Protein 2BOY (pdb70)

Nearest PDB structures (foldseek):
  2boy-assembly4_D  TM=1.004E+00  e=6.941E-53  Rhodococcus opacus
  2boy-assembly1_A  TM=9.988E-01  e=1.791E-50  Rhodococcus opacus
  2boy-assembly2_B-3  TM=1.001E+00  e=4.265E-50  Rhodococcus opacus
  2boy-assembly3_G  TM=1.002E+00  e=1.540E-48  Rhodococcus opacus
  2boy-assembly4_H  TM=1.000E+00  e=3.886E-48  Rhodococcus opacus

Solvent-accessible surface area: 102495 Å² total

B-factor: mean 27.99, std 8.64, range [12.71, 76.1]

InterPro domains:
  IPR000627 Intradiol ring-cleavage dioxygenase, C-terminal [PF00775] (74-251)
  IPR000627 Intradiol ring-cleavage dioxygenase, C-terminal [PS00083] (105-133)
  IPR007535 Catechol dioxygenase, N-terminal [PF04444] (5-69)
  IPR012817 Chlorocatechol 1,2-dioxygenase [cd03462] (2-254)
  IPR015889 Intradiol ring-cleavage dioxygenase, core [G3DSA:2.60.130.10] (1-254)
  IPR015889 Intradiol ring-cleavage dioxygenase, core [SSF49482] (4-252)
  IPR050770 Intradiol Ring-Cleavage Dioxygenase [PTHR33711] (3-251)

Foldseek 3Di:
DCVVVCVVVVVVVVVVVVVCVVVVQDVVNVVVVVVLVVQCVVVVNPQQLCQLEPQQVVVVVVQVPAQWDGAWGQGDDDDPDAEAADPLAEFAADPPADAFKEKEKEAEAAPVRAGDWFKKKWKAFAGQVRHGDPNPPVDPHRHRIYIYTQHPRRIHIHMYHFHAKDFDDCVGSSVVVCVVVVHGRIAWGWMWMWIDDPQWDIGTHIAHEQVTPCLVPGSRPTRDPLRYWYWDWDCDDDDIHIYTYDYIYIYGD/DVVVVCVVVVVVVVVVVVCCVVVVDDVVNVVVVVVLVVQCVVVVNPQVLCLLEPQQVVVVVVQVPAQWDDAWGQGDDDDPDAEAADPVAEFAADPVADAFKEKEKEAEAASVRAGDWFKKKWKAFAGQVQHGDPRPPVDPHRGRIYIYTAHPRRIHIHMYHFHAKHFRPCPGSSNVVCVVVVHGGIAWGWMWIWIDDPQWDIGTHIAHEVVIPCLVPGSRPTHDPLRYWYWDWDQDPHIHIYTYHYIYIYGD/DCCVVCVVVVVVVVVVVVVCVVVVDDPVNVVVVVVLVVQCVVVVNPQVLCLLEPQQVVVVVVQVPAQWDDAWGQGDDDDPDAEAADPVAEQAADPVADAFKEKEKEAEAAPVRAGDWFKKKWKAFAGQVGHGPPVDPPDDHRRRTYIYTQHPRRIHIYMYHFHAKDFDDCPGSSVVVCVVVVHGGIAAGWMWIWIDDPQWDIGTHIAHAAVTPCLVPGSRPTHDPLRYWYWDWDVPVIHIYTYHYIYIYGD/DVVVVCVVVVVVVVVVVVCCVVVVQDVVNVVVVVVLVVQCVVVVNPQQQCLQEPQQVVVVVVQVPAPKDDFWGQGDDDDPDAEAADPVAEQAADPPFDAFKEKEKEAEAAPVRQGDWFKKKWKAFAGQVQHGDPVPPVDPHRGRIYMYTAHPRRIHIYMYGFHAKHFDDCPGSSVVVCVVVVHGGIAAGWMWMWIDDPFWDIGTHIAHALPIDCLVPGSRPTHDPLRHWYWDWDDDDIHIYTYDYIYIYGD/DVVVCCVVVVVVVVVVVVVCVVVVPDPVNVVVVVVLVVQCVVVVNPQVQCLLEPQQVVVVVVQVPAQWDDAWGPGDDDDPPQAAADPVAEQAADPPFDAFKEKEKEAEEAPVRQGDWFKKKKKAFAGQVQHGDPNPPVDDHNGRIYIYTADVRRIHIYMYGFHAKHFDDCPGSSVVVCVVVVHGGIAWTKMWMWIDDVQWDIGTHIAHAVPTVCQVPGSSPTDDVLRHWYWDAVPCGHTYTYDYIYIYGD/DVCVVCVVVVVVVVVVVVVCVVVVQDVVNVVVVVVLVVQCVVVVCPQVLCLLEPQQVVVVVVQVPAQKDDAWGQGDPDDPDAEAADPVAEQAADPCFDAFKEKEKEAEDASVRQGDWFKKKWKAFAGQVRHGDPVPPVPPHRRRTHIYTADVRRIHIHMYGFHAKHFDDCPGSSVVVCVVVVHGGIAWGKMWIWIDDPQWDIGTHIAHEPPTPCLVPGSRPTHDPSRYWYWDCVVHIYTYDYIYIYGD/DVVVVCVVVVVVVVVVVVVCVVVVPDPVNVVVVVVLVVQCVVVVNPQVLCLLAPQQVVVVVVQVPAQWDGAWDQGDDDDPPAAAADPVAEQAADPPFDAFKEKEKEAEAASVRQGDWFKKKWKAFAGQVAHGDPNPPVPPHNGRIYIYTADVRRIHIYMYGFHQKHFDDCPGSSVVVCVVVVHGGIAWGWMWMWIDDPQWDIGTHIAGAPVTPCLVPGSSPIHDVSRHWYWDQDPCGHTYTYYYIYIYGD/DCVVVCVVVVVVVVVVVVCCVVVVPDPVNVVVVVVLVVQCVVVVPPQVLCLLEPQQVVVVVVQVPAQKDGAWGQGDPDDPDQAAADPLAEQAADPPFDADKEKEKEAEDESVRAGDWFKKKWKAFAGQVRHGDPNPPVDPHRHRIYMYTAHVRRIHIYMYGFHAKHFDDCPGSSVVVCVVVVHGRIAWTWMWIWIDDPQWDIGTHIAGAVVTPCLVPGSRPTHDPLRHWYWDDDDDTYTYDYIYIYGD

CATH classification: 2.60.130.10

Secondary structure (P-SEA, 3-state):
caaaaaaaaaaaaaaaaaaaaaacccaaaaaaaaaaaaaaaaaccaaaaaaaccaaaaaaaaaccccccbbbbbcccccccccccccccccccccccccbbbbbbbbbbcccccccccbbbbbbbbcccccccccccccccccccbbbbbccccbbbbbbccccccccccccaaaaaaaaaccccccccbbbbbbbcccbbbbbbbbbbccccccccccccccccccbbbbbbbbccccccccbbbbbbbbcc/caaaaaaaaaaaaaaaaaaaaaacccaaaaaaaaaaaaaaaaaccaaaaaaaccaaaaaaaaaccccccbbbbbcccccccccccccccccccccccbbbbbbbbbbbbcccccccccbbbbbbbbcccccccccccccccccccbbbbbcccccbbbbbccccccccccccaaaaaaaaacccccccccccbbbbcccbbbbbbbbbbccccccccccccccccccbbbbbbbbcccccccbbbbbbbbcc/ccaaaaaaaaaaaaaaaaaaaaacccaaaaaaaaaaaaaaaaaccaaaaaaaccaaaaaaaaaccccccbbbbbcccccccccccccccccccccccccbbbbbbbbbbccccccccbbbbbbbbbcccccccccccccccccccbbbbbcccccbbbbbccccccccccccaaaaaaaaaccccccccbbbbbbbbccbbbbbbbbbbccccccccccccccccccbbbbbbbcccccccbbbbbbbbcc/caaaaaaaaaaaaaaaaaaaaaacccaaaaaaaaaaaaaaaaacaaaaaaaaccaaaaaaaaaccccccbbbbbcccccccccccccccccccccccccbbbbbbbbbbcccbbbbccbbbbbbbbcccccccccccccccccccbbbbbcccccbbbbbccccccccccccaaaaaaaaaccccccccccccccccccbbbbbbccccccccccccccccccccccbbbbbbbcccccccccbbbbbbcc/caaaaaaaaaaaaaaaaaaaaaacccaaaaaaaaaaaaaaaaacaaaaaaaaccaaaaaaaaaccccccbbbbbcccccccccccccccccccccccccbbbbbbbbbbcccccccccbbbbbbbbcccccccccccccccccccccccccccccbbbbbccccccccccccaaaaaaaaaccccccccbbbbbbbcccbbbbbbbbbbccccccccccccccccccbbbbbbbccccccccbbbbbbcc/caaaaaaaaaaaaaaaaaaaaaacccaaaaaaaaaaaaaaaaaccaaaaaaaccaaaaaaaaaccccccbbbbbcccccccccccccccccccccccccbbbbbbbbbbccccccccbbbbbbbbbcccccccccccccccccccccccccccccbbbbbccccccccccccaaaaaaaaaccccccccbbbbbbbbccbbbbbbccccccccccccccccccccccbbbbbccccccbbbbbbbbcc/caaaaaaaaaaaaaaaaaaaaaacccaaaaaaaaaaaaaaaaaccaaaaaaaccaaaaaaaaaccccccbbbbbcccccccccccccccccccccccbbbbbbbbbbbbccccbbbccbbbbbbbbcccccccccccccccccccccccccccccbbbbbccccccccccccaaaaaaaaaccccccccbbbbbbbcccbbbbbbbbbbccccccccccccccccccbbbbbbbccccccccbbbbbbcc/caaaaaaaaaaaaaaaaaaaaaacccaaaaaaaaaaaaaaaaacaaaaaaaaccaaaaaaaaaccccccbbbbbcccccccccccccccccccccccbbbbbbbbbbbbccccccccbbbbbbbbbcccccccccccccccccccccccccccccbbbbbccccccccccccaaaaaaaaaccccccccbbbbbbbbccbbbbbbbbbbccccccccccccccccccbbbbbccccccbbbbbbbbcc

Structure (mmCIF, N/CA/C/O backbone):
data_2BOY
#
_entry.id   2BOY
#
_cell.length_a   83.179
_cell.length_b   86.610
_cell.length_c   93.447
_cell.angle_alpha   85.37
_cell.angle_beta   66.53
_cell.angle_gamma   76.94
#
_symmetry.space_group_name_H-M   'P 1'
#
loop_
_entity.id
_entity.type
_entity.pdbx_description
1 polymer '3-CHLOROCATECHOL 1,2-DIOXYGENASE'
2 non-polymer 'FE (III) ION'
3 non-polymer 'BENZHYDROXAMIC ACID'
4 non-polymer '2-(HEXADECANOYLOXY)-1-[(PHOSPHONOOXY)METHYL]ETHYL HEXADECANOATE'
5 non-polymer 'MAGNESIUM ION'
6 water water
#
loop_
_atom_site.group_PDB
_atom_site.id
_atom_site.type_symbol
_atom_site.label_atom_id
_atom_site.label_alt_id
_atom_site.label_comp_id
_atom_site.label_asym_id
_atom_site.label_entity_id
_atom_site.label_seq_id
_atom_site.pdbx_PDB_ins_code
_atom_site.Cartn_x
_atom_site.Cartn_y
_atom_site.Cartn_z
_atom_site.occupancy
_atom_site.B_iso_or_equiv
_atom_site.auth_seq_id
_atom_site.auth_comp_id
_atom_site.auth_asym_id
_atom_site.auth_atom_id
_atom_site.pdbx_PDB_model_num
ATOM 1 N N . SER A 1 2 ? 24.108 0.219 20.918 1.00 39.78 2 SER A N 1
ATOM 2 C CA . SER A 1 2 ? 24.745 0.342 22.263 1.00 39.17 2 SER A CA 1
ATOM 3 C C . SER A 1 2 ? 23.803 -0.064 23.405 1.00 38.90 2 SER A C 1
ATOM 4 O O . SER A 1 2 ? 22.572 0.032 23.269 1.00 37.82 2 SER A O 1
ATOM 7 N N . THR A 1 3 ? 24.386 -0.504 24.529 1.00 38.04 3 THR A N 1
ATOM 8 C CA . THR A 1 3 ? 23.597 -0.793 25.726 1.00 37.66 3 THR A CA 1
ATOM 9 C C . THR A 1 3 ? 22.989 0.518 26.192 1.00 36.72 3 THR A C 1
ATOM 10 O O . THR A 1 3 ? 21.835 0.555 26.649 1.00 37.15 3 THR A O 1
ATOM 14 N N . ASP A 1 4 ? 23.748 1.609 26.020 1.00 34.77 4 ASP A N 1
ATOM 15 C CA . ASP A 1 4 ? 23.271 2.921 26.424 1.00 33.24 4 ASP A CA 1
ATOM 16 C C . ASP A 1 4 ? 21.983 3.268 25.669 1.00 31.13 4 ASP A C 1
ATOM 17 O O . ASP A 1 4 ? 20.984 3.649 26.270 1.00 29.21 4 ASP A O 1
ATOM 22 N N . ARG A 1 5 ? 22.040 3.148 24.350 1.00 29.83 5 ARG A N 1
ATOM 23 C CA . ARG A 1 5 ? 20.918 3.519 23.496 1.00 28.28 5 ARG A CA 1
ATOM 24 C C . ARG A 1 5 ? 19.711 2.616 23.791 1.00 27.79 5 ARG A C 1
ATOM 25 O O . ARG A 1 5 ? 18.588 3.108 24.052 1.00 27.40 5 ARG A O 1
ATOM 33 N N . THR A 1 6 ? 19.918 1.307 23.783 1.00 27.30 6 THR A N 1
ATOM 34 C CA . THR A 1 6 ? 18.729 0.472 24.021 1.00 28.56 6 THR A CA 1
ATOM 35 C C . THR A 1 6 ? 18.127 0.582 25.391 1.00 26.73 6 THR A C 1
ATOM 36 O O . THR A 1 6 ? 16.898 0.700 25.519 1.00 25.62 6 THR A O 1
ATOM 40 N N . GLY A 1 7 ? 18.981 0.673 26.406 1.00 25.84 7 GLY A N 1
ATOM 41 C CA . GLY A 1 7 ? 18.492 1.074 27.712 1.00 24.62 7 GLY A CA 1
ATOM 42 C C . GLY A 1 7 ? 17.751 2.401 27.735 1.00 23.92 7 GLY A C 1
ATOM 43 O O . GLY A 1 7 ? 16.754 2.529 28.439 1.00 23.03 7 GLY A O 1
ATOM 44 N N . ASN A 1 8 ? 18.243 3.420 27.016 1.00 24.53 8 ASN A N 1
ATOM 45 C CA . ASN A 1 8 ? 17.572 4.711 27.041 1.00 24.26 8 ASN A CA 1
ATOM 46 C C . ASN A 1 8 ? 16.148 4.542 26.491 1.00 23.29 8 ASN A C 1
ATOM 47 O O . ASN A 1 8 ? 15.187 4.972 27.101 1.00 23.15 8 ASN A O 1
ATOM 52 N N . ILE A 1 9 ? 16.038 3.848 25.372 1.00 22.74 9 ILE A N 1
ATOM 53 C CA . ILE A 1 9 ? 14.766 3.775 24.634 1.00 22.47 9 ILE A CA 1
ATOM 54 C C . ILE A 1 9 ? 13.759 2.924 25.397 1.00 21.85 9 ILE A C 1
ATOM 55 O O . ILE A 1 9 ? 12.628 3.371 25.680 1.00 22.42 9 ILE A O 1
ATOM 60 N N . VAL A 1 10 ? 14.166 1.702 25.709 1.00 21.86 10 VAL A N 1
ATOM 61 C CA . VAL A 1 10 ? 13.309 0.769 26.452 1.00 23.33 10 VAL A CA 1
ATOM 62 C C . VAL A 1 10 ? 12.993 1.294 27.847 1.00 23.05 10 VAL A C 1
ATOM 63 O O . VAL A 1 10 ? 11.865 1.204 28.305 1.00 23.41 10 VAL A O 1
ATOM 67 N N . GLY A 1 11 ? 13.984 1.891 28.513 1.00 23.75 11 GLY A N 1
ATOM 68 C CA . GLY A 1 11 ? 13.719 2.491 29.818 1.00 23.66 11 GLY A CA 1
ATOM 69 C C . GLY A 1 11 ? 12.616 3.527 29.767 1.00 23.64 11 GLY A C 1
ATOM 70 O O . GLY A 1 11 ? 11.702 3.509 30.603 1.00 23.32 11 GLY A O 1
ATOM 71 N N . LYS A 1 12 ? 12.698 4.435 28.787 1.00 23.83 12 LYS A N 1
ATOM 72 C CA . LYS A 1 12 ? 11.702 5.492 28.620 1.00 24.01 12 LYS A CA 1
ATOM 73 C C . LYS A 1 12 ? 10.300 4.911 28.372 1.00 23.33 12 LYS A C 1
ATOM 74 O O . LYS A 1 12 ? 9.338 5.403 28.938 1.00 22.38 12 LYS A O 1
ATOM 80 N N . MET A 1 13 ? 10.208 3.897 27.507 1.00 22.64 13 MET A N 1
ATOM 81 C CA . MET A 1 13 ? 8.923 3.219 27.197 1.00 22.60 13 MET A CA 1
ATOM 82 C C . MET A 1 13 ? 8.299 2.623 28.470 1.00 22.85 13 MET A C 1
ATOM 83 O O . MET A 1 13 ? 7.117 2.880 28.798 1.00 24.62 13 MET A O 1
ATOM 88 N N . ILE A 1 14 ? 9.077 1.801 29.167 1.00 23.19 14 ILE A N 1
ATOM 89 C CA . ILE A 1 14 ? 8.614 1.145 30.405 1.00 23.15 14 ILE A CA 1
ATOM 90 C C . ILE A 1 14 ? 8.154 2.182 31.440 1.00 23.17 14 ILE A C 1
ATOM 91 O O . ILE A 1 14 ? 7.047 2.087 31.969 1.00 23.22 14 ILE A O 1
ATOM 96 N N . ALA A 1 15 ? 8.964 3.221 31.662 1.00 24.16 15 ALA A N 1
ATOM 97 C CA . ALA A 1 15 ? 8.593 4.269 32.625 1.00 24.85 15 ALA A CA 1
ATOM 98 C C . ALA A 1 15 ? 7.288 4.926 32.234 1.00 24.55 15 ALA A C 1
ATOM 99 O O . ALA A 1 15 ? 6.428 5.212 33.076 1.00 24.16 15 ALA A O 1
ATOM 101 N N . ALA A 1 16 ? 7.151 5.199 30.940 1.00 24.35 16 ALA A N 1
ATOM 102 C CA . ALA A 1 16 ? 5.964 5.851 30.441 1.00 23.69 16 ALA A CA 1
ATOM 103 C C . ALA A 1 16 ? 4.721 4.973 30.659 1.00 23.10 16 ALA A C 1
ATOM 104 O O . ALA A 1 16 ? 3.646 5.477 31.016 1.00 24.43 16 ALA A O 1
ATOM 106 N N . ILE A 1 17 ? 4.848 3.664 30.438 1.00 22.58 17 ILE A N 1
ATOM 107 C CA . ILE A 1 17 ? 3.703 2.772 30.642 1.00 22.86 17 ILE A CA 1
ATOM 108 C C . ILE A 1 17 ? 3.364 2.726 32.137 1.00 22.60 17 ILE A C 1
ATOM 109 O O . ILE A 1 17 ? 2.202 2.782 32.517 1.00 22.01 17 ILE A O 1
ATOM 114 N N . ASN A 1 18 ? 4.398 2.685 32.978 1.00 23.03 18 ASN A N 1
ATOM 115 C CA . ASN A 1 18 ? 4.175 2.678 34.439 1.00 23.71 18 ASN A CA 1
ATOM 116 C C . ASN A 1 18 ? 3.547 3.987 34.967 1.00 23.57 18 ASN A C 1
ATOM 117 O O . ASN A 1 18 ? 2.808 3.985 35.935 1.00 23.36 18 ASN A O 1
ATOM 122 N N . ALA A 1 19 ? 3.834 5.115 34.325 1.00 25.02 19 ALA A N 1
ATOM 123 C CA . ALA A 1 19 ? 3.198 6.388 34.710 1.00 25.08 19 ALA A CA 1
ATOM 124 C C . ALA A 1 19 ? 1.708 6.337 34.405 1.00 24.92 19 ALA A C 1
ATOM 125 O O . ALA A 1 19 ? 0.883 6.810 35.173 1.00 26.24 19 ALA A O 1
ATOM 127 N N . VAL A 1 20 ? 1.359 5.756 33.272 1.00 24.99 20 VAL A N 1
ATOM 128 C CA . VAL A 1 20 ? -0.039 5.581 32.916 1.00 24.42 20 VAL A CA 1
ATOM 129 C C . VAL A 1 20 ? -0.762 4.621 33.889 1.00 24.22 20 VAL A C 1
ATOM 130 O O . VAL A 1 20 ? -1.915 4.852 34.278 1.00 24.41 20 VAL A O 1
ATOM 134 N N . ILE A 1 21 ? -0.116 3.509 34.231 1.00 24.01 21 ILE A N 1
ATOM 135 C CA . ILE A 1 21 ? -0.700 2.602 35.220 1.00 24.18 21 ILE A CA 1
ATOM 136 C C . ILE A 1 21 ? -1.042 3.354 36.518 1.00 24.73 21 ILE A C 1
ATOM 137 O O . ILE A 1 21 ? -2.121 3.194 37.065 1.00 24.78 21 ILE A O 1
ATOM 142 N N . LYS A 1 22 ? -0.105 4.157 36.981 1.00 27.34 22 LYS A N 1
ATOM 143 C CA . LYS A 1 22 ? -0.287 4.925 38.222 1.00 30.03 22 LYS A CA 1
ATOM 144 C C . LYS A 1 22 ? -1.379 5.977 38.101 1.00 30.78 22 LYS A C 1
ATOM 145 O O . LYS A 1 22 ? -2.216 6.093 38.994 1.00 32.34 22 LYS A O 1
ATOM 151 N N . ASP A 1 23 ? -1.375 6.732 37.007 1.00 31.55 23 ASP A N 1
ATOM 152 C CA . ASP A 1 23 ? -2.335 7.823 36.815 1.00 31.70 23 ASP A CA 1
ATOM 153 C C . ASP A 1 23 ? -3.746 7.266 36.592 1.00 31.39 23 ASP A C 1
ATOM 154 O O . ASP A 1 23 ? -4.726 7.761 37.163 1.00 31.13 23 ASP A O 1
ATOM 159 N N . GLU A 1 24 ? -3.856 6.192 35.820 1.00 30.10 24 GLU A N 1
ATOM 160 C CA . GLU A 1 24 ? -5.175 5.620 35.585 1.00 29.47 24 GLU A CA 1
ATOM 161 C C . GLU A 1 24 ? -5.646 4.584 36.596 1.00 28.56 24 GLU A C 1
ATOM 162 O O . GLU A 1 24 ? -6.767 4.098 36.476 1.00 28.50 24 GLU A O 1
ATOM 168 N N . LYS A 1 25 ? -4.807 4.263 37.588 1.00 28.87 25 LYS A N 1
ATOM 169 C CA . LYS A 1 25 ? -5.128 3.238 38.594 1.00 28.01 25 LYS A CA 1
ATOM 170 C C . LYS A 1 25 ? -5.527 1.918 37.928 1.00 27.34 25 LYS A C 1
ATOM 171 O O . LYS A 1 25 ? -6.586 1.319 38.196 1.00 26.88 25 LYS A O 1
ATOM 177 N N . VAL A 1 26 ? -4.670 1.459 37.022 1.00 26.64 26 VAL A N 1
ATOM 178 C CA . VAL A 1 26 ? -4.921 0.207 36.333 1.00 25.93 26 VAL A CA 1
ATOM 179 C C . VAL A 1 26 ? -4.931 -0.887 37.402 1.00 24.93 26 VAL A C 1
ATOM 180 O O . VAL A 1 26 ? -4.076 -0.885 38.284 1.00 24.50 26 VAL A O 1
ATOM 184 N N . SER A 1 27 ? -5.904 -1.783 37.323 1.00 25.19 27 SER A N 1
ATOM 185 C CA . SER A 1 27 ? -6.152 -2.778 38.367 1.00 25.43 27 SER A CA 1
ATOM 186 C C . SER A 1 27 ? -5.465 -4.115 38.097 1.00 25.62 27 SER A C 1
ATOM 187 O O . SER A 1 27 ? -4.911 -4.325 37.009 1.00 25.08 27 SER A O 1
ATOM 190 N N . TYR A 1 28 ? -5.504 -5.032 39.077 1.00 24.67 28 TYR A N 1
ATOM 191 C CA . TYR A 1 28 ? -4.886 -6.341 38.883 1.00 24.23 28 TYR A CA 1
ATOM 192 C C . TYR A 1 28 ? -5.704 -7.096 37.854 1.00 24.03 28 TYR A C 1
ATOM 193 O O . TYR A 1 28 ? -5.171 -7.903 37.068 1.00 23.09 28 TYR A O 1
ATOM 202 N N . SER A 1 29 ? -7.024 -6.840 37.848 1.00 24.79 29 SER A N 1
ATOM 203 C CA . SER A 1 29 ? -7.901 -7.545 36.927 1.00 25.70 29 SER A CA 1
ATOM 204 C C . SER A 1 29 ? -7.587 -7.132 35.460 1.00 24.12 29 SER A C 1
ATOM 205 O O . SER A 1 29 ? -7.523 -7.971 34.553 1.00 25.02 29 SER A O 1
ATOM 208 N N . GLU A 1 30 ? -7.429 -5.839 35.255 1.00 23.77 30 GLU A N 1
ATOM 209 C CA . GLU A 1 30 ? -6.981 -5.265 33.985 1.00 23.25 30 GLU A CA 1
ATOM 210 C C . GLU A 1 30 ? -5.591 -5.799 33.557 1.00 22.60 30 GLU A C 1
ATOM 211 O O . GLU A 1 30 ? -5.412 -6.148 32.388 1.00 23.01 30 GLU A O 1
ATOM 217 N N . TYR A 1 31 ? -4.647 -5.861 34.505 1.00 21.68 31 TYR A N 1
ATOM 218 C CA . TYR A 1 31 ? -3.299 -6.427 34.266 1.00 21.45 31 TYR A CA 1
ATOM 219 C C . TYR A 1 31 ? -3.392 -7.888 33.805 1.00 21.71 31 TYR A C 1
ATOM 220 O O . TYR A 1 31 ? -2.736 -8.264 32.845 1.00 21.03 31 TYR A O 1
ATOM 229 N N . LYS A 1 32 ? -4.211 -8.698 34.487 1.00 21.91 32 LYS A N 1
ATOM 230 C CA . LYS A 1 32 ? -4.382 -10.101 34.091 1.00 23.32 32 LYS A CA 1
ATOM 231 C C . LYS A 1 32 ? -5.035 -10.249 32.719 1.00 22.95 32 LYS A C 1
ATOM 232 O O . LYS A 1 32 ? -4.614 -11.092 31.915 1.00 21.91 32 LYS A O 1
ATOM 238 N N . ALA A 1 33 ? -6.066 -9.437 32.451 1.00 22.81 33 ALA A N 1
ATOM 239 C CA . ALA A 1 33 ? -6.689 -9.444 31.133 1.00 22.45 33 ALA A CA 1
ATOM 240 C C . ALA A 1 33 ? -5.661 -9.049 30.042 1.00 21.62 33 ALA A C 1
ATOM 241 O O . ALA A 1 33 ? -5.634 -9.649 28.966 1.00 20.95 33 ALA A O 1
ATOM 243 N N . SER A 1 34 ? -4.801 -8.075 30.351 1.00 21.09 34 SER A N 1
ATOM 244 C CA . SER A 1 34 ? -3.768 -7.623 29.409 1.00 21.31 34 SER A CA 1
ATOM 245 C C . SER A 1 34 ? -2.730 -8.706 29.152 1.00 20.32 34 SER A C 1
ATOM 246 O O . SER A 1 34 ? -2.220 -8.845 28.029 1.00 20.22 34 SER A O 1
ATOM 249 N N . THR A 1 35 ? -2.344 -9.400 30.222 1.00 19.49 35 THR A N 1
ATOM 250 C CA . THR A 1 35 ? -1.447 -10.545 30.106 1.00 19.11 35 THR A CA 1
ATOM 251 C C . THR A 1 35 ? -1.979 -11.608 29.149 1.00 19.31 35 THR A C 1
ATOM 252 O O . THR A 1 35 ? -1.257 -12.092 28.264 1.00 18.53 35 THR A O 1
ATOM 256 N N . GLY A 1 36 ? -3.251 -11.998 29.333 1.00 20.02 36 GLY A N 1
ATOM 257 C CA . GLY A 1 36 ? -3.867 -12.950 28.428 1.00 20.02 36 GLY A CA 1
ATOM 258 C C . GLY A 1 36 ? -3.923 -12.446 27.017 1.00 19.62 36 GLY A C 1
ATOM 259 O O . GLY A 1 36 ? -3.740 -13.215 26.082 1.00 19.09 36 GLY A O 1
ATOM 260 N N . TRP A 1 37 ? -4.159 -11.145 26.854 1.00 19.42 37 TRP A N 1
ATOM 261 C CA . TRP A 1 37 ? -4.231 -10.550 25.512 1.00 19.12 37 TRP A CA 1
ATOM 262 C C . TRP A 1 37 ? -2.880 -10.606 24.834 1.00 19.09 37 TRP A C 1
ATOM 263 O O . TRP A 1 37 ? -2.764 -11.052 23.689 1.00 19.25 37 TRP A O 1
ATOM 274 N N . LEU A 1 38 ? -1.839 -10.199 25.544 1.00 18.90 38 LEU A N 1
ATOM 275 C CA . LEU A 1 38 ? -0.498 -10.261 24.949 1.00 18.88 38 LEU A CA 1
ATOM 276 C C . LEU A 1 38 ? -0.109 -11.657 24.504 1.00 17.93 38 LEU A C 1
ATOM 277 O O . LEU A 1 38 ? 0.418 -11.853 23.399 1.00 18.07 38 LEU A O 1
ATOM 282 N N . ILE A 1 39 ? -0.423 -12.653 25.331 1.00 19.55 39 ILE A N 1
ATOM 283 C CA . ILE A 1 39 ? -0.152 -14.057 24.998 1.00 19.02 39 ILE A CA 1
ATOM 284 C C . ILE A 1 39 ? -0.872 -14.430 23.688 1.00 19.62 39 ILE A C 1
ATOM 285 O O . ILE A 1 39 ? -0.270 -15.058 22.818 1.00 19.61 39 ILE A O 1
ATOM 290 N N . SER A 1 40 ? -2.130 -14.016 23.557 1.00 19.13 40 SER A N 1
ATOM 291 C CA . SER A 1 40 ? -2.950 -14.323 22.364 1.00 20.27 40 SER A CA 1
ATOM 292 C C . SER A 1 40 ? -2.385 -13.718 21.054 1.00 20.17 40 SER A C 1
ATOM 293 O O . SER A 1 40 ? -2.434 -14.341 19.983 1.00 19.52 40 SER A O 1
ATOM 296 N N . VAL A 1 41 ? -1.778 -12.540 21.163 1.00 20.42 41 VAL A N 1
ATOM 297 C CA . VAL A 1 41 ? -1.120 -11.931 20.024 1.00 19.95 41 VAL A CA 1
ATOM 298 C C . VAL A 1 41 ? -0.080 -12.872 19.435 1.00 20.20 41 VAL A C 1
ATOM 299 O O . VAL A 1 41 ? -0.055 -13.109 18.190 1.00 19.19 41 VAL A O 1
ATOM 303 N N . GLY A 1 42 ? 0.774 -13.424 20.300 1.00 19.85 42 GLY A N 1
ATOM 304 C CA . GLY A 1 42 ? 1.772 -14.367 19.818 1.00 21.85 42 GLY A CA 1
ATOM 305 C C . GLY A 1 42 ? 1.165 -15.694 19.348 1.00 22.35 42 GLY A C 1
ATOM 306 O O . GLY A 1 42 ? 1.561 -16.240 18.321 1.00 22.29 42 GLY A O 1
ATOM 307 N N . GLU A 1 43 ? 0.156 -16.172 20.062 1.00 24.09 43 GLU A N 1
ATOM 308 C CA . GLU A 1 43 ? -0.462 -17.464 19.703 1.00 25.11 43 GLU A CA 1
ATOM 309 C C . GLU A 1 43 ? -1.151 -17.376 18.340 1.00 25.22 43 GLU A C 1
ATOM 310 O O . GLU A 1 43 ? -1.168 -18.355 17.580 1.00 24.62 43 GLU A O 1
ATOM 316 N N . LYS A 1 44 ? -1.653 -16.193 17.996 1.00 23.37 44 LYS A N 1
ATOM 317 C CA . LYS A 1 44 ? -2.344 -16.022 16.712 1.00 23.69 44 LYS A CA 1
ATOM 318 C C . LYS A 1 44 ? -1.433 -15.403 15.631 1.00 23.48 44 LYS A C 1
ATOM 319 O O . LYS A 1 44 ? -1.893 -15.046 14.558 1.00 24.13 44 LYS A O 1
ATOM 324 N N . ASN A 1 45 ? -0.138 -15.309 15.915 1.00 22.68 45 ASN A N 1
ATOM 325 C CA . ASN A 1 45 ? 0.847 -14.787 14.935 1.00 23.97 45 ASN A CA 1
ATOM 326 C C . ASN A 1 45 ? 0.510 -13.387 14.419 1.00 22.62 45 ASN A C 1
ATOM 327 O O . ASN A 1 45 ? 0.642 -13.073 13.195 1.00 23.25 45 ASN A O 1
ATOM 332 N N . GLU A 1 46 ? 0.104 -12.548 15.356 1.00 21.53 46 GLU A N 1
ATOM 333 C CA . GLU A 1 46 ? -0.291 -11.185 15.040 1.00 20.17 46 GLU A CA 1
ATOM 334 C C . GLU A 1 46 ? 0.691 -10.110 15.528 1.00 19.93 46 GLU A C 1
ATOM 335 O O . GLU A 1 46 ? 0.324 -8.927 15.549 1.00 18.82 46 GLU A O 1
ATOM 341 N N . TRP A 1 47 ? 1.919 -10.472 15.916 1.00 19.22 47 TRP A N 1
ATOM 342 C CA . TRP A 1 47 ? 2.865 -9.385 16.247 1.00 18.73 47 TRP A CA 1
ATOM 343 C C . TRP A 1 47 ? 3.102 -8.398 15.090 1.00 19.24 47 TRP A C 1
ATOM 344 O O . TRP A 1 47 ? 3.003 -7.204 15.291 1.00 19.88 47 TRP A O 1
ATOM 355 N N . PRO A 1 48 ? 3.397 -8.863 13.876 1.00 20.04 48 PRO A N 1
ATOM 356 C CA . PRO A 1 48 ? 3.581 -7.908 12.769 1.00 19.60 48 PRO A CA 1
ATOM 357 C C . PRO A 1 48 ? 2.326 -7.043 12.517 1.00 19.59 48 PRO A C 1
ATOM 358 O O . PRO A 1 48 ? 2.487 -5.829 12.353 1.00 18.59 48 PRO A O 1
ATOM 362 N N . LEU A 1 49 ? 1.121 -7.630 12.550 1.00 18.19 49 LEU A N 1
ATOM 363 C CA . LEU A 1 49 ? -0.083 -6.849 12.364 1.00 18.82 49 LEU A CA 1
ATOM 364 C C . LEU A 1 49 ? -0.237 -5.795 13.461 1.00 17.99 49 LEU A C 1
ATOM 365 O O . LEU A 1 49 ? -0.425 -4.612 13.181 1.00 18.58 49 LEU A O 1
ATOM 370 N N . PHE A 1 50 ? -0.162 -6.224 14.723 1.00 18.54 50 PHE A N 1
ATOM 371 C CA . PHE A 1 50 ? -0.356 -5.301 15.835 1.00 17.99 50 PHE A CA 1
ATOM 372 C C . PHE A 1 50 ? 0.640 -4.154 15.767 1.00 18.07 50 PHE A C 1
ATOM 373 O O . PHE A 1 50 ? 0.267 -2.971 15.873 1.00 17.49 50 PHE A O 1
ATOM 381 N N . LEU A 1 51 ? 1.921 -4.511 15.614 1.00 17.50 51 LEU A N 1
ATOM 382 C CA . LEU A 1 51 ? 2.952 -3.483 15.611 1.00 17.38 51 LEU A CA 1
ATOM 383 C C . LEU A 1 51 ? 2.797 -2.565 14.403 1.00 17.52 51 LEU A C 1
ATOM 384 O O . LEU A 1 51 ? 2.937 -1.337 14.537 1.00 16.82 51 LEU A O 1
ATOM 389 N N . ASP A 1 52 ? 2.513 -3.162 13.238 1.00 17.49 52 ASP A N 1
ATOM 390 C CA . ASP A 1 52 ? 2.364 -2.382 12.011 1.00 18.78 52 ASP A CA 1
ATOM 391 C C . ASP A 1 52 ? 1.154 -1.455 12.059 1.00 18.19 52 ASP A C 1
ATOM 392 O O . ASP A 1 52 ? 1.226 -0.349 11.496 1.00 18.43 52 ASP A O 1
ATOM 397 N N . VAL A 1 53 ? 0.080 -1.857 12.745 1.00 17.37 53 VAL A N 1
ATOM 398 C CA . VAL A 1 53 ? -1.075 -0.956 12.924 1.00 17.09 53 VAL A CA 1
ATOM 399 C C . VAL A 1 53 ? -0.699 0.284 13.767 1.00 17.50 53 VAL A C 1
ATOM 400 O O . VAL A 1 53 ? -0.929 1.440 13.365 1.00 17.29 53 VAL A O 1
ATOM 404 N N . PHE A 1 54 ? -0.093 0.038 14.924 1.00 17.72 54 PHE A N 1
ATOM 405 C CA . PHE A 1 54 ? 0.047 1.086 15.932 1.00 17.97 54 PHE A CA 1
ATOM 406 C C . PHE A 1 54 ? 1.369 1.830 15.964 1.00 17.98 54 PHE A C 1
ATOM 407 O O . PHE A 1 54 ? 1.429 2.971 16.451 1.00 19.09 54 PHE A O 1
ATOM 415 N N . PHE A 1 55 ? 2.421 1.185 15.479 1.00 17.90 55 PHE A N 1
ATOM 416 C CA . PHE A 1 55 ? 3.777 1.731 15.639 1.00 18.33 55 PHE A CA 1
ATOM 417 C C . PHE A 1 55 ? 4.547 1.965 14.362 1.00 17.19 55 PHE A C 1
ATOM 418 O O . PHE A 1 55 ? 5.418 2.839 14.354 1.00 18.37 55 PHE A O 1
ATOM 426 N N . GLU A 1 56 ? 4.306 1.194 13.293 1.00 17.76 56 GLU A N 1
ATOM 427 C CA . GLU A 1 56 ? 5.149 1.390 12.096 1.00 17.04 56 GLU A CA 1
ATOM 428 C C . GLU A 1 56 ? 5.108 2.832 11.542 1.00 17.97 56 GLU A C 1
ATOM 429 O O . GLU A 1 56 ? 6.137 3.339 11.078 1.00 17.87 56 GLU A O 1
ATOM 435 N N . HIS A 1 57 ? 3.931 3.484 11.549 1.00 18.55 57 HIS A N 1
ATOM 436 C CA . HIS A 1 57 ? 3.873 4.885 11.093 1.00 19.35 57 HIS A CA 1
ATOM 437 C C . HIS A 1 57 ? 4.933 5.781 11.768 1.00 19.70 57 HIS A C 1
ATOM 438 O O . HIS A 1 57 ? 5.543 6.652 11.110 1.00 18.96 57 HIS A O 1
ATOM 445 N N . ALA A 1 58 ? 5.129 5.587 13.074 1.00 19.16 58 ALA A N 1
ATOM 446 C CA . ALA A 1 58 ? 6.119 6.389 13.821 1.00 19.71 58 ALA A CA 1
ATOM 447 C C . ALA A 1 58 ? 7.534 6.051 13.362 1.00 19.30 58 ALA A C 1
ATOM 448 O O . ALA A 1 58 ? 8.388 6.928 13.219 1.00 21.08 58 ALA A O 1
ATOM 450 N N . ILE A 1 59 ? 7.796 4.769 13.188 1.00 19.20 59 ILE A N 1
ATOM 451 C CA . ILE A 1 59 ? 9.122 4.319 12.727 1.00 19.04 59 ILE A CA 1
ATOM 452 C C . ILE A 1 59 ? 9.371 4.883 11.306 1.00 19.09 59 ILE A C 1
ATOM 453 O O . ILE A 1 59 ? 10.464 5.433 10.975 1.00 17.75 59 ILE A O 1
ATOM 458 N N . GLU A 1 60 ? 8.375 4.729 10.447 1.00 17.73 60 GLU A N 1
ATOM 459 C CA . GLU A 1 60 ? 8.503 5.199 9.072 1.00 18.57 60 GLU A CA 1
ATOM 460 C C . GLU A 1 60 ? 8.659 6.729 9.000 1.00 18.85 60 GLU A C 1
ATOM 461 O O . GLU A 1 60 ? 9.388 7.244 8.164 1.00 19.84 60 GLU A O 1
ATOM 467 N N . SER A 1 61 ? 7.977 7.447 9.877 1.00 18.77 61 SER A N 1
ATOM 468 C CA . SER A 1 61 ? 8.081 8.899 9.893 1.00 21.21 61 SER A CA 1
ATOM 469 C C . SER A 1 61 ? 9.534 9.340 10.225 1.00 21.17 61 SER A C 1
ATOM 470 O O . SER A 1 61 ? 10.043 10.281 9.623 1.00 20.91 61 SER A O 1
ATOM 473 N N . VAL A 1 62 ? 10.225 8.635 11.116 1.00 21.49 62 VAL A N 1
ATOM 474 C CA . VAL A 1 62 ? 11.642 9.010 11.336 1.00 22.23 62 VAL A CA 1
ATOM 475 C C . VAL A 1 62 ? 12.531 8.644 10.134 1.00 21.82 62 VAL A C 1
ATOM 476 O O . VAL A 1 62 ? 13.410 9.425 9.741 1.00 20.96 62 VAL A O 1
ATOM 480 N N . ALA A 1 63 ? 12.293 7.468 9.570 1.00 20.34 63 ALA A N 1
ATOM 481 C CA . ALA A 1 63 ? 12.997 7.014 8.366 1.00 21.03 63 ALA A CA 1
ATOM 482 C C . ALA A 1 63 ? 12.805 8.006 7.214 1.00 21.87 63 ALA A C 1
ATOM 483 O O . ALA A 1 63 ? 13.765 8.301 6.455 1.00 22.98 63 ALA A O 1
ATOM 485 N N . ALA A 1 64 ? 11.590 8.551 7.123 1.00 20.42 64 ALA A N 1
ATOM 486 C CA . ALA A 1 64 ? 11.201 9.396 6.007 1.00 21.02 64 ALA A CA 1
ATOM 487 C C . ALA A 1 64 ? 11.971 10.726 5.982 1.00 21.81 64 ALA A C 1
ATOM 488 O O . ALA A 1 64 ? 12.176 11.267 4.903 1.00 20.13 64 ALA A O 1
ATOM 490 N N . GLU A 1 65 ? 12.391 11.219 7.149 1.00 22.52 65 GLU A N 1
ATOM 491 C CA . GLU A 1 65 ? 13.219 12.433 7.193 1.00 25.32 65 GLU A CA 1
ATOM 492 C C . GLU A 1 65 ? 14.506 12.377 6.329 1.00 25.36 65 GLU A C 1
ATOM 493 O O . GLU A 1 65 ? 15.010 13.429 5.912 1.00 26.60 65 GLU A O 1
ATOM 503 N N . SER A 1 66 ? 14.981 11.176 6.026 1.00 24.55 66 SER A N 1
ATOM 504 C CA . SER A 1 66 ? 16.149 10.963 5.175 1.00 25.88 66 SER A CA 1
ATOM 505 C C . SER A 1 66 ? 15.837 10.621 3.714 1.00 24.20 66 SER A C 1
ATOM 506 O O . SER A 1 66 ? 16.733 10.196 3.001 1.00 24.12 66 SER A O 1
ATOM 509 N N . ASN A 1 67 ? 14.574 10.727 3.298 1.00 23.84 67 ASN A N 1
ATOM 510 C CA . ASN A 1 67 ? 14.169 10.372 1.918 1.00 22.83 67 ASN A CA 1
ATOM 511 C C . ASN A 1 67 ? 14.951 11.192 0.892 1.00 23.53 67 ASN A C 1
ATOM 512 O O . ASN A 1 67 ? 15.105 12.401 1.086 1.00 23.68 67 ASN A O 1
ATOM 517 N N . ARG A 1 68 ? 15.394 10.549 -0.189 1.00 23.77 68 ARG A N 1
ATOM 518 C CA . ARG A 1 68 ? 15.996 11.291 -1.316 1.00 24.72 68 ARG A CA 1
ATOM 519 C C . ARG A 1 68 ? 15.048 11.357 -2.493 1.00 24.36 68 ARG A C 1
ATOM 520 O O . ARG A 1 68 ? 15.375 11.942 -3.545 1.00 25.18 68 ARG A O 1
ATOM 528 N N . GLY A 1 69 ? 13.869 10.765 -2.333 1.00 22.15 69 GLY A N 1
ATOM 529 C CA . GLY A 1 69 ? 12.906 10.783 -3.410 1.00 21.88 69 GLY A CA 1
ATOM 530 C C . GLY A 1 69 ? 11.534 11.224 -2.965 1.00 20.25 69 GLY A C 1
ATOM 531 O O . GLY A 1 69 ? 11.400 11.995 -2.018 1.00 19.96 69 GLY A O 1
ATOM 532 N N . SER A 1 70 ? 10.508 10.721 -3.645 1.00 19.25 70 SER A N 1
ATOM 533 C CA . SER A 1 70 ? 9.142 11.173 -3.349 1.00 18.62 70 SER A CA 1
ATOM 534 C C . SER A 1 70 ? 8.580 10.533 -2.060 1.00 18.39 70 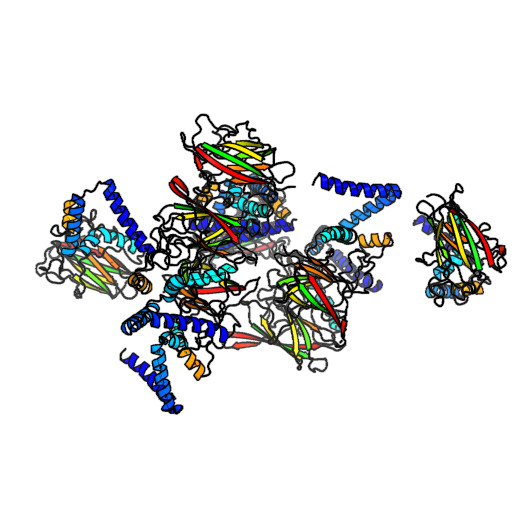SER A C 1
ATOM 535 O O . SER A 1 70 ? 9.253 9.700 -1.425 1.00 18.00 70 SER A O 1
ATOM 538 N N . GLN A 1 71 ? 7.362 10.934 -1.673 1.00 17.14 71 GLN A N 1
ATOM 539 C CA . GLN A 1 71 ? 6.838 10.603 -0.367 1.00 17.99 71 GLN A CA 1
ATOM 540 C C . GLN A 1 71 ? 6.699 9.095 -0.145 1.00 17.59 71 GLN A C 1
ATOM 541 O O . GLN A 1 71 ? 6.288 8.373 -1.042 1.00 18.34 71 GLN A O 1
ATOM 547 N N . SER A 1 72 ? 7.028 8.641 1.061 1.00 16.99 72 SER A N 1
ATOM 548 C CA . SER A 1 72 ? 7.073 7.204 1.375 1.00 18.24 72 SER A CA 1
ATOM 549 C C . SER A 1 72 ? 5.968 6.906 2.371 1.00 17.30 72 SER A C 1
ATOM 550 O O . SER A 1 72 ? 5.398 7.840 2.936 1.00 17.00 72 SER A O 1
ATOM 553 N N . SER A 1 73 ? 5.718 5.613 2.636 1.00 18.10 73 SER A N 1
ATOM 554 C CA . SER A 1 73 ? 4.769 5.236 3.689 1.00 18.32 73 SER A CA 1
ATOM 555 C C . SER A 1 73 ? 5.086 3.875 4.293 1.00 18.01 73 SER A C 1
ATOM 556 O O . SER A 1 73 ? 6.059 3.224 3.876 1.00 18.02 73 SER A O 1
ATOM 559 N N . ILE A 1 74 ? 4.289 3.431 5.271 1.00 16.88 74 ILE A N 1
ATOM 560 C CA . ILE A 1 74 ? 4.550 2.120 5.880 1.00 16.30 74 ILE A CA 1
ATOM 561 C C . ILE A 1 74 ? 4.421 1.022 4.847 1.00 17.60 74 ILE A C 1
ATOM 562 O O . ILE A 1 74 ? 3.679 1.163 3.864 1.00 17.60 74 ILE A O 1
ATOM 567 N N . GLN A 1 75 ? 5.111 -0.089 5.081 1.00 16.66 75 GLN A N 1
ATOM 568 C CA . GLN A 1 75 ? 4.900 -1.282 4.262 1.00 18.26 75 GLN A CA 1
ATOM 569 C C . GLN A 1 75 ? 3.622 -2.043 4.693 1.00 18.32 75 GLN A C 1
ATOM 570 O O . GLN A 1 75 ? 2.899 -2.608 3.860 1.00 18.46 75 GLN A O 1
ATOM 576 N N . GLY A 1 76 ? 3.386 -2.109 6.000 1.00 18.45 76 GLY A N 1
ATOM 577 C CA . GLY A 1 76 ? 2.334 -2.976 6.534 1.00 18.38 76 GLY A CA 1
ATOM 578 C C . GLY A 1 76 ? 2.763 -4.453 6.466 1.00 18.71 76 GLY A C 1
ATOM 579 O O . GLY A 1 76 ? 3.881 -4.790 6.004 1.00 21.12 76 GLY A O 1
ATOM 580 N N . PRO A 1 77 ? 1.913 -5.352 6.952 1.00 18.96 77 PRO A N 1
ATOM 581 C CA . PRO A 1 77 ? 2.304 -6.756 7.155 1.00 18.65 77 PRO A CA 1
ATOM 582 C C . PRO A 1 77 ? 1.904 -7.727 6.058 1.00 18.98 77 PRO A C 1
ATOM 583 O O . PRO A 1 77 ? 2.126 -8.943 6.231 1.00 18.71 77 PRO A O 1
ATOM 587 N N . TYR A 1 78 ? 1.338 -7.234 4.961 1.00 18.36 78 TYR A N 1
ATOM 588 C CA . TYR A 1 78 ? 0.768 -8.110 3.960 1.00 18.92 78 TYR A CA 1
ATOM 589 C C . TYR A 1 78 ? 1.503 -8.190 2.636 1.00 18.89 78 TYR A C 1
ATOM 590 O O . TYR A 1 78 ? 0.938 -8.719 1.664 1.00 19.67 78 TYR A O 1
ATOM 599 N N . PHE A 1 79 ? 2.748 -7.713 2.575 1.00 18.10 79 PHE A N 1
ATOM 600 C CA . PHE A 1 79 ? 3.527 -7.919 1.354 1.00 19.47 79 PHE A CA 1
ATOM 601 C C . PHE A 1 79 ? 3.848 -9.395 1.230 1.00 19.97 79 PHE A C 1
ATOM 602 O O . PHE A 1 79 ? 4.134 -10.036 2.250 1.00 20.74 79 PHE A O 1
ATOM 610 N N . ILE A 1 80 ? 3.824 -9.917 -0.005 1.00 17.67 80 ILE A N 1
ATOM 611 C CA . ILE A 1 80 ? 4.266 -11.267 -0.307 1.00 17.31 80 ILE A CA 1
ATOM 612 C C . ILE A 1 80 ? 5.208 -11.255 -1.524 1.00 17.28 80 ILE A C 1
ATOM 613 O O . ILE A 1 80 ? 4.823 -10.796 -2.635 1.00 18.64 80 ILE A O 1
ATOM 618 N N . PRO A 1 81 ? 6.442 -11.728 -1.346 1.00 18.69 81 PRO A N 1
ATOM 619 C CA . PRO A 1 81 ? 7.420 -11.725 -2.434 1.00 19.00 81 PRO A CA 1
ATOM 620 C C . PRO A 1 81 ? 7.031 -12.706 -3.504 1.00 19.53 81 PRO A C 1
ATOM 621 O O . PRO A 1 81 ? 6.213 -13.611 -3.254 1.00 18.50 81 PRO A O 1
ATOM 625 N N . GLY A 1 82 ? 7.603 -12.516 -4.688 1.00 18.40 82 GLY A N 1
ATOM 626 C CA . GLY A 1 82 ? 7.394 -13.450 -5.757 1.00 19.78 82 GLY A CA 1
ATOM 627 C C . GLY A 1 82 ? 6.227 -13.194 -6.701 1.00 19.83 82 GLY A C 1
ATOM 628 O O . GLY A 1 82 ? 5.933 -14.066 -7.518 1.00 19.46 82 GLY A O 1
ATOM 629 N N . ALA A 1 83 ? 5.574 -12.043 -6.610 1.00 19.74 83 ALA A N 1
ATOM 630 C CA . ALA A 1 83 ? 4.439 -11.757 -7.531 1.00 19.89 83 ALA A CA 1
ATOM 631 C C . ALA A 1 83 ? 4.853 -11.886 -8.993 1.00 20.52 83 ALA A C 1
ATOM 632 O O . ALA A 1 83 ? 6.019 -11.600 -9.339 1.00 20.60 83 ALA A O 1
ATOM 634 N N . PRO A 1 84 ? 3.933 -12.306 -9.863 1.00 21.16 84 PRO A N 1
ATOM 635 C CA . PRO A 1 84 ? 4.263 -12.502 -11.281 1.00 22.04 84 PRO A CA 1
ATOM 636 C C . PRO A 1 84 ? 4.673 -11.201 -11.989 1.00 22.59 84 PRO A C 1
ATOM 637 O O . PRO A 1 84 ? 4.148 -10.118 -11.705 1.00 21.46 84 PRO A O 1
ATOM 641 N N . GLU A 1 85 ? 5.645 -11.302 -12.876 1.00 22.64 85 GLU A N 1
ATOM 642 C CA . GLU A 1 85 ? 6.001 -10.200 -13.775 1.00 24.68 85 GLU A CA 1
ATOM 643 C C . GLU A 1 85 ? 4.861 -10.110 -14.781 1.00 24.33 85 GLU A C 1
ATOM 644 O O . GLU A 1 85 ? 4.558 -11.087 -15.475 1.00 24.96 85 GLU A O 1
ATOM 650 N N . LEU A 1 86 ? 4.177 -8.972 -14.805 1.00 23.04 86 LEU A N 1
ATOM 651 C CA . LEU A 1 86 ? 2.995 -8.819 -15.673 1.00 20.86 86 LEU A CA 1
ATOM 652 C C . LEU A 1 86 ? 3.456 -8.564 -17.098 1.00 21.49 86 LEU A C 1
ATOM 653 O O . LEU A 1 86 ? 4.571 -8.110 -17.316 1.00 20.17 86 LEU A O 1
ATOM 658 N N . SER A 1 87 ? 2.606 -8.838 -18.074 1.00 23.14 87 SER A N 1
ATOM 659 C CA . SER A 1 87 ? 2.992 -8.584 -19.462 1.00 24.30 87 SER A CA 1
ATOM 660 C C . SER A 1 87 ? 2.143 -7.459 -20.039 1.00 25.37 87 SER A C 1
ATOM 661 O O . SER A 1 87 ? 0.992 -7.228 -19.607 1.00 24.43 87 SER A O 1
ATOM 664 N N . ILE A 1 88 ? 2.706 -6.758 -21.027 1.00 26.04 88 ILE A N 1
ATOM 665 C CA . ILE A 1 88 ? 2.024 -5.638 -21.664 1.00 26.58 88 ILE A CA 1
ATOM 666 C C . ILE A 1 88 ? 0.778 -6.154 -22.379 1.00 26.49 88 ILE A C 1
ATOM 667 O O . ILE A 1 88 ? 0.874 -7.172 -23.084 1.00 26.79 88 ILE A O 1
ATOM 672 N N . PRO A 1 89 ? -0.403 -5.526 -22.219 1.00 25.85 89 PRO A N 1
ATOM 673 C CA . PRO A 1 89 ? -0.628 -4.336 -21.384 1.00 25.16 89 PRO A CA 1
ATOM 674 C C . PRO A 1 89 ? -0.857 -4.774 -19.940 1.00 23.33 89 PRO A C 1
ATOM 675 O O . PRO A 1 89 ? -1.666 -5.650 -19.661 1.00 21.50 89 PRO A O 1
ATOM 679 N N . TYR A 1 90 ? -0.084 -4.181 -19.043 1.00 21.41 90 TYR A N 1
ATOM 680 C CA . TYR A 1 90 ? -0.061 -4.569 -17.645 1.00 20.54 90 TYR A CA 1
ATOM 681 C C . TYR A 1 90 ? -1.422 -4.561 -17.010 1.00 19.87 90 TYR A C 1
ATOM 682 O O . TYR A 1 90 ? -2.100 -3.519 -16.970 1.00 20.25 90 TYR A O 1
ATOM 691 N N . THR A 1 91 ? -1.784 -5.719 -16.490 1.00 18.51 91 THR A N 1
ATOM 692 C CA . THR A 1 91 ? -3.068 -5.956 -15.830 1.00 17.90 91 THR A CA 1
ATOM 693 C C . THR A 1 91 ? -2.853 -6.769 -14.560 1.00 17.21 91 THR A C 1
ATOM 694 O O . THR A 1 91 ? -2.248 -7.873 -14.600 1.00 17.29 91 THR A O 1
ATOM 698 N N . MET A 1 92 ? -3.317 -6.254 -13.421 1.00 16.58 92 MET A N 1
ATOM 699 C CA . MET A 1 92 ? -3.171 -6.967 -12.161 1.00 17.32 92 MET A CA 1
ATOM 700 C C . MET A 1 92 ? -3.929 -8.299 -12.219 1.00 18.41 92 MET A C 1
ATOM 701 O O . MET A 1 92 ? -4.971 -8.363 -12.914 1.00 18.16 92 MET A O 1
ATOM 706 N N . PRO A 1 93 ? -3.407 -9.349 -11.566 1.00 18.63 93 PRO A N 1
ATOM 707 C CA . PRO A 1 93 ? -4.077 -10.664 -11.581 1.00 18.37 93 PRO A CA 1
ATOM 708 C C . PRO A 1 93 ? -5.459 -10.594 -10.962 1.00 19.26 93 PRO A C 1
ATOM 709 O O . PRO A 1 93 ? -5.605 -10.178 -9.794 1.00 18.27 93 PRO A O 1
ATOM 713 N N . MET A 1 94 ? -6.475 -10.891 -11.801 1.00 19.10 94 MET A N 1
ATOM 714 C CA . MET A 1 94 ? -7.859 -10.756 -11.391 1.00 20.64 94 MET A CA 1
ATOM 715 C C . MET A 1 94 ? -8.644 -11.976 -11.893 1.00 21.39 94 MET A C 1
ATOM 716 O O . MET A 1 94 ? -8.272 -12.592 -12.892 1.00 21.61 94 MET A O 1
ATOM 721 N N . ARG A 1 95 ? -9.735 -12.295 -11.215 1.00 23.20 95 ARG A N 1
ATOM 722 C CA . ARG A 1 95 ? -10.549 -13.437 -11.625 1.00 25.02 95 ARG A CA 1
ATOM 723 C C . ARG A 1 95 ? -11.366 -13.057 -12.853 1.00 26.53 95 ARG A C 1
ATOM 724 O O . ARG A 1 95 ? -11.590 -11.875 -13.087 1.00 24.50 95 ARG A O 1
ATOM 732 N N . ASP A 1 96 ? -11.830 -14.052 -13.625 1.00 28.97 96 ASP A N 1
ATOM 733 C CA . ASP A 1 96 ? -12.633 -13.729 -14.815 1.00 30.27 96 ASP A CA 1
ATOM 734 C C . ASP A 1 96 ? -13.918 -12.959 -14.507 1.00 30.93 96 ASP A C 1
ATOM 735 O O . ASP A 1 96 ? -14.481 -12.312 -15.400 1.00 32.56 96 ASP A O 1
ATOM 743 N N . ASP A 1 97 ? -14.376 -12.995 -13.270 1.00 30.76 97 ASP A N 1
ATOM 744 C CA . ASP A 1 97 ? -15.591 -12.254 -12.915 1.00 30.75 97 ASP A CA 1
ATOM 745 C C . ASP A 1 97 ? -15.334 -11.247 -11.795 1.00 29.82 97 ASP A C 1
ATOM 746 O O . ASP A 1 97 ? -16.215 -10.950 -10.982 1.00 28.60 97 ASP A O 1
ATOM 751 N N . GLU A 1 98 ? -14.104 -10.739 -11.745 1.00 28.07 98 GLU A N 1
ATOM 752 C CA . GLU A 1 98 ? -13.701 -9.854 -10.646 1.00 27.48 98 GLU A CA 1
ATOM 753 C C . GLU A 1 98 ? -14.627 -8.656 -10.542 1.00 26.69 98 GLU A C 1
ATOM 754 O O . GLU A 1 98 ? -14.857 -7.976 -11.533 1.00 26.29 98 GLU A O 1
ATOM 760 N N . SER A 1 99 ? -15.195 -8.400 -9.365 1.00 27.84 99 SER A N 1
ATOM 761 C CA . SER A 1 99 ? -16.048 -7.217 -9.236 1.00 29.09 99 SER A CA 1
ATOM 762 C C . SER A 1 99 ? -15.263 -5.960 -8.864 1.00 28.99 99 SER A C 1
ATOM 763 O O . SER A 1 99 ? -14.102 -6.058 -8.462 1.00 28.28 99 SER A O 1
ATOM 766 N N . GLY A 1 100 ? -15.926 -4.806 -8.996 1.00 27.75 100 GLY A N 1
ATOM 767 C CA . GLY A 1 100 ? -15.361 -3.503 -8.671 1.00 27.44 100 GLY A CA 1
ATOM 768 C C . GLY A 1 100 ? -15.218 -2.593 -9.883 1.00 26.17 100 GLY A C 1
ATOM 769 O O . GLY A 1 100 ? -15.410 -3.016 -11.011 1.00 28.20 100 GLY A O 1
ATOM 770 N N . ASP A 1 101 ? -14.923 -1.326 -9.635 1.00 25.51 101 ASP A N 1
ATOM 771 C CA . ASP A 1 101 ? -14.760 -0.321 -10.659 1.00 24.22 101 ASP A CA 1
ATOM 772 C C . ASP A 1 101 ? -13.359 -0.458 -11.263 1.00 24.31 101 ASP A C 1
ATOM 773 O O . ASP A 1 101 ? -12.394 -0.574 -10.511 1.00 22.92 101 ASP A O 1
ATOM 778 N N . THR A 1 102 ? -13.261 -0.448 -12.591 1.00 23.16 102 THR A N 1
ATOM 779 C CA . THR A 1 102 ? -11.974 -0.521 -13.303 1.00 24.11 102 THR A CA 1
ATOM 780 C C . THR A 1 102 ? -11.178 0.734 -13.049 1.00 22.44 102 THR A C 1
ATOM 781 O O . THR A 1 102 ? -11.723 1.840 -13.077 1.00 22.89 102 THR A O 1
ATOM 785 N N . LEU A 1 103 ? -9.885 0.558 -12.780 1.00 21.88 103 LEU A N 1
ATOM 786 C CA . LEU A 1 103 ? -9.000 1.670 -12.542 1.00 19.47 103 LEU A CA 1
ATOM 787 C C . LEU A 1 103 ? -7.852 1.583 -13.532 1.00 19.69 103 LEU A C 1
ATOM 788 O O . LEU A 1 103 ? -7.191 0.520 -13.615 1.00 19.79 103 LEU A O 1
ATOM 793 N N . ILE A 1 104 ? -7.583 2.679 -14.237 1.00 18.80 104 ILE A N 1
ATOM 794 C CA . ILE A 1 104 ? -6.398 2.754 -15.110 1.00 18.76 104 ILE A CA 1
ATOM 795 C C . ILE A 1 104 ? -5.427 3.679 -14.436 1.00 18.80 104 ILE A C 1
ATOM 796 O O . ILE A 1 104 ? -5.723 4.878 -14.205 1.00 18.96 104 ILE A O 1
ATOM 801 N N . PHE A 1 105 ? -4.257 3.125 -14.112 1.00 18.29 105 PHE A N 1
ATOM 802 C CA . PHE A 1 105 ? -3.251 3.871 -13.341 1.00 17.69 105 PHE A CA 1
ATOM 803 C C . PHE A 1 105 ? -2.062 4.192 -14.255 1.00 17.92 105 PHE A C 1
ATOM 804 O O . PHE A 1 105 ? -1.468 3.277 -14.833 1.00 18.45 105 PHE A O 1
ATOM 812 N N . ARG A 1 106 ? -1.790 5.482 -14.467 1.00 16.16 106 ARG A N 1
ATOM 813 C CA . ARG A 1 106 ? -0.688 5.903 -15.336 1.00 17.19 106 ARG A CA 1
ATOM 814 C C . ARG A 1 106 ? 0.438 6.361 -14.425 1.00 16.66 106 ARG A C 1
ATOM 815 O O . ARG A 1 106 ? 0.316 7.392 -13.723 1.00 16.94 106 ARG A O 1
ATOM 823 N N . GLY A 1 107 ? 1.536 5.591 -14.417 1.00 18.70 107 GLY A N 1
ATOM 824 C CA . GLY A 1 107 ? 2.675 5.873 -13.560 1.00 16.50 107 GLY A CA 1
ATOM 825 C C . GLY A 1 107 ? 3.849 6.470 -14.317 1.00 18.37 107 GLY A C 1
ATOM 826 O O . GLY A 1 107 ? 4.021 6.249 -15.529 1.00 17.80 107 GLY A O 1
ATOM 827 N N . GLU A 1 108 ? 4.657 7.243 -13.600 1.00 18.04 108 GLU A N 1
ATOM 828 C CA . GLU A 1 108 ? 5.920 7.721 -14.135 1.00 19.12 108 GLU A CA 1
ATOM 829 C C . GLU A 1 108 ? 6.895 7.679 -12.955 1.00 18.98 108 GLU A C 1
ATOM 830 O O . GLU A 1 108 ? 6.511 7.978 -11.792 1.00 18.89 108 GLU A O 1
ATOM 836 N N . VAL A 1 109 ? 8.140 7.327 -13.247 1.00 19.19 109 VAL A N 1
ATOM 837 C CA . VAL A 1 109 ? 9.207 7.369 -12.254 1.00 18.10 109 VAL A CA 1
ATOM 838 C C . VAL A 1 109 ? 10.346 8.223 -12.827 1.00 19.59 109 VAL A C 1
ATOM 839 O O . VAL A 1 109 ? 10.814 7.939 -13.942 1.00 18.57 109 VAL A O 1
ATOM 843 N N . VAL A 1 110 ? 10.751 9.248 -12.067 1.00 18.67 110 VAL A N 1
ATOM 844 C CA . VAL A 1 110 ? 11.837 10.151 -12.493 1.00 20.47 110 VAL A CA 1
ATOM 845 C C . VAL A 1 110 ? 12.969 10.149 -11.460 1.00 22.47 110 VAL A C 1
ATOM 846 O O . VAL A 1 110 ? 12.768 9.671 -10.351 1.00 20.91 110 VAL A O 1
ATOM 850 N N . ASP A 1 111 ? 14.154 10.680 -11.815 1.00 24.41 111 ASP A N 1
ATOM 851 C CA . ASP A 1 111 ? 15.208 10.847 -10.823 1.00 26.46 111 ASP A CA 1
ATOM 852 C C . ASP A 1 111 ? 15.097 12.250 -10.199 1.00 27.91 111 ASP A C 1
ATOM 853 O O . ASP A 1 111 ? 14.179 13.006 -10.521 1.00 28.43 111 ASP A O 1
ATOM 858 N N . GLN A 1 112 ? 16.039 12.609 -9.348 1.00 31.13 112 GLN A N 1
ATOM 859 C CA . GLN A 1 112 ? 15.942 13.883 -8.656 1.00 34.27 112 GLN A CA 1
ATOM 860 C C . GLN A 1 112 ? 16.154 15.096 -9.550 1.00 35.12 112 GLN A C 1
ATOM 861 O O . GLN A 1 112 ? 15.757 16.185 -9.151 1.00 36.60 112 GLN A O 1
ATOM 867 N N . GLU A 1 113 ? 16.671 14.918 -10.780 1.00 35.15 113 GLU A N 1
ATOM 868 C CA . GLU A 1 113 ? 16.631 16.007 -11.777 1.00 35.26 113 GLU A CA 1
ATOM 869 C C . GLU A 1 113 ? 15.323 16.029 -12.562 1.00 34.77 113 GLU A C 1
ATOM 870 O O . GLU A 1 113 ? 15.138 16.876 -13.458 1.00 34.96 113 GLU A O 1
ATOM 876 N N . GLY A 1 114 ? 14.434 15.073 -12.286 1.00 32.77 114 GLY A N 1
ATOM 877 C CA . GLY A 1 114 ? 13.182 15.005 -13.009 1.00 31.46 114 GLY A CA 1
ATOM 878 C C . GLY A 1 114 ? 13.212 14.270 -14.336 1.00 30.24 114 GLY A C 1
ATOM 879 O O . GLY A 1 114 ? 12.193 14.228 -15.048 1.00 30.77 114 GLY A O 1
ATOM 880 N N . ALA A 1 115 ? 14.363 13.701 -14.675 1.00 28.97 115 ALA A N 1
ATOM 881 C CA . ALA A 1 115 ? 14.523 12.898 -15.878 1.00 28.23 115 ALA A CA 1
ATOM 882 C C . ALA A 1 115 ? 13.956 11.504 -15.643 1.00 28.14 115 ALA A C 1
ATOM 883 O O . ALA A 1 115 ? 14.078 10.967 -14.535 1.00 27.67 115 ALA A O 1
ATOM 885 N N . PRO A 1 116 ? 13.369 10.907 -16.680 1.00 28.21 116 PRO A N 1
ATOM 886 C CA . PRO A 1 116 ? 12.779 9.555 -16.588 1.00 27.58 116 PRO A CA 1
ATOM 887 C C . PRO A 1 116 ? 13.794 8.478 -16.211 1.00 26.75 116 PRO A C 1
ATOM 888 O O . PRO A 1 116 ? 14.978 8.528 -16.602 1.00 24.92 116 PRO A O 1
ATOM 892 N N . LEU A 1 117 ? 13.328 7.512 -15.420 1.00 24.61 117 LEU A N 1
ATOM 893 C CA . LEU A 1 117 ? 14.128 6.353 -15.067 1.00 24.58 117 LEU A CA 1
ATOM 894 C C . LEU A 1 117 ? 13.490 5.146 -15.713 1.00 24.29 117 LEU A C 1
ATOM 895 O O . LEU A 1 117 ? 12.330 4.808 -15.419 1.00 23.83 117 LEU A O 1
ATOM 900 N N . ALA A 1 118 ? 14.221 4.518 -16.627 1.00 24.25 118 ALA A N 1
ATOM 901 C CA . ALA A 1 118 ? 13.755 3.292 -17.288 1.00 24.04 118 ALA A CA 1
ATOM 902 C C . ALA A 1 118 ? 14.133 2.044 -16.480 1.00 23.76 118 ALA A C 1
ATOM 903 O O . ALA A 1 118 ? 15.100 2.060 -15.733 1.00 24.89 118 ALA A O 1
ATOM 905 N N . ASP A 1 119 ? 13.385 0.961 -16.656 1.00 24.22 119 ASP A N 1
ATOM 906 C CA . ASP A 1 119 ? 13.664 -0.330 -16.034 1.00 24.77 119 ASP A CA 1
ATOM 907 C C . ASP A 1 119 ? 13.631 -0.274 -14.504 1.00 24.19 119 ASP A C 1
ATOM 908 O O . ASP A 1 119 ? 14.341 -1.018 -13.838 1.00 24.92 119 ASP A O 1
ATOM 913 N N . VAL A 1 120 ? 12.855 0.653 -13.951 1.00 22.83 120 VAL A N 1
ATOM 914 C CA . VAL A 1 120 ? 12.555 0.622 -12.521 1.00 22.03 120 VAL A CA 1
ATOM 915 C C . VAL A 1 120 ? 11.599 -0.533 -12.318 1.00 22.93 120 VAL A C 1
ATOM 916 O O . VAL A 1 120 ? 10.683 -0.716 -13.133 1.00 21.00 120 VAL A O 1
ATOM 920 N N . LEU A 1 121 ? 11.833 -1.325 -11.266 1.00 23.09 121 LEU A N 1
ATOM 921 C CA . LEU A 1 121 ? 10.966 -2.465 -10.983 1.00 23.60 121 LEU A CA 1
ATOM 922 C C . LEU A 1 121 ? 10.013 -2.017 -9.894 1.00 23.05 121 LEU A C 1
ATOM 923 O O . LEU A 1 121 ? 10.450 -1.407 -8.896 1.00 22.92 121 LEU A O 1
ATOM 931 N N . LEU A 1 122 ? 8.720 -2.265 -10.103 1.00 21.55 122 LEU A N 1
ATOM 932 C CA . LEU A 1 122 ? 7.708 -1.898 -9.097 1.00 20.98 122 LEU A CA 1
ATOM 933 C C . LEU A 1 122 ? 6.924 -3.141 -8.728 1.00 21.16 122 LEU A C 1
ATOM 934 O O . LEU A 1 122 ? 6.4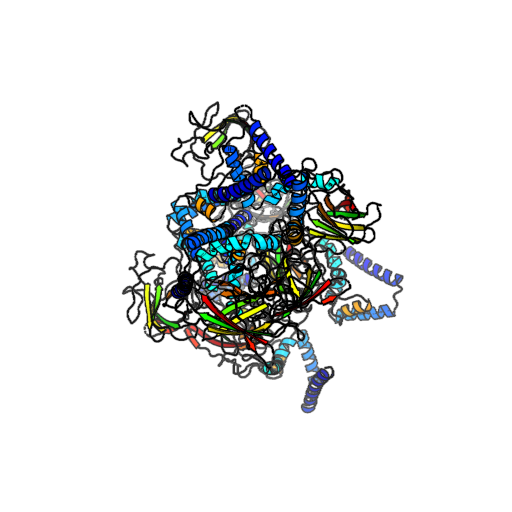60 -3.864 -9.614 1.00 22.39 122 LEU A O 1
ATOM 939 N N . ASP A 1 123 ? 6.813 -3.397 -7.427 1.00 20.22 123 ASP A N 1
ATOM 940 C CA . ASP A 1 123 ? 6.025 -4.475 -6.892 1.00 20.60 123 ASP A CA 1
ATOM 941 C C . ASP A 1 123 ? 4.772 -3.801 -6.356 1.00 19.83 123 ASP A C 1
ATOM 942 O O . ASP A 1 123 ? 4.880 -2.930 -5.502 1.00 20.65 123 ASP A O 1
ATOM 947 N N . MET A 1 124 ? 3.588 -4.221 -6.787 1.00 17.90 124 MET A N 1
ATOM 948 C CA . MET A 1 124 ? 2.353 -3.568 -6.290 1.00 16.04 124 MET A CA 1
ATOM 949 C C . MET A 1 124 ? 1.420 -4.610 -5.721 1.00 15.28 124 MET A C 1
ATOM 950 O O . MET A 1 124 ? 1.348 -5.699 -6.263 1.00 15.09 124 MET A O 1
ATOM 955 N N . TRP A 1 125 ? 0.819 -4.326 -4.563 1.00 14.30 125 TRP A N 1
ATOM 956 C CA . TRP A 1 125 ? -0.199 -5.222 -4.016 1.00 15.35 125 TRP A CA 1
ATOM 957 C C . TRP A 1 125 ? -1.319 -4.393 -3.455 1.00 16.30 125 TRP A C 1
ATOM 958 O O . TRP A 1 125 ? -1.116 -3.251 -3.029 1.00 16.23 125 TRP A O 1
ATOM 969 N N . GLN A 1 126 ? -2.512 -4.977 -3.439 1.00 16.12 126 GLN A N 1
ATOM 970 C CA . GLN A 1 126 ? -3.687 -4.255 -3.009 1.00 15.91 126 GLN A CA 1
ATOM 971 C C . GLN A 1 126 ? -4.705 -5.311 -2.630 1.00 16.40 126 GLN A C 1
ATOM 972 O O . GLN A 1 126 ? -4.580 -6.474 -3.024 1.00 15.60 126 GLN A O 1
ATOM 978 N N . ALA A 1 127 ? -5.729 -4.861 -1.920 1.00 16.85 127 ALA A N 1
ATOM 979 C CA . ALA A 1 127 ? -6.880 -5.678 -1.590 1.00 17.86 127 ALA A CA 1
ATOM 980 C C . ALA A 1 127 ? -7.854 -5.685 -2.755 1.00 18.27 127 ALA A C 1
ATOM 981 O O . ALA A 1 127 ? -7.793 -4.836 -3.632 1.00 17.95 127 ALA A O 1
ATOM 983 N N . ASP A 1 128 ? -8.788 -6.646 -2.742 1.00 18.52 128 ASP A N 1
ATOM 984 C CA . ASP A 1 128 ? -9.786 -6.704 -3.782 1.00 19.88 128 ASP A CA 1
ATOM 985 C C . ASP A 1 128 ? -10.961 -5.791 -3.422 1.00 20.35 128 ASP A C 1
ATOM 986 O O . ASP A 1 128 ? -10.901 -5.039 -2.444 1.00 19.89 128 ASP A O 1
ATOM 991 N N . ALA A 1 129 ? -12.030 -5.833 -4.237 1.00 21.20 129 ALA A N 1
ATOM 992 C CA . ALA A 1 129 ? -13.176 -4.954 -4.023 1.00 21.57 129 ALA A CA 1
ATOM 993 C C . ALA A 1 129 ? -13.979 -5.297 -2.761 1.00 21.52 129 ALA A C 1
ATOM 994 O O . ALA A 1 129 ? -14.859 -4.511 -2.354 1.00 22.05 129 ALA A O 1
ATOM 996 N N . ALA A 1 130 ? -13.696 -6.436 -2.147 1.00 20.71 130 ALA A N 1
ATOM 997 C CA . ALA A 1 130 ? -14.255 -6.745 -0.835 1.00 22.22 130 ALA A CA 1
ATOM 998 C C . ALA A 1 130 ? -13.296 -6.441 0.329 1.00 22.46 130 ALA A C 1
ATOM 999 O O . ALA A 1 130 ? -13.588 -6.761 1.477 1.00 22.48 130 ALA A O 1
ATOM 1001 N N . GLY A 1 131 ? -12.137 -5.815 0.043 1.00 21.76 131 GLY A N 1
ATOM 1002 C CA . GLY A 1 131 ? -11.164 -5.587 1.117 1.00 21.93 131 GLY A CA 1
ATOM 1003 C C . GLY A 1 131 ? -10.311 -6.788 1.554 1.00 22.57 131 GLY A C 1
ATOM 1004 O O . GLY A 1 131 ? -9.756 -6.782 2.662 1.00 22.82 131 GLY A O 1
ATOM 1005 N N . GLU A 1 132 ? -10.161 -7.794 0.700 1.00 20.89 132 GLU A N 1
ATOM 1006 C CA . GLU A 1 132 ? -9.383 -8.984 1.065 1.00 20.95 132 GLU A CA 1
ATOM 1007 C C . GLU A 1 132 ? -8.076 -9.046 0.277 1.00 19.95 132 GLU A C 1
ATOM 1008 O O . GLU A 1 132 ? -8.053 -8.729 -0.904 1.00 19.38 132 GLU A O 1
ATOM 1014 N N . TYR A 1 133 ? -7.021 -9.529 0.923 1.00 19.76 133 TYR A N 1
ATOM 1015 C CA . TYR A 1 133 ? -5.758 -9.763 0.249 1.00 19.08 133 TYR A CA 1
ATOM 1016 C C . TYR A 1 133 ? -5.512 -11.229 -0.060 1.00 18.83 133 TYR A C 1
ATOM 1017 O O . TYR A 1 133 ? -5.826 -12.082 0.759 1.00 20.82 133 TYR A O 1
ATOM 1026 N N . SER A 1 134 ? -4.907 -11.519 -1.205 1.00 18.20 134 SER A N 1
ATOM 1027 C CA . SER A 1 134 ? -4.437 -12.864 -1.478 1.00 19.53 134 SER A CA 1
ATOM 1028 C C . SER A 1 134 ? -3.357 -13.291 -0.449 1.00 20.62 134 SER A C 1
ATOM 1029 O O . SER A 1 134 ? -2.689 -12.424 0.192 1.00 19.94 134 SER A O 1
ATOM 1032 N N . PHE A 1 135 ? -3.271 -14.606 -0.246 1.00 19.41 135 PHE A N 1
ATOM 1033 C CA . PHE A 1 135 ? -2.479 -15.282 0.825 1.00 20.51 135 PHE A CA 1
ATOM 1034 C C . PHE A 1 135 ? -3.000 -15.053 2.220 1.00 21.77 135 PHE A C 1
ATOM 1035 O O . PHE A 1 135 ? -3.255 -16.015 2.976 1.00 23.36 135 PHE A O 1
ATOM 1043 N N . ILE A 1 136 ? -3.151 -13.779 2.576 1.00 21.29 136 ILE A N 1
ATOM 1044 C CA . ILE A 1 136 ? -3.718 -13.385 3.828 1.00 21.73 136 ILE A CA 1
ATOM 1045 C C . ILE A 1 136 ? -5.081 -14.067 4.052 1.00 23.40 136 ILE A C 1
ATOM 1046 O O . ILE A 1 136 ? -5.322 -14.701 5.099 1.00 22.95 136 ILE A O 1
ATOM 1051 N N . ASN A 1 137 ? -5.943 -13.934 3.054 1.00 23.02 137 ASN A N 1
ATOM 1052 C CA . ASN A 1 137 ? -7.163 -14.744 2.925 1.00 23.00 137 ASN A CA 1
ATOM 1053 C C . ASN A 1 137 ? -6.844 -15.876 1.949 1.00 22.91 137 ASN A C 1
ATOM 1054 O O . ASN A 1 137 ? -6.820 -15.665 0.724 1.00 23.82 137 ASN A O 1
ATOM 1059 N N . PRO A 1 138 ? -6.620 -17.085 2.456 1.00 24.21 138 PRO A N 1
ATOM 1060 C CA . PRO A 1 138 ? -6.089 -18.171 1.614 1.00 24.57 138 PRO A CA 1
ATOM 1061 C C . PRO A 1 138 ? -7.126 -18.747 0.638 1.00 23.76 138 PRO A C 1
ATOM 1062 O O . PRO A 1 138 ? -6.786 -19.574 -0.200 1.00 23.92 138 PRO A O 1
ATOM 1066 N N . THR A 1 139 ? -8.379 -18.329 0.736 1.00 23.95 139 THR A N 1
ATOM 1067 C CA . THR A 1 139 ? -9.338 -18.799 -0.257 1.00 22.66 139 THR A CA 1
ATOM 1068 C C . THR A 1 139 ? -9.222 -18.053 -1.592 1.00 24.23 139 THR A C 1
ATOM 1069 O O . THR A 1 139 ? -9.809 -18.486 -2.578 1.00 23.95 139 THR A O 1
ATOM 1073 N N . LEU A 1 140 ? -8.501 -16.916 -1.638 1.00 22.98 140 LEU A N 1
ATOM 1074 C CA . LEU A 1 140 ? -8.341 -16.183 -2.887 1.00 23.02 140 LEU A CA 1
ATOM 1075 C C . LEU A 1 140 ? -7.259 -16.886 -3.673 1.00 22.65 140 LEU A C 1
ATOM 1076 O O . LEU A 1 140 ? -6.392 -17.508 -3.069 1.00 22.61 140 LEU A O 1
ATOM 1081 N N . PRO A 1 141 ? -7.284 -16.792 -4.998 1.00 21.25 141 PRO A N 1
ATOM 1082 C CA . PRO A 1 141 ? -6.190 -17.324 -5.815 1.00 21.96 141 PRO A CA 1
ATOM 1083 C C . PRO A 1 141 ? -4.865 -16.705 -5.382 1.00 22.34 141 PRO A C 1
ATOM 1084 O O . PRO A 1 141 ? -4.842 -15.485 -5.111 1.00 20.58 141 PRO A O 1
ATOM 1088 N N . ASP A 1 142 ? -3.816 -17.526 -5.294 1.00 21.36 142 ASP A N 1
ATOM 1089 C CA . ASP A 1 142 ? -2.465 -17.006 -4.991 1.00 22.90 142 ASP A CA 1
ATOM 1090 C C . ASP A 1 142 ? -2.075 -15.900 -5.956 1.00 22.17 142 ASP A C 1
ATOM 1091 O O . ASP A 1 142 ? -2.207 -16.059 -7.183 1.00 22.08 142 ASP A O 1
ATOM 1096 N N . TYR A 1 143 ? -1.561 -14.808 -5.402 1.00 20.84 143 TYR A N 1
ATOM 1097 C CA . TYR A 1 143 ? -1.141 -13.615 -6.143 1.00 18.98 143 TYR A CA 1
ATOM 1098 C C . TYR A 1 143 ? -2.283 -12.843 -6.808 1.00 18.52 143 TYR A C 1
ATOM 1099 O O . TYR A 1 143 ? -2.027 -12.006 -7.671 1.00 17.22 143 TYR A O 1
ATOM 1108 N N . LEU A 1 144 ? -3.523 -13.068 -6.382 1.00 17.49 144 LEU A N 1
ATOM 1109 C CA . LEU A 1 144 ? -4.569 -12.166 -6.869 1.00 17.62 144 LEU A CA 1
ATOM 1110 C C . LEU A 1 144 ? -4.119 -10.756 -6.443 1.00 17.25 144 LEU A C 1
ATOM 1111 O O . LEU A 1 144 ? -3.722 -10.582 -5.276 1.00 19.72 144 LEU A O 1
ATOM 1116 N N . PHE A 1 145 ? -4.211 -9.779 -7.344 1.00 16.46 145 PHE A N 1
ATOM 1117 C CA . PHE A 1 145 ? -3.946 -8.365 -7.014 1.00 16.42 145 PHE A CA 1
ATOM 1118 C C . PHE A 1 145 ? -2.539 -8.148 -6.444 1.00 16.23 145 PHE A C 1
ATOM 1119 O O . PHE A 1 145 ? -2.335 -7.273 -5.616 1.00 15.01 145 PHE A O 1
ATOM 1127 N N . ARG A 1 146 ? -1.588 -8.907 -6.982 1.00 16.92 146 ARG A N 1
ATOM 1128 C CA . ARG A 1 146 ? -0.156 -8.722 -6.699 1.00 16.34 146 ARG A CA 1
ATOM 1129 C C . ARG A 1 146 ? 0.599 -8.867 -8.008 1.00 17.64 146 ARG A C 1
ATOM 1130 O O . ARG A 1 146 ? 0.427 -9.877 -8.728 1.00 18.47 146 ARG A O 1
ATOM 1138 N N . GLY A 1 147 ? 1.464 -7.892 -8.340 1.00 17.35 147 GLY A N 1
ATOM 1139 C CA . GLY A 1 147 ? 2.194 -7.978 -9.597 1.00 18.24 147 GLY A CA 1
ATOM 1140 C C . GLY A 1 147 ? 3.442 -7.117 -9.638 1.00 18.02 147 GLY A C 1
ATOM 1141 O O . GLY A 1 147 ? 3.541 -6.108 -8.907 1.00 18.61 147 GLY A O 1
ATOM 1142 N N . LYS A 1 148 ? 4.342 -7.475 -10.541 1.00 18.61 148 LYS A N 1
ATOM 1143 C CA . LYS A 1 148 ? 5.547 -6.692 -10.786 1.00 19.73 148 LYS A CA 1
ATOM 1144 C C . LYS A 1 148 ? 5.502 -6.130 -12.202 1.00 19.79 148 LYS A C 1
ATOM 1145 O O . LYS A 1 148 ? 5.182 -6.848 -13.148 1.00 19.54 148 LYS A O 1
ATOM 1151 N N . ILE A 1 149 ? 5.865 -4.861 -12.330 1.00 20.96 149 ILE A N 1
ATOM 1152 C CA . ILE A 1 149 ? 5.961 -4.186 -13.617 1.00 22.76 149 ILE A CA 1
ATOM 1153 C C . ILE A 1 149 ? 7.268 -3.396 -13.674 1.00 24.19 149 ILE A C 1
ATOM 1154 O O . ILE A 1 149 ? 8.000 -3.285 -12.661 1.00 24.10 149 ILE A O 1
ATOM 1159 N N . ARG A 1 150 ? 7.574 -2.890 -14.863 1.00 23.07 150 ARG A N 1
ATOM 1160 C CA . ARG A 1 150 ? 8.821 -2.160 -15.102 1.00 24.74 150 ARG A CA 1
ATOM 1161 C C . ARG A 1 150 ? 8.450 -0.862 -15.793 1.00 23.59 150 ARG A C 1
ATOM 1162 O O . ARG A 1 150 ? 7.547 -0.882 -16.629 1.00 25.65 150 ARG A O 1
ATOM 1170 N N . THR A 1 151 ? 9.145 0.245 -15.510 1.00 22.19 151 THR A N 1
ATOM 1171 C CA . THR A 1 151 ? 8.969 1.442 -16.331 1.00 21.58 151 THR A CA 1
ATOM 1172 C C . THR A 1 151 ? 9.610 1.195 -17.689 1.00 21.74 151 THR A C 1
ATOM 1173 O O . THR A 1 151 ? 10.615 0.432 -17.785 1.00 20.88 151 THR A O 1
ATOM 1177 N N . ASP A 1 152 ? 9.067 1.874 -18.699 1.00 20.50 152 ASP A N 1
ATOM 1178 C CA . ASP A 1 152 ? 9.567 1.767 -20.068 1.00 20.57 152 ASP A CA 1
ATOM 1179 C C . ASP A 1 152 ? 10.704 2.767 -20.283 1.00 21.21 152 ASP A C 1
ATOM 1180 O O . ASP A 1 152 ? 11.189 3.360 -19.305 1.00 21.59 152 ASP A O 1
ATOM 1185 N N . GLU A 1 153 ? 11.127 2.970 -21.534 1.00 21.94 153 GLU A N 1
ATOM 1186 C CA . GLU A 1 153 ? 12.185 3.957 -21.871 1.00 22.97 153 GLU A CA 1
ATOM 1187 C C . GLU A 1 153 ? 11.857 5.372 -21.455 1.00 22.55 153 GLU A C 1
ATOM 1188 O O . GLU A 1 153 ? 12.740 6.237 -21.312 1.00 22.74 153 GLU A O 1
ATOM 1194 N N . ASN A 1 154 ? 10.581 5.659 -21.331 1.00 21.86 154 ASN A N 1
ATOM 1195 C CA . ASN A 1 154 ? 10.191 6.989 -20.913 1.00 21.91 154 ASN A CA 1
ATOM 1196 C C . ASN A 1 154 ? 9.904 7.089 -19.430 1.00 20.53 154 ASN A C 1
ATOM 1197 O O . ASN A 1 154 ? 9.394 8.096 -18.987 1.00 20.87 154 ASN A O 1
ATOM 1202 N N . GLY A 1 155 ? 10.206 6.038 -18.676 1.00 20.57 155 GLY A N 1
ATOM 1203 C CA . GLY A 1 155 ? 9.968 6.055 -17.230 1.00 19.78 155 GLY A CA 1
ATOM 1204 C C . GLY A 1 155 ? 8.494 5.852 -16.873 1.00 19.38 155 GLY A C 1
ATOM 1205 O O . GLY A 1 155 ? 8.090 6.138 -15.736 1.00 19.27 155 GLY A O 1
ATOM 1206 N N . ARG A 1 156 ? 7.715 5.330 -17.824 1.00 17.28 156 ARG A N 1
ATOM 1207 C CA . ARG A 1 156 ? 6.265 5.258 -17.701 1.00 18.20 156 ARG A CA 1
ATOM 1208 C C . ARG A 1 156 ? 5.726 3.833 -17.719 1.00 18.02 156 ARG A C 1
ATOM 1209 O O . ARG A 1 156 ? 6.365 2.894 -18.201 1.00 17.95 156 ARG A O 1
ATOM 1217 N N . PHE A 1 157 ? 4.508 3.690 -17.214 1.00 17.78 157 PHE A N 1
ATOM 1218 C CA . PHE A 1 157 ? 3.768 2.435 -17.383 1.00 17.49 157 PHE A CA 1
ATOM 1219 C C . PHE A 1 157 ? 2.295 2.790 -17.225 1.00 17.90 157 PHE A C 1
ATOM 1220 O O . PHE A 1 157 ? 1.930 3.842 -16.653 1.00 17.49 157 PHE A O 1
ATOM 1228 N N . THR A 1 158 ? 1.452 1.891 -17.725 1.00 18.36 158 THR A N 1
ATOM 1229 C CA . THR A 1 158 ? 0.014 2.005 -17.566 1.00 18.93 158 THR A CA 1
ATOM 1230 C C . THR A 1 158 ? -0.387 0.696 -16.961 1.00 19.84 158 THR A C 1
ATOM 1231 O O . THR A 1 158 ? 0.042 -0.367 -17.449 1.00 19.99 158 THR A O 1
ATOM 1235 N N . LEU A 1 159 ? -1.202 0.750 -15.910 1.00 18.71 159 LEU A N 1
ATOM 1236 C CA . LEU A 1 159 ? -1.583 -0.472 -15.189 1.00 19.16 159 LEU A CA 1
ATOM 1237 C C . LEU A 1 159 ? -3.100 -0.523 -15.059 1.00 19.98 159 LEU A C 1
ATOM 1238 O O . LEU A 1 159 ? -3.714 0.464 -14.618 1.00 20.03 159 LEU A O 1
ATOM 1243 N N . ARG A 1 160 ? -3.698 -1.659 -15.448 1.00 19.34 160 ARG A N 1
ATOM 1244 C CA . ARG A 1 160 ? -5.127 -1.853 -15.245 1.00 20.34 160 ARG A CA 1
ATOM 1245 C C . ARG A 1 160 ? -5.414 -2.694 -13.989 1.00 20.64 160 ARG A C 1
ATOM 1246 O O . ARG A 1 160 ? -4.859 -3.778 -13.793 1.00 21.14 160 ARG A O 1
ATOM 1254 N N . THR A 1 161 ? -6.313 -2.202 -13.159 1.00 19.18 161 THR A N 1
ATOM 1255 C CA . THR A 1 161 ? -6.696 -2.935 -11.984 1.00 19.53 161 THR A CA 1
ATOM 1256 C C . THR A 1 161 ? -8.131 -2.552 -11.636 1.00 20.52 161 THR A C 1
ATOM 1257 O O . THR A 1 161 ? -8.886 -2.111 -12.518 1.00 20.33 161 THR A O 1
ATOM 1261 N N . ILE A 1 162 ? -8.525 -2.799 -10.398 1.00 21.39 162 ILE A N 1
ATOM 1262 C CA . ILE A 1 162 ? -9.835 -2.429 -9.900 1.00 23.62 162 ILE A CA 1
ATOM 1263 C C . ILE A 1 162 ? -9.583 -1.545 -8.689 1.00 22.69 162 ILE A C 1
ATOM 1264 O O . ILE A 1 162 ? -8.524 -1.660 -8.083 1.00 23.40 162 ILE A O 1
ATOM 1269 N N . VAL A 1 163 ? -10.478 -0.604 -8.394 1.00 21.79 163 VAL A N 1
ATOM 1270 C CA . VAL A 1 163 ? -10.339 0.218 -7.175 1.00 21.19 163 VAL A CA 1
ATOM 1271 C C . VAL A 1 163 ? -10.486 -0.663 -5.946 1.00 21.14 163 VAL A C 1
ATOM 1272 O O . VAL A 1 163 ? -11.531 -1.313 -5.785 1.00 20.29 163 VAL A O 1
ATOM 1276 N N . PRO A 1 164 ? -9.458 -0.715 -5.066 1.00 19.74 164 PRO A N 1
ATOM 1277 C CA . PRO A 1 164 ? -9.557 -1.549 -3.872 1.00 19.49 164 PRO A CA 1
ATOM 1278 C C . PRO A 1 164 ? -10.594 -0.951 -2.924 1.00 19.57 164 PRO A C 1
ATOM 1279 O O . PRO A 1 164 ? -10.795 0.258 -2.928 1.00 19.04 164 PRO A O 1
ATOM 1283 N N . ALA A 1 165 ? -11.242 -1.798 -2.138 1.00 19.88 165 ALA A N 1
ATOM 1284 C CA . ALA A 1 165 ? -12.066 -1.348 -1.020 1.00 20.88 165 ALA A CA 1
ATOM 1285 C C . ALA A 1 165 ? -11.194 -0.993 0.183 1.00 21.20 165 ALA A C 1
ATOM 1286 O O . ALA A 1 165 ? -10.123 -1.554 0.349 1.00 19.38 165 ALA A O 1
ATOM 1288 N N . PRO A 1 166 ? -11.695 -0.122 1.050 1.00 21.55 166 PRO A N 1
ATOM 1289 C CA . PRO A 1 166 ? -11.133 0.012 2.389 1.00 22.65 166 PRO A CA 1
ATOM 1290 C C . PRO A 1 166 ? -11.202 -1.331 3.116 1.00 24.27 166 PRO A C 1
ATOM 1291 O O . PRO A 1 166 ? -12.014 -2.178 2.765 1.00 25.19 166 PRO A O 1
ATOM 1295 N N A TYR A 1 167 ? -10.335 -1.474 4.130 0.50 23.83 167 TYR A N 1
ATOM 1296 N N B TYR A 1 167 ? -10.396 -1.539 4.127 0.50 23.28 167 TYR A N 1
ATOM 1297 C CA A TYR A 1 167 ? -9.994 -2.714 4.854 0.50 24.75 167 TYR A CA 1
ATOM 1298 C CA B TYR A 1 167 ? -10.600 -2.770 4.840 0.50 23.64 167 TYR A CA 1
ATOM 1299 C C A TYR A 1 167 ? -10.333 -2.490 6.354 0.50 24.55 167 TYR A C 1
ATOM 1300 C C B TYR A 1 167 ? -10.335 -2.584 6.310 0.50 23.95 167 TYR A C 1
ATOM 1301 O O A TYR A 1 167 ? -9.967 -1.434 6.872 0.50 23.88 167 TYR A O 1
ATOM 1302 O O B TYR A 1 167 ? -9.543 -1.737 6.755 0.50 23.16 167 TYR A O 1
ATOM 1319 N N . GLU A 1 168 ? -11.022 -3.436 7.036 1.00 24.77 168 GLU A N 1
ATOM 1320 C CA . GLU A 1 168 ? -11.046 -3.455 8.484 1.00 24.96 168 GLU A CA 1
ATOM 1321 C C . GLU A 1 168 ? -10.024 -4.480 9.007 1.00 25.39 168 GLU A C 1
ATOM 1322 O O . GLU A 1 168 ? -9.957 -5.607 8.518 1.00 25.78 168 GLU A O 1
ATOM 1328 N N . ILE A 1 169 ? -9.218 -4.101 9.994 1.00 24.78 169 ILE A N 1
ATOM 1329 C CA . ILE A 1 169 ? -8.458 -5.099 10.755 1.00 25.98 169 ILE A CA 1
ATOM 1330 C C . ILE A 1 169 ? -9.487 -6.082 11.355 1.00 26.31 169 ILE A C 1
ATOM 1331 O O . ILE A 1 169 ? -10.401 -5.648 12.033 1.00 26.36 169 ILE A O 1
ATOM 1336 N N . PRO A 1 170 ? -9.347 -7.393 11.132 1.00 27.24 170 PRO A N 1
ATOM 1337 C CA . PRO A 1 170 ? -10.415 -8.353 11.527 1.00 28.05 170 PRO A CA 1
ATOM 1338 C C . PRO A 1 170 ? -10.630 -8.469 13.028 1.00 28.22 170 PRO A C 1
ATOM 1339 O O . PRO A 1 170 ? -9.643 -8.618 13.756 1.00 27.03 170 PRO A O 1
ATOM 1343 N N . LYS A 1 171 ? -11.866 -8.355 13.515 1.00 28.66 171 LYS A N 1
ATOM 1344 C CA . LYS A 1 171 ? -12.120 -8.466 14.978 1.00 31.71 171 LYS A CA 1
ATOM 1345 C C . LYS A 1 171 ? -11.817 -9.859 15.514 1.00 32.29 171 LYS A C 1
ATOM 1346 O O . LYS A 1 171 ? -11.609 -10.029 16.726 1.00 33.87 171 LYS A O 1
ATOM 1352 N N . ASN A 1 172 ? -11.725 -10.827 14.605 1.00 32.18 172 ASN A N 1
ATOM 1353 C CA . ASN A 1 172 ? -11.527 -12.238 14.958 1.00 33.81 172 ASN A CA 1
ATOM 1354 C C . ASN A 1 172 ? -10.086 -12.572 15.440 1.00 33.10 172 ASN A C 1
ATOM 1355 O O . ASN A 1 172 ? -9.743 -13.743 15.682 1.00 33.26 172 ASN A O 1
ATOM 1360 N N . GLY A 1 173 ? -9.254 -11.541 15.543 1.00 30.72 173 GLY A N 1
ATOM 1361 C CA . GLY A 1 173 ? -7.889 -11.702 16.048 1.00 29.03 173 GLY A CA 1
ATOM 1362 C C . GLY A 1 173 ? -7.666 -10.707 17.187 1.00 27.54 173 GLY A C 1
ATOM 1363 O O . GLY A 1 173 ? -8.502 -9.809 17.419 1.00 27.34 173 GLY A O 1
ATOM 1364 N N . PRO A 1 174 ? -6.554 -10.859 17.915 1.00 25.74 174 PRO A N 1
ATOM 1365 C CA . PRO A 1 174 ? -6.272 -9.983 19.051 1.00 24.15 174 PRO A CA 1
ATOM 1366 C C . PRO A 1 174 ? -6.162 -8.484 18.660 1.00 22.03 174 PRO A C 1
ATOM 1367 O O . PRO A 1 174 ? -6.627 -7.663 19.415 1.00 22.71 174 PRO A O 1
ATOM 1371 N N . THR A 1 175 ? -5.616 -8.137 17.495 1.00 22.25 175 THR A N 1
ATOM 1372 C CA . THR A 1 175 ? -5.423 -6.709 17.189 1.00 22.11 175 THR A CA 1
ATOM 1373 C C . THR A 1 175 ? -6.810 -6.072 17.033 1.00 23.30 175 THR A C 1
ATOM 1374 O O . THR A 1 175 ? -7.134 -5.035 17.611 1.00 22.14 175 THR A O 1
ATOM 1378 N N . GLY A 1 176 ? -7.624 -6.736 16.223 1.00 23.73 176 GLY A N 1
ATOM 1379 C CA . GLY A 1 176 ? -8.992 -6.320 15.997 1.00 24.19 176 GLY A CA 1
ATOM 1380 C C . GLY A 1 176 ? -9.781 -6.359 17.278 1.00 23.46 176 GLY A C 1
ATOM 1381 O O . GLY A 1 176 ? -10.657 -5.494 17.469 1.00 23.81 176 GLY A O 1
ATOM 1382 N N . ALA A 1 177 ? -9.488 -7.315 18.163 1.00 23.11 177 ALA A N 1
ATOM 1383 C CA . ALA A 1 177 ? -10.198 -7.361 19.472 1.00 22.39 177 ALA A CA 1
ATOM 1384 C C . ALA A 1 177 ? -9.857 -6.171 20.341 1.00 22.42 177 ALA A C 1
ATOM 1385 O O . ALA A 1 177 ? -10.718 -5.636 21.025 1.00 22.44 177 ALA A O 1
ATOM 1387 N N . LEU A 1 178 ? -8.581 -5.767 20.364 1.00 22.00 178 LEU A N 1
ATOM 1388 C CA . LEU A 1 178 ? -8.221 -4.564 21.108 1.00 21.43 178 LEU A CA 1
ATOM 1389 C C . LEU A 1 178 ? -8.912 -3.293 20.546 1.00 21.22 178 LEU A C 1
ATOM 1390 O O . LEU A 1 178 ? -9.404 -2.446 21.307 1.00 20.43 178 LEU A O 1
ATOM 1395 N N . LEU A 1 179 ? -8.899 -3.140 19.218 1.00 20.34 179 LEU A N 1
ATOM 1396 C CA . LEU A 1 179 ? -9.495 -1.949 18.587 1.00 21.14 179 LEU A CA 1
ATOM 1397 C C . LEU A 1 179 ? -10.970 -1.898 19.008 1.00 21.55 179 LEU A C 1
ATOM 1398 O O . LEU A 1 179 ? -11.510 -0.842 19.397 1.00 22.66 179 LEU A O 1
ATOM 1403 N N . ALA A 1 180 ? -11.608 -3.056 18.935 1.00 21.52 180 ALA A N 1
ATOM 1404 C CA . ALA A 1 180 ? -13.021 -3.149 19.296 1.00 21.88 180 ALA A CA 1
ATOM 1405 C C . ALA A 1 180 ? -13.250 -2.769 20.775 1.00 22.12 180 ALA A C 1
ATOM 1406 O O . ALA A 1 180 ? -14.115 -1.906 21.116 1.00 22.25 180 ALA A O 1
ATOM 1408 N N . ALA A 1 181 ? -12.408 -3.318 21.653 1.00 22.92 181 ALA A N 1
ATOM 1409 C CA . ALA A 1 181 ? -12.517 -3.038 23.089 1.00 22.99 181 ALA A CA 1
ATOM 1410 C C . ALA A 1 181 ? -12.207 -1.594 23.465 1.00 23.50 181 ALA A C 1
ATOM 1411 O O . ALA A 1 181 ? -12.763 -1.085 24.445 1.00 23.32 181 ALA A O 1
ATOM 1413 N N . ALA A 1 182 ? -11.336 -0.916 22.705 1.00 22.69 182 ALA A N 1
ATOM 1414 C CA . ALA A 1 182 ? -11.026 0.510 22.983 1.00 22.32 182 ALA A CA 1
ATOM 1415 C C . ALA A 1 182 ? -11.978 1.523 22.313 1.00 21.71 182 ALA A C 1
ATOM 1416 O O . ALA A 1 182 ? -11.751 2.730 22.404 1.00 22.11 182 ALA A O 1
ATOM 1418 N N . GLY A 1 183 ? -13.014 1.035 21.635 1.00 20.91 183 GLY A N 1
ATOM 1419 C CA . GLY A 1 183 ? -13.940 1.868 20.885 1.00 21.45 183 GLY A CA 1
ATOM 1420 C C . GLY A 1 183 ? -13.358 2.578 19.659 1.00 20.92 183 GLY A C 1
ATOM 1421 O O . GLY A 1 183 ? -13.857 3.637 19.273 1.00 21.90 183 GLY A O 1
ATOM 1422 N N . TRP A 1 184 ? -12.300 2.025 19.063 1.00 19.43 184 TRP A N 1
ATOM 1423 C CA . TRP A 1 184 ? -11.613 2.678 17.942 1.00 19.22 184 TRP A CA 1
ATOM 1424 C C . TRP A 1 184 ? -12.003 2.033 16.633 1.00 18.83 184 TRP A C 1
ATOM 1425 O O . TRP A 1 184 ? -12.098 0.817 16.554 1.00 19.29 184 TRP A O 1
ATOM 1436 N N . HIS A 1 185 ? -12.255 2.832 15.602 1.00 18.24 185 HIS A N 1
ATOM 1437 C CA . HIS A 1 185 ? -12.496 2.293 14.274 1.00 18.52 185 HIS A CA 1
ATOM 1438 C C . HIS A 1 185 ? -11.298 1.463 13.838 1.00 19.59 185 HIS A C 1
ATOM 1439 O O . HIS A 1 185 ? -10.143 1.837 14.124 1.00 18.03 185 HIS A O 1
ATOM 1446 N N . ALA A 1 186 ? -11.582 0.356 13.147 1.00 18.22 186 ALA A N 1
ATOM 1447 C CA . ALA A 1 186 ? -10.535 -0.548 12.707 1.00 18.39 186 ALA A CA 1
ATOM 1448 C C . ALA A 1 186 ? -10.215 -0.416 11.218 1.00 17.97 186 ALA A C 1
ATOM 1449 O O . ALA A 1 186 ? -9.687 -1.352 10.630 1.00 18.90 186 ALA A O 1
ATOM 1451 N N . TRP A 1 187 ? -10.533 0.725 10.599 1.00 17.10 187 TRP A N 1
ATOM 1452 C CA . TRP A 1 187 ? -10.483 0.832 9.128 1.00 18.26 187 TRP A CA 1
ATOM 1453 C C . TRP A 1 187 ? -9.219 1.511 8.612 1.00 17.11 187 TRP A C 1
ATOM 1454 O O . TRP A 1 187 ? -8.810 2.525 9.156 1.00 17.59 187 TRP A O 1
ATOM 1465 N N . ARG A 1 188 ? -8.692 0.977 7.516 1.00 17.63 188 ARG A N 1
ATOM 1466 C CA . ARG A 1 188 ? -7.764 1.705 6.638 1.00 17.81 188 ARG A CA 1
ATOM 1467 C C . ARG A 1 188 ? -8.560 2.189 5.396 1.00 17.25 188 ARG A C 1
ATOM 1468 O O . ARG A 1 188 ? -9.363 1.421 4.848 1.00 16.38 188 ARG A O 1
ATOM 1476 N N . PRO A 1 189 ? -8.279 3.400 4.909 1.00 16.69 189 PRO A N 1
ATOM 1477 C CA . PRO A 1 189 ? -8.882 3.871 3.652 1.00 16.54 189 PRO A CA 1
ATOM 1478 C C . PRO A 1 189 ? -8.301 3.004 2.529 1.00 17.75 189 PRO A C 1
ATOM 1479 O O . PRO A 1 189 ? -7.258 2.340 2.756 1.00 18.10 189 PRO A O 1
ATOM 1483 N N . ALA A 1 190 ? -8.943 2.990 1.363 1.00 17.79 190 ALA A N 1
ATOM 1484 C CA . ALA A 1 190 ? -8.490 2.156 0.215 1.00 16.65 190 ALA A CA 1
ATOM 1485 C C . ALA A 1 190 ? -7.135 2.606 -0.252 1.00 17.75 190 ALA A C 1
ATOM 1486 O O . ALA A 1 190 ? -6.898 3.795 -0.262 1.00 18.13 190 ALA A O 1
ATOM 1488 N N . HIS A 1 191 ? -6.264 1.676 -0.659 1.00 17.95 191 HIS A N 1
ATOM 1489 C CA . HIS A 1 191 ? -4.883 2.047 -1.040 1.00 17.76 191 HIS A CA 1
ATOM 1490 C C . HIS A 1 191 ? -4.212 1.002 -1.950 1.00 16.92 191 HIS A C 1
ATOM 1491 O O . HIS A 1 191 ? -4.581 -0.181 -1.945 1.00 16.88 191 HIS A O 1
ATOM 1498 N N . LEU A 1 192 ? -3.202 1.457 -2.699 1.00 16.56 192 LEU A N 1
ATOM 1499 C CA . LEU A 1 192 ? -2.343 0.623 -3.499 1.00 16.35 192 LEU A CA 1
ATOM 1500 C C . LEU A 1 192 ? -0.985 0.698 -2.817 1.00 17.09 192 LEU A C 1
ATOM 1501 O O . LEU A 1 192 ? -0.540 1.821 -2.515 1.00 16.34 192 LEU A O 1
ATOM 1506 N N . HIS A 1 193 ? -0.367 -0.468 -2.581 1.00 15.92 193 HIS A N 1
ATOM 1507 C CA . HIS A 1 193 ? 1.000 -0.580 -1.948 1.00 15.90 193 HIS A CA 1
ATOM 1508 C C . HIS A 1 193 ? 2.052 -0.665 -3.046 1.00 15.90 193 HIS A C 1
ATOM 1509 O O . HIS A 1 193 ? 1.823 -1.352 -4.033 1.00 16.43 193 HIS A O 1
ATOM 1516 N N . TRP A 1 194 ? 3.258 -0.088 -2.853 1.00 15.93 194 TRP A N 1
ATOM 1517 C CA . TRP A 1 194 ? 4.283 -0.148 -3.884 1.00 15.80 194 TRP A CA 1
ATOM 1518 C C . TRP A 1 194 ? 5.649 -0.291 -3.218 1.00 16.30 194 TRP A C 1
ATOM 1519 O O . TRP A 1 194 ? 5.903 0.361 -2.206 1.00 15.80 194 TRP A O 1
ATOM 1530 N N . ILE A 1 195 ? 6.466 -1.184 -3.761 1.00 15.67 195 ILE A N 1
ATOM 1531 C CA . ILE A 1 195 ? 7.921 -1.193 -3.468 1.00 17.58 195 ILE A CA 1
ATOM 1532 C C . ILE A 1 195 ? 8.585 -0.990 -4.807 1.00 17.88 195 ILE A C 1
ATOM 1533 O O . ILE A 1 195 ? 8.330 -1.751 -5.751 1.00 19.28 195 ILE A O 1
ATOM 1538 N N . ILE A 1 196 ? 9.431 0.035 -4.902 1.00 17.23 196 ILE A N 1
ATOM 1539 C CA . ILE A 1 196 ? 9.946 0.512 -6.169 1.00 17.71 196 ILE A CA 1
ATOM 1540 C C . ILE A 1 196 ? 11.466 0.545 -6.062 1.00 19.58 196 ILE A C 1
ATOM 1541 O O . ILE A 1 196 ? 12.003 1.103 -5.092 1.00 19.75 196 ILE A O 1
ATOM 1546 N N . ALA A 1 197 ? 12.135 -0.044 -7.039 1.00 19.08 197 ALA A N 1
ATOM 1547 C CA . ALA A 1 197 ? 13.577 -0.248 -6.914 1.00 20.53 197 ALA A CA 1
ATOM 1548 C C . ALA A 1 197 ? 14.296 -0.131 -8.269 1.00 21.05 197 ALA A C 1
ATOM 1549 O O . ALA A 1 197 ? 13.760 -0.512 -9.310 1.00 19.48 197 ALA A O 1
ATOM 1551 N N . LYS A 1 198 ? 15.539 0.353 -8.239 1.00 20.95 198 LYS A N 1
ATOM 1552 C CA . LYS A 1 198 ? 16.379 0.319 -9.421 1.00 22.37 198 LYS A CA 1
ATOM 1553 C C . LYS A 1 198 ? 17.826 0.398 -8.908 1.00 23.72 198 LYS A C 1
ATOM 1554 O O . LYS A 1 198 ? 18.115 1.192 -8.022 1.00 22.93 198 LYS A O 1
ATOM 1560 N N . GLU A 1 199 ? 18.686 -0.473 -9.433 1.00 25.48 199 GLU A N 1
ATOM 1561 C CA . GLU A 1 199 ? 20.128 -0.409 -9.141 1.00 26.96 199 GLU A CA 1
ATOM 1562 C C . GLU A 1 199 ? 20.713 0.992 -9.209 1.00 26.50 199 GLU A C 1
ATOM 1563 O O . GLU A 1 199 ? 20.534 1.719 -10.190 1.00 26.15 199 GLU A O 1
ATOM 1566 N N . GLY A 1 200 ? 21.423 1.375 -8.134 1.00 27.24 200 GLY A N 1
ATOM 1567 C CA . GLY A 1 200 ? 21.977 2.705 -7.986 1.00 27.42 200 GLY A CA 1
ATOM 1568 C C . GLY A 1 200 ? 21.083 3.748 -7.340 1.00 27.19 200 GLY A C 1
ATOM 1569 O O . GLY A 1 200 ? 21.472 4.916 -7.220 1.00 28.14 200 GLY A O 1
ATOM 1570 N N . TYR A 1 201 ? 19.870 3.341 -6.942 1.00 26.00 201 TYR A N 1
ATOM 1571 C CA . TYR A 1 201 ? 18.925 4.260 -6.321 1.00 24.21 201 TYR A CA 1
ATOM 1572 C C . TYR A 1 201 ? 18.442 3.693 -5.027 1.00 22.77 201 TYR A C 1
ATOM 1573 O O . TYR A 1 201 ? 18.404 2.489 -4.851 1.00 22.89 201 TYR A O 1
ATOM 1582 N N . GLU A 1 202 ? 18.039 4.585 -4.132 1.00 22.86 202 GLU A N 1
ATOM 1583 C CA . GLU A 1 202 ? 17.429 4.172 -2.888 1.00 22.53 202 GLU A CA 1
ATOM 1584 C C . GLU A 1 202 ? 15.982 3.747 -3.200 1.00 21.87 202 GLU A C 1
ATOM 1585 O O . GLU A 1 202 ? 15.284 4.450 -3.953 1.00 21.42 202 GLU A O 1
ATOM 1591 N N . SER A 1 203 ? 15.575 2.624 -2.626 1.00 20.94 203 SER A N 1
ATOM 1592 C CA . SER A 1 203 ? 14.258 2.041 -2.923 1.00 22.05 203 SER A CA 1
ATOM 1593 C C . SER A 1 203 ? 13.203 2.892 -2.275 1.00 21.02 203 SER A C 1
ATOM 1594 O O . SER A 1 203 ? 13.503 3.559 -1.302 1.00 19.94 203 SER A O 1
ATOM 1597 N N . LEU A 1 204 ? 11.964 2.843 -2.780 1.00 19.17 204 LEU A N 1
ATOM 1598 C CA . LEU A 1 204 ? 10.922 3.614 -2.178 1.00 18.31 204 LEU A CA 1
ATOM 1599 C C . LEU A 1 204 ? 9.799 2.634 -1.838 1.00 17.58 204 LEU A C 1
ATOM 1600 O O . LEU A 1 204 ? 9.367 1.895 -2.698 1.00 18.03 204 LEU A O 1
ATOM 1605 N N . THR A 1 205 ? 9.380 2.616 -0.589 1.00 17.38 205 THR A N 1
ATOM 1606 C CA . THR A 1 205 ? 8.121 1.966 -0.181 1.00 16.92 205 THR A CA 1
ATOM 1607 C C . THR A 1 205 ? 7.062 2.985 0.094 1.00 16.30 205 THR A C 1
ATOM 1608 O O . THR A 1 205 ? 7.252 3.891 0.908 1.00 17.67 205 THR A O 1
ATOM 1612 N N . THR A 1 206 ? 5.878 2.813 -0.510 1.00 16.55 206 THR A N 1
ATOM 1613 C CA . THR A 1 206 ? 4.869 3.828 -0.314 1.00 15.57 206 THR A CA 1
ATOM 1614 C C . THR A 1 206 ? 3.463 3.248 -0.565 1.00 15.23 206 THR A C 1
ATOM 1615 O O . THR A 1 206 ? 3.320 2.064 -0.876 1.00 14.87 206 THR A O 1
ATOM 1619 N N . GLN A 1 207 ? 2.461 4.092 -0.398 1.00 15.57 207 GLN A N 1
ATOM 1620 C CA . GLN A 1 207 ? 1.052 3.693 -0.588 1.00 16.43 207 GLN A CA 1
ATOM 1621 C C . GLN A 1 207 ? 0.373 4.852 -1.255 1.00 17.00 207 GLN A C 1
ATOM 1622 O O . GLN A 1 207 ? 0.706 6.002 -0.966 1.00 17.72 207 GLN A O 1
ATOM 1628 N N . LEU A 1 208 ? -0.635 4.580 -2.082 1.00 16.90 208 LEU A N 1
ATOM 1629 C CA . LEU A 1 208 ? -1.398 5.703 -2.653 1.00 16.26 208 LEU A CA 1
ATOM 1630 C C . LEU A 1 208 ? -2.867 5.488 -2.306 1.00 16.81 208 LEU A C 1
ATOM 1631 O O . LEU A 1 208 ? -3.332 4.376 -2.377 1.00 16.34 208 LEU A O 1
ATOM 1636 N N . TYR A 1 209 ? -3.544 6.551 -1.910 1.00 17.07 209 TYR A N 1
ATOM 1637 C CA . TYR A 1 209 ? -4.919 6.536 -1.411 1.00 17.37 209 TYR A CA 1
ATOM 1638 C C . TYR A 1 209 ? -5.793 7.310 -2.394 1.00 18.69 209 TYR A C 1
ATOM 1639 O O . TYR A 1 209 ? -5.282 7.901 -3.328 1.00 20.42 209 TYR A O 1
ATOM 1648 N N . PHE A 1 210 ? -7.107 7.287 -2.211 1.00 21.12 210 PHE A N 1
ATOM 1649 C CA . PHE A 1 210 ? -8.054 7.908 -3.173 1.00 22.77 210 PHE A CA 1
ATOM 1650 C C . PHE A 1 210 ? -8.726 9.082 -2.466 1.00 25.02 210 PHE A C 1
ATOM 1651 O O . PHE A 1 210 ? -9.318 8.888 -1.402 1.00 25.14 210 PHE A O 1
ATOM 1659 N N . GLU A 1 211 ? -8.530 10.286 -3.013 1.00 26.89 211 GLU A N 1
ATOM 1660 C CA . GLU A 1 211 ? -9.001 11.578 -2.473 1.00 30.63 211 GLU A CA 1
ATOM 1661 C C . GLU A 1 211 ? -10.384 11.499 -1.832 1.00 32.49 211 GLU A C 1
ATOM 1662 O O . GLU A 1 211 ? -10.625 11.964 -0.723 1.00 33.63 211 GLU A O 1
ATOM 1668 N N . ASN A 1 212 ? -11.286 10.887 -2.572 1.00 34.09 212 ASN A N 1
ATOM 1669 C CA . ASN A 1 212 ? -12.699 10.896 -2.242 1.00 36.76 212 ASN A CA 1
ATOM 1670 C C . ASN A 1 212 ? -13.085 9.789 -1.249 1.00 35.81 212 ASN A C 1
ATOM 1671 O O . ASN A 1 212 ? -14.244 9.679 -0.866 1.00 35.76 212 ASN A O 1
ATOM 1676 N N . GLY A 1 213 ? -12.106 9.000 -0.812 1.00 34.15 213 GLY A N 1
ATOM 1677 C CA . GLY A 1 213 ? -12.395 7.747 -0.133 1.00 32.32 213 GLY A CA 1
ATOM 1678 C C . GLY A 1 213 ? -12.707 7.926 1.339 1.00 30.90 213 GLY A C 1
ATOM 1679 O O . GLY A 1 213 ? -12.245 8.862 1.983 1.00 30.40 213 GLY A O 1
ATOM 1680 N N . GLN A 1 214 ? -13.490 7.018 1.894 1.00 29.86 214 GLN A N 1
ATOM 1681 C CA . GLN A 1 214 ? -13.780 7.126 3.317 1.00 29.96 214 GLN A CA 1
ATOM 1682 C C . GLN A 1 214 ? -12.517 6.701 4.081 1.00 26.87 214 GLN A C 1
ATOM 1683 O O . GLN A 1 214 ? -11.716 5.941 3.562 1.00 26.24 214 GLN A O 1
ATOM 1689 N N . TRP A 1 215 ? -12.354 7.214 5.287 1.00 25.48 215 TRP A N 1
ATOM 1690 C CA . TRP A 1 215 ? -11.247 6.856 6.193 1.00 25.79 215 TRP A CA 1
ATOM 1691 C C . TRP A 1 215 ? -9.903 7.543 5.885 1.00 24.47 215 TRP A C 1
ATOM 1692 O O . TRP A 1 215 ? -8.959 7.328 6.622 1.00 22.79 215 TRP A O 1
ATOM 1703 N N . THR A 1 216 ? -9.795 8.383 4.837 1.00 24.18 216 THR A N 1
ATOM 1704 C CA . THR A 1 216 ? -8.489 9.045 4.610 1.00 24.85 216 THR A CA 1
ATOM 1705 C C . THR A 1 216 ? -8.078 9.976 5.752 1.00 25.44 216 THR A C 1
ATOM 1706 O O . THR A 1 216 ? -6.883 10.261 5.924 1.00 25.62 216 THR A O 1
ATOM 1710 N N . GLY A 1 217 ? -9.074 10.459 6.511 1.00 25.72 217 GLY A N 1
ATOM 1711 C CA . GLY A 1 217 ? -8.837 11.273 7.692 1.00 26.10 217 GLY A CA 1
ATOM 1712 C C . GLY A 1 217 ? -8.844 10.526 9.020 1.00 26.37 217 GLY A C 1
ATOM 1713 O O . GLY A 1 217 ? -8.752 11.152 10.058 1.00 26.39 217 GLY A O 1
ATOM 1714 N N . SER A 1 218 ? -8.963 9.203 8.997 1.00 24.96 218 SER A N 1
ATOM 1715 C CA . SER A 1 218 ? -8.994 8.442 10.232 1.00 25.27 218 SER A CA 1
ATOM 1716 C C . SER A 1 218 ? -8.466 7.021 9.990 1.00 24.50 218 SER A C 1
ATOM 1717 O O . SER A 1 218 ? -9.086 6.025 10.363 1.00 26.05 218 SER A O 1
ATOM 1720 N N . ASP A 1 219 ? -7.320 6.928 9.331 1.00 21.80 219 ASP A N 1
ATOM 1721 C CA . ASP A 1 219 ? -6.669 5.645 9.085 1.00 19.39 219 ASP A CA 1
ATOM 1722 C C . ASP A 1 219 ? -6.314 5.044 10.430 1.00 18.87 219 ASP A C 1
ATOM 1723 O O . ASP A 1 219 ? -5.561 5.655 11.213 1.00 17.50 219 ASP A O 1
ATOM 1728 N N . VAL A 1 220 ? -6.854 3.851 10.716 1.00 17.43 220 VAL A N 1
ATOM 1729 C CA . VAL A 1 220 ? -6.452 3.129 11.953 1.00 17.17 220 VAL A CA 1
ATOM 1730 C C . VAL A 1 220 ? -4.884 3.048 12.112 1.00 16.55 220 VAL A C 1
ATOM 1731 O O . VAL A 1 220 ? -4.332 3.081 13.235 1.00 17.16 220 VAL A O 1
ATOM 1735 N N . ALA A 1 221 ? -4.187 2.936 10.992 1.00 16.30 221 ALA A N 1
ATOM 1736 C CA . ALA A 1 221 ? -2.722 2.814 11.003 1.00 16.06 221 ALA A CA 1
ATOM 1737 C C . ALA A 1 221 ? -1.964 4.156 10.953 1.00 17.17 221 ALA A C 1
ATOM 1738 O O . ALA A 1 221 ? -0.737 4.165 11.007 1.00 16.26 221 ALA A O 1
ATOM 1740 N N . ASN A 1 222 ? -2.682 5.268 10.812 1.00 18.55 222 ASN A N 1
ATOM 1741 C CA . ASN A 1 222 ? -2.037 6.610 10.799 1.00 20.45 222 ASN A CA 1
ATOM 1742 C C . ASN A 1 222 ? -0.963 6.770 9.732 1.00 20.14 222 ASN A C 1
ATOM 1743 O O . ASN A 1 222 ? 0.063 7.446 9.952 1.00 19.88 222 ASN A O 1
ATOM 1748 N N . ALA A 1 223 ? -1.206 6.162 8.573 1.00 19.00 223 ALA A N 1
ATOM 1749 C CA . ALA A 1 223 ? -0.187 6.123 7.531 1.00 19.06 223 ALA A CA 1
ATOM 1750 C C . ALA A 1 223 ? -0.537 6.970 6.298 1.00 18.80 223 ALA A C 1
ATOM 1751 O O . ALA A 1 223 ? 0.154 6.875 5.266 1.00 18.02 223 ALA A O 1
ATOM 1753 N N . VAL A 1 224 ? -1.596 7.795 6.381 1.00 17.41 224 VAL A N 1
ATOM 1754 C CA . VAL A 1 224 ? -1.943 8.626 5.242 1.00 17.88 224 VAL A 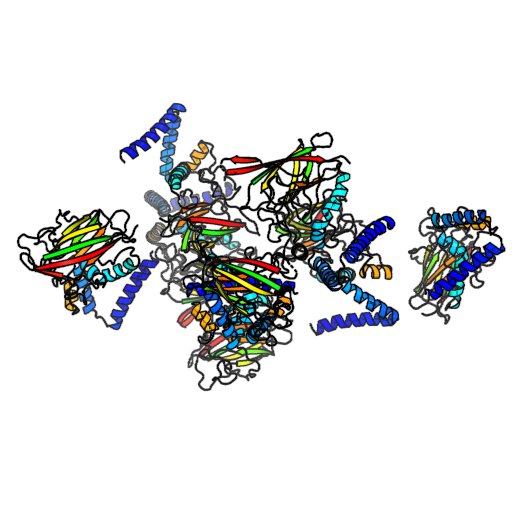CA 1
ATOM 1755 C C . VAL A 1 224 ? -1.058 9.884 5.296 1.00 18.96 224 VAL A C 1
ATOM 1756 O O . VAL A 1 224 ? -0.855 10.470 6.355 1.00 18.27 224 VAL A O 1
ATOM 1760 N N . LYS A 1 225 ? -0.517 10.250 4.142 1.00 18.57 225 LYS A N 1
ATOM 1761 C CA . LYS A 1 225 ? 0.177 11.543 3.987 1.00 19.13 225 LYS A CA 1
ATOM 1762 C C . LYS A 1 225 ? -0.421 12.269 2.766 1.00 18.30 225 LYS A C 1
ATOM 1763 O O . LYS A 1 225 ? -0.907 11.636 1.802 1.00 18.04 225 LYS A O 1
ATOM 1769 N N . PRO A 1 226 ? -0.447 13.603 2.823 1.00 18.63 226 PRO A N 1
ATOM 1770 C CA . PRO A 1 226 ? -1.170 14.373 1.824 1.00 18.16 226 PRO A CA 1
ATOM 1771 C C . PRO A 1 226 ? -0.585 14.207 0.430 1.00 17.61 226 PRO A C 1
ATOM 1772 O O . PRO A 1 226 ? -1.343 14.354 -0.511 1.00 18.81 226 PRO A O 1
ATOM 1776 N N . GLU A 1 227 ? 0.717 13.966 0.296 1.00 18.24 227 GLU A N 1
ATOM 1777 C CA . GLU A 1 227 ? 1.332 13.773 -1.026 1.00 18.77 227 GLU A CA 1
ATOM 1778 C C . GLU A 1 227 ? 0.867 12.503 -1.708 1.00 18.83 227 GLU A C 1
ATOM 1779 O O . GLU A 1 227 ? 1.073 12.361 -2.907 1.00 18.07 227 GLU A O 1
ATOM 1785 N N . LEU A 1 228 ? 0.198 11.621 -0.952 1.00 18.80 228 LEU A N 1
ATOM 1786 C CA . LEU A 1 228 ? -0.158 10.264 -1.437 1.00 17.48 228 LEU A CA 1
ATOM 1787 C C . LEU A 1 228 ? -1.658 10.101 -1.791 1.00 17.78 228 LEU A C 1
ATOM 1788 O O . LEU A 1 228 ? -2.134 9.000 -2.068 1.00 18.09 228 LEU A O 1
ATOM 1793 N N . LEU A 1 229 ? -2.382 11.202 -1.795 1.00 18.01 229 LEU A N 1
ATOM 1794 C CA . LEU A 1 229 ? -3.779 11.180 -2.187 1.00 19.88 229 LEU A CA 1
ATOM 1795 C C . LEU A 1 229 ? -3.967 11.386 -3.704 1.00 20.98 229 LEU A C 1
ATOM 1796 O O . LEU A 1 229 ? -3.502 12.386 -4.275 1.00 19.85 229 LEU A O 1
ATOM 1801 N N . LEU A 1 230 ? -4.618 10.419 -4.345 1.00 19.23 230 LEU A N 1
ATOM 1802 C CA . LEU A 1 230 ? -4.812 10.458 -5.789 1.00 21.05 230 LEU A CA 1
ATOM 1803 C C . LEU A 1 230 ? -6.162 11.061 -6.115 1.00 22.18 230 LEU A C 1
ATOM 1804 O O . LEU A 1 230 ? -7.106 10.898 -5.339 1.00 22.25 230 LEU A O 1
ATOM 1809 N N . SER A 1 231 ? -6.233 11.739 -7.256 1.00 23.21 231 SER A N 1
ATOM 1810 C CA . SER A 1 231 ? -7.510 12.172 -7.834 1.00 24.77 231 SER A CA 1
ATOM 1811 C C . SER A 1 231 ? -7.900 11.221 -8.952 1.00 24.60 231 SER A C 1
ATOM 1812 O O . SER A 1 231 ? -7.066 10.804 -9.747 1.00 24.83 231 SER A O 1
ATOM 1815 N N . LEU A 1 232 ? -9.179 10.894 -9.005 1.00 25.06 232 LEU A N 1
ATOM 1816 C CA . LEU A 1 232 ? -9.752 9.988 -9.983 1.00 25.99 232 LEU A CA 1
ATOM 1817 C C . LEU A 1 232 ? -10.590 10.778 -10.995 1.00 27.16 232 LEU A C 1
ATOM 1818 O O . LEU A 1 232 ? -11.397 11.651 -10.590 1.00 25.70 232 LEU A O 1
ATOM 1823 N N . ASP A 1 233 ? -10.404 10.478 -12.280 1.00 26.51 233 ASP A N 1
ATOM 1824 C CA . ASP A 1 233 ? -11.280 11.006 -13.330 1.00 28.96 233 ASP A CA 1
ATOM 1825 C C . ASP A 1 233 ? -12.194 9.903 -13.828 1.00 29.66 233 ASP A C 1
ATOM 1826 O O . ASP A 1 233 ? -11.743 8.804 -14.142 1.00 29.75 233 ASP A O 1
ATOM 1831 N N . LYS A 1 234 ? -13.487 10.183 -13.888 1.00 30.19 234 LYS A N 1
ATOM 1832 C CA . LYS A 1 234 ? -14.436 9.200 -14.388 1.00 32.66 234 LYS A CA 1
ATOM 1833 C C . LYS A 1 234 ? -14.485 9.271 -15.907 1.00 33.70 234 LYS A C 1
ATOM 1834 O O . LYS A 1 234 ? -14.784 10.321 -16.469 1.00 33.27 234 LYS A O 1
ATOM 1840 N N . ILE A 1 235 ? -14.196 8.153 -16.561 1.00 35.11 235 ILE A N 1
ATOM 1841 C CA . ILE A 1 235 ? -14.210 8.062 -18.030 1.00 37.80 235 ILE A CA 1
ATOM 1842 C C . ILE A 1 235 ? -15.380 7.210 -18.498 1.00 40.17 235 ILE A C 1
ATOM 1843 O O . ILE A 1 235 ? -15.448 6.024 -18.201 1.00 39.65 235 ILE A O 1
ATOM 1848 N N . GLU A 1 236 ? -16.315 7.815 -19.216 1.00 44.10 236 GLU A N 1
ATOM 1849 C CA . GLU A 1 236 ? -17.443 7.049 -19.770 1.00 48.04 236 GLU A CA 1
ATOM 1850 C C . GLU A 1 236 ? -17.161 6.716 -21.226 1.00 49.75 236 GLU A C 1
ATOM 1851 O O . GLU A 1 236 ? -17.246 7.599 -22.086 1.00 50.70 236 GLU A O 1
ATOM 1857 N N . ALA A 1 237 ? -16.803 5.461 -21.500 1.00 51.88 237 ALA A N 1
ATOM 1858 C CA . ALA A 1 237 ? -16.468 5.050 -22.870 1.00 53.98 237 ALA A CA 1
ATOM 1859 C C . ALA A 1 237 ? -16.113 3.583 -23.115 1.00 55.18 237 ALA A C 1
ATOM 1860 O O . ALA A 1 237 ? -14.962 3.178 -22.888 1.00 55.89 237 ALA A O 1
ATOM 1861 N N . GLN A 1 238 ? -17.117 2.813 -23.563 1.00 56.04 238 GLN A N 1
ATOM 1862 C CA . GLN A 1 238 ? -16.976 1.481 -24.199 1.00 56.62 238 GLN A CA 1
ATOM 1863 C C . GLN A 1 238 ? -16.360 0.278 -23.439 1.00 56.74 238 GLN A C 1
ATOM 1864 O O . GLN A 1 238 ? -15.136 0.076 -23.480 1.00 57.15 238 GLN A O 1
ATOM 1865 N N . SER A 1 239 ? -17.167 -0.523 -22.736 1.00 56.29 239 SER A N 1
ATOM 1866 C CA . SER A 1 239 ? -18.555 -0.241 -22.375 1.00 54.97 239 SER A CA 1
ATOM 1867 C C . SER A 1 239 ? -18.539 -0.262 -20.831 1.00 53.96 239 SER A C 1
ATOM 1868 O O . SER A 1 239 ? -17.996 -1.211 -20.221 1.00 54.55 239 SER A O 1
ATOM 1869 N N . GLY A 1 240 ? -19.099 0.792 -20.217 1.00 51.78 240 GLY A N 1
ATOM 1870 C CA . GLY A 1 240 ? -19.002 1.021 -18.784 1.00 48.69 240 GLY A CA 1
ATOM 1871 C C . GLY A 1 240 ? -18.110 2.211 -18.429 1.00 46.42 240 GLY A C 1
ATOM 1872 O O . GLY A 1 240 ? -17.147 2.526 -19.169 1.00 46.75 240 GLY A O 1
ATOM 1873 N N . PRO A 1 241 ? -18.392 2.870 -17.300 1.00 43.90 241 PRO A N 1
ATOM 1874 C CA . PRO A 1 241 ? -17.524 3.958 -16.847 1.00 41.71 241 PRO A CA 1
ATOM 1875 C C . PRO A 1 241 ? -16.294 3.304 -16.217 1.00 39.12 241 PRO A C 1
ATOM 1876 O O . PRO A 1 241 ? -16.382 2.169 -15.746 1.00 39.35 241 PRO A O 1
ATOM 1880 N N . HIS A 1 242 ? -15.154 3.968 -16.267 1.00 34.92 242 HIS A N 1
ATOM 1881 C CA . HIS A 1 242 ? -14.036 3.520 -15.472 1.00 31.80 242 HIS A CA 1
ATOM 1882 C C . HIS A 1 242 ? -13.364 4.765 -14.914 1.00 29.12 242 HIS A C 1
ATOM 1883 O O . HIS A 1 242 ? -13.822 5.902 -15.176 1.00 26.80 242 HIS A O 1
ATOM 1890 N N . PHE A 1 243 ? -12.321 4.550 -14.120 1.00 25.03 243 PHE A N 1
ATOM 1891 C CA . PHE A 1 243 ? -11.625 5.637 -13.462 1.00 23.57 243 PHE A CA 1
ATOM 1892 C C . PHE A 1 243 ? -10.208 5.623 -13.935 1.00 23.46 243 PHE A C 1
ATOM 1893 O O . PHE A 1 243 ? -9.666 4.544 -14.206 1.00 23.47 243 PHE A O 1
ATOM 1901 N N . GLU A 1 244 ? -9.630 6.805 -14.016 1.00 22.79 244 GLU A N 1
ATOM 1902 C CA . GLU A 1 244 ? -8.233 6.951 -14.384 1.00 23.53 244 GLU A CA 1
ATOM 1903 C C . GLU A 1 244 ? -7.525 7.862 -13.390 1.00 22.54 244 GLU A C 1
ATOM 1904 O O . GLU A 1 244 ? -8.118 8.807 -12.843 1.00 21.63 244 GLU A O 1
ATOM 1910 N N . THR A 1 245 ? -6.252 7.568 -13.149 1.00 21.07 245 THR A N 1
ATOM 1911 C CA . THR A 1 245 ? -5.448 8.387 -12.246 1.00 20.89 245 THR A CA 1
ATOM 1912 C C . THR A 1 245 ? -3.977 8.359 -12.693 1.00 20.39 245 THR A C 1
ATOM 1913 O O . THR A 1 245 ? -3.612 7.528 -13.486 1.00 18.82 245 THR A O 1
ATOM 1917 N N . SER A 1 246 ? -3.166 9.302 -12.206 1.00 20.80 246 SER A N 1
ATOM 1918 C CA . SER A 1 246 ? -1.789 9.469 -12.663 1.00 21.79 246 SER A CA 1
ATOM 1919 C C . SER A 1 246 ? -1.007 9.745 -11.411 1.00 20.56 246 SER A C 1
ATOM 1920 O O . SER A 1 246 ? -1.511 10.405 -10.486 1.00 20.91 246 SER A O 1
ATOM 1923 N N . TYR A 1 247 ? 0.216 9.252 -11.373 1.00 20.07 247 TYR A N 1
ATOM 1924 C CA . TYR A 1 247 ? 1.124 9.573 -10.275 1.00 19.52 247 TYR A CA 1
ATOM 1925 C C . TYR A 1 247 ? 2.549 9.579 -10.761 1.00 18.85 247 TYR A C 1
ATOM 1926 O O . TYR A 1 247 ? 2.930 8.752 -11.584 1.00 19.24 247 TYR A O 1
ATOM 1935 N N . LYS A 1 248 ? 3.344 10.481 -10.204 1.00 18.15 248 LYS A N 1
ATOM 1936 C CA . LYS A 1 248 ? 4.756 10.517 -10.520 1.00 18.77 248 LYS A CA 1
ATOM 1937 C C . LYS A 1 248 ? 5.579 10.237 -9.285 1.00 18.51 248 LYS A C 1
ATOM 1938 O O . LYS A 1 248 ? 5.499 11.007 -8.294 1.00 18.13 248 LYS A O 1
ATOM 1944 N N . PHE A 1 249 ? 6.361 9.148 -9.343 1.00 17.93 249 PHE A N 1
ATOM 1945 C CA . PHE A 1 249 ? 7.275 8.750 -8.278 1.00 18.41 249 PHE A CA 1
ATOM 1946 C C . PHE A 1 249 ? 8.691 9.297 -8.553 1.00 18.01 249 PHE A C 1
ATOM 1947 O O . PHE A 1 249 ? 9.105 9.427 -9.709 1.00 18.55 249 PHE A O 1
ATOM 1955 N N . THR A 1 250 ? 9.421 9.612 -7.490 1.00 18.11 250 THR A N 1
ATOM 1956 C CA . THR A 1 250 ? 10.825 10.035 -7.640 1.00 19.28 250 THR A CA 1
ATOM 1957 C C . THR A 1 250 ? 11.747 9.123 -6.849 1.00 19.40 250 THR A C 1
ATOM 1958 O O . THR A 1 250 ? 11.455 8.821 -5.698 1.00 20.29 250 THR A O 1
ATOM 1962 N N . LEU A 1 251 ? 12.853 8.694 -7.466 1.00 19.87 251 LEU A N 1
ATOM 1963 C CA . LEU A 1 251 ? 13.900 7.972 -6.736 1.00 20.81 251 LEU A CA 1
ATOM 1964 C C . LEU A 1 251 ? 15.169 8.833 -6.659 1.00 22.44 251 LEU A C 1
ATOM 1965 O O . LEU A 1 251 ? 15.491 9.567 -7.610 1.00 21.98 251 LEU A O 1
ATOM 1970 N N . GLY A 1 252 ? 15.905 8.702 -5.554 1.00 23.51 252 GLY A N 1
ATOM 1971 C CA . GLY A 1 252 ? 17.133 9.464 -5.384 1.00 26.25 252 GLY A CA 1
ATOM 1972 C C . GLY A 1 252 ? 18.288 8.494 -5.443 1.00 27.28 252 GLY A C 1
ATOM 1973 O O . GLY A 1 252 ? 18.150 7.349 -5.049 1.00 25.86 252 GLY A O 1
ATOM 1974 N N . LYS A 1 253 ? 19.435 8.955 -5.933 1.00 30.24 253 LYS A N 1
ATOM 1975 C CA . LYS A 1 253 ? 20.590 8.074 -6.114 1.00 32.76 253 LYS A CA 1
ATOM 1976 C C . LYS A 1 253 ? 21.147 7.598 -4.800 1.00 33.75 253 LYS A C 1
ATOM 1977 O O . LYS A 1 253 ? 21.053 8.285 -3.794 1.00 35.15 253 LYS A O 1
ATOM 1983 N N . VAL A 1 254 ? 21.732 6.408 -4.809 1.00 36.03 254 VAL A N 1
ATOM 1984 C CA . VAL A 1 254 ? 22.474 5.877 -3.654 1.00 38.15 254 VAL A CA 1
ATOM 1985 C C . VAL A 1 254 ? 23.658 6.808 -3.317 1.00 39.24 254 VAL A C 1
ATOM 1986 O O . VAL A 1 254 ? 24.193 7.482 -4.210 1.00 38.53 254 VAL A O 1
ATOM 1991 N N . SER B 1 2 ? 91.838 60.934 8.703 1.00 34.98 2 SER B N 1
ATOM 1992 C CA . SER B 1 2 ? 92.283 62.333 8.969 1.00 33.92 2 SER B CA 1
ATOM 1993 C C . SER B 1 2 ? 91.071 63.255 9.032 1.00 33.08 2 SER B C 1
ATOM 1994 O O . SER B 1 2 ? 90.012 62.920 8.449 1.00 31.48 2 SER B O 1
ATOM 1997 N N . THR B 1 3 ? 91.202 64.397 9.730 1.00 31.78 3 THR B N 1
ATOM 1998 C CA . THR B 1 3 ? 90.119 65.385 9.696 1.00 30.38 3 THR B CA 1
ATOM 1999 C C . THR B 1 3 ? 90.016 65.915 8.296 1.00 29.57 3 THR B C 1
ATOM 2000 O O . THR B 1 3 ? 88.915 66.185 7.837 1.00 29.58 3 THR B O 1
ATOM 2004 N N . ASP B 1 4 ? 91.154 66.033 7.584 1.00 27.55 4 ASP B N 1
ATOM 2005 C CA . ASP B 1 4 ? 91.131 66.524 6.213 1.00 26.76 4 ASP B CA 1
ATOM 2006 C C . ASP B 1 4 ? 90.259 65.654 5.302 1.00 24.66 4 ASP B C 1
ATOM 2007 O O . ASP B 1 4 ? 89.558 66.157 4.455 1.00 25.81 4 ASP B O 1
ATOM 2015 N N . ARG B 1 5 ? 90.385 64.354 5.456 1.00 23.64 5 ARG B N 1
ATOM 2016 C CA . ARG B 1 5 ? 89.667 63.414 4.614 1.00 23.64 5 ARG B CA 1
ATOM 2017 C C . ARG B 1 5 ? 88.173 63.422 4.991 1.00 21.93 5 ARG B C 1
ATOM 2018 O O . ARG B 1 5 ? 87.323 63.541 4.127 1.00 24.04 5 ARG B O 1
ATOM 2026 N N . THR B 1 6 ? 87.898 63.325 6.269 1.00 22.54 6 THR B N 1
ATOM 2027 C CA . THR B 1 6 ? 86.519 63.384 6.784 1.00 23.78 6 THR B CA 1
ATOM 2028 C C . THR B 1 6 ? 85.847 64.685 6.399 1.00 24.45 6 THR B C 1
ATOM 2029 O O . THR B 1 6 ? 84.729 64.696 5.855 1.00 24.50 6 THR B O 1
ATOM 2033 N N . GLY B 1 7 ? 86.529 65.800 6.689 1.00 24.98 7 GLY B N 1
ATOM 2034 C CA . GLY B 1 7 ? 86.017 67.091 6.284 1.00 24.15 7 GLY B CA 1
ATOM 2035 C C . GLY B 1 7 ? 85.784 67.151 4.803 1.00 23.76 7 GLY B C 1
ATOM 2036 O O . GLY B 1 7 ? 84.770 67.688 4.361 1.00 23.25 7 GLY B O 1
ATOM 2037 N N . ASN B 1 8 ? 86.727 66.608 4.014 1.00 23.80 8 ASN B N 1
ATOM 2038 C CA . ASN B 1 8 ? 86.567 66.609 2.558 1.00 23.56 8 ASN B CA 1
ATOM 2039 C C . ASN B 1 8 ? 85.337 65.840 2.098 1.00 23.45 8 ASN B C 1
ATOM 2040 O O . ASN B 1 8 ? 84.559 66.335 1.311 1.00 23.17 8 ASN B O 1
ATOM 2045 N N . ILE B 1 9 ? 85.183 64.605 2.575 1.00 23.67 9 ILE B N 1
ATOM 2046 C CA . ILE B 1 9 ? 84.057 63.769 2.119 1.00 22.77 9 ILE B CA 1
ATOM 2047 C C . ILE B 1 9 ? 82.720 64.377 2.617 1.00 21.52 9 ILE B C 1
ATOM 2048 O O . ILE B 1 9 ? 81.828 64.598 1.827 1.00 21.00 9 ILE B O 1
ATOM 2053 N N . VAL B 1 10 ? 82.611 64.662 3.916 1.00 22.44 10 VAL B N 1
ATOM 2054 C CA . VAL B 1 10 ? 81.315 65.163 4.445 1.00 23.20 10 VAL B CA 1
ATOM 2055 C C . VAL B 1 10 ? 80.966 66.521 3.812 1.00 23.96 10 VAL B C 1
ATOM 2056 O O . VAL B 1 10 ? 79.814 66.790 3.429 1.00 23.81 10 VAL B O 1
ATOM 2060 N N . GLY B 1 11 ? 81.981 67.375 3.664 1.00 23.92 11 GLY B N 1
ATOM 2061 C CA . GLY B 1 11 ? 81.771 68.679 3.052 1.00 24.14 11 GLY B CA 1
ATOM 2062 C C . GLY B 1 11 ? 81.276 68.582 1.638 1.00 24.04 11 GLY B C 1
ATOM 2063 O O . GLY B 1 11 ? 80.337 69.308 1.254 1.00 22.36 11 GLY B O 1
ATOM 2064 N N . LYS B 1 12 ? 81.862 67.655 0.851 1.00 22.95 12 LYS B N 1
ATOM 2065 C CA . LYS B 1 12 ? 81.351 67.427 -0.490 1.00 22.22 12 LYS B CA 1
ATOM 2066 C C . LYS B 1 12 ? 79.912 66.938 -0.513 1.00 22.16 12 LYS B C 1
ATOM 2067 O O . LYS B 1 12 ? 79.131 67.362 -1.366 1.00 21.21 12 LYS B O 1
ATOM 2073 N N . MET B 1 13 ? 79.572 66.036 0.405 1.00 22.00 13 MET B N 1
ATOM 2074 C CA . MET B 1 13 ? 78.213 65.510 0.466 1.00 22.13 13 MET B CA 1
ATOM 2075 C C . MET B 1 13 ? 77.208 66.603 0.818 1.00 22.29 13 MET B C 1
ATOM 2076 O O . MET B 1 13 ? 76.190 66.758 0.142 1.00 21.85 13 MET B O 1
ATOM 2081 N N . ILE B 1 14 ? 77.489 67.334 1.899 1.00 22.52 14 ILE B N 1
ATOM 2082 C CA . ILE B 1 14 ? 76.621 68.459 2.293 1.00 22.44 14 ILE B CA 1
ATOM 2083 C C . ILE B 1 14 ? 76.470 69.462 1.163 1.00 22.40 14 ILE B C 1
ATOM 2084 O O . ILE B 1 14 ? 75.354 69.879 0.860 1.00 21.15 14 ILE B O 1
ATOM 2089 N N . ALA B 1 15 ? 77.591 69.843 0.527 1.00 21.88 15 ALA B N 1
ATOM 2090 C CA . ALA B 1 15 ? 77.524 70.759 -0.612 1.00 23.43 15 ALA B CA 1
ATOM 2091 C C . ALA B 1 15 ? 76.656 70.260 -1.769 1.00 23.98 15 ALA B C 1
ATOM 2092 O O . ALA B 1 15 ? 75.897 71.034 -2.380 1.00 24.26 15 ALA B O 1
ATOM 2094 N N . ALA B 1 16 ? 76.750 68.962 -2.071 1.00 23.78 16 ALA B N 1
ATOM 2095 C CA . ALA B 1 16 ? 75.949 68.406 -3.154 1.00 23.17 16 ALA B CA 1
ATOM 2096 C C . ALA B 1 16 ? 74.456 68.414 -2.816 1.00 22.97 16 ALA B C 1
ATOM 2097 O O . ALA B 1 16 ? 73.612 68.716 -3.670 1.00 22.95 16 ALA B O 1
ATOM 2099 N N . ILE B 1 17 ? 74.123 68.117 -1.560 1.00 22.21 17 ILE B N 1
ATOM 2100 C CA . ILE B 1 17 ? 72.721 68.183 -1.160 1.00 22.47 17 ILE B CA 1
ATOM 2101 C C . ILE B 1 17 ? 72.210 69.622 -1.232 1.00 22.18 17 ILE B C 1
ATOM 2102 O O . ILE B 1 17 ? 71.125 69.872 -1.749 1.00 21.57 17 ILE B O 1
ATOM 2107 N N . ASN B 1 18 ? 73.008 70.568 -0.735 1.00 20.77 18 ASN B N 1
ATOM 2108 C CA . ASN B 1 18 ? 72.621 71.977 -0.852 1.00 22.48 18 ASN B CA 1
ATOM 2109 C C . ASN B 1 18 ? 72.448 72.463 -2.289 1.00 22.26 18 ASN B C 1
ATOM 2110 O O . ASN B 1 18 ? 71.567 73.275 -2.599 1.00 21.97 18 ASN B O 1
ATOM 2115 N N . ALA B 1 19 ? 73.265 71.907 -3.184 1.00 23.17 19 ALA B N 1
ATOM 2116 C CA . ALA B 1 19 ? 73.139 72.191 -4.620 1.00 23.58 19 ALA B CA 1
ATOM 2117 C C . ALA B 1 19 ? 71.773 71.757 -5.179 1.00 22.89 19 ALA B C 1
ATOM 2118 O O . ALA B 1 19 ? 71.138 72.493 -5.956 1.00 23.81 19 ALA B O 1
ATOM 2120 N N . VAL B 1 20 ? 71.296 70.589 -4.762 1.00 23.10 20 VAL B N 1
ATOM 2121 C CA . VAL B 1 20 ? 69.953 70.132 -5.182 1.00 22.26 20 VAL B CA 1
ATOM 2122 C C . VAL B 1 20 ? 68.860 71.017 -4.579 1.00 22.97 20 VAL B C 1
ATOM 2123 O O . VAL B 1 20 ? 67.903 71.410 -5.257 1.00 24.23 20 VAL B O 1
ATOM 2127 N N . ILE B 1 21 ? 68.987 71.304 -3.281 1.00 23.30 21 ILE B N 1
ATOM 2128 C CA . ILE B 1 21 ? 68.039 72.185 -2.633 1.00 23.34 21 ILE B CA 1
ATOM 2129 C C . ILE B 1 21 ? 67.868 73.443 -3.476 1.00 23.82 21 ILE B C 1
ATOM 2130 O O . ILE B 1 21 ? 66.744 73.867 -3.749 1.00 23.94 21 ILE B O 1
ATOM 2135 N N . LYS B 1 22 ? 68.992 74.049 -3.850 1.00 23.58 22 LYS B N 1
ATOM 2136 C CA . LYS B 1 22 ? 68.976 75.307 -4.578 1.00 26.81 22 LYS B CA 1
ATOM 2137 C C . LYS B 1 22 ? 68.397 75.117 -6.003 1.00 27.35 22 LYS B C 1
ATOM 2138 O O . LYS B 1 22 ? 67.515 75.879 -6.422 1.00 28.68 22 LYS B O 1
ATOM 2141 N N . ASP B 1 23 ? 68.854 74.087 -6.716 1.00 27.88 23 ASP B N 1
ATOM 2142 C CA . ASP B 1 23 ? 68.418 73.848 -8.107 1.00 29.03 23 ASP B CA 1
ATOM 2143 C C . ASP B 1 23 ? 66.934 73.515 -8.181 1.00 28.59 23 ASP B C 1
ATOM 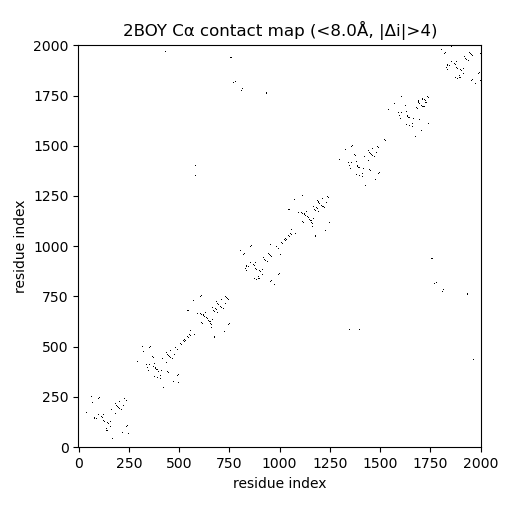2144 O O . ASP B 1 23 ? 66.216 74.023 -9.048 1.00 27.26 23 ASP B O 1
ATOM 2149 N N . GLU B 1 24 ? 66.465 72.715 -7.233 1.00 27.80 24 GLU B N 1
ATOM 2150 C CA . GLU B 1 24 ? 65.063 72.321 -7.212 1.00 27.24 24 GLU B CA 1
ATOM 2151 C C . GLU B 1 24 ? 64.164 73.206 -6.351 1.00 26.74 24 GLU B C 1
ATOM 2152 O O . GLU B 1 24 ? 62.962 72.959 -6.246 1.00 26.43 24 GLU B O 1
ATOM 2158 N N . LYS B 1 25 ? 64.735 74.233 -5.730 1.00 26.47 25 LYS B N 1
ATOM 2159 C CA . LYS B 1 25 ? 63.936 75.150 -4.912 1.00 26.67 25 LYS B CA 1
ATOM 2160 C C . LYS B 1 25 ? 63.097 74.408 -3.853 1.00 26.07 25 LYS B C 1
ATOM 2161 O O . LYS B 1 25 ? 61.893 74.624 -3.703 1.00 25.28 25 LYS B O 1
ATOM 2167 N N . VAL B 1 26 ? 63.738 73.521 -3.109 1.00 24.76 26 VAL B N 1
ATOM 2168 C CA . VAL B 1 26 ? 63.029 72.929 -1.999 1.00 24.46 26 VAL B CA 1
ATOM 2169 C C . VAL B 1 26 ? 62.601 73.950 -0.947 1.00 23.28 26 VAL B C 1
ATOM 2170 O O . VAL B 1 26 ? 63.309 74.950 -0.678 1.00 22.70 26 VAL B O 1
ATOM 2174 N N . SER B 1 27 ? 61.394 73.725 -0.442 1.00 21.57 27 SER B N 1
ATOM 2175 C CA . SER B 1 27 ? 60.647 74.708 0.337 1.00 21.59 27 SER B CA 1
ATOM 2176 C C . SER B 1 27 ? 60.841 74.398 1.809 1.00 20.18 27 SER B C 1
ATOM 2177 O O . SER B 1 27 ? 61.336 73.326 2.162 1.00 20.81 27 SER B O 1
ATOM 2180 N N . TYR B 1 28 ? 60.483 75.344 2.666 1.00 20.28 28 TYR B N 1
ATOM 2181 C CA . TYR B 1 28 ? 60.541 75.092 4.105 1.00 20.30 28 TYR B CA 1
ATOM 2182 C C . TYR B 1 28 ? 59.583 73.957 4.502 1.00 20.49 28 TYR B C 1
ATOM 2183 O O . TYR B 1 28 ? 59.876 73.183 5.383 1.00 18.83 28 TYR B O 1
ATOM 2192 N N . SER B 1 29 ? 58.426 73.846 3.840 1.00 19.79 29 SER B N 1
ATOM 2193 C CA . SER B 1 29 ? 57.491 72.763 4.119 1.00 21.48 29 SER B CA 1
ATOM 2194 C C . SER B 1 29 ? 58.092 71.380 3.789 1.00 21.50 29 SER B C 1
ATOM 2195 O O . SER B 1 29 ? 57.936 70.405 4.551 1.00 21.62 29 SER B O 1
ATOM 2198 N N . GLU B 1 30 ? 58.820 71.292 2.675 1.00 20.98 30 GLU B N 1
ATOM 2199 C CA . GLU B 1 30 ? 59.501 70.057 2.348 1.00 21.84 30 GLU B CA 1
ATOM 2200 C C . GLU B 1 30 ? 60.622 69.731 3.353 1.00 20.97 30 GLU B C 1
ATOM 2201 O O . GLU B 1 30 ? 60.847 68.557 3.698 1.00 20.71 30 GLU B O 1
ATOM 2207 N N . TYR B 1 31 ? 61.326 70.779 3.767 1.00 21.33 31 TYR B N 1
ATOM 2208 C CA . TYR B 1 31 ? 62.397 70.674 4.772 1.00 21.42 31 TYR B CA 1
ATOM 2209 C C . TYR B 1 31 ? 61.863 70.112 6.095 1.00 22.51 31 TYR B C 1
ATOM 2210 O O . TYR B 1 31 ? 62.480 69.217 6.702 1.00 21.72 31 TYR B O 1
ATOM 2219 N N . LYS B 1 32 ? 60.708 70.626 6.540 1.00 23.07 32 LYS B N 1
ATOM 2220 C CA . LYS B 1 32 ? 60.102 70.195 7.790 1.00 23.33 32 LYS B CA 1
ATOM 2221 C C . LYS B 1 32 ? 59.594 68.775 7.687 1.00 22.89 32 LYS B C 1
ATOM 2222 O O . LYS B 1 32 ? 59.737 68.000 8.617 1.00 22.65 32 LYS B O 1
ATOM 2228 N N . ALA B 1 33 ? 59.010 68.416 6.551 1.00 22.50 33 ALA B N 1
ATOM 2229 C CA . ALA B 1 33 ? 58.523 67.049 6.370 1.00 21.77 33 ALA B CA 1
ATOM 2230 C C . ALA B 1 33 ? 59.697 66.070 6.355 1.00 21.39 33 ALA B C 1
ATOM 2231 O O . ALA B 1 33 ? 59.607 64.970 6.912 1.00 20.21 33 ALA B O 1
ATOM 2233 N N . SER B 1 34 ? 60.795 66.486 5.715 1.00 20.28 34 SER B N 1
ATOM 2234 C CA . SER B 1 34 ? 62.016 65.677 5.665 1.00 21.68 34 SER B CA 1
ATOM 2235 C C . SER B 1 34 ? 62.624 65.494 7.057 1.00 20.19 34 SER B C 1
ATOM 2236 O O . SER B 1 34 ? 63.092 64.414 7.402 1.00 20.05 34 SER B O 1
ATOM 2239 N N . THR B 1 35 ? 62.616 66.556 7.856 1.00 20.35 35 THR B N 1
ATOM 2240 C CA . THR B 1 35 ? 63.077 66.477 9.253 1.00 19.80 35 THR B CA 1
ATOM 2241 C C . THR B 1 35 ? 62.266 65.427 9.994 1.00 19.45 35 THR B C 1
ATOM 2242 O O . THR B 1 35 ? 62.820 64.569 10.676 1.00 19.19 35 THR B O 1
ATOM 2246 N N . GLY B 1 36 ? 60.934 65.455 9.846 1.00 18.97 36 GLY B N 1
ATOM 2247 C CA . GLY B 1 36 ? 60.126 64.494 10.574 1.00 18.04 36 GLY B CA 1
ATOM 2248 C C . GLY B 1 36 ? 60.373 63.066 10.103 1.00 17.92 36 GLY B C 1
ATOM 2249 O O . GLY B 1 36 ? 60.366 62.095 10.889 1.00 18.16 36 GLY B O 1
ATOM 2250 N N . TRP B 1 37 ? 60.637 62.922 8.813 1.00 18.43 37 TRP B N 1
ATOM 2251 C CA . TRP B 1 37 ? 60.919 61.588 8.263 1.00 18.09 37 TRP B CA 1
ATOM 2252 C C . TRP B 1 37 ? 62.262 61.058 8.787 1.00 18.74 37 TRP B C 1
ATOM 2253 O O . TRP B 1 37 ? 62.360 59.890 9.179 1.00 16.64 37 TRP B O 1
ATOM 2264 N N . LEU B 1 38 ? 63.303 61.909 8.775 1.00 17.10 38 LEU B N 1
ATOM 2265 C CA . LEU B 1 38 ? 64.596 61.489 9.344 1.00 19.02 38 LEU B CA 1
ATOM 2266 C C . LEU B 1 38 ? 64.525 61.045 10.819 1.00 18.72 38 LEU B C 1
ATOM 2267 O O . LEU B 1 38 ? 65.173 60.080 11.234 1.00 19.78 38 LEU B O 1
ATOM 2272 N N . ILE B 1 39 ? 63.730 61.748 11.609 1.00 19.07 39 ILE B N 1
ATOM 2273 C CA . ILE B 1 39 ? 63.465 61.348 12.998 1.00 19.38 39 ILE B CA 1
ATOM 2274 C C . ILE B 1 39 ? 62.785 59.992 13.050 1.00 19.04 39 ILE B C 1
ATOM 2275 O O . ILE B 1 39 ? 63.178 59.141 13.859 1.00 20.59 39 ILE B O 1
ATOM 2280 N N . SER B 1 40 ? 61.800 59.755 12.177 1.00 19.88 40 SER B N 1
ATOM 2281 C CA . SER B 1 40 ? 61.085 58.474 12.187 1.00 19.57 40 SER B CA 1
ATOM 2282 C C . SER B 1 40 ? 61.984 57.284 11.865 1.00 19.19 40 SER B C 1
ATOM 2283 O O . SER B 1 40 ? 61.792 56.180 12.411 1.00 18.92 40 SER B O 1
ATOM 2286 N N . VAL B 1 41 ? 62.969 57.499 10.982 1.00 19.53 41 VAL B N 1
ATOM 2287 C CA . VAL B 1 41 ? 63.887 56.417 10.646 1.00 17.97 41 VAL B CA 1
ATOM 2288 C C . VAL B 1 41 ? 64.490 55.859 11.918 1.00 17.48 41 VAL B C 1
ATOM 2289 O O . VAL B 1 41 ? 64.424 54.655 12.149 1.00 18.99 41 VAL B O 1
ATOM 2293 N N . GLY B 1 42 ? 65.042 56.732 12.753 1.00 17.66 42 GLY B N 1
ATOM 2294 C CA . GLY B 1 42 ? 65.649 56.299 14.009 1.00 19.39 42 GLY B CA 1
ATOM 2295 C C . GLY B 1 42 ? 64.701 55.682 15.018 1.00 20.75 42 GLY B C 1
ATOM 2296 O O . GLY B 1 42 ? 65.010 54.658 15.640 1.00 21.04 42 GLY B O 1
ATOM 2297 N N . GLU B 1 43 ? 63.537 56.312 15.171 1.00 22.09 43 GLU B N 1
ATOM 2298 C CA . GLU B 1 43 ? 62.518 55.845 16.100 1.00 23.56 43 GLU B CA 1
ATOM 2299 C C . GLU B 1 43 ? 62.084 54.439 15.745 1.00 23.51 43 GLU B C 1
ATOM 2300 O O . GLU B 1 43 ? 61.714 53.679 16.609 1.00 23.74 43 GLU B O 1
ATOM 2306 N N . LYS B 1 44 ? 62.136 54.076 14.464 1.00 23.87 44 LYS B N 1
ATOM 2307 C CA . LYS B 1 44 ? 61.698 52.756 14.020 1.00 23.87 44 LYS B CA 1
ATOM 2308 C C . LYS B 1 44 ? 62.873 51.832 13.743 1.00 23.48 44 LYS B C 1
ATOM 2309 O O . LYS B 1 44 ? 62.680 50.788 13.184 1.00 23.30 44 LYS B O 1
ATOM 2314 N N . ASN B 1 45 ? 64.087 52.228 14.151 1.00 23.88 45 ASN B N 1
ATOM 2315 C CA . ASN B 1 45 ? 65.300 51.392 14.028 1.00 23.74 45 ASN B CA 1
ATOM 2316 C C . ASN B 1 45 ? 65.582 50.936 12.608 1.00 22.81 45 ASN B C 1
ATOM 2317 O O . ASN B 1 45 ? 65.956 49.753 12.363 1.00 23.55 45 ASN B O 1
ATOM 2322 N N . GLU B 1 46 ? 65.365 51.849 11.670 1.00 21.55 46 GLU B N 1
ATOM 2323 C CA . GLU B 1 46 ? 65.600 51.560 10.268 1.00 20.20 46 GLU B CA 1
ATOM 2324 C C . GLU B 1 46 ? 66.886 52.173 9.673 1.00 19.85 46 GLU B C 1
ATOM 2325 O O . GLU B 1 46 ? 67.069 52.172 8.443 1.00 19.07 46 GLU B O 1
ATOM 2331 N N . TRP B 1 47 ? 67.773 52.711 10.495 1.00 19.60 47 TRP B N 1
ATOM 2332 C CA . TRP B 1 47 ? 68.999 53.231 9.863 1.00 18.71 47 TRP B CA 1
ATOM 2333 C C . TRP B 1 47 ? 69.730 52.143 9.027 1.00 19.19 47 TRP B C 1
ATOM 2334 O O . TRP B 1 47 ? 70.036 52.381 7.870 1.00 19.60 47 TRP B O 1
ATOM 2345 N N . PRO B 1 48 ? 70.035 50.980 9.586 1.00 19.18 48 PRO B N 1
ATOM 2346 C CA . PRO B 1 48 ? 70.723 49.954 8.782 1.00 20.16 48 PRO B CA 1
ATOM 2347 C C . PRO B 1 48 ? 69.962 49.609 7.498 1.00 20.02 48 PRO B C 1
ATOM 2348 O O . PRO B 1 48 ? 70.565 49.529 6.417 1.00 20.13 48 PRO B O 1
ATOM 2352 N N . LEU B 1 49 ? 68.643 49.446 7.610 1.00 19.51 49 LEU B N 1
ATOM 2353 C CA . LEU B 1 49 ? 67.813 49.136 6.450 1.00 18.73 49 LEU B CA 1
ATOM 2354 C C . LEU B 1 49 ? 67.883 50.242 5.365 1.00 18.06 49 LEU B C 1
ATOM 2355 O O . LEU B 1 49 ? 68.162 49.983 4.197 1.00 17.79 49 LEU B O 1
ATOM 2360 N N . PHE B 1 50 ? 67.625 51.477 5.767 1.00 17.39 50 PHE B N 1
ATOM 2361 C CA . PHE B 1 50 ? 67.621 52.593 4.831 1.00 17.77 50 PHE B CA 1
ATOM 2362 C C . PHE B 1 50 ? 68.991 52.740 4.136 1.00 16.92 50 PHE B C 1
ATOM 2363 O O . PHE B 1 50 ? 69.071 52.856 2.905 1.00 16.57 50 PHE B O 1
ATOM 2371 N N . LEU B 1 51 ? 70.055 52.717 4.932 1.00 16.95 51 LEU B N 1
ATOM 2372 C CA . LEU B 1 51 ? 71.401 52.946 4.379 1.00 17.05 51 LEU B CA 1
ATOM 2373 C C . LEU B 1 51 ? 71.832 51.802 3.449 1.00 17.35 51 LEU B C 1
ATOM 2374 O O . LEU B 1 51 ? 72.338 52.053 2.339 1.00 17.17 51 LEU B O 1
ATOM 2379 N N . ASP B 1 52 ? 71.629 50.563 3.900 1.00 18.25 52 ASP B N 1
ATOM 2380 C CA . ASP B 1 52 ? 71.962 49.375 3.079 1.00 19.56 52 ASP B CA 1
ATOM 2381 C C . ASP B 1 52 ? 71.135 49.309 1.798 1.00 19.82 52 ASP B C 1
ATOM 2382 O O . ASP B 1 52 ? 71.623 48.805 0.792 1.00 20.77 52 ASP B O 1
ATOM 2387 N N . VAL B 1 53 ? 69.898 49.820 1.805 1.00 18.56 53 VAL B N 1
ATOM 2388 C CA . VAL B 1 53 ? 69.152 49.890 0.552 1.00 18.09 53 VAL B CA 1
ATOM 2389 C C . VAL B 1 53 ? 69.790 50.887 -0.448 1.00 17.73 53 VAL B C 1
ATOM 2390 O O . VAL B 1 53 ? 70.023 50.573 -1.629 1.00 17.95 53 VAL B O 1
ATOM 2394 N N . PHE B 1 54 ? 70.056 52.103 0.017 1.00 17.18 54 PHE B N 1
ATOM 2395 C CA . PHE B 1 54 ? 70.384 53.181 -0.913 1.00 17.74 54 PHE B CA 1
ATOM 2396 C C . PHE B 1 54 ? 71.855 53.465 -1.144 1.00 17.09 54 PHE B C 1
ATOM 2397 O O . PHE B 1 54 ? 72.201 54.001 -2.188 1.00 18.77 54 PHE B O 1
ATOM 2405 N N . PHE B 1 55 ? 72.690 53.119 -0.194 1.00 17.75 55 PHE B N 1
ATOM 2406 C CA . PHE B 1 55 ? 74.123 53.495 -0.244 1.00 18.00 55 PHE B CA 1
ATOM 2407 C C . PHE B 1 55 ? 75.087 52.337 -0.177 1.00 18.63 55 PHE B C 1
ATOM 2408 O O . PHE B 1 55 ? 76.227 52.494 -0.615 1.00 18.30 55 PHE B O 1
ATOM 2416 N N . GLU B 1 56 ? 74.696 51.202 0.411 1.00 17.85 56 GLU B N 1
ATOM 2417 C CA . GLU B 1 56 ? 75.697 50.139 0.588 1.00 18.19 56 GLU B CA 1
ATOM 2418 C C . GLU B 1 56 ? 76.273 49.675 -0.752 1.00 18.06 56 GLU B C 1
ATOM 2419 O O . GLU B 1 56 ? 77.470 49.369 -0.801 1.00 19.13 56 GLU B O 1
ATOM 2425 N N . HIS B 1 57 ? 75.476 49.617 -1.815 1.00 17.49 57 HIS B N 1
ATOM 2426 C CA . HIS B 1 57 ? 76.031 49.198 -3.122 1.00 17.64 57 HIS B CA 1
ATOM 2427 C C . HIS B 1 57 ? 77.213 50.073 -3.590 1.00 18.41 57 HIS B C 1
ATOM 2428 O O . HIS B 1 57 ? 78.110 49.616 -4.279 1.00 17.89 57 HIS B O 1
ATOM 2435 N N . ALA B 1 58 ? 77.197 51.351 -3.215 1.00 17.56 58 ALA B N 1
ATOM 2436 C CA . ALA B 1 58 ? 78.225 52.264 -3.679 1.00 16.91 58 ALA B CA 1
ATOM 2437 C C . ALA B 1 58 ? 79.464 52.020 -2.882 1.00 16.75 58 ALA B C 1
ATOM 2438 O O . ALA B 1 58 ? 80.565 52.015 -3.439 1.00 17.08 58 ALA B O 1
ATOM 2440 N N . ILE B 1 59 ? 79.295 51.817 -1.581 1.00 15.03 59 ILE B N 1
ATOM 2441 C CA . ILE B 1 59 ? 80.394 51.489 -0.683 1.00 16.85 59 ILE B CA 1
ATOM 2442 C C . ILE B 1 59 ? 81.033 50.163 -1.159 1.00 18.22 59 ILE B C 1
ATOM 2443 O O . ILE B 1 59 ? 82.278 49.987 -1.191 1.00 17.77 59 ILE B O 1
ATOM 2448 N N . GLU B 1 60 ? 80.155 49.204 -1.465 1.00 17.72 60 GLU B N 1
ATOM 2449 C CA . GLU B 1 60 ? 80.613 47.874 -1.846 1.00 19.32 60 GLU B CA 1
ATOM 2450 C C . GLU B 1 60 ? 81.374 47.909 -3.177 1.00 20.41 60 GLU B C 1
ATOM 2451 O O . GLU B 1 60 ? 82.398 47.221 -3.334 1.00 20.44 60 GLU B O 1
ATOM 2457 N N . SER B 1 61 ? 80.882 48.713 -4.118 1.00 21.18 61 SER B N 1
ATOM 2458 C CA . SER B 1 61 ? 81.503 48.864 -5.419 1.00 22.85 61 SER B CA 1
ATOM 2459 C C . SER B 1 61 ? 82.924 49.425 -5.267 1.00 23.15 61 SER B C 1
ATOM 2460 O O . SER B 1 61 ? 83.896 48.943 -5.932 1.00 21.37 61 SER B O 1
ATOM 2463 N N . VAL B 1 62 ? 83.099 50.402 -4.369 1.00 23.29 62 VAL B N 1
ATOM 2464 C CA . VAL B 1 62 ? 84.514 50.758 -4.041 1.00 23.78 62 VAL B CA 1
ATOM 2465 C C . VAL B 1 62 ? 85.347 49.644 -3.393 1.00 23.27 62 VAL B C 1
ATOM 2466 O O . VAL B 1 62 ? 86.503 49.423 -3.807 1.00 22.38 62 VAL B O 1
ATOM 2470 N N . ALA B 1 63 ? 84.779 48.909 -2.436 1.00 20.78 63 ALA B N 1
ATOM 2471 C CA . ALA B 1 63 ? 85.528 47.799 -1.857 1.00 21.27 63 ALA B CA 1
ATOM 2472 C C . ALA B 1 63 ? 85.902 46.777 -2.926 1.00 20.87 63 ALA B C 1
ATOM 2473 O O . ALA B 1 63 ? 87.038 46.255 -2.916 1.00 20.95 63 ALA B O 1
ATOM 2475 N N . ALA B 1 64 ? 85.000 46.564 -3.877 1.00 20.62 64 ALA B N 1
ATOM 2476 C CA . ALA B 1 64 ? 85.153 45.474 -4.852 1.00 21.34 64 ALA B CA 1
ATOM 2477 C C . ALA B 1 64 ? 86.321 45.758 -5.832 1.00 22.75 64 ALA B C 1
ATOM 2478 O O . ALA B 1 64 ? 86.865 44.826 -6.423 1.00 22.51 64 ALA B O 1
ATOM 2480 N N . GLU B 1 65 ? 86.654 47.042 -6.037 1.00 22.65 65 GLU B N 1
ATOM 2481 C CA . GLU B 1 65 ? 87.846 47.430 -6.859 1.00 24.45 65 GLU B CA 1
ATOM 2482 C C . GLU B 1 65 ? 89.130 46.715 -6.429 1.00 23.81 65 GLU B C 1
ATOM 2483 O O . GLU B 1 65 ? 90.041 46.518 -7.237 1.00 24.08 65 GLU B O 1
ATOM 2489 N N . SER B 1 66 ? 89.222 46.387 -5.150 1.00 23.29 66 SER B N 1
ATOM 2490 C CA . SER B 1 66 ? 90.406 45.750 -4.573 1.00 23.47 66 SER B CA 1
ATOM 2491 C C . SER B 1 66 ? 90.282 44.220 -4.397 1.00 23.12 66 SER B C 1
ATOM 2492 O O . SER B 1 66 ? 91.136 43.602 -3.742 1.00 22.51 66 SER B O 1
ATOM 2495 N N . ASN B 1 67 ? 89.227 43.619 -4.967 1.00 22.69 67 ASN B N 1
ATOM 2496 C CA . ASN B 1 67 ? 88.991 42.183 -4.798 1.00 22.87 67 ASN B CA 1
ATOM 2497 C C . ASN B 1 67 ? 90.172 41.375 -5.351 1.00 23.23 67 ASN B C 1
ATOM 2498 O O . ASN B 1 67 ? 90.670 41.673 -6.438 1.00 24.34 67 ASN B O 1
ATOM 2503 N N . ARG B 1 68 ? 90.587 40.372 -4.592 1.00 23.54 68 ARG B N 1
ATOM 2504 C CA . ARG B 1 68 ? 91.581 39.416 -5.041 1.00 23.65 68 ARG B CA 1
ATOM 2505 C C . ARG B 1 68 ? 90.946 38.074 -5.431 1.00 23.47 68 ARG B C 1
ATOM 2506 O O . ARG B 1 68 ? 91.618 37.173 -5.930 1.00 23.93 68 ARG B O 1
ATOM 2514 N N . GLY B 1 69 ? 89.633 37.972 -5.241 1.00 21.51 69 GLY B N 1
ATOM 2515 C CA . GLY B 1 69 ? 88.917 36.769 -5.594 1.00 20.58 69 GLY B CA 1
ATOM 2516 C C . GLY B 1 69 ? 87.719 37.080 -6.479 1.00 19.78 69 GLY B C 1
ATOM 2517 O O . GLY B 1 69 ? 87.705 38.075 -7.226 1.00 19.06 69 GLY B O 1
ATOM 2518 N N . SER B 1 70 ? 86.708 36.215 -6.415 1.00 18.71 70 SER B N 1
ATOM 2519 C CA . SER B 1 70 ? 85.551 36.357 -7.311 1.00 17.40 70 SER B CA 1
ATOM 2520 C C . SER B 1 70 ? 84.603 37.446 -6.863 1.00 18.27 70 SER B C 1
ATOM 2521 O O . SER B 1 70 ? 84.814 38.080 -5.815 1.00 18.69 70 SER B O 1
ATOM 2524 N N . GLN B 1 71 ? 83.535 37.633 -7.651 1.00 16.84 71 GLN B N 1
ATOM 2525 C CA . GLN B 1 71 ? 82.681 38.807 -7.491 1.00 16.90 71 GLN B CA 1
ATOM 2526 C C . GLN B 1 71 ? 81.963 38.861 -6.112 1.00 16.81 71 GLN B C 1
ATOM 2527 O O . GLN B 1 71 ? 81.461 37.831 -5.593 1.00 16.22 71 GLN B O 1
ATOM 2533 N N . SER B 1 72 ? 81.913 40.073 -5.551 1.00 15.86 72 SER B N 1
ATOM 2534 C CA . SER B 1 72 ? 81.341 40.337 -4.236 1.00 18.07 72 SER B CA 1
ATOM 2535 C C . SER B 1 72 ? 80.050 41.137 -4.362 1.00 16.96 72 SER B C 1
ATOM 2536 O O . SER B 1 72 ? 79.715 41.630 -5.444 1.00 17.22 72 SER B O 1
ATOM 2539 N N . SER B 1 73 ? 79.306 41.244 -3.273 1.00 18.31 73 SER B N 1
ATOM 2540 C CA . SER B 1 73 ? 78.123 42.121 -3.267 1.00 18.87 73 SER B CA 1
ATOM 2541 C C . SER B 1 73 ? 77.859 42.598 -1.868 1.00 17.83 73 SER B C 1
ATOM 2542 O O . SER B 1 73 ? 78.646 42.282 -0.937 1.00 16.90 73 SER B O 1
ATOM 2545 N N . ILE B 1 74 ? 76.785 43.375 -1.697 1.00 16.59 74 ILE B N 1
ATOM 2546 C CA . ILE B 1 74 ? 76.543 43.958 -0.370 1.00 17.59 74 ILE B CA 1
ATOM 2547 C C . ILE B 1 74 ? 76.207 42.878 0.675 1.00 18.23 74 ILE B C 1
ATOM 2548 O O . ILE B 1 74 ? 75.716 41.783 0.331 1.00 18.01 74 ILE B O 1
ATOM 2553 N N . GLN B 1 75 ? 76.392 43.227 1.944 1.00 18.38 75 GLN B N 1
ATOM 2554 C CA . GLN B 1 75 ? 75.942 42.365 3.037 1.00 18.99 75 GLN B CA 1
ATOM 2555 C C . GLN B 1 75 ? 74.441 42.497 3.314 1.00 19.79 75 GLN B C 1
ATOM 2556 O O . GLN B 1 75 ? 73.776 41.496 3.594 1.00 19.66 75 GLN B O 1
ATOM 2562 N N . GLY B 1 76 ? 73.918 43.722 3.267 1.00 20.05 76 GLY B N 1
ATOM 2563 C CA . GLY B 1 76 ? 72.537 43.957 3.688 1.00 19.81 76 GLY B CA 1
ATOM 2564 C C . GLY B 1 76 ? 72.449 43.908 5.206 1.00 19.77 76 GLY B C 1
ATOM 2565 O O . GLY B 1 76 ? 73.456 43.655 5.872 1.00 19.99 76 GLY B O 1
ATOM 2566 N N . PRO B 1 77 ? 71.265 44.198 5.762 1.00 19.00 77 PRO B N 1
ATOM 2567 C CA . PRO B 1 77 ? 71.090 44.376 7.199 1.00 19.91 77 PRO B CA 1
ATOM 2568 C C . PRO B 1 77 ? 70.744 43.151 8.017 1.00 20.67 77 PRO B C 1
ATOM 2569 O O . PRO B 1 77 ? 70.626 43.247 9.257 1.00 21.36 77 PRO B O 1
ATOM 2573 N N . TYR B 1 78 ? 70.540 42.029 7.350 1.00 20.41 78 TYR B N 1
ATOM 2574 C CA . TYR B 1 78 ? 69.940 40.907 8.029 1.00 21.08 78 TYR B CA 1
ATOM 2575 C C . TYR B 1 78 ? 70.885 39.731 8.309 1.00 20.37 78 TYR B C 1
ATOM 2576 O O . TYR B 1 78 ? 70.412 38.666 8.625 1.00 21.26 78 TYR B O 1
ATOM 2585 N N . PHE B 1 79 ? 72.206 39.922 8.279 1.00 20.98 79 PHE B N 1
ATOM 2586 C CA . PHE B 1 79 ? 73.116 38.860 8.746 1.00 20.60 79 PHE B CA 1
ATOM 2587 C C . PHE B 1 79 ? 73.003 38.633 10.263 1.00 22.47 79 PHE B C 1
ATOM 2588 O O . PHE B 1 79 ? 72.929 39.597 11.027 1.00 22.33 79 PHE B O 1
ATOM 2596 N N . ILE B 1 80 ? 72.931 37.375 10.702 1.00 21.80 80 ILE B N 1
ATOM 2597 C CA . ILE B 1 80 ? 72.932 37.068 12.149 1.00 22.49 80 ILE B CA 1
ATOM 2598 C C . ILE B 1 80 ? 74.069 36.076 12.451 1.00 23.22 80 ILE B C 1
ATOM 2599 O O . ILE B 1 80 ? 74.099 34.966 11.862 1.00 24.03 80 ILE B O 1
ATOM 2604 N N . PRO B 1 81 ? 74.996 36.464 13.340 1.00 23.12 81 PRO B N 1
ATOM 2605 C CA . PRO B 1 81 ? 76.139 35.622 13.690 1.00 23.86 81 PRO B CA 1
ATOM 2606 C C . PRO B 1 81 ? 75.734 34.400 14.492 1.00 23.99 81 PRO B C 1
ATOM 2607 O O . PRO B 1 81 ? 74.658 34.390 15.086 1.00 23.98 81 PRO B O 1
ATOM 2611 N N . GLY B 1 82 ? 76.595 33.392 14.479 1.00 23.68 82 GLY B N 1
ATOM 2612 C CA . GLY B 1 82 ? 76.374 32.160 15.238 1.00 24.60 82 GLY B CA 1
ATOM 2613 C C . GLY B 1 82 ? 75.454 31.069 14.656 1.00 25.61 82 GLY B C 1
ATOM 2614 O O . GLY B 1 82 ? 74.979 30.200 15.412 1.00 25.09 82 GLY B O 1
ATOM 2615 N N . ALA B 1 83 ? 75.161 31.120 13.349 1.00 25.45 83 ALA B N 1
ATOM 2616 C CA . ALA B 1 83 ? 74.358 30.078 12.700 1.00 26.07 83 ALA B CA 1
ATOM 2617 C C . ALA B 1 83 ? 74.985 28.708 12.976 1.00 26.11 83 ALA B C 1
ATOM 2618 O O . ALA B 1 83 ? 76.201 28.608 13.081 1.00 26.68 83 ALA B O 1
ATOM 2620 N N . PRO B 1 84 ? 74.162 27.663 13.087 1.00 27.33 84 PRO B N 1
ATOM 2621 C CA . PRO B 1 84 ? 74.669 26.320 13.425 1.00 28.29 84 PRO B CA 1
ATOM 2622 C C . PRO B 1 84 ? 75.531 25.725 12.299 1.00 28.99 84 PRO B C 1
ATOM 2623 O O . PRO B 1 84 ? 75.290 25.970 11.114 1.00 27.84 84 PRO B O 1
ATOM 2627 N N . GLU B 1 85 ? 76.558 24.991 12.695 1.00 29.17 85 GLU B N 1
ATOM 2628 C CA . GLU B 1 85 ? 77.416 24.291 11.769 1.00 30.03 85 GLU B CA 1
ATOM 2629 C C . GLU B 1 85 ? 76.637 23.064 11.273 1.00 28.76 85 GLU B C 1
ATOM 2630 O O . GLU B 1 85 ? 76.224 22.242 12.079 1.00 29.20 85 GLU B O 1
ATOM 2636 N N . LEU B 1 86 ? 76.420 22.966 9.969 1.00 26.27 86 LEU B N 1
ATOM 2637 C CA . LEU B 1 86 ? 75.579 21.903 9.411 1.00 24.77 86 LEU B CA 1
ATOM 2638 C C . LEU B 1 86 ? 76.358 20.603 9.328 1.00 24.10 86 LEU B C 1
ATOM 2639 O O . LEU B 1 86 ? 77.579 20.600 9.323 1.00 23.61 86 LEU B O 1
ATOM 2644 N N . SER B 1 87 ? 75.666 19.484 9.296 1.00 24.54 87 SER B N 1
ATOM 2645 C CA . SER B 1 87 ? 76.377 18.196 9.215 1.00 25.18 87 SER B CA 1
ATOM 2646 C C . SER B 1 87 ? 75.988 17.495 7.882 1.00 24.96 87 SER B C 1
ATOM 2647 O O . SER B 1 87 ? 74.892 17.688 7.371 1.00 23.75 87 SER B O 1
ATOM 2650 N N . ILE B 1 88 ? 76.907 16.729 7.313 1.00 26.09 88 ILE B N 1
ATOM 2651 C CA . ILE B 1 88 ? 76.665 16.001 6.064 1.00 27.84 88 ILE B CA 1
ATOM 2652 C C . ILE B 1 88 ? 75.460 15.062 6.218 1.00 28.05 88 ILE B C 1
ATOM 2653 O O . ILE B 1 88 ? 75.360 14.420 7.255 1.00 29.21 88 ILE B O 1
ATOM 2658 N N . PRO B 1 89 ? 74.518 15.008 5.262 1.00 28.20 89 PRO B N 1
ATOM 2659 C CA . PRO B 1 89 ? 74.475 15.877 4.068 1.00 27.06 89 PRO B CA 1
ATOM 2660 C C . PRO B 1 89 ? 73.974 17.292 4.395 1.00 25.60 89 PRO B C 1
ATOM 2661 O O . PRO B 1 89 ? 72.910 17.441 4.989 1.00 26.29 89 PRO B O 1
ATOM 2665 N N . TYR B 1 90 ? 74.736 18.314 4.018 1.00 24.04 90 TYR B N 1
ATOM 2666 C CA . TYR B 1 90 ? 74.373 19.683 4.395 1.00 22.51 90 TYR B CA 1
ATOM 2667 C C . TYR B 1 90 ? 72.962 20.095 3.954 1.00 21.56 90 TYR B C 1
ATOM 2668 O O . TYR B 1 90 ? 72.609 20.052 2.770 1.00 21.77 90 TYR B O 1
ATOM 2677 N N . THR B 1 91 ? 72.158 20.521 4.915 1.00 20.84 91 THR B N 1
ATOM 2678 C CA . THR B 1 91 ? 70.785 20.920 4.677 1.00 21.10 91 THR B CA 1
ATOM 2679 C C . THR B 1 91 ? 70.523 22.170 5.501 1.00 20.84 91 THR B C 1
ATOM 2680 O O . THR B 1 91 ? 70.716 22.146 6.720 1.00 20.42 91 THR B O 1
ATOM 2684 N N . MET B 1 92 ? 70.095 23.247 4.861 1.00 20.67 92 MET B N 1
ATOM 2685 C CA . MET B 1 92 ? 69.771 24.466 5.604 1.00 21.68 92 MET B CA 1
ATOM 2686 C C . MET B 1 92 ? 68.658 24.157 6.603 1.00 22.94 92 MET B C 1
ATOM 2687 O O . MET B 1 92 ? 67.792 23.302 6.315 1.00 23.07 92 MET B O 1
ATOM 2692 N N . PRO B 1 93 ? 68.671 24.816 7.764 1.00 23.76 93 PRO B N 1
ATOM 2693 C CA . PRO B 1 93 ? 67.613 24.619 8.765 1.00 24.41 93 PRO B CA 1
ATOM 2694 C C . PRO B 1 93 ? 66.256 24.993 8.203 1.00 24.71 93 PRO B C 1
ATOM 2695 O O . PRO B 1 93 ? 66.013 26.147 7.791 1.00 24.16 93 PRO B O 1
ATOM 2699 N N . MET B 1 94 ? 65.381 23.980 8.140 1.00 25.26 94 MET B N 1
ATOM 2700 C CA . MET B 1 94 ? 64.047 24.134 7.594 1.00 25.41 94 MET B CA 1
ATOM 2701 C C . MET B 1 94 ? 62.988 23.473 8.492 1.00 27.25 94 MET B C 1
ATOM 2702 O O . MET B 1 94 ? 63.290 22.534 9.246 1.00 25.87 94 MET B O 1
ATOM 2707 N N . ARG B 1 95 ? 61.754 23.962 8.386 1.00 28.65 95 ARG B N 1
ATOM 2708 C CA . ARG B 1 95 ? 60.638 23.387 9.127 1.00 30.82 95 ARG B CA 1
ATOM 2709 C C . ARG B 1 95 ? 60.205 22.075 8.472 1.00 32.52 95 ARG B C 1
ATOM 2710 O O . ARG B 1 95 ? 60.467 21.833 7.281 1.00 30.68 95 ARG B O 1
ATOM 2718 N N . ASP B 1 96 ? 59.543 21.220 9.254 1.00 35.08 96 ASP B N 1
ATOM 2719 C CA . ASP B 1 96 ? 59.164 19.906 8.740 1.00 37.87 96 ASP B CA 1
ATOM 2720 C C . ASP B 1 96 ? 58.266 19.981 7.504 1.00 37.57 96 ASP B C 1
ATOM 2721 O O . ASP B 1 96 ? 58.287 19.098 6.628 1.00 38.63 96 ASP B O 1
ATOM 2726 N N . ASP B 1 97 ? 57.485 21.039 7.412 1.00 36.82 97 ASP B N 1
ATOM 2727 C CA . ASP B 1 97 ? 56.564 21.170 6.294 1.00 37.25 97 ASP B CA 1
ATOM 2728 C C . ASP B 1 97 ? 56.979 22.319 5.367 1.00 35.72 97 ASP B C 1
ATOM 2729 O O . ASP B 1 97 ? 56.149 22.864 4.637 1.00 35.39 97 ASP B O 1
ATOM 2734 N N . GLU B 1 98 ? 58.267 22.677 5.410 1.00 34.43 98 GLU B N 1
ATOM 2735 C CA . GLU B 1 98 ? 58.772 23.864 4.693 1.00 31.83 98 GLU B CA 1
ATOM 2736 C C . GLU B 1 98 ? 58.332 23.941 3.240 1.00 30.87 98 GLU B C 1
ATOM 2737 O O . GLU B 1 98 ? 58.613 23.062 2.449 1.00 31.25 98 GLU B O 1
ATOM 2743 N N . SER B 1 99 ? 57.620 25.002 2.892 1.00 30.00 99 SER B N 1
ATOM 2744 C CA . SER B 1 99 ? 57.124 25.206 1.548 1.00 30.20 99 SER B CA 1
ATOM 2745 C C . SER B 1 99 ? 58.234 25.660 0.566 1.00 29.94 99 SER B C 1
ATOM 2746 O O . SER B 1 99 ? 59.234 26.244 0.994 1.00 28.52 99 SER B O 1
ATOM 2749 N N . GLY B 1 100 ? 58.056 25.370 -0.720 1.00 29.11 100 GLY B N 1
ATOM 2750 C CA . GLY B 1 100 ? 58.964 25.847 -1.765 1.00 29.26 100 GLY B CA 1
ATOM 2751 C C . GLY B 1 100 ? 59.650 24.749 -2.559 1.00 28.98 100 GLY B C 1
ATOM 2752 O O . GLY B 1 100 ? 59.594 23.573 -2.193 1.00 28.12 100 GLY B O 1
ATOM 2753 N N . ASP B 1 101 ? 60.291 25.148 -3.654 1.00 27.97 101 ASP B N 1
ATOM 2754 C CA . ASP B 1 101 ? 60.938 24.231 -4.568 1.00 28.12 101 ASP B CA 1
ATOM 2755 C C . ASP B 1 101 ? 62.285 23.857 -3.994 1.00 27.29 101 ASP B C 1
ATOM 2756 O O . ASP B 1 101 ? 63.038 24.735 -3.523 1.00 25.57 101 ASP B O 1
ATOM 2761 N N . THR B 1 102 ? 62.610 22.572 -4.065 1.00 25.62 102 THR B N 1
ATOM 2762 C CA . THR B 1 102 ? 63.890 22.108 -3.566 1.00 25.07 102 THR B CA 1
ATOM 2763 C C . THR B 1 102 ? 65.038 22.621 -4.440 1.00 23.77 102 THR B C 1
ATOM 2764 O O . THR B 1 102 ? 64.997 22.527 -5.652 1.00 23.21 102 THR B O 1
ATOM 2768 N N . LEU B 1 103 ? 66.088 23.107 -3.800 1.00 22.41 103 LEU B N 1
ATOM 2769 C CA . LEU B 1 103 ? 67.273 23.491 -4.525 1.00 21.24 103 LEU B CA 1
ATOM 2770 C C . LEU B 1 103 ? 68.469 22.711 -4.009 1.00 19.53 103 LEU B C 1
ATOM 2771 O O . LEU B 1 103 ? 68.734 22.719 -2.808 1.00 20.98 103 LEU B O 1
ATOM 2776 N N . ILE B 1 104 ? 69.215 22.103 -4.924 1.00 18.81 104 ILE B N 1
ATOM 2777 C CA . ILE B 1 104 ? 70.487 21.458 -4.592 1.00 18.32 104 ILE B CA 1
ATOM 2778 C C . ILE B 1 104 ? 71.610 22.347 -5.148 1.00 19.43 104 ILE B C 1
ATOM 2779 O O . ILE B 1 104 ? 71.665 22.605 -6.351 1.00 20.28 104 ILE B O 1
ATOM 2784 N N . PHE B 1 105 ? 72.474 22.817 -4.252 1.00 18.91 105 PHE B N 1
ATOM 2785 C CA . PHE B 1 105 ? 73.542 23.811 -4.591 1.00 18.40 105 PHE B CA 1
ATOM 2786 C C . PHE B 1 105 ? 74.867 23.150 -4.443 1.00 17.70 105 PHE B C 1
ATOM 2787 O O . PHE B 1 105 ? 75.195 22.673 -3.361 1.00 19.00 105 PHE B O 1
ATOM 2795 N N . ARG B 1 106 ? 75.615 23.077 -5.555 1.00 18.36 106 ARG B N 1
ATOM 2796 C CA . ARG B 1 106 ? 76.928 22.467 -5.623 1.00 18.86 106 ARG B CA 1
ATOM 2797 C C . ARG B 1 106 ? 77.956 23.597 -5.688 1.00 18.95 106 ARG B C 1
ATOM 2798 O O . ARG B 1 106 ? 78.038 24.302 -6.700 1.00 18.82 106 ARG B O 1
ATOM 2806 N N . GLY B 1 107 ? 78.718 23.781 -4.602 1.00 19.95 107 GLY B N 1
ATOM 2807 C CA . GLY B 1 107 ? 79.649 24.906 -4.557 1.00 19.09 107 GLY B CA 1
ATOM 2808 C C . GLY B 1 107 ? 81.071 24.369 -4.640 1.00 19.35 107 GLY B C 1
ATOM 2809 O O . GLY B 1 107 ? 81.355 23.189 -4.337 1.00 18.28 107 GLY B O 1
ATOM 2810 N N . GLU B 1 108 ? 81.973 25.243 -5.045 1.00 18.17 108 GLU B N 1
ATOM 2811 C CA . GLU B 1 108 ? 83.392 24.930 -5.066 1.00 19.66 108 GLU B CA 1
ATOM 2812 C C . GLU B 1 108 ? 84.089 26.241 -4.712 1.00 19.09 108 GL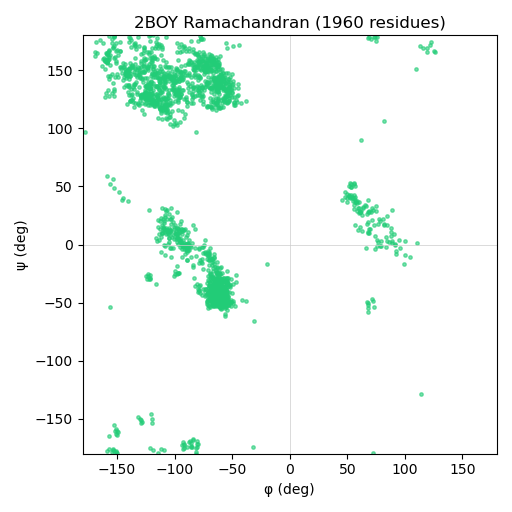U B C 1
ATOM 2813 O O . GLU B 1 108 ? 83.646 27.320 -5.142 1.00 20.37 108 GLU B O 1
ATOM 2819 N N . VAL B 1 109 ? 85.162 26.165 -3.924 1.00 19.88 109 VAL B N 1
ATOM 2820 C CA . VAL B 1 109 ? 85.963 27.341 -3.626 1.00 19.46 109 VAL B CA 1
ATOM 2821 C C . VAL B 1 109 ? 87.432 27.049 -4.022 1.00 20.10 109 VAL B C 1
ATOM 2822 O O . VAL B 1 109 ? 87.991 26.013 -3.630 1.00 19.42 109 VAL B O 1
ATOM 2826 N N . VAL B 1 110 ? 88.033 27.940 -4.805 1.00 20.59 110 VAL B N 1
ATOM 2827 C CA . VAL B 1 110 ? 89.425 27.750 -5.261 1.00 21.75 110 VAL B CA 1
ATOM 2828 C C . VAL B 1 110 ? 90.259 28.981 -4.909 1.00 22.04 110 VAL B C 1
ATOM 2829 O O . VAL B 1 110 ? 89.704 30.006 -4.524 1.00 22.26 110 VAL B O 1
ATOM 2833 N N . ASP B 1 111 ? 91.582 28.884 -5.020 1.00 24.12 111 ASP B N 1
ATOM 2834 C CA . ASP B 1 111 ? 92.417 30.061 -4.778 1.00 24.48 111 ASP B CA 1
ATOM 2835 C C . ASP B 1 111 ? 92.682 30.784 -6.079 1.00 25.96 111 ASP B C 1
ATOM 2836 O O . ASP B 1 111 ? 92.067 30.473 -7.093 1.00 25.73 111 ASP B O 1
ATOM 2841 N N . GLN B 1 112 ? 93.585 31.762 -6.080 1.00 28.00 112 GLN B N 1
ATOM 2842 C CA . GLN B 1 112 ? 93.747 32.504 -7.325 1.00 31.10 112 GLN B CA 1
ATOM 2843 C C . GLN B 1 112 ? 94.497 31.716 -8.435 1.00 32.21 112 GLN B C 1
ATOM 2844 O O . GLN B 1 112 ? 94.519 32.145 -9.585 1.00 32.77 112 GLN B O 1
ATOM 2850 N N . GLU B 1 113 ? 95.047 30.535 -8.117 1.00 32.90 113 GLU B N 1
ATOM 2851 C CA . GLU B 1 113 ? 95.578 29.664 -9.183 1.00 33.65 113 GLU B CA 1
ATOM 2852 C C . GLU B 1 113 ? 94.588 28.577 -9.581 1.00 32.85 113 GLU B C 1
ATOM 2853 O O . GLU B 1 113 ? 94.888 27.742 -10.428 1.00 32.44 113 GLU B O 1
ATOM 2859 N N . GLY B 1 114 ? 93.403 28.593 -8.971 1.00 31.90 114 GLY B N 1
ATOM 2860 C CA . GLY B 1 114 ? 92.364 27.636 -9.327 1.00 30.58 114 GLY B CA 1
ATOM 2861 C C . GLY B 1 114 ? 92.439 26.308 -8.587 1.00 29.49 114 GLY B C 1
ATOM 2862 O O . GLY B 1 114 ? 91.639 25.401 -8.835 1.00 29.75 114 GLY B O 1
ATOM 2863 N N . ALA B 1 115 ? 93.399 26.182 -7.688 1.00 29.07 115 ALA B N 1
ATOM 2864 C CA . ALA B 1 115 ? 93.534 25.000 -6.851 1.00 28.84 115 ALA B CA 1
ATOM 2865 C C . ALA B 1 115 ? 92.436 25.040 -5.787 1.00 27.94 115 ALA B C 1
ATOM 2866 O O . ALA B 1 115 ? 92.100 26.116 -5.293 1.00 27.50 115 ALA B O 1
ATOM 2868 N N . PRO B 1 116 ? 91.933 23.875 -5.393 1.00 27.60 116 PRO B N 1
ATOM 2869 C CA . PRO B 1 116 ? 90.846 23.808 -4.406 1.00 25.90 116 PRO B CA 1
ATOM 2870 C C . PRO B 1 116 ? 91.268 24.333 -3.044 1.00 25.44 116 PRO B C 1
ATOM 2871 O O . PRO B 1 116 ? 92.408 24.122 -2.635 1.00 24.36 116 PRO B O 1
ATOM 2875 N N . LEU B 1 117 ? 90.365 25.005 -2.338 1.00 23.30 117 LEU B N 1
ATOM 2876 C CA . LEU B 1 117 ? 90.631 25.353 -0.936 1.00 23.16 117 LEU B CA 1
ATOM 2877 C C . LEU B 1 117 ? 89.784 24.539 0.009 1.00 23.58 117 LEU B C 1
ATOM 2878 O O . LEU B 1 117 ? 88.546 24.630 0.014 1.00 22.91 117 LEU B O 1
ATOM 2883 N N . ALA B 1 118 ? 90.453 23.743 0.827 1.00 24.66 118 ALA B N 1
ATOM 2884 C CA . ALA B 1 118 ? 89.800 22.926 1.847 1.00 24.73 118 ALA B CA 1
ATOM 2885 C C . ALA B 1 118 ? 89.551 23.716 3.120 1.00 25.41 118 ALA B C 1
ATOM 2886 O O . ALA B 1 118 ? 90.290 24.658 3.452 1.00 26.20 118 ALA B O 1
ATOM 2888 N N . ASP B 1 119 ? 88.506 23.332 3.830 1.00 24.54 119 ASP B N 1
ATOM 2889 C CA . ASP B 1 119 ? 88.166 23.937 5.116 1.00 26.28 119 ASP B CA 1
ATOM 2890 C C . ASP B 1 119 ? 87.878 25.437 5.047 1.00 25.26 119 ASP B C 1
ATOM 2891 O O . ASP B 1 119 ? 88.157 26.157 6.002 1.00 25.58 119 ASP B O 1
ATOM 2896 N N . VAL B 1 120 ? 87.340 25.888 3.922 1.00 23.18 120 VAL B N 1
ATOM 2897 C CA . VAL B 1 120 ? 86.781 27.233 3.825 1.00 22.50 120 VAL B CA 1
ATOM 2898 C C . VAL B 1 120 ? 85.473 27.198 4.586 1.00 23.08 120 VAL B C 1
ATOM 2899 O O . VAL B 1 120 ? 84.736 26.236 4.479 1.00 21.30 120 VAL B O 1
ATOM 2903 N N . LEU B 1 121 ? 85.214 28.203 5.412 1.00 22.85 121 LEU B N 1
ATOM 2904 C CA . LEU B 1 121 ? 83.942 28.268 6.102 1.00 24.49 121 LEU B CA 1
ATOM 2905 C C . LEU B 1 121 ? 83.030 29.256 5.391 1.00 23.57 121 LEU B C 1
ATOM 2906 O O . LEU B 1 121 ? 83.400 30.398 5.147 1.00 23.85 121 LEU B O 1
ATOM 2911 N N . LEU B 1 122 ? 81.817 28.812 5.120 1.00 23.55 122 LEU B N 1
ATOM 2912 C CA . LEU B 1 122 ? 80.835 29.643 4.462 1.00 22.98 122 LEU B CA 1
ATOM 2913 C C . LEU B 1 122 ? 79.643 29.745 5.380 1.00 23.85 122 LEU B C 1
ATOM 2914 O O . LEU B 1 122 ? 79.124 28.748 5.877 1.00 24.20 122 LEU B O 1
ATOM 2919 N N . ASP B 1 123 ? 79.231 30.976 5.614 1.00 23.26 123 ASP B N 1
ATOM 2920 C CA . ASP B 1 123 ? 78.079 31.289 6.376 1.00 23.05 123 ASP B CA 1
ATOM 2921 C C . ASP B 1 123 ? 77.046 31.713 5.373 1.00 22.43 123 ASP B C 1
ATOM 2922 O O . ASP B 1 123 ? 77.255 32.686 4.640 1.00 24.15 123 ASP B O 1
ATOM 2927 N N . MET B 1 124 ? 75.918 31.007 5.307 1.00 20.56 124 MET B N 1
ATOM 2928 C CA . MET B 1 124 ? 74.922 31.329 4.316 1.00 20.26 124 MET B CA 1
ATOM 2929 C C . MET B 1 124 ? 73.603 31.725 4.987 1.00 20.11 124 MET B C 1
ATOM 2930 O O . MET B 1 124 ? 73.211 31.097 5.981 1.00 19.96 124 MET B O 1
ATOM 2935 N N . TRP B 1 125 ? 72.925 32.753 4.477 1.00 19.22 125 TRP B N 1
ATOM 2936 C CA . TRP B 1 125 ? 71.569 33.039 4.967 1.00 19.91 125 TRP B CA 1
ATOM 2937 C C . TRP B 1 125 ? 70.644 33.392 3.822 1.00 19.56 125 TRP B C 1
ATOM 2938 O O . TRP B 1 125 ? 71.085 33.897 2.793 1.00 19.47 125 TRP B O 1
ATOM 2949 N N . GLN B 1 126 ? 69.351 33.120 3.971 1.00 19.69 126 GLN B N 1
ATOM 2950 C CA . GLN B 1 126 ? 68.413 33.426 2.895 1.00 18.82 126 GLN B CA 1
ATOM 2951 C C . GLN B 1 126 ? 67.024 33.564 3.500 1.00 19.04 126 GLN B C 1
ATOM 2952 O O . GLN B 1 126 ? 66.805 33.199 4.665 1.00 19.73 126 GLN B O 1
ATOM 2958 N N . ALA B 1 127 ? 66.129 34.114 2.711 1.00 18.76 127 ALA B N 1
ATOM 2959 C CA . ALA B 1 127 ? 64.725 34.243 3.101 1.00 20.32 127 ALA B CA 1
ATOM 2960 C C . ALA B 1 127 ? 64.082 32.881 2.803 1.00 21.79 127 ALA B C 1
ATOM 2961 O O . ALA B 1 127 ? 64.637 32.082 2.020 1.00 20.93 127 ALA B O 1
ATOM 2963 N N . ASP B 1 128 ? 62.886 32.645 3.368 1.00 23.80 128 ASP B N 1
ATOM 2964 C CA . ASP B 1 128 ? 62.090 31.454 3.005 1.00 24.42 128 ASP B CA 1
ATOM 2965 C C . ASP B 1 128 ? 61.240 31.678 1.751 1.00 24.79 128 ASP B C 1
ATOM 2966 O O . ASP B 1 128 ? 61.321 32.732 1.115 1.00 23.60 128 ASP B O 1
ATOM 2971 N N . ALA B 1 129 ? 60.391 30.701 1.403 1.00 25.13 129 ALA B N 1
ATOM 2972 C CA . ALA B 1 129 ? 59.625 30.797 0.159 1.00 25.56 129 ALA B CA 1
ATOM 2973 C C . ALA B 1 129 ? 58.549 31.873 0.268 1.00 25.87 129 ALA B C 1
ATOM 2974 O O . ALA B 1 129 ? 57.897 32.205 -0.717 1.00 25.90 129 ALA B O 1
ATOM 2976 N N . ALA B 1 130 ? 58.382 32.454 1.447 1.00 26.59 130 ALA B N 1
ATOM 2977 C CA . ALA B 1 130 ? 57.499 33.621 1.522 1.00 27.53 130 ALA B CA 1
ATOM 2978 C C . ALA B 1 130 ? 58.270 34.938 1.591 1.00 27.33 130 ALA B C 1
ATOM 2979 O O . ALA B 1 130 ? 57.663 35.974 1.771 1.00 27.21 130 ALA B O 1
ATOM 2981 N N . GLY B 1 131 ? 59.602 34.913 1.437 1.00 26.96 131 GLY B N 1
ATOM 2982 C CA . GLY B 1 131 ? 60.353 36.167 1.518 1.00 25.37 131 GLY B CA 1
ATOM 2983 C C . GLY B 1 131 ? 60.639 36.645 2.931 1.00 25.48 131 GLY B C 1
ATOM 2984 O O . GLY B 1 131 ? 60.898 37.827 3.121 1.00 24.41 131 GLY B O 1
ATOM 2985 N N . GLU B 1 132 ? 60.612 35.751 3.923 1.00 24.68 132 GLU B N 1
ATOM 2986 C CA . GLU B 1 132 ? 60.858 36.142 5.306 1.00 25.44 132 GLU B CA 1
ATOM 2987 C C . GLU B 1 132 ? 62.158 35.572 5.847 1.00 25.27 132 GLU B C 1
ATOM 2988 O O . GLU B 1 132 ? 62.487 34.383 5.576 1.00 24.53 132 GLU B O 1
ATOM 2994 N N . TYR B 1 133 ? 62.839 36.377 6.672 1.00 23.02 133 TYR B N 1
ATOM 2995 C CA . TYR B 1 133 ? 64.080 35.956 7.354 1.00 24.27 133 TYR B CA 1
ATOM 2996 C C . TYR B 1 133 ? 63.829 35.578 8.795 1.00 23.62 133 TYR B C 1
ATOM 2997 O O . TYR B 1 133 ? 63.026 36.243 9.486 1.00 24.87 133 TYR B O 1
ATOM 3006 N N . SER B 1 134 ? 64.560 34.584 9.285 1.00 23.25 134 SER B N 1
ATOM 3007 C CA . SER B 1 134 ? 64.583 34.340 10.729 1.00 23.20 134 SER B CA 1
ATOM 3008 C C . SER B 1 134 ? 65.185 35.506 11.518 1.00 24.19 134 SER B C 1
ATOM 3009 O O . SER B 1 134 ? 65.969 36.285 10.985 1.00 22.80 134 SER B O 1
ATOM 3012 N N . PHE B 1 135 ? 64.758 35.631 12.775 1.00 25.05 135 PHE B N 1
ATOM 3013 C CA . PHE B 1 135 ? 65.104 36.726 13.710 1.00 26.63 135 PHE B CA 1
ATOM 3014 C C . PHE B 1 135 ? 64.413 38.006 13.319 1.00 28.11 135 PHE B C 1
ATOM 3015 O O . PHE B 1 135 ? 63.793 38.646 14.188 1.00 28.76 135 PHE B O 1
ATOM 3023 N N . ILE B 1 136 ? 64.506 38.375 12.030 1.00 28.15 136 ILE B N 1
ATOM 3024 C CA . ILE B 1 136 ? 63.878 39.575 11.498 1.00 29.30 136 ILE B CA 1
ATOM 3025 C C . ILE B 1 136 ? 62.361 39.409 11.586 1.00 30.91 136 ILE B C 1
ATOM 3026 O O . ILE B 1 136 ? 61.648 40.312 12.061 1.00 31.21 136 ILE B O 1
ATOM 3031 N N . ASN B 1 137 ? 61.875 38.265 11.132 1.00 31.05 137 ASN B N 1
ATOM 3032 C CA . ASN B 1 137 ? 60.502 37.860 11.440 1.00 32.82 137 ASN B CA 1
ATOM 3033 C C . ASN B 1 137 ? 60.571 37.013 12.730 1.00 34.31 137 ASN B C 1
ATOM 3034 O O . ASN B 1 137 ? 61.066 35.876 12.709 1.00 35.10 137 ASN B O 1
ATOM 3039 N N . PRO B 1 138 ? 60.085 37.557 13.852 1.00 35.56 138 PRO B N 1
ATOM 3040 C CA . PRO B 1 138 ? 60.294 36.936 15.166 1.00 36.38 138 PRO B CA 1
ATOM 3041 C C . PRO B 1 138 ? 59.556 35.609 15.307 1.00 36.72 138 PRO B C 1
ATOM 3042 O O . PRO B 1 138 ? 59.865 34.875 16.251 1.00 37.37 138 PRO B O 1
ATOM 3046 N N . THR B 1 139 ? 58.609 35.327 14.415 1.00 36.22 139 THR B N 1
ATOM 3047 C CA . THR B 1 139 ? 57.784 34.138 14.553 1.00 37.17 139 THR B CA 1
ATOM 3048 C C . THR B 1 139 ? 58.444 32.903 13.976 1.00 37.22 139 THR B C 1
ATOM 3049 O O . THR B 1 139 ? 58.001 31.779 14.252 1.00 37.57 139 THR B O 1
ATOM 3053 N N . LEU B 1 140 ? 59.454 33.104 13.127 1.00 35.69 140 LEU B N 1
ATOM 3054 C CA . LEU B 1 140 ? 60.186 31.985 12.530 1.00 33.94 140 LEU B CA 1
ATOM 3055 C C . LEU B 1 140 ? 61.119 31.437 13.565 1.00 32.38 140 LEU B C 1
ATOM 3056 O O . LEU B 1 140 ? 61.607 32.196 14.425 1.00 32.62 140 LEU B O 1
ATOM 3061 N N . PRO B 1 141 ? 61.413 30.133 13.491 1.00 30.98 141 PRO B N 1
ATOM 3062 C CA . PRO B 1 141 ? 62.414 29.526 14.361 1.00 30.21 141 PRO B CA 1
ATOM 3063 C C . PRO B 1 141 ? 63.758 30.227 14.265 1.00 30.55 141 PRO B C 1
ATOM 3064 O O . PRO B 1 141 ? 64.132 30.561 13.142 1.00 30.12 141 PRO B O 1
ATOM 3068 N N . ASP B 1 142 ? 64.446 30.426 15.394 1.00 30.18 142 ASP B N 1
ATOM 3069 C CA . ASP B 1 142 ? 65.801 30.968 15.420 1.00 29.78 142 ASP B CA 1
ATOM 3070 C C . ASP B 1 142 ? 66.651 30.184 14.437 1.00 28.79 142 ASP B C 1
ATOM 3071 O O . ASP B 1 142 ? 66.678 28.942 14.475 1.00 27.18 142 ASP B O 1
ATOM 3076 N N . TYR B 1 143 ? 67.367 30.922 13.592 1.00 26.14 143 TYR B N 1
ATOM 3077 C CA . TYR B 1 143 ? 68.300 30.353 12.624 1.00 24.69 143 TYR B CA 1
ATOM 3078 C C . TYR B 1 143 ? 67.683 29.567 11.475 1.00 23.32 143 TYR B C 1
ATOM 3079 O O . TYR B 1 143 ? 68.414 28.892 10.735 1.00 22.84 143 TYR B O 1
ATOM 3088 N N . LEU B 1 144 ? 66.370 29.665 11.267 1.00 22.81 144 LEU B N 1
ATOM 3089 C CA . LEU B 1 144 ? 65.799 29.091 10.055 1.00 22.88 144 LEU B CA 1
ATOM 3090 C C . LEU B 1 144 ? 66.556 29.726 8.857 1.00 21.89 144 LEU B C 1
ATOM 3091 O O . LEU B 1 144 ? 66.767 30.953 8.816 1.00 21.11 144 LEU B O 1
ATOM 3096 N N . PHE B 1 145 ? 66.986 28.880 7.917 1.00 21.27 145 PHE B N 1
ATOM 3097 C CA . PHE B 1 145 ? 67.649 29.330 6.672 1.00 20.60 145 PHE B CA 1
ATOM 3098 C C . PHE B 1 145 ? 68.936 30.066 6.913 1.00 20.80 145 PHE B C 1
ATOM 3099 O O . PHE B 1 145 ? 69.312 30.936 6.128 1.00 20.67 145 PHE B O 1
ATOM 3107 N N . ARG B 1 146 ? 69.589 29.720 8.008 1.00 19.86 146 ARG B N 1
ATOM 3108 C CA . ARG B 1 146 ? 70.921 30.211 8.306 1.00 20.49 146 ARG B CA 1
ATOM 3109 C C . ARG B 1 146 ? 71.744 29.013 8.708 1.00 20.89 146 ARG B C 1
ATOM 3110 O O . ARG B 1 146 ? 71.346 28.228 9.603 1.00 21.67 146 ARG B O 1
ATOM 3118 N N . GLY B 1 147 ? 72.917 28.908 8.102 1.00 21.60 147 GLY B N 1
ATOM 3119 C CA . GLY B 1 147 ? 73.799 27.772 8.315 1.00 23.07 147 GLY B CA 1
ATOM 3120 C C . GLY B 1 147 ? 75.253 27.998 7.952 1.00 23.27 147 GLY B C 1
ATOM 3121 O O . GLY B 1 147 ? 75.548 28.785 7.047 1.00 24.47 147 GLY B O 1
ATOM 3122 N N . LYS B 1 148 ? 76.154 27.297 8.633 1.00 22.33 148 LYS B N 1
ATOM 3123 C CA . LYS B 1 148 ? 77.577 27.322 8.277 1.00 23.83 148 LYS B CA 1
ATOM 3124 C C . LYS B 1 148 ? 78.013 25.991 7.685 1.00 24.00 148 LYS B C 1
ATOM 3125 O O . LYS B 1 148 ? 77.671 24.931 8.227 1.00 24.10 148 LYS B O 1
ATOM 3131 N N . ILE B 1 149 ? 78.794 26.046 6.614 1.00 24.53 149 ILE B N 1
ATOM 3132 C CA . ILE B 1 149 ? 79.262 24.818 5.944 1.00 25.81 149 ILE B CA 1
ATOM 3133 C C . ILE B 1 149 ? 80.747 24.939 5.641 1.00 25.84 149 ILE B C 1
ATOM 3134 O O . ILE B 1 149 ? 81.304 26.036 5.680 1.00 25.68 149 ILE B O 1
ATOM 3138 N N . ARG B 1 150 ? 81.405 23.811 5.407 1.00 24.33 150 ARG B N 1
ATOM 3139 C CA . ARG B 1 150 ? 82.849 23.815 5.192 1.00 25.16 150 ARG B CA 1
ATOM 3140 C C . ARG B 1 150 ? 83.117 23.170 3.870 1.00 24.17 150 ARG B C 1
ATOM 3141 O O . ARG B 1 150 ? 82.444 22.178 3.517 1.00 24.04 150 ARG B O 1
ATOM 3149 N N . THR B 1 151 ? 84.106 23.668 3.135 1.00 22.80 151 THR B N 1
ATOM 3150 C CA . THR B 1 151 ? 84.522 22.930 1.938 1.00 22.08 151 THR B CA 1
ATOM 3151 C C . THR B 1 151 ? 85.302 21.662 2.319 1.00 21.68 151 THR B C 1
ATOM 3152 O O . THR B 1 151 ? 86.012 21.614 3.346 1.00 21.64 151 THR B O 1
ATOM 3156 N N . ASP B 1 152 ? 85.170 20.661 1.466 1.00 21.50 152 ASP B N 1
ATOM 3157 C CA . ASP B 1 152 ? 85.893 19.413 1.653 1.00 21.64 152 ASP B CA 1
ATOM 3158 C C . ASP B 1 152 ? 87.315 19.519 1.083 1.00 23.18 152 ASP B C 1
ATOM 3159 O O . ASP B 1 152 ? 87.778 20.642 0.716 1.00 23.05 152 ASP B O 1
ATOM 3164 N N . GLU B 1 153 ? 88.001 18.389 0.968 1.00 22.20 153 GLU B N 1
ATOM 3165 C CA . GLU B 1 153 ? 89.393 18.446 0.519 1.00 23.89 153 GLU B CA 1
ATOM 3166 C C . GLU B 1 153 ? 89.509 18.823 -0.945 1.00 23.59 153 GLU B C 1
ATOM 3167 O O . GLU B 1 153 ? 90.574 19.228 -1.388 1.00 24.82 153 GLU B O 1
ATOM 3171 N N . ASN B 1 154 ? 88.421 18.694 -1.697 1.00 23.27 154 ASN B N 1
ATOM 3172 C CA . ASN B 1 154 ? 88.389 19.169 -3.069 1.00 23.27 154 ASN B CA 1
ATOM 3173 C C . ASN B 1 154 ? 87.835 20.574 -3.218 1.00 21.62 154 ASN B C 1
ATOM 3174 O O . ASN B 1 154 ? 87.550 20.995 -4.338 1.00 22.35 154 ASN B O 1
ATOM 3179 N N . GLY B 1 155 ? 87.665 21.286 -2.109 1.00 21.10 155 GLY B N 1
ATOM 3180 C CA . GLY B 1 155 ? 87.100 22.639 -2.144 1.00 19.79 155 GLY B CA 1
ATOM 3181 C C . GLY B 1 155 ? 85.605 22.636 -2.428 1.00 19.91 155 GLY B C 1
ATOM 3182 O O . GLY B 1 155 ? 85.040 23.670 -2.741 1.00 19.87 155 GLY B O 1
ATOM 3183 N N . ARG B 1 156 ? 84.953 21.488 -2.267 1.00 19.09 156 ARG B N 1
ATOM 3184 C CA . ARG B 1 156 ? 83.541 21.356 -2.654 1.00 19.18 156 ARG B CA 1
ATOM 3185 C C . ARG B 1 156 ? 82.552 21.173 -1.522 1.00 18.92 156 ARG B C 1
ATOM 3186 O O . ARG B 1 156 ? 82.931 20.752 -0.429 1.00 19.49 156 ARG B O 1
ATOM 3194 N N . PHE B 1 157 ? 81.266 21.407 -1.817 1.00 18.69 157 PHE B N 1
ATOM 3195 C CA . PHE B 1 157 ? 80.175 20.997 -0.922 1.00 18.91 157 PHE B CA 1
ATOM 3196 C C . PHE B 1 157 ? 78.906 20.899 -1.758 1.00 19.10 157 PHE B C 1
ATOM 3197 O O . PHE B 1 157 ? 78.828 21.440 -2.856 1.00 19.08 157 PHE B O 1
ATOM 3205 N N . THR B 1 158 ? 77.917 20.214 -1.192 1.00 19.23 158 THR B N 1
ATOM 3206 C CA . THR B 1 158 ? 76.598 20.130 -1.734 1.00 21.10 158 THR B CA 1
ATOM 3207 C C . THR B 1 158 ? 75.660 20.570 -0.613 1.00 21.24 158 THR B C 1
ATOM 3208 O O . THR B 1 158 ? 75.781 20.112 0.514 1.00 23.31 158 THR B O 1
ATOM 3212 N N . LEU B 1 159 ? 74.759 21.477 -0.919 1.00 20.49 159 LEU B N 1
ATOM 3213 C CA . LEU B 1 159 ? 73.904 22.048 0.083 1.00 20.77 159 LEU B CA 1
ATOM 3214 C C . LEU B 1 159 ? 72.469 21.921 -0.397 1.00 20.87 159 LEU B C 1
ATOM 3215 O O . LEU B 1 159 ? 72.172 22.306 -1.516 1.00 22.21 159 LEU B O 1
ATOM 3220 N N . ARG B 1 160 ? 71.599 21.361 0.447 1.00 20.99 160 ARG B N 1
ATOM 3221 C CA . ARG B 1 160 ? 70.173 21.298 0.157 1.00 20.86 160 ARG B CA 1
ATOM 3222 C C . ARG B 1 160 ? 69.412 22.458 0.825 1.00 20.34 160 ARG B C 1
ATOM 3223 O O . ARG B 1 160 ? 69.533 22.681 2.031 1.00 20.63 160 ARG B O 1
ATOM 3231 N N . THR B 1 161 ? 68.598 23.159 0.055 1.00 20.35 161 THR B N 1
ATOM 3232 C CA . THR B 1 161 ? 67.790 24.238 0.609 1.00 20.95 161 THR B CA 1
ATOM 3233 C C . THR B 1 161 ? 66.516 24.375 -0.215 1.00 21.84 161 THR B C 1
ATOM 3234 O O . THR B 1 161 ? 66.115 23.405 -0.878 1.00 20.82 161 THR B O 1
ATOM 3238 N N . ILE B 1 162 ? 65.867 25.539 -0.162 1.00 21.94 162 ILE B N 1
ATOM 3239 C CA . ILE B 1 162 ? 64.712 25.826 -1.002 1.00 24.21 162 ILE B CA 1
ATOM 3240 C C . ILE B 1 162 ? 65.035 27.093 -1.765 1.00 24.04 162 ILE B C 1
ATOM 3241 O O . ILE B 1 162 ? 65.836 27.884 -1.295 1.00 24.72 162 ILE B O 1
ATOM 3246 N N . VAL B 1 163 ? 64.467 27.262 -2.955 1.00 23.82 163 VAL B N 1
ATOM 3247 C CA . VAL B 1 163 ? 64.638 28.497 -3.700 1.00 23.71 163 VAL B CA 1
ATOM 3248 C C . VAL B 1 163 ? 63.949 29.626 -2.937 1.00 24.89 163 VAL B C 1
ATOM 3249 O O . VAL B 1 163 ? 62.750 29.550 -2.694 1.00 25.20 163 VAL B O 1
ATOM 3253 N N . PRO B 1 164 ? 64.690 30.652 -2.500 1.00 24.70 164 PRO B N 1
ATOM 3254 C CA . PRO B 1 164 ? 64.075 31.769 -1.769 1.00 25.21 164 PRO B CA 1
ATOM 3255 C C . PRO B 1 164 ? 63.164 32.605 -2.672 1.00 24.81 164 PRO B C 1
ATOM 3256 O O . PRO B 1 164 ? 63.346 32.603 -3.885 1.00 25.56 164 PRO B O 1
ATOM 3260 N N . ALA B 1 165 ? 62.180 33.270 -2.076 1.00 24.80 165 ALA B N 1
ATOM 3261 C CA . ALA B 1 165 ? 61.313 34.195 -2.807 1.00 25.10 165 ALA B CA 1
ATOM 3262 C C . ALA B 1 165 ? 62.012 35.588 -2.867 1.00 24.71 165 ALA B C 1
ATOM 3263 O O . ALA B 1 165 ? 62.811 35.886 -1.984 1.00 23.97 165 ALA B O 1
ATOM 3265 N N . PRO B 1 166 ? 61.692 36.412 -3.868 1.00 26.15 166 PRO B N 1
ATOM 3266 C CA . PRO B 1 166 ? 62.052 37.826 -3.834 1.00 27.49 166 PRO B CA 1
ATOM 3267 C C . PRO B 1 166 ? 61.429 38.382 -2.591 1.00 29.06 166 PRO B C 1
ATOM 3268 O O . PRO B 1 166 ? 60.491 37.798 -2.045 1.00 30.74 166 PRO B O 1
ATOM 3272 N N A TYR B 1 167 ? 61.837 39.530 -2.163 0.50 29.12 167 TYR B N 1
ATOM 3273 N N B TYR B 1 167 ? 62.029 39.485 -2.098 0.50 29.55 167 TYR B N 1
ATOM 3274 C CA A TYR B 1 167 ? 61.044 40.050 -1.112 0.50 28.69 167 TYR B CA 1
ATOM 3275 C CA B TYR B 1 167 ? 61.789 40.159 -0.787 0.50 29.42 167 TYR B CA 1
ATOM 3276 C C A TYR B 1 167 ? 61.098 41.524 -1.220 0.50 28.72 167 TYR B C 1
ATOM 3277 C C B TYR B 1 167 ? 61.394 41.639 -0.984 0.50 28.95 167 TYR B C 1
ATOM 3278 O O A TYR B 1 167 ? 61.848 42.104 -2.004 0.50 27.62 167 TYR B O 1
ATOM 3279 O O B TYR B 1 167 ? 62.115 42.355 -1.674 0.50 27.83 167 TYR B O 1
ATOM 3296 N N . GLU B 1 168 ? 60.287 42.097 -0.371 1.00 28.85 168 GLU B N 1
ATOM 3297 C CA . GLU B 1 168 ? 59.895 43.483 -0.437 1.00 29.04 168 GLU B CA 1
ATOM 3298 C C . GLU B 1 168 ? 60.456 44.154 0.803 1.00 28.04 168 GLU B C 1
ATOM 3299 O O . GLU B 1 168 ? 60.349 43.611 1.895 1.00 29.65 168 GLU B O 1
ATOM 3305 N N . ILE B 1 169 ? 61.050 45.336 0.656 1.00 27.42 169 ILE B N 1
ATOM 3306 C CA . ILE B 1 169 ? 61.409 46.159 1.831 1.00 27.04 169 ILE B CA 1
ATOM 3307 C C . ILE B 1 169 ? 60.091 46.380 2.612 1.00 27.34 169 ILE B C 1
ATOM 3308 O O . ILE B 1 169 ? 59.081 46.689 1.977 1.00 26.84 169 ILE B O 1
ATOM 3313 N N . PRO B 1 170 ? 60.082 46.224 3.943 1.00 27.79 170 PRO B N 1
ATOM 3314 C CA . PRO B 1 170 ? 58.836 46.412 4.721 1.00 29.20 170 PRO B CA 1
ATOM 3315 C C . PRO B 1 170 ? 58.072 47.687 4.314 1.00 28.95 170 PRO B C 1
ATOM 3316 O O . PRO B 1 170 ? 58.620 48.765 4.352 1.00 29.71 170 PRO B O 1
ATOM 3320 N N . LYS B 1 171 ? 56.824 47.577 3.899 1.00 29.71 171 LYS B N 1
ATOM 3321 C CA . LYS B 1 171 ? 56.124 48.737 3.395 1.00 29.27 171 LYS B CA 1
ATOM 3322 C C . LYS B 1 171 ? 55.666 49.620 4.553 1.00 28.97 171 LYS B C 1
ATOM 3323 O O . LYS B 1 171 ? 55.297 50.758 4.332 1.00 28.51 171 LYS B O 1
ATOM 3325 N N . ASN B 1 172 ? 55.686 49.094 5.773 1.00 28.53 172 ASN B N 1
ATOM 3326 C CA . ASN B 1 172 ? 55.025 49.770 6.896 1.00 29.01 172 ASN B CA 1
ATOM 3327 C C . ASN B 1 172 ? 55.932 50.647 7.770 1.00 28.69 172 ASN B C 1
ATOM 3328 O O . ASN B 1 172 ? 55.542 51.075 8.859 1.00 29.12 172 ASN B O 1
ATOM 3333 N N . GLY B 1 173 ? 57.151 50.905 7.316 1.00 27.72 173 GLY B N 1
ATOM 3334 C CA . GLY B 1 173 ? 58.029 51.795 8.060 1.00 25.20 173 GLY B CA 1
ATOM 3335 C C . GLY B 1 173 ? 58.488 53.000 7.229 1.00 24.72 173 GLY B C 1
ATOM 3336 O O . GLY B 1 173 ? 58.024 53.199 6.123 1.00 23.70 173 GLY B O 1
ATOM 3337 N N . PRO B 1 174 ? 59.383 53.825 7.778 1.00 23.64 174 PRO B N 1
ATOM 3338 C CA . PRO B 1 174 ? 59.884 54.998 7.053 1.00 23.33 174 PRO B CA 1
ATOM 3339 C C . PRO B 1 174 ? 60.525 54.674 5.701 1.00 21.36 174 PRO B C 1
ATOM 3340 O O . PRO B 1 174 ? 60.295 55.450 4.781 1.00 21.45 174 PRO B O 1
ATOM 3344 N N . THR B 1 175 ? 61.289 53.584 5.568 1.00 21.80 175 THR B N 1
ATOM 3345 C CA . THR B 1 175 ? 61.975 53.326 4.279 1.00 20.45 175 THR B CA 1
ATOM 3346 C C . THR B 1 175 ? 60.895 52.979 3.244 1.00 21.01 175 THR B C 1
ATOM 3347 O O . THR B 1 175 ? 60.881 53.476 2.146 1.00 19.92 175 THR B O 1
ATOM 3351 N N . GLY B 1 176 ? 59.959 52.129 3.631 1.00 22.21 176 GLY B N 1
ATOM 3352 C CA . GLY B 1 176 ? 58.805 51.861 2.790 1.00 22.22 176 GLY B CA 1
ATOM 3353 C C . GLY B 1 176 ? 58.043 53.100 2.405 1.00 21.71 176 GLY B C 1
ATOM 3354 O O . GLY B 1 176 ? 57.676 53.251 1.240 1.00 22.74 176 GLY B O 1
ATOM 3355 N N . ALA B 1 177 ? 57.806 53.999 3.356 1.00 22.84 177 ALA B N 1
ATOM 3356 C CA . ALA B 1 177 ? 57.079 55.239 3.064 1.00 21.94 177 ALA B CA 1
ATOM 3357 C C . ALA B 1 177 ? 57.847 56.161 2.073 1.00 22.20 177 ALA B C 1
ATOM 3358 O O . ALA B 1 177 ? 57.242 56.849 1.256 1.00 20.73 177 ALA B O 1
ATOM 3360 N N . LEU B 1 178 ? 59.178 56.161 2.153 1.00 20.47 178 LEU B N 1
ATOM 3361 C CA . LEU B 1 178 ? 59.977 56.938 1.211 1.00 20.05 178 LEU B CA 1
ATOM 3362 C C . LEU B 1 178 ? 59.885 56.322 -0.189 1.00 20.33 178 LEU B C 1
ATOM 3363 O O . LEU B 1 178 ? 59.663 57.027 -1.172 1.00 20.70 178 LEU B O 1
ATOM 3368 N N . LEU B 1 179 ? 60.021 55.002 -0.288 1.00 21.14 179 LEU B N 1
ATOM 3369 C CA . LEU B 1 179 ? 59.910 54.350 -1.595 1.00 21.78 179 LEU B CA 1
ATOM 3370 C C . LEU B 1 179 ? 58.567 54.695 -2.275 1.00 22.31 179 LEU B C 1
ATOM 3371 O O . LEU B 1 179 ? 58.501 54.986 -3.476 1.00 21.74 179 LEU B O 1
ATOM 3376 N N . ALA B 1 180 ? 57.505 54.692 -1.484 1.00 23.92 180 ALA B N 1
ATOM 3377 C CA . ALA B 1 180 ? 56.174 54.986 -2.026 1.00 23.35 180 ALA B CA 1
ATOM 3378 C C . ALA B 1 180 ? 56.104 56.422 -2.465 1.00 24.02 180 ALA B C 1
ATOM 3379 O O . ALA B 1 180 ? 55.672 56.707 -3.586 1.00 24.82 180 ALA B O 1
ATOM 3381 N N . ALA B 1 181 ? 56.522 57.325 -1.593 1.00 23.53 181 ALA B N 1
ATOM 3382 C CA . ALA B 1 181 ? 56.472 58.759 -1.888 1.00 23.97 181 ALA B CA 1
ATOM 3383 C C . ALA B 1 181 ? 57.227 59.081 -3.193 1.00 23.32 181 ALA B C 1
ATOM 3384 O O . ALA B 1 181 ? 56.851 59.984 -3.954 1.00 22.92 181 ALA B O 1
ATOM 3386 N N . ALA B 1 182 ? 58.297 58.340 -3.424 1.00 22.98 182 ALA B N 1
ATOM 3387 C CA . ALA B 1 182 ? 59.201 58.627 -4.522 1.00 23.49 182 ALA B CA 1
ATOM 3388 C C . ALA B 1 182 ? 58.810 57.865 -5.769 1.00 23.39 182 ALA B C 1
ATOM 3389 O O . ALA B 1 182 ? 59.387 58.103 -6.817 1.00 23.93 182 ALA B O 1
ATOM 3391 N N . GLY B 1 183 ? 57.763 57.037 -5.665 1.00 23.47 183 GLY B N 1
ATOM 3392 C CA . GLY B 1 183 ? 57.313 56.187 -6.757 1.00 22.67 183 GLY B CA 1
ATOM 3393 C C . GLY B 1 183 ? 58.287 55.088 -7.156 1.00 22.60 183 GLY B C 1
ATOM 3394 O O . GLY B 1 183 ? 58.354 54.696 -8.326 1.00 23.42 183 GLY B O 1
ATOM 3395 N N . TRP B 1 184 ? 59.032 54.558 -6.191 1.00 22.26 184 TRP B N 1
ATOM 3396 C CA . TRP B 1 184 ? 60.001 53.505 -6.473 1.00 22.96 184 TRP B CA 1
ATOM 3397 C C . TRP B 1 184 ? 59.514 52.183 -5.903 1.00 23.83 184 TRP B C 1
ATOM 3398 O O . TRP B 1 184 ? 58.972 52.129 -4.799 1.00 25.27 184 TRP B O 1
ATOM 3409 N N . HIS B 1 185 ? 59.704 51.098 -6.639 1.00 25.29 185 HIS B N 1
ATOM 3410 C CA . HIS B 1 185 ? 59.240 49.817 -6.132 1.00 25.39 185 HIS B CA 1
ATOM 3411 C C . HIS B 1 185 ? 60.225 49.310 -5.053 1.00 24.89 185 HIS B C 1
ATOM 3412 O O . HIS B 1 185 ? 61.405 49.755 -4.998 1.00 25.24 185 HIS B O 1
ATOM 3419 N N . ALA B 1 186 ? 59.748 48.402 -4.212 1.00 21.85 186 ALA B N 1
ATOM 3420 C CA . ALA B 1 186 ? 60.417 48.026 -2.985 1.00 22.01 186 ALA B CA 1
ATOM 3421 C C . ALA B 1 186 ? 61.016 46.610 -2.986 1.00 20.05 186 ALA B C 1
ATOM 3422 O O . ALA B 1 186 ? 61.257 46.028 -1.927 1.00 20.68 186 ALA B O 1
ATOM 3424 N N . TRP B 1 187 ? 61.277 46.052 -4.167 1.00 20.05 187 TRP B N 1
ATOM 3425 C CA . TRP B 1 187 ? 61.625 44.627 -4.260 1.00 20.37 187 TRP B CA 1
ATOM 3426 C C . TRP B 1 187 ? 63.105 44.344 -4.506 1.00 19.76 187 TRP B C 1
ATOM 3427 O O . TRP B 1 187 ? 63.730 45.013 -5.328 1.00 18.82 187 TRP B O 1
ATOM 3438 N N . ARG B 1 188 ? 63.596 43.306 -3.843 1.00 18.65 188 ARG B N 1
ATOM 3439 C CA . ARG B 1 188 ? 64.859 42.647 -4.188 1.00 20.15 188 ARG B CA 1
ATOM 3440 C C . ARG B 1 188 ? 64.543 41.343 -4.925 1.00 20.57 188 ARG B C 1
ATOM 3441 O O . ARG B 1 188 ? 63.609 40.604 -4.523 1.00 21.03 188 ARG B O 1
ATOM 3449 N N . PRO B 1 189 ? 65.335 41.011 -5.938 1.00 20.55 189 PRO B N 1
ATOM 3450 C CA . PRO B 1 189 ? 65.278 39.675 -6.551 1.00 20.15 189 PRO B CA 1
ATOM 3451 C C . PRO B 1 189 ? 65.628 38.603 -5.516 1.00 18.88 189 PRO B C 1
ATOM 3452 O O . PRO B 1 189 ? 66.280 38.888 -4.515 1.00 18.67 189 PRO B O 1
ATOM 3456 N N . ALA B 1 190 ? 65.172 37.365 -5.742 1.00 19.12 190 ALA B N 1
ATOM 3457 C CA . ALA B 1 190 ? 65.499 36.224 -4.876 1.00 18.27 190 ALA B CA 1
ATOM 3458 C C . ALA B 1 190 ? 67.021 36.056 -4.777 1.00 17.62 190 ALA B C 1
ATOM 3459 O O . ALA B 1 190 ? 67.710 36.216 -5.767 1.00 18.34 190 ALA B O 1
ATOM 3461 N N . HIS B 1 191 ? 67.563 35.755 -3.601 1.00 18.42 191 HIS B N 1
ATOM 3462 C CA . HIS B 1 191 ? 69.027 35.654 -3.497 1.00 18.45 191 HIS B CA 1
ATOM 3463 C C . HIS B 1 191 ? 69.462 34.784 -2.325 1.00 19.07 191 HIS B C 1
ATOM 3464 O O . HIS B 1 191 ? 68.696 34.603 -1.354 1.00 19.62 191 HIS B O 1
ATOM 3471 N N . LEU B 1 192 ? 70.712 34.297 -2.404 1.00 17.86 192 LEU B N 1
ATOM 3472 C CA . LEU B 1 192 ? 71.386 33.589 -1.340 1.00 18.00 192 LEU B CA 1
ATOM 3473 C C . LEU B 1 192 ? 72.571 34.450 -0.904 1.00 17.58 192 LEU B C 1
ATOM 3474 O O . LEU B 1 192 ? 73.347 34.909 -1.773 1.00 17.60 192 LEU B O 1
ATOM 3479 N N . HIS B 1 193 ? 72.659 34.722 0.401 1.00 16.98 193 HIS B N 1
ATOM 3480 C CA . HIS B 1 193 ? 73.763 35.529 0.971 1.00 17.41 193 HIS B CA 1
ATOM 3481 C C . HIS B 1 193 ? 74.908 34.626 1.431 1.00 16.64 193 HIS B C 1
ATOM 3482 O O . HIS B 1 193 ? 74.641 33.566 2.030 1.00 16.55 193 HIS B O 1
ATOM 3489 N N . TRP B 1 194 ? 76.170 35.086 1.274 1.00 16.31 194 TRP B N 1
ATOM 3490 C CA . TRP B 1 194 ? 77.354 34.332 1.714 1.00 17.74 194 TRP B CA 1
ATOM 3491 C C . TRP B 1 194 ? 78.433 35.218 2.328 1.00 18.21 194 TRP B C 1
ATOM 3492 O O . TRP B 1 194 ? 78.694 36.301 1.804 1.00 19.76 194 TRP B O 1
ATOM 3503 N N . ILE B 1 195 ? 79.021 34.753 3.430 1.00 18.40 195 ILE B N 1
ATOM 3504 C CA . ILE B 1 195 ? 80.314 35.278 3.932 1.00 19.44 195 ILE B CA 1
ATOM 3505 C C . ILE B 1 195 ? 81.233 34.100 3.987 1.00 20.15 195 ILE B C 1
ATOM 3506 O O . ILE B 1 195 ? 80.947 33.117 4.664 1.00 20.13 195 ILE B O 1
ATOM 3511 N N . ILE B 1 196 ? 82.358 34.210 3.278 1.00 20.68 196 ILE B N 1
ATOM 3512 C CA . ILE B 1 196 ? 83.214 33.065 3.053 1.00 20.19 196 ILE B CA 1
ATOM 3513 C C . ILE B 1 196 ? 84.610 33.411 3.542 1.00 21.41 196 ILE B C 1
ATOM 3514 O O . ILE B 1 196 ? 85.155 34.459 3.182 1.00 19.43 196 ILE B O 1
ATOM 3519 N N . ALA B 1 197 ? 85.158 32.540 4.376 1.00 21.38 197 ALA B N 1
ATOM 3520 C CA . ALA B 1 197 ? 86.386 32.855 5.068 1.00 22.85 197 ALA B CA 1
ATOM 3521 C C . ALA B 1 197 ? 87.300 31.662 5.205 1.00 23.35 197 ALA B C 1
ATOM 3522 O O . ALA B 1 197 ? 86.844 30.532 5.406 1.00 23.36 197 ALA B O 1
ATOM 3524 N N . LYS B 1 198 ? 88.602 31.928 5.144 1.00 23.88 198 LYS B N 1
ATOM 3525 C CA . LYS B 1 198 ? 89.620 30.933 5.482 1.00 24.93 198 LYS B CA 1
ATOM 3526 C C . LYS B 1 198 ? 90.841 31.699 5.958 1.00 25.42 198 LYS B C 1
ATOM 3527 O O . LYS B 1 198 ? 91.232 32.649 5.319 1.00 24.27 198 LYS B O 1
ATOM 3533 N N . GLU B 1 199 ? 91.410 31.288 7.091 1.00 27.38 199 GLU B N 1
ATOM 3534 C CA . GLU B 1 199 ? 92.659 31.883 7.629 1.00 28.97 199 GLU B CA 1
ATOM 3535 C C . GLU B 1 199 ? 93.728 32.021 6.545 1.00 28.94 199 GLU B C 1
ATOM 3536 O O . GLU B 1 199 ? 94.058 31.044 5.868 1.00 29.47 199 GLU B O 1
ATOM 3540 N N . GLY B 1 200 ? 94.257 33.234 6.336 1.00 28.91 200 GLY B N 1
ATOM 3541 C CA . GLY B 1 200 ? 95.302 33.419 5.328 1.00 27.64 200 GLY B CA 1
ATOM 3542 C C . GLY B 1 200 ? 94.760 33.996 4.022 1.00 28.27 200 GLY B C 1
ATOM 3543 O O . GLY B 1 200 ? 95.520 34.369 3.122 1.00 28.99 200 GLY B O 1
ATOM 3544 N N . TYR B 1 201 ? 93.428 34.073 3.914 1.00 25.69 201 TYR B N 1
ATOM 3545 C CA . TYR B 1 201 ? 92.795 34.612 2.728 1.00 24.98 201 TYR B CA 1
ATOM 3546 C C . TYR B 1 201 ? 91.906 35.783 3.122 1.00 23.74 201 TYR B C 1
ATOM 3547 O O . TYR B 1 201 ? 91.405 35.862 4.247 1.00 24.47 201 TYR B O 1
ATOM 3556 N N . GLU B 1 202 ? 91.680 36.655 2.158 1.00 23.08 202 GLU B N 1
ATOM 3557 C CA . GLU B 1 202 ? 90.743 37.748 2.326 1.00 23.99 202 GLU B CA 1
ATOM 3558 C C . GLU B 1 202 ? 89.326 37.159 2.190 1.00 23.00 202 GLU B C 1
ATOM 3559 O O . GLU B 1 202 ? 89.041 36.421 1.229 1.00 22.60 202 GLU B O 1
ATOM 3565 N N . SER B 1 203 ? 88.440 37.516 3.108 1.00 22.71 203 SER B N 1
ATOM 3566 C CA . SER B 1 203 ? 87.054 36.988 3.067 1.00 23.89 203 SER B CA 1
ATOM 3567 C C . SER B 1 203 ? 86.291 37.539 1.883 1.00 22.68 203 SER B C 1
ATOM 3568 O O . SER B 1 203 ? 86.654 38.572 1.341 1.00 22.35 203 SER B O 1
ATOM 3571 N N . LEU B 1 204 ? 85.236 36.831 1.488 1.00 21.42 204 LEU B N 1
ATOM 3572 C CA . LEU B 1 204 ? 84.377 37.264 0.425 1.00 19.95 204 LEU B CA 1
ATOM 3573 C C . LEU B 1 204 ? 82.950 37.347 0.973 1.00 19.81 204 LEU B C 1
ATOM 3574 O O . LEU B 1 204 ? 82.430 36.358 1.499 1.00 20.11 204 LEU B O 1
ATOM 3579 N N . THR B 1 205 ? 82.326 38.513 0.831 1.00 18.88 205 THR B N 1
ATOM 3580 C CA . THR B 1 205 ? 80.881 38.690 1.052 1.00 18.54 205 THR B CA 1
ATOM 3581 C C . THR B 1 205 ? 80.204 38.826 -0.295 1.00 18.40 205 THR B C 1
ATOM 3582 O O . THR B 1 205 ? 80.581 39.664 -1.095 1.00 18.64 205 THR B O 1
ATOM 3586 N N . THR B 1 206 ? 79.195 38.006 -0.563 1.00 18.53 206 THR B N 1
ATOM 3587 C CA . THR B 1 206 ? 78.570 38.086 -1.856 1.00 17.68 206 THR B CA 1
ATOM 3588 C C . THR B 1 206 ? 77.132 37.595 -1.803 1.00 17.47 206 THR B C 1
ATOM 3589 O O . THR B 1 206 ? 76.646 37.221 -0.738 1.00 17.67 206 THR B O 1
ATOM 3593 N N . GLN B 1 207 ? 76.442 37.692 -2.929 1.00 17.56 207 GLN B N 1
ATOM 3594 C CA . GLN B 1 207 ? 75.072 37.209 -3.052 1.00 17.93 207 GLN B CA 1
ATOM 3595 C C . GLN B 1 207 ? 74.974 36.471 -4.355 1.00 17.12 207 GLN B C 1
ATOM 3596 O O . GLN B 1 207 ? 75.587 36.884 -5.313 1.00 16.91 207 GLN B O 1
ATOM 3602 N N . LEU B 1 208 ? 74.123 35.441 -4.429 1.00 17.78 208 LEU B N 1
ATOM 3603 C CA . LEU B 1 208 ? 73.874 34.808 -5.711 1.00 17.56 208 LEU B CA 1
ATOM 3604 C C . LEU B 1 208 ? 72.395 34.914 -6.035 1.00 18.27 208 LEU B C 1
ATOM 3605 O O . LEU B 1 208 ? 71.561 34.678 -5.143 1.00 18.92 208 LEU B O 1
ATOM 3610 N N . TYR B 1 209 ? 72.095 35.252 -7.283 1.00 18.34 209 TYR B N 1
ATOM 3611 C CA . TYR B 1 209 ? 70.734 35.457 -7.780 1.00 19.99 209 TYR B CA 1
ATOM 3612 C C . TYR B 1 209 ? 70.366 34.383 -8.810 1.00 20.80 209 TYR B C 1
ATOM 3613 O O . TYR B 1 209 ? 71.229 33.595 -9.215 1.00 20.65 209 TYR B O 1
ATOM 3622 N N . PHE B 1 210 ? 69.106 34.361 -9.237 1.00 22.02 210 PHE B N 1
ATOM 3623 C CA . PHE B 1 210 ? 68.598 33.306 -10.148 1.00 25.36 210 PHE B CA 1
ATOM 3624 C C . PHE B 1 210 ? 68.265 33.903 -11.495 1.00 26.55 210 PHE B C 1
ATOM 3625 O O . PHE B 1 210 ? 67.480 34.838 -11.564 1.00 27.70 210 PHE B O 1
ATOM 3633 N N . GLU B 1 211 ? 68.888 33.368 -12.542 1.00 28.87 211 GLU B N 1
ATOM 3634 C CA . GLU B 1 211 ? 68.779 33.853 -13.921 1.00 31.63 211 GLU B CA 1
ATOM 3635 C C . GLU B 1 211 ? 67.376 34.276 -14.386 1.00 33.12 211 GLU B C 1
ATOM 3636 O O . GLU B 1 211 ? 67.191 35.346 -14.974 1.00 35.04 211 GLU B O 1
ATOM 3642 N N . ASN B 1 212 ? 66.367 33.479 -14.147 1.00 34.05 212 ASN B N 1
ATOM 3643 C CA . ASN B 1 212 ? 65.111 33.913 -14.731 1.00 36.34 212 ASN B CA 1
ATOM 3644 C C . ASN B 1 212 ? 64.268 34.711 -13.725 1.00 35.42 212 ASN B C 1
ATOM 3645 O O . ASN B 1 212 ? 63.063 34.885 -13.914 1.00 35.96 212 ASN B O 1
ATOM 3650 N N . GLY B 1 213 ? 64.911 35.195 -12.661 1.00 33.42 213 GLY B N 1
ATOM 3651 C CA . GLY B 1 213 ? 64.164 35.630 -11.503 1.00 32.53 213 GLY B CA 1
ATOM 3652 C C . GLY B 1 213 ? 63.567 37.020 -11.696 1.00 30.64 213 GLY B C 1
ATOM 3653 O O . GLY B 1 213 ? 64.177 37.871 -12.341 1.00 30.35 213 GLY B O 1
ATOM 3654 N N . GLN B 1 214 ? 62.368 37.225 -11.145 1.00 29.42 214 GLN B N 1
ATOM 3655 C CA . GLN B 1 214 ? 61.759 38.544 -11.110 1.00 28.23 214 GLN B CA 1
ATOM 3656 C C . GLN B 1 214 ? 62.692 39.502 -10.336 1.00 26.80 214 GLN B C 1
ATOM 3657 O O . GLN B 1 214 ? 63.354 39.098 -9.358 1.00 25.50 214 GLN B O 1
ATOM 3663 N N . TRP B 1 215 ? 62.782 40.729 -10.837 1.00 25.61 215 TRP B N 1
ATOM 3664 C CA . TRP B 1 215 ? 63.488 41.854 -10.211 1.00 24.73 215 TRP B CA 1
ATOM 3665 C C . TRP B 1 215 ? 65.008 41.835 -10.392 1.00 24.34 215 TRP B C 1
ATOM 3666 O O . TRP B 1 215 ? 65.660 42.742 -9.892 1.00 22.38 215 TRP B O 1
ATOM 3677 N N . THR B 1 216 ? 65.567 40.865 -11.131 1.00 24.05 216 THR B N 1
ATOM 3678 C CA . THR B 1 216 ? 67.026 40.851 -11.345 1.00 24.70 216 THR B CA 1
ATOM 3679 C C . THR B 1 216 ? 67.499 42.082 -12.115 1.00 25.36 216 THR B C 1
ATOM 3680 O O . THR B 1 216 ? 68.649 42.495 -11.982 1.00 26.26 216 THR B O 1
ATOM 3684 N N . GLY B 1 217 ? 66.605 42.690 -12.892 1.00 24.86 217 GLY B N 1
ATOM 3685 C CA . GLY B 1 217 ? 66.948 43.895 -13.616 1.00 25.56 217 GLY B CA 1
ATOM 3686 C C . GLY B 1 217 ? 66.555 45.198 -12.958 1.00 25.71 217 GLY B C 1
ATOM 3687 O O . GLY B 1 217 ? 66.719 46.279 -13.561 1.00 26.25 217 GLY B O 1
ATOM 3688 N N . SER B 1 218 ? 66.034 45.121 -11.733 1.00 25.33 218 SER B N 1
ATOM 3689 C CA . SER B 1 218 ? 65.591 46.331 -11.032 1.00 26.00 218 SER B CA 1
ATOM 3690 C C . SER B 1 218 ? 65.538 46.064 -9.543 1.00 25.46 218 SER B C 1
ATOM 3691 O O . SER B 1 218 ? 64.496 46.152 -8.905 1.00 27.24 218 SER B O 1
ATOM 3694 N N . ASP B 1 219 ? 66.672 45.688 -8.991 1.00 23.18 219 ASP B N 1
ATOM 3695 C CA . ASP B 1 219 ? 66.817 45.468 -7.563 1.00 21.53 219 ASP B CA 1
ATOM 3696 C C . ASP B 1 219 ? 66.731 46.836 -6.857 1.00 21.33 219 ASP B C 1
ATOM 3697 O O . ASP B 1 219 ? 67.497 47.743 -7.175 1.00 20.31 219 ASP B O 1
ATOM 3702 N N . VAL B 1 220 ? 65.838 46.963 -5.881 1.00 20.48 220 VAL B N 1
ATOM 3703 C CA . VAL B 1 220 ? 65.755 48.233 -5.132 1.00 20.51 220 VAL B CA 1
ATOM 3704 C C . VAL B 1 220 ? 67.114 48.600 -4.506 1.00 20.07 220 VAL B C 1
ATOM 3705 O O . VAL B 1 220 ? 67.452 49.798 -4.382 1.00 20.40 220 VAL B O 1
ATOM 3709 N N . ALA B 1 221 ? 67.897 47.583 -4.119 1.00 19.11 221 ALA B N 1
ATOM 3710 C CA . ALA B 1 221 ? 69.200 47.801 -3.499 1.00 18.64 221 ALA B CA 1
ATOM 3711 C C . ALA B 1 221 ? 70.378 47.912 -4.483 1.00 18.73 221 ALA B C 1
ATOM 3712 O O . ALA B 1 221 ? 71.532 48.057 -4.031 1.00 18.66 221 ALA B O 1
ATOM 3714 N N . ASN B 1 222 ? 70.099 47.810 -5.789 1.00 19.25 222 ASN B N 1
ATOM 3715 C CA . ASN B 1 222 ? 71.115 47.963 -6.827 1.00 19.27 222 ASN B CA 1
ATOM 3716 C C . ASN B 1 222 ? 72.347 47.063 -6.596 1.00 19.48 222 ASN B C 1
ATOM 3717 O O . ASN B 1 222 ? 73.467 47.499 -6.818 1.00 17.66 222 ASN B O 1
ATOM 3722 N N . ALA B 1 223 ? 72.124 45.814 -6.158 1.00 18.91 223 ALA B N 1
ATOM 3723 C CA . ALA B 1 223 ? 73.222 44.937 -5.736 1.00 19.14 223 ALA B CA 1
ATOM 3724 C C . ALA B 1 223 ? 73.461 43.723 -6.620 1.00 19.24 223 ALA B C 1
ATOM 3725 O O . ALA B 1 223 ? 74.267 42.854 -6.292 1.00 21.04 223 ALA B O 1
ATOM 3727 N N . VAL B 1 224 ? 72.795 43.679 -7.762 1.00 19.24 224 VAL B N 1
ATOM 3728 C CA . VAL B 1 224 ? 72.972 42.590 -8.709 1.00 20.28 224 VAL B CA 1
ATOM 3729 C C . VAL B 1 224 ? 74.154 42.904 -9.627 1.00 20.65 224 VAL B C 1
ATOM 3730 O O . VAL B 1 224 ? 74.307 44.056 -10.062 1.00 20.00 224 VAL B O 1
ATOM 3734 N N . LYS B 1 225 ? 74.993 41.891 -9.860 1.00 20.51 225 LYS B N 1
ATOM 3735 C CA . LYS B 1 225 ? 76.132 41.975 -10.805 1.00 20.22 225 LYS B CA 1
ATOM 3736 C C . LYS B 1 225 ? 76.073 40.728 -11.735 1.00 20.59 225 LYS B C 1
ATOM 3737 O O . LYS B 1 225 ? 75.550 39.671 -11.354 1.00 19.80 225 LYS B O 1
ATOM 3743 N N . PRO B 1 226 ? 76.574 40.840 -12.958 1.00 20.47 226 PRO B N 1
ATOM 3744 C CA . PRO B 1 226 ? 76.371 39.758 -13.920 1.00 20.59 226 PRO B CA 1
ATOM 3745 C C . PRO B 1 226 ? 77.089 38.476 -13.523 1.00 20.02 226 PRO B C 1
ATOM 3746 O O . PRO B 1 226 ? 76.590 37.408 -13.886 1.00 20.80 226 PRO B O 1
ATOM 3750 N N . GLU B 1 227 ? 78.190 38.557 -12.775 1.00 19.17 227 GLU B N 1
ATOM 3751 C CA . GLU B 1 227 ? 78.877 37.361 -12.288 1.00 19.69 227 GLU B CA 1
ATOM 3752 C C . GLU B 1 227 ? 78.065 36.527 -11.272 1.00 20.54 227 GLU B C 1
ATOM 3753 O O . GLU B 1 227 ? 78.434 35.372 -10.984 1.00 20.84 227 GLU B O 1
ATOM 3759 N N . LEU B 1 228 ? 76.960 37.090 -10.784 1.00 19.00 228 LEU B N 1
ATOM 3760 C CA . LEU B 1 228 ? 76.279 36.549 -9.603 1.00 18.55 228 LEU B CA 1
ATOM 3761 C C . LEU B 1 228 ? 74.963 35.887 -9.951 1.00 19.18 228 LEU B C 1
ATOM 3762 O O . LEU B 1 228 ? 74.215 35.513 -9.051 1.00 18.21 228 LEU B O 1
ATOM 3767 N N . LEU B 1 229 ? 74.722 35.683 -11.248 1.00 18.64 229 LEU B N 1
ATOM 3768 C CA . LEU B 1 229 ? 73.461 35.091 -11.691 1.00 20.29 229 LEU B CA 1
ATOM 3769 C C . LEU B 1 229 ? 73.657 33.579 -11.920 1.00 21.19 229 LEU B C 1
ATOM 3770 O O . LEU B 1 229 ? 74.512 33.184 -12.722 1.00 19.91 229 LEU B O 1
ATOM 3775 N N . LEU B 1 230 ? 72.869 32.762 -11.224 1.00 21.21 230 LEU B N 1
ATOM 3776 C CA . LEU B 1 230 ? 72.970 31.304 -11.328 1.00 22.28 230 LEU B CA 1
ATOM 3777 C C . LEU B 1 230 ? 72.034 30.751 -12.394 1.00 23.09 230 LEU B C 1
ATOM 3778 O O . LEU B 1 230 ? 70.969 31.302 -12.615 1.00 22.27 230 LEU B O 1
ATOM 3783 N N . SER B 1 231 ? 72.423 29.646 -13.029 1.00 23.47 231 SER B N 1
ATOM 3784 C CA . SER B 1 231 ? 71.460 28.934 -13.850 1.00 25.33 231 SER B CA 1
ATOM 3785 C C . SER B 1 231 ? 70.932 27.738 -13.059 1.00 25.14 231 SER B C 1
ATOM 3786 O O . SER B 1 231 ? 71.677 27.090 -12.329 1.00 24.45 231 SER B O 1
ATOM 3789 N N . LEU B 1 232 ? 69.650 27.451 -13.250 1.00 25.90 232 LEU B N 1
ATOM 3790 C CA . LEU B 1 232 ? 68.975 26.329 -12.591 1.00 27.53 232 LEU B CA 1
ATOM 3791 C C . LEU B 1 232 ? 68.687 25.248 -13.623 1.00 27.49 232 LEU B C 1
ATOM 3792 O O . LEU B 1 232 ? 68.267 25.546 -14.754 1.00 27.35 232 LEU B O 1
ATOM 3797 N N . ASP B 1 233 ? 68.963 24.016 -13.236 1.00 26.57 233 ASP B N 1
ATOM 3798 C CA . ASP B 1 233 ? 68.555 22.846 -14.000 1.00 28.39 233 ASP B CA 1
ATOM 3799 C C . ASP B 1 233 ? 67.419 22.156 -13.270 1.00 28.02 233 ASP B C 1
ATOM 3800 O O . ASP B 1 233 ? 67.543 21.839 -12.100 1.00 25.72 233 ASP B O 1
ATOM 3805 N N . LYS B 1 234 ? 66.321 21.916 -13.970 1.00 28.97 234 LYS B N 1
ATOM 3806 C CA . LYS B 1 234 ? 65.209 21.216 -13.365 1.00 30.46 234 LYS B CA 1
ATOM 3807 C C . LYS B 1 234 ? 65.475 19.710 -13.517 1.00 32.65 234 LYS B C 1
ATOM 3808 O O . LYS B 1 234 ? 65.663 19.212 -14.638 1.00 32.05 234 LYS B O 1
ATOM 3812 N N . ILE B 1 235 ? 65.521 19.013 -12.384 1.00 33.91 235 ILE B N 1
ATOM 3813 C CA . ILE B 1 235 ? 65.715 17.567 -12.337 1.00 37.36 235 ILE B CA 1
ATOM 3814 C C . ILE B 1 235 ? 64.373 16.915 -11.936 1.00 40.13 235 ILE B C 1
ATOM 3815 O O . ILE B 1 235 ? 63.842 17.162 -10.849 1.00 38.75 235 ILE B O 1
ATOM 3820 N N . GLU B 1 236 ? 63.810 16.138 -12.856 1.00 43.71 236 GLU B N 1
ATOM 3821 C CA . GLU B 1 236 ? 62.587 15.380 -12.601 1.00 46.85 236 GLU B CA 1
ATOM 3822 C C . GLU B 1 236 ? 62.977 13.999 -12.086 1.00 48.66 236 GLU B C 1
ATOM 3823 O O . GLU B 1 236 ? 63.568 13.193 -12.828 1.00 49.34 236 GLU B O 1
ATOM 3829 N N . ALA B 1 237 ? 62.666 13.742 -10.817 1.00 50.67 237 ALA B N 1
ATOM 3830 C CA . ALA B 1 237 ? 62.856 12.419 -10.209 1.00 52.40 237 ALA B CA 1
ATOM 3831 C C . ALA B 1 237 ? 61.515 11.767 -9.807 1.00 53.70 237 ALA B C 1
ATOM 3832 O O . ALA B 1 237 ? 60.436 12.375 -9.986 1.00 54.11 237 ALA B O 1
ATOM 3834 N N . GLN B 1 238 ? 61.603 10.542 -9.285 1.00 54.89 238 GLN B N 1
ATOM 3835 C CA . GLN B 1 238 ? 60.582 9.725 -8.622 1.00 55.06 238 GLN B CA 1
ATOM 3836 C C . GLN B 1 238 ? 59.448 10.599 -8.149 1.00 55.46 238 GLN B C 1
ATOM 3837 O O . GLN B 1 238 ? 58.381 10.711 -8.764 1.00 55.50 238 GLN B O 1
ATOM 3838 N N . GLY B 1 240 ? 59.196 13.669 -7.727 1.00 52.22 240 GLY B N 1
ATOM 3839 C CA . GLY B 1 240 ? 58.881 14.929 -8.371 1.00 49.53 240 GLY B CA 1
ATOM 3840 C C . GLY B 1 240 ? 60.130 15.816 -8.499 1.00 47.62 240 GLY B C 1
ATOM 3841 O O . GLY B 1 240 ? 61.254 15.347 -8.383 1.00 47.92 240 GLY B O 1
ATOM 3842 N N . PRO B 1 241 ? 59.864 17.024 -9.015 1.00 45.23 241 PRO B N 1
ATOM 3843 C CA . PRO B 1 241 ? 60.949 17.847 -9.582 1.00 43.00 241 PRO B CA 1
ATOM 3844 C C . PRO B 1 241 ? 61.724 18.624 -8.521 1.00 40.35 241 PRO B C 1
ATOM 3845 O O . PRO B 1 241 ? 61.146 19.019 -7.502 1.00 40.55 241 PRO B O 1
ATOM 3849 N N . HIS B 1 242 ? 63.022 18.819 -8.742 1.00 36.53 242 HIS B N 1
ATOM 3850 C CA . HIS B 1 242 ? 63.767 19.792 -7.953 1.00 32.12 242 HIS B CA 1
ATOM 3851 C C . HIS B 1 242 ? 64.722 20.567 -8.857 1.00 29.29 242 HIS B C 1
ATOM 3852 O O . HIS B 1 242 ? 64.824 20.284 -10.053 1.00 28.05 242 HIS B O 1
ATOM 3859 N N . PHE B 1 243 ? 65.444 21.522 -8.284 1.00 26.07 243 PHE B N 1
ATOM 3860 C CA . PHE B 1 243 ? 66.333 22.346 -9.080 1.00 24.29 243 PHE B CA 1
ATOM 3861 C C . PHE B 1 243 ? 67.757 22.140 -8.618 1.00 22.26 243 PHE B C 1
ATOM 3862 O O . PHE B 1 243 ? 68.009 21.877 -7.453 1.00 21.17 243 PHE B O 1
ATOM 3870 N N . GLU B 1 244 ? 68.684 22.229 -9.555 1.00 21.81 244 GLU B N 1
ATOM 3871 C CA . GLU B 1 244 ? 70.107 22.072 -9.225 1.00 22.20 244 GLU B CA 1
ATOM 3872 C C . GLU B 1 244 ? 70.883 23.253 -9.785 1.00 20.33 244 GLU B C 1
ATOM 3873 O O . GLU B 1 244 ? 70.570 23.714 -10.852 1.00 20.46 244 GLU B O 1
ATOM 3879 N N . THR B 1 245 ? 71.904 23.732 -9.060 1.00 20.64 245 THR B N 1
ATOM 3880 C CA . THR B 1 245 ? 72.766 24.779 -9.588 1.00 19.95 245 THR B CA 1
ATOM 3881 C C . THR B 1 245 ? 74.167 24.584 -9.045 1.00 20.35 245 THR B C 1
ATOM 3882 O O . THR B 1 245 ? 74.373 23.852 -8.091 1.00 19.52 245 THR B O 1
ATOM 3886 N N . SER B 1 246 ? 75.123 25.272 -9.640 1.00 18.92 246 SER B N 1
ATOM 3887 C CA . SER B 1 246 ? 76.497 25.154 -9.167 1.00 20.07 246 SER B CA 1
ATOM 3888 C C . SER B 1 246 ? 77.155 26.509 -9.310 1.00 18.53 246 SER B C 1
ATOM 3889 O O . SER B 1 246 ? 76.762 27.330 -10.169 1.00 19.04 246 SER B O 1
ATOM 3892 N N . TYR B 1 247 ? 78.136 26.751 -8.462 1.00 17.61 247 TYR B N 1
ATOM 3893 C CA . TYR B 1 247 ? 78.836 28.036 -8.533 1.00 16.70 247 TYR B CA 1
ATOM 3894 C C . TYR B 1 247 ? 80.265 27.817 -8.072 1.00 16.29 247 TYR B C 1
ATOM 3895 O O . TYR B 1 247 ? 80.509 27.026 -7.200 1.00 17.57 247 TYR B O 1
ATOM 3904 N N . LYS B 1 248 ? 81.211 28.538 -8.629 1.00 17.13 248 LYS B N 1
ATOM 3905 C CA . LYS B 1 248 ? 82.591 28.463 -8.139 1.00 17.22 248 LYS B CA 1
ATOM 3906 C C . LYS B 1 248 ? 83.018 29.821 -7.574 1.00 17.74 248 LYS B C 1
ATOM 3907 O O . LYS B 1 248 ? 83.061 30.817 -8.321 1.00 17.16 248 LYS B O 1
ATOM 3913 N N . PHE B 1 249 ? 83.406 29.836 -6.295 1.00 17.28 249 PHE B N 1
ATOM 3914 C CA . PHE B 1 249 ? 83.848 31.032 -5.618 1.00 18.35 249 PHE B CA 1
ATOM 3915 C C . PHE B 1 249 ? 85.381 31.037 -5.638 1.00 18.99 249 PHE B C 1
ATOM 3916 O O . PHE B 1 249 ? 85.971 29.978 -5.586 1.00 18.14 249 PHE B O 1
ATOM 3924 N N . THR B 1 250 ? 86.022 32.218 -5.650 1.00 19.67 250 THR B N 1
ATOM 3925 C CA . THR B 1 250 ? 87.479 32.279 -5.538 1.00 20.29 250 THR B CA 1
ATOM 3926 C C . THR B 1 250 ? 87.873 33.162 -4.350 1.00 21.32 250 THR B C 1
ATOM 3927 O O . THR B 1 250 ? 87.296 34.251 -4.196 1.00 21.59 250 THR B O 1
ATOM 3931 N N . LEU B 1 251 ? 88.839 32.707 -3.545 1.00 20.61 251 LEU B N 1
ATOM 3932 C CA . LEU B 1 251 ? 89.410 33.551 -2.500 1.00 22.36 251 LEU B CA 1
ATOM 3933 C C . LEU B 1 251 ? 90.846 33.928 -2.914 1.00 23.71 251 LEU B C 1
ATOM 3934 O O . LEU B 1 251 ? 91.571 33.099 -3.502 1.00 23.27 251 LEU B O 1
ATOM 3939 N N . GLY B 1 252 ? 91.256 35.148 -2.572 1.00 24.62 252 GLY B N 1
ATOM 3940 C CA . GLY B 1 252 ? 92.635 35.562 -2.790 1.00 27.12 252 GLY B CA 1
ATOM 3941 C C . GLY B 1 252 ? 93.400 35.569 -1.488 1.00 29.12 252 GLY B C 1
ATOM 3942 O O . GLY B 1 252 ? 92.833 35.875 -0.443 1.00 27.18 252 GLY B O 1
ATOM 3943 N N . LYS B 1 253 ? 94.695 35.250 -1.568 1.00 32.01 253 LYS B N 1
ATOM 3944 C CA . LYS B 1 253 ? 95.585 35.213 -0.407 1.00 34.28 253 LYS B CA 1
ATOM 3945 C C . LYS B 1 253 ? 95.764 36.576 0.243 1.00 35.59 253 LYS B C 1
ATOM 3946 O O . LYS B 1 253 ? 95.696 37.615 -0.423 1.00 35.17 253 LYS B O 1
ATOM 3950 N N . VAL B 1 254 ? 95.988 36.542 1.558 1.00 38.26 254 VAL B N 1
ATOM 3951 C CA . VAL B 1 254 ? 96.490 37.678 2.350 1.00 41.02 254 VAL B CA 1
ATOM 3952 C C . VAL B 1 254 ? 95.403 38.361 3.167 1.00 42.77 254 VAL B C 1
ATOM 3953 O O . VAL B 1 254 ? 94.920 39.439 2.779 1.00 45.58 254 VAL B O 1
ATOM 3958 N N . SER C 1 2 ? 70.746 -14.314 43.242 1.00 42.66 2 SER C N 1
ATOM 3959 C CA . SER C 1 2 ? 69.384 -14.252 42.636 1.00 42.38 2 SER C CA 1
ATOM 3960 C C . SER C 1 2 ? 68.852 -15.531 41.945 1.00 41.43 2 SER C C 1
ATOM 3961 O O . SER C 1 2 ? 67.636 -15.721 41.942 1.00 40.33 2 SER C O 1
ATOM 3964 N N . THR C 1 3 ? 69.710 -16.388 41.362 1.00 39.70 3 THR C N 1
ATOM 3965 C CA . THR C 1 3 ? 69.255 -17.771 41.147 1.00 38.37 3 THR C CA 1
ATOM 3966 C C . THR C 1 3 ? 69.160 -18.334 42.535 1.00 36.45 3 THR C C 1
ATOM 3967 O O . THR C 1 3 ? 68.240 -19.101 42.852 1.00 34.95 3 THR C O 1
ATOM 3971 N N . ASP C 1 4 ? 70.110 -17.924 43.384 1.00 34.56 4 ASP C N 1
ATOM 3972 C CA . ASP C 1 4 ? 70.096 -18.372 44.774 1.00 33.53 4 ASP C CA 1
ATOM 3973 C C . ASP C 1 4 ? 68.748 -17.992 45.406 1.00 32.01 4 ASP C C 1
ATOM 3974 O O . ASP C 1 4 ? 68.093 -18.831 45.999 1.00 31.04 4 ASP C O 1
ATOM 3982 N N . ARG C 1 5 ? 68.384 -16.717 45.256 1.00 30.31 5 ARG C N 1
ATOM 3983 C CA . ARG C 1 5 ? 67.174 -16.173 45.831 1.00 30.07 5 ARG C CA 1
ATOM 3984 C C . ARG C 1 5 ? 65.916 -16.898 45.300 1.00 29.14 5 ARG C C 1
ATOM 3985 O O . ARG C 1 5 ? 65.125 -17.406 46.089 1.00 29.30 5 ARG C O 1
ATOM 3993 N N . THR C 1 6 ? 65.754 -16.970 43.991 1.00 29.24 6 THR C N 1
ATOM 3994 C CA . THR C 1 6 ? 64.512 -17.607 43.496 1.00 29.31 6 THR C CA 1
ATOM 3995 C C . THR C 1 6 ? 64.468 -19.107 43.780 1.00 28.57 6 THR C C 1
ATOM 3996 O O . THR C 1 6 ? 63.444 -19.627 44.177 1.00 26.92 6 THR C O 1
ATOM 4000 N N . GLY C 1 7 ? 65.613 -19.787 43.666 1.00 27.70 7 GLY C N 1
ATOM 4001 C CA . GLY C 1 7 ? 65.707 -21.152 44.155 1.00 28.31 7 GLY C CA 1
ATOM 4002 C C . GLY C 1 7 ? 65.394 -21.312 45.635 1.00 28.10 7 GLY C C 1
ATOM 4003 O O . GLY C 1 7 ? 64.741 -22.288 46.027 1.00 27.94 7 GLY C O 1
ATOM 4004 N N . ASN C 1 8 ? 65.859 -20.370 46.474 1.00 28.33 8 ASN C N 1
ATOM 4005 C CA . ASN C 1 8 ? 65.523 -20.392 47.900 1.00 28.86 8 ASN C CA 1
ATOM 4006 C C . ASN C 1 8 ? 64.004 -20.296 48.098 1.00 28.44 8 ASN C C 1
ATOM 4007 O O . ASN C 1 8 ? 63.417 -21.078 48.854 1.00 28.43 8 ASN C O 1
ATOM 4012 N N . ILE C 1 9 ? 63.391 -19.323 47.417 1.00 27.65 9 ILE C N 1
ATOM 4013 C CA . ILE C 1 9 ? 61.975 -19.022 47.620 1.00 26.73 9 ILE C CA 1
ATOM 4014 C C . ILE C 1 9 ? 61.128 -20.144 47.039 1.00 25.47 9 ILE C C 1
ATOM 4015 O O . ILE C 1 9 ? 60.260 -20.691 47.726 1.00 24.47 9 ILE C O 1
ATOM 4020 N N . VAL C 1 10 ? 61.389 -20.492 45.782 1.00 24.72 10 VAL C N 1
ATOM 4021 C CA . VAL C 1 10 ? 60.529 -21.471 45.123 1.00 24.22 10 VAL C CA 1
ATOM 4022 C C . VAL C 1 10 ? 60.722 -22.808 45.769 1.00 24.72 10 VAL C C 1
ATOM 4023 O O . VAL C 1 10 ? 59.746 -23.520 46.004 1.00 24.82 10 VAL C O 1
ATOM 4027 N N . GLY C 1 11 ? 61.986 -23.143 46.081 1.00 25.77 11 GLY C N 1
ATOM 4028 C CA . GLY C 1 11 ? 62.296 -24.383 46.796 1.00 24.22 11 GLY C CA 1
ATOM 4029 C C . GLY C 1 11 ? 61.540 -24.506 48.108 1.00 25.18 11 GLY C C 1
ATOM 4030 O O . GLY C 1 11 ? 60.953 -25.561 48.414 1.00 25.05 11 GLY C O 1
ATOM 4031 N N . LYS C 1 12 ? 61.495 -23.422 48.890 1.00 24.52 12 LYS C N 1
ATOM 4032 C CA . LYS C 1 12 ? 60.788 -23.497 50.182 1.00 23.99 12 LYS C CA 1
ATOM 4033 C C . LYS C 1 12 ? 59.301 -23.742 49.961 1.00 23.05 12 LYS C C 1
ATOM 4034 O O . LYS C 1 12 ? 58.677 -24.523 50.662 1.00 22.96 12 LYS C O 1
ATOM 4040 N N . MET C 1 13 ? 58.757 -23.045 48.981 1.00 22.65 13 MET C N 1
ATOM 4041 C CA . MET C 1 13 ? 57.316 -23.161 48.706 1.00 23.34 13 MET C CA 1
ATOM 4042 C C . MET C 1 13 ? 56.926 -24.575 48.319 1.00 22.73 13 MET C C 1
ATOM 4043 O O . MET C 1 13 ? 55.928 -25.132 48.838 1.00 22.82 13 MET C O 1
ATOM 4048 N N . ILE C 1 14 ? 57.676 -25.133 47.378 1.00 22.98 14 ILE C N 1
ATOM 4049 C CA . ILE C 1 14 ? 57.419 -26.515 46.897 1.00 23.61 14 ILE C CA 1
ATOM 4050 C C . ILE C 1 14 ? 57.542 -27.516 48.032 1.00 24.72 14 ILE C C 1
ATOM 4051 O O . ILE C 1 14 ? 56.690 -28.407 48.195 1.00 24.41 14 ILE C O 1
ATOM 4056 N N . ALA C 1 15 ? 58.607 -27.377 48.832 1.00 24.86 15 ALA C N 1
ATOM 4057 C CA . ALA C 1 15 ? 58.834 -28.291 49.958 1.00 25.14 15 ALA C CA 1
ATOM 4058 C C . ALA C 1 15 ? 57.692 -28.211 50.938 1.00 24.36 15 ALA C C 1
ATOM 4059 O O . ALA C 1 15 ? 57.234 -29.226 51.475 1.00 24.52 15 ALA C O 1
ATOM 4061 N N . ALA C 1 16 ? 57.175 -27.004 51.131 1.00 25.13 16 ALA C N 1
ATOM 4062 C CA . ALA C 1 16 ? 56.071 -26.813 52.073 1.00 24.43 16 ALA C CA 1
ATOM 4063 C C . ALA C 1 16 ? 54.802 -27.512 51.589 1.00 24.31 16 ALA C C 1
ATOM 4064 O O . ALA C 1 16 ? 54.042 -28.090 52.369 1.00 23.98 16 ALA C O 1
ATOM 4066 N N . ILE C 1 17 ? 54.545 -27.443 50.300 1.00 24.90 17 ILE C N 1
ATOM 4067 C CA . ILE C 1 17 ? 53.331 -28.050 49.756 1.00 24.35 17 ILE C CA 1
ATOM 4068 C C . ILE C 1 17 ? 53.453 -29.568 49.820 1.00 24.25 17 ILE C C 1
ATOM 4069 O O . ILE C 1 17 ? 52.518 -30.257 50.177 1.00 23.54 17 ILE C O 1
ATOM 4074 N N . ASN C 1 18 ? 54.622 -30.090 49.463 1.00 25.02 18 ASN C N 1
ATOM 4075 C CA . ASN C 1 18 ? 54.872 -31.520 49.583 1.00 25.07 18 ASN C CA 1
ATOM 4076 C C . ASN C 1 18 ? 54.777 -32.014 51.018 1.00 25.70 18 ASN C C 1
ATOM 4077 O O . ASN C 1 18 ? 54.264 -33.118 51.270 1.00 26.68 18 ASN C O 1
ATOM 4082 N N . ALA C 1 19 ? 55.199 -31.179 51.967 1.00 26.23 19 ALA C N 1
ATOM 4083 C CA . ALA C 1 19 ? 55.049 -31.547 53.391 1.00 27.08 19 ALA C CA 1
ATOM 4084 C C . ALA C 1 19 ? 53.573 -31.703 53.754 1.00 26.33 19 ALA C C 1
ATOM 4085 O O . ALA C 1 19 ? 53.185 -32.640 54.492 1.00 27.43 19 ALA C O 1
ATOM 4087 N N . VAL C 1 20 ? 52.738 -30.804 53.230 1.00 26.45 20 VAL C N 1
ATOM 4088 C CA . VAL C 1 20 ? 51.286 -30.917 53.423 1.00 26.22 20 VAL C CA 1
ATOM 4089 C C . VAL C 1 20 ? 50.709 -32.159 52.753 1.00 25.69 20 VAL C C 1
ATOM 4090 O O . VAL C 1 20 ? 49.877 -32.864 53.340 1.00 25.85 20 VAL C O 1
ATOM 4094 N N . ILE C 1 21 ? 51.085 -32.392 51.492 1.00 26.15 21 ILE C N 1
ATOM 4095 C CA . ILE C 1 21 ? 50.659 -33.617 50.805 1.00 26.57 21 ILE C CA 1
ATOM 4096 C C . ILE C 1 21 ? 50.970 -34.858 51.657 1.00 28.24 21 ILE C C 1
ATOM 4097 O O . ILE C 1 21 ? 50.123 -35.723 51.817 1.00 29.35 21 ILE C O 1
ATOM 4102 N N . LYS C 1 22 ? 52.192 -34.940 52.185 1.00 30.03 22 LYS C N 1
ATOM 4103 C CA . LYS C 1 22 ? 52.571 -36.088 53.008 1.00 31.67 22 LYS C CA 1
ATOM 4104 C C . LYS C 1 22 ? 51.746 -36.133 54.298 1.00 32.22 22 LYS C C 1
ATOM 4105 O O . LYS C 1 22 ? 51.174 -37.168 54.642 1.00 32.53 22 LYS C O 1
ATOM 4108 N N . ASP C 1 23 ? 51.644 -35.000 54.994 1.00 32.90 23 ASP C N 1
ATOM 4109 C CA . ASP C 1 23 ? 50.996 -34.981 56.315 1.00 33.49 23 ASP C CA 1
ATOM 4110 C C . ASP C 1 23 ? 49.514 -35.319 56.196 1.00 33.26 23 ASP C C 1
ATOM 4111 O O . ASP C 1 23 ? 48.978 -36.101 56.979 1.00 33.49 23 ASP C O 1
ATOM 4116 N N . GLU C 1 24 ? 48.867 -34.766 55.180 1.00 32.11 24 GLU C N 1
ATOM 4117 C CA . GLU C 1 24 ? 47.441 -34.959 54.982 1.00 32.03 24 GLU C CA 1
ATOM 4118 C C . GLU C 1 24 ? 47.103 -36.174 54.134 1.00 31.37 24 GLU C C 1
ATOM 4119 O O . GLU C 1 24 ? 45.920 -36.467 53.904 1.00 32.05 24 GLU C O 1
ATOM 4125 N N . LYS C 1 25 ? 48.132 -36.870 53.651 1.00 31.52 25 LYS C N 1
ATOM 4126 C CA . LYS C 1 25 ? 47.959 -38.064 52.789 1.00 31.58 25 LYS C CA 1
ATOM 4127 C C . LYS C 1 25 ? 47.078 -37.763 51.592 1.00 31.04 25 LYS C C 1
ATOM 4128 O O . LYS C 1 25 ? 46.116 -38.477 51.319 1.00 32.15 25 LYS C O 1
ATOM 4134 N N . VAL C 1 26 ? 47.371 -36.684 50.871 1.00 30.46 26 VAL C N 1
ATOM 4135 C CA . VAL C 1 26 ? 46.511 -36.380 49.724 1.00 29.36 26 VAL C CA 1
ATOM 4136 C C . VAL C 1 26 ? 46.622 -37.473 48.638 1.00 27.54 26 VAL C C 1
ATOM 4137 O O . VAL C 1 26 ? 47.688 -38.035 48.420 1.00 27.03 26 VAL C O 1
ATOM 4141 N N . SER C 1 27 ? 45.504 -37.769 47.988 1.00 26.39 27 SER C N 1
ATOM 4142 C CA . SER C 1 27 ? 45.404 -38.947 47.143 1.00 25.66 27 SER C CA 1
ATOM 4143 C C . SER C 1 27 ? 45.663 -38.590 45.678 1.00 25.28 27 SER C C 1
ATOM 4144 O O . SER C 1 27 ? 45.726 -37.411 45.307 1.00 24.52 27 SER C O 1
ATOM 4147 N N . TYR C 1 28 ? 45.798 -39.617 44.850 1.00 24.76 28 TYR C N 1
ATOM 4148 C CA . TYR C 1 28 ? 45.919 -39.423 43.407 1.00 25.03 28 TYR C CA 1
ATOM 4149 C C . TYR C 1 28 ? 44.668 -38.797 42.833 1.00 25.14 28 TYR C C 1
ATOM 4150 O O . TYR C 1 28 ? 44.748 -37.945 41.949 1.00 25.66 28 TYR C O 1
ATOM 4159 N N . SER C 1 29 ? 43.507 -39.211 43.349 1.00 26.38 29 SER C N 1
ATOM 4160 C CA . SER C 1 29 ? 42.243 -38.622 42.946 1.00 27.06 29 SER C CA 1
ATOM 4161 C C . SER C 1 29 ? 42.177 -37.110 43.237 1.00 26.64 29 SER C C 1
ATOM 4162 O O . SER C 1 29 ? 41.728 -36.334 42.400 1.00 26.26 29 SER C O 1
ATOM 4165 N N . GLU C 1 30 ? 42.635 -36.707 44.418 1.00 26.48 30 GLU C N 1
ATOM 4166 C CA . GLU C 1 30 ? 42.730 -35.295 44.777 1.00 25.76 30 GLU C CA 1
ATOM 4167 C C . GLU C 1 30 ? 43.741 -34.539 43.882 1.00 24.88 30 GLU C C 1
ATOM 4168 O O . GLU C 1 30 ? 43.475 -33.426 43.442 1.00 24.22 30 GLU C O 1
ATOM 4174 N N . TYR C 1 31 ? 44.898 -35.157 43.628 1.00 23.69 31 TYR C N 1
ATOM 4175 C CA . TYR C 1 31 ? 45.912 -34.598 42.729 1.00 23.72 31 TYR C CA 1
ATOM 4176 C C . TYR C 1 31 ? 45.379 -34.377 41.310 1.00 23.42 31 TYR C C 1
ATOM 4177 O O . TYR C 1 31 ? 45.568 -33.305 40.718 1.00 22.31 31 TYR C O 1
ATOM 4186 N N . LYS C 1 32 ? 44.663 -35.370 40.779 1.00 24.03 32 LYS C N 1
ATOM 4187 C CA . LYS C 1 32 ? 44.073 -35.208 39.454 1.00 24.74 32 LYS C CA 1
ATOM 4188 C C . LYS C 1 32 ? 42.986 -34.138 39.449 1.00 24.84 32 LYS C C 1
ATOM 4189 O O . LYS C 1 32 ? 42.935 -33.347 38.537 1.00 24.70 32 LYS C O 1
ATOM 4195 N N . ALA C 1 33 ? 42.115 -34.110 40.460 1.00 25.74 33 ALA C N 1
ATOM 4196 C CA . ALA C 1 33 ? 41.118 -33.026 40.511 1.00 25.71 33 ALA C CA 1
ATOM 4197 C C . ALA C 1 33 ? 41.840 -31.661 40.614 1.00 25.98 33 ALA C C 1
ATOM 4198 O O . ALA C 1 33 ? 41.415 -30.688 39.985 1.00 24.99 33 ALA C O 1
ATOM 4200 N N . SER C 1 34 ? 42.952 -31.605 41.360 1.00 25.18 34 SER C N 1
ATOM 4201 C CA . SER C 1 34 ? 43.693 -30.353 41.517 1.00 25.39 34 SER C CA 1
ATOM 4202 C C . SER C 1 34 ? 44.320 -29.870 40.234 1.00 24.73 34 SER C C 1
ATOM 4203 O O . SER C 1 34 ? 44.356 -28.664 39.965 1.00 24.74 34 SER C O 1
ATOM 4206 N N . THR C 1 35 ? 44.870 -30.813 39.465 1.00 24.16 35 THR C N 1
ATOM 4207 C CA . THR C 1 35 ? 45.442 -30.535 38.169 1.00 22.45 35 THR C CA 1
ATOM 4208 C C . THR C 1 35 ? 44.389 -29.937 37.234 1.00 22.60 35 THR C C 1
ATOM 4209 O O . THR C 1 35 ? 44.642 -28.954 36.539 1.00 20.40 35 THR C O 1
ATOM 4213 N N . GLY C 1 36 ? 43.187 -30.526 37.220 1.00 22.68 36 GLY C N 1
ATOM 4214 C CA . GLY C 1 36 ? 42.156 -29.997 36.335 1.00 23.23 36 GLY C CA 1
ATOM 4215 C C . GLY C 1 36 ? 41.729 -28.599 36.792 1.00 23.36 36 GLY C C 1
ATOM 4216 O O . GLY C 1 36 ? 41.401 -27.744 35.976 1.00 23.39 36 GLY C O 1
ATOM 4217 N N . TRP C 1 37 ? 41.693 -28.393 38.105 1.00 22.72 37 TRP C N 1
ATOM 4218 C CA . TRP C 1 37 ? 41.267 -27.101 38.628 1.00 23.30 37 TRP C CA 1
ATOM 4219 C C . TRP C 1 37 ? 42.284 -26.037 38.220 1.00 22.58 37 TRP C C 1
ATOM 4220 O O . TRP C 1 37 ? 41.898 -24.986 37.706 1.00 23.09 37 TRP C O 1
ATOM 4231 N N . LEU C 1 38 ? 43.579 -26.326 38.396 1.00 21.88 38 LEU C N 1
ATOM 4232 C CA . LEU C 1 38 ? 44.643 -25.398 37.990 1.00 21.58 38 LEU C CA 1
ATOM 4233 C C . LEU C 1 38 ? 44.593 -25.068 36.503 1.00 22.51 38 LEU C C 1
ATOM 4234 O O . LEU C 1 38 ? 44.772 -23.926 36.107 1.00 21.60 38 LEU C O 1
ATOM 4239 N N . ILE C 1 39 ? 44.313 -26.062 35.669 1.00 22.10 39 ILE C N 1
ATOM 4240 C CA . ILE C 1 39 ? 44.147 -25.758 34.244 1.00 23.91 39 ILE C CA 1
ATOM 4241 C C . ILE C 1 39 ? 42.925 -24.825 34.040 1.00 24.14 39 ILE C C 1
ATOM 4242 O O . ILE C 1 39 ? 42.987 -23.915 33.234 1.00 25.44 39 ILE C O 1
ATOM 4247 N N . SER C 1 40 ? 41.850 -25.028 34.800 1.00 25.61 40 SER C N 1
ATOM 4248 C CA . SER C 1 40 ? 40.630 -24.195 34.628 1.00 26.24 40 SER C CA 1
ATOM 4249 C C . SER C 1 40 ? 40.855 -22.728 35.032 1.00 26.43 40 SER C C 1
ATOM 4250 O O . SER C 1 40 ? 40.318 -21.832 34.377 1.00 27.71 40 SER C O 1
ATOM 4253 N N . VAL C 1 41 ? 41.655 -22.487 36.081 1.00 25.80 41 VAL C N 1
ATOM 4254 C CA . VAL C 1 41 ? 42.029 -21.103 36.446 1.00 24.22 41 VAL C CA 1
ATOM 4255 C C . VAL C 1 41 ? 42.567 -20.335 35.235 1.00 24.57 41 VAL C C 1
ATOM 4256 O O . VAL C 1 41 ? 42.150 -19.196 34.951 1.00 24.23 41 VAL C O 1
ATOM 4260 N N . GLY C 1 42 ? 43.505 -20.947 34.519 1.00 23.83 42 GLY C N 1
ATOM 4261 C CA . GLY C 1 42 ? 44.081 -20.301 33.369 1.00 24.86 42 GLY C CA 1
ATOM 4262 C C . GLY C 1 42 ? 43.141 -20.163 32.174 1.00 27.33 42 GLY C C 1
ATOM 4263 O O . GLY C 1 42 ? 43.184 -19.152 31.464 1.00 26.51 42 GLY C O 1
ATOM 4264 N N . GLU C 1 43 ? 42.274 -21.157 31.970 1.00 27.80 43 GLU C N 1
ATOM 4265 C CA . GLU C 1 43 ? 41.354 -21.136 30.817 1.00 29.31 43 GLU C CA 1
ATOM 4266 C C . GLU C 1 43 ? 40.342 -20.046 31.030 1.00 28.78 43 GLU C C 1
ATOM 4267 O O . GLU C 1 43 ? 39.961 -19.364 30.087 1.00 29.89 43 GLU C O 1
ATOM 4273 N N . LYS C 1 44 ? 39.933 -19.840 32.282 1.00 28.48 44 LYS C N 1
ATOM 4274 C CA . LYS C 1 44 ? 38.947 -18.827 32.600 1.00 28.36 44 LYS C CA 1
ATOM 4275 C C . LYS C 1 44 ? 39.595 -17.481 32.952 1.00 28.37 44 LYS C C 1
ATOM 4276 O O . LYS C 1 44 ? 38.933 -16.609 33.479 1.00 27.89 44 LYS C O 1
ATOM 4281 N N . ASN C 1 45 ? 40.888 -17.334 32.677 1.00 28.78 45 ASN C N 1
ATOM 4282 C CA . ASN C 1 45 ? 41.622 -16.078 32.937 1.00 29.09 45 ASN C CA 1
ATOM 4283 C C . ASN C 1 45 ? 41.525 -15.554 34.381 1.00 28.29 45 ASN C C 1
ATOM 4284 O O . ASN C 1 45 ? 41.392 -14.332 34.596 1.00 28.36 45 ASN C O 1
ATOM 4289 N N . GLU C 1 46 ? 41.602 -16.460 35.360 1.00 26.32 46 GLU C N 1
ATOM 4290 C CA . GLU C 1 46 ? 41.421 -16.075 36.741 1.00 25.23 46 GLU C CA 1
ATOM 4291 C C . GLU C 1 46 ? 42.706 -16.021 37.575 1.00 23.47 46 GLU C C 1
ATOM 4292 O O . GLU C 1 46 ? 42.611 -15.903 38.795 1.00 23.93 46 GLU C O 1
ATOM 4298 N N . TRP C 1 47 ? 43.878 -16.112 36.956 1.00 21.78 47 TRP C N 1
ATOM 4299 C CA . TRP C 1 47 ? 45.133 -16.008 37.753 1.00 21.18 47 TRP C CA 1
ATOM 4300 C C . TRP C 1 47 ? 45.207 -14.732 38.610 1.00 20.62 47 TRP C C 1
ATOM 4301 O O . TRP C 1 47 ? 45.326 -14.832 39.810 1.00 21.65 47 TRP C O 1
ATOM 4312 N N . PRO C 1 48 ? 45.096 -13.541 38.031 1.00 21.24 48 PRO C N 1
ATOM 4313 C CA . PRO C 1 48 ? 45.120 -12.308 38.853 1.00 22.09 48 PRO C CA 1
ATOM 4314 C C . PRO C 1 48 ? 44.099 -12.289 39.983 1.00 23.18 48 PRO C C 1
ATOM 4315 O O . PRO C 1 48 ? 44.462 -11.948 41.118 1.00 22.12 48 PRO C O 1
ATOM 4319 N N . LEU C 1 49 ? 42.858 -12.706 39.699 1.00 21.60 49 LEU C N 1
ATOM 4320 C CA . LEU C 1 49 ? 41.853 -12.814 40.722 1.00 22.37 49 LEU C CA 1
ATOM 4321 C C . LEU C 1 49 ? 42.225 -13.784 41.845 1.00 21.82 49 LEU C C 1
ATOM 4322 O O . LEU C 1 49 ? 42.126 -13.439 43.035 1.00 21.80 49 LEU C O 1
ATOM 4327 N N . PHE C 1 50 ? 42.601 -15.013 41.479 1.00 20.45 50 PHE C N 1
ATOM 4328 C CA . PHE C 1 50 ? 42.887 -16.023 42.474 1.00 20.57 50 PHE C CA 1
ATOM 4329 C C . PHE C 1 50 ? 44.071 -15.564 43.364 1.00 21.15 50 PHE C C 1
ATOM 4330 O O . PHE C 1 50 ? 44.007 -15.668 44.605 1.00 20.58 50 PHE C O 1
ATOM 4338 N N . LEU C 1 51 ? 45.116 -15.053 42.719 1.00 21.28 51 LEU C N 1
ATOM 4339 C CA . LEU C 1 51 ? 46.356 -14.727 43.418 1.00 21.48 51 LEU C CA 1
ATOM 4340 C C . LEU C 1 51 ? 46.081 -13.506 44.343 1.00 21.97 51 LEU C C 1
ATOM 4341 O O . LEU C 1 51 ? 46.477 -13.519 45.515 1.00 20.88 51 LEU C O 1
ATOM 4346 N N . ASP C 1 52 ? 45.350 -12.509 43.824 1.00 21.92 52 ASP C N 1
ATOM 4347 C CA . ASP C 1 52 ? 45.027 -11.306 44.621 1.00 22.93 52 ASP C CA 1
ATOM 4348 C C . ASP C 1 52 ? 44.166 -11.605 45.832 1.00 23.27 52 ASP C C 1
ATOM 4349 O O . ASP C 1 52 ? 44.313 -10.957 46.875 1.00 24.07 52 ASP C O 1
ATOM 4354 N N . VAL C 1 53 ? 43.257 -12.569 45.708 1.00 21.64 53 VAL C N 1
ATOM 4355 C CA . VAL C 1 53 ? 42.458 -12.993 46.846 1.00 22.23 53 VAL C CA 1
ATOM 4356 C C . VAL C 1 53 ? 43.336 -13.636 47.927 1.00 21.87 53 VAL C C 1
ATOM 4357 O O . VAL C 1 53 ? 43.229 -13.267 49.134 1.00 22.39 53 VAL C O 1
ATOM 4361 N N . PHE C 1 54 ? 44.221 -14.563 47.522 1.00 20.01 54 PHE C N 1
ATOM 4362 C CA . PHE C 1 54 ? 44.848 -15.385 48.545 1.00 20.64 54 PHE C CA 1
ATOM 4363 C C . PHE C 1 54 ? 46.251 -14.983 48.961 1.00 20.47 54 PHE C C 1
ATOM 4364 O O . PHE C 1 54 ? 46.672 -15.294 50.077 1.00 22.71 54 PHE C O 1
ATOM 4372 N N . PHE C 1 55 ? 46.950 -14.320 48.074 1.00 20.57 55 PHE C N 1
ATOM 4373 C CA . PHE C 1 55 ? 48.365 -13.973 48.346 1.00 20.82 55 PHE C CA 1
ATOM 4374 C C . PHE C 1 55 ? 48.699 -12.474 48.324 1.00 21.20 55 PHE C C 1
ATOM 4375 O O . PHE C 1 55 ? 49.731 -12.086 48.921 1.00 20.29 55 PHE C O 1
ATOM 4383 N N . GLU C 1 56 ? 47.943 -11.646 47.584 1.00 20.28 56 GLU C N 1
ATOM 4384 C CA . GLU C 1 56 ? 48.394 -10.246 47.479 1.00 20.91 56 GLU C CA 1
ATOM 4385 C C . GLU C 1 56 ? 48.540 -9.601 48.856 1.00 21.95 56 GLU C C 1
ATOM 4386 O O . GLU C 1 56 ? 49.494 -8.830 49.063 1.00 22.00 56 GLU C O 1
ATOM 4392 N N . HIS C 1 57 ? 47.634 -9.897 49.800 1.00 21.56 57 HIS C N 1
ATOM 4393 C CA . HIS C 1 57 ? 47.771 -9.323 51.153 1.00 22.77 57 HIS C CA 1
ATOM 4394 C C . HIS C 1 57 ? 49.143 -9.573 51.838 1.00 23.26 57 HIS C C 1
ATOM 4395 O O . HIS C 1 57 ? 49.647 -8.708 52.568 1.00 22.58 57 HIS C O 1
ATOM 4402 N N . ALA C 1 58 ? 49.721 -10.757 51.609 1.00 22.39 58 ALA C N 1
ATOM 4403 C CA . ALA C 1 58 ? 51.018 -11.103 52.200 1.00 23.41 58 ALA C CA 1
ATOM 4404 C C . ALA C 1 58 ? 52.131 -10.293 51.546 1.00 22.50 58 ALA C C 1
ATOM 4405 O O . ALA C 1 58 ? 53.030 -9.758 52.221 1.00 24.48 58 ALA C O 1
ATOM 4407 N N . ILE C 1 59 ? 52.052 -10.161 50.225 1.00 21.71 59 ILE C N 1
ATOM 4408 C CA . ILE C 1 59 ? 52.978 -9.337 49.467 1.00 21.08 59 ILE C CA 1
ATOM 4409 C C . ILE C 1 59 ? 52.860 -7.882 49.947 1.00 22.06 59 ILE C C 1
ATOM 4410 O O . ILE C 1 59 ? 53.861 -7.178 50.169 1.00 21.27 59 ILE C O 1
ATOM 4415 N N . GLU C 1 60 ? 51.622 -7.419 50.073 1.00 20.93 60 GLU C N 1
ATOM 4416 C CA . GLU C 1 60 ? 51.408 -6.024 50.400 1.00 21.09 60 GLU C CA 1
ATOM 4417 C C . GLU C 1 60 ? 51.906 -5.732 51.813 1.00 20.93 60 GLU C C 1
ATOM 4418 O O . GLU C 1 60 ? 52.432 -4.660 52.062 1.00 21.72 60 GLU C O 1
ATOM 4424 N N . SER C 1 61 ? 51.693 -6.688 52.718 1.00 20.82 61 SER C N 1
ATOM 4425 C CA . SER C 1 61 ? 52.167 -6.616 54.073 1.00 23.40 61 SER C CA 1
ATOM 4426 C C . SER C 1 61 ? 53.705 -6.438 54.173 1.00 23.18 61 SER C C 1
ATOM 4427 O O . SER C 1 61 ? 54.184 -5.596 54.966 1.00 21.95 61 SER C O 1
ATOM 4430 N N . VAL C 1 62 ? 54.470 -7.162 53.350 1.00 24.10 62 VAL C N 1
ATOM 4431 C CA . VAL C 1 62 ? 55.923 -6.920 53.332 1.00 25.20 62 VAL C CA 1
ATOM 4432 C C . VAL C 1 62 ? 56.257 -5.537 52.799 1.00 24.83 62 VAL C C 1
ATOM 4433 O O . VAL C 1 62 ? 57.096 -4.831 53.390 1.00 25.10 62 VAL C O 1
ATOM 4437 N N . ALA C 1 63 ? 55.568 -5.120 51.736 1.00 24.39 63 ALA C N 1
ATOM 4438 C CA . ALA C 1 63 ? 55.807 -3.792 51.165 1.00 24.18 63 ALA C CA 1
ATOM 4439 C C . ALA C 1 63 ? 55.499 -2.709 52.201 1.00 24.16 63 ALA C C 1
ATOM 4440 O O . ALA C 1 63 ? 56.255 -1.730 52.320 1.00 24.51 63 ALA C O 1
ATOM 4442 N N . ALA C 1 64 ? 54.441 -2.926 52.991 1.00 23.19 64 ALA C N 1
ATOM 4443 C CA . ALA C 1 64 ? 53.941 -1.907 53.933 1.00 23.98 64 ALA C CA 1
ATOM 4444 C C . ALA C 1 64 ? 54.926 -1.610 55.071 1.00 25.28 64 ALA C C 1
ATOM 4445 O O . ALA C 1 64 ? 54.909 -0.518 55.645 1.00 24.17 64 ALA C O 1
ATOM 4447 N N . GLU C 1 65 ? 55.820 -2.566 55.346 1.00 26.32 65 GLU C N 1
ATOM 4448 C CA . GLU C 1 65 ? 56.875 -2.370 56.347 1.00 28.68 65 GLU C CA 1
ATOM 4449 C C . GLU C 1 65 ? 57.674 -1.086 56.031 1.00 27.83 65 GLU C C 1
ATOM 4450 O O . GLU C 1 65 ? 58.205 -0.427 56.941 1.00 28.46 65 GLU C O 1
ATOM 4456 N N . SER C 1 66 ? 57.738 -0.726 54.755 1.00 26.90 66 SER C N 1
ATOM 4457 C CA . SER C 1 66 ? 58.500 0.429 54.318 1.00 26.36 66 SER C CA 1
ATOM 4458 C C . SER C 1 66 ? 57.710 1.727 54.131 1.00 25.11 66 SER C C 1
ATOM 4459 O O . SER C 1 66 ? 58.236 2.688 53.558 1.00 23.50 66 SER C O 1
ATOM 4462 N N . ASN C 1 67 ? 56.447 1.755 54.580 1.00 24.24 67 ASN C N 1
ATOM 4463 C CA . ASN C 1 67 ? 55.559 2.908 54.321 1.00 22.56 67 ASN C CA 1
ATOM 4464 C C . ASN C 1 67 ? 56.122 4.183 54.950 1.00 22.63 67 ASN C C 1
ATOM 4465 O O . ASN C 1 67 ? 56.587 4.152 56.102 1.00 21.60 67 ASN C O 1
ATOM 4470 N N . ARG C 1 68 ? 56.076 5.274 54.189 1.00 22.18 68 ARG C N 1
ATOM 4471 C CA . ARG C 1 68 ? 56.445 6.579 54.719 1.00 22.76 68 ARG C CA 1
ATOM 4472 C C . ARG C 1 68 ? 55.230 7.407 55.017 1.00 22.59 68 ARG C C 1
ATOM 4473 O O . ARG C 1 68 ? 55.372 8.508 55.532 1.00 23.09 68 ARG C O 1
ATOM 4481 N N . GLY C 1 69 ? 54.025 6.889 54.713 1.00 20.75 69 GLY C N 1
ATOM 4482 C CA . GLY C 1 69 ? 52.836 7.706 54.956 1.00 20.20 69 GLY C CA 1
ATOM 4483 C C . GLY C 1 69 ? 51.817 6.852 55.704 1.00 19.79 69 GLY C C 1
ATOM 4484 O O . GLY C 1 69 ? 52.195 5.926 56.451 1.00 20.60 69 GLY C O 1
ATOM 4485 N N . SER C 1 70 ? 50.530 7.121 55.452 1.00 19.69 70 SER C N 1
ATOM 4486 C CA . SER C 1 70 ? 49.460 6.433 56.158 1.00 19.21 70 SER C CA 1
ATOM 4487 C C . SER C 1 70 ? 49.234 5.002 55.621 1.00 19.47 70 SER C C 1
ATOM 4488 O O . SER C 1 70 ? 49.891 4.561 54.672 1.00 19.79 70 SER C O 1
ATOM 4491 N N . GLN C 1 71 ? 48.314 4.291 56.272 1.00 18.51 71 GLN C N 1
ATOM 4492 C CA . GLN C 1 71 ? 48.144 2.859 56.057 1.00 18.90 71 GLN C CA 1
ATOM 4493 C C . GLN C 1 71 ? 47.718 2.534 54.593 1.00 18.04 71 GLN C C 1
ATOM 4494 O O . GLN C 1 71 ? 46.908 3.252 53.973 1.00 17.96 71 GLN C O 1
ATOM 4500 N N . SER C 1 72 ? 48.300 1.443 54.088 1.00 18.11 72 SER C N 1
ATOM 4501 C CA . SER C 1 72 ? 48.188 1.032 52.708 1.00 17.85 72 SER C CA 1
ATOM 4502 C C . SER C 1 72 ? 47.424 -0.294 52.661 1.00 16.64 72 SER C C 1
ATOM 4503 O O . SER C 1 72 ? 47.151 -0.924 53.693 1.00 16.26 72 SER C O 1
ATOM 4506 N N . SER C 1 73 ? 47.034 -0.695 51.472 1.00 17.69 73 SER C N 1
ATOM 4507 C CA . SER C 1 73 ? 46.419 -2.018 51.363 1.00 19.58 73 SER C CA 1
ATOM 4508 C C . SER C 1 73 ? 46.609 -2.555 49.971 1.00 18.98 73 SER C C 1
ATOM 4509 O O . SER C 1 73 ? 47.192 -1.875 49.121 1.00 19.31 73 SER C O 1
ATOM 4512 N N . ILE C 1 74 ? 46.063 -3.754 49.711 1.00 19.65 74 ILE C N 1
ATOM 4513 C CA . ILE C 1 74 ? 46.178 -4.337 48.372 1.00 20.53 74 ILE C CA 1
ATOM 4514 C C . ILE C 1 74 ? 45.518 -3.509 47.283 1.00 21.48 74 ILE C C 1
ATOM 4515 O O . ILE C 1 74 ? 44.574 -2.762 47.541 1.00 22.05 74 ILE C O 1
ATOM 4520 N N . GLN C 1 75 ? 46.003 -3.656 46.049 1.00 21.28 75 GLN C N 1
ATOM 4521 C CA . GLN C 1 75 ? 45.330 -3.042 44.915 1.00 20.77 75 GLN C CA 1
ATOM 4522 C C . GLN C 1 75 ? 44.115 -3.865 44.441 1.00 21.03 75 GLN C C 1
ATOM 4523 O O . GLN C 1 75 ? 43.134 -3.292 43.943 1.00 20.99 75 GLN C O 1
ATOM 4529 N N . GLY C 1 76 ? 44.211 -5.194 44.553 1.00 21.61 76 GLY C N 1
ATOM 4530 C CA . GLY C 1 76 ? 43.211 -6.082 43.958 1.00 20.34 76 GLY C CA 1
ATOM 4531 C C . GLY C 1 76 ? 43.287 -6.039 42.431 1.00 20.40 76 GLY C C 1
ATOM 4532 O O . GLY C 1 76 ? 44.122 -5.324 41.842 1.00 19.73 76 GLY C O 1
ATOM 4533 N N . PRO C 1 77 ? 42.439 -6.840 41.776 1.00 19.70 77 PRO C N 1
ATOM 4534 C CA . PRO C 1 77 ? 42.499 -7.043 40.331 1.00 19.67 77 PRO C CA 1
ATOM 4535 C C . PRO C 1 77 ? 41.707 -6.111 39.419 1.00 19.79 77 PRO C C 1
ATOM 4536 O O . PRO C 1 77 ? 41.825 -6.317 38.194 1.00 21.60 77 PRO C O 1
ATOM 4540 N N . TYR C 1 78 ? 40.938 -5.144 39.939 1.00 19.90 78 TYR C N 1
ATOM 4541 C CA . TYR C 1 78 ? 39.959 -4.409 39.125 1.00 19.86 78 TYR C CA 1
ATOM 4542 C C . TYR C 1 78 ? 40.246 -2.947 38.928 1.00 19.77 78 TYR C C 1
ATOM 4543 O O . TYR C 1 78 ? 39.327 -2.178 38.613 1.00 20.84 78 TYR C O 1
ATOM 4552 N N . PHE C 1 79 ? 41.504 -2.540 39.097 1.00 19.58 79 PHE C N 1
ATOM 4553 C CA . PHE C 1 79 ? 41.895 -1.169 38.759 1.00 20.00 79 PHE C CA 1
ATOM 4554 C C . PHE C 1 79 ? 41.846 -1.021 37.266 1.00 21.16 79 PHE C C 1
ATOM 4555 O O . PHE C 1 79 ? 42.368 -1.872 36.525 1.00 21.82 79 PHE C O 1
ATOM 4563 N N . ILE C 1 80 ? 41.264 0.078 36.831 1.00 19.67 80 ILE C N 1
ATOM 4564 C CA . ILE C 1 80 ? 41.269 0.434 35.425 1.00 20.28 80 ILE C CA 1
ATOM 4565 C C . ILE C 1 80 ? 41.769 1.863 35.274 1.00 19.17 80 ILE C C 1
ATOM 4566 O O . ILE C 1 80 ? 41.110 2.838 35.729 1.00 20.50 80 ILE C O 1
ATOM 4571 N N . PRO C 1 81 ? 42.918 2.032 34.613 1.00 18.17 81 PRO C N 1
ATOM 4572 C CA . PRO C 1 81 ? 43.464 3.378 34.457 1.00 18.20 81 PRO C CA 1
ATOM 4573 C C . PRO C 1 81 ? 42.660 4.252 33.513 1.00 18.58 81 PRO C C 1
ATOM 4574 O O . PRO C 1 81 ? 41.825 3.763 32.728 1.00 19.29 81 PRO C O 1
ATOM 4578 N N . GLY C 1 82 ? 42.920 5.556 33.592 1.00 18.44 82 GLY C N 1
ATOM 4579 C CA . GLY C 1 82 ? 42.369 6.533 32.676 1.00 18.18 82 GLY C CA 1
ATOM 4580 C C . GLY C 1 82 ? 41.007 7.116 33.074 1.00 18.74 82 GLY C C 1
ATOM 4581 O O . GLY C 1 82 ? 40.354 7.752 32.271 1.00 19.03 82 GLY C O 1
ATOM 4582 N N . ALA C 1 83 ? 40.590 6.917 34.305 1.00 19.38 83 ALA C N 1
ATOM 4583 C CA . ALA C 1 83 ? 39.301 7.472 34.765 1.00 19.84 83 ALA C CA 1
ATOM 4584 C C . ALA C 1 83 ? 39.263 8.983 34.615 1.00 20.67 83 ALA C C 1
ATOM 4585 O O . ALA C 1 83 ? 40.305 9.655 34.728 1.00 21.06 83 ALA C O 1
ATOM 4587 N N . PRO C 1 84 ? 38.087 9.543 34.345 1.00 20.90 84 PRO C N 1
ATOM 4588 C CA . PRO C 1 84 ? 37.956 10.993 34.105 1.00 22.29 84 PRO C CA 1
ATOM 4589 C C . PRO C 1 84 ? 38.307 11.868 35.339 1.00 22.51 84 PRO C C 1
ATOM 4590 O O . PRO C 1 84 ? 37.991 11.471 36.443 1.00 21.00 84 PRO C O 1
ATOM 4594 N N . GLU C 1 85 ? 38.977 13.011 35.131 1.00 23.69 85 GLU C N 1
ATOM 4595 C CA . GLU C 1 85 ? 39.166 14.009 36.173 1.00 25.08 85 GLU C CA 1
ATOM 4596 C C . GLU C 1 85 ? 37.816 14.629 36.402 1.00 24.86 85 GLU C C 1
ATOM 4597 O O . GLU C 1 85 ? 37.220 15.184 35.477 1.00 25.56 85 GLU C O 1
ATOM 4603 N N . LEU C 1 86 ? 37.321 14.501 37.629 1.00 24.04 86 LEU C N 1
ATOM 4604 C CA . LEU C 1 86 ? 36.013 15.033 38.015 1.00 23.17 86 LEU C CA 1
ATOM 4605 C C . LEU C 1 86 ? 36.091 16.533 38.150 1.00 23.34 86 LEU C C 1
ATOM 4606 O O . LEU C 1 86 ? 37.150 17.065 38.468 1.00 22.80 86 LEU C O 1
ATOM 4611 N N . SER C 1 87 ? 34.986 17.217 37.883 1.00 23.16 87 SER C N 1
ATOM 4612 C CA . SER C 1 87 ? 34.905 18.666 38.077 1.00 24.25 87 SER C CA 1
ATOM 4613 C C . SER C 1 87 ? 34.117 19.020 39.355 1.00 24.86 87 SER C C 1
ATOM 4614 O O . SER C 1 87 ? 33.230 18.245 39.812 1.00 24.58 87 SER C O 1
ATOM 4617 N N . ILE C 1 88 ? 34.436 20.176 39.927 1.00 24.70 88 ILE C N 1
ATOM 4618 C CA . ILE C 1 88 ? 33.765 20.673 41.126 1.00 26.20 88 ILE C CA 1
ATOM 4619 C C . ILE C 1 88 ? 32.266 20.868 40.803 1.00 26.41 88 ILE C C 1
ATOM 4620 O O . ILE C 1 88 ? 31.966 21.368 39.729 1.00 26.27 88 ILE C O 1
ATOM 4625 N N . PRO C 1 89 ? 31.303 20.467 41.653 1.00 26.78 89 PRO C N 1
ATOM 4626 C CA . PRO C 1 89 ? 31.499 19.689 42.892 1.00 26.12 89 PRO C CA 1
ATOM 4627 C C . PRO C 1 89 ? 31.793 18.223 42.586 1.00 24.09 89 PRO C C 1
ATOM 4628 O O . PRO C 1 89 ? 31.045 17.623 41.867 1.00 23.14 89 PRO C O 1
ATOM 4632 N N . TYR C 1 90 ? 32.859 17.657 43.135 1.00 22.28 90 TYR C N 1
ATOM 4633 C CA . TYR C 1 90 ? 33.281 16.322 42.711 1.00 21.49 90 TYR C CA 1
ATOM 4634 C C . TYR C 1 90 ? 32.218 15.233 42.993 1.00 20.93 90 TYR C C 1
ATOM 4635 O O . TYR C 1 90 ? 31.816 15.056 44.144 1.00 20.14 90 TYR C O 1
ATOM 4644 N N . THR C 1 91 ? 31.836 14.490 41.952 1.00 19.95 91 THR C N 1
ATOM 4645 C CA . THR C 1 91 ? 30.807 13.441 42.011 1.00 19.86 91 THR C CA 1
ATOM 4646 C C . THR C 1 91 ? 31.284 12.266 41.207 1.00 18.77 91 THR C C 1
ATOM 4647 O O . THR C 1 91 ? 31.593 12.419 40.024 1.00 18.68 91 THR C O 1
ATOM 4651 N N . MET C 1 92 ? 31.350 11.090 41.804 1.00 18.72 92 MET C N 1
ATOM 4652 C CA . MET C 1 92 ? 31.733 9.894 41.040 1.00 20.32 92 MET C CA 1
ATOM 4653 C C . MET C 1 92 ? 30.776 9.685 39.869 1.00 21.16 92 MET C C 1
ATOM 4654 O O . MET C 1 92 ? 29.586 10.025 39.980 1.00 21.75 92 MET C O 1
ATOM 4659 N N . PRO C 1 93 ? 31.255 9.145 38.743 1.00 21.65 93 PRO C N 1
ATOM 4660 C CA . PRO C 1 93 ? 30.355 8.961 37.604 1.00 21.40 93 PRO C CA 1
ATOM 4661 C C . PRO C 1 93 ? 29.260 7.987 38.029 1.00 20.72 93 PRO C C 1
ATOM 4662 O O . PRO C 1 93 ? 29.549 6.916 38.547 1.00 20.86 93 PRO C O 1
ATOM 4666 N N . MET C 1 94 ? 28.018 8.414 37.864 1.00 21.29 94 MET C N 1
ATOM 4667 C CA . MET C 1 94 ? 26.871 7.612 38.296 1.00 22.04 94 MET C CA 1
ATOM 4668 C C . MET C 1 94 ? 25.765 7.805 37.274 1.00 23.52 94 MET C C 1
ATOM 4669 O O . MET C 1 94 ? 25.738 8.832 36.584 1.00 20.88 94 MET C O 1
ATOM 4674 N N . ARG C 1 95 ? 24.866 6.812 37.191 1.00 25.16 95 ARG C N 1
ATOM 4675 C CA . ARG C 1 95 ? 23.686 6.916 36.319 1.00 27.91 95 ARG C CA 1
ATOM 4676 C C . ARG C 1 95 ? 22.676 7.900 36.925 1.00 29.52 95 ARG C C 1
ATOM 4677 O O . ARG C 1 95 ? 22.692 8.147 38.140 1.00 28.16 95 ARG C O 1
ATOM 4685 N N . ASP C 1 96 ? 21.833 8.496 36.072 1.00 31.77 96 ASP C N 1
ATOM 4686 C CA . ASP C 1 96 ? 20.808 9.451 36.516 1.00 34.66 96 ASP C CA 1
ATOM 4687 C C . ASP C 1 96 ? 19.887 8.856 37.593 1.00 34.47 96 ASP C C 1
ATOM 4688 O O . ASP C 1 96 ? 19.410 9.558 38.490 1.00 35.44 96 ASP C O 1
ATOM 4693 N N . ASP C 1 97 ? 19.649 7.563 37.512 1.00 34.98 97 ASP C N 1
ATOM 4694 C CA . ASP C 1 97 ? 18.757 6.911 38.462 1.00 36.52 97 ASP C CA 1
ATOM 4695 C C . ASP C 1 97 ? 19.522 6.018 39.449 1.00 34.79 97 ASP C C 1
ATOM 4696 O O . ASP C 1 97 ? 18.952 5.081 40.023 1.00 34.33 97 ASP C O 1
ATOM 4701 N N . GLU C 1 98 ? 20.810 6.315 39.642 1.00 32.75 98 GLU C N 1
ATOM 4702 C CA . GLU C 1 98 ? 21.696 5.434 40.419 1.00 31.19 98 GLU C CA 1
ATOM 4703 C C . GLU C 1 98 ? 21.108 5.009 41.759 1.00 30.70 98 GLU C C 1
ATOM 4704 O O . GLU C 1 98 ? 20.821 5.851 42.603 1.00 30.47 98 GLU C O 1
ATOM 4710 N N . SER C 1 99 ? 20.961 3.706 41.984 1.00 30.80 99 SER C N 1
ATOM 4711 C CA . SER C 1 99 ? 20.481 3.283 43.294 1.00 30.86 99 SER C CA 1
ATOM 4712 C C . SER C 1 99 ? 21.580 3.254 44.343 1.00 30.32 99 SER C C 1
ATOM 4713 O O . SER C 1 99 ? 22.776 3.289 44.011 1.00 29.58 99 SER C O 1
ATOM 4716 N N . GLY C 1 100 ? 21.139 3.208 45.598 1.00 29.10 100 GLY C N 1
ATOM 4717 C CA . GLY C 1 100 ? 21.988 3.148 46.773 1.00 28.89 100 GLY C CA 1
ATOM 4718 C C . GLY C 1 100 ? 21.899 4.403 47.618 1.00 27.99 100 GLY C C 1
ATOM 4719 O O . GLY C 1 100 ? 21.276 5.394 47.206 1.00 27.69 100 GLY C O 1
ATOM 4720 N N . ASP C 1 101 ? 22.500 4.362 48.813 1.00 26.95 101 ASP C N 1
ATOM 4721 C CA . ASP C 1 101 ? 22.520 5.513 49.701 1.00 25.96 101 ASP C CA 1
ATOM 4722 C C . ASP C 1 101 ? 23.668 6.484 49.348 1.00 25.61 101 ASP C C 1
ATOM 4723 O O . ASP C 1 101 ? 24.808 6.058 49.133 1.00 22.73 101 ASP C O 1
ATOM 4728 N N . THR C 1 102 ? 23.354 7.775 49.323 1.00 23.73 102 THR C N 1
ATOM 4729 C CA . THR C 1 102 ? 24.350 8.817 49.084 1.00 23.43 102 THR C CA 1
ATOM 4730 C C . THR C 1 102 ? 25.396 8.844 50.176 1.00 22.61 102 THR C C 1
ATOM 4731 O O . THR C 1 102 ? 25.076 8.833 51.383 1.00 23.26 102 THR C O 1
ATOM 4735 N N . LEU C 1 103 ? 26.649 8.943 49.736 1.00 21.50 103 LEU C N 1
ATOM 4736 C CA . LEU C 1 103 ? 27.781 9.090 50.615 1.00 20.49 103 LEU C CA 1
ATOM 4737 C C . LEU C 1 103 ? 28.543 10.375 50.276 1.00 20.70 103 LEU C C 1
ATOM 4738 O O . LEU C 1 103 ? 28.922 10.569 49.132 1.00 21.41 103 LEU C O 1
ATOM 4743 N N . ILE C 1 104 ? 28.730 11.236 51.265 1.00 19.56 104 ILE C N 1
ATOM 4744 C CA . ILE C 1 104 ? 29.579 12.410 51.121 1.00 20.58 104 ILE C CA 1
ATOM 4745 C C . ILE C 1 104 ? 30.874 12.112 51.846 1.00 19.89 104 ILE C C 1
ATOM 4746 O O . ILE C 1 104 ? 30.870 11.826 53.051 1.00 20.83 104 ILE C O 1
ATOM 4751 N N . PHE C 1 105 ? 31.988 12.185 51.118 1.00 18.82 105 PHE C N 1
ATOM 4752 C CA . PHE C 1 105 ? 33.276 11.818 51.662 1.00 18.01 105 PHE C CA 1
ATOM 4753 C C . PHE C 1 105 ? 34.166 13.064 51.709 1.00 18.78 105 PHE C C 1
ATOM 4754 O O . PHE C 1 105 ? 34.403 13.682 50.658 1.00 18.17 105 PHE C O 1
ATOM 4762 N N . ARG C 1 106 ? 34.634 13.443 52.902 1.00 18.49 106 ARG C N 1
ATOM 4763 C CA . ARG C 1 106 ? 35.465 14.630 53.064 1.00 19.60 106 ARG C CA 1
ATOM 4764 C C . ARG C 1 106 ? 36.873 14.129 53.309 1.00 20.00 106 ARG C C 1
ATOM 4765 O O . ARG C 1 106 ? 37.143 13.473 54.335 1.00 20.63 106 ARG C O 1
ATOM 4773 N N . GLY C 1 107 ? 37.755 14.404 52.352 1.00 20.31 107 GLY C N 1
ATOM 4774 C CA . GLY C 1 107 ? 39.134 13.967 52.424 1.00 18.85 107 GLY C CA 1
ATOM 4775 C C . GLY C 1 107 ? 40.152 15.068 52.706 1.00 19.44 107 GLY C C 1
ATOM 4776 O O . GLY C 1 107 ? 39.922 16.250 52.408 1.00 19.76 107 GLY C O 1
ATOM 4777 N N . GLU C 1 108 ? 41.271 14.679 53.317 1.00 19.22 108 GLU C N 1
ATOM 4778 C CA . GLU C 1 108 ? 42.409 15.599 53.527 1.00 20.94 108 GLU C CA 1
ATOM 4779 C C . GLU C 1 108 ? 43.664 14.799 53.253 1.00 20.62 108 GLU C C 1
ATOM 4780 O O . GLU C 1 108 ? 43.717 13.622 53.605 1.00 19.72 108 GLU C O 1
ATOM 4786 N N . VAL C 1 109 ? 44.663 15.436 52.627 1.00 19.76 109 VAL C N 1
ATOM 4787 C CA . VAL C 1 109 ? 45.945 14.796 52.429 1.00 19.84 109 VAL C CA 1
ATOM 4788 C C . VAL C 1 109 ? 46.981 15.722 53.039 1.00 20.41 109 VAL C C 1
ATOM 4789 O O . VAL C 1 109 ? 47.001 16.918 52.729 1.00 19.95 109 VAL C O 1
ATOM 4793 N N . VAL C 1 110 ? 47.827 15.156 53.899 1.00 20.74 110 VAL C N 1
ATOM 4794 C CA . VAL C 1 110 ? 48.883 15.944 54.568 1.00 22.33 110 VAL C CA 1
ATOM 4795 C C . VAL C 1 110 ? 50.238 15.283 54.366 1.00 22.83 110 VAL C C 1
ATOM 4796 O O . VAL C 1 110 ? 50.306 14.110 53.965 1.00 21.52 110 VAL C O 1
ATOM 4800 N N . ASP C 1 111 ? 51.328 16.011 54.634 1.00 24.25 111 ASP C N 1
ATOM 4801 C CA . ASP C 1 111 ? 52.640 15.387 54.575 1.00 27.07 111 ASP C CA 1
ATOM 4802 C C . ASP C 1 111 ? 53.012 14.855 55.957 1.00 28.89 111 ASP C C 1
ATOM 4803 O O . ASP C 1 111 ? 52.200 14.910 56.866 1.00 28.07 111 ASP C O 1
ATOM 4808 N N . GLN C 1 112 ? 54.256 14.397 56.117 1.00 31.74 112 GLN C N 1
ATOM 4809 C CA . GLN C 1 112 ? 54.647 13.791 57.385 1.00 34.85 112 GLN C CA 1
ATOM 4810 C C . GLN C 1 112 ? 54.769 14.741 58.570 1.00 35.60 112 GLN C C 1
ATOM 4811 O O . GLN C 1 112 ? 54.807 14.285 59.715 1.00 36.59 112 GLN C O 1
ATOM 4817 N N . GLU C 1 113 ? 54.776 16.048 58.313 1.00 35.69 113 GLU C N 1
ATOM 4818 C CA . GLU C 1 113 ? 54.663 17.003 59.412 1.00 36.84 113 GLU C CA 1
ATOM 4819 C C . GLU C 1 113 ? 53.227 17.435 59.685 1.00 35.99 113 GLU C C 1
ATOM 4820 O O . GLU C 1 113 ? 53.011 18.323 60.514 1.00 36.60 113 GLU C O 1
ATOM 4826 N N . GLY C 1 114 ? 52.251 16.852 58.978 1.00 34.29 114 GLY C N 1
ATOM 4827 C CA . GLY C 1 114 ? 50.847 17.208 59.176 1.00 32.52 114 GLY C CA 1
ATOM 4828 C C . GLY C 1 114 ? 50.362 18.446 58.421 1.00 31.48 114 GLY C C 1
ATOM 4829 O O . GLY C 1 114 ? 49.247 18.900 58.617 1.00 31.57 114 GLY C O 1
ATOM 4830 N N . ALA C 1 115 ? 51.205 18.996 57.556 1.00 29.94 115 ALA C N 1
ATOM 4831 C CA . ALA C 1 115 ? 50.828 20.158 56.747 1.00 29.55 115 ALA C CA 1
ATOM 4832 C C . ALA C 1 115 ? 50.054 19.713 55.501 1.00 28.40 115 ALA C C 1
ATOM 4833 O O . ALA C 1 115 ? 50.369 18.676 54.950 1.00 28.76 115 ALA C O 1
ATOM 4835 N N . PRO C 1 116 ? 49.092 20.503 55.036 1.00 28.89 116 PRO C N 1
ATOM 4836 C CA . PRO C 1 116 ? 48.281 20.123 53.861 1.00 28.09 116 PRO C CA 1
ATOM 4837 C C . PRO C 1 116 ? 49.085 19.970 52.590 1.00 27.47 116 PRO C C 1
ATOM 4838 O O . PRO C 1 116 ? 50.041 20.712 52.371 1.00 26.25 116 PRO C O 1
ATOM 4842 N N . LEU C 1 117 ? 48.700 19.011 51.758 1.00 25.83 117 LEU C N 1
ATOM 4843 C CA . LEU C 1 117 ? 49.341 18.834 50.466 1.00 25.35 117 LEU C CA 1
ATOM 4844 C C . LEU C 1 117 ? 48.338 19.204 49.373 1.00 24.99 117 LEU C C 1
ATOM 4845 O O . LEU C 1 117 ? 47.306 18.540 49.219 1.00 23.86 117 LEU C O 1
ATOM 4850 N N . ALA C 1 118 ? 48.634 20.276 48.632 1.00 24.90 118 ALA C N 1
ATOM 4851 C CA . ALA C 1 118 ? 47.771 20.695 47.514 1.00 24.97 118 ALA C CA 1
ATOM 4852 C C . ALA C 1 118 ? 48.067 19.918 46.248 1.00 24.91 118 ALA C C 1
ATOM 4853 O O . ALA C 1 118 ? 49.180 19.389 46.063 1.00 25.36 118 ALA C O 1
ATOM 4855 N N . ASP C 1 119 ? 47.090 19.853 45.358 1.00 24.79 119 ASP C N 1
ATOM 4856 C CA . ASP C 1 119 ? 47.276 19.189 44.051 1.00 25.70 119 ASP C CA 1
ATOM 4857 C C . ASP C 1 119 ? 47.739 17.735 44.126 1.00 24.24 119 ASP C C 1
ATOM 4858 O O . ASP C 1 119 ? 48.448 17.237 43.245 1.00 23.85 119 ASP C O 1
ATOM 4863 N N . VAL C 1 120 ? 47.348 17.049 45.186 1.00 21.72 120 VAL C N 1
ATOM 4864 C CA . VAL C 1 120 ? 47.499 15.598 45.218 1.00 20.79 120 VAL C CA 1
ATOM 4865 C C . VAL C 1 120 ? 46.464 15.032 44.274 1.00 22.01 120 VAL C C 1
ATOM 4866 O O . VAL C 1 120 ? 45.321 15.519 44.238 1.00 20.78 120 VAL C O 1
ATOM 4870 N N . LEU C 1 121 ? 46.863 14.022 43.492 1.00 22.62 121 LEU C N 1
ATOM 4871 C CA . LEU C 1 121 ? 45.929 13.318 42.651 1.00 24.28 121 LEU C CA 1
ATOM 4872 C C . LEU C 1 121 ? 45.498 12.007 43.245 1.00 23.05 121 LEU C C 1
ATOM 4873 O O . LEU C 1 121 ? 46.307 11.180 43.578 1.00 21.72 121 LEU C O 1
ATOM 4878 N N . LEU C 1 122 ? 44.187 11.815 43.331 1.00 21.59 122 LEU C N 1
ATOM 4879 C CA . LEU C 1 122 ? 43.656 10.612 43.906 1.00 21.63 122 LEU C CA 1
ATOM 4880 C C . LEU C 1 122 ? 42.846 9.942 42.801 1.00 21.66 122 LEU C C 1
ATOM 4881 O O . LEU C 1 122 ? 41.972 10.566 42.207 1.00 23.33 122 LEU C O 1
ATOM 4886 N N . ASP C 1 123 ? 43.174 8.694 42.505 1.00 21.19 123 ASP C N 1
ATOM 4887 C CA . ASP C 1 123 ? 42.472 7.892 41.516 1.00 21.53 123 ASP C CA 1
ATOM 4888 C C . ASP C 1 123 ? 41.606 6.916 42.350 1.00 20.68 123 ASP C C 1
ATOM 4889 O O . ASP C 1 123 ? 42.149 6.036 43.048 1.00 21.07 123 ASP C O 1
ATOM 4894 N N . MET C 1 124 ? 40.283 7.093 42.344 1.00 18.79 124 MET C N 1
ATOM 4895 C CA . MET C 1 124 ? 39.410 6.261 43.206 1.00 18.60 124 MET C CA 1
ATOM 4896 C C . MET C 1 124 ? 38.516 5.334 42.406 1.00 18.50 124 MET C C 1
ATOM 4897 O O . MET C 1 124 ? 37.962 5.762 41.396 1.00 18.33 124 MET C O 1
ATOM 4902 N N . TRP C 1 125 ? 38.353 4.089 42.867 1.00 18.50 125 TRP C N 1
ATOM 4903 C CA . TRP C 1 125 ? 37.375 3.188 42.228 1.00 19.34 125 TRP C CA 1
ATOM 4904 C C . TRP C 1 125 ? 36.631 2.366 43.252 1.00 18.19 125 TRP C C 1
ATOM 4905 O O . TRP C 1 125 ? 37.141 2.073 44.346 1.00 17.36 125 TRP C O 1
ATOM 4916 N N . GLN C 1 126 ? 35.376 1.996 42.910 1.00 18.26 126 GLN C N 1
ATOM 4917 C CA . GLN C 1 126 ? 34.556 1.268 43.861 1.00 17.45 126 GLN C CA 1
ATOM 4918 C C . GLN C 1 126 ? 33.452 0.519 43.102 1.00 17.34 126 GLN C C 1
ATOM 4919 O O . GLN C 1 126 ? 33.182 0.835 41.946 1.00 16.69 126 GLN C O 1
ATOM 4925 N N . ALA C 1 127 ? 32.832 -0.429 43.781 1.00 18.41 127 ALA C N 1
ATOM 4926 C CA . ALA C 1 127 ? 31.669 -1.139 43.259 1.00 19.65 127 ALA C CA 1
ATOM 4927 C C . ALA C 1 127 ? 30.417 -0.276 43.418 1.00 21.00 127 ALA C C 1
ATOM 4928 O O . ALA C 1 127 ? 30.390 0.665 44.215 1.00 20.35 127 ALA C O 1
ATOM 4930 N N . ASP C 1 128 ? 29.367 -0.613 42.663 1.00 22.38 128 ASP C N 1
ATOM 4931 C CA . ASP C 1 128 ? 28.114 0.141 42.785 1.00 23.23 128 ASP C CA 1
ATOM 4932 C C . ASP C 1 128 ? 27.345 -0.378 44.020 1.00 24.79 128 ASP C C 1
ATOM 4933 O O . ASP C 1 128 ? 27.881 -1.166 44.830 1.00 23.18 128 ASP C O 1
ATOM 4938 N N . ALA C 1 129 ? 26.078 0.034 44.164 1.00 25.46 129 ALA C N 1
ATOM 4939 C CA . ALA C 1 129 ? 25.315 -0.356 45.345 1.00 26.75 129 ALA C CA 1
ATOM 4940 C C . ALA C 1 129 ? 24.941 -1.842 45.328 1.00 26.68 129 ALA C C 1
ATOM 4941 O O . ALA C 1 129 ? 24.466 -2.372 46.313 1.00 27.92 129 ALA C O 1
ATOM 4943 N N . ALA C 1 130 ? 25.161 -2.516 44.213 1.00 26.86 130 ALA C N 1
ATOM 4944 C CA . ALA C 1 130 ? 24.894 -3.962 44.170 1.00 27.41 130 ALA C CA 1
ATOM 4945 C C . ALA C 1 130 ? 26.190 -4.766 44.287 1.00 26.91 130 ALA C C 1
ATOM 4946 O O . ALA C 1 130 ? 26.160 -6.005 44.373 1.00 28.30 130 ALA C O 1
ATOM 4948 N N . GLY C 1 131 ? 27.320 -4.054 44.348 1.00 25.65 131 GLY C N 1
ATOM 4949 C CA . GLY C 1 131 ? 28.625 -4.682 44.497 1.00 24.16 131 GLY C CA 1
ATOM 4950 C C . GLY C 1 131 ? 29.294 -5.064 43.179 1.00 23.09 131 GLY C C 1
ATOM 4951 O O . GLY C 1 131 ? 30.042 -6.037 43.114 1.00 23.26 131 GLY C O 1
ATOM 4952 N N . GLU C 1 132 ? 29.017 -4.323 42.115 1.00 22.35 132 GLU C N 1
ATOM 4953 C CA . GLU C 1 132 ? 29.533 -4.659 40.792 1.00 23.03 132 GLU C CA 1
ATOM 4954 C C . GLU C 1 132 ? 30.405 -3.543 40.256 1.00 22.22 132 GLU C C 1
ATOM 4955 O O . GLU C 1 132 ? 30.136 -2.368 40.507 1.00 21.56 132 GLU C O 1
ATOM 4961 N N . TYR C 1 133 ? 31.427 -3.914 39.481 1.00 21.77 133 TYR C N 1
ATOM 4962 C CA . TYR C 1 133 ? 32.407 -2.903 39.039 1.00 21.84 133 TYR C CA 1
ATOM 4963 C C . TYR C 1 133 ? 32.223 -2.679 37.590 1.00 21.38 133 TYR C C 1
ATOM 4964 O O . TYR C 1 133 ? 31.987 -3.645 36.843 1.00 21.83 133 TYR C O 1
ATOM 4973 N N . SER C 1 134 ? 32.415 -1.432 37.177 1.00 21.62 134 SER C N 1
ATOM 4974 C CA . SER C 1 134 ? 32.458 -1.104 35.773 1.00 22.30 134 SER C CA 1
ATOM 4975 C C . SER C 1 134 ? 33.672 -1.785 35.092 1.00 23.29 134 SER C C 1
ATOM 4976 O O . SER C 1 134 ? 34.704 -2.082 35.754 1.00 22.22 134 SER C O 1
ATOM 4979 N N . PHE C 1 135 ? 33.512 -2.036 33.784 1.00 23.25 135 PHE C N 1
ATOM 4980 C CA . PHE C 1 135 ? 34.412 -2.882 32.956 1.00 24.19 135 PHE C CA 1
ATOM 4981 C C . PHE C 1 135 ? 34.311 -4.391 33.274 1.00 25.48 135 PHE C C 1
ATOM 4982 O O . PHE C 1 135 ? 34.227 -5.206 32.359 1.00 26.78 135 PHE C O 1
ATOM 4990 N N . ILE C 1 136 ? 34.344 -4.749 34.550 1.00 24.43 136 ILE C N 1
ATOM 4991 C CA . ILE C 1 136 ? 34.362 -6.125 34.995 1.00 25.88 136 ILE C CA 1
ATOM 4992 C C . ILE C 1 136 ? 32.955 -6.678 34.724 1.00 28.10 136 ILE C C 1
ATOM 4993 O O . ILE C 1 136 ? 32.818 -7.745 34.129 1.00 28.35 136 ILE C O 1
ATOM 4998 N N . ASN C 1 137 ? 31.951 -5.925 35.165 1.00 30.12 137 ASN C N 1
ATOM 4999 C CA . ASN C 1 137 ? 30.550 -6.270 34.926 1.00 32.90 137 ASN C CA 1
ATOM 5000 C C . ASN C 1 137 ? 30.088 -5.565 33.676 1.00 34.27 137 ASN C C 1
ATOM 5001 O O . ASN C 1 137 ? 30.007 -4.334 33.642 1.00 34.08 137 ASN C O 1
ATOM 5006 N N . PRO C 1 138 ? 29.760 -6.366 32.661 1.00 36.32 138 PRO C N 1
ATOM 5007 C CA . PRO C 1 138 ? 29.476 -5.865 31.307 1.00 37.70 138 PRO C CA 1
ATOM 5008 C C . PRO C 1 138 ? 28.301 -4.891 31.236 1.00 37.84 138 PRO C C 1
ATOM 5009 O O . PRO C 1 138 ? 28.261 -4.143 30.260 1.00 37.65 138 PRO C O 1
ATOM 5013 N N . THR C 1 139 ? 27.393 -4.877 32.224 1.00 38.31 139 THR C N 1
ATOM 5014 C CA . THR C 1 139 ? 26.220 -3.984 32.129 1.00 38.18 139 THR C CA 1
ATOM 5015 C C . THR C 1 139 ? 26.562 -2.508 32.349 1.00 37.90 139 THR C C 1
ATOM 5016 O O . THR C 1 139 ? 26.021 -1.636 31.629 1.00 39.28 139 THR C O 1
ATOM 5020 N N . LEU C 1 140 ? 27.480 -2.234 33.297 1.00 35.46 140 LEU C N 1
ATOM 5021 C CA . LEU C 1 140 ? 27.725 -0.879 33.796 1.00 33.41 140 LEU C CA 1
ATOM 5022 C C . LEU C 1 140 ? 28.436 -0.022 32.747 1.00 31.01 140 LEU C C 1
ATOM 5023 O O . LEU C 1 140 ? 29.319 -0.514 32.037 1.00 31.72 140 LEU C O 1
ATOM 5028 N N . PRO C 1 141 ? 28.038 1.240 32.620 1.00 28.40 141 PRO C N 1
ATOM 5029 C CA . PRO C 1 141 ? 28.716 2.172 31.708 1.00 26.75 141 PRO C CA 1
ATOM 5030 C C . PRO C 1 141 ? 30.247 2.159 31.989 1.00 25.86 141 PRO C C 1
ATOM 5031 O O . PRO C 1 141 ? 30.610 1.985 33.160 1.00 23.65 141 PRO C O 1
ATOM 5035 N N . ASP C 1 142 ? 31.102 2.289 30.975 1.00 24.23 142 ASP C N 1
ATOM 5036 C CA . ASP C 1 142 ? 32.534 2.496 31.233 1.00 23.94 142 ASP C CA 1
ATOM 5037 C C . ASP C 1 142 ? 32.793 3.613 32.255 1.00 22.28 142 ASP C C 1
ATOM 5038 O O . ASP C 1 142 ? 32.169 4.688 32.188 1.00 21.60 142 ASP C O 1
ATOM 5043 N N . TYR C 1 143 ? 33.744 3.350 33.153 1.00 20.74 143 TYR C N 1
ATOM 5044 C CA . TYR C 1 143 ? 34.173 4.283 34.207 1.00 19.69 143 TYR C CA 1
ATOM 5045 C C . TYR C 1 143 ? 33.041 4.648 35.164 1.00 19.49 143 TYR C C 1
ATOM 5046 O O . TYR C 1 143 ? 33.204 5.564 35.939 1.00 19.37 143 TYR C O 1
ATOM 5055 N N . LEU C 1 144 ? 31.914 3.912 35.170 1.00 18.53 144 LEU C N 1
ATOM 5056 C CA . LEU C 1 144 ? 30.984 4.163 36.270 1.00 19.03 144 LEU C CA 1
ATOM 5057 C C . LEU C 1 144 ? 31.764 4.017 37.593 1.00 17.45 144 LEU C C 1
ATOM 5058 O O . LEU C 1 144 ? 32.509 3.061 37.725 1.00 19.55 144 LEU C O 1
ATOM 5063 N N . PHE C 1 145 ? 31.596 4.929 38.551 1.00 17.48 145 PHE C N 1
ATOM 5064 C CA . PHE C 1 145 ? 32.237 4.762 39.877 1.00 17.33 145 PHE C CA 1
ATOM 5065 C C . PHE C 1 145 ? 33.779 4.676 39.816 1.00 17.71 145 PHE C C 1
ATOM 5066 O O . PHE C 1 145 ? 34.399 3.996 40.648 1.00 15.92 145 PHE C O 1
ATOM 5074 N N . ARG C 1 146 ? 34.358 5.356 38.836 1.00 18.21 146 ARG C N 1
ATOM 5075 C CA . ARG C 1 146 ? 35.832 5.459 38.697 1.00 18.72 146 ARG C CA 1
ATOM 5076 C C . ARG C 1 146 ? 36.122 6.918 38.374 1.00 19.32 146 ARG C C 1
ATOM 5077 O O . ARG C 1 146 ? 35.577 7.449 37.422 1.00 20.82 146 ARG C O 1
ATOM 5085 N N . GLY C 1 147 ? 36.987 7.589 39.138 1.00 20.32 147 GLY C N 1
ATOM 5086 C CA . GLY C 1 147 ? 37.208 9.013 38.924 1.00 19.29 147 GLY C CA 1
ATOM 5087 C C . GLY C 1 147 ? 38.505 9.468 39.563 1.00 20.37 147 GLY C C 1
ATOM 5088 O O . GLY C 1 147 ? 38.978 8.828 40.475 1.00 20.26 147 GLY C O 1
ATOM 5089 N N . LYS C 1 148 ? 39.020 10.605 39.111 1.00 20.30 148 LYS C N 1
ATOM 5090 C CA . LYS C 1 148 ? 40.218 11.188 39.663 1.00 20.16 148 LYS C CA 1
ATOM 5091 C C . LYS C 1 148 ? 39.872 12.562 40.171 1.00 21.06 148 LYS C C 1
ATOM 5092 O O . LYS C 1 148 ? 39.187 13.343 39.499 1.00 21.39 148 LYS C O 1
ATOM 5098 N N . ILE C 1 149 ? 40.415 12.852 41.336 1.00 22.76 149 ILE C N 1
ATOM 5099 C CA . ILE C 1 149 ? 40.106 14.024 42.139 1.00 24.52 149 ILE C CA 1
ATOM 5100 C C . ILE C 1 149 ? 41.449 14.688 42.550 1.00 25.07 149 ILE C C 1
ATOM 5101 O O . ILE C 1 149 ? 42.456 13.999 42.634 1.00 23.00 149 ILE C O 1
ATOM 5105 N N . ARG C 1 150 ? 41.450 16.013 42.743 1.00 24.01 150 ARG C N 1
ATOM 5106 C CA . ARG C 1 150 ? 42.615 16.748 43.244 1.00 25.47 150 ARG C CA 1
ATOM 5107 C C . ARG C 1 150 ? 42.329 17.353 44.596 1.00 24.13 150 ARG C C 1
ATOM 5108 O O . ARG C 1 150 ? 41.219 17.848 44.806 1.00 24.65 150 ARG C O 1
ATOM 5116 N N . THR C 1 151 ? 43.328 17.384 45.483 1.00 22.40 151 THR C N 1
ATOM 5117 C CA . THR C 1 151 ? 43.193 18.175 46.677 1.00 20.70 151 THR C CA 1
ATOM 5118 C C . THR C 1 151 ? 43.279 19.641 46.333 1.00 21.36 151 THR C C 1
ATOM 5119 O O . THR C 1 151 ? 44.014 20.054 45.395 1.00 20.71 151 THR C O 1
ATOM 5123 N N . ASP C 1 152 ? 42.581 20.435 47.129 1.00 20.19 152 ASP C N 1
ATOM 5124 C CA . ASP C 1 152 ? 42.579 21.863 46.895 1.00 21.47 152 ASP C CA 1
ATOM 5125 C C . ASP C 1 152 ? 43.776 22.513 47.624 1.00 21.51 152 ASP C C 1
ATOM 5126 O O . ASP C 1 152 ? 44.652 21.798 48.147 1.00 18.82 152 ASP C O 1
ATOM 5131 N N . GLU C 1 153 ? 43.823 23.845 47.688 1.00 22.30 153 GLU C N 1
ATOM 5132 C CA . GLU C 1 153 ? 45.008 24.470 48.274 1.00 24.25 153 GLU C CA 1
ATOM 5133 C C . GLU C 1 153 ? 45.136 24.233 49.800 1.00 24.28 153 GLU C C 1
ATOM 5134 O O . GLU C 1 153 ? 46.188 24.488 50.371 1.00 25.61 153 GLU C O 1
ATOM 5140 N N . ASN C 1 154 ? 44.080 23.743 50.441 1.00 23.69 154 ASN C N 1
ATOM 5141 C CA . ASN C 1 154 ? 44.140 23.333 51.853 1.00 24.81 154 ASN C CA 1
ATOM 5142 C C . ASN C 1 154 ? 44.270 21.813 52.041 1.00 23.74 154 ASN C C 1
ATOM 5143 O O . ASN C 1 154 ? 44.059 21.306 53.149 1.00 24.50 154 ASN C O 1
ATOM 5148 N N . GLY C 1 155 ? 44.626 21.117 50.961 1.00 23.72 155 GLY C N 1
ATOM 5149 C CA . GLY C 1 155 ? 44.814 19.673 50.961 1.00 22.30 155 GLY C CA 1
ATOM 5150 C C . GLY C 1 155 ? 43.512 18.904 51.076 1.00 22.42 155 GLY C C 1
ATOM 5151 O O . GLY C 1 155 ? 43.529 17.747 51.474 1.00 23.47 155 GLY C O 1
ATOM 5152 N N . ARG C 1 156 ? 42.391 19.535 50.737 1.00 21.65 156 ARG C N 1
ATOM 5153 C CA . ARG C 1 156 ? 41.077 18.908 50.954 1.00 22.34 156 ARG C CA 1
ATOM 5154 C C . ARG C 1 156 ? 40.288 18.646 49.691 1.00 21.23 156 ARG C C 1
ATOM 5155 O O . ARG C 1 156 ? 40.546 19.257 48.654 1.00 22.06 156 ARG C O 1
ATOM 5163 N N . PHE C 1 157 ? 39.310 17.751 49.793 1.00 20.40 157 PHE C N 1
ATOM 5164 C CA . PHE C 1 157 ? 38.261 17.630 48.770 1.00 20.41 157 PHE C CA 1
ATOM 5165 C C . PHE C 1 157 ? 37.002 17.117 49.433 1.00 20.51 157 PHE C C 1
ATOM 5166 O O . PHE C 1 157 ? 37.067 16.503 50.495 1.00 20.38 157 PHE C O 1
ATOM 5174 N N . THR C 1 158 ? 35.863 17.377 48.788 1.00 20.17 158 THR C N 1
ATOM 5175 C CA . THR C 1 158 ? 34.608 16.739 49.116 1.00 22.14 158 THR C CA 1
ATOM 5176 C C . THR C 1 158 ? 34.153 15.964 47.885 1.00 21.58 158 THR C C 1
ATOM 5177 O O . THR C 1 158 ? 34.173 16.490 46.770 1.00 23.49 158 THR C O 1
ATOM 5181 N N . LEU C 1 159 ? 33.756 14.722 48.089 1.00 20.83 159 LEU C N 1
ATOM 5182 C CA . LEU C 1 159 ? 33.385 13.852 47.003 1.00 20.80 159 LEU C CA 1
ATOM 5183 C C . LEU C 1 159 ? 32.019 13.236 47.289 1.00 20.97 159 LEU C C 1
ATOM 5184 O O . LEU C 1 159 ? 31.847 12.620 48.340 1.00 20.83 159 LEU C O 1
ATOM 5189 N N . ARG C 1 160 ? 31.088 13.372 46.338 1.00 20.73 160 ARG C N 1
ATOM 5190 C CA . ARG C 1 160 ? 29.808 12.677 46.411 1.00 22.12 160 ARG C CA 1
ATOM 5191 C C . ARG C 1 160 ? 29.809 11.350 45.674 1.00 21.28 160 ARG C C 1
ATOM 5192 O O . ARG C 1 160 ? 30.220 11.227 44.497 1.00 20.73 160 ARG C O 1
ATOM 5200 N N . THR C 1 161 ? 29.300 10.330 46.343 1.00 21.87 161 THR C N 1
ATOM 5201 C CA . THR C 1 161 ? 29.185 9.041 45.689 1.00 21.14 161 THR C CA 1
ATOM 5202 C C . THR C 1 161 ? 28.029 8.262 46.329 1.00 22.95 161 THR C C 1
ATOM 5203 O O . THR C 1 161 ? 27.108 8.878 46.898 1.00 21.49 161 THR C O 1
ATOM 5207 N N . ILE C 1 162 ? 28.085 6.939 46.243 1.00 23.09 162 ILE C N 1
ATOM 5208 C CA . ILE C 1 162 ? 27.112 6.073 46.899 1.00 25.45 162 ILE C CA 1
ATOM 5209 C C . ILE C 1 162 ? 27.875 5.074 47.749 1.00 25.06 162 ILE C C 1
ATOM 5210 O O . ILE C 1 162 ? 29.020 4.733 47.391 1.00 25.53 162 ILE C O 1
ATOM 5215 N N . VAL C 1 163 ? 27.307 4.632 48.885 1.00 22.53 163 VAL C N 1
ATOM 5216 C CA . VAL C 1 163 ? 27.938 3.578 49.675 1.00 22.49 163 VAL C CA 1
ATOM 5217 C C . VAL C 1 163 ? 27.995 2.256 48.840 1.00 22.92 163 VAL C C 1
ATOM 5218 O O . VAL C 1 163 ? 26.925 1.728 48.389 1.00 21.63 163 VAL C O 1
ATOM 5222 N N . PRO C 1 164 ? 29.190 1.708 48.586 1.00 21.03 164 PRO C N 1
ATOM 5223 C CA . PRO C 1 164 ? 29.255 0.481 47.797 1.00 21.75 164 PRO C CA 1
ATOM 5224 C C . PRO C 1 164 ? 28.747 -0.709 48.634 1.00 21.49 164 PRO C C 1
ATOM 5225 O O . PRO C 1 164 ? 28.727 -0.632 49.875 1.00 21.65 164 PRO C O 1
ATOM 5229 N N . ALA C 1 165 ? 28.289 -1.753 47.958 1.00 22.68 165 ALA C N 1
ATOM 5230 C CA . ALA C 1 165 ? 27.959 -3.028 48.614 1.00 23.69 165 ALA C CA 1
ATOM 5231 C C . ALA C 1 165 ? 29.194 -3.929 48.732 1.00 23.86 165 ALA C C 1
ATOM 5232 O O . ALA C 1 165 ? 30.151 -3.767 47.939 1.00 23.13 165 ALA C O 1
ATOM 5234 N N . PRO C 1 166 ? 29.173 -4.884 49.669 1.00 24.74 166 PRO C N 1
ATOM 5235 C CA . PRO C 1 166 ? 30.165 -5.970 49.689 1.00 25.38 166 PRO C CA 1
ATOM 5236 C C . PRO C 1 166 ? 30.225 -6.664 48.318 1.00 26.65 166 PRO C C 1
ATOM 5237 O O . PRO C 1 166 ? 29.246 -6.683 47.588 1.00 26.68 166 PRO C O 1
ATOM 5241 N N A TYR C 1 167 ? 31.404 -7.208 48.003 0.60 26.52 167 TYR C N 1
ATOM 5242 N N B TYR C 1 167 ? 31.355 -7.201 47.918 0.40 27.48 167 TYR C N 1
ATOM 5243 C CA A TYR C 1 167 ? 31.693 -7.927 46.749 0.60 26.17 167 TYR C CA 1
ATOM 5244 C CA B TYR C 1 167 ? 31.253 -7.992 46.707 0.40 28.14 167 TYR C CA 1
ATOM 5245 C C A TYR C 1 167 ? 31.778 -9.441 46.999 0.60 26.72 167 TYR C C 1
ATOM 5246 C C B TYR C 1 167 ? 31.830 -9.373 46.826 0.40 27.85 167 TYR C C 1
ATOM 5247 O O A TYR C 1 167 ? 32.429 -9.847 47.966 0.60 26.13 167 TYR C O 1
ATOM 5248 O O B TYR C 1 167 ? 32.827 -9.618 47.509 0.40 27.32 167 TYR C O 1
ATOM 5265 N N . GLU C 1 168 ? 31.120 -10.270 46.165 1.00 27.41 168 GLU C N 1
ATOM 5266 C CA . GLU C 1 168 ? 31.378 -11.705 46.189 1.00 28.08 168 GLU C CA 1
ATOM 5267 C C . GLU C 1 168 ? 32.361 -12.112 45.089 1.00 27.50 168 GLU C C 1
ATOM 5268 O O . GLU C 1 168 ? 32.197 -11.723 43.934 1.00 27.24 168 GLU C O 1
ATOM 5274 N N . ILE C 1 169 ? 33.394 -12.884 45.438 1.00 26.67 169 ILE C N 1
ATOM 5275 C CA . ILE C 1 169 ? 34.174 -13.529 44.383 1.00 27.65 169 ILE C CA 1
ATOM 5276 C C . ILE C 1 169 ? 33.176 -14.352 43.517 1.00 27.85 169 ILE C C 1
ATOM 5277 O O . ILE C 1 169 ? 32.419 -15.136 44.069 1.00 28.51 169 ILE C O 1
ATOM 5282 N N . PRO C 1 170 ? 33.169 -14.177 42.198 1.00 28.92 170 PRO C N 1
ATOM 5283 C CA . PRO C 1 170 ? 32.180 -14.867 41.325 1.00 29.58 170 PRO C CA 1
ATOM 5284 C C . PRO C 1 170 ? 32.002 -16.376 41.541 1.00 29.90 170 PRO C C 1
ATOM 5285 O O . PRO C 1 170 ? 32.960 -17.152 41.464 1.00 28.79 170 PRO C O 1
ATOM 5289 N N . LYS C 1 171 ? 30.774 -16.798 41.826 1.00 30.63 171 LYS C N 1
ATOM 5290 C CA . LYS C 1 171 ? 30.556 -18.173 42.256 1.00 32.10 171 LYS C CA 1
ATOM 5291 C C . LYS C 1 171 ? 30.801 -19.198 41.116 1.00 32.43 171 LYS C C 1
ATOM 5292 O O . LYS C 1 171 ? 31.151 -20.342 41.389 1.00 32.37 171 LYS C O 1
ATOM 5294 N N . ASN C 1 172 ? 30.667 -18.749 39.867 1.00 33.63 172 ASN C N 1
ATOM 5295 C CA . ASN C 1 172 ? 30.727 -19.624 38.678 1.00 35.50 172 ASN C CA 1
ATOM 5296 C C . ASN C 1 172 ? 32.145 -19.908 38.126 1.00 35.09 172 ASN C C 1
ATOM 5297 O O . ASN C 1 172 ? 32.325 -20.785 37.273 1.00 36.90 172 ASN C O 1
ATOM 5305 N N . GLY C 1 173 ? 33.151 -19.186 38.613 1.00 33.54 173 GLY C N 1
ATOM 5306 C CA . GLY C 1 173 ? 34.494 -19.398 38.101 1.00 31.52 173 GLY C CA 1
ATOM 5307 C C . GLY C 1 173 ? 35.315 -20.310 39.000 1.00 28.87 173 GLY C C 1
ATOM 5308 O O . GLY C 1 173 ? 34.896 -20.664 40.110 1.00 28.54 173 GLY C O 1
ATOM 5309 N N . PRO C 1 174 ? 36.515 -20.670 38.545 1.00 28.89 174 PRO C N 1
ATOM 5310 C CA . PRO C 1 174 ? 37.386 -21.545 39.345 1.00 27.27 174 PRO C CA 1
ATOM 5311 C C . PRO C 1 174 ? 37.620 -21.061 40.776 1.00 26.50 174 PRO C C 1
ATOM 5312 O O . PRO C 1 174 ? 37.545 -21.905 41.688 1.00 26.72 174 PRO C O 1
ATOM 5316 N N . THR C 1 175 ? 37.827 -19.755 41.004 1.00 26.10 175 THR C N 1
ATOM 5317 C CA . THR C 1 175 ? 38.180 -19.287 42.367 1.00 26.25 175 THR C CA 1
ATOM 5318 C C . THR C 1 175 ? 36.984 -19.485 43.275 1.00 26.57 175 THR C C 1
ATOM 5319 O O . THR C 1 175 ? 37.097 -19.935 44.432 1.00 25.57 175 THR C O 1
ATOM 5323 N N . GLY C 1 176 ? 35.816 -19.144 42.718 1.00 28.28 176 GLY C N 1
ATOM 5324 C CA . GLY C 1 176 ? 34.553 -19.337 43.403 1.00 28.89 176 GLY C CA 1
ATOM 5325 C C . GLY C 1 176 ? 34.321 -20.806 43.713 1.00 28.78 176 GLY C C 1
ATOM 5326 O O . GLY C 1 176 ? 33.805 -21.112 44.793 1.00 29.66 176 GLY C O 1
ATOM 5327 N N . ALA C 1 177 ? 34.714 -21.691 42.789 1.00 29.48 177 ALA C N 1
ATOM 5328 C CA . ALA C 1 177 ? 34.573 -23.154 42.953 1.00 29.82 177 ALA C CA 1
ATOM 5329 C C . ALA C 1 177 ? 35.410 -23.672 44.110 1.00 28.89 177 ALA C C 1
ATOM 5330 O O . ALA C 1 177 ? 34.962 -24.499 44.931 1.00 29.04 177 ALA C O 1
ATOM 5332 N N . LEU C 1 178 ? 36.648 -23.192 44.166 1.00 28.31 178 LEU C N 1
ATOM 5333 C CA . LEU C 1 178 ? 37.541 -23.558 45.244 1.00 26.91 178 LEU C CA 1
ATOM 5334 C C . LEU C 1 178 ? 36.964 -23.114 46.581 1.00 26.37 178 LEU C C 1
ATOM 5335 O O . LEU C 1 178 ? 36.945 -23.884 47.544 1.00 25.44 178 LEU C O 1
ATOM 5340 N N . LEU C 1 179 ? 36.531 -21.857 46.658 1.00 26.20 179 LEU C N 1
ATOM 5341 C CA . LEU C 1 179 ? 36.035 -21.327 47.935 1.00 27.54 179 LEU C CA 1
ATOM 5342 C C . LEU C 1 179 ? 34.882 -22.213 48.470 1.00 28.02 179 LEU C C 1
ATOM 5343 O O . LEU C 1 179 ? 34.813 -22.517 49.662 1.00 29.36 179 LEU C O 1
ATOM 5348 N N . ALA C 1 180 ? 34.022 -22.630 47.558 1.00 29.02 180 ALA C N 1
ATOM 5349 C CA . ALA C 1 180 ? 32.861 -23.492 47.857 1.00 30.61 180 ALA C CA 1
ATOM 5350 C C . ALA C 1 180 ? 33.294 -24.893 48.239 1.00 30.57 180 ALA C C 1
ATOM 5351 O O . ALA C 1 180 ? 32.852 -25.412 49.267 1.00 30.63 180 ALA C O 1
ATOM 5353 N N . ALA C 1 181 ? 34.202 -25.476 47.446 1.00 31.31 181 ALA C N 1
ATOM 5354 C CA . ALA C 1 181 ? 34.791 -26.783 47.758 1.00 30.85 181 ALA C CA 1
ATOM 5355 C C . ALA C 1 181 ? 35.443 -26.778 49.141 1.00 30.96 181 ALA C C 1
ATOM 5356 O O . ALA C 1 181 ? 35.387 -27.781 49.873 1.00 31.43 181 ALA C O 1
ATOM 5358 N N . ALA C 1 182 ? 36.035 -25.640 49.519 1.00 30.34 182 ALA C N 1
ATOM 5359 C CA . ALA C 1 182 ? 36.708 -25.510 50.812 1.00 29.04 182 ALA C CA 1
ATOM 5360 C C . ALA C 1 182 ? 35.830 -25.047 51.978 1.00 29.27 182 ALA C C 1
ATOM 5361 O O . ALA C 1 182 ? 36.302 -24.974 53.122 1.00 28.49 182 ALA C O 1
ATOM 5363 N N . GLY C 1 183 ? 34.558 -24.758 51.700 1.00 29.47 183 GLY C N 1
ATOM 5364 C CA . GLY C 1 183 ? 33.628 -24.295 52.711 1.00 29.70 183 GLY C CA 1
ATOM 5365 C C . GLY C 1 183 ? 34.016 -22.933 53.264 1.00 29.66 183 GLY C C 1
ATOM 5366 O O . GLY C 1 183 ? 33.840 -22.650 54.449 1.00 30.18 183 GLY C O 1
ATOM 5367 N N . TRP C 1 184 ? 34.587 -22.109 52.396 1.00 29.90 184 TRP C N 1
ATOM 5368 C CA . TRP C 1 184 ? 35.063 -20.776 52.761 1.00 30.32 184 TRP C CA 1
ATOM 5369 C C . TRP C 1 184 ? 34.104 -19.787 52.125 1.00 29.64 184 TRP C C 1
ATOM 5370 O O . TRP C 1 184 ? 33.738 -19.929 50.959 1.00 30.57 184 TRP C O 1
ATOM 5381 N N . HIS C 1 185 ? 33.701 -18.767 52.871 1.00 29.87 185 HIS C N 1
ATOM 5382 C CA . HIS C 1 185 ? 32.861 -17.773 52.242 1.00 29.94 185 HIS C CA 1
ATOM 5383 C C . HIS C 1 185 ? 33.655 -16.921 51.236 1.00 28.92 185 HIS C C 1
ATOM 5384 O O . HIS C 1 185 ? 34.878 -16.768 51.381 1.00 27.70 185 HIS C O 1
ATOM 5391 N N . ALA C 1 186 ? 32.945 -16.340 50.264 1.00 27.57 186 ALA C N 1
ATOM 5392 C CA . ALA C 1 186 ? 33.557 -15.644 49.111 1.00 27.46 186 ALA C CA 1
ATOM 5393 C C . ALA C 1 186 ? 33.444 -14.093 49.095 1.00 25.71 186 ALA C C 1
ATOM 5394 O O . ALA C 1 186 ? 33.495 -13.467 48.038 1.00 26.44 186 ALA C O 1
ATOM 5396 N N . TRP C 1 187 ? 33.313 -13.480 50.265 1.00 23.74 187 TRP C N 1
ATOM 5397 C CA . TRP C 1 187 ? 32.926 -12.072 50.350 1.00 22.98 187 TRP C CA 1
ATOM 5398 C C . TRP C 1 187 ? 34.033 -11.136 50.825 1.00 21.46 187 TRP C C 1
ATOM 5399 O O . TRP C 1 187 ? 34.732 -11.442 51.807 1.00 21.41 187 TRP C O 1
ATOM 5410 N N . ARG C 1 188 ? 34.124 -9.997 50.142 1.00 18.42 188 ARG C N 1
ATOM 5411 C CA . ARG C 1 188 ? 34.833 -8.829 50.638 1.00 19.67 188 ARG C CA 1
ATOM 5412 C C . ARG C 1 188 ? 33.850 -7.864 51.308 1.00 19.66 188 ARG C C 1
ATOM 5413 O O . ARG C 1 188 ? 32.736 -7.648 50.776 1.00 19.93 188 ARG C O 1
ATOM 5427 N N . PRO C 1 189 ? 34.245 -7.215 52.408 1.00 19.43 189 PRO C N 1
ATOM 5428 C CA . PRO C 1 189 ? 33.440 -6.079 52.912 1.00 19.32 189 PRO C CA 1
ATOM 5429 C C . PRO C 1 189 ? 33.398 -4.955 51.906 1.00 18.94 189 PRO C C 1
ATOM 5430 O O . PRO C 1 189 ? 34.301 -4.856 51.044 1.00 19.32 189 PRO C O 1
ATOM 5434 N N . ALA C 1 190 ? 32.401 -4.071 52.032 1.00 18.18 190 ALA C N 1
ATOM 5435 C CA . ALA C 1 190 ? 32.320 -2.898 51.163 1.00 17.85 190 ALA C CA 1
ATOM 5436 C C . ALA C 1 190 ? 33.564 -1.996 51.317 1.00 18.54 190 ALA C C 1
ATOM 5437 O O . ALA C 1 190 ? 34.055 -1.809 52.421 1.00 18.41 190 ALA C O 1
ATOM 5439 N N . HIS C 1 191 ? 34.019 -1.417 50.206 1.00 18.97 191 HIS C N 1
ATOM 5440 C CA . HIS C 1 191 ? 35.263 -0.641 50.227 1.00 19.76 191 HIS C CA 1
ATOM 5441 C C . HIS C 1 191 ? 35.410 0.366 49.064 1.00 18.66 191 HIS C C 1
ATOM 5442 O O . HIS C 1 191 ? 34.805 0.198 48.008 1.00 19.39 191 HIS C O 1
ATOM 5449 N N . LEU C 1 192 ? 36.234 1.402 49.292 1.00 18.64 192 LEU C N 1
ATOM 5450 C CA . LEU C 1 192 ? 36.641 2.376 48.291 1.00 18.99 192 LEU C CA 1
ATOM 5451 C C . LEU C 1 192 ? 38.144 2.166 48.049 1.00 19.33 192 LEU C C 1
ATOM 5452 O O . LEU C 1 192 ? 38.905 2.090 49.031 1.00 18.88 192 LEU C O 1
ATOM 5457 N N . HIS C 1 193 ? 38.563 2.056 46.786 1.00 18.88 193 HIS C N 1
ATOM 5458 C CA . HIS C 1 193 ? 40.010 1.870 46.485 1.00 17.88 193 HIS C CA 1
ATOM 5459 C C . HIS C 1 193 ? 40.617 3.239 46.210 1.00 17.61 193 HIS C C 1
ATOM 5460 O O . HIS C 1 193 ? 39.957 4.089 45.607 1.00 17.96 193 HIS C O 1
ATOM 5467 N N . TRP C 1 194 ? 41.902 3.448 46.538 1.00 16.69 194 TRP C N 1
ATOM 5468 C CA . TRP C 1 194 ? 42.529 4.741 46.200 1.00 16.78 194 TRP C CA 1
ATOM 5469 C C . TRP C 1 194 ? 43.988 4.518 45.773 1.00 16.95 194 TRP C C 1
ATOM 5470 O O . TRP C 1 194 ? 44.675 3.722 46.393 1.00 17.61 194 TRP C O 1
ATOM 5481 N N . ILE C 1 195 ? 44.399 5.195 44.722 1.00 18.00 195 ILE C N 1
ATOM 5482 C CA . ILE C 1 195 ? 45.834 5.355 44.414 1.00 18.79 195 ILE C CA 1
ATOM 5483 C C . ILE C 1 195 ? 46.098 6.857 44.470 1.00 18.53 195 ILE C C 1
ATOM 5484 O O . ILE C 1 195 ? 45.475 7.635 43.744 1.00 20.07 195 ILE C O 1
ATOM 5489 N N . ILE C 1 196 ? 47.035 7.272 45.322 1.00 18.39 196 ILE C N 1
ATOM 5490 C CA . ILE C 1 196 ? 47.175 8.684 45.684 1.00 18.11 196 ILE C CA 1
ATOM 5491 C C . ILE C 1 196 ? 48.621 9.051 45.390 1.00 19.42 196 ILE C C 1
ATOM 5492 O O . ILE C 1 196 ? 49.535 8.333 45.821 1.00 19.23 196 ILE C O 1
ATOM 5497 N N . ALA C 1 197 ? 48.796 10.130 44.638 1.00 19.63 197 ALA C N 1
ATOM 5498 C CA . ALA C 1 197 ? 50.140 10.513 44.138 1.00 21.69 197 ALA C CA 1
ATOM 5499 C C . ALA C 1 197 ? 50.368 12.007 44.121 1.00 21.88 197 ALA C C 1
ATOM 5500 O O . ALA C 1 197 ? 49.439 12.786 43.832 1.00 21.73 197 ALA C O 1
ATOM 5502 N N . LYS C 1 198 ? 51.627 12.405 44.375 1.00 23.64 198 LYS C N 1
ATOM 5503 C CA . LYS C 1 198 ? 52.078 13.766 44.164 1.00 24.54 198 LYS C CA 1
ATOM 5504 C C . LYS C 1 198 ? 53.609 13.746 43.885 1.00 26.07 198 LYS C C 1
ATOM 5505 O O . LYS C 1 198 ? 54.359 13.042 44.560 1.00 25.59 198 LYS C O 1
ATOM 5511 N N . GLU C 1 199 ? 54.050 14.484 42.863 1.00 27.53 199 GLU C N 1
ATOM 5512 C CA . GLU C 1 199 ? 55.488 14.584 42.577 1.00 28.75 199 GLU C CA 1
ATOM 5513 C C . GLU C 1 199 ? 56.292 14.937 43.837 1.00 28.08 199 GLU C C 1
ATOM 5514 O O . GLU C 1 199 ? 55.947 15.852 44.574 1.00 28.30 199 GLU C O 1
ATOM 5518 N N . GLY C 1 200 ? 57.371 14.197 44.094 1.00 28.46 200 GLY C N 1
ATOM 5519 C CA . GLY C 1 200 ? 58.181 14.427 45.284 1.00 27.48 200 GLY C CA 1
ATOM 5520 C C . GLY C 1 200 ? 57.737 13.569 46.452 1.00 27.34 200 GLY C C 1
ATOM 5521 O O . GLY C 1 200 ? 58.399 13.585 47.475 1.00 28.37 200 GLY C O 1
ATOM 5522 N N . TYR C 1 201 ? 56.630 12.820 46.292 1.00 24.90 201 TYR C N 1
ATOM 5523 C CA . TYR C 1 201 ? 56.109 11.952 47.357 1.00 24.74 201 TYR C CA 1
ATOM 5524 C C . TYR C 1 201 ? 55.979 10.497 46.911 1.00 22.92 201 TYR C C 1
ATOM 5525 O O . TYR C 1 201 ? 55.819 10.198 45.736 1.00 23.94 201 TYR C O 1
ATOM 5534 N N . GLU C 1 202 ? 56.091 9.584 47.849 1.00 24.13 202 GLU C N 1
ATOM 5535 C CA . GLU C 1 202 ? 55.880 8.189 47.531 1.00 24.21 202 GLU C CA 1
ATOM 5536 C C . GLU C 1 202 ? 54.356 8.000 47.422 1.00 22.71 202 GLU C C 1
ATOM 5537 O O . GLU C 1 202 ? 53.592 8.479 48.270 1.00 23.47 202 GLU C O 1
ATOM 5543 N N . SER C 1 203 ? 53.935 7.255 46.423 1.00 21.78 203 SER C N 1
ATOM 5544 C CA . SER C 1 203 ? 52.494 7.059 46.192 1.00 21.18 203 SER C CA 1
ATOM 5545 C C . SER C 1 203 ? 51.910 6.131 47.241 1.00 20.40 203 SER C C 1
ATOM 5546 O O . SER C 1 203 ? 52.635 5.368 47.900 1.00 19.77 203 SER C O 1
ATOM 5549 N N . LEU C 1 204 ? 50.584 6.180 47.393 1.00 18.72 204 LEU C N 1
ATOM 5550 C CA . LEU C 1 204 ? 49.915 5.360 48.389 1.00 18.53 204 LEU C CA 1
ATOM 5551 C C . LEU C 1 204 ? 48.764 4.642 47.676 1.00 17.23 204 LEU C C 1
ATOM 5552 O O . LEU C 1 204 ? 47.934 5.298 47.055 1.00 17.33 204 LEU C O 1
ATOM 5557 N N . THR C 1 205 ? 48.753 3.326 47.771 1.00 17.17 205 THR C N 1
ATOM 5558 C CA . THR C 1 205 ? 47.612 2.509 47.328 1.00 17.72 205 THR C CA 1
ATOM 5559 C C . THR C 1 205 ? 46.951 2.014 48.579 1.00 18.03 205 THR C C 1
ATOM 5560 O O . THR C 1 205 ? 47.620 1.370 49.402 1.00 20.07 205 THR C O 1
ATOM 5564 N N . THR C 1 206 ? 45.644 2.288 48.736 1.00 16.87 206 THR C N 1
ATOM 5565 C CA . THR C 1 206 ? 44.972 1.825 49.926 1.00 16.94 206 THR C CA 1
ATOM 5566 C C . THR C 1 206 ? 43.478 1.541 49.656 1.00 17.74 206 THR C C 1
ATOM 5567 O O . THR C 1 206 ? 43.030 1.714 48.528 1.00 17.31 206 THR C O 1
ATOM 5571 N N . GLN C 1 207 ? 42.751 1.112 50.690 1.00 17.28 207 GLN C N 1
ATOM 5572 C CA . GLN C 1 207 ? 41.321 0.850 50.616 1.00 18.55 207 GLN C CA 1
ATOM 5573 C C . GLN C 1 207 ? 40.717 1.390 51.918 1.00 18.70 207 GLN C C 1
ATOM 5574 O O . GLN C 1 207 ? 41.374 1.325 52.957 1.00 18.78 207 GLN C O 1
ATOM 5580 N N . LEU C 1 208 ? 39.474 1.886 51.868 1.00 17.47 208 LEU C N 1
ATOM 5581 C CA . LEU C 1 208 ? 38.775 2.244 53.118 1.00 17.93 208 LEU C CA 1
ATOM 5582 C C . LEU C 1 208 ? 37.479 1.456 53.224 1.00 18.75 208 LEU C C 1
ATOM 5583 O O . LEU C 1 208 ? 36.797 1.292 52.237 1.00 18.99 208 LEU C O 1
ATOM 5588 N N . TYR C 1 209 ? 37.183 0.969 54.426 1.00 19.63 209 TYR C N 1
ATOM 5589 C CA . TYR C 1 209 ? 36.075 0.066 54.713 1.00 20.77 209 TYR C CA 1
ATOM 5590 C C . TYR C 1 209 ? 35.135 0.831 55.637 1.00 22.12 209 TYR C C 1
ATOM 5591 O O . TYR C 1 209 ? 35.500 1.921 56.118 1.00 21.90 209 TYR C O 1
ATOM 5600 N N . PHE C 1 210 ? 33.972 0.251 55.950 1.00 23.20 210 PHE C N 1
ATOM 5601 C CA . PHE C 1 210 ? 32.944 0.952 56.738 1.00 25.64 210 PHE C CA 1
ATOM 5602 C C . PHE C 1 210 ? 32.692 0.176 58.035 1.00 28.34 210 PHE C C 1
ATOM 5603 O O . PHE C 1 210 ? 32.336 -1.022 57.985 1.00 27.40 210 PHE C O 1
ATOM 5611 N N . GLU C 1 211 ? 32.861 0.834 59.189 1.00 30.68 211 GLU C N 1
ATOM 5612 C CA . GLU C 1 211 ? 33.159 0.100 60.440 1.00 33.36 211 GLU C CA 1
ATOM 5613 C C . GLU C 1 211 ? 32.171 -0.990 60.935 1.00 35.04 211 GLU C C 1
ATOM 5614 O O . GLU C 1 211 ? 32.594 -1.981 61.585 1.00 36.44 211 GLU C O 1
ATOM 5620 N N . ASN C 1 212 ? 30.890 -0.854 60.621 1.00 35.48 212 ASN C N 1
ATOM 5621 C CA . ASN C 1 212 ? 29.949 -1.925 61.012 1.00 36.17 212 ASN C CA 1
ATOM 5622 C C . ASN C 1 212 ? 29.463 -2.717 59.796 1.00 35.28 212 ASN C C 1
ATOM 5623 O O . ASN C 1 212 ? 28.419 -3.401 59.838 1.00 35.02 212 ASN C O 1
ATOM 5628 N N . GLY C 1 213 ? 30.229 -2.635 58.709 1.00 33.73 213 GLY C N 1
ATOM 5629 C CA . GLY C 1 213 ? 29.815 -3.284 57.481 1.00 32.00 213 GLY C CA 1
ATOM 5630 C C . GLY C 1 213 ? 29.968 -4.795 57.639 1.00 30.87 213 GLY C C 1
ATOM 5631 O O . GLY C 1 213 ? 30.830 -5.275 58.376 1.00 29.71 213 GLY C O 1
ATOM 5632 N N . GLN C 1 214 ? 29.103 -5.527 56.946 1.00 29.55 214 GLN C N 1
ATOM 5633 C CA . GLN C 1 214 ? 29.214 -6.970 56.823 1.00 29.23 214 GLN C CA 1
ATOM 5634 C C . GLN C 1 214 ? 30.625 -7.328 56.351 1.00 27.17 214 GLN C C 1
ATOM 5635 O O . GLN C 1 214 ? 31.170 -6.648 55.470 1.00 25.99 214 GLN C O 1
ATOM 5641 N N . TRP C 1 215 ? 31.182 -8.396 56.908 1.00 26.44 215 TRP C N 1
ATOM 5642 C CA . TRP C 1 215 ? 32.430 -9.032 56.413 1.00 25.42 215 TRP C CA 1
ATOM 5643 C C . TRP C 1 215 ? 33.733 -8.322 56.794 1.00 25.36 215 TRP C C 1
ATOM 5644 O O . TRP C 1 215 ? 34.807 -8.770 56.382 1.00 22.95 215 TRP C O 1
ATOM 5655 N N . THR C 1 216 ? 33.676 -7.192 57.509 1.00 25.73 216 THR C N 1
ATOM 5656 C CA . THR C 1 216 ? 34.937 -6.525 57.823 1.00 26.37 216 THR C CA 1
ATOM 5657 C C . THR C 1 216 ? 35.845 -7.355 58.702 1.00 27.31 216 THR C C 1
ATOM 5658 O O . THR C 1 216 ? 37.054 -7.121 58.746 1.00 26.87 216 THR C O 1
ATOM 5662 N N . GLY C 1 217 ? 35.255 -8.305 59.430 1.00 27.59 217 GLY C N 1
ATOM 5663 C CA . GLY C 1 217 ? 36.031 -9.212 60.251 1.00 28.23 217 GLY C CA 1
ATOM 5664 C C . GLY C 1 217 ? 36.345 -10.557 59.608 1.00 29.35 217 GLY C C 1
ATOM 5665 O O . GLY C 1 217 ? 36.934 -11.437 60.271 1.00 29.76 217 GLY C O 1
ATOM 5666 N N . SER C 1 218 ? 35.950 -10.736 58.343 1.00 28.50 218 SER C N 1
ATOM 5667 C CA . SER C 1 218 ? 36.241 -11.982 57.614 1.00 28.08 218 SER C CA 1
ATOM 5668 C C . SER C 1 218 ? 36.287 -11.719 56.126 1.00 27.68 218 SER C C 1
ATOM 5669 O O . SER C 1 218 ? 35.535 -12.310 55.347 1.00 27.60 218 SER C O 1
ATOM 5672 N N . ASP C 1 219 ? 37.147 -10.782 55.735 1.00 25.00 219 ASP C N 1
ATOM 5673 C CA . ASP C 1 219 ? 37.388 -10.481 54.353 1.00 22.60 219 ASP C CA 1
ATOM 5674 C C . ASP C 1 219 ? 38.065 -11.706 53.699 1.00 23.48 219 ASP C C 1
ATOM 5675 O O . ASP C 1 219 ? 39.124 -12.173 54.166 1.00 21.23 219 ASP C O 1
ATOM 5680 N N . VAL C 1 220 ? 37.454 -12.238 52.633 1.00 23.08 220 VAL C N 1
ATOM 5681 C CA . VAL C 1 220 ? 38.073 -13.349 51.857 1.00 23.49 220 VAL C CA 1
ATOM 5682 C C . VAL C 1 220 ? 39.523 -13.022 51.432 1.00 23.67 220 VAL C C 1
ATOM 5683 O O . VAL C 1 220 ? 40.395 -13.916 51.389 1.00 23.93 220 VAL C O 1
ATOM 5687 N N . ALA C 1 221 ? 39.776 -11.743 51.128 1.00 22.80 221 ALA C N 1
ATOM 5688 C CA . ALA C 1 221 ? 41.115 -11.311 50.725 1.00 21.53 221 ALA C CA 1
ATOM 5689 C C . ALA C 1 221 ? 42.086 -10.896 51.859 1.00 21.54 221 ALA C C 1
ATOM 5690 O O . ALA C 1 221 ? 43.223 -10.542 51.585 1.00 21.36 221 ALA C O 1
ATOM 5692 N N . ASN C 1 222 ? 41.644 -10.971 53.103 1.00 21.46 222 ASN C N 1
ATOM 5693 C CA . ASN C 1 222 ? 42.452 -10.583 54.265 1.00 22.32 222 ASN C CA 1
ATOM 5694 C C . ASN C 1 222 ? 43.144 -9.224 54.147 1.00 22.61 222 ASN C C 1
ATOM 5695 O O . ASN C 1 222 ? 44.295 -9.104 54.558 1.00 20.45 222 ASN C O 1
ATOM 5700 N N . ALA C 1 223 ? 42.445 -8.223 53.596 1.00 20.85 223 ALA C N 1
ATOM 5701 C CA . ALA C 1 223 ? 43.097 -6.946 53.295 1.00 21.84 223 ALA C CA 1
ATOM 5702 C C . ALA C 1 223 ? 42.622 -5.814 54.194 1.00 21.50 223 ALA C C 1
ATOM 5703 O O . ALA C 1 223 ? 42.912 -4.648 53.940 1.00 21.81 223 ALA C O 1
ATOM 5705 N N . VAL C 1 224 ? 41.864 -6.145 55.240 1.00 21.61 224 VAL C N 1
ATOM 5706 C CA . VAL C 1 224 ? 41.355 -5.105 56.132 1.00 20.75 224 VAL C CA 1
ATOM 5707 C C . VAL C 1 224 ? 42.437 -4.825 57.159 1.00 21.47 224 VAL C C 1
ATOM 5708 O O . VAL C 1 224 ? 43.090 -5.759 57.598 1.00 21.01 224 VAL C O 1
ATOM 5712 N N . LYS C 1 225 ? 42.644 -3.546 57.496 1.00 20.38 225 LYS C N 1
ATOM 5713 C CA . LYS C 1 225 ? 43.570 -3.133 58.580 1.00 20.16 225 LYS C CA 1
ATOM 5714 C C . LYS C 1 225 ? 42.810 -2.074 59.421 1.00 19.88 225 LYS C C 1
ATOM 5715 O O . LYS C 1 225 ? 41.910 -1.417 58.894 1.00 20.25 225 LYS C O 1
ATOM 5721 N N . PRO C 1 226 ? 43.127 -1.956 60.710 1.00 19.94 226 PRO C N 1
ATOM 5722 C CA . PRO C 1 226 ? 42.323 -1.132 61.635 1.00 20.45 226 PRO C CA 1
ATOM 5723 C C . PRO C 1 226 ? 42.283 0.356 61.267 1.00 20.69 226 PRO C C 1
ATOM 5724 O O . PRO C 1 226 ? 41.261 1.028 61.451 1.00 20.47 226 PRO C O 1
ATOM 5728 N N . GLU C 1 227 ? 43.361 0.860 60.684 1.00 21.68 227 GLU C N 1
ATOM 5729 C CA . GLU C 1 227 ? 43.426 2.286 60.344 1.00 21.65 227 GLU C CA 1
ATOM 5730 C C . GLU C 1 227 ? 42.497 2.642 59.198 1.00 21.79 227 GLU C C 1
ATOM 5731 O O . GLU C 1 227 ? 42.318 3.824 58.882 1.00 21.26 227 GLU C O 1
ATOM 5737 N N . LEU C 1 228 ? 41.910 1.627 58.572 1.00 20.07 228 LEU C N 1
ATOM 5738 C CA . LEU C 1 228 ? 41.244 1.849 57.304 1.00 19.20 228 LEU C CA 1
ATOM 5739 C C . LEU C 1 228 ? 39.745 1.792 57.447 1.00 20.33 228 LEU C C 1
ATOM 5740 O O . LEU C 1 228 ? 39.030 1.784 56.437 1.00 19.70 228 LEU C O 1
ATOM 5745 N N . LEU C 1 229 ? 39.252 1.748 58.690 1.00 20.49 229 LEU C N 1
ATOM 5746 C CA . LEU C 1 229 ? 37.806 1.629 58.920 1.00 22.20 229 LEU C CA 1
ATOM 5747 C C . LEU C 1 229 ? 37.204 3.015 59.126 1.00 23.37 229 LEU C C 1
ATOM 5748 O O . LEU C 1 229 ? 37.679 3.793 59.985 1.00 24.13 229 LEU C O 1
ATOM 5753 N N . LEU C 1 230 ? 36.173 3.319 58.349 1.00 21.93 230 LEU C N 1
ATOM 5754 C CA . LEU C 1 230 ? 35.575 4.646 58.360 1.00 23.13 230 LEU C CA 1
ATOM 5755 C C . LEU C 1 230 ? 34.325 4.615 59.231 1.00 24.24 230 LEU C C 1
ATOM 5756 O O . LEU C 1 230 ? 33.655 3.595 59.302 1.00 22.97 230 LEU C O 1
ATOM 5761 N N . SER C 1 231 ? 34.001 5.742 59.849 1.00 25.08 231 SER C N 1
ATOM 5762 C CA . SER C 1 231 ? 32.736 5.836 60.540 1.00 27.45 231 SER C CA 1
ATOM 5763 C C . SER C 1 231 ? 31.790 6.707 59.734 1.00 28.19 231 SER C C 1
ATOM 5764 O O . SER C 1 231 ? 32.209 7.697 59.120 1.00 27.86 231 SER C O 1
ATOM 5767 N N . LEU C 1 232 ? 30.516 6.319 59.754 1.00 27.59 232 LEU C N 1
ATOM 5768 C CA . LEU C 1 232 ? 29.496 6.953 58.948 1.00 30.00 232 LEU C CA 1
ATOM 5769 C C . LEU C 1 232 ? 28.490 7.677 59.846 1.00 31.33 232 LEU C C 1
ATOM 5770 O O . LEU C 1 232 ? 27.989 7.101 60.822 1.00 30.46 232 LEU C O 1
ATOM 5775 N N . ASP C 1 233 ? 28.246 8.944 59.529 1.00 32.14 233 ASP C N 1
ATOM 5776 C CA . ASP C 1 233 ? 27.211 9.728 60.185 1.00 33.44 233 ASP C CA 1
ATOM 5777 C C . ASP C 1 233 ? 25.998 9.723 59.271 1.00 33.76 233 ASP C C 1
ATOM 5778 O O . ASP C 1 233 ? 26.121 10.017 58.077 1.00 31.71 233 ASP C O 1
ATOM 5783 N N . LYS C 1 234 ? 24.836 9.397 59.836 1.00 33.83 234 LYS C N 1
ATOM 5784 C CA . LYS C 1 234 ? 23.583 9.406 59.093 1.00 35.78 234 LYS C CA 1
ATOM 5785 C C . LYS C 1 234 ? 22.980 10.790 59.204 1.00 37.45 234 LYS C C 1
ATOM 5786 O O . LYS C 1 234 ? 22.659 11.228 60.309 1.00 38.01 234 LYS C O 1
ATOM 5790 N N . ILE C 1 235 ? 22.801 11.455 58.067 1.00 39.28 235 ILE C N 1
ATOM 5791 C CA . ILE C 1 235 ? 22.253 12.810 58.006 1.00 42.22 235 ILE C CA 1
ATOM 5792 C C . ILE C 1 235 ? 20.820 12.762 57.478 1.00 44.16 235 ILE C C 1
ATOM 5793 O O . ILE C 1 235 ? 20.568 12.194 56.418 1.00 43.97 235 ILE C O 1
ATOM 5798 N N . GLU C 1 236 ? 19.883 13.341 58.228 1.00 47.08 236 GLU C N 1
ATOM 5799 C CA . GLU C 1 236 ? 18.514 13.517 57.736 1.00 49.77 236 GLU C CA 1
ATOM 5800 C C . GLU C 1 236 ? 18.397 14.814 56.926 1.00 50.73 236 GLU C C 1
ATOM 5801 O O . GLU C 1 236 ? 19.048 15.820 57.241 1.00 51.61 236 GLU C O 1
ATOM 5807 N N . ALA C 1 237 ? 17.585 14.787 55.873 1.00 51.78 237 ALA C N 1
ATOM 5808 C CA . ALA C 1 237 ? 17.425 15.957 55.007 1.00 52.60 237 ALA C CA 1
ATOM 5809 C C . ALA C 1 237 ? 16.078 15.893 54.295 1.00 53.70 237 ALA C C 1
ATOM 5810 O O . ALA C 1 237 ? 15.189 15.127 54.695 1.00 54.66 237 ALA C O 1
ATOM 5811 N N . GLY C 1 240 ? 15.139 12.703 52.248 1.00 47.56 240 GLY C N 1
ATOM 5812 C CA . GLY C 1 240 ? 15.632 11.431 52.754 1.00 46.83 240 GLY C CA 1
ATOM 5813 C C . GLY C 1 240 ? 16.975 11.487 53.484 1.00 45.84 240 GLY C C 1
ATOM 5814 O O . GLY C 1 240 ? 17.510 12.576 53.730 1.00 46.95 240 GLY C O 1
ATOM 5815 N N . PRO C 1 241 ? 17.518 10.325 53.857 1.00 44.71 241 PRO C N 1
ATOM 5816 C CA . PRO C 1 241 ? 18.791 10.272 54.597 1.00 43.18 241 PRO C CA 1
ATOM 5817 C C . PRO C 1 241 ? 20.013 10.054 53.685 1.00 41.15 241 PRO C C 1
ATOM 5818 O O . PRO C 1 241 ? 19.907 9.416 52.629 1.00 41.85 241 PRO C O 1
ATOM 5822 N N . HIS C 1 242 ? 21.161 10.588 54.092 1.00 38.17 242 HIS C N 1
ATOM 5823 C CA . HIS C 1 242 ? 22.414 10.246 53.430 1.00 34.42 242 HIS C CA 1
ATOM 5824 C C . HIS C 1 242 ? 23.482 10.083 54.480 1.00 32.17 242 HIS C C 1
ATOM 5825 O O . HIS C 1 242 ? 23.219 10.330 55.677 1.00 31.80 242 HIS C O 1
ATOM 5832 N N . PHE C 1 243 ? 24.663 9.645 54.043 1.00 28.38 243 PHE C N 1
ATOM 5833 C CA . PHE C 1 243 ? 25.756 9.394 54.964 1.00 26.94 243 PHE C CA 1
ATOM 5834 C C . PHE C 1 243 ? 26.943 10.262 54.676 1.00 26.12 243 PHE C C 1
ATOM 5835 O O . PHE C 1 243 ? 27.191 10.636 53.528 1.00 25.13 243 PHE C O 1
ATOM 5843 N N . GLU C 1 244 ? 27.687 10.550 55.723 1.00 24.93 244 GLU C N 1
ATOM 5844 C CA . GLU C 1 244 ? 28.858 11.413 55.648 1.00 25.44 244 GLU C CA 1
ATOM 5845 C C . GLU C 1 244 ? 30.034 10.719 56.324 1.00 23.64 244 GLU C C 1
ATOM 5846 O O . GLU C 1 244 ? 29.876 10.079 57.377 1.00 21.50 244 GLU C O 1
ATOM 5852 N N . THR C 1 245 ? 31.237 10.905 55.765 1.00 22.60 245 THR C N 1
ATOM 5853 C CA . THR C 1 245 ? 32.427 10.375 56.408 1.00 21.89 245 THR C CA 1
ATOM 5854 C C . THR C 1 245 ? 33.637 11.248 56.090 1.00 21.94 245 THR C C 1
ATOM 5855 O O . THR C 1 245 ? 33.548 12.128 55.240 1.00 20.16 245 THR C O 1
ATOM 5859 N N . SER C 1 246 ? 34.733 11.034 56.815 1.00 21.08 246 SER C N 1
ATOM 5860 C CA . SER C 1 246 ? 35.895 11.877 56.743 1.00 23.10 246 SER C CA 1
ATOM 5861 C C . SER C 1 246 ? 37.111 10.960 56.801 1.00 22.18 246 SER C C 1
ATOM 5862 O O . SER C 1 246 ? 37.079 9.947 57.501 1.00 22.34 246 SER C O 1
ATOM 5865 N N . TYR C 1 247 ? 38.205 11.351 56.150 1.00 20.80 247 TYR C N 1
ATOM 5866 C CA . TYR C 1 247 ? 39.431 10.586 56.284 1.00 19.14 247 TYR C CA 1
ATOM 5867 C C . TYR C 1 247 ? 40.643 11.473 56.022 1.00 19.52 247 TYR C C 1
ATOM 5868 O O . TYR C 1 247 ? 40.582 12.328 55.150 1.00 20.29 247 TYR C O 1
ATOM 5877 N N . LYS C 1 248 ? 41.751 11.219 56.707 1.00 18.14 248 LYS C N 1
ATOM 5878 C CA . LYS C 1 248 ? 42.970 11.979 56.427 1.00 18.51 248 LYS C CA 1
ATOM 5879 C C . LYS C 1 248 ? 44.072 11.021 56.016 1.00 17.96 248 LYS C C 1
ATOM 5880 O O . LYS C 1 248 ? 44.429 10.166 56.789 1.00 17.09 248 LYS C O 1
ATOM 5886 N N . PHE C 1 249 ? 44.611 11.202 54.792 1.00 17.52 249 PHE C N 1
ATOM 5887 C CA . PHE C 1 249 ? 45.674 10.381 54.235 1.00 17.52 249 PHE C CA 1
ATOM 5888 C C . PHE C 1 249 ? 46.967 11.128 54.470 1.00 19.11 249 PHE C C 1
ATOM 5889 O O . PHE C 1 249 ? 46.946 12.358 54.499 1.00 18.45 249 PHE C O 1
ATOM 5897 N N . THR C 1 250 ? 48.079 10.394 54.601 1.00 19.15 250 THR C N 1
ATOM 5898 C CA . THR C 1 250 ? 49.404 11.016 54.721 1.00 20.36 250 THR C CA 1
ATOM 5899 C C . THR C 1 250 ? 50.308 10.454 53.633 1.00 20.89 250 THR C C 1
ATOM 5900 O O . THR C 1 250 ? 50.292 9.245 53.394 1.00 21.78 250 THR C O 1
ATOM 5904 N N . LEU C 1 251 ? 51.082 11.330 52.981 1.00 20.92 251 LEU C N 1
ATOM 5905 C CA . LEU C 1 251 ? 52.123 10.921 52.030 1.00 20.52 251 LEU C CA 1
ATOM 5906 C C . LEU C 1 251 ? 53.480 11.323 52.624 1.00 21.78 251 LEU C C 1
ATOM 5907 O O . LEU C 1 251 ? 53.602 12.369 53.266 1.00 21.10 251 LEU C O 1
ATOM 5912 N N . GLY C 1 252 ? 54.475 10.487 52.413 1.00 22.77 252 GLY C N 1
ATOM 5913 C CA . GLY C 1 252 ? 55.837 10.823 52.821 1.00 26.34 252 GLY C CA 1
ATOM 5914 C C . GLY C 1 252 ? 56.690 11.182 51.641 1.00 27.96 252 GLY C C 1
ATOM 5915 O O . GLY C 1 252 ? 56.533 10.648 50.538 1.00 26.13 252 GLY C O 1
ATOM 5916 N N . LYS C 1 253 ? 57.633 12.081 51.897 1.00 31.05 253 LYS C N 1
ATOM 5917 C CA . LYS C 1 253 ? 58.624 12.454 50.901 1.00 34.19 253 LYS C CA 1
ATOM 5918 C C . LYS C 1 253 ? 59.422 11.269 50.380 1.00 35.00 253 LYS C C 1
ATOM 5919 O O . LYS C 1 253 ? 59.767 10.325 51.114 1.00 35.38 253 LYS C O 1
ATOM 5923 N N . VAL C 1 254 ? 59.698 11.350 49.088 1.00 36.70 254 VAL C N 1
ATOM 5924 C CA . VAL C 1 254 ? 60.597 10.452 48.384 1.00 38.65 254 VAL C CA 1
ATOM 5925 C C . VAL C 1 254 ? 62.036 10.571 48.958 1.00 39.66 254 VAL C C 1
ATOM 5926 O O . VAL C 1 254 ? 62.805 9.610 49.067 1.00 40.81 254 VAL C O 1
ATOM 5931 N N . SER D 1 2 ? 54.558 49.632 28.747 1.00 40.94 2 SER D N 1
ATOM 5932 C CA . SER D 1 2 ? 54.134 51.065 28.676 1.00 41.39 2 SER D CA 1
ATOM 5933 C C . SER D 1 2 ? 53.030 51.171 27.579 1.00 40.65 2 SER D C 1
ATOM 5934 O O . SER D 1 2 ? 51.955 50.529 27.694 1.00 40.10 2 SER D O 1
ATOM 5937 N N . THR D 1 3 ? 53.322 51.927 26.511 1.00 39.49 3 THR D N 1
ATOM 5938 C CA . THR D 1 3 ? 52.610 51.819 25.232 1.00 38.79 3 THR D CA 1
ATOM 5939 C C . THR D 1 3 ? 52.854 50.412 24.665 1.00 36.96 3 THR D C 1
ATOM 5940 O O . THR D 1 3 ? 51.984 49.827 24.021 1.00 36.25 3 THR D O 1
ATOM 5944 N N . ASP D 1 4 ? 54.032 49.852 24.954 1.00 35.22 4 ASP D N 1
ATOM 5945 C CA . ASP D 1 4 ? 54.366 48.505 24.501 1.00 33.57 4 ASP D CA 1
ATOM 5946 C C . ASP D 1 4 ? 53.440 47.432 25.071 1.00 31.87 4 ASP D C 1
ATOM 5947 O O . ASP D 1 4 ? 53.002 46.541 24.347 1.00 31.56 4 ASP D O 1
ATOM 5955 N N . ARG D 1 5 ? 53.202 47.501 26.375 1.00 29.70 5 ARG D N 1
ATOM 5956 C CA . ARG D 1 5 ? 52.368 46.521 27.079 1.00 28.55 5 ARG D CA 1
ATOM 5957 C C . ARG D 1 5 ? 50.884 46.647 26.610 1.00 27.08 5 ARG D C 1
ATOM 5958 O O . ARG D 1 5 ? 50.226 45.661 26.281 1.00 27.27 5 ARG D O 1
ATOM 5966 N N . THR D 1 6 ? 50.379 47.859 26.562 1.00 27.04 6 THR D N 1
ATOM 5967 C CA . THR D 1 6 ? 48.981 48.093 26.115 1.00 27.06 6 THR D CA 1
ATOM 5968 C C . THR D 1 6 ? 48.807 47.612 24.692 1.00 27.17 6 THR D C 1
ATOM 5969 O O . THR D 1 6 ? 47.903 46.833 24.390 1.00 25.41 6 THR D O 1
ATOM 5973 N N . GLY D 1 7 ? 49.732 48.027 23.817 1.00 27.54 7 GLY D N 1
ATOM 5974 C CA . GLY D 1 7 ? 49.749 47.510 22.455 1.00 27.73 7 GLY D CA 1
ATOM 5975 C C . GLY D 1 7 ? 49.829 45.994 22.366 1.00 27.22 7 GLY D C 1
ATOM 5976 O O . GLY D 1 7 ? 49.161 45.377 21.522 1.00 26.88 7 GLY D O 1
ATOM 5977 N N . ASN D 1 8 ? 50.612 45.364 23.248 1.00 27.61 8 ASN D N 1
ATOM 5978 C CA . ASN D 1 8 ? 50.736 43.895 23.193 1.00 28.31 8 ASN D CA 1
ATOM 5979 C C . ASN D 1 8 ? 49.415 43.226 23.501 1.00 27.34 8 ASN D C 1
ATOM 5980 O O . ASN D 1 8 ? 48.970 42.312 22.802 1.00 27.73 8 ASN D O 1
ATOM 5985 N N . ILE D 1 9 ? 48.811 43.668 24.594 1.00 26.71 9 ILE D N 1
ATOM 5986 C CA . ILE D 1 9 ? 47.610 43.032 25.099 1.00 26.51 9 ILE D CA 1
ATOM 5987 C C . ILE D 1 9 ? 46.444 43.296 24.139 1.00 24.77 9 ILE D C 1
ATOM 5988 O O . ILE D 1 9 ? 45.795 42.380 23.704 1.00 23.53 9 ILE D O 1
ATOM 5993 N N . VAL D 1 10 ? 46.195 44.560 23.824 1.00 25.04 10 VAL D N 1
ATOM 5994 C CA . VAL D 1 10 ? 45.036 44.900 22.961 1.00 25.32 10 VAL D CA 1
ATOM 5995 C C . VAL D 1 10 ? 45.230 44.312 21.561 1.00 24.68 10 VAL D C 1
ATOM 5996 O O . VAL D 1 10 ? 44.300 43.735 20.964 1.00 25.52 10 VAL D O 1
ATOM 6000 N N . GLY D 1 11 ? 46.445 44.475 21.043 1.00 25.39 11 GLY D N 1
ATOM 6001 C CA . GLY D 1 11 ? 46.899 43.844 19.806 1.00 25.15 11 GLY D CA 1
ATOM 6002 C C . GLY D 1 11 ? 46.582 42.367 19.742 1.00 25.01 11 GLY D C 1
ATOM 6003 O O . GLY D 1 11 ? 45.951 41.909 18.793 1.00 24.74 11 GLY D O 1
ATOM 6004 N N . LYS D 1 12 ? 46.980 41.603 20.769 1.00 25.48 12 LYS D N 1
ATOM 6005 C CA . LYS D 1 12 ? 46.637 40.162 20.816 1.00 24.18 12 LYS D CA 1
ATOM 6006 C C . LYS D 1 12 ? 45.129 39.912 20.871 1.00 23.63 12 LYS D C 1
ATOM 6007 O O . LYS D 1 12 ? 44.623 38.987 20.282 1.00 24.06 12 LYS D O 1
ATOM 6013 N N . MET D 1 13 ? 44.411 40.723 21.631 1.00 23.55 13 MET D N 1
ATOM 6014 C CA . MET D 1 13 ? 42.964 40.498 21.777 1.00 24.55 13 MET D CA 1
ATOM 6015 C C . MET D 1 13 ? 42.265 40.718 20.448 1.00 24.55 13 MET D C 1
ATOM 6016 O O . MET D 1 13 ? 41.477 39.859 20.005 1.00 25.42 13 MET D O 1
ATOM 6021 N N . ILE D 1 14 ? 42.612 41.836 19.798 1.00 25.09 14 ILE D N 1
ATOM 6022 C CA . ILE D 1 14 ? 42.069 42.141 18.468 1.00 24.35 14 ILE D CA 1
ATOM 6023 C C . ILE D 1 14 ? 42.431 41.056 17.473 1.00 25.09 14 ILE D C 1
ATOM 6024 O O . ILE D 1 14 ? 41.565 40.594 16.716 1.00 23.95 14 ILE D O 1
ATOM 6029 N N . ALA D 1 15 ? 43.709 40.646 17.457 1.00 25.85 15 ALA D N 1
ATOM 6030 C CA . ALA D 1 15 ? 44.118 39.580 16.526 1.00 27.04 15 ALA D CA 1
ATOM 6031 C C . ALA D 1 15 ? 43.278 38.312 16.696 1.00 27.12 15 ALA D C 1
ATOM 6032 O O . ALA D 1 15 ? 42.892 37.664 15.719 1.00 27.61 15 ALA D O 1
ATOM 6034 N N . ALA D 1 16 ? 42.959 37.976 17.938 1.00 27.23 16 ALA D N 1
ATOM 6035 C CA . ALA D 1 16 ? 42.336 36.699 18.226 1.00 26.90 16 ALA D CA 1
ATOM 6036 C C . ALA D 1 16 ? 40.879 36.736 17.872 1.00 26.40 16 ALA D C 1
ATOM 6037 O O . ALA D 1 16 ? 40.299 35.744 17.415 1.00 26.23 16 ALA D O 1
ATOM 6039 N N . ILE D 1 17 ? 40.266 37.889 18.072 1.00 26.57 17 ILE D N 1
ATOM 6040 C CA . ILE D 1 17 ? 38.893 38.069 17.641 1.00 25.93 17 ILE D CA 1
ATOM 6041 C C . ILE D 1 17 ? 38.845 38.006 16.107 1.00 25.38 17 ILE D C 1
ATOM 6042 O O . ILE D 1 17 ? 37.982 37.363 15.549 1.00 24.77 17 ILE D O 1
ATOM 6047 N N . ASN D 1 18 ? 39.761 38.682 15.426 1.00 24.96 18 ASN D N 1
ATOM 6048 C CA . ASN D 1 18 ? 39.745 38.594 13.947 1.00 25.77 18 ASN D CA 1
ATOM 6049 C C . ASN D 1 18 ? 39.972 37.163 13.403 1.00 26.04 18 ASN D C 1
ATOM 6050 O O . ASN D 1 18 ? 39.368 36.763 12.411 1.00 25.33 18 ASN D O 1
ATOM 6055 N N . ALA D 1 19 ? 40.789 36.385 14.116 1.00 26.72 19 ALA D N 1
ATOM 6056 C CA . ALA D 1 19 ? 40.986 34.961 13.800 1.00 26.97 19 ALA D CA 1
ATOM 6057 C C . ALA D 1 19 ? 39.712 34.128 13.861 1.00 27.35 19 ALA D C 1
ATOM 6058 O O . ALA D 1 19 ? 39.481 33.275 12.993 1.00 27.54 19 ALA D O 1
ATOM 6060 N N . VAL D 1 20 ? 38.887 34.357 14.886 1.00 27.23 20 VAL D N 1
ATOM 6061 C CA . VAL D 1 20 ? 37.563 33.731 14.987 1.00 27.36 20 VAL D CA 1
ATOM 6062 C C . VAL D 1 20 ? 36.622 34.179 13.845 1.00 28.06 20 VAL D C 1
ATOM 6063 O O . VAL D 1 20 ? 35.888 33.360 13.247 1.00 27.94 20 VAL D O 1
ATOM 6067 N N . ILE D 1 21 ? 36.632 35.483 13.544 1.00 27.46 21 ILE D N 1
ATOM 6068 C CA . ILE D 1 21 ? 35.800 35.983 12.463 1.00 28.01 21 ILE D CA 1
ATOM 6069 C C . ILE D 1 21 ? 36.112 35.209 11.181 1.00 28.15 21 ILE D C 1
ATOM 6070 O O . ILE D 1 21 ? 35.203 34.744 10.504 1.00 27.26 21 ILE D O 1
ATOM 6075 N N . LYS D 1 22 ? 37.397 35.092 10.874 1.00 29.31 22 LYS D N 1
ATOM 6076 C CA . LYS D 1 22 ? 37.848 34.363 9.683 1.00 32.22 22 LYS D CA 1
ATOM 6077 C C . LYS D 1 22 ? 37.572 32.868 9.794 1.00 32.97 22 LYS D C 1
ATOM 6078 O O . LYS D 1 22 ? 37.043 32.256 8.857 1.00 33.24 22 LYS D O 1
ATOM 6081 N N . ASP D 1 23 ? 37.934 32.273 10.925 1.00 34.08 23 ASP D N 1
ATOM 6082 C CA . ASP D 1 23 ? 37.632 30.852 11.120 1.00 35.61 23 ASP D CA 1
ATOM 6083 C C . ASP D 1 23 ? 36.136 30.560 10.979 1.00 35.03 23 ASP D C 1
ATOM 6084 O O . ASP D 1 23 ? 35.753 29.695 10.188 1.00 36.03 23 ASP D O 1
ATOM 6089 N N . GLU D 1 24 ? 35.283 31.278 11.710 1.00 33.83 24 GLU D N 1
ATOM 6090 C CA . GLU D 1 24 ? 33.837 31.028 11.666 1.00 32.73 24 GLU D CA 1
ATOM 6091 C C . GLU D 1 24 ? 33.080 31.679 10.506 1.00 31.89 24 GLU D C 1
ATOM 6092 O O . GLU D 1 24 ? 31.873 31.475 10.367 1.00 30.94 24 GLU D O 1
ATOM 6098 N N . LYS D 1 25 ? 33.777 32.448 9.680 1.00 31.16 25 LYS D N 1
ATOM 6099 C CA . LYS D 1 25 ? 33.117 33.170 8.566 1.00 31.25 25 LYS D CA 1
ATOM 6100 C C . LYS D 1 25 ? 31.917 34.002 9.033 1.00 29.51 25 LYS D C 1
ATOM 6101 O O . LYS D 1 25 ? 30.781 33.859 8.553 1.00 30.74 25 LYS D O 1
ATOM 6107 N N . VAL D 1 26 ? 32.161 34.849 10.025 1.00 28.39 26 VAL D N 1
ATOM 6108 C CA . VAL D 1 26 ? 31.152 35.754 10.558 1.00 26.26 26 VAL D CA 1
ATOM 6109 C C . VAL D 1 26 ? 30.718 36.709 9.436 1.00 26.03 26 VAL D C 1
ATOM 6110 O O . VAL D 1 26 ? 31.554 37.234 8.711 1.00 26.14 26 VAL D O 1
ATOM 6114 N N . SER D 1 27 ? 29.409 36.860 9.264 1.00 25.73 27 SER D N 1
ATOM 6115 C CA . SER D 1 27 ? 28.860 37.603 8.144 1.00 25.53 27 SER D CA 1
ATOM 6116 C C . SER D 1 27 ? 28.642 39.071 8.514 1.00 25.42 27 SER D C 1
ATOM 6117 O O . SER D 1 27 ? 28.763 39.440 9.687 1.00 24.13 27 SER D O 1
ATOM 6120 N N . TYR D 1 28 ? 28.314 39.899 7.513 1.00 24.47 28 TYR D N 1
ATOM 6121 C CA . TYR D 1 28 ? 28.072 41.322 7.760 1.00 25.24 28 TYR D CA 1
ATOM 6122 C C . TYR D 1 28 ? 26.795 41.490 8.586 1.00 25.82 28 TYR D C 1
ATOM 6123 O O . TYR D 1 28 ? 26.659 42.409 9.388 1.00 25.45 28 TYR D O 1
ATOM 6132 N N . SER D 1 29 ? 25.852 40.583 8.394 1.00 25.78 29 SER D N 1
ATOM 6133 C CA . SER D 1 29 ? 24.619 40.641 9.159 1.00 26.88 29 SER D CA 1
ATOM 6134 C C . SER D 1 29 ? 24.862 40.373 10.661 1.00 25.69 29 SER D C 1
ATOM 6135 O O . SER D 1 29 ? 24.313 41.068 11.535 1.00 26.43 29 SER D O 1
ATOM 6138 N N . GLU D 1 30 ? 25.737 39.427 10.949 1.00 25.13 30 GLU D N 1
ATOM 6139 C CA . GLU D 1 30 ? 26.161 39.137 12.320 1.00 24.38 30 GLU D CA 1
ATOM 6140 C C . GLU D 1 30 ? 26.972 40.331 12.912 1.00 24.85 30 GLU D C 1
ATOM 6141 O O . GLU D 1 30 ? 26.762 40.737 14.071 1.00 23.33 30 GLU D O 1
ATOM 6147 N N . TYR D 1 31 ? 27.860 40.893 12.087 1.00 23.82 31 TYR D N 1
ATOM 6148 C CA . TYR D 1 31 ? 28.615 42.072 12.446 1.00 24.36 31 TYR D CA 1
ATOM 6149 C C . TYR D 1 31 ? 27.711 43.260 12.845 1.00 24.55 31 TYR D C 1
ATOM 6150 O O . TYR D 1 31 ? 27.958 43.906 13.862 1.00 23.26 31 TYR D O 1
ATOM 6159 N N . LYS D 1 32 ? 26.671 43.530 12.046 1.00 23.98 32 LYS D N 1
ATOM 6160 C CA . LYS D 1 32 ? 25.711 44.590 12.348 1.00 25.32 32 LYS D CA 1
ATOM 6161 C C . LYS D 1 32 ? 24.902 44.314 13.616 1.00 24.16 32 LYS D C 1
ATOM 6162 O O . LYS D 1 32 ? 24.656 45.226 14.427 1.00 24.45 32 LYS D O 1
ATOM 6168 N N . ALA D 1 33 ? 24.442 43.075 13.774 1.00 24.15 33 ALA D N 1
ATOM 6169 C CA . ALA D 1 33 ? 23.685 42.706 14.970 1.00 24.32 33 ALA D CA 1
ATOM 6170 C C . ALA D 1 33 ? 24.568 42.908 16.230 1.00 24.27 33 ALA D C 1
ATOM 6171 O O . ALA D 1 33 ? 24.095 43.414 17.268 1.00 24.67 33 ALA D O 1
ATOM 6173 N N . SER D 1 34 ? 25.834 42.526 16.110 1.00 23.50 34 SER D N 1
ATOM 6174 C CA . SER D 1 34 ? 26.783 42.644 17.226 1.00 23.37 34 SER D CA 1
ATOM 6175 C C . SER D 1 34 ? 27.063 44.114 17.580 1.00 22.60 34 SER D C 1
ATOM 6176 O O . SER D 1 34 ? 27.165 44.463 18.756 1.00 20.75 34 SER D O 1
ATOM 6179 N N . THR D 1 35 ? 27.187 44.957 16.552 1.00 21.80 35 THR D N 1
ATOM 6180 C CA . THR D 1 35 ? 27.373 46.398 16.719 1.00 21.52 35 THR D CA 1
ATOM 6181 C C . THR D 1 35 ? 26.206 46.997 17.515 1.00 21.62 35 THR D C 1
ATOM 6182 O O . THR D 1 35 ? 26.412 47.717 18.507 1.00 21.79 35 THR D O 1
ATOM 6186 N N . GLY D 1 36 ? 24.971 46.708 17.081 1.00 21.92 36 GLY D N 1
ATOM 6187 C CA . GLY D 1 36 ? 23.793 47.128 17.813 1.00 21.51 36 GLY D CA 1
ATOM 6188 C C . GLY D 1 36 ? 23.725 46.580 19.236 1.00 21.61 36 GLY D C 1
ATOM 6189 O O . GLY D 1 36 ? 23.336 47.284 20.172 1.00 21.56 36 GLY D O 1
ATOM 6190 N N . TRP D 1 37 ? 24.127 45.325 19.413 1.00 21.87 37 TRP D N 1
ATOM 6191 C CA . TRP D 1 37 ? 24.141 44.756 20.770 1.00 22.44 37 TRP D CA 1
ATOM 6192 C C . TRP D 1 37 ? 25.147 45.498 21.666 1.00 21.83 37 TRP D C 1
ATOM 6193 O O . TRP D 1 37 ? 24.819 45.880 22.781 1.00 22.20 37 TRP D O 1
ATOM 6204 N N . LEU D 1 38 ? 26.369 45.719 21.174 1.00 20.86 38 LEU D N 1
ATOM 6205 C CA . LEU D 1 38 ? 27.359 46.438 21.976 1.00 20.98 38 LEU D CA 1
ATOM 6206 C C . LEU D 1 38 ? 26.864 47.844 22.355 1.00 20.25 38 LEU D C 1
ATOM 6207 O O . LEU D 1 38 ? 27.043 48.301 23.489 1.00 19.66 38 LEU D O 1
ATOM 6212 N N . ILE D 1 39 ? 26.227 48.529 21.406 1.00 19.02 39 ILE D N 1
ATOM 6213 C CA . ILE D 1 39 ? 25.630 49.826 21.709 1.00 19.75 39 ILE D CA 1
ATOM 6214 C C . ILE D 1 39 ? 24.592 49.666 22.827 1.00 19.11 39 ILE D C 1
ATOM 6215 O O . ILE D 1 39 ? 24.539 50.470 23.738 1.00 20.12 39 ILE D O 1
ATOM 6220 N N . SER D 1 40 ? 23.793 48.602 22.783 1.00 19.97 40 SER D N 1
ATOM 6221 C CA . SER D 1 40 ? 22.722 48.428 23.782 1.00 20.05 40 SER D CA 1
ATOM 6222 C C . SER D 1 40 ? 23.334 48.212 25.175 1.00 19.73 40 SER D C 1
ATOM 6223 O O . SER D 1 40 ? 22.799 48.683 26.163 1.00 19.26 40 SER D O 1
ATOM 6226 N N . VAL D 1 41 ? 24.485 47.549 25.241 1.00 19.48 41 VAL D N 1
ATOM 6227 C CA . VAL D 1 41 ? 25.090 47.283 26.550 1.00 19.23 41 VAL D CA 1
ATOM 6228 C C . VAL D 1 41 ? 25.313 48.634 27.268 1.00 19.09 41 VAL D C 1
ATOM 6229 O O . VAL D 1 41 ? 25.004 48.789 28.459 1.00 19.92 41 VAL D O 1
ATOM 6233 N N . GLY D 1 42 ? 25.801 49.617 26.538 1.00 18.88 42 GLY D N 1
ATOM 6234 C CA . GLY D 1 42 ? 26.105 50.896 27.159 1.00 21.57 42 GLY D CA 1
ATOM 6235 C C . GLY D 1 42 ? 24.877 51.694 27.497 1.00 22.86 42 GLY D C 1
ATOM 6236 O O . GLY D 1 42 ? 24.789 52.305 28.593 1.00 22.05 42 GLY D O 1
ATOM 6237 N N . GLU D 1 43 ? 23.920 51.657 26.566 1.00 24.03 43 GLU D N 1
ATOM 6238 C CA . GLU D 1 43 ? 22.627 52.326 26.749 1.00 26.05 43 GLU D CA 1
ATOM 6239 C C . GLU D 1 43 ? 21.899 51.774 27.968 1.00 25.74 43 GLU D C 1
ATOM 6240 O O . GLU D 1 43 ? 21.205 52.516 28.660 1.00 25.94 43 GLU D O 1
ATOM 6246 N N . LYS D 1 44 ? 22.067 50.484 28.258 1.00 25.00 44 LYS D N 1
ATOM 6247 C CA . LYS D 1 44 ? 21.373 49.891 29.418 1.00 25.37 44 LYS D CA 1
ATOM 6248 C C . LYS D 1 44 ? 22.255 49.812 30.681 1.00 25.50 44 LYS D C 1
ATOM 6249 O O . LYS D 1 44 ? 21.901 49.141 31.658 1.00 25.02 44 LYS D O 1
ATOM 6254 N N . ASN D 1 45 ? 23.391 50.512 30.652 1.00 25.24 45 ASN D N 1
ATOM 6255 C CA . ASN D 1 45 ? 24.346 50.536 31.771 1.00 25.96 45 ASN D CA 1
ATOM 6256 C C . ASN D 1 45 ? 24.781 49.150 32.275 1.00 24.82 45 ASN D C 1
ATOM 6257 O O . ASN D 1 45 ? 24.935 48.950 33.488 1.00 25.72 45 ASN D O 1
ATOM 6262 N N . GLU D 1 46 ? 24.999 48.224 31.342 1.00 22.49 46 GLU D N 1
ATOM 6263 C CA . GLU D 1 46 ? 25.366 46.860 31.641 1.00 21.29 46 GLU D CA 1
ATOM 6264 C C . GLU D 1 46 ? 26.851 46.524 31.415 1.00 19.77 46 GLU D C 1
ATOM 6265 O O . GLU D 1 46 ? 27.214 45.358 31.438 1.00 19.16 46 GLU D O 1
ATOM 6271 N N . TRP D 1 47 ? 27.706 47.520 31.221 1.00 18.72 47 TRP D N 1
ATOM 6272 C CA . TRP D 1 47 ? 29.146 47.205 31.099 1.00 18.55 47 TRP D CA 1
ATOM 6273 C C . TRP D 1 47 ? 29.720 46.419 32.298 1.00 18.33 47 TRP D C 1
ATOM 6274 O O . TRP D 1 47 ? 30.305 45.345 32.101 1.00 19.15 47 TRP D O 1
ATOM 6285 N N . PRO D 1 48 ? 29.557 46.884 33.525 1.00 18.80 48 PRO D N 1
ATOM 6286 C CA . PRO D 1 48 ? 30.054 46.098 34.673 1.00 19.60 48 PRO D CA 1
ATOM 6287 C C . PRO D 1 48 ? 29.458 44.708 34.773 1.00 20.74 48 PRO D C 1
ATOM 6288 O O . PRO D 1 48 ? 30.203 43.768 35.043 1.00 20.96 48 PRO D O 1
ATOM 6292 N N . LEU D 1 49 ? 28.152 44.565 34.512 1.00 19.86 49 LEU D N 1
ATOM 6293 C CA . LEU D 1 49 ? 27.512 43.273 34.595 1.00 19.68 49 LEU D CA 1
ATOM 6294 C C . LEU D 1 49 ? 28.057 42.313 33.538 1.00 20.55 49 LEU D C 1
ATOM 6295 O O . LEU D 1 49 ? 28.443 41.170 33.849 1.00 20.81 49 LEU D O 1
ATOM 6300 N N . PHE D 1 50 ? 28.099 42.764 32.269 1.00 18.91 50 PHE D N 1
ATOM 6301 C CA . PHE D 1 50 ? 28.594 41.913 31.201 1.00 18.99 50 PHE D CA 1
ATOM 6302 C C . PHE D 1 50 ? 30.057 41.494 31.455 1.00 18.89 50 PHE D C 1
ATOM 6303 O O . PHE D 1 50 ? 30.425 40.297 31.325 1.00 19.79 50 PHE D O 1
ATOM 6311 N N . LEU D 1 51 ? 30.903 42.465 31.754 1.00 19.39 51 LEU D N 1
ATOM 6312 C CA . LEU D 1 51 ? 32.337 42.197 31.911 1.00 19.32 51 LEU D CA 1
ATOM 6313 C C . LEU D 1 51 ? 32.579 41.282 33.135 1.00 19.93 51 LEU D C 1
ATOM 6314 O O . LEU D 1 51 ? 33.328 40.295 33.071 1.00 19.81 51 LEU D O 1
ATOM 6319 N N . ASP D 1 52 ? 31.922 41.606 34.230 1.00 20.88 52 ASP D N 1
ATOM 6320 C CA . ASP D 1 52 ? 32.054 40.793 35.455 1.00 21.86 52 ASP D CA 1
ATOM 6321 C C . ASP D 1 52 ? 31.524 39.361 35.290 1.00 22.38 52 ASP D C 1
ATOM 6322 O O . ASP D 1 52 ? 32.030 38.446 35.921 1.00 23.92 52 ASP D O 1
ATOM 6327 N N . VAL D 1 53 ? 30.517 39.140 34.442 1.00 22.30 53 VAL D N 1
ATOM 6328 C CA . VAL D 1 53 ? 30.071 37.780 34.203 1.00 21.84 53 VAL D CA 1
ATOM 6329 C C . VAL D 1 53 ? 31.146 37.001 33.442 1.00 21.73 53 VAL D C 1
ATOM 6330 O O . VAL D 1 53 ? 31.521 35.854 33.823 1.00 22.15 53 VAL D O 1
ATOM 6334 N N . PHE D 1 54 ? 31.661 37.596 32.365 1.00 20.29 54 PHE D N 1
ATOM 6335 C CA . PHE D 1 54 ? 32.490 36.814 31.437 1.00 20.14 54 PHE D CA 1
ATOM 6336 C C . PHE D 1 54 ? 33.997 36.907 31.599 1.00 19.87 54 PHE D C 1
ATOM 6337 O O . PHE D 1 54 ? 34.687 36.004 31.173 1.00 22.15 54 PHE D O 1
ATOM 6345 N N . PHE D 1 55 ? 34.476 37.997 32.179 1.00 19.72 55 PHE D N 1
ATOM 6346 C CA . PHE D 1 55 ? 35.926 38.267 32.265 1.00 19.37 55 PHE D CA 1
ATOM 6347 C C . PHE D 1 55 ? 36.484 38.428 33.673 1.00 19.49 55 PHE D C 1
ATOM 6348 O O . PHE D 1 55 ? 37.663 38.159 33.887 1.00 17.76 55 PHE D O 1
ATOM 6356 N N . GLU D 1 56 ? 35.688 38.899 34.631 1.00 19.27 56 GLU D N 1
ATOM 6357 C CA . GLU D 1 56 ? 36.294 39.128 35.942 1.00 19.14 56 GLU D CA 1
ATOM 6358 C C . GLU D 1 56 ? 36.950 37.862 36.507 1.00 19.92 56 GLU D C 1
ATOM 6359 O O . GLU D 1 56 ? 38.031 37.952 37.088 1.00 18.90 56 GLU D O 1
ATOM 6365 N N . HIS D 1 57 ? 36.336 36.682 36.348 1.00 19.38 57 HIS D N 1
ATOM 6366 C CA . HIS D 1 57 ? 37.005 35.471 36.882 1.00 19.52 57 HIS D CA 1
ATOM 6367 C C . HIS D 1 57 ? 38.462 35.295 36.425 1.00 19.82 57 HIS D C 1
ATOM 6368 O O . HIS D 1 57 ? 39.309 34.847 37.194 1.00 18.38 57 HIS D O 1
ATOM 6375 N N . ALA D 1 58 ? 38.753 35.669 35.172 1.00 20.02 58 ALA D N 1
ATOM 6376 C CA . ALA D 1 58 ? 40.088 35.498 34.619 1.00 20.35 58 ALA D CA 1
ATOM 6377 C C . ALA D 1 58 ? 41.050 36.489 35.207 1.00 21.00 58 ALA D C 1
ATOM 6378 O O . ALA D 1 58 ? 42.178 36.126 35.557 1.00 21.52 58 ALA D O 1
ATOM 6380 N N . ILE D 1 59 ? 40.599 37.743 35.316 1.00 21.35 59 ILE D N 1
ATOM 6381 C CA . ILE D 1 59 ? 41.360 38.801 35.979 1.00 21.50 59 ILE D CA 1
ATOM 6382 C C . ILE D 1 59 ? 41.649 38.381 37.458 1.00 22.38 59 ILE D C 1
ATOM 6383 O O . ILE D 1 59 ? 42.785 38.489 37.980 1.00 20.99 59 ILE D O 1
ATOM 6388 N N . GLU D 1 60 ? 40.606 37.897 38.118 1.00 21.06 60 GLU D N 1
ATOM 6389 C CA . GLU D 1 60 ? 40.727 37.520 39.526 1.00 21.13 60 GLU D CA 1
ATOM 6390 C C . GLU D 1 60 ? 41.666 36.322 39.674 1.00 21.18 60 GLU D C 1
ATOM 6391 O O . GLU D 1 60 ? 42.398 36.218 40.659 1.00 21.59 60 GLU D O 1
ATOM 6397 N N . SER D 1 61 ? 41.651 35.416 38.710 1.00 21.28 61 SER D N 1
ATOM 6398 C CA . SER D 1 61 ? 42.522 34.256 38.798 1.00 22.95 61 SER D CA 1
ATOM 6399 C C . SER D 1 61 ? 44.016 34.680 38.735 1.00 23.11 61 SER D C 1
ATOM 6400 O O . SER D 1 61 ? 44.868 34.161 39.489 1.00 23.05 61 SER D O 1
ATOM 6404 N N . VAL D 1 62 ? 44.349 35.623 37.867 1.00 23.70 62 VAL D N 1
ATOM 6405 C CA . VAL D 1 62 ? 45.738 36.092 37.908 1.00 24.73 62 VAL D CA 1
ATOM 6406 C C . VAL D 1 62 ? 46.085 36.782 39.223 1.00 24.84 62 VAL D C 1
ATOM 6407 O O . VAL D 1 62 ? 47.163 36.494 39.779 1.00 25.78 62 VAL D O 1
ATOM 6411 N N . ALA D 1 63 ? 45.215 37.673 39.713 1.00 24.35 63 ALA D N 1
ATOM 6412 C CA . ALA D 1 63 ? 45.427 38.301 41.024 1.00 24.78 63 ALA D CA 1
ATOM 6413 C C . ALA D 1 63 ? 45.577 37.308 42.177 1.00 24.59 63 ALA D C 1
ATOM 6414 O O . ALA D 1 63 ? 46.429 37.515 43.070 1.00 24.18 63 ALA D O 1
ATOM 6416 N N . ALA D 1 64 ? 44.764 36.246 42.161 1.00 24.42 64 ALA D N 1
ATOM 6417 C CA . ALA D 1 64 ? 44.782 35.240 43.239 1.00 24.30 64 ALA D CA 1
ATOM 6418 C C . ALA D 1 64 ? 46.120 34.501 43.341 1.00 25.40 64 ALA D C 1
ATOM 6419 O O . ALA D 1 64 ? 46.468 34.002 44.406 1.00 24.32 64 ALA D O 1
ATOM 6421 N N . GLU D 1 65 ? 46.858 34.425 42.235 1.00 25.89 65 GLU D N 1
ATOM 6422 C CA . GLU D 1 65 ? 48.209 33.817 42.286 1.00 26.97 65 GLU D CA 1
ATOM 6423 C C . GLU D 1 65 ? 49.101 34.456 43.344 1.00 26.52 65 GLU D C 1
ATOM 6424 O O . GLU D 1 65 ? 49.987 33.791 43.877 1.00 28.14 65 GLU D O 1
ATOM 6427 N N . SER D 1 66 ? 48.889 35.732 43.653 1.00 25.46 66 SER D N 1
ATOM 6428 C CA . SER D 1 66 ? 49.692 36.396 44.680 1.00 24.85 66 SER D CA 1
ATOM 6429 C C . SER D 1 66 ? 48.997 36.497 46.072 1.00 24.65 66 SER D C 1
ATOM 6430 O O . SER D 1 66 ? 49.410 37.292 46.939 1.00 23.77 66 SER D O 1
ATOM 6434 N N . ASN D 1 67 ? 47.945 35.691 46.295 1.00 21.82 67 ASN D N 1
ATOM 6435 C CA . ASN D 1 67 ? 47.285 35.712 47.608 1.00 22.53 67 ASN D CA 1
ATOM 6436 C C . ASN D 1 67 ? 48.243 35.404 48.767 1.00 22.04 67 ASN D C 1
ATOM 6437 O O . ASN D 1 67 ? 49.073 34.501 48.647 1.00 21.50 67 ASN D O 1
ATOM 6442 N N . ARG D 1 68 ? 48.060 36.121 49.870 1.00 21.75 68 ARG D N 1
ATOM 6443 C CA . ARG D 1 68 ? 48.765 35.793 51.110 1.00 23.34 68 ARG D CA 1
ATOM 6444 C C . ARG D 1 68 ? 47.861 35.195 52.165 1.00 22.81 68 ARG D C 1
ATOM 6445 O O . ARG D 1 68 ? 48.336 34.795 53.244 1.00 23.01 68 ARG D O 1
ATOM 6453 N N . GLY D 1 69 ? 46.568 35.074 51.836 1.00 22.45 69 GLY D N 1
ATOM 6454 C CA . GLY D 1 69 ? 45.593 34.516 52.763 1.00 20.92 69 GLY D CA 1
ATOM 6455 C C . GLY D 1 69 ? 44.766 33.432 52.122 1.00 20.31 69 GLY D C 1
ATOM 6456 O O . GLY D 1 69 ? 45.268 32.738 51.255 1.00 20.30 69 GLY D O 1
ATOM 6457 N N . SER D 1 70 ? 43.520 33.256 52.572 1.00 19.58 70 SER D N 1
ATOM 6458 C CA . SER D 1 70 ? 42.702 32.132 52.115 1.00 19.60 70 SER D CA 1
ATOM 6459 C C . SER D 1 70 ? 42.067 32.477 50.757 1.00 19.56 70 SER D C 1
ATOM 6460 O O . SER D 1 70 ? 42.249 33.584 50.239 1.00 19.76 70 SER D O 1
ATOM 6463 N N . GLN D 1 71 ? 41.290 31.547 50.211 1.00 18.72 71 GLN D N 1
ATOM 6464 C CA . GLN D 1 71 ? 40.866 31.631 48.826 1.00 19.01 71 GLN D CA 1
ATOM 6465 C C . GLN D 1 71 ? 39.944 32.844 48.570 1.00 18.55 71 GLN D C 1
ATOM 6466 O O . GLN D 1 71 ? 39.126 33.222 49.412 1.00 17.82 71 GLN D O 1
ATOM 6472 N N . SER D 1 72 ? 40.134 33.448 47.396 1.00 17.58 72 SER D N 1
ATOM 6473 C CA . SER D 1 72 ? 39.525 34.708 47.022 1.00 18.25 72 SER D CA 1
ATOM 6474 C C . SER D 1 72 ? 38.602 34.413 45.832 1.00 17.96 72 SER D C 1
ATOM 6475 O O . SER D 1 72 ? 38.599 33.321 45.291 1.00 18.15 72 SER D O 1
ATOM 6478 N N . SER D 1 73 ? 37.800 35.376 45.438 1.00 19.82 73 SER D N 1
ATOM 6479 C CA . SER D 1 73 ? 36.950 35.211 44.263 1.00 19.27 73 SER D CA 1
ATOM 6480 C C . SER D 1 73 ? 36.554 36.570 43.725 1.00 19.73 73 SER D C 1
ATOM 6481 O O . SER D 1 73 ? 36.977 37.590 44.262 1.00 18.03 73 SER D O 1
ATOM 6484 N N . ILE D 1 74 ? 35.733 36.591 42.660 1.00 19.29 74 ILE D N 1
ATOM 6485 C CA . ILE D 1 74 ? 35.335 37.886 42.082 1.00 20.41 74 ILE D CA 1
ATOM 6486 C C . ILE D 1 74 ? 34.475 38.710 43.043 1.00 20.06 74 ILE D C 1
ATOM 6487 O O . ILE D 1 74 ? 33.821 38.158 43.941 1.00 21.03 74 ILE D O 1
ATOM 6492 N N . GLN D 1 75 ? 34.462 40.025 42.823 1.00 18.70 75 GLN D N 1
ATOM 6493 C CA . GLN D 1 75 ? 33.562 40.879 43.561 1.00 19.06 75 GLN D CA 1
ATOM 6494 C C . GLN D 1 75 ? 32.133 40.878 42.924 1.00 18.62 75 GLN D C 1
ATOM 6495 O O . GLN D 1 75 ? 31.126 40.938 43.634 1.00 19.29 75 GLN D O 1
ATOM 6501 N N . GLY D 1 76 ? 32.083 40.804 41.594 1.00 19.47 76 GLY D N 1
ATOM 6502 C CA . GLY D 1 76 ? 30.829 40.988 40.836 1.00 19.40 76 GLY D CA 1
ATOM 6503 C C . GLY D 1 76 ? 30.425 42.460 40.872 1.00 20.47 76 GLY D C 1
ATOM 6504 O O . GLY D 1 76 ? 31.153 43.312 41.429 1.00 20.68 76 GLY D O 1
ATOM 6505 N N . PRO D 1 77 ? 29.288 42.787 40.239 1.00 20.27 77 PRO D N 1
ATOM 6506 C CA . PRO D 1 77 ? 28.908 44.187 40.004 1.00 20.70 77 PRO D CA 1
ATOM 6507 C C . PRO D 1 77 ? 27.979 44.792 41.040 1.00 21.44 77 PRO D C 1
ATOM 6508 O O . PRO D 1 77 ? 27.594 45.958 40.839 1.00 22.43 77 PRO D O 1
ATOM 6512 N N . TYR D 1 78 ? 27.625 44.053 42.100 1.00 20.96 78 TYR D N 1
ATOM 6513 C CA . TYR D 1 78 ? 26.550 44.450 42.997 1.00 21.13 78 TYR D CA 1
ATOM 6514 C C . TYR D 1 78 ? 26.936 44.829 44.431 1.00 21.00 78 TYR D C 1
ATOM 6515 O O . TYR D 1 78 ? 26.058 44.873 45.303 1.00 21.40 78 TYR D O 1
ATOM 6524 N N . PHE D 1 79 ? 28.236 45.036 44.701 1.00 19.50 79 PHE D N 1
ATOM 6525 C CA . PHE D 1 79 ? 28.647 45.568 45.983 1.00 20.15 79 PHE D CA 1
ATOM 6526 C C . PHE D 1 79 ? 28.109 47.009 46.115 1.00 20.07 79 PHE D C 1
ATOM 6527 O O . PHE D 1 79 ? 28.080 47.771 45.127 1.00 19.11 79 PHE D O 1
ATOM 6535 N N . ILE D 1 80 ? 27.670 47.374 47.306 1.00 18.82 80 ILE D N 1
ATOM 6536 C CA . ILE D 1 80 ? 27.252 48.748 47.578 1.00 19.55 80 ILE D CA 1
ATOM 6537 C C . ILE D 1 80 ? 27.911 49.181 48.868 1.00 18.95 80 ILE D C 1
ATOM 6538 O O . ILE D 1 80 ? 27.702 48.555 49.920 1.00 19.74 80 ILE D O 1
ATOM 6543 N N . PRO D 1 81 ? 28.698 50.255 48.827 1.00 19.56 81 PRO D N 1
ATOM 6544 C CA . PRO D 1 81 ? 29.370 50.730 50.033 1.00 19.89 81 PRO D CA 1
ATOM 6545 C C . PRO D 1 81 ? 28.386 51.314 51.052 1.00 20.11 81 PRO D C 1
ATOM 6546 O O . PRO D 1 81 ? 27.235 51.678 50.702 1.00 20.70 81 PRO D O 1
ATOM 6550 N N . GLY D 1 82 ? 28.834 51.377 52.308 1.00 18.84 82 GLY D N 1
ATOM 6551 C CA . GLY D 1 82 ? 28.138 52.055 53.392 1.00 19.01 82 GLY D CA 1
ATOM 6552 C C . GLY D 1 82 ? 27.098 51.209 54.167 1.00 18.97 82 GLY D C 1
ATOM 6553 O O . GLY D 1 82 ? 26.349 51.745 54.982 1.00 17.82 82 GLY D O 1
ATOM 6554 N N . ALA D 1 83 ? 27.069 49.902 53.944 1.00 20.53 83 ALA D N 1
ATOM 6555 C CA . ALA D 1 83 ? 26.168 49.012 54.722 1.00 20.53 83 ALA D CA 1
ATOM 6556 C C . ALA D 1 83 ? 26.328 49.259 56.201 1.00 21.47 83 ALA D C 1
ATOM 6557 O O . ALA D 1 83 ? 27.444 49.538 56.664 1.00 20.28 83 ALA D O 1
ATOM 6559 N N . PRO D 1 84 ? 25.229 49.118 56.957 1.00 22.12 84 PRO D N 1
ATOM 6560 C CA . PRO D 1 84 ? 25.231 49.455 58.382 1.00 22.80 84 PRO D CA 1
ATOM 6561 C C . PRO D 1 84 ? 26.139 48.527 59.200 1.00 22.65 84 PRO D C 1
ATOM 6562 O O . PRO D 1 84 ? 26.258 47.340 58.886 1.00 21.49 84 PRO D O 1
ATOM 6566 N N . GLU D 1 85 ? 26.806 49.078 60.204 1.00 23.70 85 GLU D N 1
ATOM 6567 C CA . GLU D 1 85 ? 27.501 48.271 61.197 1.00 25.31 85 GLU D CA 1
ATOM 6568 C C . GLU D 1 85 ? 26.442 47.548 62.020 1.00 24.88 85 GLU D C 1
ATOM 6569 O O . GLU D 1 85 ? 25.606 48.194 62.653 1.00 25.09 85 GLU D O 1
ATOM 6575 N N . LEU D 1 86 ? 26.443 46.220 61.990 1.00 24.23 86 LEU D N 1
ATOM 6576 C CA . LEU D 1 86 ? 25.450 45.447 62.756 1.00 23.94 86 LEU D CA 1
ATOM 6577 C C . LEU D 1 86 ? 25.798 45.475 64.233 1.00 24.67 86 LEU D C 1
ATOM 6578 O O . LEU D 1 86 ? 26.970 45.678 64.605 1.00 23.12 86 LEU D O 1
ATOM 6583 N N . SER D 1 87 ? 24.788 45.328 65.088 1.00 25.34 87 SER D N 1
ATOM 6584 C CA . SER D 1 87 ? 25.035 45.236 66.517 1.00 26.67 87 SER D CA 1
ATOM 6585 C C . SER D 1 87 ? 24.792 43.791 67.007 1.00 27.07 87 SER D C 1
ATOM 6586 O O . SER D 1 87 ? 24.044 43.037 66.386 1.00 26.11 87 SER D O 1
ATOM 6589 N N . ILE D 1 88 ? 25.467 43.433 68.104 1.00 27.97 88 ILE D N 1
ATOM 6590 C CA . ILE D 1 88 ? 25.421 42.100 68.718 1.00 28.83 88 ILE D CA 1
ATOM 6591 C C . ILE D 1 88 ? 24.002 41.907 69.243 1.00 28.36 88 ILE D C 1
ATOM 6592 O O . ILE D 1 88 ? 23.428 42.859 69.789 1.00 29.85 88 ILE D O 1
ATOM 6597 N N . PRO D 1 89 ? 23.353 40.767 68.987 1.00 28.76 89 PRO D N 1
ATOM 6598 C CA . PRO D 1 89 ? 23.830 39.669 68.106 1.00 27.41 89 PRO D CA 1
ATOM 6599 C C . PRO D 1 89 ? 23.638 39.967 66.629 1.00 26.37 89 PRO D C 1
ATOM 6600 O O . PRO D 1 89 ? 22.535 40.319 66.164 1.00 25.18 89 PRO D O 1
ATOM 6604 N N . TYR D 1 90 ? 24.726 39.812 65.877 1.00 24.99 90 TYR D N 1
ATOM 6605 C CA . TYR D 1 90 ? 24.744 40.219 64.494 1.00 24.33 90 TYR D CA 1
ATOM 6606 C C . TYR D 1 90 ? 23.663 39.522 63.665 1.00 24.47 90 TYR D C 1
ATOM 6607 O O . TYR D 1 90 ? 23.594 38.284 63.596 1.00 24.58 90 TYR D O 1
ATOM 6616 N N . THR D 1 91 ? 22.857 40.334 62.999 1.00 23.59 91 THR D N 1
ATOM 6617 C CA . THR D 1 91 ? 21.734 39.845 62.216 1.00 24.17 91 THR D CA 1
ATOM 6618 C C . THR D 1 91 ? 21.696 40.660 60.929 1.00 23.51 91 THR D C 1
ATOM 6619 O O . THR D 1 91 ? 21.610 41.894 61.004 1.00 23.08 91 THR D O 1
ATOM 6623 N N . MET D 1 92 ? 21.757 39.998 59.761 1.00 22.14 92 MET D N 1
ATOM 6624 C CA . MET D 1 92 ? 21.683 40.713 58.485 1.00 22.93 92 MET D CA 1
ATOM 6625 C C . MET D 1 92 ? 20.349 41.457 58.417 1.00 23.72 92 MET D C 1
ATOM 6626 O O . MET D 1 92 ? 19.330 40.965 58.985 1.00 24.19 92 MET D O 1
ATOM 6631 N N . PRO D 1 93 ? 20.330 42.645 57.783 1.00 23.72 93 PRO D N 1
ATOM 6632 C CA . PRO D 1 93 ? 19.091 43.437 57.706 1.00 23.14 93 PRO D CA 1
ATOM 6633 C C . PRO D 1 93 ? 18.075 42.659 56.908 1.00 23.42 93 PRO D C 1
ATOM 6634 O O . PRO D 1 93 ? 18.385 42.199 55.813 1.00 22.17 93 PRO D O 1
ATOM 6638 N N . MET D 1 94 ? 16.893 42.462 57.503 1.00 24.52 94 MET D N 1
ATOM 6639 C CA . MET D 1 94 ? 15.855 41.595 56.953 1.00 26.18 94 MET D CA 1
ATOM 6640 C C . MET D 1 94 ? 14.487 42.170 57.299 1.00 27.62 94 MET D C 1
ATOM 6641 O O . MET D 1 94 ? 14.345 42.824 58.318 1.00 27.58 94 MET D O 1
ATOM 6646 N N . ARG D 1 95 ? 13.505 41.914 56.447 1.00 29.61 95 ARG D N 1
ATOM 6647 C CA . ARG D 1 95 ? 12.129 42.353 56.726 1.00 31.93 95 ARG D CA 1
ATOM 6648 C C . ARG D 1 95 ? 11.495 41.483 57.837 1.00 33.64 95 ARG D C 1
ATOM 6649 O O . ARG D 1 95 ? 11.981 40.396 58.137 1.00 33.96 95 ARG D O 1
ATOM 6657 N N . ASP D 1 96 ? 10.413 41.971 58.447 1.00 35.99 96 ASP D N 1
ATOM 6658 C CA . ASP D 1 96 ? 9.722 41.231 59.517 1.00 38.29 96 ASP D CA 1
ATOM 6659 C C . ASP D 1 96 ? 9.249 39.864 59.053 1.00 37.75 96 ASP D C 1
ATOM 6660 O O . ASP D 1 96 ? 9.316 38.885 59.785 1.00 38.35 96 ASP D O 1
ATOM 6665 N N . ASP D 1 97 ? 8.768 39.811 57.824 1.00 37.86 97 ASP D N 1
ATOM 6666 C CA . ASP D 1 97 ? 8.225 38.584 57.278 1.00 38.80 97 ASP D CA 1
ATOM 6667 C C . ASP D 1 97 ? 9.202 37.885 56.311 1.00 37.66 97 ASP D C 1
ATOM 6668 O O . ASP D 1 97 ? 8.763 37.103 55.458 1.00 37.15 97 ASP D O 1
ATOM 6673 N N . GLU D 1 98 ? 10.518 38.149 56.451 1.00 36.46 98 GLU D N 1
ATOM 6674 C CA . GLU D 1 98 ? 11.495 37.672 55.454 1.00 35.32 98 GLU D CA 1
ATOM 6675 C C . GLU D 1 98 ? 11.360 36.172 55.199 1.00 34.76 98 GLU D C 1
ATOM 6676 O O . GLU D 1 98 ? 11.418 35.380 56.119 1.00 35.39 98 GLU D O 1
ATOM 6682 N N . SER D 1 99 ? 11.160 35.789 53.949 1.00 34.75 99 SER D N 1
ATOM 6683 C CA . SER D 1 99 ? 11.027 34.371 53.616 1.00 35.61 99 SER D CA 1
ATOM 6684 C C . SER D 1 99 ? 12.395 33.691 53.457 1.00 34.90 99 SER D C 1
ATOM 6685 O O . SER D 1 99 ? 13.405 34.341 53.104 1.00 34.69 99 SER D O 1
ATOM 6688 N N . GLY D 1 100 ? 12.419 32.395 53.762 1.00 33.85 100 GLY D N 1
ATOM 6689 C CA . GLY D 1 100 ? 13.617 31.587 53.629 1.00 32.84 100 GLY D CA 1
ATOM 6690 C C . GLY D 1 100 ? 13.996 30.861 54.897 1.00 32.11 100 GLY D C 1
ATOM 6691 O O . GLY D 1 100 ? 13.459 31.140 55.957 1.00 32.99 100 GLY D O 1
ATOM 6692 N N . ASP D 1 101 ? 14.908 29.909 54.761 1.00 30.82 101 ASP D N 1
ATOM 6693 C CA . ASP D 1 101 ? 15.463 29.171 55.886 1.00 31.24 101 ASP D CA 1
ATOM 6694 C C . ASP D 1 101 ? 16.551 29.982 56.564 1.00 30.74 101 ASP D C 1
ATOM 6695 O O . ASP D 1 101 ? 17.426 30.555 55.898 1.00 29.37 101 ASP D O 1
ATOM 6700 N N . THR D 1 102 ? 16.455 30.037 57.882 1.00 29.86 102 THR D N 1
ATOM 6701 C CA . THR D 1 102 ? 17.429 30.700 58.722 1.00 29.60 102 THR D CA 1
ATOM 6702 C C . THR D 1 102 ? 18.792 30.034 58.592 1.00 27.70 102 THR D C 1
ATOM 6703 O O . THR D 1 102 ? 18.888 28.802 58.559 1.00 25.59 102 THR D O 1
ATOM 6707 N N . LEU D 1 103 ? 19.839 30.868 58.534 1.00 25.54 103 LEU D N 1
ATOM 6708 C CA . LEU D 1 103 ? 21.212 30.384 58.496 1.00 24.82 103 LEU D CA 1
ATOM 6709 C C . LEU D 1 103 ? 21.980 31.061 59.594 1.00 24.70 103 LEU D C 1
ATOM 6710 O O . LEU D 1 103 ? 21.948 32.298 59.716 1.00 24.54 103 LEU D O 1
ATOM 6715 N N . ILE D 1 104 ? 22.661 30.260 60.394 1.00 23.71 104 ILE D N 1
ATOM 6716 C CA . ILE D 1 104 ? 23.549 30.795 61.384 1.00 23.75 104 ILE D CA 1
ATOM 6717 C C . ILE D 1 104 ? 24.968 30.531 60.904 1.00 23.48 104 ILE D C 1
ATOM 6718 O O . ILE D 1 104 ? 25.371 29.376 60.682 1.00 21.88 104 ILE D O 1
ATOM 6723 N N . PHE D 1 105 ? 25.723 31.621 60.744 1.00 22.38 105 PHE D N 1
ATOM 6724 C CA . PHE D 1 105 ? 27.063 31.524 60.164 1.00 22.24 105 PHE D CA 1
ATOM 6725 C C . PHE D 1 105 ? 28.089 31.824 61.230 1.00 22.00 105 PHE D C 1
ATOM 6726 O O . PHE D 1 105 ? 28.089 32.899 61.832 1.00 21.14 105 PHE D O 1
ATOM 6734 N N . ARG D 1 106 ? 28.978 30.866 61.452 1.00 21.89 106 ARG D N 1
ATOM 6735 C CA . ARG D 1 106 ? 30.000 31.003 62.466 1.00 22.87 106 ARG D CA 1
ATOM 6736 C C . ARG D 1 106 ? 31.304 31.220 61.755 1.00 22.06 106 ARG D C 1
ATOM 6737 O O . ARG D 1 106 ? 31.849 30.311 61.140 1.00 22.08 106 ARG D O 1
ATOM 6745 N N . GLY D 1 107 ? 31.818 32.435 61.848 1.00 22.23 107 GLY D N 1
ATOM 6746 C CA . GLY D 1 107 ? 33.069 32.755 61.200 1.00 21.08 107 GLY D CA 1
ATOM 6747 C C . GLY D 1 107 ? 34.240 32.916 62.143 1.00 21.90 107 GLY D C 1
ATOM 6748 O O . GLY D 1 107 ? 34.080 33.210 63.328 1.00 22.51 107 GLY D O 1
ATOM 6749 N N . GLU D 1 108 ? 35.443 32.730 61.604 1.00 22.16 108 GLU D N 1
ATOM 6750 C CA . GLU D 1 108 ? 36.683 32.960 62.343 1.00 22.73 108 GLU D CA 1
ATOM 6751 C C . GLU D 1 108 ? 37.642 33.582 61.338 1.00 22.10 108 GLU D C 1
ATOM 6752 O O . GLU D 1 108 ? 37.627 33.196 60.172 1.00 21.74 108 GLU D O 1
ATOM 6758 N N . VAL D 1 109 ? 38.497 34.506 61.785 1.00 21.93 109 VAL D N 1
ATOM 6759 C CA . VAL D 1 109 ? 39.518 35.071 60.900 1.00 20.34 109 VAL D CA 1
ATOM 6760 C C . VAL D 1 109 ? 40.840 34.942 61.637 1.00 21.80 109 VAL D C 1
ATOM 6761 O O . VAL D 1 109 ? 40.956 35.358 62.792 1.00 21.30 109 VAL D O 1
ATOM 6765 N N . VAL D 1 110 ? 41.820 34.362 60.960 1.00 21.76 110 VAL D N 1
ATOM 6766 C CA . VAL D 1 110 ? 43.146 34.184 61.539 1.00 23.37 110 VAL D CA 1
ATOM 6767 C C . VAL D 1 110 ? 44.213 34.753 60.654 1.00 24.67 110 VAL D C 1
ATOM 6768 O O . VAL D 1 110 ? 43.935 35.131 59.501 1.00 24.40 110 VAL D O 1
ATOM 6772 N N . ASP D 1 111 ? 45.442 34.825 61.191 1.00 26.27 111 ASP D N 1
ATOM 6773 C CA . ASP D 1 111 ? 46.561 35.271 60.400 1.00 28.01 111 ASP D CA 1
ATOM 6774 C C . ASP D 1 111 ? 47.289 34.074 59.770 1.00 29.21 111 ASP D C 1
ATOM 6775 O O . ASP D 1 111 ? 46.802 32.938 59.839 1.00 29.18 111 ASP D O 1
ATOM 6780 N N . GLN D 1 112 ? 48.431 34.302 59.139 1.00 31.09 112 GLN D N 1
ATOM 6781 C CA . GLN D 1 112 ? 49.053 33.164 58.448 1.00 34.87 112 GLN D CA 1
ATOM 6782 C C . GLN D 1 112 ? 49.814 32.197 59.365 1.00 35.69 112 GLN D C 1
ATOM 6783 O O . GLN D 1 112 ? 50.268 31.142 58.900 1.00 36.74 112 GLN D O 1
ATOM 6789 N N . GLU D 1 113 ? 49.901 32.525 60.664 1.00 36.26 113 GLU D N 1
ATOM 6790 C CA . GLU D 1 113 ? 50.359 31.558 61.679 1.00 37.06 113 GLU D CA 1
ATOM 6791 C C . GLU D 1 113 ? 49.182 30.876 62.340 1.00 36.28 113 GLU D C 1
ATOM 6792 O O . GLU D 1 113 ? 49.356 30.007 63.203 1.00 36.78 113 GLU D O 1
ATOM 6798 N N . GLY D 1 114 ? 47.968 31.269 61.947 1.00 34.68 114 GLY D N 1
ATOM 6799 C CA . GLY D 1 114 ? 46.773 30.634 62.481 1.00 32.28 114 GLY D CA 1
ATOM 6800 C C . GLY D 1 114 ? 46.254 31.280 63.756 1.00 29.95 114 GLY D C 1
ATOM 6801 O O . GLY D 1 114 ? 45.282 30.808 64.341 1.00 31.02 114 GLY D O 1
ATOM 6802 N N . ALA D 1 115 ? 46.895 32.352 64.196 1.00 27.96 115 ALA D N 1
ATOM 6803 C CA . ALA D 1 115 ? 46.443 33.065 65.391 1.00 26.74 115 ALA D CA 1
ATOM 6804 C C . ALA D 1 115 ? 45.227 33.949 65.039 1.00 26.63 115 ALA D C 1
ATOM 6805 O O . ALA D 1 115 ? 45.163 34.519 63.928 1.00 25.33 115 ALA D O 1
ATOM 6807 N N . PRO D 1 116 ? 44.264 34.051 65.964 1.00 26.79 116 PRO D N 1
ATOM 6808 C CA . PRO D 1 116 ? 43.099 34.944 65.791 1.00 26.12 116 PRO D CA 1
ATOM 6809 C C . PRO D 1 116 ? 43.426 36.408 65.486 1.00 25.12 116 PRO D C 1
ATOM 6810 O O . PRO D 1 116 ? 44.411 36.978 66.014 1.00 25.37 116 PRO D O 1
ATOM 6814 N N . LEU D 1 117 ? 42.638 37.004 64.580 1.00 23.92 117 LEU D N 1
ATOM 6815 C CA . LEU D 1 117 ? 42.692 38.456 64.332 1.00 23.40 117 LEU D CA 1
ATOM 6816 C C . LEU D 1 117 ? 41.411 39.095 64.835 1.00 23.76 117 LEU D C 1
ATOM 6817 O O . LEU D 1 117 ? 40.303 38.802 64.351 1.00 23.28 117 LEU D O 1
ATOM 6822 N N . ALA D 1 118 ? 41.587 39.958 65.832 1.00 23.89 118 ALA D N 1
ATOM 6823 C CA . ALA D 1 118 ? 40.548 40.766 66.404 1.00 24.97 118 ALA D CA 1
ATOM 6824 C C . ALA D 1 118 ? 40.339 42.012 65.561 1.00 25.94 118 ALA D C 1
ATOM 6825 O O . ALA D 1 118 ? 41.282 42.529 64.933 1.00 25.45 118 ALA D O 1
ATOM 6827 N N . ASP D 1 119 ? 39.106 42.517 65.617 1.00 26.04 119 ASP D N 1
ATOM 6828 C CA . ASP D 1 119 ? 38.724 43.767 64.979 1.00 26.56 119 ASP D CA 1
ATOM 6829 C C . ASP D 1 119 ? 38.912 43.744 63.471 1.00 25.57 119 ASP D C 1
ATOM 6830 O O . ASP D 1 119 ? 39.144 44.799 62.865 1.00 26.21 119 ASP D O 1
ATOM 6835 N N . VAL D 1 120 ? 38.817 42.556 62.870 1.00 22.32 120 VAL D N 1
ATOM 6836 C CA . VAL D 1 120 ? 38.768 42.457 61.417 1.00 21.36 120 VAL D CA 1
ATOM 6837 C C . VAL D 1 120 ? 37.401 43.009 61.013 1.00 21.49 120 VAL D C 1
ATOM 6838 O O . VAL D 1 120 ? 36.387 42.697 61.661 1.00 19.57 120 VAL D O 1
ATOM 6842 N N . LEU D 1 121 ? 37.352 43.840 59.970 1.00 21.94 121 LEU D N 1
ATOM 6843 C CA . LEU D 1 121 ? 36.063 44.343 59.475 1.00 23.10 121 LEU D CA 1
ATOM 6844 C C . LEU D 1 121 ? 35.600 43.538 58.277 1.00 22.56 121 LEU D C 1
ATOM 6845 O O . LEU D 1 121 ? 36.350 43.395 57.305 1.00 22.62 121 LEU D O 1
ATOM 6848 N N . LEU D 1 122 ? 34.360 43.047 58.314 1.00 21.52 122 LEU D N 1
ATOM 6849 C CA . LEU D 1 122 ? 33.832 42.251 57.201 1.00 20.92 122 LEU D CA 1
ATOM 6850 C C . LEU D 1 122 ? 32.571 42.904 56.673 1.00 21.53 122 LEU D C 1
ATOM 6851 O O . LEU D 1 122 ? 31.634 43.186 57.455 1.00 21.76 122 LEU D O 1
ATOM 6856 N N . ASP D 1 123 ? 32.559 43.153 55.366 1.00 21.15 123 ASP D N 1
ATOM 6857 C CA . ASP D 1 123 ? 31.409 43.670 54.652 1.00 22.91 123 ASP D CA 1
ATOM 6858 C C . ASP D 1 123 ? 30.819 42.453 53.948 1.00 23.00 123 ASP D C 1
ATOM 6859 O O . ASP D 1 123 ? 31.532 41.795 53.183 1.00 24.42 123 ASP D O 1
ATOM 6864 N N . MET D 1 124 ? 29.550 42.133 54.218 1.00 20.33 124 MET D N 1
ATOM 6865 C CA . MET D 1 124 ? 28.903 40.951 53.627 1.00 19.42 124 MET D CA 1
ATOM 6866 C C . MET D 1 124 ? 27.682 41.391 52.852 1.00 18.95 124 MET D C 1
ATOM 6867 O O . MET D 1 124 ? 26.917 42.264 53.327 1.00 19.02 124 MET D O 1
ATOM 6872 N N . TRP D 1 125 ? 27.514 40.866 51.640 1.00 18.31 125 TRP D N 1
ATOM 6873 C CA . TRP D 1 125 ? 26.254 41.097 50.949 1.00 18.82 125 TRP D CA 1
ATOM 6874 C C . TRP D 1 125 ? 25.775 39.824 50.289 1.00 19.42 125 TRP D C 1
ATOM 6875 O O . TRP D 1 125 ? 26.565 38.961 49.994 1.00 18.73 125 TRP D O 1
ATOM 6886 N N . GLN D 1 126 ? 24.461 39.695 50.098 1.00 20.47 126 GLN D N 1
ATOM 6887 C CA . GLN D 1 126 ? 23.886 38.497 49.494 1.00 20.42 126 GLN D CA 1
ATOM 6888 C C . GLN D 1 126 ? 22.497 38.834 48.927 1.00 21.66 126 GLN D C 1
ATOM 6889 O O . GLN D 1 126 ? 21.919 39.884 49.269 1.00 20.97 126 GLN D O 1
ATOM 6895 N N . ALA D 1 127 ? 22.004 37.956 48.063 1.00 22.31 127 ALA D N 1
ATOM 6896 C CA . ALA D 1 127 ? 20.627 38.001 47.543 1.00 23.79 127 ALA D CA 1
ATOM 6897 C C . ALA D 1 127 ? 19.643 37.508 48.589 1.00 24.80 127 ALA D C 1
ATOM 6898 O O . ALA D 1 127 ? 20.032 36.793 49.507 1.00 24.07 127 ALA D O 1
ATOM 6900 N N . ASP D 1 128 ? 18.359 37.890 48.468 1.00 26.59 128 ASP D N 1
ATOM 6901 C CA . ASP D 1 128 ? 17.328 37.327 49.351 1.00 28.38 128 ASP D CA 1
ATOM 6902 C C . ASP D 1 128 ? 16.875 35.935 48.868 1.00 29.08 128 ASP D C 1
ATOM 6903 O O . ASP D 1 128 ? 17.457 35.379 47.906 1.00 28.51 128 ASP D O 1
ATOM 6908 N N . ALA D 1 129 ? 15.849 35.373 49.527 1.00 29.82 129 ALA D N 1
ATOM 6909 C CA . ALA D 1 129 ? 15.367 34.009 49.193 1.00 30.38 129 ALA D CA 1
ATOM 6910 C C . ALA D 1 129 ? 14.802 33.862 47.764 1.00 30.60 129 ALA D C 1
ATOM 6911 O O . ALA D 1 129 ? 14.611 32.729 47.268 1.00 30.89 129 ALA D O 1
ATOM 6913 N N . ALA D 1 130 ? 14.534 34.998 47.129 1.00 29.99 130 ALA D N 1
ATOM 6914 C CA . ALA D 1 130 ? 14.090 35.087 45.746 1.00 31.28 130 ALA D CA 1
ATOM 6915 C C . ALA D 1 130 ? 15.208 35.469 44.766 1.00 31.41 130 ALA D C 1
ATOM 6916 O O . ALA D 1 130 ? 14.947 35.768 43.604 1.00 31.05 130 ALA D O 1
ATOM 6918 N N . GLY D 1 131 ? 16.454 35.498 45.243 1.00 32.18 131 GLY D N 1
ATOM 6919 C CA . GLY D 1 131 ? 17.573 35.892 44.400 1.00 30.36 131 GLY D CA 1
ATOM 6920 C C . GLY D 1 131 ? 17.645 37.373 44.050 1.00 30.19 131 GLY D C 1
ATOM 6921 O O . GLY D 1 131 ? 18.115 37.735 42.966 1.00 31.04 131 GLY D O 1
ATOM 6922 N N . GLU D 1 132 ? 17.188 38.244 44.937 1.00 28.87 132 GLU D N 1
ATOM 6923 C CA . GLU D 1 132 ? 17.134 39.656 44.613 1.00 27.46 132 GLU D CA 1
ATOM 6924 C C . GLU D 1 132 ? 18.075 40.426 45.534 1.00 26.68 132 GLU D C 1
ATOM 6925 O O . GLU D 1 132 ? 18.086 40.179 46.732 1.00 25.50 132 GLU D O 1
ATOM 6931 N N . TYR D 1 133 ? 18.835 41.369 44.967 1.00 25.42 133 TYR D N 1
ATOM 6932 C CA . TYR D 1 133 ? 19.690 42.234 45.790 1.00 24.40 133 TYR D CA 1
ATOM 6933 C C . TYR D 1 133 ? 19.084 43.598 46.083 1.00 23.87 133 TYR D C 1
ATOM 6934 O O . TYR D 1 133 ? 18.475 44.234 45.183 1.00 23.67 133 TYR D O 1
ATOM 6943 N N . SER D 1 134 ? 19.320 44.104 47.288 1.00 23.32 134 SER D N 1
ATOM 6944 C CA . SER D 1 134 ? 18.908 45.491 47.561 1.00 23.44 134 SER D CA 1
ATOM 6945 C C . SER D 1 134 ? 19.686 46.464 46.683 1.00 24.48 134 SER D C 1
ATOM 6946 O O . SER D 1 134 ? 20.773 46.114 46.181 1.00 24.61 134 SER D O 1
ATOM 6949 N N . PHE D 1 135 ? 19.118 47.655 46.465 1.00 23.64 135 PHE D N 1
ATOM 6950 C CA . PHE D 1 135 ? 19.585 48.639 45.466 1.00 24.19 135 PHE D CA 1
ATOM 6951 C C . PHE D 1 135 ? 19.400 48.216 44.005 1.00 25.36 135 PHE D C 1
ATOM 6952 O O . PHE D 1 135 ? 18.750 48.943 43.230 1.00 26.37 135 PHE D O 1
ATOM 6960 N N . ILE D 1 136 ? 19.983 47.079 43.626 1.00 25.00 136 ILE D N 1
ATOM 6961 C CA . ILE D 1 136 ? 19.853 46.544 42.280 1.00 26.43 136 ILE D CA 1
ATOM 6962 C C . ILE D 1 136 ? 18.352 46.375 41.981 1.00 28.22 136 ILE D C 1
ATOM 6963 O O . ILE D 1 136 ? 17.855 46.799 40.936 1.00 29.12 136 ILE D O 1
ATOM 6968 N N . ASN D 1 137 ? 17.650 45.767 42.921 1.00 27.93 137 ASN D N 1
ATOM 6969 C CA . ASN D 1 137 ? 16.193 45.715 42.851 1.00 29.24 137 ASN D CA 1
ATOM 6970 C C . ASN D 1 137 ? 15.666 46.860 43.692 1.00 28.03 137 ASN D C 1
ATOM 6971 O O . ASN D 1 137 ? 15.653 46.781 44.911 1.00 28.50 137 ASN D O 1
ATOM 6976 N N . PRO D 1 138 ? 15.190 47.906 43.029 1.00 29.27 138 PRO D N 1
ATOM 6977 C CA . PRO D 1 138 ? 14.853 49.160 43.696 1.00 29.53 138 PRO D CA 1
ATOM 6978 C C . PRO D 1 138 ? 13.669 49.013 44.658 1.00 29.78 138 PRO D C 1
ATOM 6979 O O . PRO D 1 138 ? 13.434 49.911 45.451 1.00 29.69 138 PRO D O 1
ATOM 6983 N N . THR D 1 139 ? 12.962 47.890 44.630 1.00 29.56 139 THR D N 1
ATOM 6984 C CA . THR D 1 139 ? 11.788 47.769 45.498 1.00 30.36 139 THR D CA 1
ATOM 6985 C C . THR D 1 139 ? 12.085 47.203 46.880 1.00 30.34 139 THR D C 1
ATOM 6986 O O . THR D 1 139 ? 11.223 47.260 47.770 1.00 29.43 139 THR D O 1
ATOM 6990 N N . LEU D 1 140 ? 13.289 46.638 47.062 1.00 29.24 140 LEU D N 1
ATOM 6991 C CA . LEU D 1 140 ? 13.705 46.145 48.378 1.00 29.09 140 LEU D CA 1
ATOM 6992 C C . LEU D 1 140 ? 14.140 47.328 49.248 1.00 28.25 140 LEU D C 1
ATOM 6993 O O . LEU D 1 140 ? 14.611 48.342 48.726 1.00 28.92 140 LEU D O 1
ATOM 6998 N N . PRO D 1 141 ? 14.013 47.222 50.564 1.00 27.62 141 PRO D N 1
ATOM 6999 C CA . PRO D 1 141 ? 14.539 48.279 51.438 1.00 26.83 141 PRO D CA 1
ATOM 7000 C C . PRO D 1 141 ? 16.056 48.432 51.242 1.00 26.90 141 PRO D C 1
ATOM 7001 O O . PRO D 1 141 ? 16.727 47.425 50.989 1.00 25.46 141 PRO D O 1
ATOM 7005 N N . ASP D 1 142 ? 16.557 49.662 51.355 1.00 25.19 142 ASP D N 1
ATOM 7006 C CA . ASP D 1 142 ? 17.992 49.943 51.239 1.00 24.87 142 ASP D CA 1
ATOM 7007 C C . ASP D 1 142 ? 18.750 49.098 52.247 1.00 23.35 142 ASP D C 1
ATOM 7008 O O . ASP D 1 142 ? 18.372 49.024 53.435 1.00 22.67 142 ASP D O 1
ATOM 7013 N N . TYR D 1 143 ? 19.828 48.468 51.772 1.00 22.16 143 TYR D N 1
ATOM 7014 C CA . TYR D 1 143 ? 20.748 47.683 52.587 1.00 20.81 143 TYR D CA 1
ATOM 7015 C C . TYR D 1 143 ? 20.176 46.384 53.112 1.00 21.63 143 TYR D C 1
ATOM 7016 O O . TYR D 1 143 ? 20.801 45.740 53.976 1.00 20.65 143 TYR D O 1
ATOM 7025 N N . LEU D 1 144 ? 19.030 45.958 52.565 1.00 21.06 144 LEU D N 1
ATOM 7026 C CA . LEU D 1 144 ? 18.583 44.600 52.883 1.00 21.67 144 LEU D CA 1
ATOM 7027 C C . LEU D 1 144 ? 19.717 43.621 52.510 1.00 21.20 144 LEU D C 1
ATOM 7028 O O . LEU D 1 144 ? 20.267 43.693 51.399 1.00 22.27 144 LEU D O 1
ATOM 7033 N N . PHE D 1 145 ? 20.026 42.724 53.444 1.00 20.00 145 PHE D N 1
ATOM 7034 C CA . PHE D 1 145 ? 21.003 41.658 53.246 1.00 20.22 145 PHE D CA 1
ATOM 7035 C C . PHE D 1 145 ? 22.370 42.238 52.887 1.00 19.43 145 PHE D C 1
ATOM 7036 O O . PHE D 1 145 ? 23.103 41.644 52.082 1.00 18.99 145 PHE D O 1
ATOM 7044 N N . ARG D 1 146 ? 22.663 43.388 53.505 1.00 18.43 146 ARG D N 1
ATOM 7045 C CA . ARG D 1 146 ? 23.994 44.015 53.449 1.00 20.02 146 ARG D CA 1
ATOM 7046 C C . ARG D 1 146 ? 24.374 44.506 54.831 1.00 20.52 146 ARG D C 1
ATOM 7047 O O . ARG D 1 146 ? 23.614 45.218 55.466 1.00 20.45 146 ARG D O 1
ATOM 7055 N N . GLY D 1 147 ? 25.570 44.157 55.312 1.00 21.35 147 GLY D N 1
ATOM 7056 C CA . GLY D 1 147 ? 25.933 44.532 56.674 1.00 20.92 147 GLY D CA 1
ATOM 7057 C C . GLY D 1 147 ? 27.426 44.446 56.898 1.00 21.84 147 GLY D C 1
ATOM 7058 O O . GLY D 1 147 ? 28.117 43.742 56.146 1.00 22.02 147 GLY D O 1
ATOM 7059 N N . LYS D 1 148 ? 27.888 45.152 57.924 1.00 20.87 148 LYS D N 1
ATOM 7060 C CA . LYS D 1 148 ? 29.279 45.104 58.412 1.00 21.79 148 LYS D CA 1
ATOM 7061 C C . LYS D 1 148 ? 29.354 44.553 59.810 1.00 21.73 148 LYS D C 1
ATOM 7062 O O . LYS D 1 148 ? 28.578 44.962 60.691 1.00 21.28 148 LYS D O 1
ATOM 7068 N N . ILE D 1 149 ? 30.317 43.657 60.016 1.00 22.92 149 ILE D N 1
ATOM 7069 C CA . ILE D 1 149 ? 30.575 43.082 61.321 1.00 24.11 149 ILE D CA 1
ATOM 7070 C C . ILE D 1 149 ? 32.059 43.112 61.595 1.00 24.48 149 ILE D C 1
ATOM 7071 O O . ILE D 1 149 ? 32.869 43.402 60.694 1.00 24.60 149 ILE D O 1
ATOM 7076 N N . ARG D 1 150 ? 32.412 42.839 62.845 1.00 24.68 150 ARG D N 1
ATOM 7077 C CA . ARG D 1 150 ? 33.819 42.759 63.268 1.00 25.80 150 ARG D CA 1
ATOM 7078 C C . ARG D 1 150 ? 34.035 41.442 63.940 1.00 24.93 150 ARG D C 1
ATOM 7079 O O . ARG D 1 150 ? 33.100 40.875 64.529 1.00 26.48 150 ARG D O 1
ATOM 7087 N N . THR D 1 151 ? 35.274 40.970 63.902 1.00 23.85 151 THR D N 1
ATOM 7088 C CA . THR D 1 151 ? 35.648 39.837 64.705 1.00 22.61 151 THR D CA 1
ATOM 7089 C C . THR D 1 151 ? 35.903 40.277 66.137 1.00 22.15 151 THR D C 1
ATOM 7090 O O . THR D 1 151 ? 36.402 41.372 66.400 1.00 21.08 151 THR D O 1
ATOM 7094 N N . ASP D 1 152 ? 35.560 39.382 67.044 1.00 20.87 152 ASP D N 1
ATOM 7095 C CA . ASP D 1 152 ? 35.778 39.619 68.459 1.00 21.20 152 ASP D CA 1
ATOM 7096 C C . ASP D 1 152 ? 37.223 39.354 68.845 1.00 21.20 152 ASP D C 1
ATOM 7097 O O . ASP D 1 152 ? 38.095 39.165 67.968 1.00 21.75 152 ASP D O 1
ATOM 7102 N N . GLU D 1 153 ? 37.516 39.371 70.143 1.00 21.40 153 GLU D N 1
ATOM 7103 C CA . GLU D 1 153 ? 38.917 39.272 70.532 1.00 23.04 153 GLU D CA 1
ATOM 7104 C C . GLU D 1 153 ? 39.438 37.849 70.294 1.00 22.59 153 GLU D C 1
ATOM 7105 O O . GLU D 1 153 ? 40.640 37.613 70.356 1.00 24.22 153 GLU D O 1
ATOM 7111 N N . ASN D 1 154 ? 38.544 36.898 70.038 1.00 22.12 154 ASN D N 1
ATOM 7112 C CA . ASN D 1 154 ? 38.963 35.554 69.619 1.00 23.25 154 ASN D CA 1
ATOM 7113 C C . ASN D 1 154 ? 39.012 35.357 68.111 1.00 21.94 154 ASN D C 1
ATOM 7114 O O . ASN D 1 154 ? 39.046 34.195 67.639 1.00 23.04 154 ASN D O 1
ATOM 7119 N N . GLY D 1 155 ? 38.952 36.457 67.357 1.00 21.80 155 GLY D N 1
ATOM 7120 C CA . GLY D 1 155 ? 38.790 36.415 65.901 1.00 21.27 155 GLY D CA 1
ATOM 7121 C C . GLY D 1 155 ? 37.497 35.802 65.362 1.00 22.36 155 GLY D C 1
ATOM 7122 O O . GLY D 1 155 ? 37.459 35.353 64.203 1.00 22.44 155 GLY D O 1
ATOM 7123 N N . ARG D 1 156 ? 36.433 35.825 66.157 1.00 21.19 156 ARG D N 1
ATOM 7124 C CA . ARG D 1 156 ? 35.193 35.089 65.830 1.00 21.35 156 ARG D CA 1
ATOM 7125 C C . ARG D 1 156 ? 33.987 35.991 65.682 1.00 20.22 156 ARG D C 1
ATOM 7126 O O . ARG D 1 156 ? 33.989 37.105 66.189 1.00 20.09 156 ARG D O 1
ATOM 7134 N N . PHE D 1 157 ? 32.940 35.489 65.029 1.00 21.55 157 PHE D N 1
ATOM 7135 C CA . PHE D 1 157 ? 31.654 36.157 65.022 1.00 21.38 157 PHE D CA 1
ATOM 7136 C C . PHE D 1 157 ? 30.560 35.154 64.687 1.00 22.01 157 PHE D C 1
ATOM 7137 O O . PHE D 1 157 ? 30.810 34.095 64.066 1.00 21.43 157 PHE D O 1
ATOM 7145 N N . THR D 1 158 ? 29.345 35.475 65.097 1.00 22.68 158 THR D N 1
ATOM 7146 C CA . THR D 1 158 ? 28.181 34.648 64.715 1.00 23.19 158 THR D CA 1
ATOM 7147 C C . THR D 1 158 ? 27.223 35.584 63.994 1.00 23.45 158 THR D C 1
ATOM 7148 O O . THR D 1 158 ? 26.928 36.666 64.507 1.00 24.71 158 THR D O 1
ATOM 7152 N N . LEU D 1 159 ? 26.743 35.190 62.817 1.00 23.15 159 LEU D N 1
ATOM 7153 C CA . LEU D 1 159 ? 25.894 36.074 62.016 1.00 22.96 159 LEU D CA 1
ATOM 7154 C C . LEU D 1 159 ? 24.637 35.323 61.635 1.00 23.70 159 LEU D C 1
ATOM 7155 O O . LEU D 1 159 ? 24.717 34.208 61.091 1.00 24.43 159 LEU D O 1
ATOM 7160 N N . ARG D 1 160 ? 23.481 35.921 61.902 1.00 24.51 160 ARG D N 1
ATOM 7161 C CA . ARG D 1 160 ? 22.217 35.320 61.487 1.00 24.63 160 ARG D CA 1
ATOM 7162 C C . ARG D 1 160 ? 21.754 35.915 60.177 1.00 24.97 160 ARG D C 1
ATOM 7163 O O . ARG D 1 160 ? 21.743 37.134 59.999 1.00 25.20 160 ARG D O 1
ATOM 7171 N N . THR D 1 161 ? 21.390 35.050 59.242 1.00 23.46 161 THR D N 1
ATOM 7172 C CA . THR D 1 161 ? 20.851 35.493 57.985 1.00 23.42 161 THR D CA 1
ATOM 7173 C C . THR D 1 161 ? 19.856 34.446 57.465 1.00 24.54 161 THR D C 1
ATOM 7174 O O . THR D 1 161 ? 19.336 33.654 58.269 1.00 25.22 161 THR D O 1
ATOM 7178 N N . ILE D 1 162 ? 19.549 34.481 56.176 1.00 24.29 162 ILE D N 1
ATOM 7179 C CA . ILE D 1 162 ? 18.788 33.419 55.528 1.00 26.95 162 ILE D CA 1
ATOM 7180 C C . ILE D 1 162 ? 19.652 32.820 54.401 1.00 27.06 162 ILE D C 1
ATOM 7181 O O . ILE D 1 162 ? 20.577 33.483 53.945 1.00 26.44 162 ILE D O 1
ATOM 7186 N N . VAL D 1 163 ? 19.440 31.561 54.019 1.00 26.90 163 VAL D N 1
ATOM 7187 C CA . VAL D 1 163 ? 20.124 30.977 52.849 1.00 27.61 163 VAL D CA 1
ATOM 7188 C C . VAL D 1 163 ? 19.703 31.716 51.591 1.00 28.55 163 VAL D C 1
ATOM 7189 O O . VAL D 1 163 ? 18.489 31.773 51.276 1.00 28.79 163 VAL D O 1
ATOM 7193 N N . PRO D 1 164 ? 20.659 32.297 50.845 1.00 28.30 164 PRO D N 1
ATOM 7194 C CA . PRO D 1 164 ? 20.308 32.998 49.599 1.00 28.89 164 PRO D CA 1
ATOM 7195 C C . PRO D 1 164 ? 19.918 31.983 48.530 1.00 28.69 164 PRO D C 1
ATOM 7196 O O . PRO D 1 164 ? 20.391 30.848 48.579 1.00 27.58 164 PRO D O 1
ATOM 7200 N N . ALA D 1 165 ? 19.062 32.389 47.602 1.00 29.12 165 ALA D N 1
ATOM 7201 C CA . ALA D 1 165 ? 18.759 31.572 46.429 1.00 29.94 165 ALA D CA 1
ATOM 7202 C C . ALA D 1 165 ? 19.802 31.826 45.318 1.00 29.69 165 ALA D C 1
ATOM 7203 O O . ALA D 1 165 ? 20.438 32.870 45.305 1.00 28.18 165 ALA D O 1
ATOM 7205 N N . PRO D 1 166 ? 19.969 30.869 44.405 1.00 29.96 166 PRO D N 1
ATOM 7206 C CA . PRO D 1 166 ? 20.642 31.123 43.127 1.00 30.20 166 PRO D CA 1
ATOM 7207 C C . PRO D 1 166 ? 19.976 32.284 42.392 1.00 30.78 166 PRO D C 1
ATOM 7208 O O . PRO D 1 166 ? 18.828 32.624 42.668 1.00 31.09 166 PRO D O 1
ATOM 7212 N N A TYR D 1 167 ? 20.640 32.886 41.451 0.50 30.81 167 TYR D N 1
ATOM 7213 N N B TYR D 1 167 ? 20.762 32.931 41.517 0.50 30.98 167 TYR D N 1
ATOM 7214 C CA A TYR D 1 167 ? 19.895 33.878 40.726 0.50 31.41 167 TYR D CA 1
ATOM 7215 C CA B TYR D 1 167 ? 20.451 34.208 40.816 0.50 31.66 167 TYR D CA 1
ATOM 7216 C C A TYR D 1 167 ? 20.474 33.970 39.348 0.50 31.80 167 TYR D C 1
ATOM 7217 C C B TYR D 1 167 ? 20.585 33.999 39.302 0.50 31.97 167 TYR D C 1
ATOM 7218 O O A TYR D 1 167 ? 21.605 33.562 39.087 0.50 31.16 167 TYR D O 1
ATOM 7219 O O B TYR D 1 167 ? 21.553 33.366 38.887 0.50 31.63 167 TYR D O 1
ATOM 7236 N N . GLU D 1 168 ? 19.655 34.514 38.475 1.00 32.60 168 GLU D N 1
ATOM 7237 C CA . GLU D 1 168 ? 19.926 34.527 37.055 1.00 34.04 168 GLU D CA 1
ATOM 7238 C C . GLU D 1 168 ? 20.218 35.938 36.554 1.00 34.84 168 GLU D C 1
ATOM 7239 O O . GLU D 1 168 ? 19.577 36.909 36.978 1.00 35.49 168 GLU D O 1
ATOM 7245 N N . ILE D 1 169 ? 21.223 36.040 35.686 1.00 34.23 169 ILE D N 1
ATOM 7246 C CA . ILE D 1 169 ? 21.528 37.312 35.030 1.00 34.00 169 ILE D CA 1
ATOM 7247 C C . ILE D 1 169 ? 20.229 37.748 34.330 1.00 34.69 169 ILE D C 1
ATOM 7248 O O . ILE D 1 169 ? 19.653 36.955 33.574 1.00 35.09 169 ILE D O 1
ATOM 7253 N N . PRO D 1 170 ? 19.752 38.975 34.591 1.00 35.23 170 PRO D N 1
ATOM 7254 C CA . PRO D 1 170 ? 18.449 39.441 34.057 1.00 35.10 170 PRO D CA 1
ATOM 7255 C C . PRO D 1 170 ? 18.182 39.078 32.603 1.00 35.11 170 PRO D C 1
ATOM 7256 O O . PRO D 1 170 ? 18.949 39.421 31.697 1.00 34.19 170 PRO D O 1
ATOM 7260 N N . LYS D 1 171 ? 17.096 38.356 32.361 1.00 35.18 171 LYS D N 1
ATOM 7261 C CA . LYS D 1 171 ? 16.765 38.001 30.989 1.00 35.64 171 LYS D CA 1
ATOM 7262 C C . LYS D 1 171 ? 16.452 39.259 30.155 1.00 34.90 171 LYS D C 1
ATOM 7263 O O . LYS D 1 171 ? 16.599 39.243 28.937 1.00 34.75 171 LYS D O 1
ATOM 7269 N N . ASN D 1 172 ? 16.051 40.347 30.821 1.00 35.06 172 ASN D N 1
ATOM 7270 C CA . ASN D 1 172 ? 15.505 41.522 30.118 1.00 35.24 172 ASN D CA 1
ATOM 7271 C C . ASN D 1 172 ? 16.489 42.607 29.661 1.00 33.40 172 ASN D C 1
ATOM 7272 O O . ASN D 1 172 ? 16.061 43.670 29.214 1.00 33.66 172 ASN D O 1
ATOM 7277 N N . GLY D 1 173 ? 17.785 42.347 29.780 1.00 31.14 173 GLY D N 1
ATOM 7278 C CA . GLY D 1 173 ? 18.793 43.284 29.296 1.00 28.67 173 GLY D CA 1
ATOM 7279 C C . GLY D 1 173 ? 19.725 42.626 28.274 1.00 26.51 173 GLY D C 1
ATOM 7280 O O . GLY D 1 173 ? 19.574 41.448 27.953 1.00 26.90 173 GLY D O 1
ATOM 7281 N N . PRO D 1 174 ? 20.681 43.386 27.739 1.00 24.86 174 PRO D N 1
ATOM 7282 C CA . PRO D 1 174 ? 21.610 42.854 26.731 1.00 23.60 174 PRO D CA 1
ATOM 7283 C C . PRO D 1 174 ? 22.385 41.616 27.183 1.00 22.35 174 PRO D C 1
ATOM 7284 O O . PRO D 1 174 ? 22.613 40.740 26.366 1.00 21.40 174 PRO D O 1
ATOM 7288 N N . THR D 1 175 ? 22.779 41.527 28.452 1.00 23.05 175 THR D N 1
ATOM 7289 C CA . THR D 1 175 ? 23.603 40.392 28.852 1.00 23.21 175 THR D CA 1
ATOM 7290 C C . THR D 1 175 ? 22.759 39.100 28.806 1.00 23.72 175 THR D C 1
ATOM 7291 O O . THR D 1 175 ? 23.220 38.066 28.330 1.00 23.00 175 THR D O 1
ATOM 7295 N N . GLY D 1 176 ? 21.532 39.194 29.296 1.00 24.90 176 GLY D N 1
ATOM 7296 C CA . GLY D 1 176 ? 20.586 38.077 29.261 1.00 26.75 176 GLY D CA 1
ATOM 7297 C C . GLY D 1 176 ? 20.216 37.721 27.826 1.00 27.29 176 GLY D C 1
ATOM 7298 O O . GLY D 1 176 ? 20.113 36.528 27.510 1.00 28.41 176 GLY D O 1
ATOM 7299 N N . ALA D 1 177 ? 20.060 38.728 26.957 1.00 27.36 177 ALA D N 1
ATOM 7300 C CA . ALA D 1 177 ? 19.812 38.473 25.523 1.00 26.81 177 ALA D CA 1
ATOM 7301 C C . ALA D 1 177 ? 20.945 37.694 24.865 1.00 27.40 177 ALA D C 1
ATOM 7302 O O . ALA D 1 177 ? 20.700 36.772 24.071 1.00 27.34 177 ALA D O 1
ATOM 7304 N N . LEU D 1 178 ? 22.191 38.073 25.186 1.00 26.24 178 LEU D N 1
ATOM 7305 C CA . LEU D 1 178 ? 23.342 37.340 24.711 1.00 26.51 178 LEU D CA 1
ATOM 7306 C C . LEU D 1 178 ? 23.296 35.883 25.175 1.00 26.24 178 LEU D C 1
ATOM 7307 O O . LEU D 1 178 ? 23.436 34.984 24.358 1.00 26.00 178 LEU D O 1
ATOM 7312 N N . LEU D 1 179 ? 23.132 35.660 26.472 1.00 26.90 179 LEU D N 1
ATOM 7313 C CA . LEU D 1 179 ? 23.105 34.292 27.022 1.00 27.68 179 LEU D CA 1
ATOM 7314 C C . LEU D 1 179 ? 22.058 33.425 26.289 1.00 28.20 179 LEU D C 1
ATOM 7315 O O . LEU D 1 179 ? 22.358 32.319 25.823 1.00 28.67 179 LEU D O 1
ATOM 7320 N N . ALA D 1 180 ? 20.847 33.958 26.164 1.00 28.52 180 ALA D N 1
ATOM 7321 C CA . ALA D 1 180 ? 19.781 33.290 25.405 1.00 29.77 180 ALA D CA 1
ATOM 7322 C C . ALA D 1 180 ? 20.177 33.038 23.940 1.00 30.11 180 ALA D C 1
ATOM 7323 O O . ALA D 1 180 ? 19.995 31.929 23.437 1.00 30.53 180 ALA D O 1
ATOM 7325 N N . ALA D 1 181 ? 20.767 34.036 23.270 1.00 29.87 181 ALA D N 1
ATOM 7326 C CA . ALA D 1 181 ? 21.160 33.878 21.865 1.00 29.95 181 ALA D CA 1
ATOM 7327 C C . ALA D 1 181 ? 22.275 32.851 21.745 1.00 29.72 181 ALA D C 1
ATOM 7328 O O . ALA D 1 181 ? 22.360 32.126 20.746 1.00 30.45 181 ALA D O 1
ATOM 7330 N N . ALA D 1 182 ? 23.098 32.714 22.787 1.00 28.60 182 ALA D N 1
ATOM 7331 C CA . ALA D 1 182 ? 24.186 31.750 22.734 1.00 28.58 182 ALA D CA 1
ATOM 7332 C C . ALA D 1 182 ? 23.798 30.361 23.244 1.00 28.56 182 ALA D C 1
ATOM 7333 O O . ALA D 1 182 ? 24.629 29.459 23.238 1.00 29.24 182 ALA D O 1
ATOM 7335 N N . GLY D 1 183 ? 22.554 30.187 23.659 1.00 28.46 183 GLY D N 1
ATOM 7336 C CA . GLY D 1 183 ? 22.119 28.933 24.261 1.00 29.42 183 GLY D CA 1
ATOM 7337 C C . GLY D 1 183 ? 22.731 28.635 25.629 1.00 30.42 183 GLY D C 1
ATOM 7338 O O . GLY D 1 183 ? 22.870 27.468 26.005 1.00 29.88 183 GLY D O 1
ATOM 7339 N N . TRP D 1 184 ? 23.091 29.681 26.383 1.00 30.25 184 TRP D N 1
ATOM 7340 C CA . TRP D 1 184 ? 23.794 29.484 27.667 1.00 30.69 184 TRP D CA 1
ATOM 7341 C C . TRP D 1 184 ? 22.870 29.810 28.811 1.00 30.28 184 TRP D C 1
ATOM 7342 O O . TRP D 1 184 ? 22.128 30.779 28.743 1.00 31.86 184 TRP D O 1
ATOM 7353 N N . HIS D 1 185 ? 22.912 29.032 29.894 1.00 30.41 185 HIS D N 1
ATOM 7354 C CA . HIS D 1 185 ? 22.064 29.385 31.020 1.00 29.19 185 HIS D CA 1
ATOM 7355 C C . HIS D 1 185 ? 22.634 30.584 31.760 1.00 28.57 185 HIS D C 1
ATOM 7356 O O . HIS D 1 185 ? 23.846 30.852 31.684 1.00 29.77 185 HIS D O 1
ATOM 7363 N N . ALA D 1 186 ? 21.767 31.283 32.480 1.00 26.38 186 ALA D N 1
ATOM 7364 C CA . ALA D 1 186 ? 22.093 32.532 33.119 1.00 27.07 186 ALA D CA 1
ATOM 7365 C C . ALA D 1 186 ? 22.334 32.457 34.635 1.00 25.68 186 ALA D C 1
ATOM 7366 O O . ALA D 1 186 ? 22.281 33.480 35.307 1.00 26.53 186 ALA D O 1
ATOM 7368 N N . TRP D 1 187 ? 22.589 31.267 35.187 1.00 23.79 187 TRP D N 1
ATOM 7369 C CA . TRP D 1 187 ? 22.437 31.111 36.642 1.00 23.77 187 TRP D CA 1
ATOM 7370 C C . TRP D 1 187 ? 23.737 31.155 37.376 1.00 22.81 187 TRP D C 1
ATOM 7371 O O . TRP D 1 187 ? 24.711 30.625 36.896 1.00 21.12 187 TRP D O 1
ATOM 7382 N N . ARG D 1 188 ? 23.724 31.794 38.545 1.00 22.05 188 ARG D N 1
ATOM 7383 C CA . ARG D 1 188 ? 24.793 31.657 39.527 1.00 23.15 188 ARG D CA 1
ATOM 7384 C C . ARG D 1 188 ? 24.293 30.771 40.683 1.00 22.65 188 ARG D C 1
ATOM 7385 O O . ARG D 1 188 ? 23.132 30.890 41.089 1.00 23.11 188 ARG D O 1
ATOM 7399 N N . PRO D 1 189 ? 25.168 29.960 41.271 1.00 22.96 189 PRO D N 1
ATOM 7400 C CA . PRO D 1 189 ? 24.784 29.193 42.477 1.00 22.08 189 PRO D CA 1
ATOM 7401 C C . PRO D 1 189 ? 24.611 30.150 43.647 1.00 21.81 189 PRO D C 1
ATOM 7402 O O . PRO D 1 189 ? 25.137 31.258 43.594 1.00 22.64 189 PRO D O 1
ATOM 7406 N N . ALA D 1 190 ? 23.885 29.755 44.682 1.00 21.39 190 ALA D N 1
ATOM 7407 C CA . ALA D 1 190 ? 23.684 30.620 45.849 1.00 21.31 190 ALA D CA 1
ATOM 7408 C C . ALA D 1 190 ? 25.054 30.933 46.507 1.00 20.49 190 ALA D C 1
ATOM 7409 O O . ALA D 1 190 ? 25.941 30.076 46.534 1.00 19.97 190 ALA D O 1
ATOM 7411 N N . HIS D 1 191 ? 25.189 32.151 47.012 1.00 21.12 191 HIS D N 1
ATOM 7412 C CA . HIS D 1 191 ? 26.472 32.609 47.581 1.00 21.48 191 HIS D CA 1
ATOM 7413 C C . HIS D 1 191 ? 26.340 33.799 48.528 1.00 20.62 191 HIS D C 1
ATOM 7414 O O . HIS D 1 191 ? 25.390 34.566 48.451 1.00 20.08 191 HIS D O 1
ATOM 7421 N N . LEU D 1 192 ? 27.349 33.953 49.384 1.00 20.19 192 LEU D N 1
ATOM 7422 C CA . LEU D 1 192 ? 27.534 35.106 50.274 1.00 20.83 192 LEU D CA 1
ATOM 7423 C C . LEU D 1 192 ? 28.813 35.793 49.831 1.00 21.60 192 LEU D C 1
ATOM 7424 O O . LEU D 1 192 ? 29.825 35.111 49.638 1.00 21.52 192 LEU D O 1
ATOM 7429 N N . HIS D 1 193 ? 28.763 37.110 49.621 1.00 21.08 193 HIS D N 1
ATOM 7430 C CA . HIS D 1 193 ? 29.951 37.897 49.214 1.00 20.19 193 HIS D CA 1
ATOM 7431 C C . HIS D 1 193 ? 30.615 38.505 50.436 1.00 20.20 193 HIS D C 1
ATOM 7432 O O . HIS D 1 193 ? 29.914 38.935 51.346 1.00 19.12 193 HIS D O 1
ATOM 7439 N N . TRP D 1 194 ? 31.962 38.602 50.449 1.00 18.84 194 TRP D N 1
ATOM 7440 C CA . TRP D 1 194 ? 32.659 39.200 51.584 1.00 18.92 194 TRP D CA 1
ATOM 7441 C C . TRP D 1 194 ? 33.797 40.067 51.097 1.00 19.17 194 TRP D C 1
ATOM 7442 O O . TRP D 1 194 ? 34.484 39.677 50.142 1.00 18.72 194 TRP D O 1
ATOM 7453 N N . ILE D 1 195 ? 33.935 41.243 51.705 1.00 18.36 195 ILE D N 1
ATOM 7454 C CA . ILE D 1 195 ? 35.181 42.024 51.639 1.00 19.45 195 ILE D CA 1
ATOM 7455 C C . ILE D 1 195 ? 35.698 42.122 53.074 1.00 19.63 195 ILE D C 1
ATOM 7456 O O . ILE D 1 195 ? 35.011 42.599 53.960 1.00 20.79 195 ILE D O 1
ATOM 7461 N N . ILE D 1 196 ? 36.912 41.636 53.299 1.00 19.56 196 ILE D N 1
ATOM 7462 C CA . ILE D 1 196 ? 37.430 41.449 54.645 1.00 18.98 196 ILE D CA 1
ATOM 7463 C C . ILE D 1 196 ? 38.750 42.265 54.760 1.00 19.69 196 ILE D C 1
ATOM 7464 O O . ILE D 1 196 ? 39.615 42.094 53.937 1.00 18.27 196 ILE D O 1
ATOM 7469 N N . ALA D 1 197 ? 38.852 43.143 55.761 1.00 19.77 197 ALA D N 1
ATOM 7470 C CA . ALA D 1 197 ? 39.962 44.084 55.872 1.00 20.33 197 ALA D CA 1
ATOM 7471 C C . ALA D 1 197 ? 40.404 44.278 57.327 1.00 21.12 197 ALA D C 1
ATOM 7472 O O . ALA D 1 197 ? 39.593 44.216 58.255 1.00 21.36 197 ALA D O 1
ATOM 7474 N N . LYS D 1 198 ? 41.694 44.560 57.522 1.00 21.52 198 LYS D N 1
ATOM 7475 C CA . LYS D 1 198 ? 42.211 44.962 58.832 1.00 23.40 198 LYS D CA 1
ATOM 7476 C C . LYS D 1 198 ? 43.550 45.683 58.538 1.00 23.90 198 LYS D C 1
ATOM 7477 O O . LYS D 1 198 ? 44.363 45.153 57.782 1.00 23.03 198 LYS D O 1
ATOM 7483 N N . GLU D 1 199 ? 43.729 46.868 59.107 1.00 26.37 199 GLU D N 1
ATOM 7484 C CA . GLU D 1 199 ? 44.965 47.646 58.943 1.00 28.41 199 GLU D CA 1
ATOM 7485 C C . GLU D 1 199 ? 46.151 46.750 59.240 1.00 27.94 199 GLU D C 1
ATOM 7486 O O . GLU D 1 199 ? 46.176 46.060 60.268 1.00 27.62 199 GLU D O 1
ATOM 7492 N N . GLY D 1 200 ? 47.089 46.708 58.296 1.00 27.37 200 GLY D N 1
ATOM 7493 C CA . GLY D 1 200 ? 48.279 45.879 58.409 1.00 27.76 200 GLY D CA 1
ATOM 7494 C C . GLY D 1 200 ? 48.244 44.626 57.554 1.00 27.35 200 GLY D C 1
ATOM 7495 O O . GLY D 1 200 ? 49.250 43.917 57.398 1.00 28.13 200 GLY D O 1
ATOM 7496 N N . TYR D 1 201 ? 47.070 44.326 57.001 1.00 26.07 201 TYR D N 1
ATOM 7497 C CA . TYR D 1 201 ? 46.867 43.055 56.305 1.00 24.42 201 TYR D CA 1
ATOM 7498 C C . TYR D 1 201 ? 46.340 43.350 54.920 1.00 23.10 201 TYR D C 1
ATOM 7499 O O . TYR D 1 201 ? 45.746 44.390 54.694 1.00 23.73 201 TYR D O 1
ATOM 7508 N N . GLU D 1 202 ? 46.552 42.436 53.997 1.00 23.22 202 GLU D N 1
ATOM 7509 C CA . GLU D 1 202 ? 45.989 42.563 52.656 1.00 23.69 202 GLU D CA 1
ATOM 7510 C C . GLU D 1 202 ? 44.532 42.148 52.752 1.00 22.27 202 GLU D C 1
ATOM 7511 O O . GLU D 1 202 ? 44.235 41.130 53.383 1.00 23.10 202 GLU D O 1
ATOM 7517 N N . SER D 1 203 ? 43.646 42.918 52.136 1.00 22.24 203 SER D N 1
ATOM 7518 C CA . SER D 1 203 ? 42.197 42.616 52.194 1.00 22.58 203 SER D CA 1
ATOM 7519 C C . SER D 1 203 ? 41.901 41.393 51.372 1.00 21.37 203 SER D C 1
ATOM 7520 O O . SER D 1 203 ? 42.696 41.000 50.523 1.00 23.03 203 SER D O 1
ATOM 7523 N N . LEU D 1 204 ? 40.758 40.776 51.638 1.00 19.94 204 LEU D N 1
ATOM 7524 C CA . LEU D 1 204 ? 40.334 39.609 50.932 1.00 18.33 204 LEU D CA 1
ATOM 7525 C C . LEU D 1 204 ? 38.920 39.890 50.407 1.00 17.77 204 LEU D C 1
ATOM 7526 O O . LEU D 1 204 ? 38.069 40.324 51.152 1.00 16.99 204 LEU D O 1
ATOM 7531 N N . THR D 1 205 ? 38.725 39.690 49.118 1.00 18.32 205 THR D N 1
ATOM 7532 C CA . THR D 1 205 ? 37.391 39.667 48.488 1.00 18.33 205 THR D CA 1
ATOM 7533 C C . THR D 1 205 ? 37.124 38.239 48.124 1.00 18.27 205 THR D C 1
ATOM 7534 O O . THR D 1 205 ? 37.911 37.619 47.417 1.00 19.05 205 THR D O 1
ATOM 7538 N N . THR D 1 206 ? 36.006 37.695 48.583 1.00 17.10 206 THR D N 1
ATOM 7539 C CA . THR D 1 206 ? 35.736 36.303 48.283 1.00 17.16 206 THR D CA 1
ATOM 7540 C C . THR D 1 206 ? 34.224 36.058 48.266 1.00 17.78 206 THR D C 1
ATOM 7541 O O . THR D 1 206 ? 33.433 37.000 48.518 1.00 17.45 206 THR D O 1
ATOM 7545 N N . GLN D 1 207 ? 33.845 34.815 47.977 1.00 17.88 207 GLN D N 1
ATOM 7546 C CA . GLN D 1 207 ? 32.433 34.432 48.010 1.00 18.93 207 GLN D CA 1
ATOM 7547 C C . GLN D 1 207 ? 32.392 33.032 48.571 1.00 19.85 207 GLN D C 1
ATOM 7548 O O . GLN D 1 207 ? 33.324 32.247 48.324 1.00 20.73 207 GLN D O 1
ATOM 7554 N N . LEU D 1 208 ? 31.320 32.678 49.273 1.00 20.31 208 LEU D N 1
ATOM 7555 C CA . LEU D 1 208 ? 31.186 31.296 49.772 1.00 19.92 208 LEU D CA 1
ATOM 7556 C C . LEU D 1 208 ? 29.908 30.691 49.204 1.00 21.21 208 LEU D C 1
ATOM 7557 O O . LEU D 1 208 ? 28.921 31.354 49.176 1.00 21.81 208 LEU D O 1
ATOM 7562 N N . TYR D 1 209 ? 29.950 29.434 48.793 1.00 21.58 209 TYR D N 1
ATOM 7563 C CA . TYR D 1 209 ? 28.869 28.783 48.094 1.00 22.31 209 TYR D CA 1
ATOM 7564 C C . TYR D 1 209 ? 28.451 27.608 48.988 1.00 24.69 209 TYR D C 1
ATOM 7565 O O . TYR D 1 209 ? 29.051 27.400 50.052 1.00 23.67 209 TYR D O 1
ATOM 7574 N N . PHE D 1 210 ? 27.451 26.837 48.557 1.00 27.67 210 PHE D N 1
ATOM 7575 C CA . PHE D 1 210 ? 26.917 25.721 49.364 1.00 31.23 210 PHE D CA 1
ATOM 7576 C C . PHE D 1 210 ? 27.304 24.413 48.666 1.00 34.08 210 PHE D C 1
ATOM 7577 O O . PHE D 1 210 ? 26.802 24.157 47.569 1.00 35.32 210 PHE D O 1
ATOM 7585 N N . GLU D 1 211 ? 28.267 23.664 49.248 1.00 35.90 211 GLU D N 1
ATOM 7586 C CA . GLU D 1 211 ? 28.926 22.485 48.621 1.00 38.80 211 GLU D CA 1
ATOM 7587 C C . GLU D 1 211 ? 27.908 21.555 47.987 1.00 40.25 211 GLU D C 1
ATOM 7588 O O . GLU D 1 211 ? 28.185 20.776 47.048 1.00 41.19 211 GLU D O 1
ATOM 7594 N N . ASN D 1 212 ? 26.738 21.663 48.584 1.00 40.54 212 ASN D N 1
ATOM 7595 C CA . ASN D 1 212 ? 25.533 21.079 48.155 1.00 41.85 212 ASN D CA 1
ATOM 7596 C C . ASN D 1 212 ? 25.202 21.497 46.723 1.00 41.85 212 ASN D C 1
ATOM 7597 O O . ASN D 1 212 ? 25.207 20.660 45.783 1.00 41.63 212 ASN D O 1
ATOM 7602 N N . GLY D 1 213 ? 25.028 22.821 46.587 1.00 39.53 213 GLY D N 1
ATOM 7603 C CA . GLY D 1 213 ? 24.071 23.472 45.717 1.00 37.11 213 GLY D CA 1
ATOM 7604 C C . GLY D 1 213 ? 24.011 23.341 44.208 1.00 34.82 213 GLY D C 1
ATOM 7605 O O . GLY D 1 213 ? 24.934 22.927 43.516 1.00 35.14 213 GLY D O 1
ATOM 7606 N N . GLN D 1 214 ? 22.844 23.728 43.733 1.00 33.47 214 GLN D N 1
ATOM 7607 C CA . GLN D 1 214 ? 22.521 23.804 42.336 1.00 32.18 214 GLN D CA 1
ATOM 7608 C C . GLN D 1 214 ? 23.404 24.877 41.688 1.00 29.54 214 GLN D C 1
ATOM 7609 O O . GLN D 1 214 ? 23.655 25.919 42.297 1.00 27.93 214 GLN D O 1
ATOM 7615 N N . TRP D 1 215 ? 23.869 24.572 40.476 1.00 27.99 215 TRP D N 1
ATOM 7616 C CA . TRP D 1 215 ? 24.713 25.475 39.661 1.00 27.35 215 TRP D CA 1
ATOM 7617 C C . TRP D 1 215 ? 26.167 25.609 40.133 1.00 25.51 215 TRP D C 1
ATOM 7618 O O . TRP D 1 215 ? 26.956 26.263 39.440 1.00 22.53 215 TRP D O 1
ATOM 7629 N N . THR D 1 216 ? 26.545 24.985 41.264 1.00 24.83 216 THR D N 1
ATOM 7630 C CA . THR D 1 216 ? 27.955 25.079 41.698 1.00 25.34 216 THR D CA 1
ATOM 7631 C C . THR D 1 216 ? 28.915 24.503 40.666 1.00 25.69 216 THR D C 1
ATOM 7632 O O . THR D 1 216 ? 30.087 24.884 40.626 1.00 23.82 216 THR D O 1
ATOM 7636 N N . GLY D 1 217 ? 28.419 23.577 39.837 1.00 25.34 217 GLY D N 1
ATOM 7637 C CA . GLY D 1 217 ? 29.229 23.037 38.753 1.00 26.37 217 GLY D CA 1
ATOM 7638 C C . GLY D 1 217 ? 29.131 23.742 37.404 1.00 27.05 217 GLY D C 1
ATOM 7639 O O . GLY D 1 217 ? 29.797 23.348 36.435 1.00 27.38 217 GLY D O 1
ATOM 7640 N N . SER D 1 218 ? 28.331 24.799 37.336 1.00 26.41 218 SER D N 1
ATOM 7641 C CA . SER D 1 218 ? 28.118 25.498 36.063 1.00 27.87 218 SER D CA 1
ATOM 7642 C C . SER D 1 218 ? 27.685 26.943 36.315 1.00 27.69 218 SER D C 1
ATOM 7643 O O . SER D 1 218 ? 26.643 27.408 35.832 1.00 29.66 218 SER D O 1
ATOM 7646 N N . ASP D 1 219 ? 28.465 27.633 37.132 1.00 25.63 219 ASP D N 1
ATOM 7647 C CA . ASP D 1 219 ? 28.280 29.041 37.403 1.00 23.77 219 ASP D CA 1
ATOM 7648 C C . ASP D 1 219 ? 28.454 29.806 36.087 1.00 23.71 219 ASP D C 1
ATOM 7649 O O . ASP D 1 219 ? 29.510 29.707 35.459 1.00 23.46 219 ASP D O 1
ATOM 7654 N N . VAL D 1 220 ? 27.445 30.572 35.694 1.00 22.17 220 VAL D N 1
ATOM 7655 C CA . VAL D 1 220 ? 27.548 31.423 34.502 1.00 23.51 220 VAL D CA 1
ATOM 7656 C C . VAL D 1 220 ? 28.821 32.319 34.599 1.00 23.18 220 VAL D C 1
ATOM 7657 O O . VAL D 1 220 ? 29.483 32.559 33.592 1.00 23.28 220 VAL D O 1
ATOM 7661 N N . ALA D 1 221 ? 29.178 32.744 35.822 1.00 22.64 221 ALA D N 1
ATOM 7662 C CA . ALA D 1 221 ? 30.338 33.640 36.012 1.00 22.17 221 ALA D CA 1
ATOM 7663 C C . ALA D 1 221 ? 31.663 32.922 36.250 1.00 21.36 221 ALA D C 1
ATOM 7664 O O . ALA D 1 221 ? 32.686 33.575 36.454 1.00 20.88 221 ALA D O 1
ATOM 7666 N N . ASN D 1 222 ? 31.650 31.585 36.258 1.00 21.64 222 ASN D N 1
ATOM 7667 C CA . ASN D 1 222 ? 32.860 30.779 36.465 1.00 21.97 222 ASN D CA 1
ATOM 7668 C C . ASN D 1 222 ? 33.711 31.168 37.674 1.00 21.36 222 ASN D C 1
ATOM 7669 O O . ASN D 1 222 ? 34.954 31.193 37.573 1.00 20.69 222 ASN D O 1
ATOM 7674 N N . ALA D 1 223 ? 33.050 31.491 38.781 1.00 20.32 223 ALA D N 1
ATOM 7675 C CA . ALA D 1 223 ? 33.701 32.071 39.954 1.00 20.73 223 ALA D CA 1
ATOM 7676 C C . ALA D 1 223 ? 33.738 31.126 41.159 1.00 20.36 223 ALA D C 1
ATOM 7677 O O . ALA D 1 223 ? 34.068 31.557 42.258 1.00 21.16 223 ALA D O 1
ATOM 7679 N N . VAL D 1 224 ? 33.389 29.857 40.973 1.00 20.36 224 VAL D N 1
ATOM 7680 C CA . VAL D 1 224 ? 33.395 28.881 42.083 1.00 20.53 224 VAL D CA 1
ATOM 7681 C C . VAL D 1 224 ? 34.773 28.256 42.177 1.00 20.74 224 VAL D C 1
ATOM 7682 O O . VAL D 1 224 ? 35.407 28.003 41.149 1.00 20.73 224 VAL D O 1
ATOM 7686 N N . LYS D 1 225 ? 35.252 28.103 43.421 1.00 21.01 225 LYS D N 1
ATOM 7687 C CA . LYS D 1 225 ? 36.524 27.448 43.736 1.00 21.82 225 LYS D CA 1
ATOM 7688 C C . LYS D 1 225 ? 36.278 26.421 44.863 1.00 21.12 225 LYS D C 1
ATOM 7689 O O . LYS D 1 225 ? 35.410 26.626 45.720 1.00 21.22 225 LYS D O 1
ATOM 7695 N N . PRO D 1 226 ? 37.026 25.314 44.879 1.00 22.10 226 PRO D N 1
ATOM 7696 C CA . PRO D 1 226 ? 36.729 24.208 45.824 1.00 22.45 226 PRO D CA 1
ATOM 7697 C C . PRO D 1 226 ? 36.827 24.646 47.283 1.00 22.13 226 PRO D C 1
ATOM 7698 O O . PRO D 1 226 ? 36.102 24.120 48.128 1.00 22.73 226 PRO D O 1
ATOM 7702 N N . GLU D 1 227 ? 37.694 25.615 47.571 1.00 22.16 227 GLU D N 1
ATOM 7703 C CA . GLU D 1 227 ? 37.969 26.010 48.950 1.00 22.30 227 GLU D CA 1
ATOM 7704 C C . GLU D 1 227 ? 36.817 26.839 49.493 1.00 22.53 227 GLU D C 1
ATOM 7705 O O . GLU D 1 227 ? 36.763 27.123 50.701 1.00 22.66 227 GLU D O 1
ATOM 7711 N N . LEU D 1 228 ? 35.875 27.173 48.613 1.00 21.43 228 LEU D N 1
ATOM 7712 C CA . LEU D 1 228 ? 34.789 28.141 48.929 1.00 20.68 228 LEU D CA 1
ATOM 7713 C C . LEU D 1 228 ? 33.433 27.486 49.135 1.00 21.24 228 LEU D C 1
ATOM 7714 O O . LEU D 1 228 ? 32.413 28.168 49.216 1.00 20.82 228 LEU D O 1
ATOM 7719 N N . LEU D 1 229 ? 33.423 26.151 49.249 1.00 22.13 229 LEU D N 1
ATOM 7720 C CA . LEU D 1 229 ? 32.191 25.403 49.409 1.00 23.08 229 LEU D CA 1
ATOM 7721 C C . LEU D 1 229 ? 31.943 25.134 50.908 1.00 24.07 229 LEU D C 1
ATOM 7722 O O . LEU D 1 229 ? 32.853 24.640 51.603 1.00 24.00 229 LEU D O 1
ATOM 7727 N N . LEU D 1 230 ? 30.743 25.499 51.374 1.00 23.38 230 LEU D N 1
ATOM 7728 C CA . LEU D 1 230 ? 30.340 25.398 52.782 1.00 24.62 230 LEU D CA 1
ATOM 7729 C C . LEU D 1 230 ? 29.493 24.159 52.990 1.00 25.31 230 LEU D C 1
ATOM 7730 O O . LEU D 1 230 ? 28.703 23.798 52.114 1.00 23.62 230 LEU D O 1
ATOM 7735 N N . SER D 1 231 ? 29.613 23.527 54.157 1.00 26.55 231 SER D N 1
ATOM 7736 C CA . SER D 1 231 ? 28.648 22.474 54.497 1.00 28.08 231 SER D CA 1
ATOM 7737 C C . SER D 1 231 ? 27.611 23.045 55.436 1.00 28.73 231 SER D C 1
ATOM 7738 O O . SER D 1 231 ? 27.917 23.927 56.249 1.00 27.35 231 SER D O 1
ATOM 7741 N N . LEU D 1 232 ? 26.373 22.556 55.320 1.00 29.45 232 LEU D N 1
ATOM 7742 C CA . LEU D 1 232 ? 25.272 23.062 56.128 1.00 30.57 232 LEU D CA 1
ATOM 7743 C C . LEU D 1 232 ? 24.834 21.936 57.057 1.00 31.64 232 LEU D C 1
ATOM 7744 O O . LEU D 1 232 ? 24.712 20.802 56.601 1.00 30.79 232 LEU D O 1
ATOM 7749 N N . ASP D 1 233 ? 24.648 22.229 58.345 1.00 31.63 233 ASP D N 1
ATOM 7750 C CA . ASP D 1 233 ? 24.027 21.282 59.278 1.00 33.87 233 ASP D CA 1
ATOM 7751 C C . ASP D 1 233 ? 22.594 21.734 59.574 1.00 34.24 233 ASP D C 1
ATOM 7752 O O . ASP D 1 233 ? 22.367 22.907 59.879 1.00 32.65 233 ASP D O 1
ATOM 7757 N N . LYS D 1 234 ? 21.641 20.807 59.516 1.00 35.79 234 LYS D N 1
ATOM 7758 C CA . LYS D 1 234 ? 20.249 21.140 59.832 1.00 37.94 234 LYS D CA 1
ATOM 7759 C C . LYS D 1 234 ? 20.021 20.937 61.317 1.00 39.36 234 LYS D C 1
ATOM 7760 O O . LYS D 1 234 ? 20.259 19.849 61.830 1.00 39.42 234 LYS D O 1
ATOM 7764 N N . ILE D 1 235 ? 19.584 22.002 61.989 1.00 40.85 235 ILE D N 1
ATOM 7765 C CA . ILE D 1 235 ? 19.375 22.036 63.437 1.00 43.28 235 ILE D CA 1
ATOM 7766 C C . ILE D 1 235 ? 17.878 22.072 63.698 1.00 45.05 235 ILE D C 1
ATOM 7767 O O . ILE D 1 235 ? 17.188 23.041 63.351 1.00 44.89 235 ILE D O 1
ATOM 7772 N N . GLU D 1 236 ? 17.366 21.008 64.297 1.00 47.46 236 GLU D N 1
ATOM 7773 C CA . GLU D 1 236 ? 15.916 20.867 64.471 1.00 49.90 236 GLU D CA 1
ATOM 7774 C C . GLU D 1 236 ? 15.467 21.494 65.787 1.00 50.63 236 GLU D C 1
ATOM 7775 O O . GLU D 1 236 ? 16.173 21.376 66.799 1.00 51.76 236 GLU D O 1
ATOM 7781 N N . ALA D 1 237 ? 14.315 22.178 65.756 1.00 51.47 237 ALA D N 1
ATOM 7782 C CA . ALA D 1 237 ? 13.633 22.716 66.957 1.00 51.56 237 ALA D CA 1
ATOM 7784 N N . GLY D 1 240 ? 10.826 24.956 64.719 1.00 48.84 240 GLY D N 1
ATOM 7785 C CA . GLY D 1 240 ? 11.212 24.770 63.331 1.00 48.11 240 GLY D CA 1
ATOM 7786 C C . GLY D 1 240 ? 12.712 24.548 63.173 1.00 47.63 240 GLY D C 1
ATOM 7787 O O . GLY D 1 240 ? 13.491 24.841 64.109 1.00 47.61 240 GLY D O 1
ATOM 7788 N N . PRO D 1 241 ? 13.122 24.030 62.006 1.00 46.32 241 PRO D N 1
ATOM 7789 C CA . PRO D 1 241 ? 14.543 23.765 61.740 1.00 45.21 241 PRO D CA 1
ATOM 7790 C C . PRO D 1 241 ? 15.301 25.033 61.293 1.00 43.59 241 PRO D C 1
ATOM 7791 O O . PRO D 1 241 ? 14.689 25.950 60.752 1.00 43.76 241 PRO D O 1
ATOM 7795 N N . HIS D 1 242 ? 16.606 25.087 61.530 1.00 41.28 242 HIS D N 1
ATOM 7796 C CA . HIS D 1 242 ? 17.446 26.050 60.818 1.00 39.07 242 HIS D CA 1
ATOM 7797 C C . HIS D 1 242 ? 18.760 25.402 60.396 1.00 36.87 242 HIS D C 1
ATOM 7798 O O . HIS D 1 242 ? 19.008 24.229 60.726 1.00 36.57 242 HIS D O 1
ATOM 7805 N N . PHE D 1 243 ? 19.584 26.151 59.666 1.00 32.88 243 PHE D N 1
ATOM 7806 C CA . PHE D 1 243 ? 20.852 25.631 59.162 1.00 31.40 243 PHE D CA 1
ATOM 7807 C C . PHE D 1 243 ? 22.020 26.356 59.809 1.00 30.56 243 PHE D C 1
ATOM 7808 O O . PHE D 1 243 ? 21.920 27.531 60.177 1.00 29.98 243 PHE D O 1
ATOM 7816 N N . GLU D 1 244 ? 23.116 25.644 59.989 1.00 28.88 244 GLU D N 1
ATOM 7817 C CA . GLU D 1 244 ? 24.258 26.271 60.604 1.00 28.72 244 GLU D CA 1
ATOM 7818 C C . GLU D 1 244 ? 25.445 25.923 59.720 1.00 27.81 244 GLU D C 1
ATOM 7819 O O . GLU D 1 244 ? 25.477 24.840 59.148 1.00 26.29 244 GLU D O 1
ATOM 7825 N N . THR D 1 245 ? 26.399 26.842 59.597 1.00 25.88 245 THR D N 1
ATOM 7826 C CA . THR D 1 245 ? 27.627 26.536 58.877 1.00 24.24 245 THR D CA 1
ATOM 7827 C C . THR D 1 245 ? 28.791 27.291 59.502 1.00 25.02 245 THR D C 1
ATOM 7828 O O . THR D 1 245 ? 28.584 28.208 60.287 1.00 25.69 245 THR D O 1
ATOM 7832 N N . SER D 1 246 ? 30.012 26.914 59.155 1.00 24.84 246 SER D N 1
ATOM 7833 C CA . SER D 1 246 ? 31.196 27.571 59.731 1.00 24.32 246 SER D CA 1
ATOM 7834 C C . SER D 1 246 ? 32.290 27.754 58.667 1.00 23.98 246 SER D C 1
ATOM 7835 O O . SER D 1 246 ? 32.379 26.967 57.720 1.00 22.67 246 SER D O 1
ATOM 7838 N N . TYR D 1 247 ? 33.111 28.786 58.827 1.00 21.39 247 TYR D N 1
ATOM 7839 C CA . TYR D 1 247 ? 34.165 29.049 57.885 1.00 20.77 247 TYR D CA 1
ATOM 7840 C C . TYR D 1 247 ? 35.307 29.793 58.547 1.00 20.83 247 TYR D C 1
ATOM 7841 O O . TYR D 1 247 ? 35.083 30.710 59.359 1.00 21.47 247 TYR D O 1
ATOM 7850 N N . LYS D 1 248 ? 36.525 29.408 58.200 1.00 19.82 248 LYS D N 1
ATOM 7851 C CA . LYS D 1 248 ? 37.685 30.139 58.640 1.00 20.31 248 LYS D CA 1
ATOM 7852 C C . LYS D 1 248 ? 38.401 30.832 57.467 1.00 20.30 248 LYS D C 1
ATOM 7853 O O . LYS D 1 248 ? 38.917 30.171 56.535 1.00 18.97 248 LYS D O 1
ATOM 7859 N N . PHE D 1 249 ? 38.425 32.168 57.538 1.00 19.33 249 PHE D N 1
ATOM 7860 C CA . PHE D 1 249 ? 39.178 33.021 56.635 1.00 20.03 249 PHE D CA 1
ATOM 7861 C C . PHE D 1 249 ? 40.588 33.290 57.179 1.00 20.09 249 PHE D C 1
ATOM 7862 O O . PHE D 1 249 ? 40.786 33.368 58.388 1.00 20.40 249 PHE D O 1
ATOM 7870 N N . THR D 1 250 ? 41.549 33.483 56.271 1.00 20.67 250 THR D N 1
ATOM 7871 C CA . THR D 1 250 ? 42.909 33.858 56.683 1.00 21.40 250 THR D CA 1
ATOM 7872 C C . THR D 1 250 ? 43.323 35.137 55.980 1.00 21.54 250 THR D C 1
ATOM 7873 O O . THR D 1 250 ? 43.110 35.262 54.782 1.00 21.65 250 THR D O 1
ATOM 7877 N N . LEU D 1 251 ? 43.946 36.062 56.708 1.00 22.10 251 LEU D N 1
ATOM 7878 C CA . LEU D 1 251 ? 44.559 37.244 56.100 1.00 21.76 251 LEU D CA 1
ATOM 7879 C C . LEU D 1 251 ? 46.062 37.172 56.275 1.00 23.70 251 LEU D C 1
ATOM 7880 O O . LEU D 1 251 ? 46.587 36.733 57.335 1.00 22.38 251 LEU D O 1
ATOM 7885 N N . GLY D 1 252 ? 46.753 37.590 55.230 1.00 24.75 252 GLY D N 1
ATOM 7886 C CA . GLY D 1 252 ? 48.212 37.675 55.274 1.00 26.98 252 GLY D CA 1
ATOM 7887 C C . GLY D 1 252 ? 48.644 39.116 55.465 1.00 29.47 252 GLY D C 1
ATOM 7888 O O . GLY D 1 252 ? 47.975 40.079 55.038 1.00 27.20 252 GLY D O 1
ATOM 7889 N N . LYS D 1 253 ? 49.776 39.273 56.137 1.00 32.53 253 LYS D N 1
ATOM 7890 C CA . LYS D 1 253 ? 50.291 40.591 56.461 1.00 35.83 253 LYS D CA 1
ATOM 7891 C C . LYS D 1 253 ? 50.766 41.376 55.270 1.00 37.78 253 LYS D C 1
ATOM 7892 O O . LYS D 1 253 ? 51.160 40.837 54.232 1.00 38.04 253 LYS D O 1
ATOM 7898 N N . VAL D 1 254 ? 50.678 42.683 55.462 1.00 40.02 254 VAL D N 1
ATOM 7899 C CA . VAL D 1 254 ? 51.503 43.665 54.786 1.00 42.93 254 VAL D CA 1
ATOM 7900 C C . VAL D 1 254 ? 50.729 44.119 53.608 1.00 43.28 254 VAL D C 1
ATOM 7901 O O . VAL D 1 254 ? 50.646 43.324 52.683 1.00 45.47 254 VAL D O 1
ATOM 7906 C C . MET E 1 1 ? 87.070 87.009 29.790 1.00 40.93 1 MET E C 1
ATOM 7907 O O . MET E 1 1 ? 87.576 87.781 30.598 1.00 42.35 1 MET E O 1
ATOM 7908 N N . SER E 1 2 ? 86.780 85.743 30.058 1.00 41.50 2 SER E N 1
ATOM 7909 C CA . SER E 1 2 ? 87.639 84.648 29.603 1.00 41.13 2 SER E CA 1
ATOM 7910 C C . SER E 1 2 ? 88.321 85.002 28.277 1.00 39.05 2 SER E C 1
ATOM 7911 O O . SER E 1 2 ? 89.525 85.151 28.240 1.00 38.53 2 SER E O 1
ATOM 7914 N N . THR E 1 3 ? 87.531 85.144 27.212 1.00 37.45 3 THR E N 1
ATOM 7915 C CA . THR E 1 3 ? 88.034 85.614 25.915 1.00 35.71 3 THR E CA 1
ATOM 7916 C C . THR E 1 3 ? 88.749 86.972 26.124 1.00 34.13 3 THR E C 1
ATOM 7917 O O . THR E 1 3 ? 89.900 87.148 25.733 1.00 31.79 3 THR E O 1
ATOM 7921 N N . ASP E 1 4 ? 88.103 87.891 26.840 1.00 32.91 4 ASP E N 1
ATOM 7922 C CA . ASP E 1 4 ? 88.760 89.164 27.154 1.00 32.61 4 ASP E CA 1
ATOM 7923 C C . ASP E 1 4 ? 90.068 89.006 27.966 1.00 30.50 4 ASP E C 1
ATOM 7924 O O . ASP E 1 4 ? 91.106 89.606 27.637 1.00 28.47 4 ASP E O 1
ATOM 7929 N N . ARG E 1 5 ? 90.032 88.151 28.985 1.00 28.67 5 ARG E N 1
ATOM 7930 C CA . ARG E 1 5 ? 91.203 87.970 29.850 1.00 27.40 5 ARG E CA 1
ATOM 7931 C C . ARG E 1 5 ? 92.347 87.229 29.145 1.00 25.86 5 ARG E C 1
ATOM 7932 O O . ARG E 1 5 ? 93.502 87.622 29.246 1.00 26.14 5 ARG E O 1
ATOM 7940 N N . THR E 1 6 ? 92.024 86.140 28.470 1.00 25.36 6 THR E N 1
ATOM 7941 C CA . THR E 1 6 ? 93.021 85.366 27.695 1.00 25.79 6 THR E CA 1
ATOM 7942 C C . THR E 1 6 ? 93.731 86.227 26.629 1.00 25.31 6 THR E C 1
ATOM 7943 O O . THR E 1 6 ? 94.976 86.239 26.558 1.00 24.37 6 THR E O 1
ATOM 7947 N N . GLY E 1 7 ? 92.945 86.984 25.869 1.00 23.78 7 GLY E N 1
ATOM 7948 C CA . GLY E 1 7 ? 93.493 87.947 24.930 1.00 24.01 7 GLY E CA 1
ATOM 7949 C C . GLY E 1 7 ? 94.419 88.936 25.570 1.00 24.93 7 GLY E C 1
ATOM 7950 O O . GLY E 1 7 ? 95.509 89.208 25.060 1.00 24.10 7 GLY E O 1
ATOM 7951 N N . ASN E 1 8 ? 93.990 89.494 26.703 1.00 25.50 8 ASN E N 1
ATOM 7952 C CA . ASN E 1 8 ? 94.792 90.478 27.402 1.00 25.15 8 ASN E CA 1
ATOM 7953 C C . ASN E 1 8 ? 96.148 89.919 27.797 1.00 25.03 8 ASN E C 1
ATOM 7954 O O . ASN E 1 8 ? 97.168 90.525 27.503 1.00 25.10 8 ASN E O 1
ATOM 7962 N N . ILE E 1 9 ? 96.147 88.776 28.483 1.00 24.19 9 ILE E N 1
ATOM 7963 C CA . ILE E 1 9 ? 97.369 88.165 28.991 1.00 24.51 9 ILE E CA 1
ATOM 7964 C C . ILE E 1 9 ? 98.255 87.685 27.835 1.00 23.80 9 ILE E C 1
ATOM 7965 O O . ILE E 1 9 ? 99.420 88.032 27.771 1.00 22.84 9 ILE E O 1
ATOM 7970 N N . VAL E 1 10 ? 97.697 86.886 26.934 1.00 22.39 10 VAL E N 1
ATOM 7971 C CA . VAL E 1 10 ? 98.495 86.372 25.821 1.00 22.45 10 VAL E CA 1
ATOM 7972 C C . VAL E 1 10 ? 98.978 87.501 24.894 1.00 21.66 10 VAL E C 1
ATOM 7973 O O . VAL E 1 10 ? 100.139 87.527 24.487 1.00 23.20 10 VAL E O 1
ATOM 7977 N N . GLY E 1 11 ? 98.107 88.447 24.578 1.00 20.45 11 GLY E N 1
ATOM 7978 C CA . GLY E 1 11 ? 98.518 89.577 23.762 1.00 21.16 11 GLY E CA 1
ATOM 7979 C C . GLY E 1 11 ? 99.705 90.352 24.336 1.00 21.94 11 GLY E C 1
ATOM 7980 O O . GLY E 1 11 ? 100.607 90.744 23.589 1.00 20.68 11 GLY E O 1
ATOM 7981 N N . LYS E 1 12 ? 99.688 90.602 25.647 1.00 21.02 12 LYS E N 1
ATOM 7982 C CA . LYS E 1 12 ? 100.797 91.348 26.274 1.00 22.79 12 LYS E CA 1
ATOM 7983 C C . LYS E 1 12 ? 102.088 90.548 26.182 1.00 21.36 12 LYS E C 1
ATOM 7984 O O . LYS E 1 12 ? 103.174 91.112 25.987 1.00 21.00 12 LYS E O 1
ATOM 7990 N N . MET E 1 13 ? 101.984 89.223 26.331 1.00 20.95 13 MET E N 1
ATOM 7991 C CA . MET E 1 13 ? 103.176 88.376 26.287 1.00 21.58 13 MET E CA 1
ATOM 7992 C C . MET E 1 13 ? 103.785 88.309 24.883 1.00 21.45 13 MET E C 1
ATOM 7993 O O . MET E 1 13 ? 105.000 88.433 24.704 1.00 20.56 13 MET E O 1
ATOM 7998 N N . ILE E 1 14 ? 102.931 88.097 23.897 1.00 21.08 14 ILE E N 1
ATOM 7999 C CA . ILE E 1 14 ? 103.380 88.075 22.497 1.00 20.59 14 ILE E CA 1
ATOM 8000 C C . ILE E 1 14 ? 103.973 89.439 22.155 1.00 21.05 14 ILE E C 1
ATOM 8001 O O . ILE E 1 14 ? 105.038 89.517 21.579 1.00 20.82 14 ILE E O 1
ATOM 8006 N N . ALA E 1 15 ? 103.296 90.520 22.551 1.00 21.40 15 ALA E N 1
ATOM 8007 C CA . ALA E 1 15 ? 103.837 91.862 22.259 1.00 22.24 15 ALA E CA 1
ATOM 8008 C C . ALA E 1 15 ? 105.219 92.105 22.881 1.00 22.95 15 ALA E C 1
ATOM 8009 O O . ALA E 1 15 ? 106.094 92.725 22.249 1.00 23.22 15 ALA E O 1
ATOM 8011 N N . ALA E 1 16 ? 105.409 91.642 24.115 1.00 22.81 16 ALA E N 1
ATOM 8012 C CA . ALA E 1 16 ? 106.686 91.851 24.808 1.00 22.65 16 ALA E CA 1
ATOM 8013 C C . ALA E 1 16 ? 107.791 91.056 24.117 1.00 22.46 16 ALA E C 1
ATOM 8014 O O . ALA E 1 16 ? 108.915 91.529 24.005 1.00 21.45 16 ALA E O 1
ATOM 8016 N N . ILE E 1 17 ? 107.489 89.831 23.690 1.00 21.57 17 ILE E N 1
ATOM 8017 C CA . ILE E 1 17 ? 108.466 89.061 22.940 1.00 21.58 17 ILE E CA 1
ATOM 8018 C C . ILE E 1 17 ? 108.824 89.771 21.614 1.00 21.07 17 ILE E C 1
ATOM 8019 O O . ILE E 1 17 ? 110.018 89.926 21.279 1.00 20.36 17 ILE E O 1
ATOM 8024 N N . ASN E 1 18 ? 107.812 90.204 20.856 1.00 20.26 18 ASN E N 1
ATOM 8025 C CA . ASN E 1 18 ? 108.141 90.927 19.633 1.00 20.89 18 ASN E CA 1
ATOM 8026 C C . ASN E 1 18 ? 108.930 92.225 19.885 1.00 22.01 18 ASN E C 1
ATOM 8027 O O . ASN E 1 18 ? 109.744 92.625 19.077 1.00 21.55 18 ASN E O 1
ATOM 8032 N N . ALA E 1 19 ? 108.680 92.886 20.998 1.00 21.62 19 ALA E N 1
ATOM 8033 C CA . ALA E 1 19 ? 109.504 94.068 21.284 1.00 22.62 19 ALA E CA 1
ATOM 8034 C C . ALA E 1 19 ? 110.987 93.726 21.495 1.00 22.34 19 ALA E C 1
ATOM 8035 O O . ALA E 1 19 ? 111.897 94.432 21.022 1.00 22.55 19 ALA E O 1
ATOM 8037 N N . VAL E 1 20 ? 111.271 92.619 22.166 1.00 22.01 20 VAL E N 1
ATOM 8038 C CA . VAL E 1 20 ? 112.673 92.195 22.311 1.00 20.99 20 VAL E CA 1
ATOM 8039 C C . VAL E 1 20 ? 113.319 91.790 20.959 1.00 20.84 20 VAL E C 1
ATOM 8040 O O . VAL E 1 20 ? 114.505 92.069 20.697 1.00 18.81 20 VAL E O 1
ATOM 8044 N N . ILE E 1 21 ? 112.563 91.070 20.131 1.00 20.13 21 ILE E N 1
ATOM 8045 C CA . ILE E 1 21 ? 113.043 90.712 18.798 1.00 19.78 21 ILE E CA 1
ATOM 8046 C C . ILE E 1 21 ? 113.476 91.988 18.052 1.00 21.39 21 ILE E C 1
ATOM 8047 O O . ILE E 1 21 ? 114.533 92.004 17.407 1.00 21.48 21 ILE E O 1
ATOM 8052 N N . LYS E 1 22 ? 112.657 93.037 18.128 1.00 22.77 22 LYS E N 1
ATOM 8053 C CA . LYS E 1 22 ? 112.956 94.289 17.399 1.00 24.12 22 LYS E CA 1
ATOM 8054 C C . LYS E 1 22 ? 114.157 94.998 18.049 1.00 25.91 22 LYS E C 1
ATOM 8055 O O . LYS E 1 22 ? 115.088 95.417 17.355 1.00 27.36 22 LYS E O 1
ATOM 8064 N N . ASP E 1 23 ? 114.125 95.116 19.372 1.00 27.42 23 ASP E N 1
ATOM 8065 C CA . ASP E 1 23 ? 115.213 95.741 20.122 1.00 28.72 23 ASP E CA 1
ATOM 8066 C C . ASP E 1 23 ? 116.561 95.062 19.901 1.00 28.52 23 ASP E C 1
ATOM 8067 O O . ASP E 1 23 ? 117.539 95.751 19.568 1.00 27.62 23 ASP E O 1
ATOM 8072 N N . GLU E 1 24 ? 116.628 93.731 20.053 1.00 27.51 24 GLU E N 1
ATOM 8073 C CA . GLU E 1 24 ? 117.889 93.007 19.881 1.00 27.93 24 GLU E CA 1
ATOM 8074 C C . GLU E 1 24 ? 118.179 92.614 18.470 1.00 26.55 24 GLU E C 1
ATOM 8075 O O . GLU E 1 24 ? 119.207 91.961 18.238 1.00 26.14 24 GLU E O 1
ATOM 8081 N N . LYS E 1 25 ? 117.261 92.933 17.541 1.00 25.27 25 LYS E N 1
ATOM 8082 C CA . LYS E 1 25 ? 117.472 92.585 16.128 1.00 23.58 25 LYS E CA 1
ATOM 8083 C C . LYS E 1 25 ? 117.706 91.081 15.994 1.00 22.84 25 LYS E C 1
ATOM 8084 O O . LYS E 1 25 ? 118.667 90.593 15.366 1.00 21.24 25 LYS E O 1
ATOM 8090 N N . VAL E 1 26 ? 116.789 90.302 16.568 1.00 21.46 26 VAL E N 1
ATOM 8091 C CA . VAL E 1 26 ? 116.924 88.847 16.440 1.00 20.49 26 VAL E CA 1
ATOM 8092 C C . VAL E 1 26 ? 116.902 88.452 14.964 1.00 20.61 26 VAL E C 1
ATOM 8093 O O . VAL E 1 26 ? 116.114 88.979 14.200 1.00 21.68 26 VAL E O 1
ATOM 8097 N N . SER E 1 27 ? 117.790 87.545 14.567 1.00 21.34 27 SER E N 1
ATOM 8098 C CA . SER E 1 27 ? 117.989 87.201 13.172 1.00 21.81 27 SER E CA 1
ATOM 8099 C C . SER E 1 27 ? 117.129 85.995 12.772 1.00 22.07 27 SER E C 1
ATOM 8100 O O . SER E 1 27 ? 116.583 85.297 13.636 1.00 22.01 27 SER E O 1
ATOM 8103 N N . TYR E 1 28 ? 117.017 85.763 11.464 1.00 21.91 28 TYR E N 1
ATOM 8104 C CA . TYR E 1 28 ? 116.311 84.590 10.966 1.00 22.01 28 TYR E CA 1
ATOM 8105 C C . TYR E 1 28 ? 117.010 83.311 11.391 1.00 22.41 28 TYR E C 1
ATOM 8106 O O . TYR E 1 28 ? 116.389 82.286 11.690 1.00 21.06 28 TYR E O 1
ATOM 8115 N N . SER E 1 29 ? 118.338 83.369 11.381 1.00 21.76 29 SER E N 1
ATOM 8116 C CA . SER E 1 29 ? 119.130 82.258 11.824 1.00 23.66 29 SER E CA 1
ATOM 8117 C C . SER E 1 29 ? 118.801 81.924 13.320 1.00 23.77 29 SER E C 1
ATOM 8118 O O . SER E 1 29 ? 118.610 80.745 13.681 1.00 23.20 29 SER E O 1
ATOM 8121 N N . GLU E 1 30 ? 118.677 82.943 14.162 1.00 22.99 30 GLU E N 1
ATOM 8122 C CA . GLU E 1 30 ? 118.351 82.716 15.583 1.00 23.11 30 GLU E CA 1
ATOM 8123 C C . GLU E 1 30 ? 116.903 82.184 15.743 1.00 22.55 30 GLU E C 1
ATOM 8124 O O . GLU E 1 30 ? 116.627 81.343 16.607 1.00 20.16 30 GLU E O 1
ATOM 8130 N N . TYR E 1 31 ? 116.009 82.691 14.889 1.00 21.65 31 TYR E N 1
ATOM 8131 C CA . TYR E 1 31 ? 114.596 82.259 14.885 1.00 21.39 31 TYR E CA 1
ATOM 8132 C C . TYR E 1 31 ? 114.488 80.780 14.532 1.00 21.09 31 TYR E C 1
ATOM 8133 O O . TYR E 1 31 ? 113.738 80.019 15.178 1.00 21.37 31 TYR E O 1
ATOM 8142 N N . LYS E 1 32 ? 115.252 80.365 13.527 1.00 20.95 32 LYS E N 1
ATOM 8143 C CA . LYS E 1 32 ? 115.259 78.976 13.080 1.00 21.94 32 LYS E CA 1
ATOM 8144 C C . LYS E 1 32 ? 115.829 78.055 14.147 1.00 22.27 32 LYS E C 1
ATOM 8145 O O . LYS E 1 32 ? 115.277 76.967 14.403 1.00 19.15 32 LYS E O 1
ATOM 8151 N N . ALA E 1 33 ? 116.944 78.477 14.772 1.00 22.05 33 ALA E N 1
ATOM 8152 C CA . ALA E 1 33 ? 117.491 77.715 15.885 1.00 22.74 33 ALA E CA 1
ATOM 8153 C C . ALA E 1 33 ? 116.485 77.612 17.035 1.00 22.92 33 ALA E C 1
ATOM 8154 O O . ALA E 1 33 ? 116.368 76.554 17.677 1.00 22.52 33 ALA E O 1
ATOM 8156 N N . SER E 1 34 ? 115.800 78.711 17.335 1.00 22.29 34 SER E N 1
ATOM 8157 C CA . SER E 1 34 ? 114.853 78.729 18.435 1.00 22.08 34 SER E CA 1
ATOM 8158 C C . SER E 1 34 ? 113.673 77.792 18.139 1.00 21.68 34 SER E C 1
ATOM 8159 O O . SER E 1 34 ? 113.144 77.151 19.048 1.00 22.15 34 SER E O 1
ATOM 8162 N N . THR E 1 35 ? 113.245 77.758 16.881 1.00 21.00 35 THR E N 1
ATOM 8163 C CA . THR E 1 35 ? 112.169 76.849 16.444 1.00 21.03 35 THR E CA 1
ATOM 8164 C C . THR E 1 35 ? 112.559 75.404 16.679 1.00 20.52 35 THR E C 1
ATOM 8165 O O . THR E 1 35 ? 111.779 74.613 17.207 1.00 20.30 35 THR E O 1
ATOM 8169 N N . GLY E 1 36 ? 113.789 75.049 16.277 1.00 20.33 36 GLY E N 1
ATOM 8170 C CA . GLY E 1 36 ? 114.258 73.693 16.514 1.00 20.38 36 GLY E CA 1
ATOM 8171 C C . GLY E 1 36 ? 114.280 73.358 18.001 1.00 20.38 36 GLY E C 1
ATOM 8172 O O . GLY E 1 36 ? 113.905 72.250 18.428 1.00 19.60 36 GLY E O 1
ATOM 8173 N N . TRP E 1 37 ? 114.744 74.319 18.802 1.00 20.07 37 TRP E N 1
ATOM 8174 C CA . TRP E 1 37 ? 114.845 74.122 20.255 1.00 19.61 37 TRP E CA 1
ATOM 8175 C C . TRP E 1 37 ? 113.450 73.873 20.884 1.00 19.57 37 TRP E C 1
ATOM 8176 O O . TRP E 1 37 ? 113.251 72.933 21.649 1.00 19.79 37 TRP E O 1
ATOM 8187 N N . LEU E 1 38 ? 112.489 74.742 20.575 1.00 19.65 38 LEU E N 1
ATOM 8188 C CA . LEU E 1 38 ? 111.110 74.582 21.059 1.00 19.30 38 LEU E CA 1
ATOM 8189 C C . LEU E 1 38 ? 110.551 73.231 20.690 1.00 18.71 38 LEU E C 1
ATOM 8190 O O . LEU E 1 38 ? 109.881 72.583 21.516 1.00 19.28 38 LEU E O 1
ATOM 8195 N N . ILE E 1 39 ? 110.836 72.778 19.468 1.00 18.96 39 ILE E N 1
ATOM 8196 C CA . ILE E 1 39 ? 110.388 71.439 19.069 1.00 19.37 39 ILE E CA 1
ATOM 8197 C C . ILE E 1 39 ? 111.000 70.367 19.961 1.00 18.53 39 ILE E C 1
ATOM 8198 O O . ILE E 1 39 ? 110.315 69.450 20.403 1.00 19.11 39 ILE E O 1
ATOM 8203 N N . SER E 1 40 ? 112.292 70.501 20.236 1.00 18.47 40 SER E N 1
ATOM 8204 C CA . SER E 1 40 ? 112.987 69.569 21.097 1.00 18.89 40 SER E CA 1
ATOM 8205 C C . SER E 1 40 ? 112.473 69.523 22.536 1.00 19.39 40 SER E C 1
ATOM 8206 O O . SER E 1 40 ? 112.444 68.450 23.146 1.00 19.43 40 SER E O 1
ATOM 8209 N N . VAL E 1 41 ? 112.035 70.655 23.082 1.00 19.68 41 VAL E N 1
ATOM 8210 C CA . VAL E 1 41 ? 111.446 70.646 24.432 1.00 19.34 41 VAL E CA 1
ATOM 8211 C C . VAL E 1 41 ? 110.262 69.653 24.500 1.00 20.62 41 VAL E C 1
ATOM 8212 O O . VAL E 1 41 ? 110.188 68.814 25.420 1.00 20.69 41 VAL E O 1
ATOM 8216 N N . GLY E 1 42 ? 109.352 69.746 23.529 1.00 20.14 42 GLY E N 1
ATOM 8217 C CA . GLY E 1 42 ? 108.217 68.826 23.476 1.00 21.47 42 GLY E CA 1
ATOM 8218 C C . GLY E 1 42 ? 108.631 67.365 23.258 1.00 21.07 42 GLY E C 1
ATOM 8219 O O . GLY E 1 42 ? 108.178 66.449 23.963 1.00 22.33 42 GLY E O 1
ATOM 8220 N N . GLU E 1 43 ? 109.543 67.153 22.324 1.00 22.08 43 GLU E N 1
ATOM 8221 C CA . GLU E 1 43 ? 110.057 65.799 22.014 1.00 22.94 43 GLU E CA 1
ATOM 8222 C C . GLU E 1 43 ? 110.735 65.135 23.203 1.00 22.97 43 GLU E C 1
ATOM 8223 O O . GLU E 1 43 ? 110.631 63.910 23.384 1.00 22.38 43 GLU E O 1
ATOM 8229 N N . LYS E 1 44 ? 111.389 65.946 24.040 1.00 23.23 44 LYS E N 1
ATOM 8230 C CA . LYS E 1 44 ? 112.065 65.429 25.221 1.00 23.64 44 LYS E CA 1
ATOM 8231 C C . LYS E 1 44 ? 111.185 65.475 26.481 1.00 23.12 44 LYS E C 1
ATOM 8232 O O . LYS E 1 44 ? 111.666 65.181 27.582 1.00 22.76 44 LYS E O 1
ATOM 8238 N N . ASN E 1 45 ? 109.901 65.795 26.312 1.00 23.07 45 ASN E N 1
ATOM 8239 C CA . ASN E 1 45 ? 108.928 65.890 27.429 1.00 22.56 45 ASN E CA 1
ATOM 8240 C C . ASN E 1 45 ? 109.410 66.815 28.563 1.00 20.92 45 ASN E C 1
ATOM 8241 O O . ASN E 1 45 ? 109.285 66.498 29.736 1.00 20.83 45 ASN E O 1
ATOM 8246 N N . GLU E 1 46 ? 109.976 67.949 28.186 1.00 19.97 46 GLU E N 1
ATOM 8247 C CA . GLU E 1 46 ? 110.520 68.888 29.152 1.00 20.13 46 GLU E CA 1
ATOM 8248 C C . GLU E 1 46 ? 109.668 70.132 29.364 1.00 19.18 46 GLU E C 1
ATOM 8249 O O . GLU E 1 46 ? 110.138 71.077 30.000 1.00 19.72 46 GLU E O 1
ATOM 8255 N N . TRP E 1 47 ? 108.413 70.154 28.882 1.00 19.17 47 TRP E N 1
ATOM 8256 C CA . TRP E 1 47 ? 107.593 71.338 29.127 1.00 19.59 47 TRP E CA 1
ATOM 8257 C C . TRP E 1 47 ? 107.426 71.629 30.633 1.00 18.83 47 TRP E C 1
ATOM 8258 O O . TRP E 1 47 ? 107.702 72.763 31.049 1.00 18.38 47 TRP E O 1
ATOM 8269 N N . PRO E 1 48 ? 107.007 70.658 31.462 1.00 19.23 48 PRO E N 1
ATOM 8270 C CA . PRO E 1 48 ? 106.955 70.939 32.909 1.00 19.64 48 PRO E CA 1
ATOM 8271 C C . PRO E 1 48 ? 108.312 71.354 33.533 1.00 19.54 48 PRO E C 1
ATOM 8272 O O . PRO E 1 48 ? 108.337 72.331 34.239 1.00 20.04 48 PRO E O 1
ATOM 8276 N N . LEU E 1 49 ? 109.405 70.695 33.198 1.00 19.01 49 LEU E N 1
ATOM 8277 C CA . LEU E 1 49 ? 110.723 71.111 33.684 1.00 18.09 49 LEU E CA 1
ATOM 8278 C C . LEU E 1 49 ? 111.044 72.586 33.315 1.00 19.22 49 LEU E C 1
ATOM 8279 O O . LEU E 1 49 ? 111.223 73.425 34.190 1.00 18.97 49 LEU E O 1
ATOM 8284 N N . PHE E 1 50 ? 111.067 72.901 32.010 1.00 19.04 50 PHE E N 1
ATOM 8285 C CA . PHE E 1 50 ? 111.290 74.256 31.527 1.00 19.45 50 PHE E CA 1
ATOM 8286 C C . PHE E 1 50 ? 110.398 75.310 32.154 1.00 19.40 50 PHE E C 1
ATOM 8287 O O . PHE E 1 50 ? 110.887 76.340 32.644 1.00 18.42 50 PHE E O 1
ATOM 8295 N N . LEU E 1 51 ? 109.089 75.086 32.122 1.00 19.32 51 LEU E N 1
ATOM 8296 C CA . LEU E 1 51 ? 108.185 76.056 32.698 1.00 19.85 51 LEU E CA 1
ATOM 8297 C C . LEU E 1 51 ? 108.385 76.203 34.209 1.00 20.26 51 LEU E C 1
ATOM 8298 O O . LEU E 1 51 ? 108.331 77.310 34.730 1.00 19.28 51 LEU E O 1
ATOM 8303 N N . ASP E 1 52 ? 108.574 75.093 34.916 1.00 20.49 52 ASP E N 1
ATOM 8304 C CA . ASP E 1 52 ? 108.697 75.199 36.370 1.00 21.91 52 ASP E CA 1
ATOM 8305 C C . ASP E 1 52 ? 110.026 75.852 36.748 1.00 21.80 52 ASP E C 1
ATOM 8306 O O . ASP E 1 52 ? 110.116 76.446 37.810 1.00 23.05 52 ASP E O 1
ATOM 8311 N N . VAL E 1 53 ? 111.055 75.724 35.908 1.00 21.90 53 VAL E N 1
ATOM 8312 C CA . VAL E 1 53 ? 112.311 76.423 36.198 1.00 22.23 53 VAL E CA 1
ATOM 8313 C C . VAL E 1 53 ? 112.112 77.932 36.106 1.00 22.08 53 VAL E C 1
ATOM 8314 O O . VAL E 1 53 ? 112.469 78.679 37.032 1.00 21.47 53 VAL E O 1
ATOM 8318 N N . PHE E 1 54 ? 111.506 78.385 35.006 1.00 21.46 54 PHE E N 1
ATOM 8319 C CA . PHE E 1 54 ? 111.533 79.812 34.683 1.00 20.99 54 PHE E CA 1
ATOM 8320 C C . PHE E 1 54 ? 110.328 80.648 35.070 1.00 20.81 54 PHE E C 1
ATOM 8321 O O . PHE E 1 54 ? 110.458 81.878 35.212 1.00 20.99 54 PHE E O 1
ATOM 8329 N N . PHE E 1 55 ? 109.175 80.006 35.179 1.00 19.67 55 PHE E N 1
ATOM 8330 C CA . PHE E 1 55 ? 107.901 80.693 35.396 1.00 20.97 55 PHE E CA 1
ATOM 8331 C C . PHE E 1 55 ? 107.114 80.293 36.660 1.00 20.81 55 PHE E C 1
ATOM 8332 O O . PHE E 1 55 ? 106.346 81.117 37.171 1.00 20.99 55 PHE E O 1
ATOM 8340 N N . GLU E 1 56 ? 107.242 79.048 37.149 1.00 20.31 56 GLU E N 1
ATOM 8341 C CA . GLU E 1 56 ? 106.396 78.665 38.292 1.00 20.54 56 GLU E CA 1
ATOM 8342 C C . GLU E 1 56 ? 106.553 79.610 39.489 1.00 20.88 56 GLU E C 1
ATOM 8343 O O . GLU E 1 56 ? 105.579 79.914 40.154 1.00 21.36 56 GLU E O 1
ATOM 8349 N N . HIS E 1 57 ? 107.765 80.071 39.756 1.00 20.88 57 HIS E N 1
ATOM 8350 C CA . HIS E 1 57 ? 107.956 80.977 40.903 1.00 22.25 57 HIS E CA 1
ATOM 8351 C C . HIS E 1 57 ? 107.107 82.250 40.831 1.00 22.86 57 HIS E C 1
ATOM 8352 O O . HIS E 1 57 ? 106.686 82.785 41.871 1.00 23.08 57 HIS E O 1
ATOM 8359 N N . ALA E 1 58 ? 106.833 82.730 39.614 1.00 22.68 58 ALA E N 1
ATOM 8360 C CA . ALA E 1 58 ? 106.022 83.932 39.426 1.00 22.86 58 ALA E CA 1
ATOM 8361 C C . ALA E 1 58 ? 104.544 83.634 39.643 1.00 23.31 58 ALA E C 1
ATOM 8362 O O . ALA E 1 58 ? 103.847 84.407 40.294 1.00 23.84 58 ALA E O 1
ATOM 8364 N N . ILE E 1 59 ? 104.081 82.508 39.101 1.00 22.19 59 ILE E N 1
ATOM 8365 C CA . ILE E 1 59 ? 102.755 81.961 39.387 1.00 22.65 59 ILE E CA 1
ATOM 8366 C C . ILE E 1 59 ? 102.539 81.782 40.898 1.00 23.62 59 ILE E C 1
ATOM 8367 O O . ILE E 1 59 ? 101.484 82.166 41.459 1.00 24.17 59 ILE E O 1
ATOM 8372 N N . GLU E 1 60 ? 103.541 81.186 41.544 1.00 23.68 60 GLU E N 1
ATOM 8373 C CA . GLU E 1 60 ? 103.447 80.833 42.944 1.00 24.25 60 GLU E CA 1
ATOM 8374 C C . GLU E 1 60 ? 103.436 82.130 43.770 1.00 24.45 60 GLU E C 1
ATOM 8375 O O . GLU E 1 60 ? 102.700 82.228 44.728 1.00 25.17 60 GLU E O 1
ATOM 8381 N N . SER E 1 61 ? 104.255 83.102 43.402 1.00 24.86 61 SER E N 1
ATOM 8382 C CA . SER E 1 61 ? 104.230 84.401 44.085 1.00 27.50 61 SER E CA 1
ATOM 8383 C C . SER E 1 61 ? 102.862 85.106 44.060 1.00 28.38 61 SER E C 1
ATOM 8384 O O . SER E 1 61 ? 102.445 85.702 45.081 1.00 28.50 61 SER E O 1
ATOM 8388 N N . VAL E 1 62 ? 102.136 85.047 42.942 1.00 29.37 62 VAL E N 1
ATOM 8389 C CA . VAL E 1 62 ? 100.753 85.564 43.023 1.00 29.82 62 VAL E CA 1
ATOM 8390 C C . VAL E 1 62 ? 99.833 84.758 43.940 1.00 29.98 62 VAL E C 1
ATOM 8391 O O . VAL E 1 62 ? 99.114 85.357 44.735 1.00 30.19 62 VAL E O 1
ATOM 8395 N N . ALA E 1 63 ? 99.858 83.431 43.841 1.00 28.61 63 ALA E N 1
ATOM 8396 C CA . ALA E 1 63 ? 99.068 82.585 44.727 1.00 29.80 63 ALA E CA 1
ATOM 8397 C C . ALA E 1 63 ? 99.383 82.854 46.203 1.00 29.99 63 ALA E C 1
ATOM 8398 O O . ALA E 1 63 ? 98.475 82.850 47.040 1.00 29.89 63 ALA E O 1
ATOM 8400 N N . ALA E 1 64 ? 100.654 83.106 46.493 1.00 30.26 64 ALA E N 1
ATOM 8401 C CA . ALA E 1 64 ? 101.111 83.237 47.866 1.00 31.76 64 ALA E CA 1
ATOM 8402 C C . ALA E 1 64 ? 100.539 84.471 48.548 1.00 33.18 64 ALA E C 1
ATOM 8403 O O . ALA E 1 64 ? 100.511 84.531 49.774 1.00 33.21 64 ALA E O 1
ATOM 8405 N N . GLU E 1 65 ? 100.077 85.447 47.761 1.00 34.63 65 GLU E N 1
ATOM 8406 C CA . GLU E 1 65 ? 99.562 86.699 48.324 1.00 35.49 65 GLU E CA 1
ATOM 8407 C C . GLU E 1 65 ? 98.347 86.369 49.159 1.00 35.34 65 GLU E C 1
ATOM 8408 O O . GLU E 1 65 ? 98.032 87.058 50.121 1.00 36.46 65 GLU E O 1
ATOM 8414 N N . SER E 1 66 ? 97.642 85.321 48.764 1.00 34.69 66 SER E N 1
ATOM 8415 C CA . SER E 1 66 ? 96.454 84.882 49.469 1.00 34.03 66 SER E CA 1
ATOM 8416 C C . SER E 1 66 ? 96.732 83.831 50.562 1.00 33.21 66 SER E C 1
ATOM 8417 O O . SER E 1 66 ? 95.794 83.207 51.042 1.00 32.18 66 SER E O 1
ATOM 8420 N N . ASN E 1 67 ? 98.000 83.638 50.949 1.00 32.20 67 ASN E N 1
ATOM 8421 C CA . ASN E 1 67 ? 98.330 82.546 51.892 1.00 32.37 67 ASN E CA 1
ATOM 8422 C C . ASN E 1 67 ? 97.681 82.777 53.241 1.00 32.68 67 ASN E C 1
ATOM 8423 O O . ASN E 1 67 ? 97.726 83.893 53.754 1.00 33.12 67 ASN E O 1
ATOM 8428 N N . ARG E 1 68 ? 97.104 81.727 53.812 1.00 33.75 68 ARG E N 1
ATOM 8429 C CA . ARG E 1 68 ? 96.538 81.816 55.166 1.00 34.41 68 ARG E CA 1
ATOM 8430 C C . ARG E 1 68 ? 97.411 81.166 56.243 1.00 34.18 68 ARG E C 1
ATOM 8431 O O . ARG E 1 68 ? 97.136 81.336 57.432 1.00 35.02 68 ARG E O 1
ATOM 8439 N N . GLY E 1 69 ? 98.442 80.411 55.840 1.00 32.41 69 GLY E N 1
ATOM 8440 C CA . GLY E 1 69 ? 99.368 79.777 56.782 1.00 30.57 69 GLY E CA 1
ATOM 8441 C C . GLY E 1 69 ? 100.802 80.240 56.561 1.00 29.39 69 GLY E C 1
ATOM 8442 O O . GLY E 1 69 ? 101.041 81.396 56.189 1.00 29.27 69 GLY E O 1
ATOM 8443 N N . SER E 1 70 ? 101.756 79.341 56.778 1.00 27.04 70 SER E N 1
ATOM 8444 C CA . SER E 1 70 ? 103.174 79.685 56.678 1.00 26.09 70 SER E CA 1
ATOM 8445 C C . SER E 1 70 ? 103.624 79.707 55.212 1.00 25.26 70 SER E C 1
ATOM 8446 O O . SER E 1 70 ? 102.844 79.418 54.310 1.00 25.19 70 SER E O 1
ATOM 8449 N N . GLN E 1 71 ? 104.873 80.105 55.016 1.00 25.93 71 GLN E N 1
ATOM 8450 C CA . GLN E 1 71 ? 105.422 80.434 53.705 1.00 25.45 71 GLN E CA 1
ATOM 8451 C C . GLN E 1 71 ? 105.441 79.214 52.759 1.00 25.35 71 GLN E C 1
ATOM 8452 O O . GLN E 1 71 ? 105.722 78.095 53.177 1.00 23.94 71 GLN E O 1
ATOM 8458 N N . SER E 1 72 ? 105.084 79.466 51.494 1.00 25.51 72 SER E N 1
ATOM 8459 C CA . SER E 1 72 ? 104.880 78.438 50.479 1.00 24.75 72 SER E CA 1
ATOM 8460 C C . SER E 1 72 ? 105.999 78.537 49.447 1.00 24.26 72 SER E C 1
ATOM 8461 O O . SER E 1 72 ? 106.773 79.471 49.475 1.00 23.70 72 SER E O 1
ATOM 8464 N N . SER E 1 73 ? 106.110 77.561 48.553 1.00 23.28 73 SER E N 1
ATOM 8465 C CA . SER E 1 73 ? 107.046 77.712 47.430 1.00 23.73 73 SER E CA 1
ATOM 8466 C C . SER E 1 73 ? 106.551 76.876 46.283 1.00 22.01 73 SER E C 1
ATOM 8467 O O . SER E 1 73 ? 105.487 76.275 46.388 1.00 22.19 73 SER E O 1
ATOM 8470 N N . ILE E 1 74 ? 107.312 76.823 45.200 1.00 20.38 74 ILE E N 1
ATOM 8471 C CA . ILE E 1 74 ? 106.876 76.044 44.052 1.00 20.91 74 ILE E CA 1
ATOM 8472 C C . ILE E 1 74 ? 106.802 74.525 44.327 1.00 20.40 74 ILE E C 1
ATOM 8473 O O . ILE E 1 74 ? 107.537 73.963 45.166 1.00 19.95 74 ILE E O 1
ATOM 8478 N N . GLN E 1 75 ? 105.967 73.847 43.542 1.00 19.98 75 GLN E N 1
ATOM 8479 C CA . GLN E 1 75 ? 105.936 72.395 43.563 1.00 18.99 75 GLN E CA 1
ATOM 8480 C C . GLN E 1 75 ? 107.079 71.792 42.761 1.00 19.45 75 GLN E C 1
ATOM 8481 O O . GLN E 1 75 ? 107.637 70.788 43.151 1.00 20.97 75 GLN E O 1
ATOM 8487 N N . GLY E 1 76 ? 107.401 72.370 41.608 1.00 19.93 76 GLY E N 1
ATOM 8488 C CA . GLY E 1 76 ? 108.393 71.810 40.723 1.00 19.44 76 GLY E CA 1
ATOM 8489 C C . GLY E 1 76 ? 107.807 70.610 40.001 1.00 19.79 76 GLY E C 1
ATOM 8490 O O . GLY E 1 76 ? 106.630 70.267 40.188 1.00 19.62 76 GLY E O 1
ATOM 8491 N N . PRO E 1 77 ? 108.590 70.000 39.128 1.00 18.95 77 PRO E N 1
ATOM 8492 C CA . PRO E 1 77 ? 108.042 68.977 38.213 1.00 18.74 77 PRO E CA 1
ATOM 8493 C C . PRO E 1 77 ? 108.097 67.493 38.660 1.00 18.49 77 PRO E C 1
ATOM 8494 O O . PRO E 1 77 ? 107.641 66.599 37.891 1.00 18.22 77 PRO E O 1
ATOM 8498 N N . TYR E 1 78 ? 108.666 67.217 39.833 1.00 17.50 78 TYR E N 1
ATOM 8499 C CA . TYR E 1 78 ? 109.010 65.840 40.183 1.00 18.49 78 TYR E CA 1
ATOM 8500 C C . TYR E 1 78 ? 108.155 65.238 41.313 1.00 18.82 78 TYR E C 1
ATOM 8501 O O . TYR E 1 78 ? 108.526 64.238 41.923 1.00 20.74 78 TYR E O 1
ATOM 8510 N N . PHE E 1 79 ? 107.023 65.838 41.615 1.00 19.70 79 PHE E N 1
ATOM 8511 C CA . PHE E 1 79 ? 106.100 65.188 42.531 1.00 19.35 79 PHE E CA 1
ATOM 8512 C C . PHE E 1 79 ? 105.616 63.894 41.880 1.00 19.84 79 PHE E C 1
ATOM 8513 O O . PHE E 1 79 ? 105.427 63.864 40.651 1.00 19.34 79 PHE E O 1
ATOM 8521 N N . ILE E 1 80 ? 105.485 62.840 42.695 1.00 19.88 80 ILE E N 1
ATOM 8522 C CA . ILE E 1 80 ? 104.864 61.561 42.285 1.00 20.77 80 ILE E CA 1
ATOM 8523 C C . ILE E 1 80 ? 103.772 61.140 43.285 1.00 21.77 80 ILE E C 1
ATOM 8524 O O . ILE E 1 80 ? 104.027 60.935 44.473 1.00 20.59 80 ILE E O 1
ATOM 8529 N N . PRO E 1 81 ? 102.541 60.965 42.796 1.00 23.07 81 PRO E N 1
ATOM 8530 C CA . PRO E 1 81 ? 101.436 60.544 43.667 1.00 23.35 81 PRO E CA 1
ATOM 8531 C C . PRO E 1 81 ? 101.625 59.122 44.180 1.00 23.33 81 PRO E C 1
ATOM 8532 O O . PRO E 1 81 ? 102.314 58.304 43.538 1.00 23.28 81 PRO E O 1
ATOM 8536 N N . GLY E 1 82 ? 100.985 58.803 45.296 1.00 23.59 82 GLY E N 1
ATOM 8537 C CA . GLY E 1 82 ? 101.006 57.430 45.774 1.00 24.23 82 GLY E CA 1
ATOM 8538 C C . GLY E 1 82 ? 102.263 57.067 46.549 1.00 24.17 82 GLY E C 1
ATOM 8539 O O . GLY E 1 82 ? 102.535 55.894 46.725 1.00 24.58 82 GLY E O 1
ATOM 8540 N N . ALA E 1 83 ? 103.028 58.055 47.019 1.00 23.41 83 ALA E N 1
ATOM 8541 C CA . ALA E 1 83 ? 104.248 57.737 47.761 1.00 24.10 83 ALA E CA 1
ATOM 8542 C C . ALA E 1 83 ? 103.835 57.004 49.033 1.00 25.32 83 ALA E C 1
ATOM 8543 O O . ALA E 1 83 ? 102.726 57.234 49.537 1.00 23.72 83 ALA E O 1
ATOM 8545 N N . PRO E 1 84 ? 104.693 56.102 49.536 1.00 25.22 84 PRO E N 1
ATOM 8546 C CA . PRO E 1 84 ? 104.288 55.190 50.627 1.00 25.42 84 PRO E CA 1
ATOM 8547 C C . PRO E 1 84 ? 103.906 55.868 51.962 1.00 24.71 84 PRO E C 1
ATOM 8548 O O . PRO E 1 84 ? 104.619 56.743 52.442 1.00 22.74 84 PRO E O 1
ATOM 8552 N N . GLU E 1 85 ? 102.801 55.434 52.560 1.00 24.07 85 GLU E N 1
ATOM 8553 C CA . GLU E 1 85 ? 102.477 55.777 53.946 1.00 23.96 85 GLU E CA 1
ATOM 8554 C C . GLU E 1 85 ? 103.490 55.096 54.869 1.00 23.48 85 GLU E C 1
ATOM 8555 O O . GLU E 1 85 ? 103.582 53.854 54.908 1.00 24.55 85 GLU E O 1
ATOM 8561 N N . LEU E 1 86 ? 104.259 55.920 55.572 1.00 23.58 86 LEU E N 1
ATOM 8562 C CA . LEU E 1 86 ? 105.359 55.468 56.438 1.00 24.07 86 LEU E CA 1
ATOM 8563 C C . LEU E 1 86 ? 104.873 55.134 57.843 1.00 24.30 86 LEU E C 1
ATOM 8564 O O . LEU E 1 86 ? 103.754 55.469 58.198 1.00 23.24 86 LEU E O 1
ATOM 8569 N N . SER E 1 87 ? 105.735 54.497 58.639 1.00 26.00 87 SER E N 1
ATOM 8570 C CA . SER E 1 87 ? 105.391 54.032 59.994 1.00 27.60 87 SER E CA 1
ATOM 8571 C C . SER E 1 87 ? 106.387 54.588 61.008 1.00 28.17 87 SER E C 1
ATOM 8572 O O . SER E 1 87 ? 107.564 54.806 60.665 1.00 27.40 87 SER E O 1
ATOM 8575 N N . ILE E 1 88 ? 105.941 54.797 62.248 1.00 27.91 88 ILE E N 1
ATOM 8576 C CA . ILE E 1 88 ? 106.852 55.248 63.334 1.00 30.46 88 ILE E CA 1
ATOM 8577 C C . ILE E 1 88 ? 107.853 54.137 63.588 1.00 29.67 88 ILE E C 1
ATOM 8578 O O . ILE E 1 88 ? 107.427 53.000 63.658 1.00 30.11 88 ILE E O 1
ATOM 8583 N N . PRO E 1 89 ? 109.159 54.420 63.727 1.00 30.03 89 PRO E N 1
ATOM 8584 C CA . PRO E 1 89 ? 109.749 55.761 63.611 1.00 28.45 89 PRO E CA 1
ATOM 8585 C C . PRO E 1 89 ? 109.912 56.150 62.135 1.00 26.56 89 PRO E C 1
ATOM 8586 O O . PRO E 1 89 ? 110.401 55.377 61.323 1.00 27.00 89 PRO E O 1
ATOM 8590 N N . TYR E 1 90 ? 109.460 57.348 61.805 1.00 25.28 90 TYR E N 1
ATOM 8591 C CA . TYR E 1 90 ? 109.335 57.735 60.418 1.00 23.43 90 TYR E CA 1
ATOM 8592 C C . TYR E 1 90 ? 110.719 57.821 59.795 1.00 22.85 90 TYR E C 1
ATOM 8593 O O . TYR E 1 90 ? 111.572 58.585 60.272 1.00 22.02 90 TYR E O 1
ATOM 8602 N N . THR E 1 91 ? 110.908 57.049 58.735 1.00 21.60 91 THR E N 1
ATOM 8603 C CA . THR E 1 91 ? 112.156 57.003 57.995 1.00 21.65 91 THR E CA 1
ATOM 8604 C C . THR E 1 91 ? 111.893 57.062 56.490 1.00 20.84 91 THR E C 1
ATOM 8605 O O . THR E 1 91 ? 111.197 56.208 55.937 1.00 20.44 91 THR E O 1
ATOM 8609 N N . MET E 1 92 ? 112.447 58.058 55.814 1.00 19.58 92 MET E N 1
ATOM 8610 C CA . MET E 1 92 ? 112.295 58.138 54.363 1.00 19.58 92 MET E CA 1
ATOM 8611 C C . MET E 1 92 ? 112.816 56.851 53.712 1.00 19.21 92 MET E C 1
ATOM 8612 O O . MET E 1 92 ? 113.763 56.238 54.220 1.00 19.78 92 MET E O 1
ATOM 8617 N N . PRO E 1 93 ? 112.184 56.398 52.634 1.00 19.99 93 PRO E N 1
ATOM 8618 C CA . PRO E 1 93 ? 112.642 55.176 51.958 1.00 19.70 93 PRO E CA 1
ATOM 8619 C C . PRO E 1 93 ? 114.093 55.321 51.464 1.00 19.95 93 PRO E C 1
ATOM 8620 O O . PRO E 1 93 ? 114.400 56.196 50.649 1.00 20.30 93 PRO E O 1
ATOM 8624 N N . MET E 1 94 ? 114.978 54.472 51.984 1.00 19.74 94 MET E N 1
ATOM 8625 C CA . MET E 1 94 ? 116.401 54.544 51.670 1.00 21.53 94 MET E CA 1
ATOM 8626 C C . MET E 1 94 ? 116.988 53.130 51.466 1.00 23.40 94 MET E C 1
ATOM 8627 O O . MET E 1 94 ? 116.449 52.142 51.999 1.00 23.64 94 MET E O 1
ATOM 8632 N N . ARG E 1 95 ? 118.087 53.033 50.727 1.00 23.61 95 ARG E N 1
ATOM 8633 C CA . ARG E 1 95 ? 118.791 51.755 50.585 1.00 26.04 95 ARG E CA 1
ATOM 8634 C C . ARG E 1 95 ? 119.619 51.427 51.819 1.00 26.84 95 ARG E C 1
ATOM 8635 O O . ARG E 1 95 ? 119.911 52.312 52.628 1.00 26.17 95 ARG E O 1
ATOM 8643 N N . ASP E 1 96 ? 119.995 50.153 51.954 1.00 27.97 96 ASP E N 1
ATOM 8644 C CA . ASP E 1 96 ? 120.739 49.722 53.139 1.00 29.41 96 ASP E CA 1
ATOM 8645 C C . ASP E 1 96 ? 122.091 50.442 53.205 1.00 30.15 96 ASP E C 1
ATOM 8646 O O . ASP E 1 96 ? 122.561 50.761 54.279 1.00 30.58 96 ASP E O 1
ATOM 8651 N N . ASP E 1 97 ? 122.654 50.771 52.046 1.00 29.43 97 ASP E N 1
ATOM 8652 C CA . ASP E 1 97 ? 123.937 51.457 51.985 1.00 30.40 97 ASP E CA 1
ATOM 8653 C C . ASP E 1 97 ? 123.788 52.917 51.479 1.00 29.63 97 ASP E C 1
ATOM 8654 O O . ASP E 1 97 ? 124.691 53.441 50.816 1.00 29.01 97 ASP E O 1
ATOM 8659 N N . GLU E 1 98 ? 122.647 53.561 51.769 1.00 28.34 98 GLU E N 1
ATOM 8660 C CA . GLU E 1 98 ? 122.375 54.936 51.268 1.00 28.09 98 GLU E CA 1
ATOM 8661 C C . GLU E 1 98 ? 123.505 55.906 51.638 1.00 28.03 98 GLU E C 1
ATOM 8662 O O . GLU E 1 98 ? 123.856 56.004 52.787 1.00 27.33 98 GLU E O 1
ATOM 8668 N N . SER E 1 99 ? 124.039 56.630 50.664 1.00 28.42 99 SER E N 1
ATOM 8669 C CA . SER E 1 99 ? 125.078 57.628 50.913 1.00 29.47 99 SER E CA 1
ATOM 8670 C C . SER E 1 99 ? 124.493 58.864 51.542 1.00 28.91 99 SER E C 1
ATOM 8671 O O . SER E 1 99 ? 123.304 59.185 51.316 1.00 28.41 99 SER E O 1
ATOM 8674 N N . GLY E 1 100 ? 125.332 59.575 52.296 1.00 27.86 100 GLY E N 1
ATOM 8675 C CA . GLY E 1 100 ? 124.983 60.916 52.742 1.00 28.57 100 GLY E CA 1
ATOM 8676 C C . GLY E 1 100 ? 124.983 61.074 54.240 1.00 28.00 100 GLY E C 1
ATOM 8677 O O . GLY E 1 100 ? 125.118 60.102 54.984 1.00 29.20 100 GLY E O 1
ATOM 8678 N N . ASP E 1 101 ? 124.841 62.310 54.673 1.00 27.34 101 ASP E N 1
ATOM 8679 C CA . ASP E 1 101 ? 124.795 62.654 56.080 1.00 27.83 101 ASP E CA 1
ATOM 8680 C C . ASP E 1 101 ? 123.381 62.492 56.583 1.00 27.23 101 ASP E C 1
ATOM 8681 O O . ASP E 1 101 ? 122.448 63.044 56.001 1.00 25.80 101 ASP E O 1
ATOM 8686 N N . THR E 1 102 ? 123.227 61.773 57.688 1.00 27.50 102 THR E N 1
ATOM 8687 C CA . THR E 1 102 ? 121.895 61.579 58.259 1.00 26.49 102 THR E CA 1
ATOM 8688 C C . THR E 1 102 ? 121.312 62.897 58.737 1.00 26.37 102 THR E C 1
ATOM 8689 O O . THR E 1 102 ? 122.007 63.731 59.324 1.00 25.47 102 THR E O 1
ATOM 8693 N N . LEU E 1 103 ? 120.011 63.073 58.527 1.00 25.01 103 LEU E N 1
ATOM 8694 C CA . LEU E 1 103 ? 119.333 64.256 59.017 1.00 24.85 103 LEU E CA 1
ATOM 8695 C C . LEU E 1 103 ? 118.126 63.788 59.841 1.00 24.89 103 LEU E C 1
ATOM 8696 O O . LEU E 1 103 ? 117.338 62.933 59.386 1.00 24.79 103 LEU E O 1
ATOM 8701 N N . ILE E 1 104 ? 117.988 64.316 61.052 1.00 24.43 104 ILE E N 1
ATOM 8702 C CA . ILE E 1 104 ? 116.773 64.071 61.846 1.00 24.72 104 ILE E CA 1
ATOM 8703 C C . ILE E 1 104 ? 116.004 65.368 61.846 1.00 24.33 104 ILE E C 1
ATOM 8704 O O . ILE E 1 104 ? 116.523 66.397 62.254 1.00 25.18 104 ILE E O 1
ATOM 8709 N N . PHE E 1 105 ? 114.768 65.316 61.388 1.00 24.36 105 PHE E N 1
ATOM 8710 C CA . PHE E 1 105 ? 113.983 66.516 61.154 1.00 24.67 105 PHE E CA 1
ATOM 8711 C C . PHE E 1 105 ? 112.828 66.446 62.131 1.00 24.59 105 PHE E C 1
ATOM 8712 O O . PHE E 1 105 ? 112.072 65.463 62.113 1.00 24.88 105 PHE E O 1
ATOM 8720 N N . ARG E 1 106 ? 112.704 67.452 62.994 1.00 25.21 106 ARG E N 1
ATOM 8721 C CA . ARG E 1 106 ? 111.591 67.503 63.958 1.00 27.49 106 ARG E CA 1
ATOM 8722 C C . ARG E 1 106 ? 110.598 68.560 63.520 1.00 27.72 106 ARG E C 1
ATOM 8723 O O . ARG E 1 106 ? 110.914 69.763 63.486 1.00 28.69 106 ARG E O 1
ATOM 8731 N N . GLY E 1 107 ? 109.397 68.102 63.185 1.00 28.05 107 GLY E N 1
ATOM 8732 C CA . GLY E 1 107 ? 108.402 68.940 62.549 1.00 28.35 107 GLY E CA 1
ATOM 8733 C C . GLY E 1 107 ? 107.269 69.231 63.511 1.00 28.97 107 GLY E C 1
ATOM 8734 O O . GLY E 1 107 ? 106.945 68.400 64.364 1.00 27.89 107 GLY E O 1
ATOM 8735 N N . GLU E 1 108 ? 106.681 70.415 63.369 1.00 29.35 108 GLU E N 1
ATOM 8736 C CA . GLU E 1 108 ? 105.471 70.789 64.108 1.00 30.67 108 GLU E CA 1
ATOM 8737 C C . GLU E 1 108 ? 104.527 71.451 63.127 1.00 30.48 108 GLU E C 1
ATOM 8738 O O . GLU E 1 108 ? 104.979 72.224 62.259 1.00 30.33 108 GLU E O 1
ATOM 8744 N N . VAL E 1 109 ? 103.240 71.124 63.219 1.00 30.08 109 VAL E N 1
ATOM 8745 C CA . VAL E 1 109 ? 102.221 71.785 62.403 1.00 29.94 109 VAL E CA 1
ATOM 8746 C C . VAL E 1 109 ? 101.127 72.351 63.315 1.00 31.13 109 VAL E C 1
ATOM 8747 O O . VAL E 1 109 ? 100.465 71.600 64.072 1.00 30.60 109 VAL E O 1
ATOM 8751 N N . VAL E 1 110 ? 100.942 73.672 63.234 1.00 31.24 110 VAL E N 1
ATOM 8752 C CA . VAL E 1 110 ? 99.955 74.367 64.060 1.00 31.97 110 VAL E CA 1
ATOM 8753 C C . VAL E 1 110 ? 98.980 75.147 63.211 1.00 33.55 110 VAL E C 1
ATOM 8754 O O . VAL E 1 110 ? 99.244 75.393 62.023 1.00 32.89 110 VAL E O 1
ATOM 8758 N N . ASP E 1 111 ? 97.870 75.583 63.821 1.00 33.73 111 ASP E N 1
ATOM 8759 C CA . ASP E 1 111 ? 96.932 76.430 63.123 1.00 34.81 111 ASP E CA 1
ATOM 8760 C C . ASP E 1 111 ? 97.283 77.889 63.386 1.00 36.02 111 ASP E C 1
ATOM 8761 O O . ASP E 1 111 ? 98.324 78.181 63.975 1.00 35.74 111 ASP E O 1
ATOM 8766 N N . GLN E 1 112 ? 96.425 78.804 62.939 1.00 38.16 112 GLN E N 1
ATOM 8767 C CA . GLN E 1 112 ? 96.686 80.240 63.065 1.00 41.06 112 GLN E CA 1
ATOM 8768 C C . GLN E 1 112 ? 96.813 80.720 64.518 1.00 42.77 112 GLN E C 1
ATOM 8769 O O . GLN E 1 112 ? 97.532 81.677 64.788 1.00 43.65 112 GLN E O 1
ATOM 8775 N N . GLU E 1 113 ? 96.147 80.031 65.449 1.00 44.16 113 GLU E N 1
ATOM 8776 C CA . GLU E 1 113 ? 96.259 80.345 66.886 1.00 45.60 113 GLU E CA 1
ATOM 8777 C C . GLU E 1 113 ? 97.571 79.854 67.500 1.00 45.13 113 GLU E C 1
ATOM 8778 O O . GLU E 1 113 ? 97.946 80.287 68.590 1.00 45.10 113 GLU E O 1
ATOM 8784 N N . GLY E 1 114 ? 98.268 78.963 66.793 1.00 44.04 114 GLY E N 1
ATOM 8785 C CA . GLY E 1 114 ? 99.491 78.371 67.302 1.00 42.67 114 GLY E CA 1
ATOM 8786 C C . GLY E 1 114 ? 99.198 77.050 67.976 1.00 42.05 114 GLY E C 1
ATOM 8787 O O . GLY E 1 114 ? 100.091 76.433 68.536 1.00 42.18 114 GLY E O 1
ATOM 8788 N N . ALA E 1 115 ? 97.935 76.628 67.928 1.00 41.50 115 ALA E N 1
ATOM 8789 C CA . ALA E 1 115 ? 97.528 75.333 68.447 1.00 40.85 115 ALA E CA 1
ATOM 8790 C C . ALA E 1 115 ? 97.930 74.206 67.483 1.00 40.15 115 ALA E C 1
ATOM 8791 O O . ALA E 1 115 ? 97.715 74.314 66.272 1.00 39.94 115 ALA E O 1
ATOM 8793 N N . PRO E 1 116 ? 98.480 73.120 68.018 1.00 39.31 116 PRO E N 1
ATOM 8794 C CA . PRO E 1 116 ? 98.898 71.979 67.193 1.00 38.06 116 PRO E CA 1
ATOM 8795 C C . PRO E 1 116 ? 97.743 71.338 66.405 1.00 37.41 116 PRO E C 1
ATOM 8796 O O . PRO E 1 116 ? 96.574 71.327 66.834 1.00 37.06 116 PRO E O 1
ATOM 8800 N N . LEU E 1 117 ? 98.078 70.811 65.232 1.00 35.39 117 LEU E N 1
ATOM 8801 C CA . LEU E 1 117 ? 97.104 70.093 64.431 1.00 34.30 117 LEU E CA 1
ATOM 8802 C C . LEU E 1 117 ? 97.506 68.638 64.273 1.00 34.07 117 LEU E C 1
ATOM 8803 O O . LEU E 1 117 ? 98.605 68.318 63.782 1.00 33.71 117 LEU E O 1
ATOM 8808 N N . ALA E 1 118 ? 96.599 67.766 64.683 1.00 34.30 118 ALA E N 1
ATOM 8809 C CA . ALA E 1 118 ? 96.814 66.321 64.657 1.00 34.58 118 ALA E CA 1
ATOM 8810 C C . ALA E 1 118 ? 96.332 65.726 63.349 1.00 33.85 118 ALA E C 1
ATOM 8811 O O . ALA E 1 118 ? 95.449 66.273 62.700 1.00 34.05 118 ALA E O 1
ATOM 8813 N N . ASP E 1 119 ? 96.904 64.590 62.977 1.00 33.57 119 ASP E N 1
ATOM 8814 C CA . ASP E 1 119 ? 96.459 63.864 61.785 1.00 34.21 119 ASP E CA 1
ATOM 8815 C C . ASP E 1 119 ? 96.567 64.732 60.522 1.00 32.68 119 ASP E C 1
ATOM 8816 O O . ASP E 1 119 ? 95.822 64.535 59.550 1.00 33.09 119 ASP E O 1
ATOM 8821 N N . VAL E 1 120 ? 97.516 65.670 60.539 1.00 31.11 120 VAL E N 1
ATOM 8822 C CA . VAL E 1 120 ? 97.886 66.386 59.318 1.00 29.72 120 VAL E CA 1
ATOM 8823 C C . VAL E 1 120 ? 98.590 65.387 58.421 1.00 29.30 120 VAL E C 1
ATOM 8824 O O . VAL E 1 120 ? 99.441 64.617 58.898 1.00 28.79 120 VAL E O 1
ATOM 8828 N N . LEU E 1 121 ? 98.226 65.376 57.131 1.00 28.09 121 LEU E N 1
ATOM 8829 C CA . LEU E 1 121 ? 98.959 64.611 56.142 1.00 27.54 121 LEU E CA 1
ATOM 8830 C C . LEU E 1 121 ? 100.082 65.430 55.492 1.00 26.11 121 LEU E C 1
ATOM 8831 O O . LEU E 1 121 ? 99.853 66.530 54.973 1.00 24.42 121 LEU E O 1
ATOM 8836 N N . LEU E 1 122 ? 101.289 64.881 55.519 1.00 25.19 122 LEU E N 1
ATOM 8837 C CA . LEU E 1 122 ? 102.400 65.518 54.805 1.00 24.93 122 LEU E CA 1
ATOM 8838 C C . LEU E 1 122 ? 103.039 64.557 53.814 1.00 24.15 122 LEU E C 1
ATOM 8839 O O . LEU E 1 122 ? 103.442 63.436 54.179 1.00 23.79 122 LEU E O 1
ATOM 8844 N N . ASP E 1 123 ? 103.144 64.996 52.565 1.00 22.59 123 ASP E N 1
ATOM 8845 C CA . ASP E 1 123 ? 103.892 64.274 51.588 1.00 22.46 123 ASP E CA 1
ATOM 8846 C C . ASP E 1 123 ? 105.241 64.953 51.552 1.00 21.61 123 ASP E C 1
ATOM 8847 O O . ASP E 1 123 ? 105.280 66.187 51.472 1.00 22.42 123 ASP E O 1
ATOM 8852 N N . MET E 1 124 ? 106.324 64.169 51.565 1.00 19.77 124 MET E N 1
ATOM 8853 C CA . MET E 1 124 ? 107.668 64.759 51.409 1.00 19.45 124 MET E CA 1
ATOM 8854 C C . MET E 1 124 ? 108.368 64.058 50.273 1.00 18.59 124 MET E C 1
ATOM 8855 O O . MET E 1 124 ? 108.208 62.832 50.085 1.00 18.68 124 MET E O 1
ATOM 8860 N N . TRP E 1 125 ? 109.152 64.810 49.504 1.00 16.63 125 TRP E N 1
ATOM 8861 C CA . TRP E 1 125 ? 110.026 64.145 48.542 1.00 17.68 125 TRP E CA 1
ATOM 8862 C C . TRP E 1 125 ? 111.316 64.958 48.386 1.00 17.52 125 TRP E C 1
ATOM 8863 O O . TRP E 1 125 ? 111.319 66.167 48.627 1.00 17.59 125 TRP E O 1
ATOM 8874 N N . GLN E 1 126 ? 112.393 64.277 48.027 1.00 17.77 126 GLN E N 1
ATOM 8875 C CA . GLN E 1 126 ? 113.718 64.928 47.935 1.00 17.68 126 GLN E CA 1
ATOM 8876 C C . GLN E 1 126 ? 114.598 64.103 47.028 1.00 18.42 126 GLN E C 1
ATOM 8877 O O . GLN E 1 126 ? 114.315 62.945 46.729 1.00 18.16 126 GLN E O 1
ATOM 8883 N N . ALA E 1 127 ? 115.678 64.724 46.599 1.00 18.83 127 ALA E N 1
ATOM 8884 C CA . ALA E 1 127 ? 116.740 64.048 45.863 1.00 19.99 127 ALA E CA 1
ATOM 8885 C C . ALA E 1 127 ? 117.637 63.319 46.852 1.00 19.70 127 ALA E C 1
ATOM 8886 O O . ALA E 1 127 ? 117.645 63.629 48.041 1.00 19.53 127 ALA E O 1
ATOM 8888 N N . ASP E 1 128 ? 118.364 62.330 46.366 1.00 19.44 128 ASP E N 1
ATOM 8889 C CA . ASP E 1 128 ? 119.337 61.587 47.207 1.00 20.14 128 ASP E CA 1
ATOM 8890 C C . ASP E 1 128 ? 120.644 62.404 47.313 1.00 21.30 128 ASP E C 1
ATOM 8891 O O . ASP E 1 128 ? 120.689 63.559 46.878 1.00 19.59 128 ASP E O 1
ATOM 8896 N N . ALA E 1 129 ? 121.693 61.809 47.886 1.00 22.85 129 ALA E N 1
ATOM 8897 C CA . ALA E 1 129 ? 122.976 62.512 48.060 1.00 24.39 129 ALA E CA 1
ATOM 8898 C C . ALA E 1 129 ? 123.771 62.793 46.780 1.00 25.14 129 ALA E C 1
ATOM 8899 O O . ALA E 1 129 ? 124.797 63.502 46.817 1.00 26.18 129 ALA E O 1
ATOM 8901 N N . ALA E 1 130 ? 123.324 62.234 45.661 1.00 25.11 130 ALA E N 1
ATOM 8902 C CA . ALA E 1 130 ? 123.923 62.465 44.348 1.00 24.83 130 ALA E CA 1
ATOM 8903 C C . ALA E 1 130 ? 123.039 63.422 43.507 1.00 25.08 130 ALA E C 1
ATOM 8904 O O . ALA E 1 130 ? 123.301 63.684 42.312 1.00 25.40 130 ALA E O 1
ATOM 8906 N N . GLY E 1 131 ? 121.992 63.948 44.139 1.00 24.45 131 GLY E N 1
ATOM 8907 C CA . GLY E 1 131 ? 121.081 64.851 43.460 1.00 22.73 131 GLY E CA 1
ATOM 8908 C C . GLY E 1 131 ? 120.135 64.158 42.488 1.00 22.87 131 GLY E C 1
ATOM 8909 O O . GLY E 1 131 ? 119.761 64.777 41.511 1.00 21.92 131 GLY E O 1
ATOM 8910 N N . GLU E 1 132 ? 119.708 62.921 42.775 1.00 21.00 132 GLU E N 1
ATOM 8911 C CA . GLU E 1 132 ? 118.826 62.195 41.841 1.00 20.79 132 GLU E CA 1
ATOM 8912 C C . GLU E 1 132 ? 117.508 61.892 42.525 1.00 19.41 132 GLU E C 1
ATOM 8913 O O . GLU E 1 132 ? 117.494 61.605 43.731 1.00 19.03 132 GLU E O 1
ATOM 8919 N N . TYR E 1 133 ? 116.409 61.939 41.763 1.00 19.46 133 TYR E N 1
ATOM 8920 C CA . TYR E 1 133 ? 115.089 61.615 42.309 1.00 19.50 133 TYR E CA 1
ATOM 8921 C C . TYR E 1 133 ? 114.629 60.255 41.810 1.00 19.56 133 TYR E C 1
ATOM 8922 O O . TYR E 1 133 ? 114.857 59.919 40.620 1.00 19.44 133 TYR E O 1
ATOM 8931 N N . SER E 1 134 ? 113.915 59.497 42.656 1.00 19.76 134 SER E N 1
ATOM 8932 C CA . SER E 1 134 ? 113.310 58.268 42.154 1.00 19.83 134 SER E CA 1
ATOM 8933 C C . SER E 1 134 ? 112.184 58.570 41.119 1.00 20.00 134 SER E C 1
ATOM 8934 O O . SER E 1 134 ? 111.638 59.687 41.074 1.00 19.83 134 SER E O 1
ATOM 8937 N N . PHE E 1 135 ? 111.926 57.572 40.277 1.00 20.05 135 PHE E N 1
ATOM 8938 C CA . PHE E 1 135 ? 111.080 57.649 39.070 1.00 21.70 135 PHE E CA 1
ATOM 8939 C C . PHE E 1 135 ? 111.699 58.521 37.976 1.00 21.91 135 PHE E C 1
ATOM 8940 O O . PHE E 1 135 ? 111.812 58.087 36.811 1.00 22.88 135 PHE E O 1
ATOM 8948 N N . ILE E 1 136 ? 112.117 59.731 38.342 1.00 22.36 136 ILE E N 1
ATOM 8949 C CA . ILE E 1 136 ? 112.814 60.632 37.401 1.00 22.32 136 ILE E CA 1
ATOM 8950 C C . ILE E 1 136 ? 114.081 59.960 36.873 1.00 23.48 136 ILE E C 1
ATOM 8951 O O . ILE E 1 136 ? 114.326 59.974 35.675 1.00 22.28 136 ILE E O 1
ATOM 8956 N N . ASN E 1 137 ? 114.869 59.396 37.786 1.00 24.00 137 ASN E N 1
ATOM 8957 C CA . ASN E 1 137 ? 115.957 58.493 37.425 1.00 26.40 137 ASN E CA 1
ATOM 8958 C C . ASN E 1 137 ? 115.455 57.068 37.666 1.00 26.97 137 ASN E C 1
ATOM 8959 O O . ASN E 1 137 ? 115.323 56.642 38.794 1.00 28.31 137 ASN E O 1
ATOM 8964 N N . PRO E 1 138 ? 115.106 56.334 36.616 1.00 29.29 138 PRO E N 1
ATOM 8965 C CA . PRO E 1 138 ? 114.490 55.014 36.809 1.00 30.06 138 PRO E CA 1
ATOM 8966 C C . PRO E 1 138 ? 115.508 53.926 37.225 1.00 30.33 138 PRO E C 1
ATOM 8967 O O . PRO E 1 138 ? 115.099 52.802 37.457 1.00 31.90 138 PRO E O 1
ATOM 8971 N N . THR E 1 139 ? 116.785 54.249 37.331 1.00 29.99 139 THR E N 1
ATOM 8972 C CA . THR E 1 139 ? 117.737 53.310 37.921 1.00 30.94 139 THR E CA 1
ATOM 8973 C C . THR E 1 139 ? 117.704 53.353 39.441 1.00 29.71 139 THR E C 1
ATOM 8974 O O . THR E 1 139 ? 118.328 52.518 40.096 1.00 29.74 139 THR E O 1
ATOM 8978 N N . LEU E 1 140 ? 117.004 54.338 40.004 1.00 28.78 140 LEU E N 1
ATOM 8979 C CA . LEU E 1 140 ? 116.767 54.353 41.449 1.00 27.25 140 LEU E CA 1
ATOM 8980 C C . LEU E 1 140 ? 115.567 53.454 41.784 1.00 26.15 140 LEU E C 1
ATOM 8981 O O . LEU E 1 140 ? 114.682 53.263 40.950 1.00 25.20 140 LEU E O 1
ATOM 8986 N N . PRO E 1 141 ? 115.568 52.858 42.979 1.00 24.95 141 PRO E N 1
ATOM 8987 C CA . PRO E 1 141 ? 114.442 52.047 43.429 1.00 23.64 141 PRO E CA 1
ATOM 8988 C C . PRO E 1 141 ? 113.224 52.938 43.486 1.00 22.57 141 PRO E C 1
ATOM 8989 O O . PRO E 1 141 ? 113.320 54.071 43.964 1.00 21.47 141 PRO E O 1
ATOM 8993 N N . ASP E 1 142 ? 112.103 52.439 42.990 1.00 21.69 142 ASP E N 1
ATOM 8994 C CA . ASP E 1 142 ? 110.850 53.180 43.062 1.00 22.44 142 ASP E CA 1
ATOM 8995 C C . ASP E 1 142 ? 110.517 53.660 44.476 1.00 21.72 142 ASP E C 1
ATOM 8996 O O . ASP E 1 142 ? 110.630 52.899 45.433 1.00 22.21 142 ASP E O 1
ATOM 9001 N N . TYR E 1 143 ? 110.057 54.916 44.584 1.00 19.73 143 TYR E N 1
ATOM 9002 C CA . TYR E 1 143 ? 109.748 55.591 45.821 1.00 18.58 143 TYR E CA 1
ATOM 9003 C C . TYR E 1 143 ? 110.925 55.943 46.742 1.00 18.78 143 TYR E C 1
ATOM 9004 O O . TYR E 1 143 ? 110.665 56.329 47.866 1.00 17.25 143 TYR E O 1
ATOM 9013 N N . LEU E 1 144 ? 112.170 55.795 46.291 1.00 18.55 144 LEU E N 1
ATOM 9014 C CA . LEU E 1 144 ? 113.278 56.249 47.135 1.00 19.09 144 LEU E CA 1
ATOM 9015 C C . LEU E 1 144 ? 113.033 57.717 47.504 1.00 18.20 144 LEU E C 1
ATOM 9016 O O . LEU E 1 144 ? 112.689 58.542 46.629 1.00 17.81 144 LEU E O 1
ATOM 9021 N N . PHE E 1 145 ? 113.154 58.032 48.792 1.00 18.29 145 PHE E N 1
ATOM 9022 C CA . PHE E 1 145 ? 113.065 59.417 49.257 1.00 18.17 145 PHE E CA 1
ATOM 9023 C C . PHE E 1 145 ? 111.713 60.062 48.929 1.00 18.89 145 PHE E C 1
ATOM 9024 O O . PHE E 1 145 ? 111.616 61.246 48.647 1.00 17.61 145 PHE E O 1
ATOM 9032 N N . ARG E 1 146 ? 110.655 59.269 49.020 1.00 18.46 146 ARG E N 1
ATOM 9033 C CA . ARG E 1 146 ? 109.317 59.823 48.925 1.00 19.06 146 ARG E CA 1
ATOM 9034 C C . ARG E 1 146 ? 108.479 59.101 49.967 1.00 19.56 146 ARG E C 1
ATOM 9035 O O . ARG E 1 146 ? 108.535 57.876 50.061 1.00 19.03 146 ARG E O 1
ATOM 9043 N N . GLY E 1 147 ? 107.677 59.847 50.709 1.00 19.74 147 GLY E N 1
ATOM 9044 C CA . GLY E 1 147 ? 106.821 59.216 51.701 1.00 22.02 147 GLY E CA 1
ATOM 9045 C C . GLY E 1 147 ? 105.769 60.168 52.220 1.00 22.20 147 GLY E C 1
ATOM 9046 O O . GLY E 1 147 ? 105.875 61.394 52.021 1.00 21.90 147 GLY E O 1
ATOM 9047 N N . LYS E 1 148 ? 104.770 59.584 52.887 1.00 22.25 148 LYS E N 1
ATOM 9048 C CA . LYS E 1 148 ? 103.742 60.313 53.576 1.00 24.12 148 LYS E CA 1
ATOM 9049 C C . LYS E 1 148 ? 103.819 59.990 55.059 1.00 24.42 148 LYS E C 1
ATOM 9050 O O . LYS E 1 148 ? 103.965 58.823 55.462 1.00 22.96 148 LYS E O 1
ATOM 9056 N N . ILE E 1 149 ? 103.692 61.036 55.859 1.00 25.13 149 ILE E N 1
ATOM 9057 C CA . ILE E 1 149 ? 103.637 60.911 57.305 1.00 26.74 149 ILE E CA 1
ATOM 9058 C C . ILE E 1 149 ? 102.519 61.777 57.856 1.00 27.70 149 ILE E C 1
ATOM 9059 O O . ILE E 1 149 ? 101.895 62.535 57.115 1.00 26.64 149 ILE E O 1
ATOM 9064 N N . ARG E 1 150 ? 102.248 61.624 59.151 1.00 28.55 150 ARG E N 1
ATOM 9065 C CA . ARG E 1 150 ? 101.193 62.373 59.827 1.00 30.74 150 ARG E CA 1
ATOM 9066 C C . ARG E 1 150 ? 101.746 63.010 61.080 1.00 30.89 150 ARG E C 1
ATOM 9067 O O . ARG E 1 150 ? 102.754 62.525 61.637 1.00 30.94 150 ARG E O 1
ATOM 9075 N N . THR E 1 151 ? 101.101 64.086 61.533 1.00 30.37 151 THR E N 1
ATOM 9076 C CA . THR E 1 151 ? 101.423 64.636 62.845 1.00 30.19 151 THR E CA 1
ATOM 9077 C C . THR E 1 151 ? 100.694 63.812 63.922 1.00 31.44 151 THR E C 1
ATOM 9078 O O . THR E 1 151 ? 99.634 63.222 63.641 1.00 30.47 151 THR E O 1
ATOM 9082 N N . ASP E 1 152 ? 101.348 63.768 65.093 1.00 32.47 152 ASP E N 1
ATOM 9083 C CA . ASP E 1 152 ? 100.842 63.521 66.466 1.00 34.75 152 ASP E CA 1
ATOM 9084 C C . ASP E 1 152 ? 99.576 64.201 66.902 1.00 34.75 152 ASP E C 1
ATOM 9085 O O . ASP E 1 152 ? 99.128 65.127 66.270 1.00 34.82 152 ASP E O 1
ATOM 9090 N N . GLU E 1 153 ? 99.092 63.808 68.083 1.00 35.52 153 GLU E N 1
ATOM 9091 C CA . GLU E 1 153 ? 98.076 64.567 68.827 1.00 35.30 153 GLU E CA 1
ATOM 9092 C C . GLU E 1 153 ? 98.668 65.887 69.306 1.00 34.60 153 GLU E C 1
ATOM 9093 O O . GLU E 1 153 ? 97.958 66.809 69.672 1.00 35.31 153 GLU E O 1
ATOM 9096 N N . ASN E 1 154 ? 99.989 65.958 69.308 1.00 33.53 154 ASN E N 1
ATOM 9097 C CA . ASN E 1 154 ? 100.722 67.165 69.673 1.00 33.43 154 ASN E CA 1
ATOM 9098 C C . ASN E 1 154 ? 101.156 67.972 68.442 1.00 32.57 154 ASN E C 1
ATOM 9099 O O . ASN E 1 154 ? 101.926 68.936 68.554 1.00 32.29 154 ASN E O 1
ATOM 9104 N N . GLY E 1 155 ? 100.657 67.570 67.277 1.00 31.72 155 GLY E N 1
ATOM 9105 C CA . GLY E 1 155 ? 100.985 68.249 66.024 1.00 31.38 155 GLY E CA 1
ATOM 9106 C C . GLY E 1 155 ? 102.428 68.008 65.592 1.00 30.75 155 GLY E C 1
ATOM 9107 O O . GLY E 1 155 ? 103.019 68.839 64.901 1.00 30.79 155 GLY E O 1
ATOM 9108 N N . ARG E 1 156 ? 102.995 66.867 65.979 1.00 29.08 156 ARG E N 1
ATOM 9109 C CA . ARG E 1 156 ? 104.430 66.665 65.808 1.00 29.01 156 ARG E CA 1
ATOM 9110 C C . ARG E 1 156 ? 104.773 65.415 65.053 1.00 27.70 156 ARG E C 1
ATOM 9111 O O . ARG E 1 156 ? 103.991 64.484 65.016 1.00 27.92 156 ARG E O 1
ATOM 9119 N N . PHE E 1 157 ? 105.980 65.399 64.487 1.00 27.51 157 PHE E N 1
ATOM 9120 C CA . PHE E 1 157 ? 106.587 64.197 63.970 1.00 26.50 157 PHE E CA 1
ATOM 9121 C C . PHE E 1 157 ? 108.112 64.324 64.024 1.00 26.14 157 PHE E C 1
ATOM 9122 O O . PHE E 1 157 ? 108.667 65.444 64.074 1.00 25.42 157 PHE E O 1
ATOM 9130 N N . THR E 1 158 ? 108.761 63.166 63.972 1.00 24.49 158 THR E N 1
ATOM 9131 C CA . THR E 1 158 ? 110.208 63.059 63.820 1.00 24.97 158 THR E CA 1
ATOM 9132 C C . THR E 1 158 ? 110.469 62.214 62.605 1.00 24.10 158 THR E C 1
ATOM 9133 O O . THR E 1 158 ? 109.895 61.119 62.463 1.00 24.50 158 THR E O 1
ATOM 9137 N N . LEU E 1 159 ? 111.318 62.718 61.715 1.00 23.08 159 LEU E N 1
ATOM 9138 C CA . LEU E 1 159 ? 111.538 62.059 60.438 1.00 22.39 159 LEU E CA 1
ATOM 9139 C C . LEU E 1 159 ? 113.014 61.896 60.197 1.00 22.03 159 LEU E C 1
ATOM 9140 O O . LEU E 1 159 ? 113.780 62.869 60.260 1.00 21.98 159 LEU E O 1
ATOM 9145 N N . ARG E 1 160 ? 113.420 60.682 59.883 1.00 21.83 160 ARG E N 1
ATOM 9146 C CA . ARG E 1 160 ? 114.824 60.474 59.591 1.00 23.97 160 ARG E CA 1
ATOM 9147 C C . ARG E 1 160 ? 115.013 60.386 58.097 1.00 22.91 160 ARG E C 1
ATOM 9148 O O . ARG E 1 160 ? 114.310 59.654 57.413 1.00 22.69 160 ARG E O 1
ATOM 9156 N N . THR E 1 161 ? 116.009 61.098 57.599 1.00 22.95 161 THR E N 1
ATOM 9157 C CA . THR E 1 161 ? 116.364 61.025 56.204 1.00 22.69 161 THR E CA 1
ATOM 9158 C C . THR E 1 161 ? 117.871 61.308 56.042 1.00 23.09 161 THR E C 1
ATOM 9159 O O . THR E 1 161 ? 118.641 61.235 57.028 1.00 23.20 161 THR E O 1
ATOM 9163 N N . ILE E 1 162 ? 118.302 61.625 54.826 1.00 23.43 162 ILE E N 1
ATOM 9164 C CA . ILE E 1 162 ? 119.671 62.148 54.653 1.00 24.83 162 ILE E CA 1
ATOM 9165 C C . ILE E 1 162 ? 119.586 63.534 54.040 1.00 24.72 162 ILE E C 1
ATOM 9166 O O . ILE E 1 162 ? 118.547 63.914 53.468 1.00 24.34 162 ILE E O 1
ATOM 9171 N N . VAL E 1 163 ? 120.644 64.338 54.196 1.00 23.89 163 VAL E N 1
ATOM 9172 C CA . VAL E 1 163 ? 120.626 65.686 53.629 1.00 23.06 163 VAL E CA 1
ATOM 9173 C C . VAL E 1 163 ? 120.748 65.566 52.104 1.00 23.05 163 VAL E C 1
ATOM 9174 O O . VAL E 1 163 ? 121.728 64.995 51.595 1.00 22.97 163 VAL E O 1
ATOM 9178 N N . PRO E 1 164 ? 119.741 66.055 51.353 1.00 22.60 164 PRO E N 1
ATOM 9179 C CA . PRO E 1 164 ? 119.779 65.935 49.888 1.00 22.46 164 PRO E CA 1
ATOM 9180 C C . PRO E 1 164 ? 120.926 66.786 49.325 1.00 22.81 164 PRO E C 1
ATOM 9181 O O . PRO E 1 164 ? 121.325 67.771 49.979 1.00 22.93 164 PRO E O 1
ATOM 9185 N N . ALA E 1 165 ? 121.444 66.420 48.156 1.00 22.49 165 ALA E N 1
ATOM 9186 C CA . ALA E 1 165 ? 122.433 67.238 47.438 1.00 22.71 165 ALA E CA 1
ATOM 9187 C C . ALA E 1 165 ? 121.690 68.240 46.565 1.00 22.57 165 ALA E C 1
ATOM 9188 O O . ALA E 1 165 ? 120.531 67.989 46.196 1.00 23.12 165 ALA E O 1
ATOM 9190 N N . PRO E 1 166 ? 122.365 69.332 46.182 1.00 22.86 166 PRO E N 1
ATOM 9191 C CA . PRO E 1 166 ? 121.832 70.262 45.180 1.00 23.33 166 PRO E CA 1
ATOM 9192 C C . PRO E 1 166 ? 121.498 69.488 43.914 1.00 23.56 166 PRO E C 1
ATOM 9193 O O . PRO E 1 166 ? 122.103 68.434 43.649 1.00 23.75 166 PRO E O 1
ATOM 9197 N N A TYR E 1 167 ? 120.568 70.058 43.139 0.80 23.44 167 TYR E N 1
ATOM 9198 N N B TYR E 1 167 ? 120.534 69.944 43.134 0.20 23.51 167 TYR E N 1
ATOM 9199 C CA A TYR E 1 167 ? 120.029 69.429 41.920 0.80 23.20 167 TYR E CA 1
ATOM 9200 C CA B TYR E 1 167 ? 120.283 69.202 41.908 0.20 23.38 167 TYR E CA 1
ATOM 9201 C C A TYR E 1 167 ? 120.489 70.217 40.687 0.80 22.59 167 TYR E C 1
ATOM 9202 C C B TYR E 1 167 ? 120.300 70.053 40.653 0.20 23.30 167 TYR E C 1
ATOM 9203 O O A TYR E 1 167 ? 120.343 71.434 40.651 0.80 21.71 167 TYR E O 1
ATOM 9204 O O B TYR E 1 167 ? 119.710 71.134 40.589 0.20 23.10 167 TYR E O 1
ATOM 9221 N N . GLU E 1 168 ? 121.030 69.528 39.679 1.00 23.15 168 GLU E N 1
ATOM 9222 C CA . GLU E 1 168 ? 121.342 70.197 38.420 1.00 24.11 168 GLU E CA 1
ATOM 9223 C C . GLU E 1 168 ? 120.308 69.898 37.310 1.00 23.90 168 GLU E C 1
ATOM 9224 O O . GLU E 1 168 ? 119.978 68.744 37.074 1.00 23.10 168 GLU E O 1
ATOM 9230 N N . ILE E 1 169 ? 119.786 70.929 36.646 1.00 23.73 169 ILE E N 1
ATOM 9231 C CA . ILE E 1 169 ? 118.917 70.671 35.476 1.00 23.80 169 ILE E CA 1
ATOM 9232 C C . ILE E 1 169 ? 119.765 69.890 34.483 1.00 25.11 169 ILE E C 1
ATOM 9233 O O . ILE E 1 169 ? 120.855 70.351 34.097 1.00 26.30 169 ILE E O 1
ATOM 9238 N N . PRO E 1 170 ? 119.304 68.720 34.055 1.00 25.65 170 PRO E N 1
ATOM 9239 C CA . PRO E 1 170 ? 120.145 67.843 33.243 1.00 25.71 170 PRO E CA 1
ATOM 9240 C C . PRO E 1 170 ? 120.729 68.501 32.004 1.00 26.29 170 PRO E C 1
ATOM 9241 O O . PRO E 1 170 ? 120.019 69.121 31.198 1.00 23.34 170 PRO E O 1
ATOM 9245 N N . LYS E 1 171 ? 122.055 68.354 31.863 1.00 26.75 171 LYS E N 1
ATOM 9246 C CA . LYS E 1 171 ? 122.771 69.041 30.807 1.00 28.62 171 LYS E CA 1
ATOM 9247 C C . LYS E 1 171 ? 122.420 68.473 29.455 1.00 28.55 171 LYS E C 1
ATOM 9248 O O . LYS E 1 171 ? 122.488 69.200 28.485 1.00 29.53 171 LYS E O 1
ATOM 9251 N N . ASN E 1 172 ? 122.049 67.191 29.393 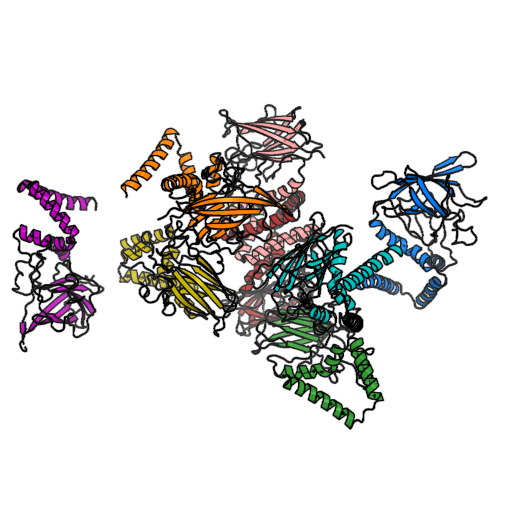1.00 28.76 172 ASN E N 1
ATOM 9252 C CA . ASN E 1 172 ? 121.700 66.526 28.127 1.00 29.96 172 ASN E CA 1
ATOM 9253 C C . ASN E 1 172 ? 120.266 66.762 27.625 1.00 29.41 172 ASN E C 1
ATOM 9254 O O . ASN E 1 172 ? 119.803 66.051 26.741 1.00 31.27 172 ASN E O 1
ATOM 9259 N N . GLY E 1 173 ? 119.560 67.721 28.193 1.00 27.11 173 GLY E N 1
ATOM 9260 C CA . GLY E 1 173 ? 118.245 68.075 27.698 1.00 24.95 173 GLY E CA 1
ATOM 9261 C C . GLY E 1 173 ? 118.180 69.508 27.180 1.00 24.40 173 GLY E C 1
ATOM 9262 O O . GLY E 1 173 ? 119.107 70.332 27.378 1.00 23.78 173 GLY E O 1
ATOM 9263 N N . PRO E 1 174 ? 117.080 69.832 26.506 1.00 22.94 174 PRO E N 1
ATOM 9264 C CA . PRO E 1 174 ? 116.885 71.183 25.958 1.00 22.20 174 PRO E CA 1
ATOM 9265 C C . PRO E 1 174 ? 116.977 72.283 27.024 1.00 20.46 174 PRO E C 1
ATOM 9266 O O . PRO E 1 174 ? 117.540 73.356 26.737 1.00 20.35 174 PRO E O 1
ATOM 9270 N N . THR E 1 175 ? 116.400 72.053 28.209 1.00 19.99 175 THR E N 1
ATOM 9271 C CA . THR E 1 175 ? 116.406 73.085 29.250 1.00 21.14 175 THR E CA 1
ATOM 9272 C C . THR E 1 175 ? 117.864 73.367 29.684 1.00 21.27 175 THR E C 1
ATOM 9273 O O . THR E 1 175 ? 118.300 74.546 29.853 1.00 19.96 175 THR E O 1
ATOM 9277 N N . GLY E 1 176 ? 118.612 72.289 29.861 1.00 22.50 176 GLY E N 1
ATOM 9278 C CA . GLY E 1 176 ? 120.028 72.408 30.213 1.00 23.32 176 GLY E CA 1
ATOM 9279 C C . GLY E 1 176 ? 120.836 73.066 29.094 1.00 24.15 176 GLY E C 1
ATOM 9280 O O . GLY E 1 176 ? 121.696 73.914 29.342 1.00 24.69 176 GLY E O 1
ATOM 9281 N N . ALA E 1 177 ? 120.549 72.683 27.860 1.00 24.64 177 ALA E N 1
ATOM 9282 C CA . ALA E 1 177 ? 121.151 73.323 26.688 1.00 24.89 177 ALA E CA 1
ATOM 9283 C C . ALA E 1 177 ? 120.876 74.834 26.639 1.00 24.67 177 ALA E C 1
ATOM 9284 O O . ALA E 1 177 ? 121.785 75.644 26.335 1.00 23.75 177 ALA E O 1
ATOM 9286 N N . LEU E 1 178 ? 119.631 75.238 26.938 1.00 23.00 178 LEU E N 1
ATOM 9287 C CA . LEU E 1 178 ? 119.305 76.667 26.982 1.00 22.23 178 LEU E CA 1
ATOM 9288 C C . LEU E 1 178 ? 120.101 77.387 28.077 1.00 22.92 178 LEU E C 1
ATOM 9289 O O . LEU E 1 178 ? 120.625 78.495 27.861 1.00 22.45 178 LEU E O 1
ATOM 9294 N N . LEU E 1 179 ? 120.169 76.772 29.262 1.00 22.47 179 LEU E N 1
ATOM 9295 C CA . LEU E 1 179 ? 120.885 77.383 30.381 1.00 22.14 179 LEU E CA 1
ATOM 9296 C C . LEU E 1 179 ? 122.371 77.573 30.019 1.00 23.23 179 LEU E C 1
ATOM 9297 O O . LEU E 1 179 ? 122.929 78.653 30.230 1.00 23.79 179 LEU E O 1
ATOM 9302 N N . ALA E 1 180 ? 122.978 76.565 29.409 1.00 24.03 180 ALA E N 1
ATOM 9303 C CA . ALA E 1 180 ? 124.366 76.663 28.954 1.00 25.73 180 ALA E CA 1
ATOM 9304 C C . ALA E 1 180 ? 124.521 77.769 27.901 1.00 26.54 180 ALA E C 1
ATOM 9305 O O . ALA E 1 180 ? 125.366 78.664 28.053 1.00 27.15 180 ALA E O 1
ATOM 9307 N N . ALA E 1 181 ? 123.697 77.710 26.854 1.00 26.01 181 ALA E N 1
ATOM 9308 C CA . ALA E 1 181 ? 123.667 78.720 25.781 1.00 26.74 181 ALA E CA 1
ATOM 9309 C C . ALA E 1 181 ? 123.477 80.132 26.263 1.00 26.80 181 ALA E C 1
ATOM 9310 O O . ALA E 1 181 ? 123.938 81.085 25.600 1.00 27.11 181 ALA E O 1
ATOM 9312 N N . ALA E 1 182 ? 122.754 80.297 27.372 1.00 25.71 182 ALA E N 1
ATOM 9313 C CA . ALA E 1 182 ? 122.459 81.629 27.890 1.00 25.05 182 ALA E CA 1
ATOM 9314 C C . ALA E 1 182 ? 123.489 82.115 28.909 1.00 24.66 182 ALA E C 1
ATOM 9315 O O . ALA E 1 182 ? 123.395 83.259 29.373 1.00 23.65 182 ALA E O 1
ATOM 9317 N N . GLY E 1 183 ? 124.452 81.260 29.259 1.00 24.90 183 GLY E N 1
ATOM 9318 C CA . GLY E 1 183 ? 125.450 81.613 30.275 1.00 25.26 183 GLY E CA 1
ATOM 9319 C C . GLY E 1 183 ? 124.893 81.634 31.690 1.00 25.30 183 GLY E C 1
ATOM 9320 O O . GLY E 1 183 ? 125.365 82.389 32.544 1.00 23.61 183 GLY E O 1
ATOM 9321 N N . TRP E 1 184 ? 123.881 80.804 31.951 1.00 24.22 184 TRP E N 1
ATOM 9322 C CA . TRP E 1 184 ? 123.238 80.754 33.281 1.00 24.21 184 TRP E CA 1
ATOM 9323 C C . TRP E 1 184 ? 123.508 79.432 33.982 1.00 23.20 184 TRP E C 1
ATOM 9324 O O . TRP E 1 184 ? 123.485 78.367 33.347 1.00 23.22 184 TRP E O 1
ATOM 9335 N N . HIS E 1 185 ? 123.757 79.489 35.288 1.00 22.85 185 HIS E N 1
ATOM 9336 C CA . HIS E 1 185 ? 124.050 78.265 36.027 1.00 22.60 185 HIS E CA 1
ATOM 9337 C C . HIS E 1 185 ? 122.728 77.482 36.121 1.00 22.06 185 HIS E C 1
ATOM 9338 O O . HIS E 1 185 ? 121.686 78.086 36.185 1.00 21.18 185 HIS E O 1
ATOM 9345 N N . ALA E 1 186 ? 122.834 76.165 36.133 1.00 21.36 186 ALA E N 1
ATOM 9346 C CA . ALA E 1 186 ? 121.706 75.254 36.050 1.00 22.11 186 ALA E CA 1
ATOM 9347 C C . ALA E 1 186 ? 121.400 74.552 37.406 1.00 21.91 186 ALA E C 1
ATOM 9348 O O . ALA E 1 186 ? 120.885 73.462 37.417 1.00 22.85 186 ALA E O 1
ATOM 9350 N N . TRP E 1 187 ? 121.701 75.184 38.544 1.00 22.14 187 TRP E N 1
ATOM 9351 C CA . TRP E 1 187 ? 121.621 74.497 39.850 1.00 21.82 187 TRP E CA 1
ATOM 9352 C C . TRP E 1 187 ? 120.521 75.024 40.754 1.00 20.97 187 TRP E C 1
ATOM 9353 O O . TRP E 1 187 ? 120.284 76.223 40.853 1.00 19.72 187 TRP E O 1
ATOM 9364 N N . ARG E 1 188 ? 119.874 74.087 41.431 1.00 20.04 188 ARG E N 1
ATOM 9365 C CA . ARG E 1 188 ? 119.033 74.374 42.576 1.00 18.99 188 ARG E CA 1
ATOM 9366 C C . ARG E 1 188 ? 119.784 74.001 43.867 1.00 18.41 188 ARG E C 1
ATOM 9367 O O . ARG E 1 188 ? 120.433 72.975 43.909 1.00 18.59 188 ARG E O 1
ATOM 9375 N N . PRO E 1 189 ? 119.603 74.763 44.932 1.00 18.62 189 PRO E N 1
ATOM 9376 C CA . PRO E 1 189 ? 120.165 74.384 46.242 1.00 18.50 189 PRO E CA 1
ATOM 9377 C C . PRO E 1 189 ? 119.487 73.117 46.758 1.00 19.00 189 PRO E C 1
ATOM 9378 O O . PRO E 1 189 ? 118.354 72.788 46.323 1.00 18.64 189 PRO E O 1
ATOM 9382 N N . ALA E 1 190 ? 120.145 72.447 47.701 1.00 17.59 190 ALA E N 1
ATOM 9383 C CA . ALA E 1 190 ? 119.576 71.292 48.410 1.00 18.31 190 ALA E CA 1
ATOM 9384 C C . ALA E 1 190 ? 118.240 71.652 48.985 1.00 18.80 190 ALA E C 1
ATOM 9385 O O . ALA E 1 190 ? 118.093 72.733 49.569 1.00 17.38 190 ALA E O 1
ATOM 9387 N N . HIS E 1 191 ? 117.246 70.749 48.857 1.00 17.59 191 HIS E N 1
ATOM 9388 C CA . HIS E 1 191 ? 115.908 71.111 49.364 1.00 17.56 191 HIS E CA 1
ATOM 9389 C C . HIS E 1 191 ? 115.023 69.898 49.638 1.00 16.90 191 HIS E C 1
ATOM 9390 O O . HIS E 1 191 ? 115.226 68.812 49.050 1.00 16.44 191 HIS E O 1
ATOM 9397 N N . LEU E 1 192 ? 114.051 70.119 50.517 1.00 17.33 192 LEU E N 1
ATOM 9398 C CA . LEU E 1 192 ? 113.042 69.130 50.875 1.00 17.65 192 LEU E CA 1
ATOM 9399 C C . LEU E 1 192 ? 111.686 69.681 50.398 1.00 17.73 192 LEU E C 1
ATOM 9400 O O . LEU E 1 192 ? 111.352 70.816 50.732 1.00 17.87 192 LEU E O 1
ATOM 9405 N N . HIS E 1 193 ? 110.917 68.901 49.636 1.00 17.39 193 HIS E N 1
ATOM 9406 C CA . HIS E 1 193 ? 109.580 69.347 49.181 1.00 18.00 193 HIS E CA 1
ATOM 9407 C C . HIS E 1 193 ? 108.522 68.844 50.143 1.00 18.24 193 HIS E C 1
ATOM 9408 O O . HIS E 1 193 ? 108.588 67.680 50.558 1.00 19.36 193 HIS E O 1
ATOM 9415 N N . TRP E 1 194 ? 107.493 69.659 50.400 1.00 18.29 194 TRP E N 1
ATOM 9416 C CA . TRP E 1 194 ? 106.364 69.250 51.268 1.00 18.99 194 TRP E CA 1
ATOM 9417 C C . TRP E 1 194 ? 105.043 69.638 50.631 1.00 18.77 194 TRP E C 1
ATOM 9418 O O . TRP E 1 194 ? 104.935 70.730 50.100 1.00 19.19 194 TRP E O 1
ATOM 9429 N N . ILE E 1 195 ? 104.077 68.718 50.621 1.00 20.18 195 ILE E N 1
ATOM 9430 C CA . ILE E 1 195 ? 102.657 69.075 50.431 1.00 20.20 195 ILE E CA 1
ATOM 9431 C C . ILE E 1 195 ? 101.914 68.645 51.721 1.00 21.22 195 ILE E C 1
ATOM 9432 O O . ILE E 1 195 ? 101.944 67.459 52.115 1.00 20.71 195 ILE E O 1
ATOM 9437 N N . ILE E 1 196 ? 101.325 69.638 52.389 1.00 21.74 196 ILE E N 1
ATOM 9438 C CA . ILE E 1 196 ? 100.726 69.504 53.734 1.00 23.32 196 ILE E CA 1
ATOM 9439 C C . ILE E 1 196 ? 99.215 69.806 53.681 1.00 24.23 196 ILE E C 1
ATOM 9440 O O . ILE E 1 196 ? 98.803 70.886 53.246 1.00 23.14 196 ILE E O 1
ATOM 9445 N N . ALA E 1 197 ? 98.413 68.846 54.131 1.00 25.80 197 ALA E N 1
ATOM 9446 C CA . ALA E 1 197 ? 96.970 68.879 53.973 1.00 27.50 197 ALA E CA 1
ATOM 9447 C C . ALA E 1 197 ? 96.270 68.404 55.255 1.00 29.10 197 ALA E C 1
ATOM 9448 O O . ALA E 1 197 ? 96.744 67.477 55.942 1.00 29.28 197 ALA E O 1
ATOM 9450 N N . LYS E 1 198 ? 95.125 69.020 55.544 1.00 29.75 198 LYS E N 1
ATOM 9451 C CA . LYS E 1 198 ? 94.199 68.487 56.540 1.00 30.52 198 LYS E CA 1
ATOM 9452 C C . LYS E 1 198 ? 92.770 68.946 56.210 1.00 31.96 198 LYS E C 1
ATOM 9453 O O . LYS E 1 198 ? 92.525 70.145 56.043 1.00 30.15 198 LYS E O 1
ATOM 9457 N N . GLU E 1 199 ? 91.845 67.984 56.134 1.00 33.26 199 GLU E N 1
ATOM 9458 C CA . GLU E 1 199 ? 90.425 68.290 55.969 1.00 35.88 199 GLU E CA 1
ATOM 9459 C C . GLU E 1 199 ? 90.048 69.532 56.797 1.00 35.40 199 GLU E C 1
ATOM 9460 O O . GLU E 1 199 ? 90.315 69.605 57.995 1.00 34.73 199 GLU E O 1
ATOM 9466 N N . GLY E 1 200 ? 89.495 70.542 56.134 1.00 35.92 200 GLY E N 1
ATOM 9467 C CA . GLY E 1 200 ? 89.063 71.738 56.824 1.00 35.85 200 GLY E CA 1
ATOM 9468 C C . GLY E 1 200 ? 90.086 72.848 56.814 1.00 36.21 200 GLY E C 1
ATOM 9469 O O . GLY E 1 200 ? 89.811 73.947 57.320 1.00 37.27 200 GLY E O 1
ATOM 9470 N N . TYR E 1 201 ? 91.262 72.578 56.240 1.00 35.07 201 TYR E N 1
ATOM 9471 C CA . TYR E 1 201 ? 92.342 73.563 56.169 1.00 33.57 201 TYR E CA 1
ATOM 9472 C C . TYR E 1 201 ? 92.795 73.763 54.725 1.00 32.56 201 TYR E C 1
ATOM 9473 O O . TYR E 1 201 ? 92.538 72.925 53.860 1.00 31.88 201 TYR E O 1
ATOM 9482 N N . GLU E 1 202 ? 93.437 74.892 54.471 1.00 31.90 202 GLU E N 1
ATOM 9483 C CA . GLU E 1 202 ? 93.966 75.159 53.141 1.00 32.28 202 GLU E CA 1
ATOM 9484 C C . GLU E 1 202 ? 95.311 74.473 53.117 1.00 31.07 202 GLU E C 1
ATOM 9485 O O . GLU E 1 202 ? 96.080 74.584 54.070 1.00 30.72 202 GLU E O 1
ATOM 9491 N N . SER E 1 203 ? 95.567 73.765 52.028 1.00 30.12 203 SER E N 1
ATOM 9492 C CA . SER E 1 203 ? 96.781 72.981 51.892 1.00 29.40 203 SER E CA 1
ATOM 9493 C C . SER E 1 203 ? 97.982 73.900 51.723 1.00 28.29 203 SER E C 1
ATOM 9494 O O . SER E 1 203 ? 97.849 75.070 51.363 1.00 28.45 203 SER E O 1
ATOM 9497 N N . LEU E 1 204 ? 99.167 73.369 51.996 1.00 26.88 204 LEU E N 1
ATOM 9498 C CA . LEU E 1 204 ? 100.386 74.164 51.908 1.00 24.75 204 LEU E CA 1
ATOM 9499 C C . LEU E 1 204 ? 101.351 73.365 51.056 1.00 24.33 204 LEU E C 1
ATOM 9500 O O . LEU E 1 204 ? 101.618 72.185 51.347 1.00 22.78 204 LEU E O 1
ATOM 9505 N N . THR E 1 205 ? 101.859 74.013 50.011 1.00 22.97 205 THR E N 1
ATOM 9506 C CA . THR E 1 205 ? 102.925 73.431 49.243 1.00 22.28 205 THR E CA 1
ATOM 9507 C C . THR E 1 205 ? 104.133 74.259 49.503 1.00 22.09 205 THR E C 1
ATOM 9508 O O . THR E 1 205 ? 104.114 75.459 49.263 1.00 22.95 205 THR E O 1
ATOM 9512 N N . THR E 1 206 ? 105.205 73.621 49.946 1.00 21.13 206 THR E N 1
ATOM 9513 C CA . THR E 1 206 ? 106.395 74.386 50.215 1.00 20.22 206 THR E CA 1
ATOM 9514 C C . THR E 1 206 ? 107.715 73.641 50.043 1.00 19.74 206 THR E C 1
ATOM 9515 O O . THR E 1 206 ? 107.727 72.470 49.658 1.00 18.73 206 THR E O 1
ATOM 9519 N N . GLN E 1 207 ? 108.824 74.331 50.314 1.00 20.68 207 GLN E N 1
ATOM 9520 C CA . GLN E 1 207 ? 110.160 73.763 50.216 1.00 21.62 207 GLN E CA 1
ATOM 9521 C C . GLN E 1 207 ? 110.996 74.273 51.386 1.00 22.24 207 GLN E C 1
ATOM 9522 O O . GLN E 1 207 ? 110.815 75.410 51.816 1.00 24.42 207 GLN E O 1
ATOM 9528 N N . LEU E 1 208 ? 111.896 73.444 51.897 1.00 22.41 208 LEU E N 1
ATOM 9529 C CA . LEU E 1 208 ? 112.856 73.906 52.914 1.00 21.74 208 LEU E CA 1
ATOM 9530 C C . LEU E 1 208 ? 114.259 73.718 52.424 1.00 22.57 208 LEU E C 1
ATOM 9531 O O . LEU E 1 208 ? 114.564 72.721 51.774 1.00 24.10 208 LEU E O 1
ATOM 9536 N N . TYR E 1 209 ? 115.096 74.699 52.734 1.00 21.96 209 TYR E N 1
ATOM 9537 C CA . TYR E 1 209 ? 116.486 74.743 52.274 1.00 21.84 209 TYR E CA 1
ATOM 9538 C C . TYR E 1 209 ? 117.391 74.795 53.512 1.00 23.20 209 TYR E C 1
ATOM 9539 O O . TYR E 1 209 ? 116.892 74.815 54.641 1.00 23.13 209 TYR E O 1
ATOM 9548 N N . PHE E 1 210 ? 118.705 74.838 53.293 1.00 24.25 210 PHE E N 1
ATOM 9549 C CA . PHE E 1 210 ? 119.647 74.797 54.405 1.00 25.43 210 PHE E CA 1
ATOM 9550 C C . PHE E 1 210 ? 120.450 76.091 54.398 1.00 27.16 210 PHE E C 1
ATOM 9551 O O . PHE E 1 210 ? 121.047 76.438 53.364 1.00 27.07 210 PHE E O 1
ATOM 9559 N N . GLU E 1 211 ? 120.404 76.811 55.524 1.00 28.95 211 GLU E N 1
ATOM 9560 C CA . GLU E 1 211 ? 121.104 78.086 55.703 1.00 30.76 211 GLU E CA 1
ATOM 9561 C C . GLU E 1 211 ? 122.515 77.979 55.185 1.00 30.92 211 GLU E C 1
ATOM 9562 O O . GLU E 1 211 ? 123.192 76.990 55.467 1.00 30.75 211 GLU E O 1
ATOM 9568 N N . ASN E 1 212 ? 122.941 79.001 54.427 1.00 31.89 212 ASN E N 1
ATOM 9569 C CA . ASN E 1 212 ? 124.256 79.051 53.747 1.00 32.09 212 ASN E CA 1
ATOM 9570 C C . ASN E 1 212 ? 124.541 77.934 52.752 1.00 31.51 212 ASN E C 1
ATOM 9571 O O . ASN E 1 212 ? 125.707 77.750 52.317 1.00 31.69 212 ASN E O 1
ATOM 9576 N N . GLY E 1 213 ? 123.506 77.164 52.386 1.00 30.10 213 GLY E N 1
ATOM 9577 C CA . GLY E 1 213 ? 123.700 76.091 51.416 1.00 27.89 213 GLY E CA 1
ATOM 9578 C C . GLY E 1 213 ? 124.204 76.660 50.105 1.00 26.96 213 GLY E C 1
ATOM 9579 O O . GLY E 1 213 ? 123.849 77.785 49.746 1.00 27.72 213 GLY E O 1
ATOM 9580 N N . GLN E 1 214 ? 125.063 75.904 49.429 1.00 27.37 214 GLN E N 1
ATOM 9581 C CA . GLN E 1 214 ? 125.484 76.182 48.056 1.00 27.43 214 GLN E CA 1
ATOM 9582 C C . GLN E 1 214 ? 124.205 76.390 47.233 1.00 28.40 214 GLN E C 1
ATOM 9583 O O . GLN E 1 214 ? 123.198 75.643 47.415 1.00 25.92 214 GLN E O 1
ATOM 9589 N N . TRP E 1 215 ? 124.224 77.460 46.426 1.00 26.91 215 TRP E N 1
ATOM 9590 C CA . TRP E 1 215 ? 123.129 77.847 45.539 1.00 27.31 215 TRP E CA 1
ATOM 9591 C C . TRP E 1 215 ? 121.914 78.512 46.196 1.00 27.04 215 TRP E C 1
ATOM 9592 O O . TRP E 1 215 ? 120.986 78.871 45.492 1.00 27.40 215 TRP E O 1
ATOM 9603 N N . THR E 1 216 ? 121.884 78.694 47.523 1.00 27.86 216 THR E N 1
ATOM 9604 C CA . THR E 1 216 ? 120.671 79.242 48.166 1.00 28.15 216 THR E CA 1
ATOM 9605 C C . THR E 1 216 ? 120.353 80.719 47.820 1.00 28.58 216 THR E C 1
ATOM 9606 O O . THR E 1 216 ? 119.167 81.145 47.839 1.00 28.85 216 THR E O 1
ATOM 9610 N N . GLY E 1 217 ? 121.389 81.497 47.499 1.00 28.93 217 GLY E N 1
ATOM 9611 C CA . GLY E 1 217 ? 121.203 82.876 47.050 1.00 29.97 217 GLY E CA 1
ATOM 9612 C C . GLY E 1 217 ? 121.037 83.014 45.535 1.00 30.74 217 GLY E C 1
ATOM 9613 O O . GLY E 1 217 ? 120.736 84.105 44.999 1.00 30.91 217 GLY E O 1
ATOM 9614 N N . SER E 1 218 ? 121.193 81.878 44.847 1.00 30.86 218 SER E N 1
ATOM 9615 C CA . SER E 1 218 ? 121.356 81.826 43.402 1.00 30.72 218 SER E CA 1
ATOM 9616 C C . SER E 1 218 ? 120.588 80.639 42.738 1.00 29.16 218 SER E C 1
ATOM 9617 O O . SER E 1 218 ? 121.097 80.036 41.796 1.00 30.11 218 SER E O 1
ATOM 9620 N N . ASP E 1 219 ? 119.397 80.321 43.242 1.00 26.81 219 ASP E N 1
ATOM 9621 C CA . ASP E 1 219 ? 118.542 79.220 42.745 1.00 24.98 219 ASP E CA 1
ATOM 9622 C C . ASP E 1 219 ? 118.107 79.487 41.283 1.00 23.70 219 ASP E C 1
ATOM 9623 O O . ASP E 1 219 ? 117.465 80.508 41.015 1.00 23.71 219 ASP E O 1
ATOM 9628 N N . VAL E 1 220 ? 118.423 78.566 40.372 1.00 21.90 220 VAL E N 1
ATOM 9629 C CA . VAL E 1 220 ? 118.028 78.674 38.974 1.00 21.30 220 VAL E CA 1
ATOM 9630 C C . VAL E 1 220 ? 116.520 78.861 38.825 1.00 21.83 220 VAL E C 1
ATOM 9631 O O . VAL E 1 220 ? 116.091 79.605 37.936 1.00 20.54 220 VAL E O 1
ATOM 9635 N N . ALA E 1 221 ? 115.757 78.225 39.731 1.00 21.35 221 ALA E N 1
ATOM 9636 C CA . ALA E 1 221 ? 114.301 78.271 39.757 1.00 22.75 221 ALA E CA 1
ATOM 9637 C C . ALA E 1 221 ? 113.765 79.448 40.544 1.00 23.45 221 ALA E C 1
ATOM 9638 O O . ALA E 1 221 ? 112.562 79.644 40.573 1.00 24.20 221 ALA E O 1
ATOM 9640 N N . ASN E 1 222 ? 114.634 80.230 41.187 1.00 24.23 222 ASN E N 1
ATOM 9641 C CA . ASN E 1 222 ? 114.154 81.424 41.912 1.00 25.57 222 ASN E CA 1
ATOM 9642 C C . ASN E 1 222 ? 113.066 81.161 42.963 1.00 25.36 222 ASN E C 1
ATOM 9643 O O . ASN E 1 222 ? 112.137 81.970 43.122 1.00 24.97 222 ASN E O 1
ATOM 9648 N N . ALA E 1 223 ? 113.177 80.041 43.676 1.00 25.76 223 ALA E N 1
ATOM 9649 C CA . ALA E 1 223 ? 112.094 79.531 44.529 1.00 26.80 223 ALA E CA 1
ATOM 9650 C C . ALA E 1 223 ? 112.430 79.597 46.008 1.00 27.84 223 ALA E C 1
ATOM 9651 O O . ALA E 1 223 ? 111.702 79.049 46.847 1.00 28.12 223 ALA E O 1
ATOM 9653 N N . VAL E 1 224 ? 113.560 80.200 46.353 1.00 28.28 224 VAL E N 1
ATOM 9654 C CA . VAL E 1 224 ? 113.811 80.336 47.778 1.00 28.73 224 VAL E CA 1
ATOM 9655 C C . VAL E 1 224 ? 113.282 81.624 48.381 1.00 29.39 224 VAL E C 1
ATOM 9656 O O . VAL E 1 224 ? 113.254 82.670 47.720 1.00 27.81 224 VAL E O 1
ATOM 9660 N N . LYS E 1 225 ? 112.838 81.522 49.635 1.00 29.08 225 LYS E N 1
ATOM 9661 C CA . LYS E 1 225 ? 112.305 82.648 50.375 1.00 28.88 225 LYS E CA 1
ATOM 9662 C C . LYS E 1 225 ? 113.004 82.586 51.736 1.00 29.56 225 LYS E C 1
ATOM 9663 O O . LYS E 1 225 ? 113.331 81.482 52.219 1.00 29.04 225 LYS E O 1
ATOM 9669 N N . PRO E 1 226 ? 113.315 83.741 52.338 1.00 30.75 226 PRO E N 1
ATOM 9670 C CA . PRO E 1 226 ? 114.071 83.744 53.615 1.00 30.66 226 PRO E CA 1
ATOM 9671 C C . PRO E 1 226 ? 113.456 82.902 54.754 1.00 30.44 226 PRO E C 1
ATOM 9672 O O . PRO E 1 226 ? 114.224 82.313 55.512 1.00 31.09 226 PRO E O 1
ATOM 9676 N N . GLU E 1 227 ? 112.131 82.799 54.830 1.00 30.17 227 GLU E N 1
ATOM 9677 C CA . GLU E 1 227 ? 111.437 82.036 55.885 1.00 31.30 227 GLU E CA 1
ATOM 9678 C C . GLU E 1 227 ? 111.672 80.523 55.793 1.00 31.12 227 GLU E C 1
ATOM 9679 O O . GLU E 1 227 ? 111.366 79.781 56.731 1.00 31.98 227 GLU E O 1
ATOM 9685 N N . LEU E 1 228 ? 112.237 80.080 54.666 1.00 30.18 228 LEU E N 1
ATOM 9686 C CA . LEU E 1 228 ? 112.322 78.663 54.334 1.00 28.70 228 LEU E CA 1
ATOM 9687 C C . LEU E 1 228 ? 113.723 78.075 54.507 1.00 28.64 228 LEU E C 1
ATOM 9688 O O . LEU E 1 228 ? 113.991 76.966 54.042 1.00 28.11 228 LEU E O 1
ATOM 9693 N N . LEU E 1 229 ? 114.609 78.803 55.194 1.00 28.75 229 LEU E N 1
ATOM 9694 C CA . LEU E 1 229 ? 115.943 78.302 55.468 1.00 28.99 229 LEU E CA 1
ATOM 9695 C C . LEU E 1 229 ? 116.011 77.620 56.842 1.00 29.89 229 LEU E C 1
ATOM 9696 O O . LEU E 1 229 ? 115.594 78.195 57.861 1.00 30.45 229 LEU E O 1
ATOM 9701 N N . LEU E 1 230 ? 116.550 76.407 56.847 1.00 30.02 230 LEU E N 1
ATOM 9702 C CA . LEU E 1 230 ? 116.677 75.572 58.032 1.00 31.13 230 LEU E CA 1
ATOM 9703 C C . LEU E 1 230 ? 118.074 75.741 58.631 1.00 30.87 230 LEU E C 1
ATOM 9704 O O . LEU E 1 230 ? 119.050 75.810 57.890 1.00 29.27 230 LEU E O 1
ATOM 9709 N N . SER E 1 231 ? 118.187 75.775 59.955 1.00 32.37 231 SER E N 1
ATOM 9710 C CA . SER E 1 231 ? 119.537 75.675 60.558 1.00 33.92 231 SER E CA 1
ATOM 9711 C C . SER E 1 231 ? 119.780 74.274 61.081 1.00 34.31 231 SER E C 1
ATOM 9712 O O . SER E 1 231 ? 118.903 73.671 61.700 1.00 34.77 231 SER E O 1
ATOM 9715 N N . LEU E 1 232 ? 120.980 73.767 60.824 1.00 34.15 232 LEU E N 1
ATOM 9716 C CA . LEU E 1 232 ? 121.352 72.411 61.175 1.00 35.36 232 LEU E CA 1
ATOM 9717 C C . LEU E 1 232 ? 122.282 72.418 62.386 1.00 36.57 232 LEU E C 1
ATOM 9718 O O . LEU E 1 232 ? 123.246 73.182 62.404 1.00 36.35 232 LEU E O 1
ATOM 9723 N N . ASP E 1 233 ? 121.969 71.609 63.393 1.00 37.39 233 ASP E N 1
ATOM 9724 C CA . ASP E 1 233 ? 122.921 71.327 64.473 1.00 39.69 233 ASP E CA 1
ATOM 9725 C C . ASP E 1 233 ? 123.607 70.000 64.215 1.00 39.98 233 ASP E C 1
ATOM 9726 O O . ASP E 1 233 ? 122.927 68.989 63.942 1.00 39.02 233 ASP E O 1
ATOM 9731 N N . LYS E 1 234 ? 124.943 70.004 64.290 1.00 39.73 234 LYS E N 1
ATOM 9732 C CA . LYS E 1 234 ? 125.713 68.775 64.153 1.00 40.40 234 LYS E CA 1
ATOM 9733 C C . LYS E 1 234 ? 125.806 68.061 65.502 1.00 41.20 234 LYS E C 1
ATOM 9734 O O . LYS E 1 234 ? 126.252 68.642 66.496 1.00 39.84 234 LYS E O 1
ATOM 9737 N N . ILE E 1 235 ? 125.392 66.801 65.521 1.00 41.92 235 ILE E N 1
ATOM 9738 C CA . ILE E 1 235 ? 125.368 66.009 66.738 1.00 44.03 235 ILE E CA 1
ATOM 9739 C C . ILE E 1 235 ? 126.385 64.900 66.610 1.00 45.75 235 ILE E C 1
ATOM 9740 O O . ILE E 1 235 ? 126.468 64.275 65.563 1.00 45.71 235 ILE E O 1
ATOM 9745 N N . GLU E 1 236 ? 127.168 64.674 67.668 1.00 48.12 236 GLU E N 1
ATOM 9746 C CA . GLU E 1 236 ? 128.158 63.594 67.689 1.00 50.07 236 GLU E CA 1
ATOM 9747 C C . GLU E 1 236 ? 127.551 62.281 68.186 1.00 50.94 236 GLU E C 1
ATOM 9748 O O . GLU E 1 236 ? 126.526 62.264 68.903 1.00 51.09 236 GLU E O 1
ATOM 9754 N N . ALA E 1 237 ? 128.196 61.185 67.773 1.00 52.10 237 ALA E N 1
ATOM 9755 C CA . ALA E 1 237 ? 127.783 59.818 68.096 1.00 52.60 237 ALA E CA 1
ATOM 9756 C C . ALA E 1 237 ? 128.950 58.848 67.882 1.00 52.99 237 ALA E C 1
ATOM 9757 O O . ALA E 1 237 ? 129.949 59.183 67.223 1.00 52.92 237 ALA E O 1
ATOM 9759 C C . GLY E 1 240 ? 128.952 60.591 63.799 1.00 42.71 240 GLY E C 1
ATOM 9760 O O . GLY E 1 240 ? 127.902 60.191 64.288 1.00 43.20 240 GLY E O 1
ATOM 9761 N N . PRO E 1 241 ? 129.048 61.756 63.170 1.00 42.41 241 PRO E N 1
ATOM 9762 C CA . PRO E 1 241 ? 128.064 62.830 63.378 1.00 41.72 241 PRO E CA 1
ATOM 9763 C C . PRO E 1 241 ? 126.774 62.594 62.582 1.00 40.64 241 PRO E C 1
ATOM 9764 O O . PRO E 1 241 ? 126.763 61.724 61.715 1.00 41.09 241 PRO E O 1
ATOM 9768 N N . HIS E 1 242 ? 125.715 63.337 62.913 1.00 38.83 242 HIS E N 1
ATOM 9769 C CA . HIS E 1 242 ? 124.555 63.536 62.032 1.00 36.26 242 HIS E CA 1
ATOM 9770 C C . HIS E 1 242 ? 124.016 64.928 62.287 1.00 34.69 242 HIS E C 1
ATOM 9771 O O . HIS E 1 242 ? 124.509 65.631 63.184 1.00 34.12 242 HIS E O 1
ATOM 9778 N N . PHE E 1 243 ? 123.030 65.350 61.493 1.00 31.36 243 PHE E N 1
ATOM 9779 C CA . PHE E 1 243 ? 122.479 66.667 61.659 1.00 29.56 243 PHE E CA 1
ATOM 9780 C C . PHE E 1 243 ? 121.063 66.587 62.176 1.00 28.49 243 PHE E C 1
ATOM 9781 O O . PHE E 1 243 ? 120.340 65.623 61.899 1.00 26.49 243 PHE E O 1
ATOM 9789 N N . GLU E 1 244 ? 120.688 67.624 62.912 1.00 28.09 244 GLU E N 1
ATOM 9790 C CA . GLU E 1 244 ? 119.362 67.758 63.484 1.00 28.71 244 GLU E CA 1
ATOM 9791 C C . GLU E 1 244 ? 118.803 69.105 63.106 1.00 28.55 244 GLU E C 1
ATOM 9792 O O . GLU E 1 244 ? 119.529 70.121 63.064 1.00 28.61 244 GLU E O 1
ATOM 9798 N N . THR E 1 245 ? 117.501 69.132 62.840 1.00 27.18 245 THR E N 1
ATOM 9799 C CA . THR E 1 245 ? 116.854 70.388 62.529 1.00 27.28 245 THR E CA 1
ATOM 9800 C C . THR E 1 245 ? 115.386 70.362 62.905 1.00 27.71 245 THR E C 1
ATOM 9801 O O . THR E 1 245 ? 114.825 69.308 63.218 1.00 27.55 245 THR E O 1
ATOM 9805 N N . SER E 1 246 ? 114.740 71.520 62.835 1.00 27.99 246 SER E N 1
ATOM 9806 C CA . SER E 1 246 ? 113.341 71.570 63.210 1.00 28.34 246 SER E CA 1
ATOM 9807 C C . SER E 1 246 ? 112.650 72.675 62.418 1.00 28.04 246 SER E C 1
ATOM 9808 O O . SER E 1 246 ? 113.299 73.637 61.984 1.00 27.81 246 SER E O 1
ATOM 9811 N N . TYR E 1 247 ? 111.341 72.545 62.257 1.00 26.95 247 TYR E N 1
ATOM 9812 C CA . TYR E 1 247 ? 110.558 73.554 61.579 1.00 27.50 247 TYR E CA 1
ATOM 9813 C C . TYR E 1 247 ? 109.106 73.473 62.037 1.00 27.04 247 TYR E C 1
ATOM 9814 O O . TYR E 1 247 ? 108.583 72.391 62.306 1.00 26.71 247 TYR E O 1
ATOM 9823 N N . LYS E 1 248 ? 108.482 74.635 62.124 1.00 27.02 248 LYS E N 1
ATOM 9824 C CA . LYS E 1 248 ? 107.073 74.736 62.402 1.00 27.90 248 LYS E CA 1
ATOM 9825 C C . LYS E 1 248 ? 106.286 75.231 61.194 1.00 27.96 248 LYS E C 1
ATOM 9826 O O . LYS E 1 248 ? 106.519 76.339 60.737 1.00 28.01 248 LYS E O 1
ATOM 9832 N N . PHE E 1 249 ? 105.341 74.416 60.724 1.00 28.47 249 PHE E N 1
ATOM 9833 C CA . PHE E 1 249 ? 104.442 74.786 59.622 1.00 29.22 249 PHE E CA 1
ATOM 9834 C C . PHE E 1 249 ? 103.097 75.257 60.191 1.00 30.27 249 PHE E C 1
ATOM 9835 O O . PHE E 1 249 ? 102.671 74.807 61.262 1.00 29.80 249 PHE E O 1
ATOM 9843 N N . THR E 1 250 ? 102.421 76.124 59.449 1.00 31.23 250 THR E N 1
ATOM 9844 C CA . THR E 1 250 ? 101.139 76.717 59.864 1.00 31.58 250 THR E CA 1
ATOM 9845 C C . THR E 1 250 ? 100.122 76.550 58.747 1.00 32.81 250 THR E C 1
ATOM 9846 O O . THR E 1 250 ? 100.394 76.911 57.601 1.00 31.71 250 THR E O 1
ATOM 9850 N N . LEU E 1 251 ? 98.959 76.008 59.089 1.00 33.21 251 LEU E N 1
ATOM 9851 C CA . LEU E 1 251 ? 97.870 75.837 58.147 1.00 35.37 251 LEU E CA 1
ATOM 9852 C C . LEU E 1 251 ? 96.757 76.807 58.515 1.00 37.36 251 LEU E C 1
ATOM 9853 O O . LEU E 1 251 ? 96.508 77.039 59.715 1.00 36.45 251 LEU E O 1
ATOM 9858 N N . GLY E 1 252 ? 96.091 77.346 57.488 1.00 38.48 252 GLY E N 1
ATOM 9859 C CA . GLY E 1 252 ? 94.958 78.235 57.667 1.00 41.41 252 GLY E CA 1
ATOM 9860 C C . GLY E 1 252 ? 93.649 77.519 57.394 1.00 43.35 252 GLY E C 1
ATOM 9861 O O . GLY E 1 252 ? 93.566 76.655 56.506 1.00 42.96 252 GLY E O 1
ATOM 9862 N N . LYS E 1 253 ? 92.632 77.872 58.180 1.00 45.60 253 LYS E N 1
ATOM 9863 C CA . LYS E 1 253 ? 91.315 77.253 58.100 1.00 48.21 253 LYS E CA 1
ATOM 9864 C C . LYS E 1 253 ? 90.636 77.587 56.790 1.00 49.55 253 LYS E C 1
ATOM 9865 O O . LYS E 1 253 ? 90.823 78.680 56.233 1.00 49.93 253 LYS E O 1
ATOM 9871 N N . VAL E 1 254 ? 89.840 76.639 56.303 1.00 51.25 254 VAL E N 1
ATOM 9872 C CA . VAL E 1 254 ? 89.112 76.797 55.041 1.00 52.53 254 VAL E CA 1
ATOM 9873 C C . VAL E 1 254 ? 87.996 77.841 55.191 1.00 53.39 254 VAL E C 1
ATOM 9874 O O . VAL E 1 254 ? 87.747 78.615 54.259 1.00 53.70 254 VAL E O 1
ATOM 9879 N N . SER F 1 2 ? 35.229 -18.576 -8.100 1.00 45.95 2 SER F N 1
ATOM 9880 C CA . SER F 1 2 ? 35.050 -18.931 -6.649 1.00 46.29 2 SER F CA 1
ATOM 9881 C C . SER F 1 2 ? 35.749 -20.262 -6.338 1.00 46.23 2 SER F C 1
ATOM 9882 O O . SER F 1 2 ? 36.853 -20.266 -5.776 1.00 45.15 2 SER F O 1
ATOM 9884 N N . THR F 1 3 ? 35.115 -21.386 -6.711 1.00 45.93 3 THR F N 1
ATOM 9885 C CA . THR F 1 3 ? 35.800 -22.675 -6.664 1.00 45.22 3 THR F CA 1
ATOM 9886 C C . THR F 1 3 ? 37.087 -22.510 -7.502 1.00 44.41 3 THR F C 1
ATOM 9887 O O . THR F 1 3 ? 38.188 -22.950 -7.071 1.00 44.39 3 THR F O 1
ATOM 9891 N N . ASP F 1 4 ? 36.944 -21.808 -8.645 1.00 42.28 4 ASP F N 1
ATOM 9892 C CA . ASP F 1 4 ? 38.056 -21.443 -9.524 1.00 40.42 4 ASP F CA 1
ATOM 9893 C C . ASP F 1 4 ? 39.050 -20.540 -8.814 1.00 37.41 4 ASP F C 1
ATOM 9894 O O . ASP F 1 4 ? 40.239 -20.826 -8.814 1.00 36.49 4 ASP F O 1
ATOM 9899 N N . ARG F 1 5 ? 38.555 -19.462 -8.216 1.00 34.47 5 ARG F N 1
ATOM 9900 C CA . ARG F 1 5 ? 39.411 -18.534 -7.454 1.00 32.30 5 ARG F CA 1
ATOM 9901 C C . ARG F 1 5 ? 40.260 -19.231 -6.357 1.00 31.05 5 ARG F C 1
ATOM 9902 O O . ARG F 1 5 ? 41.495 -19.044 -6.260 1.00 29.97 5 ARG F O 1
ATOM 9910 N N . THR F 1 6 ? 39.597 -20.028 -5.530 1.00 28.84 6 THR F N 1
ATOM 9911 C CA . THR F 1 6 ? 40.285 -20.715 -4.436 1.00 28.15 6 THR F CA 1
ATOM 9912 C C . THR F 1 6 ? 41.360 -21.675 -4.944 1.00 27.00 6 THR F C 1
ATOM 9913 O O . THR F 1 6 ? 42.526 -21.597 -4.523 1.00 26.06 6 THR F O 1
ATOM 9917 N N . GLY F 1 7 ? 40.980 -22.549 -5.880 1.00 26.09 7 GLY F N 1
ATOM 9918 C CA . GLY F 1 7 ? 41.938 -23.438 -6.520 1.00 25.55 7 GLY F CA 1
ATOM 9919 C C . GLY F 1 7 ? 43.080 -22.700 -7.185 1.00 25.33 7 GLY F C 1
ATOM 9920 O O . GLY F 1 7 ? 44.209 -23.144 -7.127 1.00 23.75 7 GLY F O 1
ATOM 9921 N N . ASN F 1 8 ? 42.774 -21.558 -7.804 1.00 25.21 8 ASN F N 1
ATOM 9922 C CA . ASN F 1 8 ? 43.775 -20.765 -8.497 1.00 25.50 8 ASN F CA 1
ATOM 9923 C C . ASN F 1 8 ? 44.827 -20.220 -7.527 1.00 24.79 8 ASN F C 1
ATOM 9924 O O . ASN F 1 8 ? 46.030 -20.376 -7.728 1.00 24.52 8 ASN F O 1
ATOM 9929 N N . ILE F 1 9 ? 44.367 -19.582 -6.459 1.00 23.80 9 ILE F N 1
ATOM 9930 C CA . ILE F 1 9 ? 45.267 -18.948 -5.497 1.00 22.45 9 ILE F CA 1
ATOM 9931 C C . ILE F 1 9 ? 46.032 -20.000 -4.696 1.00 21.96 9 ILE F C 1
ATOM 9932 O O . ILE F 1 9 ? 47.282 -19.972 -4.635 1.00 20.36 9 ILE F O 1
ATOM 9937 N N . VAL F 1 10 ? 45.308 -20.946 -4.080 1.00 20.88 10 VAL F N 1
ATOM 9938 C CA . VAL F 1 10 ? 45.989 -21.948 -3.278 1.00 20.84 10 VAL F CA 1
ATOM 9939 C C . VAL F 1 10 ? 46.958 -22.818 -4.107 1.00 20.47 10 VAL F C 1
ATOM 9940 O O . VAL F 1 10 ? 48.041 -23.161 -3.641 1.00 20.62 10 VAL F O 1
ATOM 9944 N N . GLY F 1 11 ? 46.550 -23.173 -5.321 1.00 21.13 11 GLY F N 1
ATOM 9945 C CA . GLY F 1 11 ? 47.410 -23.907 -6.243 1.00 21.00 11 GLY F CA 1
ATOM 9946 C C . GLY F 1 11 ? 48.679 -23.142 -6.572 1.00 21.12 11 GLY F C 1
ATOM 9947 O O . GLY F 1 11 ? 49.764 -23.725 -6.558 1.00 20.58 11 GLY F O 1
ATOM 9948 N N . LYS F 1 12 ? 48.555 -21.835 -6.835 1.00 21.18 12 LYS F N 1
ATOM 9949 C CA . LYS F 1 12 ? 49.760 -21.030 -7.093 1.00 22.32 12 LYS F CA 1
ATOM 9950 C C . LYS F 1 12 ? 50.669 -20.960 -5.884 1.00 21.60 12 LYS F C 1
ATOM 9951 O O . LYS F 1 12 ? 51.916 -21.023 -6.002 1.00 22.17 12 LYS F O 1
ATOM 9957 N N . MET F 1 13 ? 50.082 -20.833 -4.704 1.00 21.27 13 MET F N 1
ATOM 9958 C CA . MET F 1 13 ? 50.916 -20.743 -3.490 1.00 21.20 13 MET F CA 1
ATOM 9959 C C . MET F 1 13 ? 51.618 -22.067 -3.236 1.00 20.63 13 MET F C 1
ATOM 9960 O O . MET F 1 13 ? 52.804 -22.097 -2.903 1.00 20.62 13 MET F O 1
ATOM 9965 N N . ILE F 1 14 ? 50.894 -23.175 -3.380 1.00 20.94 14 ILE F N 1
ATOM 9966 C CA . ILE F 1 14 ? 51.510 -24.484 -3.168 1.00 20.88 14 ILE F CA 1
ATOM 9967 C C . ILE F 1 14 ? 52.636 -24.697 -4.202 1.00 20.85 14 ILE F C 1
ATOM 9968 O O . ILE F 1 14 ? 53.738 -25.109 -3.842 1.00 22.20 14 ILE F O 1
ATOM 9973 N N . ALA F 1 15 ? 52.353 -24.406 -5.467 1.00 22.36 15 ALA F N 1
ATOM 9974 C CA . ALA F 1 15 ? 53.363 -24.519 -6.542 1.00 22.35 15 ALA F CA 1
ATOM 9975 C C . ALA F 1 15 ? 54.629 -23.666 -6.265 1.00 22.54 15 ALA F C 1
ATOM 9976 O O . ALA F 1 15 ? 55.778 -24.130 -6.466 1.00 22.40 15 ALA F O 1
ATOM 9978 N N . ALA F 1 16 ? 54.412 -22.448 -5.763 1.00 21.77 16 ALA F N 1
ATOM 9979 C CA . ALA F 1 16 ? 55.476 -21.517 -5.445 1.00 22.31 16 ALA F CA 1
ATOM 9980 C C . ALA F 1 16 ? 56.344 -22.059 -4.291 1.00 21.84 16 ALA F C 1
ATOM 9981 O O . ALA F 1 16 ? 57.555 -21.922 -4.306 1.00 21.94 16 ALA F O 1
ATOM 9983 N N . ILE F 1 17 ? 55.728 -22.660 -3.284 1.00 20.55 17 ILE F N 1
ATOM 9984 C CA . ILE F 1 17 ? 56.508 -23.260 -2.212 1.00 20.97 17 ILE F CA 1
ATOM 9985 C C . ILE F 1 17 ? 57.319 -24.475 -2.694 1.00 20.37 17 ILE F C 1
ATOM 9986 O O . ILE F 1 17 ? 58.488 -24.647 -2.311 1.00 20.17 17 ILE F O 1
ATOM 9991 N N . ASN F 1 18 ? 56.680 -25.320 -3.483 1.00 19.90 18 ASN F N 1
ATOM 9992 C CA . ASN F 1 18 ? 57.351 -26.510 -4.032 1.00 20.90 18 ASN F CA 1
ATOM 9993 C C . ASN F 1 18 ? 58.517 -26.125 -4.941 1.00 21.01 18 ASN F C 1
ATOM 9994 O O . ASN F 1 18 ? 59.529 -26.805 -4.944 1.00 22.25 18 ASN F O 1
ATOM 9999 N N . ALA F 1 19 ? 58.368 -25.010 -5.648 1.00 22.29 19 ALA F N 1
ATOM 10000 C CA . ALA F 1 19 ? 59.465 -24.428 -6.448 1.00 22.86 19 ALA F CA 1
ATOM 10001 C C . ALA F 1 19 ? 60.671 -24.087 -5.613 1.00 22.53 19 ALA F C 1
ATOM 10002 O O . ALA F 1 19 ? 61.802 -24.415 -6.008 1.00 24.29 19 ALA F O 1
ATOM 10004 N N . VAL F 1 20 ? 60.453 -23.439 -4.455 1.00 21.77 20 VAL F N 1
ATOM 10005 C CA . VAL F 1 20 ? 61.511 -23.134 -3.506 1.00 20.05 20 VAL F CA 1
ATOM 10006 C C . VAL F 1 20 ? 62.155 -24.407 -2.944 1.00 20.59 20 VAL F C 1
ATOM 10007 O O . VAL F 1 20 ? 63.376 -24.505 -2.857 1.00 20.21 20 VAL F O 1
ATOM 10011 N N . ILE F 1 21 ? 61.334 -25.371 -2.540 1.00 19.85 21 ILE F N 1
ATOM 10012 C CA . ILE F 1 21 ? 61.819 -26.670 -2.088 1.00 19.51 21 ILE F CA 1
ATOM 10013 C C . ILE F 1 21 ? 62.793 -27.273 -3.131 1.00 20.70 21 ILE F C 1
ATOM 10014 O O . ILE F 1 21 ? 63.897 -27.696 -2.770 1.00 20.83 21 ILE F O 1
ATOM 10019 N N . LYS F 1 22 ? 62.380 -27.290 -4.390 1.00 21.24 22 LYS F N 1
ATOM 10020 C CA . LYS F 1 22 ? 63.179 -27.886 -5.461 1.00 24.43 22 LYS F CA 1
ATOM 10021 C C . LYS F 1 22 ? 64.460 -27.063 -5.695 1.00 24.85 22 LYS F C 1
ATOM 10022 O O . LYS F 1 22 ? 65.542 -27.646 -5.837 1.00 25.69 22 LYS F O 1
ATOM 10028 N N . ASP F 1 23 ? 64.339 -25.733 -5.665 1.00 24.33 23 ASP F N 1
ATOM 10029 C CA . ASP F 1 23 ? 65.435 -24.805 -6.011 1.00 25.50 23 ASP F CA 1
ATOM 10030 C C . ASP F 1 23 ? 66.489 -24.851 -4.920 1.00 24.79 23 ASP F C 1
ATOM 10031 O O . ASP F 1 23 ? 67.683 -24.878 -5.228 1.00 24.79 23 ASP F O 1
ATOM 10039 N N . GLU F 1 24 ? 66.063 -24.887 -3.649 1.00 23.93 24 GLU F N 1
ATOM 10040 C CA . GLU F 1 24 ? 66.999 -24.835 -2.512 1.00 24.38 24 GLU F CA 1
ATOM 10041 C C . GLU F 1 24 ? 67.339 -26.208 -1.956 1.00 23.13 24 GLU F C 1
ATOM 10042 O O . GLU F 1 24 ? 68.119 -26.349 -1.007 1.00 22.87 24 GLU F O 1
ATOM 10048 N N . LYS F 1 25 ? 66.758 -27.232 -2.576 1.00 21.95 25 LYS F N 1
ATOM 10049 C CA . LYS F 1 25 ? 67.048 -28.612 -2.178 1.00 21.83 25 LYS F CA 1
ATOM 10050 C C . LYS F 1 25 ? 66.734 -28.819 -0.688 1.00 21.40 25 LYS F C 1
ATOM 10051 O O . LYS F 1 25 ? 67.517 -29.348 0.121 1.00 21.18 25 LYS F O 1
ATOM 10057 N N . VAL F 1 26 ? 65.518 -28.405 -0.301 1.00 21.82 26 VAL F N 1
ATOM 10058 C CA . VAL F 1 26 ? 65.115 -28.603 1.081 1.00 21.67 26 VAL F CA 1
ATOM 10059 C C . VAL F 1 26 ? 65.089 -30.109 1.410 1.00 22.26 26 VAL F C 1
ATOM 10060 O O . VAL F 1 26 ? 64.606 -30.903 0.611 1.00 22.62 26 VAL F O 1
ATOM 10064 N N . SER F 1 27 ? 65.622 -30.464 2.570 1.00 21.14 27 SER F N 1
ATOM 10065 C CA . SER F 1 27 ? 65.905 -31.837 2.975 1.00 21.97 27 SER F CA 1
ATOM 10066 C C . SER F 1 27 ? 64.761 -32.421 3.813 1.00 21.81 27 SER F C 1
ATOM 10067 O O . SER F 1 27 ? 63.853 -31.687 4.260 1.00 19.86 27 SER F O 1
ATOM 10070 N N . TYR F 1 28 ? 64.773 -33.743 3.988 1.00 21.17 28 TYR F N 1
ATOM 10071 C CA . TYR F 1 28 ? 63.743 -34.366 4.818 1.00 21.61 28 TYR F CA 1
ATOM 10072 C C . TYR F 1 28 ? 63.882 -33.917 6.245 1.00 22.50 28 TYR F C 1
ATOM 10073 O O . TYR F 1 28 ? 62.896 -33.756 6.945 1.00 21.29 28 TYR F O 1
ATOM 10082 N N . SER F 1 29 ? 65.112 -33.695 6.714 1.00 22.21 29 SER F N 1
ATOM 10083 C CA . SER F 1 29 ? 65.214 -33.278 8.116 1.00 22.76 29 SER F CA 1
ATOM 10084 C C . SER F 1 29 ? 64.659 -31.864 8.278 1.00 21.71 29 SER F C 1
ATOM 10085 O O . SER F 1 29 ? 64.043 -31.586 9.275 1.00 22.39 29 SER F O 1
ATOM 10088 N N . GLU F 1 30 ? 64.859 -30.998 7.288 1.00 21.61 30 GLU F N 1
ATOM 10089 C CA . GLU F 1 30 ? 64.285 -29.665 7.323 1.00 21.84 30 GLU F CA 1
ATOM 10090 C C . GLU F 1 30 ? 62.729 -29.737 7.266 1.00 21.39 30 GLU F C 1
ATOM 10091 O O . GLU F 1 30 ? 62.050 -28.976 7.923 1.00 20.71 30 GLU F O 1
ATOM 10097 N N . TYR F 1 31 ? 62.211 -30.655 6.464 1.00 19.48 31 TYR F N 1
ATOM 10098 C CA . TYR F 1 31 ? 60.743 -30.889 6.349 1.00 20.29 31 TYR F CA 1
ATOM 10099 C C . TYR F 1 31 ? 60.176 -31.361 7.693 1.00 19.73 31 TYR F C 1
ATOM 10100 O O . TYR F 1 31 ? 59.129 -30.862 8.167 1.00 20.09 31 TYR F O 1
ATOM 10109 N N . LYS F 1 32 ? 60.873 -32.293 8.346 1.00 20.38 32 LYS F N 1
ATOM 10110 C CA . LYS F 1 32 ? 60.388 -32.772 9.635 1.00 21.37 32 LYS F CA 1
ATOM 10111 C C . LYS F 1 32 ? 60.415 -31.692 10.689 1.00 20.76 32 LYS F C 1
ATOM 10112 O O . LYS F 1 32 ? 59.481 -31.555 11.459 1.00 21.18 32 LYS F O 1
ATOM 10118 N N . ALA F 1 33 ? 61.481 -30.914 10.713 1.00 21.07 33 ALA F N 1
ATOM 10119 C CA . ALA F 1 33 ? 61.573 -29.814 11.682 1.00 21.51 33 ALA F CA 1
ATOM 10120 C C . ALA F 1 33 ? 60.446 -28.770 11.449 1.00 21.24 33 ALA F C 1
ATOM 10121 O O . ALA F 1 33 ? 59.865 -28.252 12.423 1.00 21.18 33 ALA F O 1
ATOM 10123 N N . SER F 1 34 ? 60.136 -28.509 10.168 1.00 19.91 34 SER F N 1
ATOM 10124 C CA . SER F 1 34 ? 59.104 -27.574 9.759 1.00 20.60 34 SER F CA 1
ATOM 10125 C C . SER F 1 34 ? 57.707 -28.074 10.131 1.00 19.94 34 SER F C 1
ATOM 10126 O O . SER F 1 34 ? 56.845 -27.298 10.563 1.00 18.35 34 SER F O 1
ATOM 10129 N N . THR F 1 35 ? 57.513 -29.383 9.978 1.00 18.25 35 THR F N 1
ATOM 10130 C CA . THR F 1 35 ? 56.279 -30.032 10.420 1.00 19.01 35 THR F CA 1
ATOM 10131 C C . THR F 1 35 ? 56.028 -29.821 11.944 1.00 18.88 35 THR F C 1
ATOM 10132 O O . THR F 1 35 ? 54.941 -29.391 12.352 1.00 17.76 35 THR F O 1
ATOM 10136 N N . GLY F 1 36 ? 57.034 -30.098 12.776 1.00 19.36 36 GLY F N 1
ATOM 10137 C CA . GLY F 1 36 ? 56.921 -29.848 14.211 1.00 19.21 36 GLY F CA 1
ATOM 10138 C C . GLY F 1 36 ? 56.672 -28.394 14.543 1.00 19.64 36 GLY F C 1
ATOM 10139 O O . GLY F 1 36 ? 55.912 -28.078 15.470 1.00 19.82 36 GLY F O 1
ATOM 10140 N N . TRP F 1 37 ? 57.342 -27.490 13.825 1.00 18.97 37 TRP F N 1
ATOM 10141 C CA . TRP F 1 37 ? 57.161 -26.053 14.045 1.00 19.12 37 TRP F CA 1
ATOM 10142 C C . TRP F 1 37 ? 55.729 -25.652 13.735 1.00 19.04 37 TRP F C 1
ATOM 10143 O O . TRP F 1 37 ? 55.082 -24.984 14.530 1.00 19.31 37 TRP F O 1
ATOM 10154 N N . LEU F 1 38 ? 55.234 -26.043 12.569 1.00 18.39 38 LEU F N 1
ATOM 10155 C CA . LEU F 1 38 ? 53.839 -25.717 12.186 1.00 18.29 38 LEU F CA 1
ATOM 10156 C C . LEU F 1 38 ? 52.811 -26.199 13.224 1.00 17.89 38 LEU F C 1
ATOM 10157 O O . LEU F 1 38 ? 51.928 -25.415 13.646 1.00 17.84 38 LEU F O 1
ATOM 10162 N N . ILE F 1 39 ? 52.989 -27.425 13.704 1.00 17.30 39 ILE F N 1
ATOM 10163 C CA . ILE F 1 39 ? 52.171 -27.948 14.816 1.00 18.32 39 ILE F CA 1
ATOM 10164 C C . ILE F 1 39 ? 52.255 -27.038 16.062 1.00 19.49 39 ILE F C 1
ATOM 10165 O O . ILE F 1 39 ? 51.224 -26.702 16.677 1.00 17.99 39 ILE F O 1
ATOM 10170 N N . SER F 1 40 ? 53.478 -26.611 16.390 1.00 19.00 40 SER F N 1
ATOM 10171 C CA . SER F 1 40 ? 53.686 -25.702 17.540 1.00 20.42 40 SER F CA 1
ATOM 10172 C C . SER F 1 40 ? 52.976 -24.343 17.420 1.00 20.41 40 SER F C 1
ATOM 10173 O O . SER F 1 40 ? 52.446 -23.830 18.424 1.00 21.74 40 SER F O 1
ATOM 10176 N N . VAL F 1 41 ? 52.913 -23.779 16.216 1.00 19.91 41 VAL F N 1
ATOM 10177 C CA . VAL F 1 41 ? 52.192 -22.514 15.990 1.00 20.11 41 VAL F CA 1
ATOM 10178 C C . VAL F 1 41 ? 50.749 -22.676 16.460 1.00 20.31 41 VAL F C 1
ATOM 10179 O O . VAL F 1 41 ? 50.253 -21.832 17.216 1.00 20.89 41 VAL F O 1
ATOM 10183 N N . GLY F 1 42 ? 50.093 -23.744 16.021 1.00 19.64 42 GLY F N 1
ATOM 10184 C CA . GLY F 1 42 ? 48.691 -23.995 16.408 1.00 20.19 42 GLY F CA 1
ATOM 10185 C C . GLY F 1 42 ? 48.541 -24.218 17.908 1.00 22.30 42 GLY F C 1
ATOM 10186 O O . GLY F 1 42 ? 47.649 -23.637 18.555 1.00 22.37 42 GLY F O 1
ATOM 10187 N N . GLU F 1 43 ? 49.450 -25.014 18.478 1.00 23.09 43 GLU F N 1
ATOM 10188 C CA . GLU F 1 43 ? 49.399 -25.351 19.908 1.00 24.48 43 GLU F CA 1
ATOM 10189 C C . GLU F 1 43 ? 49.536 -24.133 20.798 1.00 24.23 43 GLU F C 1
ATOM 10190 O O . GLU F 1 43 ? 48.895 -24.066 21.842 1.00 24.59 43 GLU F O 1
ATOM 10196 N N . LYS F 1 44 ? 50.368 -23.176 20.387 1.00 22.78 44 LYS F N 1
ATOM 10197 C CA . LYS F 1 44 ? 50.526 -21.924 21.124 1.00 23.72 44 LYS F CA 1
ATOM 10198 C C . LYS F 1 44 ? 49.646 -20.776 20.701 1.00 22.49 44 LYS F C 1
ATOM 10199 O O . LYS F 1 44 ? 49.842 -19.645 21.152 1.00 21.83 44 LYS F O 1
ATOM 10205 N N . ASN F 1 45 ? 48.640 -21.054 19.878 1.00 22.18 45 ASN F N 1
ATOM 10206 C CA . ASN F 1 45 ? 47.715 -20.012 19.487 1.00 22.46 45 ASN F CA 1
ATOM 10207 C C . ASN F 1 45 ? 48.380 -18.816 18.836 1.00 21.81 45 ASN F C 1
ATOM 10208 O O . ASN F 1 45 ? 48.014 -17.658 19.071 1.00 21.30 45 ASN F O 1
ATOM 10213 N N . GLU F 1 46 ? 49.363 -19.091 17.977 1.00 21.02 46 GLU F N 1
ATOM 10214 C CA . GLU F 1 46 ? 50.132 -18.013 17.369 1.00 21.28 46 GLU F CA 1
ATOM 10215 C C . GLU F 1 46 ? 49.835 -17.815 15.877 1.00 21.02 46 GLU F C 1
ATOM 10216 O O . GLU F 1 46 ? 50.583 -17.122 15.199 1.00 20.52 46 GLU F O 1
ATOM 10222 N N . TRP F 1 47 ? 48.758 -18.414 15.352 1.00 19.91 47 TRP F N 1
ATOM 10223 C CA . TRP F 1 47 ? 48.434 -18.181 13.932 1.00 18.96 47 TRP F CA 1
ATOM 10224 C C . TRP F 1 47 ? 48.208 -16.706 13.592 1.00 19.92 47 TRP F C 1
ATOM 10225 O O . TRP F 1 47 ? 48.835 -16.194 12.670 1.00 19.62 47 TRP F O 1
ATOM 10236 N N . PRO F 1 48 ? 47.353 -15.996 14.327 1.00 18.94 48 PRO F N 1
ATOM 10237 C CA . PRO F 1 48 ? 47.182 -14.564 14.055 1.00 19.39 48 PRO F CA 1
ATOM 10238 C C . PRO F 1 48 ? 48.493 -13.778 14.171 1.00 19.95 48 PRO F C 1
ATOM 10239 O O . PRO F 1 48 ? 48.773 -12.950 13.309 1.00 19.94 48 PRO F O 1
ATOM 10243 N N . LEU F 1 49 ? 49.293 -14.063 15.201 1.00 18.68 49 LEU F N 1
ATOM 10244 C CA . LEU F 1 49 ? 50.576 -13.395 15.313 1.00 18.77 49 LEU F CA 1
ATOM 10245 C C . LEU F 1 49 ? 51.487 -13.672 14.104 1.00 18.36 49 LEU F C 1
ATOM 10246 O O . LEU F 1 49 ? 51.992 -12.741 13.473 1.00 18.59 49 LEU F O 1
ATOM 10251 N N . PHE F 1 50 ? 51.721 -14.945 13.802 1.00 17.03 50 PHE F N 1
ATOM 10252 C CA . PHE F 1 50 ? 52.626 -15.303 12.726 1.00 18.28 50 PHE F CA 1
ATOM 10253 C C . PHE F 1 50 ? 52.123 -14.687 11.417 1.00 17.75 50 PHE F C 1
ATOM 10254 O O . PHE F 1 50 ? 52.890 -14.099 10.670 1.00 17.52 50 PHE F O 1
ATOM 10262 N N . LEU F 1 51 ? 50.828 -14.827 11.132 1.00 15.99 51 LEU F N 1
ATOM 10263 C CA . LEU F 1 51 ? 50.323 -14.320 9.868 1.00 17.11 51 LEU F CA 1
ATOM 10264 C C . LEU F 1 51 ? 50.345 -12.800 9.760 1.00 17.81 51 LEU F C 1
ATOM 10265 O O . LEU F 1 51 ? 50.667 -12.244 8.697 1.00 18.73 51 LEU F O 1
ATOM 10270 N N . ASP F 1 52 ? 50.049 -12.119 10.865 1.00 18.12 52 ASP F N 1
ATOM 10271 C CA . ASP F 1 52 ? 50.021 -10.651 10.842 1.00 18.80 52 ASP F CA 1
ATOM 10272 C C . ASP F 1 52 ? 51.451 -10.110 10.688 1.00 19.21 52 ASP F C 1
ATOM 10273 O O . ASP F 1 52 ? 51.642 -9.068 10.064 1.00 20.56 52 ASP F O 1
ATOM 10278 N N . VAL F 1 53 ? 52.437 -10.823 11.220 1.00 19.20 53 VAL F N 1
ATOM 10279 C CA . VAL F 1 53 ? 53.833 -10.396 11.028 1.00 19.23 53 VAL F CA 1
ATOM 10280 C C . VAL F 1 53 ? 54.250 -10.483 9.555 1.00 19.55 53 VAL F C 1
ATOM 10281 O O . VAL F 1 53 ? 54.777 -9.517 8.960 1.00 18.85 53 VAL F O 1
ATOM 10285 N N . PHE F 1 54 ? 53.978 -11.637 8.934 1.00 18.21 54 PHE F N 1
ATOM 10286 C CA . PHE F 1 54 ? 54.602 -11.922 7.659 1.00 18.46 54 PHE F CA 1
ATOM 10287 C C . PHE F 1 54 ? 53.761 -11.664 6.433 1.00 18.59 54 PHE F C 1
ATOM 10288 O O . PHE F 1 54 ? 54.320 -11.501 5.379 1.00 18.53 54 PHE F O 1
ATOM 10296 N N . PHE F 1 55 ? 52.423 -11.662 6.580 1.00 18.89 55 PHE F N 1
ATOM 10297 C CA . PHE F 1 55 ? 51.516 -11.648 5.446 1.00 18.72 55 PHE F CA 1
ATOM 10298 C C . PHE F 1 55 ? 50.517 -10.482 5.454 1.00 19.41 55 PHE F C 1
ATOM 10299 O O . PHE F 1 55 ? 50.135 -9.997 4.379 1.00 17.96 55 PHE F O 1
ATOM 10307 N N . GLU F 1 56 ? 50.123 -9.996 6.643 1.00 19.29 56 GLU F N 1
ATOM 10308 C CA . GLU F 1 56 ? 49.105 -8.912 6.661 1.00 18.91 56 GLU F CA 1
ATOM 10309 C C . GLU F 1 56 ? 49.524 -7.675 5.870 1.00 19.18 56 GLU F C 1
ATOM 10310 O O . GLU F 1 56 ? 48.692 -7.057 5.212 1.00 18.23 56 GLU F O 1
ATOM 10316 N N . HIS F 1 57 ? 50.806 -7.272 5.918 1.00 19.56 57 HIS F N 1
ATOM 10317 C CA . HIS F 1 57 ? 51.214 -6.122 5.065 1.00 20.20 57 HIS F CA 1
ATOM 10318 C C . HIS F 1 57 ? 50.859 -6.237 3.562 1.00 21.01 57 HIS F C 1
ATOM 10319 O O . HIS F 1 57 ? 50.514 -5.252 2.914 1.00 20.66 57 HIS F O 1
ATOM 10326 N N . ALA F 1 58 ? 50.925 -7.443 3.012 1.00 20.98 58 ALA F N 1
ATOM 10327 C CA . ALA F 1 58 ? 50.633 -7.621 1.602 1.00 20.87 58 ALA F CA 1
ATOM 10328 C C . ALA F 1 58 ? 49.128 -7.633 1.362 1.00 20.24 58 ALA F C 1
ATOM 10329 O O . ALA F 1 58 ? 48.672 -7.064 0.370 1.00 20.64 58 ALA F O 1
ATOM 10331 N N . ILE F 1 59 ? 48.358 -8.202 2.284 1.00 20.38 59 ILE F N 1
ATOM 10332 C CA . ILE F 1 59 ? 46.869 -8.108 2.238 1.00 19.18 59 ILE F CA 1
ATOM 10333 C C . ILE F 1 59 ? 46.442 -6.612 2.321 1.00 20.67 59 ILE F C 1
ATOM 10334 O O . ILE F 1 59 ? 45.599 -6.091 1.525 1.00 20.30 59 ILE F O 1
ATOM 10339 N N . GLU F 1 60 ? 47.049 -5.914 3.275 1.00 19.74 60 GLU F N 1
ATOM 10340 C CA . GLU F 1 60 ? 46.714 -4.527 3.511 1.00 21.29 60 GLU F CA 1
ATOM 10341 C C . GLU F 1 60 ? 47.093 -3.688 2.301 1.00 21.60 60 GLU F C 1
ATOM 10342 O O . GLU F 1 60 ? 46.324 -2.816 1.916 1.00 20.69 60 GLU F O 1
ATOM 10348 N N . SER F 1 61 ? 48.267 -3.977 1.716 1.00 23.16 61 SER F N 1
ATOM 10349 C CA . SER F 1 61 ? 48.721 -3.305 0.513 1.00 24.71 61 SER F CA 1
ATOM 10350 C C . SER F 1 61 ? 47.715 -3.394 -0.629 1.00 24.78 61 SER F C 1
ATOM 10351 O O . SER F 1 61 ? 47.478 -2.392 -1.302 1.00 25.38 61 SER F O 1
ATOM 10354 N N . VAL F 1 62 ? 47.112 -4.560 -0.848 1.00 24.82 62 VAL F N 1
ATOM 10355 C CA . VAL F 1 62 ? 46.043 -4.615 -1.844 1.00 25.63 62 VAL F CA 1
ATOM 10356 C C . VAL F 1 62 ? 44.787 -3.822 -1.460 1.00 26.11 62 VAL F C 1
ATOM 10357 O O . VAL F 1 62 ? 44.245 -3.094 -2.297 1.00 26.04 62 VAL F O 1
ATOM 10361 N N . ALA F 1 63 ? 44.333 -3.933 -0.210 1.00 25.63 63 ALA F N 1
ATOM 10362 C CA . ALA F 1 63 ? 43.191 -3.123 0.248 1.00 26.14 63 ALA F CA 1
ATOM 10363 C C . ALA F 1 63 ? 43.469 -1.630 0.038 1.00 26.26 63 ALA F C 1
ATOM 10364 O O . ALA F 1 63 ? 42.602 -0.866 -0.407 1.00 27.41 63 ALA F O 1
ATOM 10366 N N . ALA F 1 64 ? 44.701 -1.229 0.313 1.00 26.04 64 ALA F N 1
ATOM 10367 C CA . ALA F 1 64 ? 45.131 0.171 0.183 1.00 26.66 64 ALA F CA 1
ATOM 10368 C C . ALA F 1 64 ? 45.025 0.739 -1.233 1.00 27.07 64 ALA F C 1
ATOM 10369 O O . ALA F 1 64 ? 44.972 1.956 -1.399 1.00 27.03 64 ALA F O 1
ATOM 10371 N N . GLU F 1 65 ? 45.050 -0.132 -2.240 1.00 27.94 65 GLU F N 1
ATOM 10372 C CA . GLU F 1 65 ? 44.869 0.293 -3.635 1.00 30.14 65 GLU F CA 1
ATOM 10373 C C . GLU F 1 65 ? 43.558 1.068 -3.821 1.00 30.44 65 GLU F C 1
ATOM 10374 O O . GLU F 1 65 ? 43.471 1.956 -4.673 1.00 30.64 65 GLU F O 1
ATOM 10380 N N . SER F 1 66 ? 42.559 0.761 -2.998 1.00 30.31 66 SER F N 1
ATOM 10381 C CA . SER F 1 66 ? 41.235 1.401 -3.097 1.00 30.40 66 SER F CA 1
ATOM 10382 C C . SER F 1 66 ? 40.964 2.529 -2.070 1.00 29.84 66 SER F C 1
ATOM 10383 O O . SER F 1 66 ? 39.820 2.974 -1.910 1.00 29.68 66 SER F O 1
ATOM 10386 N N . ASN F 1 67 ? 42.016 2.996 -1.390 1.00 28.88 67 ASN F N 1
ATOM 10387 C CA . ASN F 1 67 ? 41.865 4.029 -0.378 1.00 28.83 67 ASN F CA 1
ATOM 10388 C C . ASN F 1 67 ? 41.288 5.290 -0.984 1.00 29.87 67 ASN F C 1
ATOM 10389 O O . ASN F 1 67 ? 41.684 5.687 -2.062 1.00 29.64 67 ASN F O 1
ATOM 10394 N N . ARG F 1 68 ? 40.379 5.916 -0.259 1.00 30.66 68 ARG F N 1
ATOM 10395 C CA . ARG F 1 68 ? 39.819 7.210 -0.629 1.00 31.89 68 ARG F CA 1
ATOM 10396 C C . ARG F 1 68 ? 40.255 8.291 0.342 1.00 31.73 68 ARG F C 1
ATOM 10397 O O . ARG F 1 68 ? 39.954 9.486 0.130 1.00 32.23 68 ARG F O 1
ATOM 10405 N N . GLY F 1 69 ? 40.947 7.876 1.418 1.00 30.39 69 GLY F N 1
ATOM 10406 C CA . GLY F 1 69 ? 41.469 8.799 2.402 1.00 28.16 69 GLY F CA 1
ATOM 10407 C C . GLY F 1 69 ? 42.986 8.707 2.502 1.00 27.75 69 GLY F C 1
ATOM 10408 O O . GLY F 1 69 ? 43.688 8.297 1.549 1.00 28.53 69 GLY F O 1
ATOM 10409 N N . SER F 1 70 ? 43.478 9.068 3.673 1.00 25.43 70 SER F N 1
ATOM 10410 C CA . SER F 1 70 ? 44.902 9.153 3.929 1.00 25.31 70 SER F CA 1
ATOM 10411 C C . SER F 1 70 ? 45.486 7.736 4.090 1.00 22.83 70 SER F C 1
ATOM 10412 O O . SER F 1 70 ? 44.747 6.747 4.055 1.00 23.25 70 SER F O 1
ATOM 10415 N N . GLN F 1 71 ? 46.797 7.667 4.257 1.00 22.32 71 GLN F N 1
ATOM 10416 C CA . GLN F 1 71 ? 47.506 6.386 4.181 1.00 22.52 71 GLN F CA 1
ATOM 10417 C C . GLN F 1 71 ? 47.124 5.451 5.340 1.00 22.17 71 GLN F C 1
ATOM 10418 O O . GLN F 1 71 ? 46.985 5.901 6.501 1.00 22.16 71 GLN F O 1
ATOM 10424 N N . SER F 1 72 ? 46.999 4.172 5.013 1.00 21.96 72 SER F N 1
ATOM 10425 C CA . SER F 1 72 ? 46.576 3.135 5.940 1.00 22.84 72 SER F CA 1
ATOM 10426 C C . SER F 1 72 ? 47.729 2.181 6.238 1.00 21.74 72 SER F C 1
ATOM 10427 O O . SER F 1 72 ? 48.802 2.276 5.628 1.00 21.97 72 SER F O 1
ATOM 10430 N N . SER F 1 73 ? 47.511 1.288 7.199 1.00 22.16 73 SER F N 1
ATOM 10431 C CA . SER F 1 73 ? 48.468 0.229 7.535 1.00 21.43 73 SER F CA 1
ATOM 10432 C C . SER F 1 73 ? 47.743 -0.975 8.151 1.00 20.77 73 SER F C 1
ATOM 10433 O O . SER F 1 73 ? 46.489 -0.998 8.241 1.00 20.50 73 SER F O 1
ATOM 10436 N N . ILE F 1 74 ? 48.518 -1.978 8.555 1.00 19.11 74 ILE F N 1
ATOM 10437 C CA . ILE F 1 74 ? 47.970 -3.212 9.091 1.00 18.97 74 ILE F CA 1
ATOM 10438 C C . ILE F 1 74 ? 47.354 -2.959 10.465 1.00 19.08 74 ILE F C 1
ATOM 10439 O O . ILE F 1 74 ? 47.716 -2.013 11.161 1.00 18.02 74 ILE F O 1
ATOM 10444 N N . GLN F 1 75 ? 46.393 -3.799 10.829 1.00 18.20 75 GLN F N 1
ATOM 10445 C CA . GLN F 1 75 ? 45.829 -3.740 12.158 1.00 18.69 75 GLN F CA 1
ATOM 10446 C C . GLN F 1 75 ? 46.736 -4.426 13.169 1.00 19.21 75 GLN F C 1
ATOM 10447 O O . GLN F 1 75 ? 46.834 -3.979 14.313 1.00 18.87 75 GLN F O 1
ATOM 10453 N N . GLY F 1 76 ? 47.355 -5.546 12.765 1.00 19.48 76 GLY F N 1
ATOM 10454 C CA . GLY F 1 76 ? 48.108 -6.368 13.708 1.00 18.98 76 GLY F CA 1
ATOM 10455 C C . GLY F 1 76 ? 47.183 -7.152 14.624 1.00 18.92 76 GLY F C 1
ATOM 10456 O O . GLY F 1 76 ? 45.960 -7.078 14.473 1.00 18.49 76 GLY F O 1
ATOM 10457 N N . PRO F 1 77 ? 47.750 -7.961 15.515 1.00 19.21 77 PRO F N 1
ATOM 10458 C CA . PRO F 1 77 ? 46.952 -8.894 16.330 1.00 19.16 77 PRO F CA 1
ATOM 10459 C C . PRO F 1 77 ? 46.534 -8.433 17.723 1.00 19.48 77 PRO F C 1
ATOM 10460 O O . PRO F 1 77 ? 45.948 -9.259 18.459 1.00 20.08 77 PRO F O 1
ATOM 10464 N N . TYR F 1 78 ? 46.815 -7.180 18.093 1.00 17.79 78 TYR F N 1
ATOM 10465 C CA . TYR F 1 78 ? 46.662 -6.754 19.470 1.00 18.39 78 TYR F CA 1
ATOM 10466 C C . TYR F 1 78 ? 45.582 -5.707 19.690 1.00 18.17 78 TYR F C 1
ATOM 10467 O O . TYR F 1 78 ? 45.543 -5.069 20.730 1.00 19.56 78 TYR F O 1
ATOM 10476 N N . PHE F 1 79 ? 44.703 -5.517 18.724 1.00 18.42 79 PHE F N 1
ATOM 10477 C CA . PHE F 1 79 ? 43.505 -4.759 19.014 1.00 18.10 79 PHE F CA 1
ATOM 10478 C C . PHE F 1 79 ? 42.609 -5.479 20.044 1.00 19.33 79 PHE F C 1
ATOM 10479 O O . PHE F 1 79 ? 42.445 -6.719 20.012 1.00 19.70 79 PHE F O 1
ATOM 10487 N N . ILE F 1 80 ? 42.021 -4.701 20.939 1.00 18.98 80 ILE F N 1
ATOM 10488 C CA . ILE F 1 80 ? 41.082 -5.227 21.933 1.00 19.69 80 ILE F CA 1
ATOM 10489 C C . ILE F 1 80 ? 39.838 -4.364 21.928 1.00 20.77 80 ILE F C 1
ATOM 10490 O O . ILE F 1 80 ? 39.891 -3.164 22.162 1.00 20.19 80 ILE F O 1
ATOM 10495 N N . PRO F 1 81 ? 38.697 -4.971 21.636 1.00 21.97 81 PRO F N 1
ATOM 10496 C CA . PRO F 1 81 ? 37.437 -4.227 21.620 1.00 22.36 81 PRO F CA 1
ATOM 10497 C C . PRO F 1 81 ? 37.050 -3.695 23.004 1.00 22.19 81 PRO F C 1
ATOM 10498 O O . PRO F 1 81 ? 37.468 -4.243 24.043 1.00 22.74 81 PRO F O 1
ATOM 10502 N N . GLY F 1 82 ? 36.261 -2.633 23.017 1.00 22.79 82 GLY F N 1
ATOM 10503 C CA . GLY F 1 82 ? 35.716 -2.113 24.264 1.00 23.36 82 GLY F CA 1
ATOM 10504 C C . GLY F 1 82 ? 36.600 -1.103 24.972 1.00 23.69 82 GLY F C 1
ATOM 10505 O O . GLY F 1 82 ? 36.283 -0.713 26.107 1.00 23.21 82 GLY F O 1
ATOM 10506 N N . ALA F 1 83 ? 37.706 -0.662 24.340 1.00 22.55 83 ALA F N 1
ATOM 10507 C CA . ALA F 1 83 ? 38.438 0.478 24.913 1.00 23.93 83 ALA F CA 1
ATOM 10508 C C . ALA F 1 83 ? 37.440 1.620 25.254 1.00 24.61 83 ALA F C 1
ATOM 10509 O O . ALA F 1 83 ? 36.550 1.908 24.460 1.00 24.18 83 ALA F O 1
ATOM 10511 N N . PRO F 1 84 ? 37.548 2.239 26.433 1.00 25.97 84 PRO F N 1
ATOM 10512 C CA . PRO F 1 84 ? 36.571 3.276 26.836 1.00 25.58 84 PRO F CA 1
ATOM 10513 C C . PRO F 1 84 ? 36.719 4.619 26.108 1.00 26.41 84 PRO F C 1
ATOM 10514 O O . PRO F 1 84 ? 37.840 5.057 25.753 1.00 23.79 84 PRO F O 1
ATOM 10518 N N . GLU F 1 85 ? 35.579 5.298 25.925 1.00 26.43 85 GLU F N 1
ATOM 10519 C CA . GLU F 1 85 ? 35.638 6.663 25.429 1.00 26.97 85 GLU F CA 1
ATOM 10520 C C . GLU F 1 85 ? 36.255 7.487 26.544 1.00 26.79 85 GLU F C 1
ATOM 10521 O O . GLU F 1 85 ? 35.854 7.371 27.727 1.00 26.66 85 GLU F O 1
ATOM 10531 N N . LEU F 1 86 ? 37.251 8.290 26.177 1.00 25.90 86 LEU F N 1
ATOM 10532 C CA . LEU F 1 86 ? 37.982 9.095 27.139 1.00 25.71 86 LEU F CA 1
ATOM 10533 C C . LEU F 1 86 ? 37.224 10.402 27.350 1.00 26.37 86 LEU F C 1
ATOM 10534 O O . LEU F 1 86 ? 36.239 10.651 26.667 1.00 24.95 86 LEU F O 1
ATOM 10539 N N . SER F 1 87 ? 37.709 11.210 28.288 1.00 27.48 87 SER F N 1
ATOM 10540 C CA . SER F 1 87 ? 37.154 12.501 28.645 1.00 27.73 87 SER F CA 1
ATOM 10541 C C . SER F 1 87 ? 38.168 13.615 28.445 1.00 28.29 87 SER F C 1
ATOM 10542 O O . SER F 1 87 ? 39.375 13.443 28.689 1.00 27.75 87 SER F O 1
ATOM 10545 N N . ILE F 1 88 ? 37.675 14.780 28.033 1.00 28.81 88 ILE F N 1
ATOM 10546 C CA . ILE F 1 88 ? 38.528 15.977 27.902 1.00 30.87 88 ILE F CA 1
ATOM 10547 C C . ILE F 1 88 ? 39.067 16.419 29.277 1.00 31.27 88 ILE F C 1
ATOM 10548 O O . ILE F 1 88 ? 38.306 16.375 30.251 1.00 31.90 88 ILE F O 1
ATOM 10553 N N . PRO F 1 89 ? 40.353 16.796 29.405 1.00 30.24 89 PRO F N 1
ATOM 10554 C CA . PRO F 1 89 ? 41.375 16.732 28.353 1.00 29.04 89 PRO F CA 1
ATOM 10555 C C . PRO F 1 89 ? 41.889 15.305 28.079 1.00 27.61 89 PRO F C 1
ATOM 10556 O O . PRO F 1 89 ? 42.378 14.607 28.963 1.00 26.81 89 PRO F O 1
ATOM 10560 N N . TYR F 1 90 ? 41.771 14.905 26.824 1.00 25.76 90 TYR F N 1
ATOM 10561 C CA . TYR F 1 90 ? 42.012 13.527 26.451 1.00 24.85 90 TYR F CA 1
ATOM 10562 C C . TYR F 1 90 ? 43.392 13.036 26.903 1.00 23.82 90 TYR F C 1
ATOM 10563 O O . TYR F 1 90 ? 44.411 13.606 26.521 1.00 22.73 90 TYR F O 1
ATOM 10572 N N . THR F 1 91 ? 43.373 11.976 27.696 1.00 22.90 91 THR F N 1
ATOM 10573 C CA . THR F 1 91 ? 44.566 11.340 28.230 1.00 22.62 91 THR F CA 1
ATOM 10574 C C . THR F 1 91 ? 44.477 9.818 28.116 1.00 22.56 91 THR F C 1
ATOM 10575 O O . THR F 1 91 ? 43.614 9.166 28.716 1.00 20.46 91 THR F O 1
ATOM 10579 N N . MET F 1 92 ? 45.407 9.228 27.364 1.00 21.67 92 MET F N 1
ATOM 10580 C CA . MET F 1 92 ? 45.437 7.758 27.316 1.00 20.09 92 MET F CA 1
ATOM 10581 C C . MET F 1 92 ? 45.507 7.158 28.733 1.00 19.57 92 MET F C 1
ATOM 10582 O O . MET F 1 92 ? 46.154 7.734 29.591 1.00 19.90 92 MET F O 1
ATOM 10587 N N . PRO F 1 93 ? 44.830 6.026 29.006 1.00 19.15 93 PRO F N 1
ATOM 10588 C CA . PRO F 1 93 ? 44.907 5.372 30.326 1.00 17.64 93 PRO F CA 1
ATOM 10589 C C . PRO F 1 93 ? 46.370 4.987 30.722 1.00 18.01 93 PRO F C 1
ATOM 10590 O O . PRO F 1 93 ? 47.043 4.241 30.020 1.00 18.19 93 PRO F O 1
ATOM 10594 N N . MET F 1 94 ? 46.834 5.571 31.818 1.00 18.53 94 MET F N 1
ATOM 10595 C CA . MET F 1 94 ? 48.217 5.492 32.283 1.00 18.99 94 MET F CA 1
ATOM 10596 C C . MET F 1 94 ? 48.240 5.403 33.790 1.00 20.12 94 MET F C 1
ATOM 10597 O O . MET F 1 94 ? 47.360 5.957 34.462 1.00 20.08 94 MET F O 1
ATOM 10602 N N . ARG F 1 95 ? 49.229 4.686 34.326 1.00 20.19 95 ARG F N 1
ATOM 10603 C CA . ARG F 1 95 ? 49.439 4.581 35.762 1.00 22.00 95 ARG F CA 1
ATOM 10604 C C . ARG F 1 95 ? 50.024 5.864 36.323 1.00 22.97 95 ARG F C 1
ATOM 10605 O O . ARG F 1 95 ? 50.557 6.701 35.580 1.00 23.18 95 ARG F O 1
ATOM 10613 N N . ASP F 1 96 ? 49.954 6.034 37.641 1.00 25.01 96 ASP F N 1
ATOM 10614 C CA . ASP F 1 96 ? 50.400 7.307 38.221 1.00 26.65 96 ASP F CA 1
ATOM 10615 C C . ASP F 1 96 ? 51.904 7.538 38.019 1.00 27.07 96 ASP F C 1
ATOM 10616 O O . ASP F 1 96 ? 52.318 8.664 37.834 1.00 28.78 96 ASP F O 1
ATOM 10621 N N . ASP F 1 97 ? 52.703 6.489 38.048 1.00 26.76 97 ASP F N 1
ATOM 10622 C CA . ASP F 1 97 ? 54.145 6.665 37.830 1.00 28.09 97 ASP F CA 1
ATOM 10623 C C . ASP F 1 97 ? 54.560 6.189 36.416 1.00 27.10 97 ASP F C 1
ATOM 10624 O O . ASP F 1 97 ? 55.690 5.776 36.225 1.00 28.63 97 ASP F O 1
ATOM 10629 N N . GLU F 1 98 ? 53.644 6.222 35.453 1.00 25.09 98 GLU F N 1
ATOM 10630 C CA . GLU F 1 98 ? 53.903 5.740 34.097 1.00 25.03 98 GLU F CA 1
ATOM 10631 C C . GLU F 1 98 ? 55.234 6.250 33.497 1.00 25.09 98 GLU F C 1
ATOM 10632 O O . GLU F 1 98 ? 55.439 7.448 33.338 1.00 23.95 98 GLU F O 1
ATOM 10638 N N . SER F 1 99 ? 56.112 5.317 33.148 1.00 26.78 99 SER F N 1
ATOM 10639 C CA . SER F 1 99 ? 57.395 5.693 32.569 1.00 27.99 99 SER F CA 1
ATOM 10640 C C . SER F 1 99 ? 57.238 6.218 31.157 1.00 27.48 99 SER F C 1
ATOM 10641 O O . SER F 1 99 ? 56.307 5.832 30.440 1.00 26.41 99 SER F O 1
ATOM 10644 N N . GLY F 1 100 ? 58.169 7.076 30.755 1.00 27.52 100 GLY F N 1
ATOM 10645 C CA . GLY F 1 100 ? 58.300 7.464 29.362 1.00 27.23 100 GLY F CA 1
ATOM 10646 C C . GLY F 1 100 ? 58.272 8.941 29.124 1.00 26.47 100 GLY F C 1
ATOM 10647 O O . GLY F 1 100 ? 57.918 9.696 30.003 1.00 27.23 100 GLY F O 1
ATOM 10648 N N . ASP F 1 101 ? 58.674 9.361 27.929 1.00 27.18 101 ASP F N 1
ATOM 10649 C CA . ASP F 1 101 ? 58.582 10.765 27.548 1.00 26.44 101 ASP F CA 1
ATOM 10650 C C . ASP F 1 101 ? 57.146 11.096 27.226 1.00 26.50 101 ASP F C 1
ATOM 10651 O O . ASP F 1 101 ? 56.517 10.387 26.465 1.00 25.10 101 ASP F O 1
ATOM 10656 N N . THR F 1 102 ? 56.685 12.229 27.743 1.00 26.56 102 THR F N 1
ATOM 10657 C CA . THR F 1 102 ? 55.352 12.749 27.481 1.00 27.51 102 THR F CA 1
ATOM 10658 C C . THR F 1 102 ? 55.200 13.149 26.022 1.00 27.09 102 THR F C 1
ATOM 10659 O O . THR F 1 102 ? 56.103 13.745 25.435 1.00 27.84 102 THR F O 1
ATOM 10663 N N . LEU F 1 103 ? 54.050 12.806 25.433 1.00 25.49 103 LEU F N 1
ATOM 10664 C CA . LEU F 1 103 ? 53.751 13.200 24.082 1.00 25.26 103 LEU F CA 1
ATOM 10665 C C . LEU F 1 103 ? 52.388 13.874 24.040 1.00 25.44 103 LEU F C 1
ATOM 10666 O O . LEU F 1 103 ? 51.388 13.322 24.554 1.00 25.04 103 LEU F O 1
ATOM 10671 N N . ILE F 1 104 ? 52.342 15.048 23.429 1.00 24.64 104 ILE F N 1
ATOM 10672 C CA . ILE F 1 104 ? 51.067 15.707 23.147 1.00 25.25 104 ILE F CA 1
ATOM 10673 C C . ILE F 1 104 ? 50.839 15.610 21.651 1.00 25.49 104 ILE F C 1
ATOM 10674 O O . ILE F 1 104 ? 51.646 16.109 20.836 1.00 24.43 104 ILE F O 1
ATOM 10679 N N . PHE F 1 105 ? 49.721 14.977 21.279 1.00 24.70 105 PHE F N 1
ATOM 10680 C CA . PHE F 1 105 ? 49.453 14.628 19.899 1.00 24.99 105 PHE F CA 1
ATOM 10681 C C . PHE F 1 105 ? 48.290 15.498 19.478 1.00 26.16 105 PHE F C 1
ATOM 10682 O O . PHE F 1 105 ? 47.199 15.399 20.053 1.00 25.48 105 PHE F O 1
ATOM 10690 N N . ARG F 1 106 ? 48.505 16.352 18.485 1.00 26.72 106 ARG F N 1
ATOM 10691 C CA . ARG F 1 106 ? 47.412 17.183 17.978 1.00 27.94 106 ARG F CA 1
ATOM 10692 C C . ARG F 1 106 ? 46.851 16.657 16.676 1.00 27.05 106 ARG F C 1
ATOM 10693 O O . ARG F 1 106 ? 47.531 16.625 15.644 1.00 27.38 106 ARG F O 1
ATOM 10701 N N . GLY F 1 107 ? 45.598 16.242 16.727 1.00 26.10 107 GLY F N 1
ATOM 10702 C CA . GLY F 1 107 ? 45.026 15.531 15.626 1.00 26.94 107 GLY F CA 1
ATOM 10703 C C . GLY F 1 107 ? 44.014 16.383 14.886 1.00 27.26 107 GLY F C 1
ATOM 10704 O O . GLY F 1 107 ? 43.341 17.246 15.480 1.00 27.65 107 GLY F O 1
ATOM 10705 N N . GLU F 1 108 ? 43.950 16.165 13.586 1.00 27.59 108 GLU F N 1
ATOM 10706 C CA . GLU F 1 108 ? 42.881 16.726 12.746 1.00 28.99 108 GLU F CA 1
ATOM 10707 C C . GLU F 1 108 ? 42.367 15.649 11.836 1.00 28.54 108 GLU F C 1
ATOM 10708 O O . GLU F 1 108 ? 43.163 14.872 11.315 1.00 27.65 108 GLU F O 1
ATOM 10714 N N . VAL F 1 109 ? 41.042 15.566 11.660 1.00 29.56 109 VAL F N 1
ATOM 10715 C CA . VAL F 1 109 ? 40.488 14.780 10.573 1.00 29.38 109 VAL F CA 1
ATOM 10716 C C . VAL F 1 109 ? 39.516 15.541 9.659 1.00 30.61 109 VAL F C 1
ATOM 10717 O O . VAL F 1 109 ? 38.587 16.206 10.125 1.00 28.57 109 VAL F O 1
ATOM 10721 N N . VAL F 1 110 ? 39.778 15.389 8.359 1.00 30.23 110 VAL F N 1
ATOM 10722 C CA . VAL F 1 110 ? 39.120 16.133 7.288 1.00 32.08 110 VAL F CA 1
ATOM 10723 C C . VAL F 1 110 ? 38.604 15.163 6.225 1.00 33.02 110 VAL F C 1
ATOM 10724 O O . VAL F 1 110 ? 39.002 14.000 6.201 1.00 32.08 110 VAL F O 1
ATOM 10728 N N . ASP F 1 111 ? 37.703 15.635 5.363 1.00 34.25 111 ASP F N 1
ATOM 10729 C CA . ASP F 1 111 ? 37.237 14.834 4.229 1.00 36.02 111 ASP F CA 1
ATOM 10730 C C . ASP F 1 111 ? 38.119 15.062 3.004 1.00 36.28 111 ASP F C 1
ATOM 10731 O O . ASP F 1 111 ? 39.129 15.764 3.076 1.00 36.14 111 ASP F O 1
ATOM 10736 N N . GLN F 1 112 ? 37.736 14.489 1.870 1.00 39.03 112 GLN F N 1
ATOM 10737 C CA . GLN F 1 112 ? 38.561 14.620 0.659 1.00 41.95 112 GLN F CA 1
ATOM 10738 C C . GLN F 1 112 ? 38.659 16.068 0.104 1.00 42.62 112 GLN F C 1
ATOM 10739 O O . GLN F 1 112 ? 39.480 16.345 -0.771 1.00 43.31 112 GLN F O 1
ATOM 10745 N N . GLU F 1 113 ? 37.869 16.986 0.664 1.00 43.52 113 GLU F N 1
ATOM 10746 C CA . GLU F 1 113 ? 37.932 18.418 0.321 1.00 43.86 113 GLU F CA 1
ATOM 10747 C C . GLU F 1 113 ? 38.840 19.233 1.245 1.00 43.71 113 GLU F C 1
ATOM 10748 O O . GLU F 1 113 ? 39.142 20.402 0.965 1.00 43.21 113 GLU F O 1
ATOM 10754 N N . GLY F 1 114 ? 39.275 18.629 2.353 1.00 42.16 114 GLY F N 1
ATOM 10755 C CA . GLY F 1 114 ? 40.041 19.365 3.341 1.00 40.70 114 GLY F CA 1
ATOM 10756 C C . GLY F 1 114 ? 39.172 19.984 4.413 1.00 39.53 114 GLY F C 1
ATOM 10757 O O . GLY F 1 114 ? 39.679 20.619 5.332 1.00 40.02 114 GLY F O 1
ATOM 10758 N N . ALA F 1 115 ? 37.864 19.777 4.309 1.00 39.31 115 ALA F N 1
ATOM 10759 C CA . ALA F 1 115 ? 36.908 20.272 5.289 1.00 39.05 115 ALA F CA 1
ATOM 10760 C C . ALA F 1 115 ? 36.925 19.368 6.532 1.00 38.74 115 ALA F C 1
ATOM 10761 O O . ALA F 1 115 ? 37.028 18.158 6.391 1.00 37.99 115 ALA F O 1
ATOM 10763 N N . PRO F 1 116 ? 36.762 19.939 7.727 1.00 38.43 116 PRO F N 1
ATOM 10764 C CA . PRO F 1 116 ? 36.899 19.166 8.964 1.00 37.78 116 PRO F CA 1
ATOM 10765 C C . PRO F 1 116 ? 35.704 18.270 9.156 1.00 37.15 116 PRO F C 1
ATOM 10766 O O . PRO F 1 116 ? 34.598 18.581 8.680 1.00 37.09 116 PRO F O 1
ATOM 10770 N N . LEU F 1 117 ? 35.929 17.143 9.823 1.00 34.87 117 LEU F N 1
ATOM 10771 C CA . LEU F 1 117 ? 34.865 16.201 10.076 1.00 34.67 117 LEU F CA 1
ATOM 10772 C C . LEU F 1 117 ? 34.710 16.164 11.574 1.00 34.77 117 LEU F C 1
ATOM 10773 O O . LEU F 1 117 ? 35.685 15.859 12.321 1.00 34.01 117 LEU F O 1
ATOM 10778 N N . ALA F 1 118 ? 33.496 16.486 12.015 1.00 33.42 118 ALA F N 1
ATOM 10779 C CA . ALA F 1 118 ? 33.173 16.522 13.429 1.00 33.56 118 ALA F CA 1
ATOM 10780 C C . ALA F 1 118 ? 32.726 15.144 13.833 1.00 33.00 118 ALA F C 1
ATOM 10781 O O . ALA F 1 118 ? 32.229 14.385 13.017 1.00 33.82 118 ALA F O 1
ATOM 10783 N N . ASP F 1 119 ? 32.877 14.836 15.107 1.00 32.39 119 ASP F N 1
ATOM 10784 C CA . ASP F 1 119 ? 32.345 13.597 15.656 1.00 33.49 119 ASP F CA 1
ATOM 10785 C C . ASP F 1 119 ? 32.899 12.326 15.031 1.00 31.91 119 ASP F C 1
ATOM 10786 O O . ASP F 1 119 ? 32.250 11.270 15.036 1.00 32.48 119 ASP F O 1
ATOM 10791 N N . VAL F 1 120 ? 34.108 12.425 14.519 1.00 30.95 120 VAL F N 1
ATOM 10792 C CA . VAL F 1 120 ? 34.808 11.222 14.095 1.00 28.82 120 VAL F CA 1
ATOM 10793 C C . VAL F 1 120 ? 35.172 10.442 15.374 1.00 28.49 120 VAL F C 1
ATOM 10794 O O . VAL F 1 120 ? 35.605 11.047 16.378 1.00 29.13 120 VAL F O 1
ATOM 10798 N N . LEU F 1 121 ? 35.013 9.122 15.332 1.00 26.57 121 LEU F N 1
ATOM 10799 C CA . LEU F 1 121 ? 35.457 8.242 16.408 1.00 26.43 121 LEU F CA 1
ATOM 10800 C C . LEU F 1 121 ? 36.806 7.584 16.091 1.00 25.24 121 LEU F C 1
ATOM 10801 O O . LEU F 1 121 ? 36.944 6.935 15.044 1.00 26.06 121 LEU F O 1
ATOM 10806 N N . LEU F 1 122 ? 37.784 7.777 16.982 1.00 23.02 122 LEU F N 1
ATOM 10807 C CA . LEU F 1 122 ? 39.122 7.208 16.834 1.00 21.02 122 LEU F CA 1
ATOM 10808 C C . LEU F 1 122 ? 39.411 6.279 18.002 1.00 20.78 122 LEU F C 1
ATOM 10809 O O . LEU F 1 122 ? 39.278 6.674 19.154 1.00 21.13 122 LEU F O 1
ATOM 10814 N N . ASP F 1 123 ? 39.770 5.046 17.688 1.00 20.34 123 ASP F N 1
ATOM 10815 C CA . ASP F 1 123 ? 40.142 4.047 18.662 1.00 21.14 123 ASP F CA 1
ATOM 10816 C C . ASP F 1 123 ? 41.678 3.961 18.580 1.00 21.26 123 ASP F C 1
ATOM 10817 O O . ASP F 1 123 ? 42.193 3.718 17.482 1.00 22.12 123 ASP F O 1
ATOM 10822 N N . MET F 1 124 ? 42.404 4.228 19.672 1.00 19.59 124 MET F N 1
ATOM 10823 C CA . MET F 1 124 ? 43.879 4.225 19.616 1.00 18.73 124 MET F CA 1
ATOM 10824 C C . MET F 1 124 ? 44.380 3.185 20.614 1.00 18.81 124 MET F C 1
ATOM 10825 O O . MET F 1 124 ? 43.818 3.042 21.713 1.00 18.27 124 MET F O 1
ATOM 10830 N N . TRP F 1 125 ? 45.410 2.434 20.220 1.00 17.37 125 TRP F N 1
ATOM 10831 C CA . TRP F 1 125 ? 46.108 1.564 21.154 1.00 16.75 125 TRP F CA 1
ATOM 10832 C C . TRP F 1 125 ? 47.635 1.603 20.866 1.00 16.89 125 TRP F C 1
ATOM 10833 O O . TRP F 1 125 ? 48.044 1.861 19.730 1.00 15.53 125 TRP F O 1
ATOM 10844 N N . GLN F 1 126 ? 48.438 1.405 21.917 1.00 17.50 126 GLN F N 1
ATOM 10845 C CA . GLN F 1 126 ? 49.909 1.483 21.817 1.00 17.10 126 GLN F CA 1
ATOM 10846 C C . GLN F 1 126 ? 50.506 0.731 22.964 1.00 17.80 1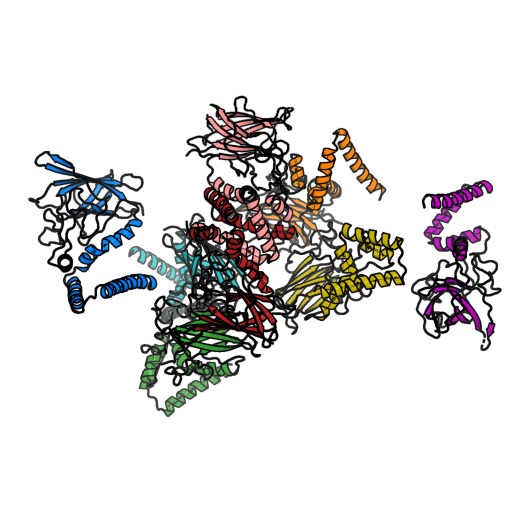26 GLN F C 1
ATOM 10847 O O . GLN F 1 126 ? 49.839 0.447 23.975 1.00 17.49 126 GLN F O 1
ATOM 10853 N N . ALA F 1 127 ? 51.773 0.355 22.791 1.00 17.27 127 ALA F N 1
ATOM 10854 C CA . ALA F 1 127 ? 52.522 -0.238 23.866 1.00 18.38 127 ALA F CA 1
ATOM 10855 C C . ALA F 1 127 ? 52.938 0.831 24.870 1.00 18.01 127 ALA F C 1
ATOM 10856 O O . ALA F 1 127 ? 52.867 2.025 24.582 1.00 18.65 127 ALA F O 1
ATOM 10858 N N . ASP F 1 128 ? 53.380 0.390 26.042 1.00 19.26 128 ASP F N 1
ATOM 10859 C CA . ASP F 1 128 ? 53.900 1.332 27.034 1.00 20.31 128 ASP F CA 1
ATOM 10860 C C . ASP F 1 128 ? 55.392 1.611 26.707 1.00 20.88 128 ASP F C 1
ATOM 10861 O O . ASP F 1 128 ? 55.893 1.228 25.633 1.00 19.07 128 ASP F O 1
ATOM 10866 N N . ALA F 1 129 ? 56.085 2.232 27.649 1.00 21.39 129 ALA F N 1
ATOM 10867 C CA . ALA F 1 129 ? 57.494 2.624 27.430 1.00 21.75 129 ALA F CA 1
ATOM 10868 C C . ALA F 1 129 ? 58.472 1.458 27.594 1.00 22.84 129 ALA F C 1
ATOM 10869 O O . ALA F 1 129 ? 59.686 1.609 27.343 1.00 23.62 129 ALA F O 1
ATOM 10871 N N . ALA F 1 130 ? 57.942 0.298 27.965 1.00 22.45 130 ALA F N 1
ATOM 10872 C CA . ALA F 1 130 ? 58.679 -0.969 28.011 1.00 23.55 130 ALA F CA 1
ATOM 10873 C C . ALA F 1 130 ? 58.285 -1.874 26.837 1.00 23.03 130 ALA F C 1
ATOM 10874 O O . ALA F 1 130 ? 58.741 -3.027 26.736 1.00 24.53 130 ALA F O 1
ATOM 10876 N N . GLY F 1 131 ? 57.462 -1.348 25.940 1.00 21.37 131 GLY F N 1
ATOM 10877 C CA . GLY F 1 131 ? 57.071 -2.099 24.781 1.00 21.22 131 GLY F CA 1
ATOM 10878 C C . GLY F 1 131 ? 56.044 -3.183 25.105 1.00 21.01 131 GLY F C 1
ATOM 10879 O O . GLY F 1 131 ? 56.031 -4.216 24.445 1.00 21.53 131 GLY F O 1
ATOM 10880 N N . GLU F 1 132 ? 55.210 -2.985 26.125 1.00 20.06 132 GLU F N 1
ATOM 10881 C CA . GLU F 1 132 ? 54.199 -4.015 26.442 1.00 19.83 132 GLU F CA 1
ATOM 10882 C C . GLU F 1 132 ? 52.790 -3.470 26.240 1.00 19.29 132 GLU F C 1
ATOM 10883 O O . GLU F 1 132 ? 52.550 -2.288 26.470 1.00 18.92 132 GLU F O 1
ATOM 10889 N N . TYR F 1 133 ? 51.872 -4.347 25.841 1.00 18.30 133 TYR F N 1
ATOM 10890 C CA . TYR F 1 133 ? 50.471 -3.957 25.671 1.00 19.46 133 TYR F CA 1
ATOM 10891 C C . TYR F 1 133 ? 49.602 -4.533 26.783 1.00 19.17 133 TYR F C 1
ATOM 10892 O O . TYR F 1 133 ? 49.801 -5.679 27.162 1.00 20.14 133 TYR F O 1
ATOM 10901 N N . SER F 1 134 ? 48.586 -3.793 27.214 1.00 18.07 134 SER F N 1
ATOM 10902 C CA . SER F 1 134 ? 47.576 -4.394 28.090 1.00 19.31 134 SER F CA 1
ATOM 10903 C C . SER F 1 134 ? 46.845 -5.541 27.378 1.00 19.34 134 SER F C 1
ATOM 10904 O O . SER F 1 134 ? 46.783 -5.591 26.142 1.00 19.06 134 SER F O 1
ATOM 10907 N N . PHE F 1 135 ? 46.289 -6.439 28.197 1.00 20.07 135 PHE F N 1
ATOM 10908 C CA . PHE F 1 135 ? 45.660 -7.721 27.816 1.00 20.85 135 PHE F CA 1
ATOM 10909 C C . PHE F 1 135 ? 46.667 -8.721 27.289 1.00 21.87 135 PHE F C 1
ATOM 10910 O O . PHE F 1 135 ? 46.744 -9.872 27.777 1.00 22.51 135 PHE F O 1
ATOM 10918 N N . ILE F 1 136 ? 47.457 -8.301 26.313 1.00 21.42 136 ILE F N 1
ATOM 10919 C CA . ILE F 1 136 ? 48.534 -9.179 25.788 1.00 23.37 136 ILE F CA 1
ATOM 10920 C C . ILE F 1 136 ? 49.463 -9.540 26.934 1.00 23.97 136 ILE F C 1
ATOM 10921 O O . ILE F 1 136 ? 49.784 -10.716 27.137 1.00 24.07 136 ILE F O 1
ATOM 10926 N N . ASN F 1 137 ? 49.875 -8.525 27.681 1.00 24.98 137 ASN F N 1
ATOM 10927 C CA . ASN F 1 137 ? 50.662 -8.753 28.878 1.00 25.58 137 ASN F CA 1
ATOM 10928 C C . ASN F 1 137 ? 49.662 -8.598 30.026 1.00 26.23 137 ASN F C 1
ATOM 10929 O O . ASN F 1 137 ? 49.275 -7.487 30.382 1.00 25.99 137 ASN F O 1
ATOM 10934 N N . PRO F 1 138 ? 49.216 -9.715 30.585 1.00 28.30 138 PRO F N 1
ATOM 10935 C CA . PRO F 1 138 ? 48.105 -9.708 31.545 1.00 28.37 138 PRO F CA 1
ATOM 10936 C C . PRO F 1 138 ? 48.485 -9.134 32.936 1.00 28.39 138 PRO F C 1
ATOM 10937 O O . PRO F 1 138 ? 47.586 -8.950 33.759 1.00 28.28 138 PRO F O 1
ATOM 10941 N N . THR F 1 139 ? 49.770 -8.868 33.205 1.00 26.53 139 THR F N 1
ATOM 10942 C CA . THR F 1 139 ? 50.114 -8.134 34.422 1.00 26.75 139 THR F CA 1
ATOM 10943 C C . THR F 1 139 ? 49.918 -6.622 34.351 1.00 26.04 139 THR F C 1
ATOM 10944 O O . THR F 1 139 ? 49.924 -5.951 35.394 1.00 25.97 139 THR F O 1
ATOM 10948 N N . LEU F 1 140 ? 49.784 -6.060 33.145 1.00 23.73 140 LEU F N 1
ATOM 10949 C CA . LEU F 1 140 ? 49.448 -4.645 33.011 1.00 23.21 140 LEU F CA 1
ATOM 10950 C C . LEU F 1 140 ? 47.957 -4.526 33.355 1.00 22.25 140 LEU F C 1
ATOM 10951 O O . LEU F 1 140 ? 47.222 -5.480 33.110 1.00 20.71 140 LEU F O 1
ATOM 10956 N N . PRO F 1 141 ? 47.510 -3.394 33.891 1.00 21.34 141 PRO F N 1
ATOM 10957 C CA . PRO F 1 141 ? 46.081 -3.204 34.155 1.00 21.94 141 PRO F CA 1
ATOM 10958 C C . PRO F 1 141 ? 45.320 -3.179 32.839 1.00 21.51 141 PRO F C 1
ATOM 10959 O O . PRO F 1 141 ? 45.830 -2.693 31.817 1.00 20.02 141 PRO F O 1
ATOM 10963 N N . ASP F 1 142 ? 44.130 -3.760 32.848 1.00 20.49 142 ASP F N 1
ATOM 10964 C CA . ASP F 1 142 ? 43.296 -3.720 31.638 1.00 21.03 142 ASP F CA 1
ATOM 10965 C C . ASP F 1 142 ? 43.083 -2.314 31.081 1.00 19.06 142 ASP F C 1
ATOM 10966 O O . ASP F 1 142 ? 42.771 -1.388 31.822 1.00 17.57 142 ASP F O 1
ATOM 10971 N N . TYR F 1 143 ? 43.165 -2.200 29.749 1.00 18.61 143 TYR F N 1
ATOM 10972 C CA . TYR F 1 143 ? 42.982 -0.960 28.983 1.00 17.86 143 TYR F CA 1
ATOM 10973 C C . TYR F 1 143 ? 44.066 0.054 29.211 1.00 17.81 143 TYR F C 1
ATOM 10974 O O . TYR F 1 143 ? 43.951 1.192 28.756 1.00 16.32 143 TYR F O 1
ATOM 10983 N N . LEU F 1 144 ? 45.139 -0.339 29.878 1.00 17.00 144 LEU F N 1
ATOM 10984 C CA . LEU F 1 144 ? 46.294 0.591 29.791 1.00 16.74 144 LEU F CA 1
ATOM 10985 C C . LEU F 1 144 ? 46.589 0.894 28.301 1.00 15.98 144 LEU F C 1
ATOM 10986 O O . LEU F 1 144 ? 46.682 -0.039 27.480 1.00 16.82 144 LEU F O 1
ATOM 10991 N N . PHE F 1 145 ? 46.730 2.185 27.980 1.00 15.55 145 PHE F N 1
ATOM 10992 C CA . PHE F 1 145 ? 47.104 2.681 26.673 1.00 16.31 145 PHE F CA 1
ATOM 10993 C C . PHE F 1 145 ? 46.131 2.227 25.605 1.00 17.05 145 PHE F C 1
ATOM 10994 O O . PHE F 1 145 ? 46.510 1.957 24.463 1.00 16.25 145 PHE F O 1
ATOM 11002 N N . ARG F 1 146 ? 44.845 2.192 25.972 1.00 16.50 146 ARG F N 1
ATOM 11003 C CA . ARG F 1 146 ? 43.812 1.880 24.973 1.00 16.65 146 ARG F CA 1
ATOM 11004 C C . ARG F 1 146 ? 42.656 2.808 25.273 1.00 18.24 146 ARG F C 1
ATOM 11005 O O . ARG F 1 146 ? 42.205 2.864 26.423 1.00 19.12 146 ARG F O 1
ATOM 11013 N N . GLY F 1 147 ? 42.177 3.520 24.261 1.00 19.68 147 GLY F N 1
ATOM 11014 C CA . GLY F 1 147 ? 41.061 4.434 24.452 1.00 21.28 147 GLY F CA 1
ATOM 11015 C C . GLY F 1 147 ? 40.470 4.961 23.162 1.00 22.83 147 GLY F C 1
ATOM 11016 O O . GLY F 1 147 ? 41.064 4.812 22.080 1.00 22.17 147 GLY F O 1
ATOM 11017 N N . LYS F 1 148 ? 39.272 5.550 23.284 1.00 22.94 148 LYS F N 1
ATOM 11018 C CA . LYS F 1 148 ? 38.584 6.176 22.156 1.00 23.01 148 LYS F CA 1
ATOM 11019 C C . LYS F 1 148 ? 38.434 7.653 22.447 1.00 24.10 148 LYS F C 1
ATOM 11020 O O . LYS F 1 148 ? 38.154 8.051 23.606 1.00 23.64 148 LYS F O 1
ATOM 11026 N N . ILE F 1 149 ? 38.544 8.446 21.388 1.00 24.82 149 ILE F N 1
ATOM 11027 C CA . ILE F 1 149 ? 38.379 9.890 21.450 1.00 26.34 149 ILE F CA 1
ATOM 11028 C C . ILE F 1 149 ? 37.570 10.353 20.252 1.00 27.12 149 ILE F C 1
ATOM 11029 O O . ILE F 1 149 ? 37.297 9.575 19.334 1.00 26.47 149 ILE F O 1
ATOM 11034 N N . ARG F 1 150 ? 37.163 11.618 20.279 1.00 28.89 150 ARG F N 1
ATOM 11035 C CA . ARG F 1 150 ? 36.295 12.174 19.241 1.00 30.44 150 ARG F CA 1
ATOM 11036 C C . ARG F 1 150 ? 36.869 13.465 18.725 1.00 30.47 150 ARG F C 1
ATOM 11037 O O . ARG F 1 150 ? 37.519 14.188 19.487 1.00 31.50 150 ARG F O 1
ATOM 11045 N N . THR F 1 151 ? 36.665 13.744 17.437 1.00 30.18 151 THR F N 1
ATOM 11046 C CA . THR F 1 151 ? 36.999 15.068 16.901 1.00 30.64 151 THR F CA 1
ATOM 11047 C C . THR F 1 151 ? 35.997 16.144 17.342 1.00 31.58 151 THR F C 1
ATOM 11048 O O . THR F 1 151 ? 34.821 15.849 17.587 1.00 30.70 151 THR F O 1
ATOM 11052 N N . ASP F 1 152 ? 36.541 17.357 17.451 1.00 33.71 152 ASP F N 1
ATOM 11053 C CA . ASP F 1 152 ? 35.847 18.666 17.546 1.00 36.88 152 ASP F CA 1
ATOM 11054 C C . ASP F 1 152 ? 34.866 18.963 16.449 1.00 37.10 152 ASP F C 1
ATOM 11055 O O . ASP F 1 152 ? 34.918 18.338 15.396 1.00 37.56 152 ASP F O 1
ATOM 11060 N N . GLU F 1 153 ? 34.065 20.030 16.649 1.00 38.92 153 GLU F N 1
ATOM 11061 C CA . GLU F 1 153 ? 33.306 20.656 15.555 1.00 39.69 153 GLU F CA 1
ATOM 11062 C C . GLU F 1 153 ? 34.280 21.205 14.541 1.00 39.39 153 GLU F C 1
ATOM 11063 O O . GLU F 1 153 ? 33.920 21.458 13.394 1.00 39.34 153 GLU F O 1
ATOM 11069 N N . ASN F 1 154 ? 35.515 21.416 14.985 1.00 39.08 154 ASN F N 1
ATOM 11070 C CA . ASN F 1 154 ? 36.585 21.841 14.107 1.00 39.41 154 ASN F CA 1
ATOM 11071 C C . ASN F 1 154 ? 37.427 20.668 13.585 1.00 38.54 154 ASN F C 1
ATOM 11072 O O . ASN F 1 154 ? 38.469 20.884 12.955 1.00 37.73 154 ASN F O 1
ATOM 11077 N N . GLY F 1 155 ? 36.942 19.442 13.822 1.00 37.68 155 GLY F N 1
ATOM 11078 C CA . GLY F 1 155 ? 37.631 18.225 13.399 1.00 36.09 155 GLY F CA 1
ATOM 11079 C C . GLY F 1 155 ? 38.945 17.941 14.127 1.00 35.08 155 GLY F C 1
ATOM 11080 O O . GLY F 1 155 ? 39.762 17.164 13.630 1.00 33.90 155 GLY F O 1
ATOM 11081 N N . ARG F 1 156 ? 39.138 18.548 15.300 1.00 34.13 156 ARG F N 1
ATOM 11082 C CA . ARG F 1 156 ? 40.410 18.469 16.014 1.00 33.34 156 ARG F CA 1
ATOM 11083 C C . ARG F 1 156 ? 40.296 17.741 17.342 1.00 32.16 156 ARG F C 1
ATOM 11084 O O . ARG F 1 156 ? 39.205 17.603 17.925 1.00 32.08 156 ARG F O 1
ATOM 11092 N N . PHE F 1 157 ? 41.441 17.274 17.821 1.00 30.10 157 PHE F N 1
ATOM 11093 C CA . PHE F 1 157 ? 41.563 16.787 19.183 1.00 28.39 157 PHE F CA 1
ATOM 11094 C C . PHE F 1 157 ? 42.997 16.977 19.667 1.00 27.43 157 PHE F C 1
ATOM 11095 O O . PHE F 1 157 ? 43.931 17.106 18.860 1.00 28.21 157 PHE F O 1
ATOM 11103 N N . THR F 1 158 ? 43.173 16.947 20.982 1.00 26.55 158 THR F N 1
ATOM 11104 C CA . THR F 1 158 ? 44.505 16.944 21.588 1.00 26.61 158 THR F CA 1
ATOM 11105 C C . THR F 1 158 ? 44.502 15.747 22.490 1.00 26.71 158 THR F C 1
ATOM 11106 O O . THR F 1 158 ? 43.582 15.604 23.304 1.00 26.73 158 THR F O 1
ATOM 11110 N N . LEU F 1 159 ? 45.509 14.884 22.359 1.00 25.37 159 LEU F N 1
ATOM 11111 C CA . LEU F 1 159 ? 45.581 13.685 23.201 1.00 23.73 159 LEU F CA 1
ATOM 11112 C C . LEU F 1 159 ? 46.929 13.651 23.932 1.00 23.63 159 LEU F C 1
ATOM 11113 O O . LEU F 1 159 ? 47.954 13.836 23.299 1.00 23.22 159 LEU F O 1
ATOM 11118 N N . ARG F 1 160 ? 46.925 13.439 25.245 1.00 21.95 160 ARG F N 1
ATOM 11119 C CA . ARG F 1 160 ? 48.167 13.255 25.997 1.00 22.73 160 ARG F CA 1
ATOM 11120 C C . ARG F 1 160 ? 48.507 11.779 26.154 1.00 22.22 160 ARG F C 1
ATOM 11121 O O . ARG F 1 160 ? 47.676 10.971 26.597 1.00 22.41 160 ARG F O 1
ATOM 11129 N N . THR F 1 161 ? 49.732 11.406 25.822 1.00 20.34 161 THR F N 1
ATOM 11130 C CA . THR F 1 161 ? 50.128 10.013 26.030 1.00 21.03 161 THR F CA 1
ATOM 11131 C C . THR F 1 161 ? 51.641 9.993 26.316 1.00 21.73 161 THR F C 1
ATOM 11132 O O . THR F 1 161 ? 52.171 11.030 26.684 1.00 21.17 161 THR F O 1
ATOM 11136 N N . ILE F 1 162 ? 52.303 8.848 26.214 1.00 22.36 162 ILE F N 1
ATOM 11137 C CA . ILE F 1 162 ? 53.767 8.837 26.266 1.00 24.00 162 ILE F CA 1
ATOM 11138 C C . ILE F 1 162 ? 54.259 8.233 24.961 1.00 23.47 162 ILE F C 1
ATOM 11139 O O . ILE F 1 162 ? 53.512 7.502 24.299 1.00 22.46 162 ILE F O 1
ATOM 11144 N N . VAL F 1 163 ? 55.498 8.523 24.569 1.00 21.62 163 VAL F N 1
ATOM 11145 C CA . VAL F 1 163 ? 56.027 7.874 23.367 1.00 21.52 163 VAL F CA 1
ATOM 11146 C C . VAL F 1 163 ? 56.218 6.396 23.637 1.00 20.65 163 VAL F C 1
ATOM 11147 O O . VAL F 1 163 ? 56.924 6.047 24.580 1.00 20.34 163 VAL F O 1
ATOM 11151 N N . PRO F 1 164 ? 55.576 5.520 22.839 1.00 21.55 164 PRO F N 1
ATOM 11152 C CA . PRO F 1 164 ? 55.732 4.069 23.029 1.00 21.06 164 PRO F CA 1
ATOM 11153 C C . PRO F 1 164 ? 57.183 3.634 22.756 1.00 21.49 164 PRO F C 1
ATOM 11154 O O . PRO F 1 164 ? 57.888 4.300 21.979 1.00 21.15 164 PRO F O 1
ATOM 11158 N N . ALA F 1 165 ? 57.627 2.574 23.417 1.00 20.90 165 ALA F N 1
ATOM 11159 C CA . ALA F 1 165 ? 58.869 1.885 23.013 1.00 20.26 165 ALA F CA 1
ATOM 11160 C C . ALA F 1 165 ? 58.600 0.955 21.826 1.00 20.40 165 ALA F C 1
ATOM 11161 O O . ALA F 1 165 ? 57.440 0.543 21.583 1.00 19.91 165 ALA F O 1
ATOM 11163 N N . PRO F 1 166 ? 59.661 0.637 21.076 1.00 21.10 166 PRO F N 1
ATOM 11164 C CA . PRO F 1 166 ? 59.614 -0.433 20.063 1.00 21.35 166 PRO F CA 1
ATOM 11165 C C . PRO F 1 166 ? 59.182 -1.727 20.762 1.00 22.46 166 PRO F C 1
ATOM 11166 O O . PRO F 1 166 ? 59.356 -1.841 21.962 1.00 22.36 166 PRO F O 1
ATOM 11170 N N A TYR F 1 167 ? 58.614 -2.654 19.975 0.80 23.39 167 TYR F N 1
ATOM 11171 N N B TYR F 1 167 ? 58.624 -2.682 20.058 0.20 22.90 167 TYR F N 1
ATOM 11172 C CA A TYR F 1 167 ? 58.023 -3.934 20.444 0.80 24.39 167 TYR F CA 1
ATOM 11173 C CA B TYR F 1 167 ? 58.420 -3.930 20.754 0.20 23.46 167 TYR F CA 1
ATOM 11174 C C A TYR F 1 167 ? 58.798 -5.095 19.811 0.80 23.65 167 TYR F C 1
ATOM 11175 C C B TYR F 1 167 ? 58.755 -5.095 19.879 0.20 23.69 167 TYR F C 1
ATOM 11176 O O A TYR F 1 167 ? 59.059 -5.035 18.625 0.80 22.31 167 TYR F O 1
ATOM 11177 O O B TYR F 1 167 ? 58.674 -5.043 18.652 0.20 23.32 167 TYR F O 1
ATOM 11194 N N . GLU F 1 168 ? 59.123 -6.152 20.570 1.00 24.23 168 GLU F N 1
ATOM 11195 C CA . GLU F 1 168 ? 59.745 -7.324 19.987 1.00 25.36 168 GLU F CA 1
ATOM 11196 C C . GLU F 1 168 ? 58.691 -8.415 19.941 1.00 26.03 168 GLU F C 1
ATOM 11197 O O . GLU F 1 168 ? 57.987 -8.614 20.937 1.00 26.09 168 GLU F O 1
ATOM 11203 N N . ILE F 1 169 ? 58.586 -9.117 18.810 1.00 26.29 169 ILE F N 1
ATOM 11204 C CA . ILE F 1 169 ? 57.792 -10.346 18.762 1.00 28.49 169 ILE F CA 1
ATOM 11205 C C . ILE F 1 169 ? 58.379 -11.260 19.853 1.00 28.26 169 ILE F C 1
ATOM 11206 O O . ILE F 1 169 ? 59.590 -11.481 19.872 1.00 29.11 169 ILE F O 1
ATOM 11211 N N . PRO F 1 170 ? 57.562 -11.809 20.740 1.00 29.33 170 PRO F N 1
ATOM 11212 C CA . PRO F 1 170 ? 58.102 -12.585 21.868 1.00 30.40 170 PRO F CA 1
ATOM 11213 C C . PRO F 1 170 ? 59.027 -13.739 21.450 1.00 30.74 170 PRO F C 1
ATOM 11214 O O . PRO F 1 170 ? 58.693 -14.558 20.601 1.00 30.39 170 PRO F O 1
ATOM 11218 N N . LYS F 1 171 ? 60.208 -13.783 22.029 1.00 31.68 171 LYS F N 1
ATOM 11219 C CA . LYS F 1 171 ? 61.212 -14.751 21.603 1.00 33.27 171 LYS F CA 1
ATOM 11220 C C . LYS F 1 171 ? 60.893 -16.228 21.989 1.00 33.24 171 LYS F C 1
ATOM 11221 O O . LYS F 1 171 ? 61.402 -17.149 21.365 1.00 33.77 171 LYS F O 1
ATOM 11224 N N . ASN F 1 172 ? 60.048 -16.419 22.989 1.00 33.71 172 ASN F N 1
ATOM 11225 C CA . ASN F 1 172 ? 59.777 -17.735 23.565 1.00 35.37 172 ASN F CA 1
ATOM 11226 C C . ASN F 1 172 ? 58.507 -18.397 23.016 1.00 34.51 172 ASN F C 1
ATOM 11227 O O . ASN F 1 172 ? 57.862 -19.178 23.722 1.00 36.44 172 ASN F O 1
ATOM 11232 N N . GLY F 1 173 ? 58.123 -18.069 21.785 1.00 32.39 173 GLY F N 1
ATOM 11233 C CA . GLY F 1 173 ? 57.087 -18.825 21.119 1.00 30.33 173 GLY F CA 1
ATOM 11234 C C . GLY F 1 173 ? 57.541 -19.172 19.711 1.00 28.18 173 GLY F C 1
ATOM 11235 O O . GLY F 1 173 ? 58.640 -18.785 19.296 1.00 28.21 173 GLY F O 1
ATOM 11236 N N . PRO F 1 174 ? 56.704 -19.897 18.970 1.00 26.93 174 PRO F N 1
ATOM 11237 C CA . PRO F 1 174 ? 57.050 -20.340 17.608 1.00 26.03 174 PRO F CA 1
ATOM 11238 C C . PRO F 1 174 ? 57.455 -19.219 16.667 1.00 24.90 174 PRO F C 1
ATOM 11239 O O . PRO F 1 174 ? 58.411 -19.418 15.903 1.00 25.47 174 PRO F O 1
ATOM 11243 N N . THR F 1 175 ? 56.780 -18.074 16.696 1.00 24.57 175 THR F N 1
ATOM 11244 C CA . THR F 1 175 ? 57.145 -17.011 15.747 1.00 25.57 175 THR F CA 1
ATOM 11245 C C . THR F 1 175 ? 58.539 -16.481 16.086 1.00 26.59 175 THR F C 1
ATOM 11246 O O . THR F 1 175 ? 59.380 -16.280 15.177 1.00 26.60 175 THR F O 1
ATOM 11250 N N . GLY F 1 176 ? 58.761 -16.251 17.384 1.00 27.38 176 GLY F N 1
ATOM 11251 C CA . GLY F 1 176 ? 60.068 -15.806 17.865 1.00 27.96 176 GLY F CA 1
ATOM 11252 C C . GLY F 1 176 ? 61.139 -16.827 17.515 1.00 28.16 176 GLY F C 1
ATOM 11253 O O . GLY F 1 176 ? 62.223 -16.441 17.101 1.00 27.41 176 GLY F O 1
ATOM 11254 N N . ALA F 1 177 ? 60.829 -18.119 17.665 1.00 28.36 177 ALA F N 1
ATOM 11255 C CA . ALA F 1 177 ? 61.749 -19.197 17.261 1.00 28.82 177 ALA F CA 1
ATOM 11256 C C . ALA F 1 177 ? 62.084 -19.243 15.764 1.00 28.88 177 ALA F C 1
ATOM 11257 O O . ALA F 1 177 ? 63.233 -19.485 15.409 1.00 30.39 177 ALA F O 1
ATOM 11259 N N . LEU F 1 178 ? 61.091 -19.028 14.895 1.00 27.21 178 LEU F N 1
ATOM 11260 C CA . LEU F 1 178 ? 61.366 -18.913 13.473 1.00 27.01 178 LEU F CA 1
ATOM 11261 C C . LEU F 1 178 ? 62.308 -17.727 13.183 1.00 26.45 178 LEU F C 1
ATOM 11262 O O . LEU F 1 178 ? 63.290 -17.874 12.424 1.00 25.43 178 LEU F O 1
ATOM 11267 N N . LEU F 1 179 ? 62.000 -16.555 13.758 1.00 26.06 179 LEU F N 1
ATOM 11268 C CA . LEU F 1 179 ? 62.797 -15.362 13.449 1.00 27.17 179 LEU F CA 1
ATOM 11269 C C . LEU F 1 179 ? 64.255 -15.644 13.866 1.00 27.34 179 LEU F C 1
ATOM 11270 O O . LEU F 1 179 ? 65.183 -15.337 13.126 1.00 28.23 179 LEU F O 1
ATOM 11275 N N . ALA F 1 180 ? 64.426 -16.282 15.008 1.00 27.30 180 ALA F N 1
ATOM 11276 C CA . ALA F 1 180 ? 65.749 -16.671 15.487 1.00 29.00 180 ALA F CA 1
ATOM 11277 C C . ALA F 1 180 ? 66.450 -17.683 14.552 1.00 29.22 180 ALA F C 1
ATOM 11278 O O . ALA F 1 180 ? 67.633 -17.499 14.197 1.00 29.58 180 ALA F O 1
ATOM 11280 N N . ALA F 1 181 ? 65.724 -18.721 14.119 1.00 28.50 181 ALA F N 1
ATOM 11281 C CA . ALA F 1 181 ? 66.279 -19.713 13.180 1.00 27.99 181 ALA F CA 1
ATOM 11282 C C . ALA F 1 181 ? 66.651 -19.100 11.835 1.00 27.61 181 ALA F C 1
ATOM 11283 O O . ALA F 1 181 ? 67.614 -19.529 11.178 1.00 27.92 181 ALA F O 1
ATOM 11285 N N . ALA F 1 182 ? 65.923 -18.057 11.430 1.00 25.79 182 ALA F N 1
ATOM 11286 C CA . ALA F 1 182 ? 66.171 -17.448 10.157 1.00 24.78 182 ALA F CA 1
ATOM 11287 C C . ALA F 1 182 ? 67.208 -16.350 10.276 1.00 24.90 182 ALA F C 1
ATOM 11288 O O . ALA F 1 182 ? 67.591 -15.807 9.273 1.00 23.84 182 ALA F O 1
ATOM 11290 N N . GLY F 1 183 ? 67.610 -16.027 11.507 1.00 25.62 183 GLY F N 1
ATOM 11291 C CA . GLY F 1 183 ? 68.510 -14.912 11.783 1.00 27.34 183 GLY F CA 1
ATOM 11292 C C . GLY F 1 183 ? 67.914 -13.533 11.535 1.00 28.31 183 GLY F C 1
ATOM 11293 O O . GLY F 1 183 ? 68.632 -12.595 11.206 1.00 29.24 183 GLY F O 1
ATOM 11294 N N . TRP F 1 184 ? 66.596 -13.409 11.688 1.00 28.17 184 TRP F N 1
ATOM 11295 C CA . TRP F 1 184 ? 65.915 -12.140 11.452 1.00 27.64 184 TRP F CA 1
ATOM 11296 C C . TRP F 1 184 ? 65.629 -11.477 12.790 1.00 26.41 184 TRP F C 1
ATOM 11297 O O . TRP F 1 184 ? 65.310 -12.157 13.756 1.00 26.72 184 TRP F O 1
ATOM 11308 N N . HIS F 1 185 ? 65.755 -10.156 12.870 1.00 25.86 185 HIS F N 1
ATOM 11309 C CA . HIS F 1 185 ? 65.434 -9.517 14.139 1.00 24.67 185 HIS F CA 1
ATOM 11310 C C . HIS F 1 185 ? 63.906 -9.452 14.263 1.00 23.81 185 HIS F C 1
ATOM 11311 O O . HIS F 1 185 ? 63.182 -9.421 13.247 1.00 24.14 185 HIS F O 1
ATOM 11318 N N . ALA F 1 186 ? 63.453 -9.408 15.508 1.00 22.73 186 ALA F N 1
ATOM 11319 C CA . ALA F 1 186 ? 62.043 -9.552 15.852 1.00 22.12 186 ALA F CA 1
ATOM 11320 C C . ALA F 1 186 ? 61.347 -8.206 16.227 1.00 20.84 186 ALA F C 1
ATOM 11321 O O . ALA F 1 186 ? 60.293 -8.197 16.878 1.00 20.68 186 ALA F O 1
ATOM 11323 N N . TRP F 1 187 ? 61.914 -7.089 15.784 1.00 19.42 187 TRP F N 1
ATOM 11324 C CA . TRP F 1 187 ? 61.465 -5.773 16.262 1.00 18.97 187 TRP F CA 1
ATOM 11325 C C . TRP F 1 187 ? 60.512 -5.006 15.358 1.00 17.15 187 TRP F C 1
ATOM 11326 O O . TRP F 1 187 ? 60.736 -4.894 14.141 1.00 16.38 187 TRP F O 1
ATOM 11337 N N . ARG F 1 188 ? 59.534 -4.345 15.989 1.00 16.42 188 ARG F N 1
ATOM 11338 C CA . ARG F 1 188 ? 58.798 -3.326 15.297 1.00 16.30 188 ARG F CA 1
ATOM 11339 C C . ARG F 1 188 ? 59.195 -1.966 15.849 1.00 16.14 188 ARG F C 1
ATOM 11340 O O . ARG F 1 188 ? 59.345 -1.837 17.053 1.00 17.28 188 ARG F O 1
ATOM 11348 N N . PRO F 1 189 ? 59.255 -0.942 15.011 1.00 17.07 189 PRO F N 1
ATOM 11349 C CA . PRO F 1 189 ? 59.506 0.430 15.522 1.00 17.19 189 PRO F CA 1
ATOM 11350 C C . PRO F 1 189 ? 58.346 0.882 16.436 1.00 17.04 189 PRO F C 1
ATOM 11351 O O . PRO F 1 189 ? 57.236 0.310 16.341 1.00 18.58 189 PRO F O 1
ATOM 11355 N N . ALA F 1 190 ? 58.577 1.905 17.258 1.00 16.73 190 ALA F N 1
ATOM 11356 C CA . ALA F 1 190 ? 57.546 2.461 18.161 1.00 16.52 190 ALA F CA 1
ATOM 11357 C C . ALA F 1 190 ? 56.390 2.959 17.289 1.00 16.05 190 ALA F C 1
ATOM 11358 O O . ALA F 1 190 ? 56.606 3.511 16.191 1.00 15.44 190 ALA F O 1
ATOM 11360 N N . HIS F 1 191 ? 55.154 2.758 17.734 1.00 16.90 191 HIS F N 1
ATOM 11361 C CA . HIS F 1 191 ? 54.039 3.142 16.884 1.00 16.79 191 HIS F CA 1
ATOM 11362 C C . HIS F 1 191 ? 52.702 3.313 17.672 1.00 17.96 191 HIS F C 1
ATOM 11363 O O . HIS F 1 191 ? 52.545 2.754 18.760 1.00 17.10 191 HIS F O 1
ATOM 11370 N N . LEU F 1 192 ? 51.786 4.085 17.070 1.00 17.77 192 LEU F N 1
ATOM 11371 C CA . LEU F 1 192 ? 50.450 4.332 17.594 1.00 18.74 192 LEU F CA 1
ATOM 11372 C C . LEU F 1 192 ? 49.498 3.735 16.569 1.00 18.39 192 LEU F C 1
ATOM 11373 O O . LEU F 1 192 ? 49.656 4.016 15.401 1.00 18.61 192 LEU F O 1
ATOM 11378 N N . HIS F 1 193 ? 48.543 2.912 17.024 1.00 18.09 193 HIS F N 1
ATOM 11379 C CA . HIS F 1 193 ? 47.568 2.238 16.159 1.00 17.23 193 HIS F CA 1
ATOM 11380 C C . HIS F 1 193 ? 46.290 3.048 16.202 1.00 18.67 193 HIS F C 1
ATOM 11381 O O . HIS F 1 193 ? 45.912 3.514 17.272 1.00 18.42 193 HIS F O 1
ATOM 11388 N N . TRP F 1 194 ? 45.603 3.208 15.056 1.00 19.97 194 TRP F N 1
ATOM 11389 C CA . TRP F 1 194 ? 44.338 3.926 15.010 1.00 20.29 194 TRP F CA 1
ATOM 11390 C C . TRP F 1 194 ? 43.314 3.176 14.169 1.00 20.81 194 TRP F C 1
ATOM 11391 O O . TRP F 1 194 ? 43.635 2.660 13.082 1.00 20.59 194 TRP F O 1
ATOM 11402 N N . ILE F 1 195 ? 42.085 3.113 14.662 1.00 20.61 195 ILE F N 1
ATOM 11403 C CA . ILE F 1 195 ? 40.943 2.775 13.807 1.00 20.60 195 ILE F CA 1
ATOM 11404 C C . ILE F 1 195 ? 39.990 3.958 13.879 1.00 21.91 195 ILE F C 1
ATOM 11405 O O . ILE F 1 195 ? 39.556 4.344 14.987 1.00 20.21 195 ILE F O 1
ATOM 11410 N N . ILE F 1 196 ? 39.688 4.543 12.710 1.00 22.05 196 ILE F N 1
ATOM 11411 C CA . ILE F 1 196 ? 38.997 5.832 12.622 1.00 23.40 196 ILE F CA 1
ATOM 11412 C C . ILE F 1 196 ? 37.709 5.639 11.829 1.00 25.02 196 ILE F C 1
ATOM 11413 O O . ILE F 1 196 ? 37.746 5.084 10.732 1.00 23.78 196 ILE F O 1
ATOM 11418 N N . ALA F 1 197 ? 36.586 6.099 12.383 1.00 25.84 197 ALA F N 1
ATOM 11419 C CA . ALA F 1 197 ? 35.302 5.869 11.734 1.00 26.94 197 ALA F CA 1
ATOM 11420 C C . ALA F 1 197 ? 34.338 7.070 11.860 1.00 27.68 197 ALA F C 1
ATOM 11421 O O . ALA F 1 197 ? 34.356 7.825 12.835 1.00 27.03 197 ALA F O 1
ATOM 11423 N N . LYS F 1 198 ? 33.505 7.230 10.840 1.00 29.52 198 LYS F N 1
ATOM 11424 C CA . LYS F 1 198 ? 32.373 8.139 10.903 1.00 30.83 198 LYS F CA 1
ATOM 11425 C C . LYS F 1 198 ? 31.362 7.645 9.870 1.00 31.82 198 LYS F C 1
ATOM 11426 O O . LYS F 1 198 ? 31.693 7.431 8.706 1.00 30.48 198 LYS F O 1
ATOM 11432 N N . GLU F 1 199 ? 30.123 7.455 10.300 1.00 33.44 199 GLU F N 1
ATOM 11433 C CA . GLU F 1 199 ? 29.052 7.108 9.343 1.00 35.39 199 GLU F CA 1
ATOM 11434 C C . GLU F 1 199 ? 29.006 8.058 8.155 1.00 34.11 199 GLU F C 1
ATOM 11435 O O . GLU F 1 199 ? 29.130 9.273 8.317 1.00 34.70 199 GLU F O 1
ATOM 11441 N N . GLY F 1 200 ? 28.912 7.481 6.962 1.00 33.92 200 GLY F N 1
ATOM 11442 C CA . GLY F 1 200 ? 28.999 8.216 5.702 1.00 34.16 200 GLY F CA 1
ATOM 11443 C C . GLY F 1 200 ? 30.382 8.127 5.077 1.00 34.00 200 GLY F C 1
ATOM 11444 O O . GLY F 1 200 ? 30.573 8.408 3.888 1.00 33.59 200 GLY F O 1
ATOM 11445 N N . TYR F 1 201 ? 31.362 7.729 5.890 1.00 33.66 201 TYR F N 1
ATOM 11446 C CA . TYR F 1 201 ? 32.736 7.645 5.425 1.00 32.88 201 TYR F CA 1
ATOM 11447 C C . TYR F 1 201 ? 33.327 6.246 5.522 1.00 32.50 201 TYR F C 1
ATOM 11448 O O . TYR F 1 201 ? 32.866 5.412 6.299 1.00 32.54 201 TYR F O 1
ATOM 11457 N N . GLU F 1 202 ? 34.351 6.002 4.705 1.00 31.57 202 GLU F N 1
ATOM 11458 C CA . GLU F 1 202 ? 35.075 4.741 4.748 1.00 30.19 202 GLU F CA 1
ATOM 11459 C C . GLU F 1 202 ? 36.032 4.831 5.952 1.00 27.89 202 GLU F C 1
ATOM 11460 O O . GLU F 1 202 ? 36.689 5.850 6.152 1.00 28.10 202 GLU F O 1
ATOM 11466 N N . SER F 1 203 ? 36.049 3.797 6.784 1.00 26.48 203 SER F N 1
ATOM 11467 C CA . SER F 1 203 ? 36.888 3.802 7.991 1.00 25.64 203 SER F CA 1
ATOM 11468 C C . SER F 1 203 ? 38.355 3.726 7.567 1.00 24.49 203 SER F C 1
ATOM 11469 O O . SER F 1 203 ? 38.671 3.309 6.445 1.00 25.18 203 SER F O 1
ATOM 11472 N N . LEU F 1 204 ? 39.238 4.160 8.440 1.00 23.56 204 LEU F N 1
ATOM 11473 C CA . LEU F 1 204 ? 40.663 4.077 8.191 1.00 21.83 204 LEU F CA 1
ATOM 11474 C C . LEU F 1 204 ? 41.333 3.337 9.360 1.00 21.57 204 LEU F C 1
ATOM 11475 O O . LEU F 1 204 ? 41.111 3.684 10.507 1.00 21.46 204 LEU F O 1
ATOM 11480 N N . THR F 1 205 ? 42.126 2.306 9.064 1.00 20.90 205 THR F N 1
ATOM 11481 C CA . THR F 1 205 ? 43.004 1.639 10.053 1.00 19.99 205 THR F CA 1
ATOM 11482 C C . THR F 1 205 ? 44.411 2.025 9.677 1.00 19.96 205 THR F C 1
ATOM 11483 O O . THR F 1 205 ? 44.818 1.883 8.509 1.00 20.66 205 THR F O 1
ATOM 11487 N N . THR F 1 206 ? 45.139 2.574 10.625 1.00 19.38 206 THR F N 1
ATOM 11488 C CA . THR F 1 206 ? 46.477 3.053 10.296 1.00 19.53 206 THR F CA 1
ATOM 11489 C C . THR F 1 206 ? 47.404 2.986 11.477 1.00 19.20 206 THR F C 1
ATOM 11490 O O . THR F 1 206 ? 46.994 2.585 12.585 1.00 19.46 206 THR F O 1
ATOM 11494 N N . GLN F 1 207 ? 48.677 3.273 11.222 1.00 19.07 207 GLN F N 1
ATOM 11495 C CA . GLN F 1 207 ? 49.667 3.328 12.280 1.00 19.28 207 GLN F CA 1
ATOM 11496 C C . GLN F 1 207 ? 50.500 4.573 12.064 1.00 19.84 207 GLN F C 1
ATOM 11497 O O . GLN F 1 207 ? 50.713 4.946 10.927 1.00 19.81 207 GLN F O 1
ATOM 11503 N N . LEU F 1 208 ? 50.967 5.209 13.150 1.00 19.86 208 LEU F N 1
ATOM 11504 C CA . LEU F 1 208 ? 51.887 6.335 13.002 1.00 19.77 208 LEU F CA 1
ATOM 11505 C C . LEU F 1 208 ? 53.163 6.026 13.721 1.00 20.00 208 LEU F C 1
ATOM 11506 O O . LEU F 1 208 ? 53.129 5.497 14.838 1.00 20.90 208 LEU F O 1
ATOM 11511 N N . TYR F 1 209 ? 54.282 6.307 13.048 1.00 18.61 209 TYR F N 1
ATOM 11512 C CA . TYR F 1 209 ? 55.614 6.005 13.560 1.00 19.69 209 TYR F CA 1
ATOM 11513 C C . TYR F 1 209 ? 56.336 7.308 13.814 1.00 19.89 209 TYR F C 1
ATOM 11514 O O . TYR F 1 209 ? 55.742 8.374 13.593 1.00 21.05 209 TYR F O 1
ATOM 11523 N N . PHE F 1 210 ? 57.587 7.223 14.275 1.00 20.61 210 PHE F N 1
ATOM 11524 C CA . PHE F 1 210 ? 58.388 8.387 14.710 1.00 20.92 210 PHE F CA 1
ATOM 11525 C C . PHE F 1 210 ? 59.645 8.502 13.866 1.00 21.41 210 PHE F C 1
ATOM 11526 O O . PHE F 1 210 ? 60.439 7.586 13.830 1.00 21.47 210 PHE F O 1
ATOM 11534 N N . GLU F 1 211 ? 59.805 9.628 13.180 1.00 22.38 211 GLU F N 1
ATOM 11535 C CA . GLU F 1 211 ? 60.905 9.821 12.229 1.00 23.27 211 GLU F CA 1
ATOM 11536 C C . GLU F 1 211 ? 62.183 9.501 12.958 1.00 22.12 211 GLU F C 1
ATOM 11537 O O . GLU F 1 211 ? 62.359 9.870 14.122 1.00 22.53 211 GLU F O 1
ATOM 11547 N N . ASN F 1 212 ? 63.051 8.754 12.289 1.00 23.44 212 ASN F N 1
ATOM 11548 C CA . ASN F 1 212 ? 64.363 8.380 12.833 1.00 23.59 212 ASN F CA 1
ATOM 11549 C C . ASN F 1 212 ? 64.331 7.414 14.032 1.00 23.17 212 ASN F C 1
ATOM 11550 O O . ASN F 1 212 ? 65.368 7.139 14.677 1.00 22.68 212 ASN F O 1
ATOM 11558 N N . GLY F 1 213 ? 63.140 6.868 14.320 1.00 22.41 213 GLY F N 1
ATOM 11559 C CA . GLY F 1 213 ? 63.024 5.911 15.416 1.00 20.21 213 GLY F CA 1
ATOM 11560 C C . GLY F 1 213 ? 63.736 4.601 15.110 1.00 19.69 213 GLY F C 1
ATOM 11561 O O . GLY F 1 213 ? 63.898 4.212 13.954 1.00 20.99 213 GLY F O 1
ATOM 11562 N N . GLN F 1 214 ? 64.215 3.941 16.143 1.00 20.13 214 GLN F N 1
ATOM 11563 C CA . GLN F 1 214 ? 64.894 2.657 15.949 1.00 20.41 214 GLN F CA 1
ATOM 11564 C C . GLN F 1 214 ? 63.945 1.689 15.249 1.00 20.50 214 GLN F C 1
ATOM 11565 O O . GLN F 1 214 ? 62.738 1.714 15.511 1.00 19.29 214 GLN F O 1
ATOM 11571 N N . TRP F 1 215 ? 64.471 0.935 14.280 1.00 19.51 215 TRP F N 1
ATOM 11572 C CA . TRP F 1 215 ? 63.721 -0.083 13.510 1.00 19.73 215 TRP F CA 1
ATOM 11573 C C . TRP F 1 215 ? 62.783 0.458 12.429 1.00 19.67 215 TRP F C 1
ATOM 11574 O O . TRP F 1 215 ? 62.087 -0.336 11.781 1.00 20.56 215 TRP F O 1
ATOM 11585 N N . THR F 1 216 ? 62.730 1.780 12.229 1.00 19.38 216 THR F N 1
ATOM 11586 C CA . THR F 1 216 ? 61.763 2.352 11.294 1.00 20.07 216 THR F CA 1
ATOM 11587 C C . THR F 1 216 ? 62.120 1.971 9.865 1.00 21.54 216 THR F C 1
ATOM 11588 O O . THR F 1 216 ? 61.247 1.922 9.023 1.00 21.58 216 THR F O 1
ATOM 11592 N N . GLY F 1 217 ? 63.400 1.683 9.620 1.00 21.46 217 GLY F N 1
ATOM 11593 C CA . GLY F 1 217 ? 63.842 1.195 8.317 1.00 22.46 217 GLY F CA 1
ATOM 11594 C C . GLY F 1 217 ? 63.808 -0.302 8.075 1.00 23.27 217 GLY F C 1
ATOM 11595 O O . GLY F 1 217 ? 64.031 -0.732 6.941 1.00 25.29 217 GLY F O 1
ATOM 11596 N N . SER F 1 218 ? 63.473 -1.096 9.089 1.00 22.77 218 SER F N 1
ATOM 11597 C CA . SER F 1 218 ? 63.472 -2.549 8.985 1.00 23.33 218 SER F CA 1
ATOM 11598 C C . SER F 1 218 ? 62.399 -3.197 9.868 1.00 22.23 218 SER F C 1
ATOM 11599 O O . SER F 1 218 ? 62.686 -4.138 10.571 1.00 22.89 218 SER F O 1
ATOM 11602 N N . ASP F 1 219 ? 61.170 -2.671 9.865 1.00 21.58 219 ASP F N 1
ATOM 11603 C CA . ASP F 1 219 ? 60.066 -3.266 10.636 1.00 20.03 219 ASP F CA 1
ATOM 11604 C C . ASP F 1 219 ? 59.936 -4.743 10.304 1.00 20.11 219 ASP F C 1
ATOM 11605 O O . ASP F 1 219 ? 59.767 -5.083 9.122 1.00 21.62 219 ASP F O 1
ATOM 11610 N N . VAL F 1 220 ? 59.956 -5.590 11.329 1.00 18.69 220 VAL F N 1
ATOM 11611 C CA . VAL F 1 220 ? 59.767 -7.043 11.162 1.00 19.82 220 VAL F CA 1
ATOM 11612 C C . VAL F 1 220 ? 58.465 -7.347 10.411 1.00 19.75 220 VAL F C 1
ATOM 11613 O O . VAL F 1 220 ? 58.401 -8.309 9.643 1.00 19.02 220 VAL F O 1
ATOM 11617 N N . ALA F 1 221 ? 57.465 -6.491 10.611 1.00 18.94 221 ALA F N 1
ATOM 11618 C CA . ALA F 1 221 ? 56.137 -6.684 9.990 1.00 18.39 221 ALA F CA 1
ATOM 11619 C C . ALA F 1 221 ? 55.954 -5.963 8.663 1.00 19.96 221 ALA F C 1
ATOM 11620 O O . ALA F 1 221 ? 54.858 -6.029 8.065 1.00 19.46 221 ALA F O 1
ATOM 11622 N N . ASN F 1 222 ? 56.992 -5.260 8.195 1.00 20.02 222 ASN F N 1
ATOM 11623 C CA . ASN F 1 222 ? 56.940 -4.567 6.908 1.00 22.11 222 ASN F CA 1
ATOM 11624 C C . ASN F 1 222 ? 55.717 -3.655 6.753 1.00 22.92 222 ASN F C 1
ATOM 11625 O O . ASN F 1 222 ? 55.085 -3.586 5.668 1.00 23.04 222 ASN F O 1
ATOM 11630 N N . ALA F 1 223 ? 55.392 -2.940 7.821 1.00 22.60 223 ALA F N 1
ATOM 11631 C CA . ALA F 1 223 ? 54.155 -2.158 7.833 1.00 22.98 223 ALA F CA 1
ATOM 11632 C C . ALA F 1 223 ? 54.364 -0.637 7.868 1.00 23.55 223 ALA F C 1
ATOM 11633 O O . ALA F 1 223 ? 53.388 0.126 7.946 1.00 23.55 223 ALA F O 1
ATOM 11635 N N . VAL F 1 224 ? 55.621 -0.197 7.799 1.00 22.26 224 VAL F N 1
ATOM 11636 C CA . VAL F 1 224 ? 55.922 1.219 7.722 1.00 23.20 224 VAL F CA 1
ATOM 11637 C C . VAL F 1 224 ? 55.717 1.730 6.272 1.00 24.51 224 VAL F C 1
ATOM 11638 O O . VAL F 1 224 ? 56.088 1.072 5.294 1.00 25.60 224 VAL F O 1
ATOM 11642 N N . LYS F 1 225 ? 55.077 2.882 6.150 1.00 25.29 225 LYS F N 1
ATOM 11643 C CA . LYS F 1 225 ? 54.984 3.593 4.867 1.00 25.98 225 LYS F CA 1
ATOM 11644 C C . LYS F 1 225 ? 55.478 5.026 5.100 1.00 26.89 225 LYS F C 1
ATOM 11645 O O . LYS F 1 225 ? 55.304 5.585 6.206 1.00 25.67 225 LYS F O 1
ATOM 11651 N N . PRO F 1 226 ? 56.091 5.637 4.077 1.00 28.43 226 PRO F N 1
ATOM 11652 C CA . PRO F 1 226 ? 56.717 6.962 4.246 1.00 28.61 226 PRO F CA 1
ATOM 11653 C C . PRO F 1 226 ? 55.769 8.053 4.746 1.00 28.96 226 PRO F C 1
ATOM 11654 O O . PRO F 1 226 ? 56.201 8.949 5.455 1.00 29.85 226 PRO F O 1
ATOM 11658 N N . GLU F 1 227 ? 54.486 7.976 4.396 1.00 28.55 227 GLU F N 1
ATOM 11659 C CA . GLU F 1 227 ? 53.494 8.945 4.845 1.00 28.67 227 GLU F CA 1
ATOM 11660 C C . GLU F 1 227 ? 53.175 8.908 6.346 1.00 27.88 227 GLU F C 1
ATOM 11661 O O . GLU F 1 227 ? 52.558 9.836 6.867 1.00 27.46 227 GLU F O 1
ATOM 11667 N N . LEU F 1 228 ? 53.623 7.860 7.033 1.00 26.11 228 LEU F N 1
ATOM 11668 C CA . LEU F 1 228 ? 53.166 7.537 8.397 1.00 25.03 228 LEU F CA 1
ATOM 11669 C C . LEU F 1 228 ? 54.178 7.889 9.435 1.00 25.69 228 LEU F C 1
ATOM 11670 O O . LEU F 1 228 ? 53.991 7.583 10.609 1.00 24.36 228 LEU F O 1
ATOM 11675 N N . LEU F 1 229 ? 55.234 8.600 9.014 1.00 27.12 229 LEU F N 1
ATOM 11676 C CA . LEU F 1 229 ? 56.278 9.016 9.924 1.00 28.78 229 LEU F CA 1
ATOM 11677 C C . LEU F 1 229 ? 56.033 10.414 10.533 1.00 29.97 229 LEU F C 1
ATOM 11678 O O . LEU F 1 229 ? 55.853 11.401 9.814 1.00 30.05 229 LEU F O 1
ATOM 11683 N N . LEU F 1 230 ? 56.038 10.497 11.855 1.00 30.32 230 LEU F N 1
ATOM 11684 C CA . LEU F 1 230 ? 55.648 11.713 12.558 1.00 32.28 230 LEU F CA 1
ATOM 11685 C C . LEU F 1 230 ? 56.893 12.493 12.931 1.00 33.34 230 LEU F C 1
ATOM 11686 O O . LEU F 1 230 ? 57.925 11.915 13.250 1.00 31.90 230 LEU F O 1
ATOM 11691 N N . SER F 1 231 ? 56.795 13.818 12.929 1.00 35.72 231 SER F N 1
ATOM 11692 C CA . SER F 1 231 ? 57.923 14.621 13.402 1.00 37.76 231 SER F CA 1
ATOM 11693 C C . SER F 1 231 ? 57.661 15.089 14.817 1.00 38.62 231 SER F C 1
ATOM 11694 O O . SER F 1 231 ? 56.572 15.578 15.109 1.00 38.85 231 SER F O 1
ATOM 11697 N N . LEU F 1 232 ? 58.659 14.959 15.692 1.00 40.40 232 LEU F N 1
ATOM 11698 C CA . LEU F 1 232 ? 58.542 15.376 17.093 1.00 42.09 232 LEU F CA 1
ATOM 11699 C C . LEU F 1 232 ? 59.225 16.721 17.383 1.00 44.14 232 LEU F C 1
ATOM 11700 O O . LEU F 1 232 ? 60.365 16.944 16.954 1.00 44.61 232 LEU F O 1
ATOM 11705 N N . ASP F 1 233 ? 58.517 17.608 18.093 1.00 45.62 233 ASP F N 1
ATOM 11706 C CA . ASP F 1 233 ? 59.078 18.863 18.626 1.00 47.30 233 ASP F CA 1
ATOM 11707 C C . ASP F 1 233 ? 59.216 18.787 20.142 1.00 47.69 233 ASP F C 1
ATOM 11708 O O . ASP F 1 233 ? 58.275 18.372 20.816 1.00 47.55 233 ASP F O 1
ATOM 11713 N N . LYS F 1 234 ? 60.361 19.220 20.682 1.00 48.41 234 LYS F N 1
ATOM 11714 C CA . LYS F 1 234 ? 60.584 19.235 22.133 1.00 49.16 234 LYS F CA 1
ATOM 11715 C C . LYS F 1 234 ? 60.141 20.549 22.823 1.00 50.26 234 LYS F C 1
ATOM 11716 O O . LYS F 1 234 ? 60.225 21.631 22.241 1.00 50.80 234 LYS F O 1
ATOM 11718 N N . ILE F 1 235 ? 59.656 20.438 24.059 1.00 51.44 235 ILE F N 1
ATOM 11719 C CA . ILE F 1 235 ? 59.321 21.594 24.899 1.00 52.64 235 ILE F CA 1
ATOM 11720 C C . ILE F 1 235 ? 57.943 22.171 24.581 1.00 53.78 235 ILE F C 1
ATOM 11721 O O . ILE F 1 235 ? 57.207 21.633 23.740 1.00 54.65 235 ILE F O 1
ATOM 11722 N N . PRO F 1 241 ? 61.366 18.293 29.585 1.00 48.47 241 PRO F N 1
ATOM 11723 C CA . PRO F 1 241 ? 60.176 18.923 28.988 1.00 48.17 241 PRO F CA 1
ATOM 11724 C C . PRO F 1 241 ? 59.133 17.898 28.497 1.00 47.90 241 PRO F C 1
ATOM 11725 O O . PRO F 1 241 ? 58.708 17.008 29.261 1.00 47.94 241 PRO F O 1
ATOM 11726 N N . HIS F 1 242 ? 58.711 18.042 27.239 1.00 46.93 242 HIS F N 1
ATOM 11727 C CA . HIS F 1 242 ? 57.832 17.053 26.605 1.00 45.19 242 HIS F CA 1
ATOM 11728 C C . HIS F 1 242 ? 58.037 17.048 25.099 1.00 43.33 242 HIS F C 1
ATOM 11729 O O . HIS F 1 242 ? 58.873 17.799 24.590 1.00 43.51 242 HIS F O 1
ATOM 11736 N N . PHE F 1 243 ? 57.308 16.189 24.388 1.00 40.16 243 PHE F N 1
ATOM 11737 C CA . PHE F 1 243 ? 57.327 16.217 22.936 1.00 37.81 243 PHE F CA 1
ATOM 11738 C C . PHE F 1 243 ? 55.929 16.524 22.432 1.00 36.33 243 PHE F C 1
ATOM 11739 O O . PHE F 1 243 ? 54.944 16.124 23.041 1.00 35.29 243 PHE F O 1
ATOM 11747 N N . GLU F 1 244 ? 55.851 17.234 21.319 1.00 34.55 244 GLU F N 1
ATOM 11748 C CA . GLU F 1 244 ? 54.574 17.481 20.679 1.00 34.07 244 GLU F CA 1
ATOM 11749 C C . GLU F 1 244 ? 54.642 17.075 19.226 1.00 32.93 244 GLU F C 1
ATOM 11750 O O . GLU F 1 244 ? 55.696 17.143 18.586 1.00 34.18 244 GLU F O 1
ATOM 11753 N N . THR F 1 245 ? 53.510 16.651 18.693 1.00 31.23 245 THR F N 1
ATOM 11754 C CA . THR F 1 245 ? 53.463 16.266 17.301 1.00 29.80 245 THR F CA 1
ATOM 11755 C C . THR F 1 245 ? 52.078 16.514 16.742 1.00 28.87 245 THR F C 1
ATOM 11756 O O . THR F 1 245 ? 51.143 16.752 17.474 1.00 27.36 245 THR F O 1
ATOM 11760 N N . SER F 1 246 ? 51.969 16.475 15.427 1.00 28.96 246 SER F N 1
ATOM 11761 C CA . SER F 1 246 ? 50.726 16.785 14.766 1.00 29.65 246 SER F CA 1
ATOM 11762 C C . SER F 1 246 ? 50.509 15.841 13.595 1.00 29.07 246 SER F C 1
ATOM 11763 O O . SER F 1 246 ? 51.470 15.428 12.940 1.00 29.76 246 SER F O 1
ATOM 11766 N N . TYR F 1 247 ? 49.252 15.492 13.320 1.00 28.24 247 TYR F N 1
ATOM 11767 C CA . TYR F 1 247 ? 48.953 14.726 12.125 1.00 27.73 247 TYR F CA 1
ATOM 11768 C C . TYR F 1 247 ? 47.556 15.021 11.643 1.00 26.85 247 TYR F C 1
ATOM 11769 O O . TYR F 1 247 ? 46.651 15.215 12.441 1.00 27.19 247 TYR F O 1
ATOM 11778 N N . LYS F 1 248 ? 47.394 15.032 10.333 1.00 26.38 248 LYS F N 1
ATOM 11779 C CA . LYS F 1 248 ? 46.079 15.174 9.730 1.00 26.92 248 LYS F CA 1
ATOM 11780 C C . LYS F 1 248 ? 45.631 13.912 8.989 1.00 26.06 248 LYS F C 1
ATOM 11781 O O . LYS F 1 248 ? 46.251 13.488 8.003 1.00 25.78 248 LYS F O 1
ATOM 11787 N N . PHE F 1 249 ? 44.537 13.314 9.464 1.00 25.98 249 PHE F N 1
ATOM 11788 C CA . PHE F 1 249 ? 43.968 12.146 8.806 1.00 26.41 249 PHE F CA 1
ATOM 11789 C C . PHE F 1 249 ? 42.883 12.602 7.848 1.00 27.38 249 PHE F C 1
ATOM 11790 O O . PHE F 1 249 ? 42.101 13.523 8.180 1.00 27.59 249 PHE F O 1
ATOM 11798 N N . THR F 1 250 ? 42.781 11.913 6.714 1.00 27.44 250 THR F N 1
ATOM 11799 C CA . THR F 1 250 ? 41.683 12.108 5.766 1.00 28.44 250 THR F CA 1
ATOM 11800 C C . THR F 1 250 ? 40.758 10.892 5.647 1.00 28.86 250 THR F C 1
ATOM 11801 O O . THR F 1 250 ? 41.194 9.748 5.505 1.00 28.38 250 THR F O 1
ATOM 11805 N N . LEU F 1 251 ? 39.461 11.144 5.684 1.00 29.32 251 LEU F N 1
ATOM 11806 C CA . LEU F 1 251 ? 38.495 10.076 5.437 1.00 31.23 251 LEU F CA 1
ATOM 11807 C C . LEU F 1 251 ? 37.773 10.393 4.115 1.00 32.69 251 LEU F C 1
ATOM 11808 O O . LEU F 1 251 ? 37.537 11.564 3.832 1.00 32.48 251 LEU F O 1
ATOM 11813 N N . GLY F 1 252 ? 37.478 9.372 3.307 1.00 34.38 252 GLY F N 1
ATOM 11814 C CA . GLY F 1 252 ? 36.693 9.532 2.087 1.00 36.94 252 GLY F CA 1
ATOM 11815 C C . GLY F 1 252 ? 35.257 9.038 2.223 1.00 38.39 252 GLY F C 1
ATOM 11816 O O . GLY F 1 252 ? 35.024 8.039 2.891 1.00 37.36 252 GLY F O 1
ATOM 11817 N N . LYS F 1 253 ? 34.311 9.740 1.579 1.00 40.93 253 LYS F N 1
ATOM 11818 C CA . LYS F 1 253 ? 32.868 9.384 1.545 1.00 43.42 253 LYS F CA 1
ATOM 11819 C C . LYS F 1 253 ? 32.606 7.997 0.973 1.00 44.69 253 LYS F C 1
ATOM 11820 O O . LYS F 1 253 ? 33.280 7.588 0.028 1.00 45.42 253 LYS F O 1
ATOM 11823 N N . VAL F 1 254 ? 31.636 7.278 1.546 1.00 46.50 254 VAL F N 1
ATOM 11824 C CA . VAL F 1 254 ? 31.233 5.957 1.047 1.00 48.01 254 VAL F CA 1
ATOM 11825 C C . VAL F 1 254 ? 30.596 6.106 -0.343 1.00 48.84 254 VAL F C 1
ATOM 11826 O O . VAL F 1 254 ? 30.656 5.170 -1.148 1.00 49.43 254 VAL F O 1
ATOM 11831 C C . MET G 1 1 ? 55.292 50.920 54.819 1.00 46.17 1 MET G C 1
ATOM 11832 O O . MET G 1 1 ? 55.706 50.027 55.585 1.00 47.82 1 MET G O 1
ATOM 11833 N N . SER G 1 2 ? 54.549 50.682 53.737 1.00 45.37 2 SER G N 1
ATOM 11834 C CA . SER G 1 2 ? 55.023 51.065 52.413 1.00 44.21 2 SER G CA 1
ATOM 11835 C C . SER G 1 2 ? 55.065 52.594 52.270 1.00 43.01 2 SER G C 1
ATOM 11836 O O . SER G 1 2 ? 56.040 53.131 51.764 1.00 41.61 2 SER G O 1
ATOM 11838 N N . THR G 1 3 ? 54.022 53.288 52.728 1.00 41.78 3 THR G N 1
ATOM 11839 C CA . THR G 1 3 ? 54.105 54.750 52.849 1.00 40.90 3 THR G CA 1
ATOM 11840 C C . THR G 1 3 ? 55.143 55.101 53.921 1.00 39.88 3 THR G C 1
ATOM 11841 O O . THR G 1 3 ? 56.051 55.888 53.651 1.00 39.48 3 THR G O 1
ATOM 11845 N N . ASP G 1 4 ? 55.054 54.459 55.094 1.00 38.24 4 ASP G N 1
ATOM 11846 C CA . ASP G 1 4 ? 56.095 54.581 56.121 1.00 37.77 4 ASP G CA 1
ATOM 11847 C C . ASP G 1 4 ? 57.489 54.226 55.584 1.00 36.07 4 ASP G C 1
ATOM 11848 O O . ASP G 1 4 ? 58.482 54.904 55.866 1.00 35.85 4 ASP G O 1
ATOM 11853 N N . ARG G 1 5 ? 57.563 53.150 54.816 1.00 34.68 5 ARG G N 1
ATOM 11854 C CA . ARG G 1 5 ? 58.859 52.624 54.407 1.00 33.79 5 ARG G CA 1
ATOM 11855 C C . ARG G 1 5 ? 59.498 53.511 53.332 1.00 32.72 5 ARG G C 1
ATOM 11856 O O . ARG G 1 5 ? 60.678 53.810 53.393 1.00 33.08 5 ARG G O 1
ATOM 11864 N N . THR G 1 6 ? 58.703 53.926 52.359 1.00 32.16 6 THR G N 1
ATOM 11865 C CA . THR G 1 6 ? 59.180 54.774 51.293 1.00 31.31 6 THR G CA 1
ATOM 11866 C C . THR G 1 6 ? 59.647 56.107 51.882 1.00 31.62 6 THR G C 1
ATOM 11867 O O . THR G 1 6 ? 60.724 56.603 51.533 1.00 31.21 6 THR G O 1
ATOM 11871 N N . GLY G 1 7 ? 58.827 56.664 52.779 1.00 30.72 7 GLY G N 1
ATOM 11872 C CA . GLY G 1 7 ? 59.163 57.860 53.513 1.00 31.03 7 GLY G CA 1
ATOM 11873 C C . GLY G 1 7 ? 60.442 57.696 54.307 1.00 31.06 7 GLY G C 1
ATOM 11874 O O . GLY G 1 7 ? 61.303 58.570 54.244 1.00 31.52 7 GLY G O 1
ATOM 11875 N N . ASN G 1 8 ? 60.564 56.588 55.048 1.00 31.18 8 ASN G N 1
ATOM 11876 C CA . ASN G 1 8 ? 61.784 56.279 55.814 1.00 31.08 8 ASN G CA 1
ATOM 11877 C C . ASN G 1 8 ? 63.046 56.267 54.909 1.00 29.80 8 ASN G C 1
ATOM 11878 O O . ASN G 1 8 ? 64.016 56.947 55.202 1.00 28.92 8 ASN G O 1
ATOM 11883 N N . ILE G 1 9 ? 63.015 55.496 53.821 1.00 28.24 9 ILE G N 1
ATOM 11884 C CA . ILE G 1 9 ? 64.215 55.343 52.973 1.00 27.69 9 ILE G CA 1
ATOM 11885 C C . ILE G 1 9 ? 64.576 56.645 52.254 1.00 27.19 9 ILE G C 1
ATOM 11886 O O . ILE G 1 9 ? 65.723 57.108 52.311 1.00 26.97 9 ILE G O 1
ATOM 11891 N N . VAL G 1 10 ? 63.596 57.224 51.571 1.00 26.10 10 VAL G N 1
ATOM 11892 C CA . VAL G 1 10 ? 63.848 58.423 50.790 1.00 27.17 10 VAL G CA 1
ATOM 11893 C C . VAL G 1 10 ? 64.227 59.611 51.681 1.00 27.70 10 VAL G C 1
ATOM 11894 O O . VAL G 1 10 ? 65.144 60.384 51.337 1.00 26.67 10 VAL G O 1
ATOM 11898 N N . GLY G 1 11 ? 63.540 59.749 52.820 1.00 27.20 11 GLY G N 1
ATOM 11899 C CA . GLY G 1 11 ? 63.895 60.784 53.788 1.00 28.28 11 GLY G CA 1
ATOM 11900 C C . GLY G 1 11 ? 65.345 60.682 54.213 1.00 27.79 11 GLY G C 1
ATOM 11901 O O . GLY G 1 11 ? 66.087 61.684 54.247 1.00 28.12 11 GLY G O 1
ATOM 11902 N N . LYS G 1 12 ? 65.784 59.468 54.505 1.00 27.75 12 LYS G N 1
ATOM 11903 C CA . LYS G 1 12 ? 67.143 59.310 54.996 1.00 28.03 12 LYS G CA 1
ATOM 11904 C C . LYS G 1 12 ? 68.171 59.680 53.915 1.00 27.38 12 LYS G C 1
ATOM 11905 O O . LYS G 1 12 ? 69.254 60.230 54.204 1.00 27.53 12 LYS G O 1
ATOM 11911 N N . MET G 1 13 ? 67.844 59.359 52.671 1.00 26.18 13 MET G N 1
ATOM 11912 C CA . MET G 1 13 ? 68.748 59.576 51.557 1.00 25.70 13 MET G CA 1
ATOM 11913 C C . MET G 1 13 ? 68.884 61.070 51.282 1.00 25.45 13 MET G C 1
ATOM 11914 O O . MET G 1 13 ? 69.993 61.582 51.138 1.00 24.34 13 MET G O 1
ATOM 11919 N N . ILE G 1 14 ? 67.760 61.774 51.271 1.00 25.11 14 ILE G N 1
ATOM 11920 C CA . ILE G 1 14 ? 67.777 63.233 51.121 1.00 25.29 14 ILE G CA 1
ATOM 11921 C C . ILE G 1 14 ? 68.550 63.942 52.265 1.00 24.98 14 ILE G C 1
ATOM 11922 O O . ILE G 1 14 ? 69.388 64.824 52.017 1.00 25.39 14 ILE G O 1
ATOM 11927 N N . ALA G 1 15 ? 68.277 63.519 53.496 1.00 25.90 15 ALA G N 1
ATOM 11928 C CA . ALA G 1 15 ? 68.960 63.996 54.721 1.00 26.52 15 ALA G CA 1
ATOM 11929 C C . ALA G 1 15 ? 70.470 63.817 54.616 1.00 26.29 15 ALA G C 1
ATOM 11930 O O . ALA G 1 15 ? 71.246 64.748 54.865 1.00 25.64 15 ALA G O 1
ATOM 11932 N N . ALA G 1 16 ? 70.876 62.606 54.225 1.00 25.64 16 ALA G N 1
ATOM 11933 C CA . ALA G 1 16 ? 72.281 62.314 53.976 1.00 26.05 16 ALA G CA 1
ATOM 11934 C C . ALA G 1 16 ? 72.926 63.245 52.949 1.00 25.38 16 ALA G C 1
ATOM 11935 O O . ALA G 1 16 ? 74.003 63.750 53.176 1.00 25.23 16 ALA G O 1
ATOM 11937 N N . ILE G 1 17 ? 72.262 63.482 51.817 1.00 24.55 17 ILE G N 1
ATOM 11938 C CA . ILE G 1 17 ? 72.783 64.380 50.806 1.00 23.11 17 ILE G CA 1
ATOM 11939 C C . ILE G 1 17 ? 72.881 65.803 51.365 1.00 23.24 17 ILE G C 1
ATOM 11940 O O . ILE G 1 17 ? 73.867 66.480 51.154 1.00 22.39 17 ILE G O 1
ATOM 11945 N N . ASN G 1 18 ? 71.847 66.253 52.053 1.00 23.94 18 ASN G N 1
ATOM 11946 C CA . ASN G 1 18 ? 71.859 67.600 52.621 1.00 23.58 18 ASN G CA 1
ATOM 11947 C C . ASN G 1 18 ? 72.959 67.762 53.682 1.00 23.68 18 ASN G C 1
ATOM 11948 O O . ASN G 1 18 ? 73.555 68.835 53.766 1.00 23.92 18 ASN G O 1
ATOM 11953 N N . ALA G 1 19 ? 73.229 66.704 54.451 1.00 24.52 19 ALA G N 1
ATOM 11954 C CA . ALA G 1 19 ? 74.342 66.723 55.429 1.00 25.64 19 ALA G CA 1
ATOM 11955 C C . ALA G 1 19 ? 75.677 66.931 54.723 1.00 25.50 19 ALA G C 1
ATOM 11956 O O . ALA G 1 19 ? 76.526 67.704 55.203 1.00 27.72 19 ALA G O 1
ATOM 11958 N N . VAL G 1 20 ? 75.878 66.266 53.577 1.00 24.14 20 VAL G N 1
ATOM 11959 C CA . VAL G 1 20 ? 77.079 66.501 52.769 1.00 23.02 20 VAL G CA 1
ATOM 11960 C C . VAL G 1 20 ? 77.142 67.916 52.223 1.00 22.77 20 VAL G C 1
ATOM 11961 O O . VAL G 1 20 ? 78.221 68.551 52.197 1.00 21.47 20 VAL G O 1
ATOM 11965 N N . ILE G 1 21 ? 76.000 68.430 51.758 1.00 21.35 21 ILE G N 1
ATOM 11966 C CA . ILE G 1 21 ? 75.979 69.804 51.237 1.00 21.81 21 ILE G CA 1
ATOM 11967 C C . ILE G 1 21 ? 76.476 70.770 52.317 1.00 23.98 21 ILE G C 1
ATOM 11968 O O . ILE G 1 21 ? 77.309 71.651 52.037 1.00 24.33 21 ILE G O 1
ATOM 11973 N N . LYS G 1 22 ? 75.999 70.565 53.537 1.00 25.76 22 LYS G N 1
ATOM 11974 C CA . LYS G 1 22 ? 76.316 71.436 54.675 1.00 28.58 22 LYS G CA 1
ATOM 11975 C C . LYS G 1 22 ? 77.780 71.294 55.097 1.00 29.70 22 LYS G C 1
ATOM 11976 O O . LYS G 1 22 ? 78.449 72.306 55.281 1.00 29.83 22 LYS G O 1
ATOM 11982 N N . ASP G 1 23 ? 78.259 70.054 55.236 1.00 29.72 23 ASP G N 1
ATOM 11983 C CA . ASP G 1 23 ? 79.650 69.776 55.646 1.00 31.34 23 ASP G CA 1
ATOM 11984 C C . ASP G 1 23 ? 80.693 70.284 54.629 1.00 30.80 23 ASP G C 1
ATOM 11985 O O . ASP G 1 23 ? 81.674 70.960 54.994 1.00 29.99 23 ASP G O 1
ATOM 11990 N N . GLU G 1 24 ? 80.457 70.006 53.348 1.00 29.46 24 GLU G N 1
ATOM 11991 C CA . GLU G 1 24 ? 81.387 70.405 52.306 1.00 29.07 24 GLU G CA 1
ATOM 11992 C C . GLU G 1 24 ? 81.118 71.800 51.753 1.00 27.68 24 GLU G C 1
ATOM 11993 O O . GLU G 1 24 ? 81.827 72.240 50.876 1.00 26.42 24 GLU G O 1
ATOM 11999 N N . LYS G 1 25 ? 80.111 72.497 52.285 1.00 26.38 25 LYS G N 1
ATOM 12000 C CA . LYS G 1 25 ? 79.801 73.852 51.808 1.00 26.77 25 LYS G CA 1
ATOM 12001 C C . LYS G 1 25 ? 79.636 73.932 50.286 1.00 25.02 25 LYS G C 1
ATOM 12002 O O . LYS G 1 25 ? 80.207 74.779 49.593 1.00 24.41 25 LYS G O 1
ATOM 12008 N N . VAL G 1 26 ? 78.812 73.033 49.761 1.00 24.74 26 VAL G N 1
ATOM 12009 C CA . VAL G 1 26 ? 78.477 73.046 48.337 1.00 23.79 26 VAL G CA 1
ATOM 12010 C C . VAL G 1 26 ? 77.859 74.382 47.957 1.00 23.91 26 VAL G C 1
ATOM 12011 O O . VAL G 1 26 ? 76.955 74.901 48.651 1.00 24.64 26 VAL G O 1
ATOM 12015 N N . SER G 1 27 ? 78.354 74.938 46.870 1.00 23.21 27 SER G N 1
ATOM 12016 C CA . SER G 1 27 ? 77.989 76.283 46.480 1.00 23.59 27 SER G CA 1
ATOM 12017 C C . SER G 1 27 ? 76.792 76.250 45.523 1.00 23.15 27 SER G C 1
ATOM 12018 O O . SER G 1 27 ? 76.387 75.168 45.030 1.00 20.98 27 SER G O 1
ATOM 12021 N N . TYR G 1 28 ? 76.242 77.436 45.275 1.00 22.50 28 TYR G N 1
ATOM 12022 C CA . TYR G 1 28 ? 75.161 77.604 44.294 1.00 23.79 28 TYR G CA 1
ATOM 12023 C C . TYR G 1 28 ? 75.648 77.295 42.903 1.00 24.11 28 TYR G C 1
ATOM 12024 O O . TYR G 1 28 ? 74.930 76.756 42.088 1.00 24.29 28 TYR G O 1
ATOM 12033 N N . SER G 1 29 ? 76.898 77.649 42.615 1.00 24.16 29 SER G N 1
ATOM 12034 C CA . SER G 1 29 ? 77.434 77.328 41.318 1.00 24.52 29 SER G CA 1
ATOM 12035 C C . SER G 1 29 ? 77.592 75.801 41.110 1.00 23.79 29 SER G C 1
ATOM 12036 O O . SER G 1 29 ? 77.375 75.280 39.998 1.00 23.22 29 SER G O 1
ATOM 12039 N N . GLU G 1 30 ? 77.931 75.078 42.172 1.00 22.67 30 GLU G N 1
ATOM 12040 C CA . GLU G 1 30 ? 78.061 73.636 42.082 1.00 22.36 30 GLU G CA 1
ATOM 12041 C C . GLU G 1 30 ? 76.642 73.037 41.941 1.00 22.19 30 GLU G C 1
ATOM 12042 O O . GLU G 1 30 ? 76.404 72.013 41.263 1.00 20.15 30 GLU G O 1
ATOM 12048 N N . TYR G 1 31 ? 75.711 73.708 42.588 1.00 21.91 31 TYR G N 1
ATOM 12049 C CA . TYR G 1 31 ? 74.306 73.247 42.599 1.00 22.30 31 TYR G CA 1
ATOM 12050 C C . TYR G 1 31 ? 73.754 73.352 41.194 1.00 22.15 31 TYR G C 1
ATOM 12051 O O . TYR G 1 31 ? 73.134 72.375 40.691 1.00 24.02 31 TYR G O 1
ATOM 12060 N N . LYS G 1 32 ? 74.011 74.490 40.530 1.00 22.83 32 LYS G N 1
ATOM 12061 C CA . LYS G 1 32 ? 73.568 74.692 39.142 1.00 23.42 32 LYS G CA 1
ATOM 12062 C C . LYS G 1 32 ? 74.213 73.695 38.189 1.00 23.31 32 LYS G C 1
ATOM 12063 O O . LYS G 1 32 ? 73.525 73.173 37.295 1.00 21.69 32 LYS G O 1
ATOM 12066 N N . ALA G 1 33 ? 75.531 73.452 38.369 1.00 23.61 33 ALA G N 1
ATOM 12067 C CA . ALA G 1 33 ? 76.272 72.506 37.526 1.00 24.14 33 ALA G CA 1
ATOM 12068 C C . ALA G 1 33 ? 75.714 71.094 37.679 1.00 23.79 33 ALA G C 1
ATOM 12069 O O . ALA G 1 33 ? 75.609 70.368 36.695 1.00 24.56 33 ALA G O 1
ATOM 12071 N N . SER G 1 34 ? 75.351 70.711 38.896 1.00 23.68 34 SER G N 1
ATOM 12072 C CA . SER G 1 34 ? 74.799 69.384 39.161 1.00 24.33 34 SER G CA 1
ATOM 12073 C C . SER G 1 34 ? 73.401 69.237 38.585 1.00 24.32 34 SER G C 1
ATOM 12074 O O . SER G 1 34 ? 73.035 68.159 38.129 1.00 25.00 34 SER G O 1
ATOM 12077 N N . THR G 1 35 ? 72.625 70.319 38.623 1.00 23.42 35 THR G N 1
ATOM 12078 C CA . THR G 1 35 ? 71.284 70.317 38.033 1.00 22.03 35 THR G CA 1
ATOM 12079 C C . THR G 1 35 ? 71.378 70.046 36.533 1.00 23.23 35 THR G C 1
ATOM 12080 O O . THR G 1 35 ? 70.600 69.252 35.978 1.00 22.87 35 THR G O 1
ATOM 12084 N N . GLY G 1 36 ? 72.304 70.737 35.870 1.00 22.48 36 GLY G N 1
ATOM 12085 C CA . GLY G 1 36 ? 72.547 70.546 34.447 1.00 23.83 36 GLY G CA 1
ATOM 12086 C C . GLY G 1 36 ? 73.010 69.107 34.163 1.00 24.54 36 GLY G C 1
ATOM 12087 O O . GLY G 1 36 ? 72.580 68.493 33.173 1.00 23.97 36 GLY G O 1
ATOM 12088 N N . TRP G 1 37 ? 73.897 68.583 35.012 1.00 23.75 37 TRP G N 1
ATOM 12089 C CA . TRP G 1 37 ? 74.389 67.213 34.860 1.00 23.70 37 TRP G CA 1
ATOM 12090 C C . TRP G 1 37 ? 73.280 66.177 34.999 1.00 23.10 37 TRP G C 1
ATOM 12091 O O . TRP G 1 37 ? 73.182 65.262 34.153 1.00 23.18 37 TRP G O 1
ATOM 12102 N N . LEU G 1 38 ? 72.432 66.317 36.027 1.00 21.82 38 LEU G N 1
ATOM 12103 C CA . LEU G 1 38 ? 71.339 65.366 36.235 1.00 21.79 38 LEU G CA 1
ATOM 12104 C C . LEU G 1 38 ? 70.355 65.374 35.064 1.00 22.37 38 LEU G C 1
ATOM 12105 O O . LEU G 1 38 ? 69.834 64.304 34.657 1.00 21.50 38 LEU G O 1
ATOM 12110 N N . ILE G 1 39 ? 70.088 66.569 34.544 1.00 21.75 39 ILE G N 1
ATOM 12111 C CA . ILE G 1 39 ? 69.255 66.702 33.342 1.00 23.46 39 ILE G CA 1
ATOM 12112 C C . ILE G 1 39 ? 69.848 65.934 32.136 1.00 24.53 39 ILE G C 1
ATOM 12113 O O . ILE G 1 39 ? 69.107 65.245 31.391 1.00 24.28 39 ILE G O 1
ATOM 12118 N N . SER G 1 40 ? 71.170 66.048 31.959 1.00 25.39 40 SER G N 1
ATOM 12119 C CA . SER G 1 40 ? 71.893 65.345 30.895 1.00 26.07 40 SER G CA 1
ATOM 12120 C C . SER G 1 40 ? 71.840 63.797 30.988 1.00 26.16 40 SER G C 1
ATOM 12121 O O . SER G 1 40 ? 71.842 63.096 29.953 1.00 24.78 40 SER G O 1
ATOM 12124 N N . VAL G 1 41 ? 71.807 63.254 32.197 1.00 25.34 41 VAL G N 1
ATOM 12125 C CA . VAL G 1 41 ? 71.690 61.796 32.362 1.00 25.01 41 VAL G CA 1
ATOM 12126 C C . VAL G 1 41 ? 70.386 61.266 31.707 1.00 26.98 41 VAL G C 1
ATOM 12127 O O . VAL G 1 41 ? 70.407 60.273 30.950 1.00 27.43 41 VAL G O 1
ATOM 12131 N N . GLY G 1 42 ? 69.257 61.931 31.950 1.00 27.78 42 GLY G N 1
ATOM 12132 C CA . GLY G 1 42 ? 68.006 61.471 31.350 1.00 29.18 42 GLY G CA 1
ATOM 12133 C C . GLY G 1 42 ? 67.998 61.712 29.850 1.00 30.16 42 GLY G C 1
ATOM 12134 O O . GLY G 1 42 ? 67.559 60.857 29.075 1.00 31.24 42 GLY G O 1
ATOM 12135 N N . GLU G 1 43 ? 68.519 62.856 29.428 1.00 30.59 43 GLU G N 1
ATOM 12136 C CA . GLU G 1 43 ? 68.578 63.178 27.989 1.00 32.31 43 GLU G CA 1
ATOM 12137 C C . GLU G 1 43 ? 69.480 62.254 27.176 1.00 33.02 43 GLU G C 1
ATOM 12138 O O . GLU G 1 43 ? 69.242 62.079 25.972 1.00 33.38 43 GLU G O 1
ATOM 12144 N N . LYS G 1 44 ? 70.521 61.698 27.810 1.00 32.97 44 LYS G N 1
ATOM 12145 C CA . LYS G 1 44 ? 71.403 60.712 27.142 1.00 33.06 44 LYS G CA 1
ATOM 12146 C C . LYS G 1 44 ? 71.076 59.249 27.451 1.00 32.31 44 LYS G C 1
ATOM 12147 O O . LYS G 1 44 ? 71.874 58.347 27.154 1.00 33.10 44 LYS G O 1
ATOM 12153 N N . ASN G 1 45 ? 69.896 59.039 28.019 1.00 31.68 45 ASN G N 1
ATOM 12154 C CA . ASN G 1 45 ? 69.389 57.730 28.445 1.00 31.93 45 ASN G CA 1
ATOM 12155 C C . ASN G 1 45 ? 70.382 56.914 29.265 1.00 31.00 45 ASN G C 1
ATOM 12156 O O . ASN G 1 45 ? 70.540 55.709 29.074 1.00 30.32 45 ASN G O 1
ATOM 12161 N N . GLU G 1 46 ? 71.012 57.597 30.218 1.00 28.52 46 GLU G N 1
ATOM 12162 C CA . GLU G 1 46 ? 72.029 56.946 30.994 1.00 26.61 46 GLU G CA 1
ATOM 12163 C C . GLU G 1 46 ? 71.613 56.628 32.430 1.00 25.05 46 GLU G C 1
ATOM 12164 O O . GLU G 1 46 ? 72.474 56.304 33.232 1.00 24.06 46 GLU G O 1
ATOM 12170 N N . TRP G 1 47 ? 70.318 56.700 32.773 1.00 23.76 47 TRP G N 1
ATOM 12171 C CA . TRP G 1 47 ? 69.924 56.335 34.129 1.00 22.71 47 TRP G CA 1
ATOM 12172 C C . TRP G 1 47 ? 70.316 54.898 34.474 1.00 23.39 47 TRP G C 1
ATOM 12173 O O . TRP G 1 47 ? 70.948 54.682 35.523 1.00 21.54 47 TRP G O 1
ATOM 12184 N N . PRO G 1 48 ? 69.955 53.897 33.647 1.00 22.75 48 PRO G N 1
ATOM 12185 C CA . PRO G 1 48 ? 70.358 52.535 33.978 1.00 22.09 48 PRO G CA 1
ATOM 12186 C C . PRO G 1 48 ? 71.877 52.393 34.099 1.00 21.79 48 PRO G C 1
ATOM 12187 O O . PRO G 1 48 ? 72.332 51.779 35.054 1.00 21.93 48 PRO G O 1
ATOM 12191 N N . LEU G 1 49 ? 72.622 52.988 33.195 1.00 21.10 49 LEU G N 1
ATOM 12192 C CA . LEU G 1 49 ? 74.076 52.924 33.262 1.00 21.24 49 LEU G CA 1
ATOM 12193 C C . LEU G 1 49 ? 74.598 53.544 34.561 1.00 20.49 49 LEU G C 1
ATOM 12194 O O . LEU G 1 49 ? 75.357 52.923 35.277 1.00 21.15 49 LEU G O 1
ATOM 12199 N N . PHE G 1 50 ? 74.211 54.779 34.846 1.00 20.40 50 PHE G N 1
ATOM 12200 C CA . PHE G 1 50 ? 74.744 55.498 36.023 1.00 20.65 50 PHE G CA 1
ATOM 12201 C C . PHE G 1 50 ? 74.363 54.771 37.298 1.00 20.59 50 PHE G C 1
ATOM 12202 O O . PHE G 1 50 ? 75.209 54.565 38.190 1.00 19.38 50 PHE G O 1
ATOM 12210 N N . LEU G 1 51 ? 73.115 54.338 37.395 1.00 19.62 51 LEU G N 1
ATOM 12211 C CA . LEU G 1 51 ? 72.650 53.655 38.605 1.00 20.00 51 LEU G CA 1
ATOM 12212 C C . LEU G 1 51 ? 73.315 52.286 38.779 1.00 21.07 51 LEU G C 1
ATOM 12213 O O . LEU G 1 51 ? 73.715 51.892 39.892 1.00 20.18 51 LEU G O 1
ATOM 12218 N N . ASP G 1 52 ? 73.479 51.563 37.673 1.00 20.62 52 ASP G N 1
ATOM 12219 C CA . ASP G 1 52 ? 74.044 50.211 37.771 1.00 21.44 52 ASP G CA 1
ATOM 12220 C C . ASP G 1 52 ? 75.535 50.278 38.111 1.00 21.53 52 ASP G C 1
ATOM 12221 O O . ASP G 1 52 ? 76.054 49.360 38.742 1.00 23.01 52 ASP G O 1
ATOM 12226 N N . VAL G 1 53 ? 76.220 51.328 37.670 1.00 21.66 53 VAL G N 1
ATOM 12227 C CA . VAL G 1 53 ? 77.633 51.520 38.051 1.00 21.02 53 VAL G CA 1
ATOM 12228 C C . VAL G 1 53 ? 77.777 51.743 39.564 1.00 22.15 53 VAL G C 1
ATOM 12229 O O . VAL G 1 53 ? 78.571 51.061 40.241 1.00 22.41 53 VAL G O 1
ATOM 12233 N N . PHE G 1 54 ? 77.032 52.711 40.107 1.00 21.39 54 PHE G N 1
ATOM 12234 C CA . PHE G 1 54 ? 77.283 53.142 41.496 1.00 21.70 54 PHE G CA 1
ATOM 12235 C C . PHE G 1 54 ? 76.416 52.573 42.579 1.00 21.28 54 PHE G C 1
ATOM 12236 O O . PHE G 1 54 ? 76.782 52.658 43.757 1.00 21.78 54 PHE G O 1
ATOM 12244 N N . PHE G 1 55 ? 75.259 52.021 42.213 1.00 20.11 55 PHE G N 1
ATOM 12245 C CA . PHE G 1 55 ? 74.306 51.567 43.235 1.00 20.40 55 PHE G CA 1
ATOM 12246 C C . PHE G 1 55 ? 73.875 50.129 43.148 1.00 20.57 55 PHE G C 1
ATOM 12247 O O . PHE G 1 55 ? 73.523 49.572 44.182 1.00 21.16 55 PHE G O 1
ATOM 12255 N N . GLU G 1 56 ? 73.884 49.506 41.956 1.00 21.22 56 GLU G N 1
ATOM 12256 C CA . GLU G 1 56 ? 73.335 48.142 41.876 1.00 20.93 56 GLU G CA 1
ATOM 12257 C C . GLU G 1 56 ? 74.063 47.173 42.773 1.00 21.33 56 GLU G C 1
ATOM 12258 O O . GLU G 1 56 ? 73.447 46.238 43.268 1.00 20.31 56 GLU G O 1
ATOM 12264 N N . HIS G 1 57 ? 75.380 47.350 42.934 1.00 21.42 57 HIS G N 1
ATOM 12265 C CA . HIS G 1 57 ? 76.154 46.440 43.783 1.00 21.71 57 HIS G CA 1
ATOM 12266 C C . HIS G 1 57 ? 75.630 46.391 45.215 1.00 21.80 57 HIS G C 1
ATOM 12267 O O . HIS G 1 57 ? 75.624 45.317 45.833 1.00 22.14 57 HIS G O 1
ATOM 12274 N N . ALA G 1 58 ? 75.180 47.538 45.730 1.00 21.29 58 ALA G N 1
ATOM 12275 C CA . ALA G 1 58 ? 74.573 47.587 47.060 1.00 22.42 58 ALA G CA 1
ATOM 12276 C C . ALA G 1 58 ? 73.224 46.905 47.145 1.00 22.61 58 ALA G C 1
ATOM 12277 O O . ALA G 1 58 ? 72.956 46.227 48.116 1.00 24.53 58 ALA G O 1
ATOM 12279 N N . ILE G 1 59 ? 72.368 47.115 46.148 1.00 22.10 59 ILE G N 1
ATOM 12280 C CA . ILE G 1 59 ? 71.086 46.419 46.019 1.00 23.38 59 ILE G CA 1
ATOM 12281 C C . ILE G 1 59 ? 71.326 44.896 45.953 1.00 23.74 59 ILE G C 1
ATOM 12282 O O . ILE G 1 59 ? 70.625 44.085 46.599 1.00 23.43 59 ILE G O 1
ATOM 12287 N N . GLU G 1 60 ? 72.284 44.526 45.108 1.00 24.37 60 GLU G N 1
ATOM 12288 C CA . GLU G 1 60 ? 72.612 43.115 44.865 1.00 26.13 60 GLU G CA 1
ATOM 12289 C C . GLU G 1 60 ? 73.084 42.429 46.149 1.00 26.69 60 GLU G C 1
ATOM 12290 O O . GLU G 1 60 ? 72.694 41.287 46.434 1.00 26.55 60 GLU G O 1
ATOM 12296 N N . SER G 1 61 ? 73.921 43.148 46.900 1.00 28.01 61 SER G N 1
ATOM 12297 C CA . SER G 1 61 ? 74.479 42.652 48.151 1.00 29.50 61 SER G CA 1
ATOM 12298 C C . SER G 1 61 ? 73.371 42.318 49.158 1.00 29.43 61 SER G C 1
ATOM 12299 O O . SER G 1 61 ? 73.394 41.247 49.779 1.00 28.64 61 SER G O 1
ATOM 12302 N N . VAL G 1 62 ? 72.373 43.189 49.300 1.00 30.26 62 VAL G N 1
ATOM 12303 C CA . VAL G 1 62 ? 71.237 42.808 50.156 1.00 30.39 62 VAL G CA 1
ATOM 12304 C C . VAL G 1 62 ? 70.468 41.594 49.648 1.00 30.32 62 VAL G C 1
ATOM 12305 O O . VAL G 1 62 ? 70.159 40.695 50.442 1.00 29.96 62 VAL G O 1
ATOM 12309 N N . ALA G 1 63 ? 70.211 41.530 48.334 1.00 29.53 63 ALA G N 1
ATOM 12310 C CA . ALA G 1 63 ? 69.537 40.362 47.727 1.00 29.14 63 ALA G CA 1
ATOM 12311 C C . ALA G 1 63 ? 70.362 39.086 47.949 1.00 29.36 63 ALA G C 1
ATOM 12312 O O . ALA G 1 63 ? 69.806 38.035 48.254 1.00 28.63 63 ALA G O 1
ATOM 12314 N N . ALA G 1 64 ? 71.687 39.201 47.822 1.00 29.09 64 ALA G N 1
ATOM 12315 C CA . ALA G 1 64 ? 72.583 38.040 47.936 1.00 30.66 64 ALA G CA 1
ATOM 12316 C C . ALA G 1 64 ? 72.581 37.413 49.337 1.00 31.53 64 ALA G C 1
ATOM 12317 O O . ALA G 1 64 ? 73.004 36.276 49.494 1.00 31.87 64 ALA G O 1
ATOM 12319 N N . GLU G 1 65 ? 72.135 38.168 50.343 1.00 33.07 65 GLU G N 1
ATOM 12320 C CA . GLU G 1 65 ? 72.014 37.659 51.722 1.00 34.83 65 GLU G CA 1
ATOM 12321 C C . GLU G 1 65 ? 71.046 36.463 51.813 1.00 35.56 65 GLU G C 1
ATOM 12322 O O . GLU G 1 65 ? 71.220 35.575 52.644 1.00 36.39 65 GLU G O 1
ATOM 12328 N N . SER G 1 66 ? 70.049 36.434 50.931 1.00 35.76 66 SER G N 1
ATOM 12329 C CA . SER G 1 66 ? 69.046 35.379 50.888 1.00 36.54 66 SER G CA 1
ATOM 12330 C C . SER G 1 66 ? 69.332 34.304 49.832 1.00 36.18 66 SER G C 1
ATOM 12331 O O . SER G 1 66 ? 68.439 33.522 49.517 1.00 36.86 66 SER G O 1
ATOM 12334 N N . ASN G 1 67 ? 70.544 34.305 49.259 1.00 36.17 67 ASN G N 1
ATOM 12335 C CA . ASN G 1 67 ? 70.960 33.332 48.245 1.00 36.14 67 ASN G CA 1
ATOM 12336 C C . ASN G 1 67 ? 70.771 31.870 48.727 1.00 36.87 67 ASN G C 1
ATOM 12337 O O . ASN G 1 67 ? 71.152 31.542 49.844 1.00 36.47 67 ASN G O 1
ATOM 12342 N N . ARG G 1 68 ? 70.204 31.013 47.881 1.00 37.58 68 ARG G N 1
ATOM 12343 C CA . ARG G 1 68 ? 70.103 29.588 48.193 1.00 38.57 68 ARG G CA 1
ATOM 12344 C C . ARG G 1 68 ? 71.022 28.738 47.329 1.00 38.16 68 ARG G C 1
ATOM 12345 O O . ARG G 1 68 ? 71.038 27.500 47.461 1.00 38.83 68 ARG G O 1
ATOM 12353 N N . GLY G 1 69 ? 71.753 29.398 46.426 1.00 37.02 69 GLY G N 1
ATOM 12354 C CA . GLY G 1 69 ? 72.686 28.744 45.524 1.00 34.43 69 GLY G CA 1
ATOM 12355 C C . GLY G 1 69 ? 74.039 29.414 45.564 1.00 33.65 69 GLY G C 1
ATOM 12356 O O . GLY G 1 69 ? 74.371 30.042 46.563 1.00 34.10 69 GLY G O 1
ATOM 12357 N N . SER G 1 70 ? 74.804 29.315 44.476 1.00 31.38 70 SER G N 1
ATOM 12358 C CA . SER G 1 70 ? 76.162 29.837 44.440 1.00 30.62 70 SER G CA 1
ATOM 12359 C C . SER G 1 70 ? 76.163 31.365 44.286 1.00 29.92 70 SER G C 1
ATOM 12360 O O . SER G 1 70 ? 75.106 31.995 44.173 1.00 30.45 70 SER G O 1
ATOM 12363 N N . GLN G 1 71 ? 77.352 31.939 44.297 1.00 29.80 71 GLN G N 1
ATOM 12364 C CA . GLN G 1 71 ? 77.519 33.373 44.443 1.00 29.26 71 GLN G CA 1
ATOM 12365 C C . GLN G 1 71 ? 76.919 34.152 43.266 1.00 28.61 71 GLN G C 1
ATOM 12366 O O . GLN G 1 71 ? 77.075 33.751 42.095 1.00 28.02 71 GLN G O 1
ATOM 12372 N N . SER G 1 72 ? 76.236 35.252 43.588 1.00 27.24 72 SER G N 1
ATOM 12373 C CA . SER G 1 72 ? 75.561 36.054 42.573 1.00 26.06 72 SER G CA 1
ATOM 12374 C C . SER G 1 72 ? 76.288 37.386 42.329 1.00 25.47 72 SER G C 1
ATOM 12375 O O . SER G 1 72 ? 77.312 37.693 42.961 1.00 25.18 72 SER G O 1
ATOM 12378 N N . SER G 1 73 ? 75.778 38.175 41.398 1.00 24.48 73 SER G N 1
ATOM 12379 C CA . SER G 1 73 ? 76.389 39.461 41.120 1.00 24.45 73 SER G CA 1
ATOM 12380 C C . SER G 1 73 ? 75.398 40.338 40.361 1.00 22.71 73 SER G C 1
ATOM 12381 O O . SER G 1 73 ? 74.302 39.884 39.994 1.00 21.34 73 SER G O 1
ATOM 12384 N N . ILE G 1 74 ? 75.753 41.599 40.137 1.00 21.17 74 ILE G N 1
ATOM 12385 C CA . ILE G 1 74 ? 74.843 42.490 39.405 1.00 20.18 74 ILE G CA 1
ATOM 12386 C C . ILE G 1 74 ? 74.537 42.069 37.963 1.00 20.34 74 ILE G C 1
ATOM 12387 O O . ILE G 1 74 ? 75.356 41.448 37.298 1.00 20.11 74 ILE G O 1
ATOM 12392 N N . GLN G 1 75 ? 73.346 42.440 37.476 1.00 19.77 75 GLN G N 1
ATOM 12393 C CA . GLN G 1 75 ? 73.029 42.261 36.059 1.00 19.96 75 GLN G CA 1
ATOM 12394 C C . GLN G 1 75 ? 73.743 43.265 35.142 1.00 20.21 75 GLN G C 1
ATOM 12395 O O . GLN G 1 75 ? 74.158 42.928 34.041 1.00 20.04 75 GLN G O 1
ATOM 12401 N N . GLY G 1 76 ? 73.872 44.514 35.592 1.00 19.60 76 GLY G N 1
ATOM 12402 C CA . GLY G 1 76 ? 74.287 45.573 34.695 1.00 20.24 76 GLY G CA 1
ATOM 12403 C C . GLY G 1 76 ? 73.213 45.930 33.696 1.00 19.61 76 GLY G C 1
ATOM 12404 O O . GLY G 1 76 ? 72.111 45.348 33.707 1.00 19.40 76 GLY G O 1
ATOM 12405 N N . PRO G 1 77 ? 73.493 46.934 32.878 1.00 19.89 77 PRO G N 1
ATOM 12406 C CA . PRO G 1 77 ? 72.473 47.549 32.022 1.00 19.96 77 PRO G CA 1
ATOM 12407 C C . PRO G 1 77 ? 72.400 46.999 30.565 1.00 21.21 77 PRO G C 1
ATOM 12408 O O . PRO G 1 77 ? 71.583 47.485 29.759 1.00 21.05 77 PRO G O 1
ATOM 12412 N N . TYR G 1 78 ? 73.236 46.004 30.240 1.00 21.06 78 TYR G N 1
ATOM 12413 C CA . TYR G 1 78 ? 73.399 45.571 28.843 1.00 21.06 78 TYR G CA 1
ATOM 12414 C C . TYR G 1 78 ? 72.836 44.206 28.466 1.00 21.06 78 TYR G C 1
ATOM 12415 O O . TYR G 1 78 ? 73.143 43.700 27.379 1.00 21.49 78 TYR G O 1
ATOM 12424 N N . PHE G 1 79 ? 72.007 43.620 29.321 1.00 20.22 79 PHE G N 1
ATOM 12425 C CA . PHE G 1 79 ? 71.250 42.439 28.911 1.00 20.93 79 PHE G CA 1
ATOM 12426 C C . PHE G 1 79 ? 70.265 42.780 27.790 1.00 20.99 79 PHE G C 1
ATOM 12427 O O . PHE G 1 79 ? 69.621 43.841 27.809 1.00 20.05 79 PHE G O 1
ATOM 12435 N N . ILE G 1 80 ? 70.203 41.914 26.784 1.00 21.23 80 ILE G N 1
ATOM 12436 C CA . ILE G 1 80 ? 69.170 41.996 25.766 1.00 21.54 80 ILE G CA 1
ATOM 12437 C C . ILE G 1 80 ? 68.384 40.679 25.741 1.00 23.03 80 ILE G C 1
ATOM 12438 O O . ILE G 1 80 ? 68.967 39.627 25.532 1.00 21.90 80 ILE G O 1
ATOM 12443 N N . PRO G 1 81 ? 67.067 40.741 25.938 1.00 24.96 81 PRO G N 1
ATOM 12444 C CA . PRO G 1 81 ? 66.209 39.564 25.815 1.00 26.20 81 PRO G CA 1
ATOM 12445 C C . PRO G 1 81 ? 66.125 39.042 24.363 1.00 26.42 81 PRO G C 1
ATOM 12446 O O . PRO G 1 81 ? 66.343 39.784 23.413 1.00 26.71 81 PRO G O 1
ATOM 12450 N N . GLY G 1 82 ? 65.808 37.759 24.215 1.00 27.09 82 GLY G N 1
ATOM 12451 C CA . GLY G 1 82 ? 65.687 37.154 22.896 1.00 26.90 82 GLY G CA 1
ATOM 12452 C C . GLY G 1 82 ? 66.969 36.661 22.263 1.00 27.46 82 GLY G C 1
ATOM 12453 O O . GLY G 1 82 ? 67.007 36.457 21.036 1.00 28.68 82 GLY G O 1
ATOM 12454 N N . ALA G 1 83 ? 68.036 36.484 23.052 1.00 25.89 83 ALA G N 1
ATOM 12455 C CA . ALA G 1 83 ? 69.278 36.019 22.473 1.00 26.81 83 ALA G CA 1
ATOM 12456 C C . ALA G 1 83 ? 69.036 34.621 21.824 1.00 27.72 83 ALA G C 1
ATOM 12457 O O . ALA G 1 83 ? 68.197 33.865 22.296 1.00 27.64 83 ALA G O 1
ATOM 12459 N N . PRO G 1 84 ? 69.789 34.285 20.785 1.00 28.94 84 PRO G N 1
ATOM 12460 C CA . PRO G 1 84 ? 69.578 33.006 20.089 1.00 30.59 84 PRO G CA 1
ATOM 12461 C C . PRO G 1 84 ? 69.824 31.773 20.995 1.00 30.26 84 PRO G C 1
ATOM 12462 O O . PRO G 1 84 ? 70.834 31.708 21.722 1.00 29.25 84 PRO G O 1
ATOM 12466 N N . GLU G 1 85 ? 68.927 30.799 20.921 1.00 31.61 85 GLU G N 1
ATOM 12467 C CA . GLU G 1 85 ? 69.259 29.422 21.315 1.00 32.12 85 GLU G CA 1
ATOM 12468 C C . GLU G 1 85 ? 70.379 28.844 20.425 1.00 31.04 85 GLU G C 1
ATOM 12469 O O . GLU G 1 85 ? 70.253 28.724 19.206 1.00 30.50 85 GLU G O 1
ATOM 12475 N N . LEU G 1 86 ? 71.490 28.513 21.052 1.00 29.49 86 LEU G N 1
ATOM 12476 C CA . LEU G 1 86 ? 72.642 28.015 20.333 1.00 29.26 86 LEU G CA 1
ATOM 12477 C C . LEU G 1 86 ? 72.480 26.502 20.115 1.00 30.23 86 LEU G C 1
ATOM 12478 O O . LEU G 1 86 ? 71.589 25.894 20.706 1.00 28.77 86 LEU G O 1
ATOM 12483 N N . SER G 1 87 ? 73.316 25.912 19.261 1.00 31.88 87 SER G N 1
ATOM 12484 C CA . SER G 1 87 ? 73.288 24.454 19.059 1.00 33.71 87 SER G CA 1
ATOM 12485 C C . SER G 1 87 ? 74.651 23.794 19.303 1.00 34.33 87 SER G C 1
ATOM 12486 O O . SER G 1 87 ? 75.692 24.434 19.174 1.00 33.95 87 SER G O 1
ATOM 12489 N N . ILE G 1 88 ? 74.636 22.514 19.691 1.00 35.54 88 ILE G N 1
ATOM 12490 C CA . ILE G 1 88 ? 75.865 21.755 19.968 1.00 36.19 88 ILE G CA 1
ATOM 12491 C C . ILE G 1 88 ? 76.681 21.695 18.687 1.00 35.79 88 ILE G C 1
ATOM 12492 O O . ILE G 1 88 ? 76.094 21.479 17.617 1.00 36.90 88 ILE G O 1
ATOM 12497 N N . PRO G 1 89 ? 78.004 21.933 18.741 1.00 34.92 89 PRO G N 1
ATOM 12498 C CA . PRO G 1 89 ? 78.733 22.332 19.950 1.00 33.45 89 PRO G CA 1
ATOM 12499 C C . PRO G 1 89 ? 78.564 23.821 20.190 1.00 32.30 89 PRO G C 1
ATOM 12500 O O . PRO G 1 89 ? 78.782 24.626 19.274 1.00 32.16 89 PRO G O 1
ATOM 12504 N N . TYR G 1 90 ? 78.157 24.168 21.403 1.00 30.61 90 TYR G N 1
ATOM 12505 C CA . TYR G 1 90 ? 77.713 25.519 21.686 1.00 29.14 90 TYR G CA 1
ATOM 12506 C C . TYR G 1 90 ? 78.873 26.463 21.439 1.00 27.92 90 TYR G C 1
ATOM 12507 O O . TYR G 1 90 ? 79.970 26.264 21.954 1.00 28.41 90 TYR G O 1
ATOM 12516 N N . THR G 1 91 ? 78.597 27.500 20.664 1.00 26.89 91 THR G N 1
ATOM 12517 C CA . THR G 1 91 ? 79.579 28.486 20.248 1.00 26.03 91 THR G CA 1
ATOM 12518 C C . THR G 1 91 ? 78.878 29.848 20.271 1.00 25.58 91 THR G C 1
ATOM 12519 O O . THR G 1 91 ? 77.831 30.051 19.605 1.00 24.11 91 THR G O 1
ATOM 12523 N N . MET G 1 92 ? 79.420 30.764 21.063 1.00 23.89 92 MET G N 1
ATOM 12524 C CA . MET G 1 92 ? 78.873 32.114 21.077 1.00 24.56 92 MET G CA 1
ATOM 12525 C C . MET G 1 92 ? 78.880 32.722 19.655 1.00 24.55 92 MET G C 1
ATOM 12526 O O . MET G 1 92 ? 79.806 32.465 18.894 1.00 24.30 92 MET G O 1
ATOM 12531 N N . PRO G 1 93 ? 77.860 33.516 19.310 1.00 24.35 93 PRO G N 1
ATOM 12532 C CA . PRO G 1 93 ? 77.821 34.200 18.012 1.00 25.25 93 PRO G CA 1
ATOM 12533 C C . PRO G 1 93 ? 79.032 35.111 17.826 1.00 26.07 93 PRO G C 1
ATOM 12534 O O . PRO G 1 93 ? 79.249 35.999 18.686 1.00 25.22 93 PRO G O 1
ATOM 12538 N N . MET G 1 94 ? 79.809 34.856 16.754 1.00 26.33 94 MET G N 1
ATOM 12539 C CA . MET G 1 94 ? 81.093 35.518 16.498 1.00 27.92 94 MET G CA 1
ATOM 12540 C C . MET G 1 94 ? 81.339 35.770 14.990 1.00 29.51 94 MET G C 1
ATOM 12541 O O . MET G 1 94 ? 80.859 35.013 14.147 1.00 30.03 94 MET G O 1
ATOM 12546 N N . ARG G 1 95 ? 82.125 36.784 14.639 1.00 29.70 95 ARG G N 1
ATOM 12547 C CA . ARG G 1 95 ? 82.483 36.984 13.217 1.00 31.17 95 ARG G CA 1
ATOM 12548 C C . ARG G 1 95 ? 83.515 35.989 12.724 1.00 31.65 95 ARG G C 1
ATOM 12549 O O . ARG G 1 95 ? 84.211 35.391 13.536 1.00 30.67 95 ARG G O 1
ATOM 12557 N N . ASP G 1 96 ? 83.642 35.840 11.395 1.00 32.73 96 ASP G N 1
ATOM 12558 C CA . ASP G 1 96 ? 84.664 34.938 10.833 1.00 34.03 96 ASP G CA 1
ATOM 12559 C C . ASP G 1 96 ? 86.087 35.347 11.243 1.00 34.87 96 ASP G C 1
ATOM 12560 O O . ASP G 1 96 ? 86.950 34.491 11.495 1.00 34.66 96 ASP G O 1
ATOM 12565 N N . ASP G 1 97 ? 86.308 36.651 11.368 1.00 35.09 97 ASP G N 1
ATOM 12566 C CA . ASP G 1 97 ? 87.623 37.153 11.744 1.00 36.14 97 ASP G CA 1
ATOM 12567 C C . ASP G 1 97 ? 87.682 37.666 13.187 1.00 35.93 97 ASP G C 1
ATOM 12568 O O . ASP G 1 97 ? 88.465 38.583 13.482 1.00 36.37 97 ASP G O 1
ATOM 12573 N N . GLU G 1 98 ? 86.865 37.098 14.083 1.00 35.46 98 GLU G N 1
ATOM 12574 C CA . GLU G 1 98 ? 86.765 37.600 15.462 1.00 34.21 98 GLU G CA 1
ATOM 12575 C C . GLU G 1 98 ? 88.140 37.635 16.171 1.00 34.75 98 GLU G C 1
ATOM 12576 O O . GLU G 1 98 ? 88.805 36.604 16.271 1.00 33.69 98 GLU G O 1
ATOM 12582 N N . SER G 1 99 ? 88.567 38.810 16.655 1.00 35.06 99 SER G N 1
ATOM 12583 C CA . SER G 1 99 ? 89.823 38.897 17.428 1.00 36.52 99 SER G CA 1
ATOM 12584 C C . SER G 1 99 ? 89.641 38.306 18.812 1.00 35.84 99 SER G C 1
ATOM 12585 O O . SER G 1 99 ? 88.517 38.233 19.323 1.00 36.68 99 SER G O 1
ATOM 12588 N N . GLY G 1 100 ? 90.757 37.913 19.417 1.00 35.73 100 GLY G N 1
ATOM 12589 C CA . GLY G 1 100 ? 90.773 37.479 20.797 1.00 35.30 100 GLY G CA 1
ATOM 12590 C C . GLY G 1 100 ? 91.245 36.049 20.940 1.00 35.56 100 GLY G C 1
ATOM 12591 O O . GLY G 1 100 ? 91.325 35.294 19.957 1.00 35.19 100 GLY G O 1
ATOM 12592 N N . ASP G 1 101 ? 91.561 35.687 22.178 1.00 35.68 101 ASP G N 1
ATOM 12593 C CA . ASP G 1 101 ? 91.952 34.330 22.521 1.00 36.00 101 ASP G CA 1
ATOM 12594 C C . ASP G 1 101 ? 90.752 33.467 22.750 1.00 35.81 101 ASP G C 1
ATOM 12595 O O . ASP G 1 101 ? 89.832 33.841 23.502 1.00 34.94 101 ASP G O 1
ATOM 12600 N N . THR G 1 102 ? 90.778 32.292 22.126 1.00 35.14 102 THR G N 1
ATOM 12601 C CA . THR G 1 102 ? 89.731 31.291 22.304 1.00 34.54 102 THR G CA 1
ATOM 12602 C C . THR G 1 102 ? 89.640 30.783 23.729 1.00 33.16 102 THR G C 1
ATOM 12603 O O . THR G 1 102 ? 90.656 30.450 24.375 1.00 33.05 102 THR G O 1
ATOM 12607 N N . LEU G 1 103 ? 88.405 30.731 24.210 1.00 31.37 103 LEU G N 1
ATOM 12608 C CA . LEU G 1 103 ? 88.093 30.181 25.514 1.00 31.03 103 LEU G CA 1
ATOM 12609 C C . LEU G 1 103 ? 87.092 29.041 25.387 1.00 30.28 103 LEU G C 1
ATOM 12610 O O . LEU G 1 103 ? 86.082 29.179 24.710 1.00 30.14 103 LEU G O 1
ATOM 12615 N N . ILE G 1 104 ? 87.400 27.910 26.023 1.00 30.77 104 ILE G N 1
ATOM 12616 C CA . ILE G 1 104 ? 86.462 26.803 26.160 1.00 30.08 104 ILE G CA 1
ATOM 12617 C C . ILE G 1 104 ? 86.011 26.785 27.605 1.00 30.39 104 ILE G C 1
ATOM 12618 O O . ILE G 1 104 ? 86.835 26.627 28.535 1.00 30.38 104 ILE G O 1
ATOM 12623 N N . PHE G 1 105 ? 84.705 26.949 27.794 1.00 30.07 105 PHE G N 1
ATOM 12624 C CA . PHE G 1 105 ? 84.113 27.018 29.119 1.00 30.32 105 PHE G CA 1
ATOM 12625 C C . PHE G 1 105 ? 83.299 25.738 29.358 1.00 31.45 105 PHE G C 1
ATOM 12626 O O . PHE G 1 105 ? 82.335 25.463 28.641 1.00 31.05 105 PHE G O 1
ATOM 12634 N N . ARG G 1 106 ? 83.695 24.967 30.372 1.00 32.87 106 ARG G N 1
ATOM 12635 C CA . ARG G 1 106 ? 82.969 23.747 30.726 1.00 33.83 106 ARG G CA 1
ATOM 12636 C C . ARG G 1 106 ? 82.235 24.054 32.005 1.00 33.56 106 ARG G C 1
ATOM 12637 O O . ARG G 1 106 ? 82.852 24.339 33.036 1.00 33.43 106 ARG G O 1
ATOM 12645 N N . GLY G 1 107 ? 80.908 24.018 31.922 1.00 33.13 107 GLY G N 1
ATOM 12646 C CA . GLY G 1 107 ? 80.070 24.429 33.014 1.00 33.63 107 GLY G CA 1
ATOM 12647 C C . GLY G 1 107 ? 79.314 23.249 33.589 1.00 34.69 107 GLY G C 1
ATOM 12648 O O . GLY G 1 107 ? 78.997 22.302 32.874 1.00 33.78 107 GLY G O 1
ATOM 12649 N N . GLU G 1 108 ? 79.033 23.325 34.884 1.00 34.90 108 GLU G N 1
ATOM 12650 C CA . GLU G 1 108 ? 78.160 22.384 35.559 1.00 36.26 108 GLU G CA 1
ATOM 12651 C C . GLU G 1 108 ? 77.153 23.172 36.372 1.00 35.88 108 GLU G C 1
ATOM 12652 O O . GLU G 1 108 ? 77.522 24.128 37.056 1.00 35.60 108 GLU G O 1
ATOM 12658 N N . VAL G 1 109 ? 75.884 22.779 36.312 1.00 36.20 109 VAL G N 1
ATOM 12659 C CA . VAL G 1 109 ? 74.987 23.236 37.353 1.00 36.92 109 VAL G CA 1
ATOM 12660 C C . VAL G 1 109 ? 74.349 22.143 38.200 1.00 37.75 109 VAL G C 1
ATOM 12661 O O . VAL G 1 109 ? 73.791 21.176 37.683 1.00 36.57 109 VAL G O 1
ATOM 12665 N N . VAL G 1 110 ? 74.488 22.307 39.514 1.00 38.58 110 VAL G N 1
ATOM 12666 C CA . VAL G 1 110 ? 74.049 21.317 40.498 1.00 39.37 110 VAL G CA 1
ATOM 12667 C C . VAL G 1 110 ? 73.019 21.939 41.424 1.00 40.30 110 VAL G C 1
ATOM 12668 O O . VAL G 1 110 ? 72.842 23.165 41.413 1.00 39.99 110 VAL G O 1
ATOM 12672 N N . ASP G 1 111 ? 72.295 21.110 42.182 1.00 41.16 111 ASP G N 1
ATOM 12673 C CA . ASP G 1 111 ? 71.371 21.636 43.184 1.00 41.78 111 ASP G CA 1
ATOM 12674 C C . ASP G 1 111 ? 72.098 21.735 44.535 1.00 42.83 111 ASP G C 1
ATOM 12675 O O . ASP G 1 111 ? 73.305 21.485 44.598 1.00 42.12 111 ASP G O 1
ATOM 12680 N N . GLN G 1 112 ? 71.389 22.113 45.598 1.00 44.43 112 GLN G N 1
ATOM 12681 C CA . GLN G 1 112 ? 72.069 22.354 46.873 1.00 46.85 112 GLN G CA 1
ATOM 12682 C C . GLN G 1 112 ? 72.581 21.065 47.558 1.00 47.75 112 GLN G C 1
ATOM 12683 O O . GLN G 1 112 ? 73.327 21.128 48.533 1.00 48.17 112 GLN G O 1
ATOM 12686 N N . GLU G 1 113 ? 72.180 19.906 47.023 1.00 48.92 113 GLU G N 1
ATOM 12687 C CA . GLU G 1 113 ? 72.696 18.607 47.441 1.00 50.05 113 GLU G CA 1
ATOM 12688 C C . GLU G 1 113 ? 74.014 18.298 46.747 1.00 49.93 113 GLU G C 1
ATOM 12689 O O . GLU G 1 113 ? 74.857 17.574 47.294 1.00 49.99 113 GLU G O 1
ATOM 12695 N N . GLY G 1 114 ? 74.184 18.839 45.536 1.00 49.54 114 GLY G N 1
ATOM 12696 C CA . GLY G 1 114 ? 75.341 18.532 44.708 1.00 48.48 114 GLY G CA 1
ATOM 12697 C C . GLY G 1 114 ? 74.947 17.713 43.491 1.00 48.15 114 GLY G C 1
ATOM 12698 O O . GLY G 1 114 ? 75.796 17.342 42.671 1.00 48.33 114 GLY G O 1
ATOM 12699 N N . ALA G 1 115 ? 73.649 17.438 43.377 1.00 47.68 115 ALA G N 1
ATOM 12700 C CA . ALA G 1 115 ? 73.090 16.694 42.254 1.00 47.21 115 ALA G CA 1
ATOM 12701 C C . ALA G 1 115 ? 72.936 17.528 40.969 1.00 46.91 115 ALA G C 1
ATOM 12702 O O . ALA G 1 115 ? 72.257 18.574 40.974 1.00 46.10 115 ALA G O 1
ATOM 12704 N N . PRO G 1 116 ? 73.536 17.028 39.878 1.00 46.50 116 PRO G N 1
ATOM 12705 C CA . PRO G 1 116 ? 73.410 17.620 38.539 1.00 45.84 116 PRO G CA 1
ATOM 12706 C C . PRO G 1 116 ? 71.975 17.999 38.179 1.00 45.37 116 PRO G C 1
ATOM 12707 O O . PRO G 1 116 ? 71.042 17.231 38.470 1.00 45.06 116 PRO G O 1
ATOM 12711 N N . LEU G 1 117 ? 71.806 19.170 37.559 1.00 43.89 117 LEU G N 1
ATOM 12712 C CA . LEU G 1 117 ? 70.488 19.676 37.193 1.00 42.97 117 LEU G CA 1
ATOM 12713 C C . LEU G 1 117 ? 70.332 19.794 35.679 1.00 42.56 117 LEU G C 1
ATOM 12714 O O . LEU G 1 117 ? 71.106 20.500 35.027 1.00 42.07 117 LEU G O 1
ATOM 12719 N N . ALA G 1 118 ? 69.302 19.140 35.134 1.00 41.80 118 ALA G N 1
ATOM 12720 C CA . ALA G 1 118 ? 69.137 19.028 33.682 1.00 40.89 118 ALA G CA 1
ATOM 12721 C C . ALA G 1 118 ? 68.170 20.064 33.106 1.00 40.05 118 ALA G C 1
ATOM 12722 O O . ALA G 1 118 ? 67.344 20.597 33.826 1.00 40.18 118 ALA G O 1
ATOM 12724 N N . ASP G 1 119 ? 68.285 20.327 31.802 1.00 39.59 119 ASP G N 1
ATOM 12725 C CA . ASP G 1 119 ? 67.543 21.397 31.112 1.00 39.51 119 ASP G CA 1
ATOM 12726 C C . ASP G 1 119 ? 67.534 22.729 31.870 1.00 37.97 119 ASP G C 1
ATOM 12727 O O . ASP G 1 119 ? 66.494 23.419 31.911 1.00 38.51 119 ASP G O 1
ATOM 12732 N N . VAL G 1 120 ? 68.648 23.086 32.501 1.00 36.41 120 VAL G N 1
ATOM 12733 C CA . VAL G 1 120 ? 68.732 24.428 33.102 1.00 34.01 120 VAL G CA 1
ATOM 12734 C C . VAL G 1 120 ? 68.858 25.376 31.898 1.00 33.08 120 VAL G C 1
ATOM 12735 O O . VAL G 1 120 ? 69.540 25.041 30.940 1.00 32.46 120 VAL G O 1
ATOM 12739 N N . LEU G 1 121 ? 68.155 26.506 31.915 1.00 31.77 121 LEU G N 1
ATOM 12740 C CA . LEU G 1 121 ? 68.349 27.532 30.891 1.00 31.38 121 LEU G CA 1
ATOM 12741 C C . LEU G 1 121 ? 69.430 28.536 31.326 1.00 30.56 121 LEU G C 1
ATOM 12742 O O . LEU G 1 121 ? 69.359 29.084 32.434 1.00 30.38 121 LEU G O 1
ATOM 12747 N N . LEU G 1 122 ? 70.449 28.738 30.497 1.00 29.74 122 LEU G N 1
ATOM 12748 C CA . LEU G 1 122 ? 71.424 29.795 30.785 1.00 28.89 122 LEU G CA 1
ATOM 12749 C C . LEU G 1 122 ? 71.426 30.804 29.632 1.00 27.90 122 LEU G C 1
ATOM 12750 O O . LEU G 1 122 ? 71.575 30.416 28.471 1.00 27.72 122 LEU G O 1
ATOM 12755 N N . ASP G 1 123 ? 71.291 32.084 29.980 1.00 26.77 123 ASP G N 1
ATOM 12756 C CA . ASP G 1 123 ? 71.593 33.192 29.069 1.00 25.67 123 ASP G CA 1
ATOM 12757 C C . ASP G 1 123 ? 73.019 33.670 29.382 1.00 24.52 123 ASP G C 1
ATOM 12758 O O . ASP G 1 123 ? 73.364 33.851 30.557 1.00 25.24 123 ASP G O 1
ATOM 12763 N N . MET G 1 124 ? 73.863 33.804 28.366 1.00 23.05 124 MET G N 1
ATOM 12764 C CA . MET G 1 124 ? 75.161 34.424 28.558 1.00 22.12 124 MET G CA 1
ATOM 12765 C C . MET G 1 124 ? 75.351 35.621 27.619 1.00 20.65 124 MET G C 1
ATOM 12766 O O . MET G 1 124 ? 74.941 35.598 26.464 1.00 20.69 124 MET G O 1
ATOM 12771 N N . TRP G 1 125 ? 75.952 36.685 28.144 1.00 19.97 125 TRP G N 1
ATOM 12772 C CA . TRP G 1 125 ? 76.362 37.817 27.313 1.00 19.42 125 TRP G CA 1
ATOM 12773 C C . TRP G 1 125 ? 77.741 38.358 27.762 1.00 19.41 125 TRP G C 1
ATOM 12774 O O . TRP G 1 125 ? 78.129 38.217 28.911 1.00 19.61 125 TRP G O 1
ATOM 12785 N N . GLN G 1 126 ? 78.498 38.873 26.810 1.00 19.95 126 GLN G N 1
ATOM 12786 C CA . GLN G 1 126 ? 79.833 39.399 27.087 1.00 20.23 126 GLN G CA 1
ATOM 12787 C C . GLN G 1 126 ? 80.228 40.414 26.035 1.00 20.43 126 GLN G C 1
ATOM 12788 O O . GLN G 1 126 ? 79.619 40.501 24.957 1.00 19.63 126 GLN G O 1
ATOM 12794 N N . ALA G 1 127 ? 81.247 41.201 26.382 1.00 21.59 127 ALA G N 1
ATOM 12795 C CA . ALA G 1 127 ? 81.838 42.130 25.442 1.00 23.04 127 ALA G CA 1
ATOM 12796 C C . ALA G 1 127 ? 82.806 41.344 24.539 1.00 24.26 127 ALA G C 1
ATOM 12797 O O . ALA G 1 127 ? 83.181 40.204 24.853 1.00 24.41 127 ALA G O 1
ATOM 12799 N N . ASP G 1 128 ? 83.173 41.952 23.429 1.00 23.84 128 ASP G N 1
ATOM 12800 C CA . ASP G 1 128 ? 84.109 41.344 22.502 1.00 25.80 128 ASP G CA 1
ATOM 12801 C C . ASP G 1 128 ? 85.525 41.674 22.947 1.00 26.85 128 ASP G C 1
ATOM 12802 O O . ASP G 1 128 ? 85.719 42.252 24.035 1.00 26.32 128 ASP G O 1
ATOM 12807 N N . ALA G 1 129 ? 86.517 41.312 22.135 1.00 28.34 129 ALA G N 1
ATOM 12808 C CA . ALA G 1 129 ? 87.913 41.498 22.540 1.00 29.17 129 ALA G CA 1
ATOM 12809 C C . ALA G 1 129 ? 88.329 42.978 22.567 1.00 30.10 129 ALA G C 1
ATOM 12810 O O . ALA G 1 129 ? 89.422 43.320 23.020 1.00 31.56 129 ALA G O 1
ATOM 12812 N N . ALA G 1 130 ? 87.454 43.858 22.104 1.00 30.38 130 ALA G N 1
ATOM 12813 C CA . ALA G 1 130 ? 87.678 45.298 22.171 1.00 30.68 130 ALA G CA 1
ATOM 12814 C C . ALA G 1 130 ? 86.833 45.986 23.255 1.00 30.58 130 ALA G C 1
ATOM 12815 O O . ALA G 1 130 ? 86.852 47.206 23.373 1.00 31.46 130 ALA G O 1
ATOM 12817 N N . GLY G 1 131 ? 86.052 45.232 24.022 1.00 30.13 131 GLY G N 1
ATOM 12818 C CA . GLY G 1 131 ? 85.251 45.841 25.074 1.00 28.41 131 GLY G CA 1
ATOM 12819 C C . GLY G 1 131 ? 83.910 46.387 24.611 1.00 28.59 131 GLY G C 1
ATOM 12820 O O . GLY G 1 131 ? 83.354 47.292 25.256 1.00 28.75 131 GLY G O 1
ATOM 12821 N N . GLU G 1 132 ? 83.380 45.859 23.511 1.00 26.99 132 GLU G N 1
ATOM 12822 C CA . GLU G 1 132 ? 82.108 46.342 23.001 1.00 27.35 132 GLU G CA 1
ATOM 12823 C C . GLU G 1 132 ? 81.019 45.276 23.061 1.00 25.81 132 GLU G C 1
ATOM 12824 O O . GLU G 1 132 ? 81.291 44.092 22.880 1.00 25.54 132 GLU G O 1
ATOM 12830 N N . TYR G 1 133 ? 79.789 45.716 23.292 1.00 24.52 133 TYR G N 1
ATOM 12831 C CA . TYR G 1 133 ? 78.634 44.821 23.347 1.00 23.58 133 TYR G CA 1
ATOM 12832 C C . TYR G 1 133 ? 77.794 45.050 22.121 1.00 23.75 133 TYR G C 1
ATOM 12833 O O . TYR G 1 133 ? 77.629 46.220 21.671 1.00 23.69 133 TYR G O 1
ATOM 12842 N N . SER G 1 134 ? 77.236 43.965 21.574 1.00 21.85 134 SER G N 1
ATOM 12843 C CA . SER G 1 134 ? 76.227 44.092 20.527 1.00 22.39 134 SER G CA 1
ATOM 12844 C C . SER G 1 134 ? 74.955 44.774 21.056 1.00 22.91 134 SER G C 1
ATOM 12845 O O . SER G 1 134 ? 74.685 44.708 22.258 1.00 21.27 134 SER G O 1
ATOM 12848 N N . PHE G 1 135 ? 74.204 45.402 20.129 1.00 23.56 135 PHE G N 1
ATOM 12849 C CA . PHE G 1 135 ? 73.076 46.334 20.381 1.00 24.37 135 PHE G CA 1
ATOM 12850 C C . PHE G 1 135 ? 73.511 47.658 21.039 1.00 25.24 135 PHE G C 1
ATOM 12851 O O . PHE G 1 135 ? 73.112 48.741 20.588 1.00 26.70 135 PHE G O 1
ATOM 12859 N N . ILE G 1 136 ? 74.286 47.567 22.113 1.00 24.60 136 ILE G N 1
ATOM 12860 C CA . ILE G 1 136 ? 74.847 48.754 22.772 1.00 25.56 136 ILE G CA 1
ATOM 12861 C C . ILE G 1 136 ? 75.750 49.500 21.820 1.00 26.31 136 ILE G C 1
ATOM 12862 O O . ILE G 1 136 ? 75.716 50.735 21.749 1.00 26.18 136 ILE G O 1
ATOM 12867 N N . ASN G 1 137 ? 76.584 48.761 21.105 1.00 26.83 137 ASN G N 1
ATOM 12868 C CA . ASN G 1 137 ? 77.217 49.333 19.936 1.00 28.75 137 ASN G CA 1
ATOM 12869 C C . ASN G 1 137 ? 76.511 48.782 18.706 1.00 29.94 137 ASN G C 1
ATOM 12870 O O . ASN G 1 137 ? 76.738 47.640 18.351 1.00 30.03 137 ASN G O 1
ATOM 12875 N N . PRO G 1 138 ? 75.649 49.587 18.070 1.00 31.42 138 PRO G N 1
ATOM 12876 C CA . PRO G 1 138 ? 74.770 49.102 16.997 1.00 32.11 138 PRO G CA 1
ATOM 12877 C C . PRO G 1 138 ? 75.487 48.857 15.687 1.00 32.49 138 PRO G C 1
ATOM 12878 O O . PRO G 1 138 ? 74.828 48.426 14.724 1.00 33.78 138 PRO G O 1
ATOM 12882 N N . THR G 1 139 ? 76.790 49.105 15.631 1.00 32.82 139 THR G N 1
ATOM 12883 C CA . THR G 1 139 ? 77.540 48.663 14.446 1.00 33.24 139 THR G CA 1
ATOM 12884 C C . THR G 1 139 ? 78.098 47.242 14.589 1.00 32.57 139 THR G C 1
ATOM 12885 O O . THR G 1 139 ? 78.541 46.655 13.596 1.00 32.92 139 THR G O 1
ATOM 12889 N N . LEU G 1 140 ? 78.096 46.688 15.804 1.00 30.93 140 LEU G N 1
ATOM 12890 C CA . LEU G 1 140 ? 78.442 45.258 15.949 1.00 29.41 140 LEU G CA 1
ATOM 12891 C C . LEU G 1 140 ? 77.249 44.498 15.380 1.00 27.76 140 LEU G C 1
ATOM 12892 O O . LEU G 1 140 ? 76.129 45.029 15.358 1.00 28.90 140 LEU G O 1
ATOM 12897 N N . PRO G 1 141 ? 77.437 43.275 14.878 1.00 27.48 141 PRO G N 1
ATOM 12898 C CA . PRO G 1 141 ? 76.288 42.510 14.408 1.00 26.13 141 PRO G CA 1
ATOM 12899 C C . PRO G 1 141 ? 75.337 42.244 15.564 1.00 25.68 141 PRO G C 1
ATOM 12900 O O . PRO G 1 141 ? 75.783 41.955 16.665 1.00 25.56 141 PRO G O 1
ATOM 12904 N N . ASP G 1 142 ? 74.041 42.354 15.316 1.00 25.64 142 ASP G N 1
ATOM 12905 C CA . ASP G 1 142 ? 73.067 42.018 16.319 1.00 25.47 142 ASP G CA 1
ATOM 12906 C C . ASP G 1 142 ? 73.307 40.595 16.850 1.00 25.67 142 ASP G C 1
ATOM 12907 O O . ASP G 1 142 ? 73.532 39.665 16.073 1.00 24.65 142 ASP G O 1
ATOM 12912 N N . TYR G 1 143 ? 73.260 40.465 18.172 1.00 25.01 143 TYR G N 1
ATOM 12913 C CA . TYR G 1 143 ? 73.430 39.209 18.918 1.00 25.08 143 TYR G CA 1
ATOM 12914 C C . TYR G 1 143 ? 74.870 38.691 19.027 1.00 24.21 143 TYR G C 1
ATOM 12915 O O . TYR G 1 143 ? 75.092 37.591 19.589 1.00 23.79 143 TYR G O 1
ATOM 12924 N N . LEU G 1 144 ? 75.848 39.462 18.518 1.00 22.59 144 LEU G N 1
ATOM 12925 C CA . LEU G 1 144 ? 77.222 39.058 18.726 1.00 22.43 144 LEU G CA 1
ATOM 12926 C C . LEU G 1 144 ? 77.361 38.769 20.217 1.00 22.34 144 LEU G C 1
ATOM 12927 O O . LEU G 1 144 ? 76.846 39.542 21.047 1.00 22.32 144 LEU G O 1
ATOM 12932 N N . PHE G 1 145 ? 78.050 37.680 20.549 1.00 22.80 145 PHE G N 1
ATOM 12933 C CA . PHE G 1 145 ? 78.342 37.315 21.953 1.00 22.75 145 PHE G CA 1
ATOM 12934 C C . PHE G 1 145 ? 77.153 37.330 22.914 1.00 23.28 145 PHE G C 1
ATOM 12935 O O . PHE G 1 145 ? 77.295 37.701 24.099 1.00 23.34 145 PHE G O 1
ATOM 12943 N N . ARG G 1 146 ? 75.996 36.917 22.423 1.00 22.56 146 ARG G N 1
ATOM 12944 C CA . ARG G 1 146 ? 74.832 36.703 23.268 1.00 22.98 146 ARG G CA 1
ATOM 12945 C C . ARG G 1 146 ? 74.209 35.410 22.833 1.00 23.87 146 ARG G C 1
ATOM 12946 O O . ARG G 1 146 ? 74.079 35.178 21.629 1.00 25.20 146 ARG G O 1
ATOM 12954 N N . GLY G 1 147 ? 73.836 34.569 23.790 1.00 24.02 147 GLY G N 1
ATOM 12955 C CA . GLY G 1 147 ? 73.223 33.304 23.420 1.00 25.59 147 GLY G CA 1
ATOM 12956 C C . GLY G 1 147 ? 72.634 32.584 24.597 1.00 26.72 147 GLY G C 1
ATOM 12957 O O . GLY G 1 147 ? 72.998 32.868 25.736 1.00 25.94 147 GLY G O 1
ATOM 12958 N N . LYS G 1 148 ? 71.744 31.628 24.296 1.00 26.22 148 LYS G N 1
ATOM 12959 C CA . LYS G 1 148 ? 71.108 30.779 25.285 1.00 27.23 148 LYS G CA 1
ATOM 12960 C C . LYS G 1 148 ? 71.569 29.333 25.103 1.00 28.19 148 LYS G C 1
ATOM 12961 O O . LYS G 1 148 ? 71.671 28.833 23.965 1.00 26.97 148 LYS G O 1
ATOM 12967 N N . ILE G 1 149 ? 71.849 28.666 26.216 1.00 28.60 149 ILE G N 1
ATOM 12968 C CA . ILE G 1 149 ? 72.273 27.259 26.170 1.00 30.41 149 ILE G CA 1
ATOM 12969 C C . ILE G 1 149 ? 71.516 26.458 27.253 1.00 31.51 149 ILE G C 1
ATOM 12970 O O . ILE G 1 149 ? 70.807 27.038 28.082 1.00 30.65 149 ILE G O 1
ATOM 12975 N N . ARG G 1 150 ? 71.671 25.136 27.246 1.00 32.79 150 ARG G N 1
ATOM 12976 C CA . ARG G 1 150 ? 70.988 24.286 28.239 1.00 34.17 150 ARG G CA 1
ATOM 12977 C C . ARG G 1 150 ? 71.983 23.307 28.851 1.00 34.13 150 ARG G C 1
ATOM 12978 O O . ARG G 1 150 ? 73.013 22.984 28.228 1.00 33.45 150 ARG G O 1
ATOM 12986 N N . THR G 1 151 ? 71.738 22.874 30.082 1.00 34.24 151 THR G N 1
ATOM 12987 C CA . THR G 1 151 ? 72.570 21.796 30.607 1.00 35.19 151 THR G CA 1
ATOM 12988 C C . THR G 1 151 ? 72.086 20.461 30.078 1.00 36.53 151 THR G C 1
ATOM 12989 O O . THR G 1 151 ? 70.905 20.310 29.731 1.00 36.39 151 THR G O 1
ATOM 12993 N N . ASP G 1 152 ? 73.039 19.533 30.047 1.00 38.19 152 ASP G N 1
ATOM 12994 C CA . ASP G 1 152 ? 72.882 18.070 29.938 1.00 40.55 152 ASP G CA 1
ATOM 12995 C C . ASP G 1 152 ? 71.906 17.409 30.873 1.00 40.78 152 ASP G C 1
ATOM 12996 O O . ASP G 1 152 ? 71.478 17.998 31.867 1.00 40.84 152 ASP G O 1
ATOM 13001 N N . GLU G 1 153 ? 71.677 16.122 30.592 1.00 41.46 153 GLU G N 1
ATOM 13002 C CA . GLU G 1 153 ? 71.208 15.144 31.574 1.00 41.84 153 GLU G CA 1
ATOM 13003 C C . GLU G 1 153 ? 72.142 15.103 32.774 1.00 41.96 153 GLU G C 1
ATOM 13004 O O . GLU G 1 153 ? 71.716 14.826 33.907 1.00 43.62 153 GLU G O 1
ATOM 13007 N N . ASN G 1 154 ? 73.420 15.337 32.532 1.00 41.84 154 ASN G N 1
ATOM 13008 C CA . ASN G 1 154 ? 74.403 15.364 33.608 1.00 41.85 154 ASN G CA 1
ATOM 13009 C C . ASN G 1 154 ? 74.671 16.770 34.149 1.00 41.13 154 ASN G C 1
ATOM 13010 O O . ASN G 1 154 ? 75.622 16.987 34.908 1.00 40.85 154 ASN G O 1
ATOM 13015 N N . GLY G 1 155 ? 73.807 17.706 33.773 1.00 39.81 155 GLY G N 1
ATOM 13016 C CA . GLY G 1 155 ? 73.889 19.069 34.263 1.00 38.42 155 GLY G CA 1
ATOM 13017 C C . GLY G 1 155 ? 75.105 19.797 33.730 1.00 36.64 155 GLY G C 1
ATOM 13018 O O . GLY G 1 155 ? 75.598 20.708 34.355 1.00 36.98 155 GLY G O 1
ATOM 13019 N N . ARG G 1 156 ? 75.573 19.406 32.556 1.00 35.31 156 ARG G N 1
ATOM 13020 C CA . ARG G 1 156 ? 76.784 19.970 31.986 1.00 34.03 156 ARG G CA 1
ATOM 13021 C C . ARG G 1 156 ? 76.574 20.613 30.612 1.00 32.79 156 ARG G C 1
ATOM 13022 O O . ARG G 1 156 ? 75.553 20.381 29.942 1.00 31.22 156 ARG G O 1
ATOM 13027 N N . PHE G 1 157 ? 77.566 21.422 30.223 1.00 31.34 157 PHE G N 1
ATOM 13028 C CA . PHE G 1 157 ? 77.654 22.013 28.890 1.00 30.89 157 PHE G CA 1
ATOM 13029 C C . PHE G 1 157 ? 79.067 22.436 28.642 1.00 30.16 157 PHE G C 1
ATOM 13030 O O . PHE G 1 157 ? 79.821 22.650 29.579 1.00 30.22 157 PHE G O 1
ATOM 13038 N N . THR G 1 158 ? 79.403 22.553 27.366 1.00 30.89 158 THR G N 1
ATOM 13039 C CA . THR G 1 158 ? 80.665 23.080 26.912 1.00 30.68 158 THR G CA 1
ATOM 13040 C C . THR G 1 158 ? 80.354 24.242 25.970 1.00 30.34 158 THR G C 1
ATOM 13041 O O . THR G 1 158 ? 79.553 24.097 25.047 1.00 30.45 158 THR G O 1
ATOM 13045 N N . LEU G 1 159 ? 80.976 25.391 26.231 1.00 29.81 159 LEU G N 1
ATOM 13046 C CA . LEU G 1 159 ? 80.755 26.618 25.438 1.00 28.66 159 LEU G CA 1
ATOM 13047 C C . LEU G 1 159 ? 82.063 27.215 24.921 1.00 27.58 159 LEU G C 1
ATOM 13048 O O . LEU G 1 159 ? 83.001 27.473 25.674 1.00 28.58 159 LEU G O 1
ATOM 13053 N N . ARG G 1 160 ? 82.122 27.423 23.621 1.00 27.40 160 ARG G N 1
ATOM 13054 C CA . ARG G 1 160 ? 83.253 28.084 23.012 1.00 26.76 160 ARG G CA 1
ATOM 13055 C C . ARG G 1 160 ? 82.949 29.582 22.821 1.00 27.06 160 ARG G C 1
ATOM 13056 O O . ARG G 1 160 ? 81.877 29.949 22.322 1.00 25.48 160 ARG G O 1
ATOM 13064 N N . THR G 1 161 ? 83.922 30.428 23.156 1.00 27.14 161 THR G N 1
ATOM 13065 C CA . THR G 1 161 ? 83.792 31.863 23.005 1.00 28.01 161 THR G CA 1
ATOM 13066 C C . THR G 1 161 ? 85.212 32.461 22.923 1.00 29.33 161 THR G C 1
ATOM 13067 O O . THR G 1 161 ? 86.169 31.733 22.628 1.00 30.46 161 THR G O 1
ATOM 13071 N N . ILE G 1 162 ? 85.382 33.767 23.094 1.00 31.03 162 ILE G N 1
ATOM 13072 C CA . ILE G 1 162 ? 86.746 34.304 23.278 1.00 31.87 162 ILE G CA 1
ATOM 13073 C C . ILE G 1 162 ? 86.817 35.039 24.612 1.00 31.97 162 ILE G C 1
ATOM 13074 O O . ILE G 1 162 ? 85.776 35.419 25.165 1.00 32.35 162 ILE G O 1
ATOM 13079 N N . VAL G 1 163 ? 88.024 35.241 25.131 1.00 31.09 163 VAL G N 1
ATOM 13080 C CA . VAL G 1 163 ? 88.208 35.970 26.395 1.00 31.14 163 VAL G CA 1
ATOM 13081 C C . VAL G 1 163 ? 87.846 37.456 26.216 1.00 30.12 163 VAL G C 1
ATOM 13082 O O . VAL G 1 163 ? 88.445 38.130 25.376 1.00 28.91 163 VAL G O 1
ATOM 13086 N N . PRO G 1 164 ? 86.834 37.956 26.946 1.00 29.47 164 PRO G N 1
ATOM 13087 C CA . PRO G 1 164 ? 86.398 39.359 26.777 1.00 29.69 164 PRO G CA 1
ATOM 13088 C C . PRO G 1 164 ? 87.457 40.354 27.267 1.00 29.89 164 PRO G C 1
ATOM 13089 O O . PRO G 1 164 ? 88.192 40.025 28.192 1.00 30.62 164 PRO G O 1
ATOM 13093 N N . ALA G 1 165 ? 87.532 41.537 26.662 1.00 30.24 165 ALA G N 1
ATOM 13094 C CA . ALA G 1 165 ? 88.379 42.615 27.178 1.00 31.23 165 ALA G CA 1
ATOM 13095 C C . ALA G 1 165 ? 87.679 43.292 28.359 1.00 31.33 165 ALA G C 1
ATOM 13096 O O . ALA G 1 165 ? 86.452 43.213 28.490 1.00 31.31 165 ALA G O 1
ATOM 13098 N N . PRO G 1 166 ? 88.444 43.947 29.230 1.00 31.96 166 PRO G N 1
ATOM 13099 C CA . PRO G 1 166 ? 87.816 44.837 30.201 1.00 32.01 166 PRO G CA 1
ATOM 13100 C C . PRO G 1 166 ? 87.045 45.912 29.424 1.00 32.16 166 PRO G C 1
ATOM 13101 O O . PRO G 1 166 ? 87.350 46.191 28.249 1.00 32.55 166 PRO G O 1
ATOM 13105 N N A TYR G 1 167 ? 86.022 46.472 30.094 0.80 32.30 167 TYR G N 1
ATOM 13106 N N B TYR G 1 167 ? 86.049 46.518 30.026 0.20 31.77 167 TYR G N 1
ATOM 13107 C CA A TYR G 1 167 ? 85.072 47.468 29.552 0.80 31.71 167 TYR G CA 1
ATOM 13108 C CA B TYR G 1 167 ? 85.523 47.653 29.318 0.20 31.21 167 TYR G CA 1
ATOM 13109 C C A TYR G 1 167 ? 85.265 48.835 30.242 0.80 31.27 167 TYR G C 1
ATOM 13110 C C B TYR G 1 167 ? 85.267 48.837 30.182 0.20 31.17 167 TYR G C 1
ATOM 13111 O O A TYR G 1 167 ? 85.325 48.865 31.468 0.80 30.88 167 TYR G O 1
ATOM 13112 O O B TYR G 1 167 ? 85.007 48.762 31.384 0.20 30.94 167 TYR G O 1
ATOM 13129 N N . GLU G 1 168 ? 85.332 49.941 29.478 1.00 31.28 168 GLU G N 1
ATOM 13130 C CA . GLU G 1 168 ? 85.387 51.276 30.034 1.00 31.46 168 GLU G CA 1
ATOM 13131 C C . GLU G 1 168 ? 83.986 51.892 29.937 1.00 30.98 168 GLU G C 1
ATOM 13132 O O . GLU G 1 168 ? 83.371 51.838 28.890 1.00 31.12 168 GLU G O 1
ATOM 13138 N N . ILE G 1 169 ? 83.468 52.440 31.031 1.00 30.15 169 ILE G N 1
ATOM 13139 C CA . ILE G 1 169 ? 82.247 53.247 30.940 1.00 30.26 169 ILE G CA 1
ATOM 13140 C C . ILE G 1 169 ? 82.525 54.328 29.876 1.00 30.09 169 ILE G C 1
ATOM 13141 O O . ILE G 1 169 ? 83.572 54.986 29.937 1.00 30.72 169 ILE G O 1
ATOM 13146 N N . PRO G 1 170 ? 81.625 54.515 28.909 1.00 30.56 170 PRO G N 1
ATOM 13147 C CA . PRO G 1 170 ? 81.853 55.487 27.833 1.00 31.38 170 PRO G CA 1
ATOM 13148 C C . PRO G 1 170 ? 82.174 56.887 28.368 1.00 32.46 170 PRO G C 1
ATOM 13149 O O . PRO G 1 170 ? 81.387 57.448 29.136 1.00 33.10 170 PRO G O 1
ATOM 13153 N N . LYS G 1 171 ? 83.318 57.429 27.986 1.00 33.11 171 LYS G N 1
ATOM 13154 C CA . LYS G 1 171 ? 83.709 58.742 28.485 1.00 36.02 171 LYS G CA 1
ATOM 13155 C C . LYS G 1 171 ? 82.954 59.888 27.809 1.00 36.03 171 LYS G C 1
ATOM 13156 O O . LYS G 1 171 ? 82.985 60.998 28.298 1.00 37.48 171 LYS G O 1
ATOM 13162 N N . ASN G 1 172 ? 82.257 59.606 26.714 1.00 36.14 172 ASN G N 1
ATOM 13163 C CA . ASN G 1 172 ? 81.497 60.622 25.983 1.00 36.74 172 ASN G CA 1
ATOM 13164 C C . ASN G 1 172 ? 80.040 60.839 26.473 1.00 36.08 172 ASN G C 1
ATOM 13165 O O . ASN G 1 172 ? 79.242 61.506 25.797 1.00 37.53 172 ASN G O 1
ATOM 13170 N N . GLY G 1 173 ? 79.683 60.265 27.614 1.00 33.60 173 GLY G N 1
ATOM 13171 C CA . GLY G 1 173 ? 78.384 60.521 28.212 1.00 31.66 173 GLY G CA 1
ATOM 13172 C C . GLY G 1 173 ? 78.516 61.103 29.610 1.00 30.06 173 GLY G C 1
ATOM 13173 O O . GLY G 1 173 ? 79.632 61.235 30.133 1.00 29.38 173 GLY G O 1
ATOM 13174 N N . PRO G 1 174 ? 77.391 61.470 30.213 1.00 29.39 174 PRO G N 1
ATOM 13175 C CA . PRO G 1 174 ? 77.377 62.020 31.577 1.00 28.05 174 PRO G CA 1
ATOM 13176 C C . PRO G 1 174 ? 78.057 61.151 32.633 1.00 27.21 174 PRO G C 1
ATOM 13177 O O . PRO G 1 174 ? 78.736 61.705 33.504 1.00 26.24 174 PRO G O 1
ATOM 13181 N N . THR G 1 175 ? 77.874 59.835 32.597 1.00 26.87 175 THR G N 1
ATOM 13182 C CA . THR G 1 175 ? 78.474 58.987 33.623 1.00 27.20 175 THR G CA 1
ATOM 13183 C C . THR G 1 175 ? 80.008 59.057 33.483 1.00 28.14 175 THR G C 1
ATOM 13184 O O . THR G 1 175 ? 80.733 59.184 34.472 1.00 27.64 175 THR G O 1
ATOM 13188 N N . GLY G 1 176 ? 80.481 58.967 32.248 1.00 28.99 176 GLY G N 1
ATOM 13189 C CA . GLY G 1 176 ? 81.904 59.056 31.951 1.00 29.61 176 GLY G CA 1
ATOM 13190 C C . GLY G 1 176 ? 82.442 60.413 32.375 1.00 30.13 176 GLY G C 1
ATOM 13191 O O . GLY G 1 176 ? 83.499 60.522 32.989 1.00 30.48 176 GLY G O 1
ATOM 13192 N N . ALA G 1 177 ? 81.685 61.447 32.083 1.00 30.64 177 ALA G N 1
ATOM 13193 C CA . ALA G 1 177 ? 82.033 62.806 32.493 1.00 30.49 177 ALA G CA 1
ATOM 13194 C C . ALA G 1 177 ? 82.126 62.988 34.020 1.00 30.18 177 ALA G C 1
ATOM 13195 O O . ALA G 1 177 ? 83.046 63.649 34.512 1.00 30.22 177 ALA G O 1
ATOM 13197 N N . LEU G 1 178 ? 81.217 62.369 34.768 1.00 29.01 178 LEU G N 1
ATOM 13198 C CA . LEU G 1 178 ? 81.291 62.417 36.233 1.00 28.58 178 LEU G CA 1
ATOM 13199 C C . LEU G 1 178 ? 82.557 61.717 36.735 1.00 28.23 178 LEU G C 1
ATOM 13200 O O . LEU G 1 178 ? 83.231 62.229 37.646 1.00 27.10 178 LEU G O 1
ATOM 13205 N N . LEU G 1 179 ? 82.838 60.519 36.200 1.00 28.02 179 LEU G N 1
ATOM 13206 C CA . LEU G 1 179 ? 84.007 59.732 36.671 1.00 29.04 179 LEU G CA 1
ATOM 13207 C C . LEU G 1 179 ? 85.264 60.577 36.466 1.00 29.13 179 LEU G C 1
ATOM 13208 O O . LEU G 1 179 ? 86.113 60.682 37.364 1.00 29.56 179 LEU G O 1
ATOM 13213 N N . ALA G 1 180 ? 85.341 61.218 35.308 1.00 30.17 180 ALA G N 1
ATOM 13214 C CA . ALA G 1 180 ? 86.483 62.072 34.972 1.00 31.64 180 ALA G CA 1
ATOM 13215 C C . ALA G 1 180 ? 86.565 63.266 35.928 1.00 32.59 180 ALA G C 1
ATOM 13216 O O . ALA G 1 180 ? 87.606 63.495 36.562 1.00 32.39 180 ALA G O 1
ATOM 13218 N N . ALA G 1 181 ? 85.451 63.988 36.081 1.00 32.97 181 ALA G N 1
ATOM 13219 C CA . ALA G 1 181 ? 85.407 65.131 37.012 1.00 32.66 181 ALA G CA 1
ATOM 13220 C C . ALA G 1 181 ? 85.764 64.727 38.446 1.00 32.40 181 ALA G C 1
ATOM 13221 O O . ALA G 1 181 ? 86.317 65.529 39.220 1.00 33.97 181 ALA G O 1
ATOM 13223 N N . ALA G 1 182 ? 85.489 63.480 38.806 1.00 30.75 182 ALA G N 1
ATOM 13224 C CA . ALA G 1 182 ? 85.745 63.020 40.160 1.00 29.95 182 ALA G CA 1
ATOM 13225 C C . ALA G 1 182 ? 87.133 62.419 40.339 1.00 29.76 182 ALA G C 1
ATOM 13226 O O . ALA G 1 182 ? 87.481 62.016 41.442 1.00 28.64 182 ALA G O 1
ATOM 13228 N N . GLY G 1 183 ? 87.913 62.372 39.266 1.00 30.42 183 GLY G N 1
ATOM 13229 C CA . GLY G 1 183 ? 89.200 61.675 39.296 1.00 31.62 183 GLY G CA 1
ATOM 13230 C C . GLY G 1 183 ? 89.094 60.176 39.530 1.00 31.82 183 GLY G C 1
ATOM 13231 O O . GLY G 1 183 ? 89.973 59.581 40.165 1.00 32.10 183 GLY G O 1
ATOM 13232 N N . TRP G 1 184 ? 88.017 59.550 39.038 1.00 30.99 184 TRP G N 1
ATOM 13233 C CA . TRP G 1 184 ? 87.801 58.109 39.251 1.00 30.40 184 TRP G CA 1
ATOM 13234 C C . TRP G 1 184 ? 88.011 57.315 37.954 1.00 29.57 184 TRP G C 1
ATOM 13235 O O . TRP G 1 184 ? 87.599 57.764 36.883 1.00 30.15 184 TRP G O 1
ATOM 13246 N N . HIS G 1 185 ? 88.650 56.147 38.031 1.00 29.13 185 HIS G N 1
ATOM 13247 C CA . HIS G 1 185 ? 88.849 55.394 36.799 1.00 29.62 185 HIS G CA 1
ATOM 13248 C C . HIS G 1 185 ? 87.505 54.760 36.399 1.00 28.32 185 HIS G C 1
ATOM 13249 O O . HIS G 1 185 ? 86.678 54.442 37.274 1.00 27.73 185 HIS G O 1
ATOM 13256 N N . ALA G 1 186 ? 87.344 54.583 35.091 1.00 27.21 186 ALA G N 1
ATOM 13257 C CA . ALA G 1 186 ? 86.100 54.112 34.479 1.00 27.05 186 ALA G CA 1
ATOM 13258 C C . ALA G 1 186 ? 86.040 52.634 34.056 1.00 26.48 186 ALA G C 1
ATOM 13259 O O . ALA G 1 186 ? 85.163 52.274 33.252 1.00 26.67 186 ALA G O 1
ATOM 13261 N N . TRP G 1 187 ? 86.909 51.779 34.593 1.00 25.47 187 TRP G N 1
ATOM 13262 C CA . TRP G 1 187 ? 87.073 50.417 34.044 1.00 25.51 187 TRP G CA 1
ATOM 13263 C C . TRP G 1 187 ? 86.389 49.336 34.827 1.00 24.67 187 TRP G C 1
ATOM 13264 O O . TRP G 1 187 ? 86.436 49.336 36.052 1.00 24.88 187 TRP G O 1
ATOM 13275 N N . ARG G 1 188 ? 85.799 48.384 34.105 1.00 24.76 188 ARG G N 1
ATOM 13276 C CA . ARG G 1 188 ? 85.377 47.105 34.674 1.00 24.29 188 ARG G CA 1
ATOM 13277 C C . ARG G 1 188 ? 86.376 46.009 34.252 1.00 24.35 188 ARG G C 1
ATOM 13278 O O . ARG G 1 188 ? 86.869 46.043 33.115 1.00 23.23 188 ARG G O 1
ATOM 13286 N N . PRO G 1 189 ? 86.637 45.034 35.127 1.00 24.90 189 PRO G N 1
ATOM 13287 C CA . PRO G 1 189 ? 87.463 43.873 34.760 1.00 25.76 189 PRO G CA 1
ATOM 13288 C C . PRO G 1 189 ? 86.714 43.032 33.732 1.00 25.96 189 PRO G C 1
ATOM 13289 O O . PRO G 1 189 ? 85.480 43.191 33.555 1.00 25.05 189 PRO G O 1
ATOM 13293 N N . ALA G 1 190 ? 87.445 42.205 32.995 1.00 25.78 190 ALA G N 1
ATOM 13294 C CA . ALA G 1 190 ? 86.832 41.366 31.954 1.00 25.71 190 ALA G CA 1
ATOM 13295 C C . ALA G 1 190 ? 85.823 40.399 32.599 1.00 24.77 190 ALA G C 1
ATOM 13296 O O . ALA G 1 190 ? 86.082 39.868 33.666 1.00 25.31 190 ALA G O 1
ATOM 13298 N N . HIS G 1 191 ? 84.680 40.167 31.967 1.00 24.41 191 HIS G N 1
ATOM 13299 C CA . HIS G 1 191 ? 83.666 39.345 32.611 1.00 24.19 191 HIS G CA 1
ATOM 13300 C C . HIS G 1 191 ? 82.699 38.671 31.639 1.00 24.25 191 HIS G C 1
ATOM 13301 O O . HIS G 1 191 ? 82.497 39.123 30.508 1.00 24.94 191 HIS G O 1
ATOM 13308 N N . LEU G 1 192 ? 82.143 37.567 32.102 1.00 23.93 192 LEU G N 1
ATOM 13309 C CA . LEU G 1 192 ? 81.030 36.882 31.456 1.00 23.43 192 LEU G CA 1
ATOM 13310 C C . LEU G 1 192 ? 79.769 37.024 32.313 1.00 22.45 192 LEU G C 1
ATOM 13311 O O . LEU G 1 192 ? 79.819 36.743 33.515 1.00 23.34 192 LEU G O 1
ATOM 13316 N N . HIS G 1 193 ? 78.647 37.424 31.694 1.00 20.35 193 HIS G N 1
ATOM 13317 C CA . HIS G 1 193 ? 77.395 37.638 32.405 1.00 19.96 193 HIS G CA 1
ATOM 13318 C C . HIS G 1 193 ? 76.536 36.372 32.280 1.00 19.85 193 HIS G C 1
ATOM 13319 O O . HIS G 1 193 ? 76.470 35.804 31.207 1.00 19.81 193 HIS G O 1
ATOM 13326 N N . TRP G 1 194 ? 75.832 35.976 33.340 1.00 20.57 194 TRP G N 1
ATOM 13327 C CA . TRP G 1 194 ? 74.927 34.824 33.248 1.00 21.90 194 TRP G CA 1
ATOM 13328 C C . TRP G 1 194 ? 73.619 35.077 33.949 1.00 21.87 194 TRP G C 1
ATOM 13329 O O . TRP G 1 194 ? 73.621 35.556 35.072 1.00 22.11 194 TRP G O 1
ATOM 13340 N N . ILE G 1 195 ? 72.515 34.733 33.294 1.00 23.29 195 ILE G N 1
ATOM 13341 C CA . ILE G 1 195 ? 71.248 34.526 33.997 1.00 24.47 195 ILE G CA 1
ATOM 13342 C C . ILE G 1 195 ? 70.881 33.021 33.848 1.00 25.75 195 ILE G C 1
ATOM 13343 O O . ILE G 1 195 ? 70.804 32.510 32.742 1.00 25.84 195 ILE G O 1
ATOM 13348 N N . ILE G 1 196 ? 70.657 32.350 34.975 1.00 26.52 196 ILE G N 1
ATOM 13349 C CA . ILE G 1 196 ? 70.432 30.910 35.020 1.00 27.92 196 ILE G CA 1
ATOM 13350 C C . ILE G 1 196 ? 69.094 30.578 35.702 1.00 28.87 196 ILE G C 1
ATOM 13351 O O . ILE G 1 196 ? 68.846 31.045 36.814 1.00 29.53 196 ILE G O 1
ATOM 13356 N N . ALA G 1 197 ? 68.256 29.780 35.033 1.00 29.92 197 ALA G N 1
ATOM 13357 C CA . ALA G 1 197 ? 66.892 29.510 35.488 1.00 31.69 197 ALA G CA 1
ATOM 13358 C C . ALA G 1 197 ? 66.444 28.078 35.203 1.00 33.33 197 ALA G C 1
ATOM 13359 O O . ALA G 1 197 ? 66.790 27.496 34.162 1.00 33.24 197 ALA G O 1
ATOM 13361 N N . LYS G 1 198 ? 65.652 27.533 36.127 1.00 35.79 198 LYS G N 1
ATOM 13362 C CA . LYS G 1 198 ? 64.990 26.228 35.968 1.00 37.24 198 LYS G CA 1
ATOM 13363 C C . LYS G 1 198 ? 63.753 26.235 36.849 1.00 38.58 198 LYS G C 1
ATOM 13364 O O . LYS G 1 198 ? 63.841 26.574 38.027 1.00 38.03 198 LYS G O 1
ATOM 13370 N N . GLU G 1 199 ? 62.614 25.855 36.274 1.00 40.64 199 GLU G N 1
ATOM 13371 C CA . GLU G 1 199 ? 61.359 25.749 37.036 1.00 43.13 199 GLU G CA 1
ATOM 13372 C C . GLU G 1 199 ? 61.525 25.027 38.364 1.00 43.11 199 GLU G C 1
ATOM 13373 O O . GLU G 1 199 ? 62.084 23.935 38.416 1.00 43.70 199 GLU G O 1
ATOM 13379 N N . GLY G 1 200 ? 61.052 25.672 39.431 1.00 43.67 200 GLY G N 1
ATOM 13380 C CA . GLY G 1 200 ? 61.091 25.112 40.777 1.00 43.48 200 GLY G CA 1
ATOM 13381 C C . GLY G 1 200 ? 62.343 25.476 41.556 1.00 43.31 200 GLY G C 1
ATOM 13382 O O . GLY G 1 200 ? 62.523 25.052 42.703 1.00 44.00 200 GLY G O 1
ATOM 13383 N N . TYR G 1 201 ? 63.223 26.254 40.928 1.00 42.51 201 TYR G N 1
ATOM 13384 C CA . TYR G 1 201 ? 64.463 26.680 41.556 1.00 41.26 201 TYR G CA 1
ATOM 13385 C C . TYR G 1 201 ? 64.551 28.197 41.481 1.00 40.53 201 TYR G C 1
ATOM 13386 O O . TYR G 1 201 ? 63.887 28.835 40.644 1.00 39.88 201 TYR G O 1
ATOM 13395 N N . GLU G 1 202 ? 65.366 28.766 42.357 1.00 39.09 202 GLU G N 1
ATOM 13396 C CA . GLU G 1 202 ? 65.538 30.201 42.382 1.00 38.10 202 GLU G CA 1
ATOM 13397 C C . GLU G 1 202 ? 66.594 30.524 41.339 1.00 36.26 202 GLU G C 1
ATOM 13398 O O . GLU G 1 202 ? 67.658 29.904 41.327 1.00 35.86 202 GLU G O 1
ATOM 13404 N N . SER G 1 203 ? 66.273 31.472 40.455 1.00 34.17 203 SER G N 1
ATOM 13405 C CA . SER G 1 203 ? 67.178 31.859 39.382 1.00 32.26 203 SER G CA 1
ATOM 13406 C C . SER G 1 203 ? 68.429 32.471 39.947 1.00 30.72 203 SER G C 1
ATOM 13407 O O . SER G 1 203 ? 68.426 32.982 41.061 1.00 30.90 203 SER G O 1
ATOM 13410 N N . LEU G 1 204 ? 69.486 32.454 39.143 1.00 28.87 204 LEU G N 1
ATOM 13411 C CA . LEU G 1 204 ? 70.761 33.002 39.539 1.00 26.30 204 LEU G CA 1
ATOM 13412 C C . LEU G 1 204 ? 71.238 33.964 38.474 1.00 25.06 204 LEU G C 1
ATOM 13413 O O . LEU G 1 204 ? 71.284 33.630 37.284 1.00 23.91 204 LEU G O 1
ATOM 13418 N N . THR G 1 205 ? 71.576 35.169 38.905 1.00 24.34 205 THR G N 1
ATOM 13419 C CA . THR G 1 205 ? 72.225 36.139 38.023 1.00 23.18 205 THR G CA 1
ATOM 13420 C C . THR G 1 205 ? 73.613 36.347 38.547 1.00 22.84 205 THR G C 1
ATOM 13421 O O . THR G 1 205 ? 73.790 36.693 39.707 1.00 22.82 205 THR G O 1
ATOM 13425 N N . THR G 1 206 ? 74.612 36.142 37.708 1.00 22.71 206 THR G N 1
ATOM 13426 C CA . THR G 1 206 ? 75.949 36.309 38.192 1.00 23.09 206 THR G CA 1
ATOM 13427 C C . THR G 1 206 ? 76.913 36.743 37.082 1.00 23.18 206 THR G C 1
ATOM 13428 O O . THR G 1 206 ? 76.500 37.005 35.941 1.00 21.77 206 THR G O 1
ATOM 13432 N N . GLN G 1 207 ? 78.185 36.862 37.451 1.00 22.81 207 GLN G N 1
ATOM 13433 C CA . GLN G 1 207 ? 79.246 37.262 36.559 1.00 24.48 207 GLN G CA 1
ATOM 13434 C C . GLN G 1 207 ? 80.461 36.434 36.924 1.00 25.27 207 GLN G C 1
ATOM 13435 O O . GLN G 1 207 ? 80.654 36.098 38.087 1.00 25.54 207 GLN G O 1
ATOM 13441 N N . LEU G 1 208 ? 81.263 36.093 35.930 1.00 25.86 208 LEU G N 1
ATOM 13442 C CA . LEU G 1 208 ? 82.506 35.372 36.185 1.00 27.41 208 LEU G CA 1
ATOM 13443 C C . LEU G 1 208 ? 83.658 36.176 35.622 1.00 27.30 208 LEU G C 1
ATOM 13444 O O . LEU G 1 208 ? 83.577 36.673 34.501 1.00 27.77 208 LEU G O 1
ATOM 13449 N N . TYR G 1 209 ? 84.724 36.307 36.405 1.00 27.74 209 TYR G N 1
ATOM 13450 C CA . TYR G 1 209 ? 85.842 37.149 36.042 1.00 27.69 209 TYR G CA 1
ATOM 13451 C C . TYR G 1 209 ? 87.058 36.248 35.932 1.00 30.08 209 TYR G C 1
ATOM 13452 O O . TYR G 1 209 ? 86.936 35.018 36.107 1.00 29.67 209 TYR G O 1
ATOM 13461 N N . PHE G 1 210 ? 88.223 36.844 35.672 1.00 30.42 210 PHE G N 1
ATOM 13462 C CA . PHE G 1 210 ? 89.425 36.047 35.429 1.00 32.35 210 PHE G CA 1
ATOM 13463 C C . PHE G 1 210 ? 90.486 36.381 36.456 1.00 33.34 210 PHE G C 1
ATOM 13464 O O . PHE G 1 210 ? 90.815 37.543 36.648 1.00 33.72 210 PHE G O 1
ATOM 13472 N N . GLU G 1 211 ? 90.969 35.371 37.171 1.00 34.88 211 GLU G N 1
ATOM 13473 C CA . GLU G 1 211 ? 92.016 35.607 38.164 1.00 36.50 211 GLU G CA 1
ATOM 13474 C C . GLU G 1 211 ? 93.206 36.359 37.538 1.00 36.39 211 GLU G C 1
ATOM 13475 O O . GLU G 1 211 ? 93.526 36.179 36.354 1.00 35.73 211 GLU G O 1
ATOM 13481 N N . ASN G 1 212 ? 93.778 37.263 38.330 1.00 37.63 212 ASN G N 1
ATOM 13482 C CA . ASN G 1 212 ? 94.812 38.242 37.895 1.00 39.11 212 ASN G CA 1
ATOM 13483 C C . ASN G 1 212 ? 94.415 39.165 36.736 1.00 38.40 212 ASN G C 1
ATOM 13484 O O . ASN G 1 212 ? 95.262 39.784 36.083 1.00 37.84 212 ASN G O 1
ATOM 13489 N N . GLY G 1 213 ? 93.111 39.246 36.477 1.00 37.75 213 GLY G N 1
ATOM 13490 C CA . GLY G 1 213 ? 92.625 40.168 35.478 1.00 36.88 213 GLY G CA 1
ATOM 13491 C C . GLY G 1 213 ? 92.784 41.584 35.971 1.00 35.91 213 GLY G C 1
ATOM 13492 O O . GLY G 1 213 ? 92.573 41.879 37.152 1.00 36.17 213 GLY G O 1
ATOM 13493 N N . GLN G 1 214 ? 93.188 42.461 35.067 1.00 36.38 214 GLN G N 1
ATOM 13494 C CA . GLN G 1 214 ? 93.247 43.869 35.391 1.00 36.46 214 GLN G CA 1
ATOM 13495 C C . GLN G 1 214 ? 91.865 44.339 35.833 1.00 35.36 214 GLN G C 1
ATOM 13496 O O . GLN G 1 214 ? 90.854 43.998 35.197 1.00 35.34 214 GLN G O 1
ATOM 13502 N N . TRP G 1 215 ? 91.852 45.109 36.924 1.00 34.23 215 TRP G N 1
ATOM 13503 C CA . TRP G 1 215 ? 90.665 45.782 37.476 1.00 33.19 215 TRP G CA 1
ATOM 13504 C C . TRP G 1 215 ? 89.814 44.885 38.364 1.00 33.06 215 TRP G C 1
ATOM 13505 O O . TRP G 1 215 ? 88.836 45.347 38.973 1.00 32.41 215 TRP G O 1
ATOM 13516 N N . THR G 1 216 ? 90.203 43.612 38.498 1.00 32.55 216 THR G N 1
ATOM 13517 C CA . THR G 1 216 ? 89.434 42.730 39.370 1.00 33.17 216 THR G CA 1
ATOM 13518 C C . THR G 1 216 ? 89.455 43.174 40.814 1.00 32.95 216 THR G C 1
ATOM 13519 O O . THR G 1 216 ? 88.568 42.813 41.538 1.00 34.38 216 THR G O 1
ATOM 13523 N N . GLY G 1 217 ? 90.489 43.905 41.248 1.00 33.37 217 GLY G N 1
ATOM 13524 C CA . GLY G 1 217 ? 90.531 44.416 42.607 1.00 31.65 217 GLY G CA 1
ATOM 13525 C C . GLY G 1 217 ? 90.099 45.868 42.657 1.00 32.11 217 GLY G C 1
ATOM 13526 O O . GLY G 1 217 ? 90.157 46.513 43.723 1.00 31.93 217 GLY G O 1
ATOM 13527 N N . SER G 1 218 ? 89.662 46.390 41.507 1.00 31.13 218 SER G N 1
ATOM 13528 C CA . SER G 1 218 ? 89.358 47.806 41.361 1.00 30.90 218 SER G CA 1
ATOM 13529 C C . SER G 1 218 ? 88.168 48.101 40.436 1.00 29.29 218 SER G C 1
ATOM 13530 O O . SER G 1 218 ? 88.215 49.021 39.633 1.00 30.61 218 SER G O 1
ATOM 13533 N N . ASP G 1 219 ? 87.123 47.294 40.512 1.00 26.91 219 ASP G N 1
ATOM 13534 C CA . ASP G 1 219 ? 86.002 47.395 39.566 1.00 25.22 219 ASP G CA 1
ATOM 13535 C C . ASP G 1 219 ? 85.249 48.730 39.774 1.00 23.31 219 ASP G C 1
ATOM 13536 O O . ASP G 1 219 ? 84.838 49.022 40.884 1.00 23.28 219 ASP G O 1
ATOM 13541 N N . VAL G 1 220 ? 85.098 49.532 38.726 1.00 23.00 220 VAL G N 1
ATOM 13542 C CA . VAL G 1 220 ? 84.344 50.788 38.830 1.00 23.35 220 VAL G CA 1
ATOM 13543 C C . VAL G 1 220 ? 82.920 50.522 39.378 1.00 24.19 220 VAL G C 1
ATOM 13544 O O . VAL G 1 220 ? 82.398 51.352 40.123 1.00 23.21 220 VAL G O 1
ATOM 13548 N N . ALA G 1 221 ? 82.354 49.338 39.070 1.00 22.93 221 ALA G N 1
ATOM 13549 C CA . ALA G 1 221 ? 80.982 48.964 39.521 1.00 24.41 221 ALA G CA 1
ATOM 13550 C C . ALA G 1 221 ? 80.967 48.213 40.860 1.00 25.10 221 ALA G C 1
ATOM 13551 O O . ALA G 1 221 ? 79.903 47.823 41.361 1.00 25.22 221 ALA G O 1
ATOM 13553 N N . ASN G 1 222 ? 82.156 47.983 41.436 1.00 25.74 222 ASN G N 1
ATOM 13554 C CA . ASN G 1 222 ? 82.261 47.249 42.704 1.00 26.82 222 ASN G CA 1
ATOM 13555 C C . ASN G 1 222 ? 81.484 45.916 42.744 1.00 27.12 222 ASN G C 1
ATOM 13556 O O . ASN G 1 222 ? 80.838 45.601 43.738 1.00 27.62 222 ASN G O 1
ATOM 13561 N N . ALA G 1 223 ? 81.561 45.115 41.685 1.00 27.36 223 ALA G N 1
ATOM 13562 C CA . ALA G 1 223 ? 80.645 43.992 41.556 1.00 27.92 223 ALA G CA 1
ATOM 13563 C C . ALA G 1 223 ? 81.370 42.659 41.597 1.00 28.39 223 ALA G C 1
ATOM 13564 O O . ALA G 1 223 ? 80.761 41.607 41.380 1.00 28.67 223 ALA G O 1
ATOM 13566 N N . VAL G 1 224 ? 82.680 42.684 41.800 1.00 28.52 224 VAL G N 1
ATOM 13567 C CA . VAL G 1 224 ? 83.379 41.407 41.907 1.00 30.19 224 VAL G CA 1
ATOM 13568 C C . VAL G 1 224 ? 83.372 40.880 43.356 1.00 30.49 224 VAL G C 1
ATOM 13569 O O . VAL G 1 224 ? 83.309 41.658 44.313 1.00 30.29 224 VAL G O 1
ATOM 13573 N N . LYS G 1 225 ? 83.336 39.555 43.477 1.00 30.69 225 LYS G N 1
ATOM 13574 C CA . LYS G 1 225 ? 83.383 38.822 44.736 1.00 31.01 225 LYS G CA 1
ATOM 13575 C C . LYS G 1 225 ? 84.391 37.661 44.541 1.00 32.82 225 LYS G C 1
ATOM 13576 O O . LYS G 1 225 ? 84.580 37.174 43.410 1.00 31.64 225 LYS G O 1
ATOM 13582 N N . PRO G 1 226 ? 85.051 37.216 45.616 1.00 34.67 226 PRO G N 1
ATOM 13583 C CA . PRO G 1 226 ? 86.123 36.206 45.477 1.00 35.35 226 PRO G CA 1
ATOM 13584 C C . PRO G 1 226 ? 85.644 34.905 44.867 1.00 35.45 226 PRO G C 1
ATOM 13585 O O . PRO G 1 226 ? 86.415 34.234 44.197 1.00 36.96 226 PRO G O 1
ATOM 13589 N N . GLU G 1 227 ? 84.387 34.543 45.066 1.00 35.48 227 GLU G N 1
ATOM 13590 C CA . GLU G 1 227 ? 83.928 33.255 44.557 1.00 35.19 227 GLU G CA 1
ATOM 13591 C C . GLU G 1 227 ? 83.807 33.208 43.023 1.00 34.00 227 GLU G C 1
ATOM 13592 O O . GLU G 1 227 ? 83.601 32.130 42.456 1.00 32.55 227 GLU G O 1
ATOM 13598 N N . LEU G 1 228 ? 83.975 34.365 42.366 1.00 31.90 228 LEU G N 1
ATOM 13599 C CA . LEU G 1 228 ? 83.612 34.507 40.962 1.00 30.84 228 LEU G CA 1
ATOM 13600 C C . LEU G 1 228 ? 84.811 34.597 40.031 1.00 30.67 228 LEU G C 1
ATOM 13601 O O . LEU G 1 228 ? 84.653 34.896 38.862 1.00 28.00 228 LEU G O 1
ATOM 13606 N N . LEU G 1 229 ? 86.004 34.291 40.545 1.00 32.71 229 LEU G N 1
ATOM 13607 C CA . LEU G 1 229 ? 87.220 34.370 39.730 1.00 33.79 229 LEU G CA 1
ATOM 13608 C C . LEU G 1 229 ? 87.594 33.002 39.162 1.00 35.19 229 LEU G C 1
ATOM 13609 O O . LEU G 1 229 ? 87.744 32.024 39.906 1.00 35.24 229 LEU G O 1
ATOM 13614 N N . LEU G 1 230 ? 87.728 32.955 37.841 1.00 36.01 230 LEU G N 1
ATOM 13615 C CA . LEU G 1 230 ? 88.075 31.754 37.087 1.00 37.52 230 LEU G CA 1
ATOM 13616 C C . LEU G 1 230 ? 89.584 31.649 36.847 1.00 38.50 230 LEU G C 1
ATOM 13617 O O . LEU G 1 230 ? 90.252 32.655 36.538 1.00 38.48 230 LEU G O 1
ATOM 13622 N N . SER G 1 231 ? 90.113 30.427 36.930 1.00 40.49 231 SER G N 1
ATOM 13623 C CA . SER G 1 231 ? 91.483 30.186 36.475 1.00 42.44 231 SER G CA 1
ATOM 13624 C C . SER G 1 231 ? 91.498 29.619 35.047 1.00 43.37 231 SER G C 1
ATOM 13625 O O . SER G 1 231 ? 90.753 28.697 34.732 1.00 43.26 231 SER G O 1
ATOM 13628 N N . LEU G 1 232 ? 92.350 30.191 34.200 1.00 45.07 232 LEU G N 1
ATOM 13629 C CA . LEU G 1 232 ? 92.499 29.766 32.815 1.00 47.05 232 LEU G CA 1
ATOM 13630 C C . LEU G 1 232 ? 93.676 28.814 32.623 1.00 48.75 232 LEU G C 1
ATOM 13631 O O . LEU G 1 232 ? 94.813 29.136 33.002 1.00 48.90 232 LEU G O 1
ATOM 13636 N N . ASP G 1 233 ? 93.398 27.652 32.029 1.00 50.26 233 ASP G N 1
ATOM 13637 C CA . ASP G 1 233 ? 94.442 26.705 31.645 1.00 52.18 233 ASP G CA 1
ATOM 13638 C C . ASP G 1 233 ? 94.781 26.891 30.175 1.00 53.05 233 ASP G C 1
ATOM 13639 O O . ASP G 1 233 ? 93.928 26.687 29.289 1.00 52.49 233 ASP G O 1
ATOM 13644 N N . LYS G 1 234 ? 96.016 27.311 29.912 1.00 54.36 234 LYS G N 1
ATOM 13645 C CA . LYS G 1 234 ? 96.496 27.397 28.538 1.00 55.93 234 LYS G CA 1
ATOM 13646 C C . LYS G 1 234 ? 96.803 25.978 28.082 1.00 56.96 234 LYS G C 1
ATOM 13647 O O . LYS G 1 234 ? 97.469 25.217 28.787 1.00 57.06 234 LYS G O 1
ATOM 13651 N N . ILE G 1 235 ? 96.277 25.615 26.922 1.00 58.05 235 ILE G N 1
ATOM 13652 C CA . ILE G 1 235 ? 96.595 24.331 26.334 1.00 59.69 235 ILE G CA 1
ATOM 13653 C C . ILE G 1 235 ? 97.091 24.579 24.909 1.00 60.52 235 ILE G C 1
ATOM 13654 O O . ILE G 1 235 ? 96.348 25.065 24.052 1.00 60.78 235 ILE G O 1
ATOM 13659 N N . GLU G 1 236 ? 98.375 24.303 24.685 1.00 61.80 236 GLU G N 1
ATOM 13660 C CA . GLU G 1 236 ? 99.001 24.508 23.371 1.00 63.14 236 GLU G CA 1
ATOM 13661 C C . GLU G 1 236 ? 98.673 23.316 22.472 1.00 64.09 236 GLU G C 1
ATOM 13662 O O . GLU G 1 236 ? 99.343 22.273 22.545 1.00 64.39 236 GLU G O 1
ATOM 13663 N N . ALA G 1 237 ? 97.633 23.470 21.644 1.00 64.87 237 ALA G N 1
ATOM 13664 C CA . ALA G 1 237 ? 97.134 22.389 20.781 1.00 65.32 237 ALA G CA 1
ATOM 13665 C C . ALA G 1 237 ? 97.278 22.715 19.294 1.00 65.77 237 ALA G C 1
ATOM 13666 O O . ALA G 1 237 ? 97.273 23.887 18.901 1.00 66.42 237 ALA G O 1
ATOM 13668 N N . PRO G 1 241 ? 96.554 26.747 20.066 1.00 53.00 241 PRO G N 1
ATOM 13669 C CA . PRO G 1 241 ? 96.715 27.796 21.085 1.00 52.42 241 PRO G CA 1
ATOM 13670 C C . PRO G 1 241 ? 95.361 28.304 21.619 1.00 51.65 241 PRO G C 1
ATOM 13671 O O . PRO G 1 241 ? 94.643 28.983 20.882 1.00 51.99 241 PRO G O 1
ATOM 13675 N N . HIS G 1 242 ? 95.013 27.965 22.866 1.00 50.48 242 HIS G N 1
ATOM 13676 C CA . HIS G 1 242 ? 93.767 28.459 23.481 1.00 48.88 242 HIS G CA 1
ATOM 13677 C C . HIS G 1 242 ? 93.698 28.288 25.000 1.00 46.99 242 HIS G C 1
ATOM 13678 O O . HIS G 1 242 ? 94.604 27.707 25.609 1.00 46.98 242 HIS G O 1
ATOM 13685 N N . PHE G 1 243 ? 92.620 28.803 25.596 1.00 44.12 243 PHE G N 1
ATOM 13686 C CA . PHE G 1 243 ? 92.380 28.698 27.025 1.00 41.59 243 PHE G CA 1
ATOM 13687 C C . PHE G 1 243 ? 91.143 27.864 27.368 1.00 40.48 243 PHE G C 1
ATOM 13688 O O . PHE G 1 243 ? 90.172 27.804 26.611 1.00 39.11 243 PHE G O 1
ATOM 13696 N N . GLU G 1 244 ? 91.196 27.221 28.525 1.00 39.35 244 GLU G N 1
ATOM 13697 C CA . GLU G 1 244 ? 90.090 26.396 28.999 1.00 39.50 244 GLU G CA 1
ATOM 13698 C C . GLU G 1 244 ? 89.827 26.763 30.435 1.00 37.95 244 GLU G C 1
ATOM 13699 O O . GLU G 1 244 ? 90.743 27.155 31.163 1.00 37.87 244 GLU G O 1
ATOM 13705 N N . THR G 1 245 ? 88.574 26.633 30.852 1.00 36.91 245 THR G N 1
ATOM 13706 C CA . THR G 1 245 ? 88.217 26.947 32.227 1.00 35.60 245 THR G CA 1
ATOM 13707 C C . THR G 1 245 ? 86.952 26.232 32.615 1.00 35.67 245 THR G C 1
ATOM 13708 O O . THR G 1 245 ? 86.254 25.703 31.761 1.00 35.57 245 THR G O 1
ATOM 13712 N N . SER G 1 246 ? 86.657 26.228 33.912 1.00 35.56 246 SER G N 1
ATOM 13713 C CA . SER G 1 246 ? 85.628 25.376 34.479 1.00 35.48 246 SER G CA 1
ATOM 13714 C C . SER G 1 246 ? 84.910 26.132 35.556 1.00 33.92 246 SER G C 1
ATOM 13715 O O . SER G 1 246 ? 85.523 26.928 36.245 1.00 34.21 246 SER G O 1
ATOM 13718 N N . TYR G 1 247 ? 83.620 25.871 35.718 1.00 33.28 247 TYR G N 1
ATOM 13719 C CA . TYR G 1 247 ? 82.874 26.465 36.809 1.00 32.56 247 TYR G CA 1
ATOM 13720 C C . TYR G 1 247 ? 81.642 25.658 37.147 1.00 32.94 247 TYR G C 1
ATOM 13721 O O . TYR G 1 247 ? 80.955 25.144 36.261 1.00 32.90 247 TYR G O 1
ATOM 13730 N N . LYS G 1 248 ? 81.357 25.582 38.442 1.00 32.56 248 LYS G N 1
ATOM 13731 C CA . LYS G 1 248 ? 80.171 24.927 38.931 1.00 32.97 248 LYS G CA 1
ATOM 13732 C C . LYS G 1 248 ? 79.184 25.919 39.533 1.00 32.71 248 LYS G C 1
ATOM 13733 O O . LYS G 1 248 ? 79.477 26.533 40.568 1.00 33.05 248 LYS G O 1
ATOM 13739 N N . PHE G 1 249 ? 78.030 26.079 38.891 1.00 32.33 249 PHE G N 1
ATOM 13740 C CA . PHE G 1 249 ? 76.929 26.872 39.465 1.00 32.64 249 PHE G CA 1
ATOM 13741 C C . PHE G 1 249 ? 76.052 25.985 40.347 1.00 33.14 249 PHE G C 1
ATOM 13742 O O . PHE G 1 249 ? 75.863 24.810 40.051 1.00 32.40 249 PHE G O 1
ATOM 13750 N N . THR G 1 250 ? 75.513 26.568 41.415 1.00 34.12 250 THR G N 1
ATOM 13751 C CA . THR G 1 250 ? 74.522 25.905 42.243 1.00 35.30 250 THR G CA 1
ATOM 13752 C C . THR G 1 250 ? 73.238 26.689 42.266 1.00 35.56 250 THR G C 1
ATOM 13753 O O . THR G 1 250 ? 73.240 27.902 42.481 1.00 35.03 250 THR G O 1
ATOM 13757 N N . LEU G 1 251 ? 72.136 25.979 42.060 1.00 36.69 251 LEU G N 1
ATOM 13758 C CA . LEU G 1 251 ? 70.802 26.554 42.133 1.00 38.09 251 LEU G CA 1
ATOM 13759 C C . LEU G 1 251 ? 70.086 25.992 43.352 1.00 40.48 251 LEU G C 1
ATOM 13760 O O . LEU G 1 251 ? 70.094 24.769 43.570 1.00 40.29 251 LEU G O 1
ATOM 13765 N N . GLY G 1 252 ? 69.468 26.883 44.125 1.00 41.74 252 GLY G N 1
ATOM 13766 C CA . GLY G 1 252 ? 68.656 26.509 45.270 1.00 44.62 252 GLY G CA 1
ATOM 13767 C C . GLY G 1 252 ? 67.206 26.249 44.905 1.00 45.93 252 GLY G C 1
ATOM 13768 O O . GLY G 1 252 ? 66.576 27.022 44.162 1.00 45.89 252 GLY G O 1
ATOM 13769 N N . LYS G 1 253 ? 66.675 25.152 45.445 1.00 48.03 253 LYS G N 1
ATOM 13770 C CA . LYS G 1 253 ? 65.305 24.734 45.199 1.00 49.55 253 LYS G CA 1
ATOM 13771 C C . LYS G 1 253 ? 64.321 25.693 45.839 1.00 51.08 253 LYS G C 1
ATOM 13772 O O . LYS G 1 253 ? 64.668 26.429 46.780 1.00 51.25 253 LYS G O 1
ATOM 13775 N N . VAL G 1 254 ? 63.098 25.655 45.303 1.00 52.43 254 VAL G N 1
ATOM 13776 C CA . VAL G 1 254 ? 61.924 26.383 45.799 1.00 53.66 254 VAL G CA 1
ATOM 13777 C C . VAL G 1 254 ? 62.030 27.818 45.359 1.00 53.79 254 VAL G C 1
ATOM 13778 O O . VAL G 1 254 ? 61.141 28.287 44.638 1.00 53.85 254 VAL G O 1
ATOM 13783 N N . SER H 1 2 ? 22.480 27.512 15.099 1.00 43.43 2 SER H N 1
ATOM 13784 C CA . SER H 1 2 ? 22.338 28.966 15.396 1.00 44.20 2 SER H CA 1
ATOM 13785 C C . SER H 1 2 ? 22.517 29.392 16.857 1.00 43.42 2 SER H C 1
ATOM 13786 O O . SER H 1 2 ? 23.219 30.362 17.100 1.00 42.70 2 SER H O 1
ATOM 13789 N N . THR H 1 3 ? 21.823 28.723 17.790 1.00 42.70 3 THR H N 1
ATOM 13790 C CA . THR H 1 3 ? 22.221 28.711 19.198 1.00 41.76 3 THR H CA 1
ATOM 13791 C C . THR H 1 3 ? 23.650 28.183 19.211 1.00 40.94 3 THR H C 1
ATOM 13792 O O . THR H 1 3 ? 24.568 28.843 19.717 1.00 40.31 3 THR H O 1
ATOM 13796 N N . ASP H 1 4 ? 23.830 27.005 18.608 1.00 39.46 4 ASP H N 1
ATOM 13797 C CA . ASP H 1 4 ? 25.138 26.404 18.412 1.00 38.75 4 ASP H CA 1
ATOM 13798 C C . ASP H 1 4 ? 26.147 27.394 17.810 1.00 36.80 4 ASP H C 1
ATOM 13799 O O . ASP H 1 4 ? 27.264 27.517 18.300 1.00 35.99 4 ASP H O 1
ATOM 13804 N N . ARG H 1 5 ? 25.756 28.088 16.748 1.00 34.91 5 ARG H N 1
ATOM 13805 C CA . ARG H 1 5 ? 26.682 28.995 16.055 1.00 33.23 5 ARG H CA 1
ATOM 13806 C C . ARG H 1 5 ? 27.051 30.219 16.909 1.00 31.56 5 ARG H C 1
ATOM 13807 O O . ARG H 1 5 ? 28.225 30.551 17.033 1.00 30.76 5 ARG H O 1
ATOM 13815 N N . THR H 1 6 ? 26.048 30.898 17.455 1.00 30.47 6 THR H N 1
ATOM 13816 C CA . THR H 1 6 ? 26.293 32.107 18.268 1.00 30.35 6 THR H CA 1
ATOM 13817 C C . THR H 1 6 ? 27.123 31.715 19.486 1.00 30.33 6 THR H C 1
ATOM 13818 O O . THR H 1 6 ? 28.130 32.357 19.795 1.00 29.97 6 THR H O 1
ATOM 13822 N N . GLY H 1 7 ? 26.705 30.639 20.151 1.00 29.67 7 GLY H N 1
ATOM 13823 C CA . GLY H 1 7 ? 27.470 30.032 21.238 1.00 29.58 7 GLY H CA 1
ATOM 13824 C C . GLY H 1 7 ? 28.901 29.744 20.851 1.00 29.72 7 GLY H C 1
ATOM 13825 O O . GLY H 1 7 ? 29.829 30.123 21.561 1.00 28.88 7 GLY H O 1
ATOM 13826 N N . ASN H 1 8 ? 29.086 29.096 19.707 1.00 29.50 8 ASN H N 1
ATOM 13827 C CA . ASN H 1 8 ? 30.413 28.757 19.222 1.00 30.26 8 ASN H CA 1
ATOM 13828 C C . ASN H 1 8 ? 31.273 30.013 19.027 1.00 29.64 8 ASN H C 1
ATOM 13829 O O . ASN H 1 8 ? 32.442 30.068 19.475 1.00 29.54 8 ASN H O 1
ATOM 13832 N N . ILE H 1 9 ? 30.698 31.026 18.365 1.00 27.92 9 ILE H N 1
ATOM 13833 C CA . ILE H 1 9 ? 31.494 32.201 17.978 1.00 27.40 9 ILE H CA 1
ATOM 13834 C C . ILE H 1 9 ? 31.835 33.039 19.208 1.00 26.05 9 ILE H C 1
ATOM 13835 O O . ILE H 1 9 ? 32.989 33.323 19.464 1.00 24.88 9 ILE H O 1
ATOM 13840 N N . VAL H 1 10 ? 30.820 33.356 19.992 1.00 25.53 10 VAL H N 1
ATOM 13841 C CA . VAL H 1 10 ? 31.001 34.193 21.193 1.00 26.52 10 VAL H CA 1
ATOM 13842 C C . VAL H 1 10 ? 31.881 33.489 22.247 1.00 26.54 10 VAL H C 1
ATOM 13843 O O . VAL H 1 10 ? 32.752 34.110 22.876 1.00 26.92 10 VAL H O 1
ATOM 13847 N N . GLY H 1 11 ? 31.672 32.179 22.419 1.00 26.86 11 GLY H N 1
ATOM 13848 C CA . GLY H 1 11 ? 32.461 31.413 23.390 1.00 25.73 11 GLY H CA 1
ATOM 13849 C C . GLY H 1 11 ? 33.927 31.399 23.019 1.00 25.51 11 GLY H C 1
ATOM 13850 O O . GLY H 1 11 ? 34.763 31.540 23.885 1.00 25.13 11 GLY H O 1
ATOM 13851 N N . LYS H 1 12 ? 34.240 31.240 21.726 1.00 25.11 12 LYS H N 1
ATOM 13852 C CA . LYS H 1 12 ? 35.622 31.300 21.264 1.00 26.05 12 LYS H CA 1
ATOM 13853 C C . LYS H 1 12 ? 36.226 32.695 21.437 1.00 24.99 12 LYS H C 1
ATOM 13854 O O . LYS H 1 12 ? 37.402 32.822 21.755 1.00 24.50 12 LYS H O 1
ATOM 13860 N N . MET H 1 13 ? 35.447 33.739 21.194 1.00 24.28 13 MET H N 1
ATOM 13861 C CA . MET H 1 13 ? 35.994 35.086 21.391 1.00 24.41 13 MET H CA 1
ATOM 13862 C C . MET H 1 13 ? 36.266 35.376 22.878 1.00 23.88 13 MET H C 1
ATOM 13863 O O . MET H 1 13 ? 37.313 35.919 23.222 1.00 23.71 13 MET H O 1
ATOM 13868 N N . ILE H 1 14 ? 35.315 35.021 23.735 1.00 23.99 14 ILE H N 1
ATOM 13869 C CA . ILE H 1 14 ? 35.487 35.239 25.187 1.00 24.24 14 ILE H CA 1
ATOM 13870 C C . ILE H 1 14 ? 36.706 34.429 25.689 1.00 24.37 14 ILE H C 1
ATOM 13871 O O . ILE H 1 14 ? 37.593 34.969 26.376 1.00 23.52 14 ILE H O 1
ATOM 13876 N N . ALA H 1 15 ? 36.790 33.160 25.286 1.00 25.32 15 ALA H N 1
ATOM 13877 C CA . ALA H 1 15 ? 37.915 32.324 25.704 1.00 26.18 15 ALA H CA 1
ATOM 13878 C C . ALA H 1 15 ? 39.254 32.898 25.245 1.00 25.92 15 ALA H C 1
ATOM 13879 O O . ALA H 1 15 ? 40.210 32.910 26.015 1.00 25.91 15 ALA H O 1
ATOM 13881 N N . ALA H 1 16 ? 39.304 33.418 24.021 1.00 25.31 16 ALA H N 1
ATOM 13882 C CA . ALA H 1 16 ? 40.545 34.015 23.512 1.00 24.97 16 ALA H CA 1
ATOM 13883 C C . ALA H 1 16 ? 40.938 35.245 24.302 1.00 24.03 16 ALA H C 1
ATOM 13884 O O . ALA H 1 16 ? 42.130 35.473 24.565 1.00 23.45 16 ALA H O 1
ATOM 13886 N N . ILE H 1 17 ? 39.943 36.049 24.680 1.00 23.96 17 ILE H N 1
ATOM 13887 C CA . ILE H 1 17 ? 40.234 37.222 25.513 1.00 24.09 17 ILE H CA 1
ATOM 13888 C C . ILE H 1 17 ? 40.783 36.813 26.874 1.00 23.89 17 ILE H C 1
ATOM 13889 O O . ILE H 1 17 ? 41.803 37.355 27.324 1.00 22.37 17 ILE H O 1
ATOM 13894 N N . ASN H 1 18 ? 40.132 35.839 27.493 1.00 23.49 18 ASN H N 1
ATOM 13895 C CA . ASN H 1 18 ? 40.561 35.349 28.812 1.00 24.72 18 ASN H CA 1
ATOM 13896 C C . ASN H 1 18 ? 41.904 34.648 28.724 1.00 24.98 18 ASN H C 1
ATOM 13897 O O . ASN H 1 18 ? 42.624 34.630 29.695 1.00 25.31 18 ASN H O 1
ATOM 13902 N N . ALA H 1 19 ? 42.241 34.059 27.575 1.00 26.06 19 ALA H N 1
ATOM 13903 C CA . ALA H 1 19 ? 43.611 33.504 27.403 1.00 26.18 19 ALA H CA 1
ATOM 13904 C C . ALA H 1 19 ? 44.674 34.590 27.392 1.00 25.51 19 ALA H C 1
ATOM 13905 O O . ALA H 1 19 ? 45.777 34.394 27.940 1.00 24.97 19 ALA H O 1
ATOM 13907 N N . VAL H 1 20 ? 44.377 35.735 26.758 1.00 24.17 20 VAL H N 1
ATOM 13908 C CA . VAL H 1 20 ? 45.288 36.901 26.807 1.00 23.31 20 VAL H CA 1
ATOM 13909 C C . VAL H 1 20 ? 45.471 37.461 28.235 1.00 23.50 20 VAL H C 1
ATOM 13910 O O . VAL H 1 20 ? 46.581 37.807 28.662 1.00 22.56 20 VAL H O 1
ATOM 13914 N N . ILE H 1 21 ? 44.362 37.567 28.965 1.00 23.54 21 ILE H N 1
ATOM 13915 C CA . ILE H 1 21 ? 44.373 38.106 30.325 1.00 23.14 21 ILE H CA 1
ATOM 13916 C C . ILE H 1 21 ? 45.339 37.269 31.200 1.00 23.75 21 ILE H C 1
ATOM 13917 O O . ILE H 1 21 ? 46.161 37.826 31.927 1.00 23.91 21 ILE H O 1
ATOM 13922 N N . LYS H 1 22 ? 45.231 35.949 31.085 1.00 25.67 22 LYS H N 1
ATOM 13923 C CA . LYS H 1 22 ? 46.057 35.009 31.842 1.00 27.52 22 LYS H CA 1
ATOM 13924 C C . LYS H 1 22 ? 47.531 35.122 31.414 1.00 29.19 22 LYS H C 1
ATOM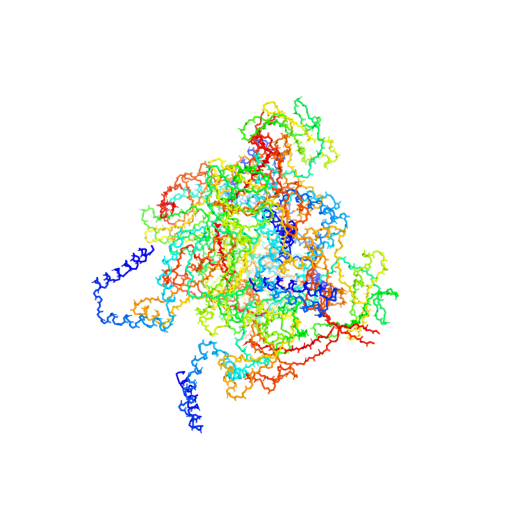 13925 O O . LYS H 1 22 ? 48.414 35.333 32.272 1.00 28.63 22 LYS H O 1
ATOM 13931 N N . ASP H 1 23 ? 47.785 35.010 30.103 1.00 29.64 23 ASP H N 1
ATOM 13932 C CA . ASP H 1 23 ? 49.159 35.066 29.532 1.00 32.04 23 ASP H CA 1
ATOM 13933 C C . ASP H 1 23 ? 49.905 36.343 29.872 1.00 30.88 23 ASP H C 1
ATOM 13934 O O . ASP H 1 23 ? 51.103 36.310 30.243 1.00 31.38 23 ASP H O 1
ATOM 13939 N N . GLU H 1 24 ? 49.215 37.479 29.750 1.00 28.89 24 GLU H N 1
ATOM 13940 C CA . GLU H 1 24 ? 49.812 38.789 30.034 1.00 27.35 24 GLU H CA 1
ATOM 13941 C C . GLU H 1 24 ? 49.596 39.292 31.450 1.00 25.89 24 GLU H C 1
ATOM 13942 O O . GLU H 1 24 ? 50.073 40.389 31.805 1.00 24.84 24 GLU H O 1
ATOM 13948 N N . LYS H 1 25 ? 48.874 38.500 32.253 1.00 25.80 25 LYS H N 1
ATOM 13949 C CA . LYS H 1 25 ? 48.652 38.820 33.669 1.00 23.94 25 LYS H CA 1
ATOM 13950 C C . LYS H 1 25 ? 48.036 40.210 33.825 1.00 23.14 25 LYS H C 1
ATOM 13951 O O . LYS H 1 25 ? 48.505 41.083 34.569 1.00 20.89 25 LYS H O 1
ATOM 13957 N N . VAL H 1 26 ? 46.934 40.413 33.103 1.00 22.28 26 VAL H N 1
ATOM 13958 C CA . VAL H 1 26 ? 46.197 41.655 33.184 1.00 22.26 26 VAL H CA 1
ATOM 13959 C C . VAL H 1 26 ? 45.668 41.848 34.608 1.00 21.89 26 VAL H C 1
ATOM 13960 O O . VAL H 1 26 ? 45.045 40.919 35.193 1.00 22.13 26 VAL H O 1
ATOM 13964 N N . SER H 1 27 ? 45.907 43.043 35.131 1.00 21.79 27 SER H N 1
ATOM 13965 C CA . SER H 1 27 ? 45.636 43.380 36.526 1.00 22.84 27 SER H CA 1
ATOM 13966 C C . SER H 1 27 ? 44.223 43.927 36.702 1.00 22.64 27 SER H C 1
ATOM 13967 O O . SER H 1 27 ? 43.533 44.271 35.731 1.00 22.46 27 SER H O 1
ATOM 13970 N N . TYR H 1 28 ? 43.806 43.989 37.951 1.00 21.96 28 TYR H N 1
ATOM 13971 C CA . TYR H 1 28 ? 42.532 44.597 38.281 1.00 23.49 28 TYR H CA 1
ATOM 13972 C C . TYR H 1 28 ? 42.481 46.093 37.933 1.00 24.05 28 TYR H C 1
ATOM 13973 O O . TYR H 1 28 ? 41.420 46.595 37.556 1.00 23.59 28 TYR H O 1
ATOM 13982 N N . SER H 1 29 ? 43.607 46.806 38.065 1.00 23.38 29 SER H N 1
ATOM 13983 C CA . SER H 1 29 ? 43.651 48.227 37.703 1.00 24.24 29 SER H CA 1
ATOM 13984 C C . SER H 1 29 ? 43.416 48.390 36.205 1.00 23.03 29 SER H C 1
ATOM 13985 O O . SER H 1 29 ? 42.697 49.294 35.787 1.00 23.17 29 SER H O 1
ATOM 13988 N N . GLU H 1 30 ? 44.069 47.543 35.411 1.00 22.04 30 GLU H N 1
ATOM 13989 C CA . GLU H 1 30 ? 43.880 47.539 33.984 1.00 22.13 30 GLU H CA 1
ATOM 13990 C C . GLU H 1 30 ? 42.423 47.178 33.627 1.00 22.16 30 GLU H C 1
ATOM 13991 O O . GLU H 1 30 ? 41.863 47.743 32.711 1.00 20.96 30 GLU H O 1
ATOM 13997 N N . TYR H 1 31 ? 41.852 46.210 34.340 1.00 21.62 31 TYR H N 1
ATOM 13998 C CA . TYR H 1 31 ? 40.459 45.801 34.097 1.00 21.86 31 TYR H CA 1
ATOM 13999 C C . TYR H 1 31 ? 39.541 46.975 34.375 1.00 21.82 31 TYR H C 1
ATOM 14000 O O . TYR H 1 31 ? 38.617 47.263 33.584 1.00 22.38 31 TYR H O 1
ATOM 14009 N N . LYS H 1 32 ? 39.831 47.704 35.451 1.00 21.94 32 LYS H N 1
ATOM 14010 C CA . LYS H 1 32 ? 39.039 48.867 35.816 1.00 23.64 32 LYS H CA 1
ATOM 14011 C C . LYS H 1 32 ? 39.139 49.978 34.759 1.00 22.89 32 LYS H C 1
ATOM 14012 O O . LYS H 1 32 ? 38.123 50.572 34.367 1.00 20.81 32 LYS H O 1
ATOM 14016 N N . ALA H 1 33 ? 40.365 50.256 34.294 1.00 22.01 33 ALA H N 1
ATOM 14017 C CA . ALA H 1 33 ? 40.557 51.261 33.252 1.00 23.35 33 ALA H CA 1
ATOM 14018 C C . ALA H 1 33 ? 39.811 50.852 31.979 1.00 22.78 33 ALA H C 1
ATOM 14019 O O . ALA H 1 33 ? 39.212 51.707 31.305 1.00 22.23 33 ALA H O 1
ATOM 14021 N N . SER H 1 34 ? 39.833 49.551 31.680 1.00 22.86 34 SER H N 1
ATOM 14022 C CA . SER H 1 34 ? 39.283 49.054 30.431 1.00 23.14 34 SER H CA 1
ATOM 14023 C C . SER H 1 34 ? 37.764 49.157 30.478 1.00 21.78 34 SER H C 1
ATOM 14024 O O . SER H 1 34 ? 37.134 49.477 29.460 1.00 21.17 34 SER H O 1
ATOM 14027 N N . THR H 1 35 ? 37.216 48.890 31.666 1.00 21.48 35 THR H N 1
ATOM 14028 C CA . THR H 1 35 ? 35.786 49.068 31.967 1.00 20.62 35 THR H CA 1
ATOM 14029 C C . THR H 1 35 ? 35.360 50.519 31.719 1.00 21.04 35 THR H C 1
ATOM 14030 O O . THR H 1 35 ? 34.409 50.760 30.995 1.00 19.60 35 THR H O 1
ATOM 14034 N N . GLY H 1 36 ? 36.081 51.489 32.296 1.00 19.80 36 GLY H N 1
ATOM 14035 C CA . GLY H 1 36 ? 35.809 52.888 32.029 1.00 19.81 36 GLY H CA 1
ATOM 14036 C C . GLY H 1 36 ? 35.910 53.267 30.548 1.00 21.49 36 GLY H C 1
ATOM 14037 O O . GLY H 1 36 ? 35.060 54.027 30.016 1.00 21.34 36 GLY H O 1
ATOM 14038 N N . TRP H 1 37 ? 36.931 52.745 29.864 1.00 20.77 37 TRP H N 1
ATOM 14039 C CA . TRP H 1 37 ? 37.135 53.069 28.446 1.00 21.09 37 TRP H CA 1
ATOM 14040 C C . TRP H 1 37 ? 35.946 52.550 27.628 1.00 20.06 37 TRP H C 1
ATOM 14041 O O . TRP H 1 37 ? 35.444 53.242 26.778 1.00 21.31 37 TRP H O 1
ATOM 14052 N N . LEU H 1 38 ? 35.529 51.322 27.886 1.00 19.60 38 LEU H N 1
ATOM 14053 C CA . LEU H 1 38 ? 34.423 50.714 27.122 1.00 19.06 38 LEU H CA 1
ATOM 14054 C C . LEU H 1 38 ? 33.141 51.468 27.314 1.00 19.74 38 LEU H C 1
ATOM 14055 O O . LEU H 1 38 ? 32.376 51.664 26.309 1.00 19.21 38 LEU H O 1
ATOM 14060 N N . ILE H 1 39 ? 32.893 51.886 28.561 1.00 18.39 39 ILE H N 1
ATOM 14061 C CA . ILE H 1 39 ? 31.777 52.803 28.821 1.00 20.35 39 ILE H CA 1
ATOM 14062 C C . ILE H 1 39 ? 31.871 54.075 27.989 1.00 20.39 39 ILE H C 1
ATOM 14063 O O . ILE H 1 39 ? 30.855 54.542 27.467 1.00 20.52 39 ILE H O 1
ATOM 14068 N N . SER H 1 40 ? 33.079 54.628 27.853 1.00 20.24 40 SER H N 1
ATOM 14069 C CA . SER H 1 40 ? 33.242 55.885 27.117 1.00 21.10 40 SER H CA 1
ATOM 14070 C C . SER H 1 40 ? 32.987 55.675 25.625 1.00 20.91 40 SER H C 1
ATOM 14071 O O . SER H 1 40 ? 32.448 56.573 24.963 1.00 20.87 40 SER H O 1
ATOM 14074 N N . VAL H 1 41 ? 33.374 54.508 25.090 1.00 20.04 41 VAL H N 1
ATOM 14075 C CA . VAL H 1 41 ? 33.077 54.227 23.673 1.00 20.06 41 VAL H CA 1
ATOM 14076 C C . VAL H 1 41 ? 31.572 54.414 23.397 1.00 20.50 41 VAL H C 1
ATOM 14077 O O . VAL H 1 41 ? 31.182 55.111 22.456 1.00 20.01 41 VAL H O 1
ATOM 14081 N N . GLY H 1 42 ? 30.728 53.811 24.229 1.00 20.64 42 GLY H N 1
ATOM 14082 C CA . GLY H 1 42 ? 29.302 54.013 24.092 1.00 21.05 42 GLY H CA 1
ATOM 14083 C C . GLY H 1 42 ? 28.866 55.457 24.274 1.00 22.84 42 GLY H C 1
ATOM 14084 O O . GLY H 1 42 ? 28.069 55.983 23.475 1.00 22.75 42 GLY H O 1
ATOM 14085 N N . GLU H 1 43 ? 29.359 56.107 25.330 1.00 23.79 43 GLU H N 1
ATOM 14086 C CA . GLU H 1 43 ? 28.933 57.498 25.615 1.00 24.15 43 GLU H CA 1
ATOM 14087 C C . GLU H 1 43 ? 29.289 58.456 24.477 1.00 24.04 43 GLU H C 1
ATOM 14088 O O . GLU H 1 43 ? 28.556 59.427 24.221 1.00 23.60 43 GLU H O 1
ATOM 14094 N N . LYS H 1 44 ? 30.403 58.179 23.792 1.00 24.22 44 LYS H N 1
ATOM 14095 C CA . LYS H 1 44 ? 30.866 59.010 22.669 1.00 24.29 44 LYS H CA 1
ATOM 14096 C C . LYS H 1 44 ? 30.306 58.557 21.334 1.00 23.88 44 LYS H C 1
ATOM 14097 O O . LYS H 1 44 ? 30.765 59.037 20.297 1.00 23.92 44 LYS H O 1
ATOM 14103 N N . ASN H 1 45 ? 29.395 57.589 21.340 1.00 23.26 45 ASN H N 1
ATOM 14104 C CA . ASN H 1 45 ? 28.854 57.026 20.094 1.00 23.72 45 ASN H CA 1
ATOM 14105 C C . ASN H 1 45 ? 29.941 56.594 19.112 1.00 23.46 45 ASN H C 1
ATOM 14106 O O . ASN H 1 45 ? 29.832 56.817 17.899 1.00 21.82 45 ASN H O 1
ATOM 14111 N N . GLU H 1 46 ? 30.972 55.949 19.658 1.00 22.03 46 GLU H N 1
ATOM 14112 C CA . GLU H 1 46 ? 32.094 55.496 18.840 1.00 22.11 46 GLU H CA 1
ATOM 14113 C C . GLU H 1 46 ? 32.116 53.974 18.531 1.00 20.62 46 GLU H C 1
ATOM 14114 O O . GLU H 1 46 ? 33.106 53.488 17.998 1.00 20.78 46 GLU H O 1
ATOM 14120 N N . TRP H 1 47 ? 31.028 53.246 18.790 1.00 19.90 47 TRP H N 1
ATOM 14121 C CA . TRP H 1 47 ? 31.010 51.823 18.455 1.00 20.02 47 TRP H CA 1
ATOM 14122 C C . TRP H 1 47 ? 31.263 51.551 16.962 1.00 20.29 47 TRP H C 1
ATOM 14123 O O . TRP H 1 47 ? 32.163 50.775 16.648 1.00 19.95 47 TRP H O 1
ATOM 14134 N N . PRO H 1 48 ? 30.535 52.198 16.035 1.00 20.58 48 PRO H N 1
ATOM 14135 C CA . PRO H 1 48 ? 30.822 51.974 14.617 1.00 20.58 48 PRO H CA 1
ATOM 14136 C C . PRO H 1 48 ? 32.261 52.371 14.274 1.00 19.86 48 PRO H C 1
ATOM 14137 O O . PRO H 1 48 ? 32.953 51.620 13.580 1.00 20.16 48 PRO H O 1
ATOM 14141 N N . LEU H 1 49 ? 32.734 53.479 14.799 1.00 18.72 49 LEU H N 1
ATOM 14142 C CA . LEU H 1 49 ? 34.116 53.859 14.513 1.00 18.29 49 LEU H CA 1
ATOM 14143 C C . LEU H 1 49 ? 35.156 52.812 14.976 1.00 19.00 49 LEU H C 1
ATOM 14144 O O . LEU H 1 49 ? 36.000 52.385 14.186 1.00 19.30 49 LEU H O 1
ATOM 14149 N N . PHE H 1 50 ? 35.111 52.472 16.267 1.00 18.23 50 PHE H N 1
ATOM 14150 C CA . PHE H 1 50 ? 36.057 51.546 16.849 1.00 19.06 50 PHE H CA 1
ATOM 14151 C C . PHE H 1 50 ? 35.984 50.215 16.146 1.00 18.64 50 PHE H C 1
ATOM 14152 O O . PHE H 1 50 ? 37.006 49.705 15.736 1.00 20.20 50 PHE H O 1
ATOM 14160 N N . LEU H 1 51 ? 34.782 49.661 15.984 1.00 19.40 51 LEU H N 1
ATOM 14161 C CA . LEU H 1 51 ? 34.636 48.359 15.307 1.00 20.23 51 LEU H CA 1
ATOM 14162 C C . LEU H 1 51 ? 35.116 48.395 13.850 1.00 20.54 51 LEU H C 1
ATOM 14163 O O . LEU H 1 51 ? 35.852 47.508 13.391 1.00 20.31 51 LEU H O 1
ATOM 14168 N N . ASP H 1 52 ? 34.739 49.444 13.127 1.00 19.43 52 ASP H N 1
ATOM 14169 C CA . ASP H 1 52 ? 35.090 49.491 11.705 1.00 20.51 52 ASP H CA 1
ATOM 14170 C C . ASP H 1 52 ? 36.619 49.667 11.533 1.00 20.27 52 ASP H C 1
ATOM 14171 O O . ASP H 1 52 ? 37.195 49.245 10.536 1.00 21.51 52 ASP H O 1
ATOM 14176 N N . VAL H 1 53 ? 37.270 50.304 12.492 1.00 21.01 53 VAL H N 1
ATOM 14177 C CA . VAL H 1 53 ? 38.738 50.432 12.425 1.00 22.21 53 VAL H CA 1
ATOM 14178 C C . VAL H 1 53 ? 39.435 49.063 12.587 1.00 22.86 53 VAL H C 1
ATOM 14179 O O . VAL H 1 53 ? 40.323 48.714 11.804 1.00 22.14 53 VAL H O 1
ATOM 14183 N N . PHE H 1 54 ? 38.986 48.285 13.578 1.00 22.91 54 PHE H N 1
ATOM 14184 C CA . PHE H 1 54 ? 39.736 47.129 14.003 1.00 22.92 54 PHE H CA 1
ATOM 14185 C C . PHE H 1 54 ? 39.226 45.812 13.476 1.00 23.03 54 PHE H C 1
ATOM 14186 O O . PHE H 1 54 ? 40.011 44.886 13.342 1.00 23.14 54 PHE H O 1
ATOM 14194 N N . PHE H 1 55 ? 37.937 45.723 13.171 1.00 22.54 55 PHE H N 1
ATOM 14195 C CA . PHE H 1 55 ? 37.335 44.440 12.825 1.00 23.12 55 PHE H CA 1
ATOM 14196 C C . PHE H 1 55 ? 36.650 44.368 11.456 1.00 23.25 55 PHE H C 1
ATOM 14197 O O . PHE H 1 55 ? 36.566 43.273 10.865 1.00 23.30 55 PHE H O 1
ATOM 14205 N N . GLU H 1 56 ? 36.158 45.499 10.933 1.00 22.52 56 GLU H N 1
ATOM 14206 C CA . GLU H 1 56 ? 35.407 45.421 9.679 1.00 22.12 56 GLU H CA 1
ATOM 14207 C C . GLU H 1 56 ? 36.234 44.787 8.552 1.00 22.12 56 GLU H C 1
ATOM 14208 O O . GLU H 1 56 ? 35.689 44.091 7.721 1.00 22.81 56 GLU H O 1
ATOM 14214 N N . HIS H 1 57 ? 37.529 45.055 8.495 1.00 23.00 57 HIS H N 1
ATOM 14215 C CA . HIS H 1 57 ? 38.322 44.459 7.411 1.00 24.19 57 HIS H CA 1
ATOM 14216 C C . HIS H 1 57 ? 38.256 42.906 7.434 1.00 24.63 57 HIS H C 1
ATOM 14217 O O . HIS H 1 57 ? 38.202 42.256 6.381 1.00 24.72 57 HIS H O 1
ATOM 14224 N N . ALA H 1 58 ? 38.201 42.315 8.632 1.00 24.25 58 ALA H N 1
ATOM 14225 C CA . ALA H 1 58 ? 38.111 40.860 8.751 1.00 25.13 58 ALA H CA 1
ATOM 14226 C C . ALA H 1 58 ? 36.742 40.352 8.330 1.00 25.31 58 ALA H C 1
ATOM 14227 O O . ALA H 1 58 ? 36.622 39.346 7.614 1.00 25.49 58 ALA H O 1
ATOM 14229 N N . ILE H 1 59 ? 35.693 41.048 8.752 1.00 24.81 59 ILE H N 1
ATOM 14230 C CA . ILE H 1 59 ? 34.352 40.713 8.288 1.00 25.06 59 ILE H CA 1
ATOM 14231 C C . ILE H 1 59 ? 34.290 40.788 6.752 1.00 26.31 59 ILE H C 1
ATOM 14232 O O . ILE H 1 59 ? 33.744 39.898 6.080 1.00 27.83 59 ILE H O 1
ATOM 14237 N N . GLU H 1 60 ? 34.841 41.863 6.209 1.00 27.01 60 GLU H N 1
ATOM 14238 C CA . GLU H 1 60 ? 34.712 42.159 4.787 1.00 27.91 60 GLU H CA 1
ATOM 14239 C C . GLU H 1 60 ? 35.481 41.094 3.996 1.00 29.10 60 GLU H C 1
ATOM 14240 O O . GLU H 1 60 ? 35.010 40.624 2.954 1.00 28.68 60 GLU H O 1
ATOM 14246 N N . SER H 1 61 ? 36.632 40.701 4.531 1.00 29.61 61 SER H N 1
ATOM 14247 C CA . SER H 1 61 ? 37.481 39.709 3.874 1.00 31.46 61 SER H CA 1
ATOM 14248 C C . SER H 1 61 ? 36.766 38.372 3.755 1.00 30.80 61 SER H C 1
ATOM 14249 O O . SER H 1 61 ? 36.898 37.707 2.736 1.00 31.63 61 SER H O 1
ATOM 14252 N N . VAL H 1 62 ? 35.973 37.995 4.764 1.00 29.95 62 VAL H N 1
ATOM 14253 C CA . VAL H 1 62 ? 35.129 36.807 4.658 1.00 30.31 62 VAL H CA 1
ATOM 14254 C C . VAL H 1 62 ? 34.111 36.971 3.520 1.00 30.86 62 VAL H C 1
ATOM 14255 O O . VAL H 1 62 ? 33.958 36.091 2.648 1.00 30.94 62 VAL H O 1
ATOM 14259 N N . ALA H 1 63 ? 33.419 38.107 3.526 1.00 29.91 63 ALA H N 1
ATOM 14260 C CA . ALA H 1 63 ? 32.370 38.368 2.547 1.00 29.48 63 ALA H CA 1
ATOM 14261 C C . ALA H 1 63 ? 32.962 38.367 1.145 1.00 29.07 63 ALA H C 1
ATOM 14262 O O . ALA H 1 63 ? 32.328 37.891 0.223 1.00 29.95 63 ALA H O 1
ATOM 14264 N N . ALA H 1 64 ? 34.164 38.919 1.011 1.00 29.42 64 ALA H N 1
ATOM 14265 C CA . ALA H 1 64 ? 34.818 39.106 -0.294 1.00 31.23 64 ALA H CA 1
ATOM 14266 C C . ALA H 1 64 ? 35.106 37.782 -1.000 1.00 33.05 64 ALA H C 1
ATOM 14267 O O . ALA H 1 64 ? 35.328 37.772 -2.228 1.00 33.04 64 ALA H O 1
ATOM 14269 N N . GLU H 1 65 ? 35.122 36.685 -0.221 1.00 33.46 65 GLU H N 1
ATOM 14270 C CA . GLU H 1 65 ? 35.349 35.340 -0.764 1.00 35.15 65 GLU H CA 1
ATOM 14271 C C . GLU H 1 65 ? 34.235 34.952 -1.736 1.00 35.18 65 GLU H C 1
ATOM 14272 O O . GLU H 1 65 ? 34.463 34.184 -2.660 1.00 35.93 65 GLU H O 1
ATOM 14278 N N . SER H 1 66 ? 33.035 35.489 -1.537 1.00 34.58 66 SER H N 1
ATOM 14279 C CA . SER H 1 66 ? 31.899 35.197 -2.411 1.00 34.73 66 SER H CA 1
ATOM 14280 C C . SER H 1 66 ? 31.644 36.244 -3.524 1.00 34.01 66 SER H C 1
ATOM 14281 O O . SER H 1 66 ? 30.558 36.261 -4.106 1.00 34.43 66 SER H O 1
ATOM 14284 N N . ASN H 1 67 ? 32.605 37.128 -3.767 1.00 33.65 67 ASN H N 1
ATOM 14285 C CA . ASN H 1 67 ? 32.442 38.227 -4.734 1.00 33.59 67 ASN H CA 1
ATOM 14286 C C . ASN H 1 67 ? 32.184 37.650 -6.118 1.00 34.71 67 ASN H C 1
ATOM 14287 O O . ASN H 1 67 ? 32.823 36.665 -6.507 1.00 34.41 67 ASN H O 1
ATOM 14292 N N . ARG H 1 68 ? 31.238 38.253 -6.835 1.00 36.03 68 ARG H N 1
ATOM 14293 C CA . ARG H 1 68 ? 30.956 37.905 -8.232 1.00 37.15 68 ARG H CA 1
ATOM 14294 C C . ARG H 1 68 ? 31.427 38.999 -9.189 1.00 37.15 68 ARG H C 1
ATOM 14295 O O . ARG H 1 68 ? 31.432 38.824 -10.408 1.00 38.47 68 ARG H O 1
ATOM 14303 N N . GLY H 1 69 ? 31.823 40.141 -8.635 1.00 36.29 69 GLY H N 1
ATOM 14304 C CA . GLY H 1 69 ? 32.264 41.262 -9.435 1.00 34.12 69 GLY H CA 1
ATOM 14305 C C . GLY H 1 69 ? 33.692 41.565 -9.062 1.00 33.04 69 GLY H C 1
ATOM 14306 O O . GLY H 1 69 ? 34.423 40.664 -8.640 1.00 33.28 69 GLY H O 1
ATOM 14307 N N . SER H 1 70 ? 34.080 42.824 -9.185 1.00 31.36 70 SER H N 1
ATOM 14308 C CA . SER H 1 70 ? 35.428 43.221 -8.874 1.00 30.75 70 SER H CA 1
ATOM 14309 C C . SER H 1 70 ? 35.628 43.417 -7.368 1.00 30.52 70 SER H C 1
ATOM 14310 O O . SER H 1 70 ? 34.705 43.215 -6.552 1.00 29.47 70 SER H O 1
ATOM 14313 N N . GLN H 1 71 ? 36.853 43.810 -7.035 1.00 29.57 71 GLN H N 1
ATOM 14314 C CA . GLN H 1 71 ? 37.327 43.837 -5.677 1.00 30.43 71 GLN H CA 1
ATOM 14315 C C . GLN H 1 71 ? 36.591 44.869 -4.817 1.00 29.31 71 GLN H C 1
ATOM 14316 O O . GLN H 1 71 ? 36.245 45.975 -5.275 1.00 29.04 71 GLN H O 1
ATOM 14322 N N . SER H 1 72 ? 36.400 44.479 -3.568 1.00 28.45 72 SER H N 1
ATOM 14323 C CA . SER H 1 72 ? 35.546 45.148 -2.599 1.00 27.07 72 SER H CA 1
ATOM 14324 C C . SER H 1 72 ? 36.398 45.587 -1.422 1.00 25.67 72 SER H C 1
ATOM 14325 O O . SER H 1 72 ? 37.579 45.204 -1.314 1.00 25.78 72 SER H O 1
ATOM 14328 N N . SER H 1 73 ? 35.828 46.411 -0.544 1.00 24.47 73 SER H N 1
ATOM 14329 C CA . SER H 1 73 ? 36.521 46.813 0.689 1.00 23.54 73 SER H CA 1
ATOM 14330 C C . SER H 1 73 ? 35.486 47.246 1.710 1.00 23.12 73 SER H C 1
ATOM 14331 O O . SER H 1 73 ? 34.249 47.176 1.449 1.00 21.94 73 SER H O 1
ATOM 14334 N N . ILE H 1 74 ? 35.975 47.713 2.855 1.00 22.08 74 ILE H N 1
ATOM 14335 C CA . ILE H 1 74 ? 35.085 48.064 3.959 1.00 21.49 74 ILE H CA 1
ATOM 14336 C C . ILE H 1 74 ? 34.271 49.324 3.649 1.00 21.12 74 ILE H C 1
ATOM 14337 O O . ILE H 1 74 ? 34.704 50.173 2.867 1.00 19.74 74 ILE H O 1
ATOM 14342 N N . GLN H 1 75 ? 33.086 49.421 4.266 1.00 20.63 75 GLN H N 1
ATOM 14343 C CA . GLN H 1 75 ? 32.289 50.648 4.187 1.00 20.15 75 GLN H CA 1
ATOM 14344 C C . GLN H 1 75 ? 32.843 51.766 5.065 1.00 20.32 75 GLN H C 1
ATOM 14345 O O . GLN H 1 75 ? 32.812 52.953 4.698 1.00 20.36 75 GLN H O 1
ATOM 14351 N N . GLY H 1 76 ? 33.338 51.399 6.249 1.00 20.28 76 GLY H N 1
ATOM 14352 C CA . GLY H 1 76 ? 33.632 52.403 7.251 1.00 18.70 76 GLY H CA 1
ATOM 14353 C C . GLY H 1 76 ? 32.368 53.070 7.801 1.00 19.15 76 GLY H C 1
ATOM 14354 O O . GLY H 1 76 ? 31.227 52.709 7.442 1.00 19.30 76 GLY H O 1
ATOM 14355 N N . PRO H 1 77 ? 32.561 53.963 8.759 1.00 18.57 77 PRO H N 1
ATOM 14356 C CA . PRO H 1 77 ? 31.452 54.507 9.553 1.00 20.06 77 PRO H CA 1
ATOM 14357 C C . PRO H 1 77 ? 30.848 55.824 9.067 1.00 19.44 77 PRO H C 1
ATOM 14358 O O . PRO H 1 77 ? 29.957 56.340 9.766 1.00 20.26 77 PRO H O 1
ATOM 14362 N N . TYR H 1 78 ? 31.309 56.370 7.944 1.00 19.06 78 TYR H N 1
ATOM 14363 C CA . TYR H 1 78 ? 30.920 57.732 7.567 1.00 18.48 78 TYR H CA 1
ATOM 14364 C C . TYR H 1 78 ? 30.033 57.823 6.322 1.00 18.11 78 TYR H C 1
ATOM 14365 O O . TYR H 1 78 ? 29.939 58.905 5.721 1.00 18.11 78 TYR H O 1
ATOM 14374 N N . PHE H 1 79 ? 29.367 56.730 5.953 1.00 18.72 79 PHE H N 1
ATOM 14375 C CA . PHE H 1 79 ? 28.411 56.813 4.841 1.00 19.18 79 PHE H CA 1
ATOM 14376 C C . PHE H 1 79 ? 27.199 57.599 5.363 1.00 19.74 79 PHE H C 1
ATOM 14377 O O . PHE H 1 79 ? 26.777 57.370 6.505 1.00 19.80 79 PHE H O 1
ATOM 14385 N N . ILE H 1 80 ? 26.635 58.489 4.539 1.00 20.01 80 ILE H N 1
ATOM 14386 C CA . ILE H 1 80 ? 25.376 59.187 4.870 1.00 19.88 80 ILE H CA 1
ATOM 14387 C C . ILE H 1 80 ? 24.336 58.973 3.740 1.00 20.76 80 ILE H C 1
ATOM 14388 O O . ILE H 1 80 ? 24.594 59.273 2.543 1.00 20.29 80 ILE H O 1
ATOM 14393 N N . PRO H 1 81 ? 23.165 58.460 4.106 1.00 22.35 81 PRO H N 1
ATOM 14394 C CA . PRO H 1 81 ? 22.064 58.295 3.147 1.00 23.12 81 PRO H CA 1
ATOM 14395 C C . PRO H 1 81 ? 21.554 59.607 2.551 1.00 23.30 81 PRO H C 1
ATOM 14396 O O . PRO H 1 81 ? 21.659 60.693 3.140 1.00 23.08 81 PRO H O 1
ATOM 14400 N N . GLY H 1 82 ? 20.995 59.507 1.349 1.00 23.19 82 GLY H N 1
ATOM 14401 C CA . GLY H 1 82 ? 20.338 60.649 0.759 1.00 23.55 82 GLY H CA 1
ATOM 14402 C C . GLY H 1 82 ? 21.264 61.675 0.156 1.00 23.57 82 GLY H C 1
ATOM 14403 O O . GLY H 1 82 ? 20.851 62.811 -0.028 1.00 25.25 82 GLY H O 1
ATOM 14404 N N . ALA H 1 83 ? 22.500 61.296 -0.162 1.00 21.66 83 ALA H N 1
ATOM 14405 C CA . ALA H 1 83 ? 23.393 62.190 -0.859 1.00 23.31 83 ALA H CA 1
ATOM 14406 C C . ALA H 1 83 ? 22.755 62.599 -2.195 1.00 24.35 83 ALA H C 1
ATOM 14407 O O . ALA H 1 83 ? 22.051 61.816 -2.814 1.00 23.86 83 ALA H O 1
ATOM 14409 N N . PRO H 1 84 ? 23.080 63.789 -2.674 1.00 25.35 84 PRO H N 1
ATOM 14410 C CA . PRO H 1 84 ? 22.459 64.307 -3.904 1.00 26.18 84 PRO H CA 1
ATOM 14411 C C . PRO H 1 84 ? 22.725 63.508 -5.223 1.00 26.20 84 PRO H C 1
ATOM 14412 O O . PRO H 1 84 ? 23.875 63.184 -5.569 1.00 23.60 84 PRO H O 1
ATOM 14416 N N . GLU H 1 85 ? 21.661 63.217 -5.988 1.00 26.62 85 GLU H N 1
ATOM 14417 C CA . GLU H 1 85 ? 21.844 62.845 -7.393 1.00 26.16 85 GLU H CA 1
ATOM 14418 C C . GLU H 1 85 ? 22.439 64.048 -8.121 1.00 25.58 85 GLU H C 1
ATOM 14419 O O . GLU H 1 85 ? 21.846 65.157 -8.131 1.00 27.10 85 GLU H O 1
ATOM 14420 N N . LEU H 1 86 ? 23.594 63.835 -8.722 1.00 24.81 86 LEU H N 1
ATOM 14421 C CA . LEU H 1 86 ? 24.338 64.904 -9.393 1.00 25.16 86 LEU H CA 1
ATOM 14422 C C . LEU H 1 86 ? 23.906 64.959 -10.836 1.00 25.82 86 LEU H C 1
ATOM 14423 O O . LEU H 1 86 ? 23.213 64.053 -11.317 1.00 25.22 86 LEU H O 1
ATOM 14428 N N . SER H 1 87 ? 24.298 66.001 -11.535 1.00 27.03 87 SER H N 1
ATOM 14429 C CA . SER H 1 87 ? 23.957 66.058 -12.953 1.00 29.17 87 SER H CA 1
ATOM 14430 C C . SER H 1 87 ? 25.166 66.359 -13.841 1.00 28.82 87 SER H C 1
ATOM 14431 O O . SER H 1 87 ? 26.186 66.868 -13.381 1.00 27.97 87 SER H O 1
ATOM 14434 N N . ILE H 1 88 ? 25.054 65.983 -15.105 1.00 28.69 88 ILE H N 1
ATOM 14435 C CA . ILE H 1 88 ? 26.130 66.134 -16.076 1.00 30.29 88 ILE H CA 1
ATOM 14436 C C . ILE H 1 88 ? 26.464 67.630 -16.263 1.00 30.29 88 ILE H C 1
ATOM 14437 O O . ILE H 1 88 ? 25.531 68.437 -16.389 1.00 30.41 88 ILE H O 1
ATOM 14442 N N . PRO H 1 89 ? 27.752 68.033 -16.223 1.00 29.54 89 PRO H N 1
ATOM 14443 C CA . PRO H 1 89 ? 28.901 67.135 -16.043 1.00 28.85 89 PRO H CA 1
ATOM 14444 C C . PRO H 1 89 ? 29.067 66.840 -14.551 1.00 28.09 89 PRO H C 1
ATOM 14445 O O . PRO H 1 89 ? 29.081 67.774 -13.748 1.00 26.95 89 PRO H O 1
ATOM 14449 N N . TYR H 1 90 ? 29.135 65.563 -14.193 1.00 26.62 90 TYR H N 1
ATOM 14450 C CA . TYR H 1 90 ? 29.130 65.174 -12.781 1.00 25.90 90 TYR H CA 1
ATOM 14451 C C . TYR H 1 90 ? 30.264 65.840 -12.013 1.00 25.13 90 TYR H C 1
ATOM 14452 O O . TYR H 1 90 ? 31.429 65.748 -12.382 1.00 26.02 90 TYR H O 1
ATOM 14461 N N . THR H 1 91 ? 29.897 66.552 -10.962 1.00 24.95 91 THR H N 1
ATOM 14462 C CA . THR H 1 91 ? 30.868 67.244 -10.124 1.00 24.13 91 THR H CA 1
ATOM 14463 C C . THR H 1 91 ? 30.534 67.027 -8.642 1.00 23.61 91 THR H C 1
ATOM 14464 O O . THR H 1 91 ? 29.440 67.399 -8.178 1.00 22.38 91 THR H O 1
ATOM 14468 N N . MET H 1 92 ? 31.480 66.481 -7.869 1.00 21.73 92 MET H N 1
ATOM 14469 C CA . MET H 1 92 ? 31.232 66.293 -6.433 1.00 21.19 92 MET H CA 1
ATOM 14470 C C . MET H 1 92 ? 30.926 67.654 -5.828 1.00 20.74 92 MET H C 1
ATOM 14471 O O . MET H 1 92 ? 31.482 68.656 -6.272 1.00 21.88 92 MET H O 1
ATOM 14476 N N . PRO H 1 93 ? 30.023 67.718 -4.848 1.00 20.31 93 PRO H N 1
ATOM 14477 C CA . PRO H 1 93 ? 29.670 68.999 -4.211 1.00 20.52 93 PRO H CA 1
ATOM 14478 C C . PRO H 1 93 ? 30.876 69.624 -3.477 1.00 21.59 93 PRO H C 1
ATOM 14479 O O . PRO H 1 93 ? 31.463 68.959 -2.610 1.00 19.78 93 PRO H O 1
ATOM 14483 N N . MET H 1 94 ? 31.235 70.862 -3.847 1.00 21.64 94 MET H N 1
ATOM 14484 C CA . MET H 1 94 ? 32.451 71.531 -3.370 1.00 22.59 94 MET H CA 1
ATOM 14485 C C . MET H 1 94 ? 32.189 73.008 -3.205 1.00 24.00 94 MET H C 1
ATOM 14486 O O . MET H 1 94 ? 31.301 73.556 -3.890 1.00 25.03 94 MET H O 1
ATOM 14491 N N . ARG H 1 95 ? 32.974 73.669 -2.350 1.00 23.84 95 ARG H N 1
ATOM 14492 C CA . ARG H 1 95 ? 32.836 75.096 -2.115 1.00 25.33 95 ARG H CA 1
ATOM 14493 C C . ARG H 1 95 ? 33.510 75.886 -3.235 1.00 26.56 95 ARG H C 1
ATOM 14494 O O . ARG H 1 95 ? 34.316 75.325 -3.983 1.00 25.75 95 ARG H O 1
ATOM 14502 N N . ASP H 1 96 ? 33.167 77.174 -3.357 1.00 28.06 96 ASP H N 1
ATOM 14503 C CA . ASP H 1 96 ? 33.687 77.993 -4.458 1.00 29.46 96 ASP H CA 1
ATOM 14504 C C . ASP H 1 96 ? 35.221 78.130 -4.393 1.00 30.57 96 ASP H C 1
ATOM 14505 O O . ASP H 1 96 ? 35.883 78.169 -5.440 1.00 31.14 96 ASP H O 1
ATOM 14510 N N . ASP H 1 97 ? 35.754 78.138 -3.170 1.00 30.85 97 ASP H N 1
ATOM 14511 C CA . ASP H 1 97 ? 37.196 78.166 -2.903 1.00 32.24 97 ASP H CA 1
ATOM 14512 C C . ASP H 1 97 ? 37.759 76.836 -2.345 1.00 31.72 97 ASP H C 1
ATOM 14513 O O . ASP H 1 97 ? 38.740 76.846 -1.583 1.00 31.46 97 ASP H O 1
ATOM 14518 N N . GLU H 1 98 ? 37.143 75.712 -2.728 1.00 30.61 98 GLU H N 1
ATOM 14519 C CA . GLU H 1 98 ? 37.593 74.374 -2.309 1.00 29.21 98 GLU H CA 1
ATOM 14520 C C . GLU H 1 98 ? 39.070 74.126 -2.600 1.00 29.08 98 GLU H C 1
ATOM 14521 O O . GLU H 1 98 ? 39.498 74.213 -3.740 1.00 28.68 98 GLU H O 1
ATOM 14527 N N . SER H 1 99 ? 39.818 73.795 -1.558 1.00 30.09 99 SER H N 1
ATOM 14528 C CA . SER H 1 99 ? 41.245 73.445 -1.696 1.00 31.13 99 SER H CA 1
ATOM 14529 C C . SER H 1 99 ? 41.469 72.075 -2.307 1.00 30.72 99 SER H C 1
ATOM 14530 O O . SER H 1 99 ? 40.621 71.176 -2.195 1.00 29.92 99 SER H O 1
ATOM 14533 N N . GLY H 1 100 ? 42.626 71.918 -2.945 1.00 30.83 100 GLY H N 1
ATOM 14534 C CA . GLY H 1 100 ? 43.111 70.609 -3.330 1.00 31.17 100 GLY H CA 1
ATOM 14535 C C . GLY H 1 100 ? 43.352 70.525 -4.812 1.00 31.99 100 GLY H C 1
ATOM 14536 O O . GLY H 1 100 ? 43.018 71.444 -5.558 1.00 31.96 100 GLY H O 1
ATOM 14537 N N . ASP H 1 101 ? 43.902 69.394 -5.231 1.00 32.03 101 ASP H N 1
ATOM 14538 C CA . ASP H 1 101 ? 44.207 69.118 -6.611 1.00 32.40 101 ASP H CA 1
ATOM 14539 C C . ASP H 1 101 ? 43.023 68.520 -7.314 1.00 32.28 101 ASP H C 1
ATOM 14540 O O . ASP H 1 101 ? 42.460 67.550 -6.818 1.00 31.12 101 ASP H O 1
ATOM 14545 N N . THR H 1 102 ? 42.679 69.063 -8.488 1.00 32.07 102 THR H N 1
ATOM 14546 C CA . THR H 1 102 ? 41.566 68.527 -9.282 1.00 32.41 102 THR H CA 1
ATOM 14547 C C . THR H 1 102 ? 41.801 67.102 -9.745 1.00 31.78 102 THR H C 1
ATOM 14548 O O . THR H 1 102 ? 42.892 66.756 -10.234 1.00 31.97 102 THR H O 1
ATOM 14552 N N . LEU H 1 103 ? 40.777 66.273 -9.586 1.00 29.55 103 LEU H N 1
ATOM 14553 C CA . LEU H 1 103 ? 40.813 64.935 -10.084 1.00 29.36 103 LEU H CA 1
ATOM 14554 C C . LEU H 1 103 ? 39.663 64.737 -11.053 1.00 30.17 103 LEU H C 1
ATOM 14555 O O . LEU H 1 103 ? 38.505 65.035 -10.712 1.00 28.23 103 LEU H O 1
ATOM 14560 N N . ILE H 1 104 ? 39.992 64.236 -12.250 1.00 29.61 104 ILE H N 1
ATOM 14561 C CA . ILE H 1 104 ? 38.988 63.799 -13.215 1.00 30.47 104 ILE H CA 1
ATOM 14562 C C . ILE H 1 104 ? 39.010 62.293 -13.211 1.00 30.42 104 ILE H C 1
ATOM 14563 O O . ILE H 1 104 ? 40.011 61.674 -13.610 1.00 30.74 104 ILE H O 1
ATOM 14568 N N . PHE H 1 105 ? 37.906 61.706 -12.754 1.00 29.58 105 PHE H N 1
ATOM 14569 C CA . PHE H 1 105 ? 37.777 60.274 -12.626 1.00 29.31 105 PHE H CA 1
ATOM 14570 C C . PHE H 1 105 ? 36.885 59.755 -13.721 1.00 29.99 105 PHE H C 1
ATOM 14571 O O . PHE H 1 105 ? 35.719 60.155 -13.831 1.00 28.74 105 PHE H O 1
ATOM 14579 N N . ARG H 1 106 ? 37.431 58.851 -14.536 1.00 30.89 106 ARG H N 1
ATOM 14580 C CA . ARG H 1 106 ? 36.666 58.252 -15.621 1.00 32.13 106 ARG H CA 1
ATOM 14581 C C . ARG H 1 106 ? 36.344 56.828 -15.274 1.00 31.42 106 ARG H C 1
ATOM 14582 O O . ARG H 1 106 ? 37.238 56.023 -15.103 1.00 31.26 106 ARG H O 1
ATOM 14590 N N . GLY H 1 107 ? 35.054 56.515 -15.177 1.00 30.94 107 GLY H N 1
ATOM 14591 C CA . GLY H 1 107 ? 34.660 55.217 -14.676 1.00 31.26 107 GLY H CA 1
ATOM 14592 C C . GLY H 1 107 ? 33.885 54.436 -15.693 1.00 32.01 107 GLY H C 1
ATOM 14593 O O . GLY H 1 107 ? 33.210 55.001 -16.568 1.00 32.24 107 GLY H O 1
ATOM 14594 N N . GLU H 1 108 ? 33.971 53.128 -15.557 1.00 32.61 108 GLU H N 1
ATOM 14595 C CA . GLU H 1 108 ? 33.209 52.219 -16.373 1.00 33.58 108 GLU H CA 1
ATOM 14596 C C . GLU H 1 108 ? 32.724 51.072 -15.494 1.00 33.53 108 GLU H C 1
ATOM 14597 O O . GLU H 1 108 ? 33.460 50.574 -14.634 1.00 33.49 108 GLU H O 1
ATOM 14600 N N . VAL H 1 109 ? 31.470 50.673 -15.651 1.00 33.99 109 VAL H N 1
ATOM 14601 C CA . VAL H 1 109 ? 31.031 49.446 -14.996 1.00 34.19 109 VAL H CA 1
ATOM 14602 C C . VAL H 1 109 ? 30.425 48.425 -15.964 1.00 34.94 109 VAL H C 1
ATOM 14603 O O . VAL H 1 109 ? 29.575 48.749 -16.794 1.00 34.33 109 VAL H O 1
ATOM 14607 N N . VAL H 1 110 ? 30.927 47.201 -15.849 1.00 34.96 110 VAL H N 1
ATOM 14608 C CA . VAL H 1 110 ? 30.611 46.107 -16.760 1.00 35.78 110 VAL H CA 1
ATOM 14609 C C . VAL H 1 110 ? 30.131 44.890 -15.986 1.00 36.38 110 VAL H C 1
ATOM 14610 O O . VAL H 1 110 ? 30.389 44.789 -14.771 1.00 35.97 110 VAL H O 1
ATOM 14614 N N . ASP H 1 111 ? 29.432 43.985 -16.681 1.00 36.93 111 ASP H N 1
ATOM 14615 C CA . ASP H 1 111 ? 29.023 42.697 -16.109 1.00 38.21 111 ASP H CA 1
ATOM 14616 C C . ASP H 1 111 ? 30.142 41.646 -16.151 1.00 39.02 111 ASP H C 1
ATOM 14617 O O . ASP H 1 111 ? 31.272 41.975 -16.510 1.00 39.03 111 ASP H O 1
ATOM 14622 N N . GLN H 1 112 ? 29.830 40.408 -15.748 1.00 40.29 112 GLN H N 1
ATOM 14623 C CA . GLN H 1 112 ? 30.796 39.301 -15.715 1.00 42.58 112 GLN H CA 1
ATOM 14624 C C . GLN H 1 112 ? 31.355 38.975 -17.104 1.00 43.52 112 GLN H C 1
ATOM 14625 O O . GLN H 1 112 ? 32.470 38.461 -17.215 1.00 44.06 112 GLN H O 1
ATOM 14631 N N . GLU H 1 113 ? 30.594 39.312 -18.148 1.00 44.58 113 GLU H N 1
ATOM 14632 C CA . GLU H 1 113 ? 31.016 39.134 -19.548 1.00 45.57 113 GLU H CA 1
ATOM 14633 C C . GLU H 1 113 ? 31.878 40.278 -20.072 1.00 45.30 113 GLU H C 1
ATOM 14634 O O . GLU H 1 113 ? 32.589 40.117 -21.062 1.00 45.43 113 GLU H O 1
ATOM 14640 N N . GLY H 1 114 ? 31.832 41.432 -19.412 1.00 44.22 114 GLY H N 1
ATOM 14641 C CA . GLY H 1 114 ? 32.647 42.552 -19.843 1.00 43.25 114 GLY H CA 1
ATOM 14642 C C . GLY H 1 114 ? 31.805 43.521 -20.635 1.00 42.45 114 GLY H C 1
ATOM 14643 O O . GLY H 1 114 ? 32.302 44.522 -21.131 1.00 42.36 114 GLY H O 1
ATOM 14644 N N . ALA H 1 115 ? 30.517 43.218 -20.722 1.00 42.56 115 ALA H N 1
ATOM 14645 C CA . ALA H 1 115 ? 29.549 44.064 -21.404 1.00 42.62 115 ALA H CA 1
ATOM 14646 C C . ALA H 1 115 ? 29.115 45.247 -20.521 1.00 42.52 115 ALA H C 1
ATOM 14647 O O . ALA H 1 115 ? 28.896 45.064 -19.317 1.00 42.72 115 ALA H O 1
ATOM 14649 N N . PRO H 1 116 ? 28.930 46.432 -21.113 1.00 42.02 116 PRO H N 1
ATOM 14650 C CA . PRO H 1 116 ? 28.643 47.647 -20.335 1.00 41.12 116 PRO H CA 1
ATOM 14651 C C . PRO H 1 116 ? 27.337 47.495 -19.569 1.00 40.16 116 PRO H C 1
ATOM 14652 O O . PRO H 1 116 ? 26.417 46.856 -20.097 1.00 39.38 116 PRO H O 1
ATOM 14656 N N . LEU H 1 117 ? 27.251 48.057 -18.358 1.00 38.24 117 LEU H N 1
ATOM 14657 C CA . LEU H 1 117 ? 25.967 48.119 -17.645 1.00 37.49 117 LEU H CA 1
ATOM 14658 C C . LEU H 1 117 ? 25.509 49.568 -17.549 1.00 36.96 117 LEU H C 1
ATOM 14659 O O . LEU H 1 117 ? 26.242 50.439 -17.060 1.00 36.59 117 LEU H O 1
ATOM 14664 N N . ALA H 1 118 ? 24.293 49.801 -18.019 1.00 36.06 118 ALA H N 1
ATOM 14665 C CA . ALA H 1 118 ? 23.735 51.126 -18.113 1.00 35.68 118 ALA H CA 1
ATOM 14666 C C . ALA H 1 118 ? 22.925 51.389 -16.868 1.00 35.50 118 ALA H C 1
ATOM 14667 O O . ALA H 1 118 ? 22.425 50.448 -16.251 1.00 34.62 118 ALA H O 1
ATOM 14669 N N . ASP H 1 119 ? 22.793 52.667 -16.517 1.00 34.64 119 ASP H N 1
ATOM 14670 C CA . ASP H 1 119 ? 21.957 53.091 -15.403 1.00 35.39 119 ASP H CA 1
ATOM 14671 C C . ASP H 1 119 ? 22.322 52.395 -14.073 1.00 34.18 119 ASP H C 1
ATOM 14672 O O . ASP H 1 119 ? 21.455 52.102 -13.255 1.00 33.81 119 ASP H O 1
ATOM 14677 N N . VAL H 1 120 ? 23.604 52.115 -13.876 1.00 32.63 120 VAL H N 1
ATOM 14678 C CA . VAL H 1 120 ? 24.062 51.675 -12.558 1.00 32.13 120 VAL H CA 1
ATOM 14679 C C . VAL H 1 120 ? 24.048 52.906 -11.630 1.00 31.59 120 VAL H C 1
ATOM 14680 O O . VAL H 1 120 ? 24.393 53.993 -12.082 1.00 30.60 120 VAL H O 1
ATOM 14684 N N . LEU H 1 121 ? 23.640 52.742 -10.362 1.00 30.11 121 LEU H N 1
ATOM 14685 C CA . LEU H 1 121 ? 23.764 53.833 -9.376 1.00 30.18 121 LEU H CA 1
ATOM 14686 C C . LEU H 1 121 ? 25.057 53.659 -8.571 1.00 29.06 121 LEU H C 1
ATOM 14687 O O . LEU H 1 121 ? 25.330 52.558 -8.063 1.00 27.54 121 LEU H O 1
ATOM 14692 N N . LEU H 1 122 ? 25.870 54.720 -8.530 1.00 27.61 122 LEU H N 1
ATOM 14693 C CA . LEU H 1 122 ? 27.053 54.783 -7.686 1.00 26.49 122 LEU H CA 1
ATOM 14694 C C . LEU H 1 122 ? 26.812 55.890 -6.632 1.00 25.71 122 LEU H C 1
ATOM 14695 O O . LEU H 1 122 ? 26.446 57.023 -6.987 1.00 24.83 122 LEU H O 1
ATOM 14700 N N . ASP H 1 123 ? 26.961 55.538 -5.354 1.00 23.84 123 ASP H N 1
ATOM 14701 C CA . ASP H 1 123 ? 27.073 56.530 -4.302 1.00 23.91 123 ASP H CA 1
ATOM 14702 C C . ASP H 1 123 ? 28.558 56.693 -4.093 1.00 22.89 123 ASP H C 1
ATOM 14703 O O . ASP H 1 123 ? 29.276 55.681 -4.020 1.00 24.14 123 ASP H O 1
ATOM 14708 N N . MET H 1 124 ? 29.031 57.926 -4.007 1.00 20.80 124 MET H N 1
ATOM 14709 C CA . MET H 1 124 ? 30.446 58.163 -3.724 1.00 19.46 124 MET H CA 1
ATOM 14710 C C . MET H 1 124 ? 30.582 59.109 -2.557 1.00 19.09 124 MET H C 1
ATOM 14711 O O . MET H 1 124 ? 29.821 60.061 -2.450 1.00 18.48 124 MET H O 1
ATOM 14716 N N . TRP H 1 125 ? 31.543 58.856 -1.659 1.00 19.00 125 TRP H N 1
ATOM 14717 C CA . TRP H 1 125 ? 31.834 59.862 -0.631 1.00 19.06 125 TRP H CA 1
ATOM 14718 C C . TRP H 1 125 ? 33.316 59.839 -0.305 1.00 19.36 125 TRP H C 1
ATOM 14719 O O . TRP H 1 125 ? 33.956 58.821 -0.500 1.00 19.65 125 TRP H O 1
ATOM 14730 N N . GLN H 1 126 ? 33.829 60.976 0.131 1.00 19.78 126 GLN H N 1
ATOM 14731 C CA . GLN H 1 126 ? 35.257 61.169 0.390 1.00 20.51 126 GLN H CA 1
ATOM 14732 C C . GLN H 1 126 ? 35.447 62.323 1.356 1.00 20.25 126 GLN H C 1
ATOM 14733 O O . GLN H 1 126 ? 34.533 63.155 1.565 1.00 21.43 126 GLN H O 1
ATOM 14739 N N . ALA H 1 127 ? 36.652 62.422 1.903 1.00 20.38 127 ALA H N 1
ATOM 14740 C CA . ALA H 1 127 ? 37.047 63.547 2.737 1.00 20.57 127 ALA H CA 1
ATOM 14741 C C . ALA H 1 127 ? 37.518 64.711 1.867 1.00 21.20 127 ALA H C 1
ATOM 14742 O O . ALA H 1 127 ? 37.779 64.532 0.704 1.00 21.58 127 ALA H O 1
ATOM 14744 N N . ASP H 1 128 ? 37.629 65.898 2.437 1.00 21.60 128 ASP H N 1
ATOM 14745 C CA . ASP H 1 128 ? 38.116 67.012 1.654 1.00 23.18 128 ASP H CA 1
ATOM 14746 C C . ASP H 1 128 ? 39.657 66.979 1.710 1.00 24.82 128 ASP H C 1
ATOM 14747 O O . ASP H 1 128 ? 40.256 65.986 2.206 1.00 22.44 128 ASP H O 1
ATOM 14752 N N . ALA H 1 129 ? 40.275 68.046 1.197 1.00 26.18 129 ALA H N 1
ATOM 14753 C CA . ALA H 1 129 ? 41.735 68.204 1.199 1.00 27.41 129 ALA H CA 1
ATOM 14754 C C . ALA H 1 129 ? 42.343 68.361 2.586 1.00 27.96 129 ALA H C 1
ATOM 14755 O O . ALA H 1 129 ? 43.562 68.266 2.724 1.00 28.59 129 ALA H O 1
ATOM 14757 N N . ALA H 1 130 ? 41.524 68.630 3.615 1.00 27.58 130 ALA H N 1
ATOM 14758 C CA . ALA H 1 130 ? 42.000 68.598 4.994 1.00 27.10 130 ALA H CA 1
ATOM 14759 C C . ALA H 1 130 ? 41.645 67.285 5.702 1.00 26.59 130 ALA H C 1
ATOM 14760 O O . ALA H 1 130 ? 41.823 67.179 6.909 1.00 26.13 130 ALA H O 1
ATOM 14762 N N . GLY H 1 131 ? 41.146 66.300 4.957 1.00 26.31 131 GLY H N 1
ATOM 14763 C CA . GLY H 1 131 ? 40.756 65.008 5.520 1.00 25.95 131 GLY H CA 1
ATOM 14764 C C . GLY H 1 131 ? 39.541 65.098 6.440 1.00 25.71 131 GLY H C 1
ATOM 14765 O O . GLY H 1 131 ? 39.475 64.402 7.455 1.00 26.23 131 GLY H O 1
ATOM 14766 N N . GLU H 1 132 ? 38.563 65.938 6.087 1.00 23.65 132 GLU H N 1
ATOM 14767 C CA . GLU H 1 132 ? 37.328 66.035 6.870 1.00 22.93 132 GLU H CA 1
ATOM 14768 C C . GLU H 1 132 ? 36.136 65.652 6.019 1.00 21.36 132 GLU H C 1
ATOM 14769 O O . GLU H 1 132 ? 36.138 65.892 4.826 1.00 19.12 132 GLU H O 1
ATOM 14775 N N . TYR H 1 133 ? 35.103 65.119 6.668 1.00 20.10 133 TYR H N 1
ATOM 14776 C CA . TYR H 1 133 ? 33.900 64.663 5.983 1.00 20.10 133 TYR H CA 1
ATOM 14777 C C . TYR H 1 133 ? 32.728 65.544 6.398 1.00 19.79 133 TYR H C 1
ATOM 14778 O O . TYR H 1 133 ? 32.588 65.883 7.589 1.00 19.81 133 TYR H O 1
ATOM 14787 N N . SER H 1 134 ? 31.828 65.832 5.445 1.00 20.68 134 SER H N 1
ATOM 14788 C CA . SER H 1 134 ? 30.586 66.510 5.805 1.00 19.57 134 SER H CA 1
ATOM 14789 C C . SER H 1 134 ? 29.747 65.636 6.755 1.00 19.63 134 SER H C 1
ATOM 14790 O O . SER H 1 134 ? 29.899 64.414 6.780 1.00 18.82 134 SER H O 1
ATOM 14793 N N . PHE H 1 135 ? 28.908 66.295 7.561 1.00 19.31 135 PHE H N 1
ATOM 14794 C CA . PHE H 1 135 ? 28.073 65.688 8.614 1.00 20.70 135 PHE H CA 1
ATOM 14795 C C . PHE H 1 135 ? 28.900 65.269 9.805 1.00 22.44 135 PHE H C 1
ATOM 14796 O O . PHE H 1 135 ? 28.592 65.679 10.916 1.00 22.93 135 PHE H O 1
ATOM 14804 N N . ILE H 1 136 ? 29.948 64.475 9.554 1.00 22.48 136 ILE H N 1
ATOM 14805 C CA . ILE H 1 136 ? 30.900 64.081 10.584 1.00 23.16 136 ILE H CA 1
ATOM 14806 C C . ILE H 1 136 ? 31.548 65.298 11.210 1.00 25.21 136 ILE H C 1
ATOM 14807 O O . ILE H 1 136 ? 31.610 65.408 12.435 1.00 25.69 136 ILE H O 1
ATOM 14812 N N . ASN H 1 137 ? 32.025 66.212 10.380 1.00 26.34 137 ASN H N 1
ATOM 14813 C CA . ASN H 1 137 ? 32.373 67.554 10.859 1.00 28.01 137 ASN H CA 1
ATOM 14814 C C . ASN H 1 137 ? 31.229 68.524 10.488 1.00 28.66 137 ASN H C 1
ATOM 14815 O O . ASN H 1 137 ? 31.052 68.864 9.312 1.00 29.10 137 ASN H O 1
ATOM 14820 N N . PRO H 1 138 ? 30.454 68.951 11.479 1.00 30.92 138 PRO H N 1
ATOM 14821 C CA . PRO H 1 138 ? 29.213 69.720 11.243 1.00 32.10 138 PRO H CA 1
ATOM 14822 C C . PRO H 1 138 ? 29.439 71.182 10.858 1.00 32.63 138 PRO H C 1
ATOM 14823 O O . PRO H 1 138 ? 28.468 71.918 10.591 1.00 34.52 138 PRO H O 1
ATOM 14827 N N . THR H 1 139 ? 30.689 71.611 10.821 1.00 31.92 139 THR H N 1
ATOM 14828 C CA . THR H 1 139 ? 30.993 72.937 10.311 1.00 32.05 139 THR H CA 1
ATOM 14829 C C . THR H 1 139 ? 31.284 72.919 8.804 1.00 30.50 139 THR H C 1
ATOM 14830 O O . THR H 1 139 ? 31.434 73.974 8.209 1.00 31.48 139 THR H O 1
ATOM 14834 N N . LEU H 1 140 ? 31.387 71.740 8.180 1.00 27.42 140 LEU H N 1
ATOM 14835 C CA . LEU H 1 140 ? 31.453 71.674 6.701 1.00 25.10 140 LEU H CA 1
ATOM 14836 C C . LEU H 1 140 ? 30.018 71.808 6.189 1.00 23.43 140 LEU H C 1
ATOM 14837 O O . LEU H 1 140 ? 29.092 71.457 6.893 1.00 22.68 140 LEU H O 1
ATOM 14842 N N . PRO H 1 141 ? 29.812 72.309 4.979 1.00 22.91 141 PRO H N 1
ATOM 14843 C CA . PRO H 1 141 ? 28.454 72.295 4.416 1.00 22.33 141 PRO H CA 1
ATOM 14844 C C . PRO H 1 141 ? 27.950 70.874 4.279 1.00 21.45 141 PRO H C 1
ATOM 14845 O O . PRO H 1 141 ? 28.692 69.955 3.885 1.00 20.72 141 PRO H O 1
ATOM 14849 N N . ASP H 1 142 ? 26.675 70.695 4.584 1.00 21.61 142 ASP H N 1
ATOM 14850 C CA . ASP H 1 142 ? 26.047 69.404 4.411 1.00 21.20 142 ASP H CA 1
ATOM 14851 C C . ASP H 1 142 ? 26.157 68.907 2.960 1.00 21.40 142 ASP H C 1
ATOM 14852 O O . ASP H 1 142 ? 25.934 69.657 2.003 1.00 20.72 142 ASP H O 1
ATOM 14857 N N . TYR H 1 143 ? 26.524 67.629 2.830 1.00 19.57 143 TYR H N 1
ATOM 14858 C CA . TYR H 1 143 ? 26.724 66.913 1.570 1.00 19.39 143 TYR H CA 1
ATOM 14859 C C . TYR H 1 143 ? 27.976 67.276 0.822 1.00 18.46 143 TYR H C 1
ATOM 14860 O O . TYR H 1 143 ? 28.143 66.810 -0.281 1.00 17.98 143 TYR H O 1
ATOM 14869 N N . LEU H 1 144 ? 28.861 68.081 1.410 1.00 18.28 144 LEU H N 1
ATOM 14870 C CA . LEU H 1 144 ? 30.151 68.333 0.754 1.00 18.15 144 LEU H CA 1
ATOM 14871 C C . LEU H 1 144 ? 30.739 66.956 0.462 1.00 17.55 144 LEU H C 1
ATOM 14872 O O . LEU H 1 144 ? 30.719 66.090 1.341 1.00 19.15 144 LEU H O 1
ATOM 14877 N N . PHE H 1 145 ? 31.222 66.761 -0.766 1.00 17.71 145 PHE H N 1
ATOM 14878 C CA . PHE H 1 145 ? 31.906 65.525 -1.200 1.00 17.82 145 PHE H CA 1
ATOM 14879 C C . PHE H 1 145 ? 31.106 64.253 -1.035 1.00 18.51 145 PHE H C 1
ATOM 14880 O O . PHE H 1 145 ? 31.665 63.204 -0.717 1.00 17.49 145 PHE H O 1
ATOM 14888 N N . ARG H 1 146 ? 29.787 64.336 -1.294 1.00 18.72 146 ARG H N 1
ATOM 14889 C CA . ARG H 1 146 ? 28.925 63.163 -1.227 1.00 19.46 146 ARG H CA 1
ATOM 14890 C C . ARG H 1 146 ? 27.982 63.319 -2.393 1.00 20.02 146 ARG H C 1
ATOM 14891 O O . ARG H 1 146 ? 27.439 64.403 -2.608 1.00 21.21 146 ARG H O 1
ATOM 14899 N N . GLY H 1 147 ? 27.817 62.279 -3.185 1.00 19.82 147 GLY H N 1
ATOM 14900 C CA . GLY H 1 147 ? 26.822 62.365 -4.237 1.00 21.13 147 GLY H CA 1
ATOM 14901 C C . GLY H 1 147 ? 26.531 61.032 -4.886 1.00 22.43 147 GLY H C 1
ATOM 14902 O O . GLY H 1 147 ? 27.227 60.053 -4.662 1.00 21.18 147 GLY H O 1
ATOM 14903 N N . LYS H 1 148 ? 25.540 61.048 -5.760 1.00 21.81 148 LYS H N 1
ATOM 14904 C CA . LYS H 1 148 ? 25.136 59.867 -6.481 1.00 22.67 148 LYS H CA 1
ATOM 14905 C C . LYS H 1 148 ? 25.221 60.147 -7.983 1.00 23.57 148 LYS H C 1
ATOM 14906 O O . LYS H 1 148 ? 24.810 61.220 -8.453 1.00 21.23 148 LYS H O 1
ATOM 14912 N N . ILE H 1 149 ? 25.730 59.174 -8.727 1.00 24.29 149 ILE H N 1
ATOM 14913 C CA . ILE H 1 149 ? 25.785 59.288 -10.193 1.00 26.52 149 ILE H CA 1
ATOM 14914 C C . ILE H 1 149 ? 25.314 58.013 -10.845 1.00 27.52 149 ILE H C 1
ATOM 14915 O O . ILE H 1 149 ? 25.061 57.006 -10.158 1.00 27.59 149 ILE H O 1
ATOM 14920 N N . ARG H 1 150 ? 25.196 58.054 -12.175 1.00 28.89 150 ARG H N 1
ATOM 14921 C CA . ARG H 1 150 ? 24.721 56.932 -12.952 1.00 31.19 150 ARG H CA 1
ATOM 14922 C C . ARG H 1 150 ? 25.685 56.642 -14.088 1.00 31.85 150 ARG H C 1
ATOM 14923 O O . ARG H 1 150 ? 26.386 57.549 -14.562 1.00 33.76 150 ARG H O 1
ATOM 14931 N N . THR H 1 151 ? 25.728 55.387 -14.527 1.00 31.91 151 THR H N 1
ATOM 14932 C CA . THR H 1 151 ? 26.445 55.058 -15.761 1.00 33.06 151 THR H CA 1
ATOM 14933 C C . THR H 1 151 ? 25.640 55.434 -16.987 1.00 34.03 151 THR H C 1
ATOM 14934 O O . THR H 1 151 ? 24.418 55.529 -16.922 1.00 33.25 151 THR H O 1
ATOM 14938 N N . ASP H 1 152 ? 26.379 55.660 -18.076 1.00 35.98 152 ASP H N 1
ATOM 14939 C CA . ASP H 1 152 ? 25.909 55.716 -19.481 1.00 38.02 152 ASP H CA 1
ATOM 14940 C C . ASP H 1 152 ? 25.154 54.517 -19.996 1.00 37.96 152 ASP H C 1
ATOM 14941 O O . ASP H 1 152 ? 25.110 53.497 -19.349 1.00 38.22 152 ASP H O 1
ATOM 14946 N N . GLU H 1 153 ? 24.628 54.651 -21.223 1.00 38.81 153 GLU H N 1
ATOM 14947 C CA . GLU H 1 153 ? 24.296 53.494 -22.086 1.00 38.98 153 GLU H CA 1
ATOM 14948 C C . GLU H 1 153 ? 25.533 52.686 -22.432 1.00 38.99 153 GLU H C 1
ATOM 14949 O O . GLU H 1 153 ? 25.433 51.483 -22.696 1.00 40.25 153 GLU H O 1
ATOM 14952 N N . ASN H 1 154 ? 26.702 53.328 -22.445 1.00 38.00 154 ASN H N 1
ATOM 14953 C CA . ASN H 1 154 ? 27.955 52.587 -22.527 1.00 38.97 154 ASN H CA 1
ATOM 14954 C C . ASN H 1 154 ? 28.613 52.293 -21.167 1.00 38.03 154 ASN H C 1
ATOM 14955 O O . ASN H 1 154 ? 29.819 52.022 -21.090 1.00 37.34 154 ASN H O 1
ATOM 14960 N N . GLY H 1 155 ? 27.810 52.355 -20.104 1.00 36.76 155 GLY H N 1
ATOM 14961 C CA . GLY H 1 155 ? 28.274 52.023 -18.772 1.00 35.71 155 GLY H CA 1
ATOM 14962 C C . GLY H 1 155 ? 29.404 52.902 -18.255 1.00 35.36 155 GLY H C 1
ATOM 14963 O O . GLY H 1 155 ? 30.179 52.468 -17.408 1.00 34.88 155 GLY H O 1
ATOM 14964 N N . ARG H 1 156 ? 29.458 54.149 -18.727 1.00 33.94 156 ARG H N 1
ATOM 14965 C CA . ARG H 1 156 ? 30.551 55.057 -18.408 1.00 33.23 156 ARG H CA 1
ATOM 14966 C C . ARG H 1 156 ? 30.055 56.273 -17.652 1.00 31.67 156 ARG H C 1
ATOM 14967 O O . ARG H 1 156 ? 28.869 56.576 -17.691 1.00 31.40 156 ARG H O 1
ATOM 14975 N N . PHE H 1 157 ? 30.987 56.959 -17.001 1.00 29.46 157 PHE H N 1
ATOM 14976 C CA . PHE H 1 157 ? 30.766 58.285 -16.430 1.00 29.07 157 PHE H CA 1
ATOM 14977 C C . PHE H 1 157 ? 32.108 58.984 -16.272 1.00 28.50 157 PHE H C 1
ATOM 14978 O O . PHE H 1 157 ? 33.155 58.339 -16.237 1.00 28.09 157 PHE H O 1
ATOM 14986 N N . THR H 1 158 ? 32.047 60.312 -16.188 1.00 27.80 158 THR H N 1
ATOM 14987 C CA . THR H 1 158 ? 33.177 61.130 -15.845 1.00 27.78 158 THR H CA 1
ATOM 14988 C C . THR H 1 158 ? 32.767 61.969 -14.639 1.00 27.67 158 THR H C 1
ATOM 14989 O O . THR H 1 158 ? 31.686 62.566 -14.620 1.00 27.11 158 THR H O 1
ATOM 14993 N N . LEU H 1 159 ? 33.628 62.024 -13.638 1.00 26.55 159 LEU H N 1
ATOM 14994 C CA . LEU H 1 159 ? 33.299 62.707 -12.400 1.00 26.42 159 LEU H CA 1
ATOM 14995 C C . LEU H 1 159 ? 34.435 63.614 -11.981 1.00 25.64 159 LEU H C 1
ATOM 14996 O O . LEU H 1 159 ? 35.596 63.211 -11.949 1.00 26.79 159 LEU H O 1
ATOM 15001 N N . ARG H 1 160 ? 34.117 64.862 -11.680 1.00 25.57 160 ARG H N 1
ATOM 15002 C CA . ARG H 1 160 ? 35.151 65.792 -11.283 1.00 25.99 160 ARG H CA 1
ATOM 15003 C C . ARG H 1 160 ? 35.103 65.917 -9.787 1.00 25.45 160 ARG H C 1
ATOM 15004 O O . ARG H 1 160 ? 34.029 66.105 -9.222 1.00 24.61 160 ARG H O 1
ATOM 15012 N N . THR H 1 161 ? 36.264 65.845 -9.143 1.00 24.89 161 THR H N 1
ATOM 15013 C CA . THR H 1 161 ? 36.339 66.080 -7.714 1.00 25.43 161 THR H CA 1
ATOM 15014 C C . THR H 1 161 ? 37.705 66.674 -7.318 1.00 26.10 161 THR H C 1
ATOM 15015 O O . THR H 1 161 ? 38.399 67.245 -8.168 1.00 26.08 161 THR H O 1
ATOM 15019 N N . ILE H 1 162 ? 38.105 66.593 -6.044 1.00 26.92 162 ILE H N 1
ATOM 15020 C CA . ILE H 1 162 ? 39.513 66.830 -5.728 1.00 27.71 162 ILE H CA 1
ATOM 15021 C C . ILE H 1 162 ? 40.120 65.579 -5.082 1.00 27.57 162 ILE H C 1
ATOM 15022 O O . ILE H 1 162 ? 39.395 64.702 -4.596 1.00 26.46 162 ILE H O 1
ATOM 15027 N N . VAL H 1 163 ? 41.449 65.479 -5.105 1.00 26.64 163 VAL H N 1
ATOM 15028 C CA . VAL H 1 163 ? 42.138 64.361 -4.436 1.00 26.30 163 VAL H CA 1
ATOM 15029 C C . VAL H 1 163 ? 41.996 64.530 -2.918 1.00 24.40 163 VAL H C 1
ATOM 15030 O O . VAL H 1 163 ? 42.412 65.559 -2.366 1.00 23.61 163 VAL H O 1
ATOM 15034 N N . PRO H 1 164 ? 41.372 63.562 -2.229 1.00 24.08 164 PRO H N 1
ATOM 15035 C CA . PRO H 1 164 ? 41.141 63.720 -0.784 1.00 24.51 164 PRO H CA 1
ATOM 15036 C C . PRO H 1 164 ? 42.486 63.587 -0.020 1.00 25.03 164 PRO H C 1
ATOM 15037 O O . PRO H 1 164 ? 43.403 62.999 -0.551 1.00 25.41 164 PRO H O 1
ATOM 15041 N N . ALA H 1 165 ? 42.585 64.158 1.164 1.00 26.07 165 ALA H N 1
ATOM 15042 C CA . ALA H 1 165 ? 43.728 63.952 2.038 1.00 25.95 165 ALA H CA 1
ATOM 15043 C C . ALA H 1 165 ? 43.541 62.670 2.847 1.00 25.58 165 ALA H C 1
ATOM 15044 O O . ALA H 1 165 ? 42.407 62.190 3.022 1.00 24.84 165 ALA H O 1
ATOM 15046 N N . PRO H 1 166 ? 44.659 62.070 3.288 1.00 26.30 166 PRO H N 1
ATOM 15047 C CA . PRO H 1 166 ? 44.610 61.030 4.321 1.00 25.94 166 PRO H CA 1
ATOM 15048 C C . PRO H 1 166 ? 43.819 61.521 5.549 1.00 27.09 166 PRO H C 1
ATOM 15049 O O . PRO H 1 166 ? 43.761 62.729 5.834 1.00 27.78 166 PRO H O 1
ATOM 15053 N N A TYR H 1 167 ? 43.243 60.562 6.269 0.80 27.16 167 TYR H N 1
ATOM 15054 N N B TYR H 1 167 ? 43.193 60.608 6.268 0.20 27.23 167 TYR H N 1
ATOM 15055 C CA A TYR H 1 167 ? 42.319 60.800 7.383 0.80 28.57 167 TYR H CA 1
ATOM 15056 C CA B TYR H 1 167 ? 42.465 61.056 7.440 0.20 27.70 167 TYR H CA 1
ATOM 15057 C C A TYR H 1 167 ? 42.950 60.213 8.667 0.80 27.86 167 TYR H C 1
ATOM 15058 C C B TYR H 1 167 ? 42.752 60.246 8.688 0.20 27.86 167 TYR H C 1
ATOM 15059 O O A TYR H 1 167 ? 43.335 59.058 8.663 0.80 27.30 167 TYR H O 1
ATOM 15060 O O B TYR H 1 167 ? 42.753 59.012 8.678 0.20 27.59 167 TYR H O 1
ATOM 15077 N N . GLU H 1 168 ? 43.017 60.989 9.748 1.00 28.23 168 GLU H N 1
ATOM 15078 C CA . GLU H 1 168 ? 43.378 60.462 11.058 1.00 28.90 168 GLU H CA 1
ATOM 15079 C C . GLU H 1 168 ? 42.132 60.239 11.949 1.00 28.45 168 GLU H C 1
ATOM 15080 O O . GLU H 1 168 ? 41.305 61.153 12.088 1.00 27.62 168 GLU H O 1
ATOM 15086 N N . ILE H 1 169 ? 41.992 59.042 12.524 1.00 26.60 169 ILE H N 1
ATOM 15087 C CA . ILE H 1 169 ? 41.012 58.816 13.606 1.00 26.69 169 ILE H CA 1
ATOM 15088 C C . ILE H 1 169 ? 41.170 59.931 14.664 1.00 26.86 169 ILE H C 1
ATOM 15089 O O . ILE H 1 169 ? 42.284 60.170 15.154 1.00 27.48 169 ILE H O 1
ATOM 15094 N N . PRO H 1 170 ? 40.082 60.616 15.020 1.00 26.96 170 PRO H N 1
ATOM 15095 C CA . PRO H 1 170 ? 40.120 61.734 15.968 1.00 27.60 170 PRO H CA 1
ATOM 15096 C C . PRO H 1 170 ? 40.817 61.401 17.274 1.00 28.52 170 PRO H C 1
ATOM 15097 O O . PRO H 1 170 ? 40.513 60.365 17.902 1.00 27.23 170 PRO H O 1
ATOM 15101 N N . LYS H 1 171 ? 41.779 62.244 17.665 1.00 29.08 171 LYS H N 1
ATOM 15102 C CA . LYS H 1 171 ? 42.545 61.959 18.881 1.00 30.13 171 LYS H CA 1
ATOM 15103 C C . LYS H 1 171 ? 41.729 62.245 20.138 1.00 30.28 171 LYS H C 1
ATOM 15104 O O . LYS H 1 171 ? 42.022 61.693 21.183 1.00 29.93 171 LYS H O 1
ATOM 15107 N N . ASN H 1 172 ? 40.693 63.071 20.014 1.00 30.62 172 ASN H N 1
ATOM 15108 C CA . ASN H 1 172 ? 39.892 63.524 21.160 1.00 32.16 172 ASN H CA 1
ATOM 15109 C C . ASN H 1 172 ? 38.782 62.539 21.566 1.00 31.83 172 ASN H C 1
ATOM 15110 O O . ASN H 1 172 ? 37.816 62.918 22.231 1.00 33.68 172 ASN H O 1
ATOM 15115 N N . GLY H 1 173 ? 38.875 61.302 21.113 1.00 30.58 173 GLY H N 1
ATOM 15116 C CA . GLY H 1 173 ? 37.853 60.314 21.429 1.00 29.26 173 GLY H CA 1
ATOM 15117 C C . GLY H 1 173 ? 38.498 59.048 21.930 1.00 28.39 173 GLY H C 1
ATOM 15118 O O . GLY H 1 173 ? 39.717 58.949 21.892 1.00 29.04 173 GLY H O 1
ATOM 15119 N N . PRO H 1 174 ? 37.699 58.113 22.443 1.00 27.33 174 PRO H N 1
ATOM 15120 C CA . PRO H 1 174 ? 38.228 56.855 22.981 1.00 26.43 174 PRO H CA 1
ATOM 15121 C C . PRO H 1 174 ? 38.959 55.978 21.957 1.00 25.04 174 PRO H C 1
ATOM 15122 O O . PRO H 1 174 ? 39.972 55.386 22.323 1.00 23.78 174 PRO H O 1
ATOM 15126 N N . THR H 1 175 ? 38.512 55.926 20.710 1.00 24.77 175 THR H N 1
ATOM 15127 C CA . THR H 1 175 ? 39.262 55.167 19.712 1.00 24.65 175 THR H CA 1
ATOM 15128 C C . THR H 1 175 ? 40.667 55.776 19.517 1.00 25.99 175 THR H C 1
ATOM 15129 O O . THR H 1 175 ? 41.675 55.056 19.494 1.00 25.83 175 THR H O 1
ATOM 15133 N N . GLY H 1 176 ? 40.729 57.099 19.378 1.00 27.12 176 GLY H N 1
ATOM 15134 C CA . GLY H 1 176 ? 41.999 57.809 19.212 1.00 27.29 176 GLY H CA 1
ATOM 15135 C C . GLY H 1 176 ? 42.885 57.681 20.450 1.00 28.94 176 GLY H C 1
ATOM 15136 O O . GLY H 1 176 ? 44.126 57.522 20.332 1.00 28.57 176 GLY H O 1
ATOM 15137 N N . ALA H 1 177 ? 42.259 57.729 21.628 1.00 28.60 177 ALA H N 1
ATOM 15138 C CA . ALA H 1 177 ? 42.955 57.479 22.905 1.00 28.97 177 ALA H CA 1
ATOM 15139 C C . ALA H 1 177 ? 43.571 56.070 23.002 1.00 28.81 177 ALA H C 1
ATOM 15140 O O . ALA H 1 177 ? 44.683 55.895 23.523 1.00 28.81 177 ALA H O 1
ATOM 15142 N N . LEU H 1 178 ? 42.851 55.061 22.515 1.00 28.14 178 LEU H N 1
ATOM 15143 C CA . LEU H 1 178 ? 43.355 53.688 22.556 1.00 27.86 178 LEU H CA 1
ATOM 15144 C C . LEU H 1 178 ? 44.545 53.610 21.631 1.00 27.69 178 LEU H C 1
ATOM 15145 O O . LEU H 1 178 ? 45.572 53.014 21.962 1.00 27.33 178 LEU H O 1
ATOM 15150 N N . LEU H 1 179 ? 44.404 54.199 20.455 1.00 26.29 179 LEU H N 1
ATOM 15151 C CA . LEU H 1 179 ? 45.493 54.164 19.467 1.00 26.69 179 LEU H CA 1
ATOM 15152 C C . LEU H 1 179 ? 46.786 54.750 20.050 1.00 27.04 179 LEU H C 1
ATOM 15153 O O . LEU H 1 179 ? 47.856 54.120 19.954 1.00 27.68 179 LEU H O 1
ATOM 15158 N N . ALA H 1 180 ? 46.660 55.907 20.677 1.00 28.66 180 ALA H N 1
ATOM 15159 C CA . ALA H 1 180 ? 47.769 56.589 21.339 1.00 30.24 180 ALA H CA 1
ATOM 15160 C C . ALA H 1 180 ? 48.331 55.737 22.487 1.00 31.19 180 ALA H C 1
ATOM 15161 O O . ALA H 1 180 ? 49.545 55.531 22.573 1.00 31.25 180 ALA H O 1
ATOM 15163 N N . ALA H 1 181 ? 47.442 55.218 23.341 1.00 31.22 181 ALA H N 1
ATOM 15164 C CA . ALA H 1 181 ? 47.828 54.329 24.457 1.00 30.98 181 ALA H CA 1
ATOM 15165 C C . ALA H 1 181 ? 48.514 53.030 24.027 1.00 30.64 181 ALA H C 1
ATOM 15166 O O . ALA H 1 181 ? 49.353 52.507 24.763 1.00 30.68 181 ALA H O 1
ATOM 15168 N N . ALA H 1 182 ? 48.183 52.525 22.842 1.00 29.35 182 ALA H N 1
ATOM 15169 C CA . ALA H 1 182 ? 48.864 51.373 22.283 1.00 29.87 182 ALA H CA 1
ATOM 15170 C C . ALA H 1 182 ? 50.115 51.662 21.424 1.00 29.96 182 ALA H C 1
ATOM 15171 O O . ALA H 1 182 ? 50.721 50.713 20.930 1.00 30.65 182 ALA H O 1
ATOM 15173 N N . GLY H 1 183 ? 50.502 52.928 21.251 1.00 30.76 183 GLY H N 1
ATOM 15174 C CA . GLY H 1 183 ? 51.603 53.282 20.340 1.00 31.06 183 GLY H CA 1
ATOM 15175 C C . GLY H 1 183 ? 51.381 52.974 18.856 1.00 31.38 183 GLY H C 1
ATOM 15176 O O . GLY H 1 183 ? 52.330 52.666 18.079 1.00 31.10 183 GLY H O 1
ATOM 15177 N N . TRP H 1 184 ? 50.114 53.047 18.439 1.00 30.45 184 TRP H N 1
ATOM 15178 C CA . TRP H 1 184 ? 49.753 52.772 17.054 1.00 29.44 184 TRP H CA 1
ATOM 15179 C C . TRP H 1 184 ? 49.374 54.085 16.347 1.00 29.10 184 TRP H C 1
ATOM 15180 O O . TRP H 1 184 ? 48.689 54.943 16.944 1.00 29.21 184 TRP H O 1
ATOM 15191 N N . HIS H 1 185 ? 49.794 54.243 15.087 1.00 28.05 185 HIS H N 1
ATOM 15192 C CA . HIS H 1 185 ? 49.404 55.450 14.334 1.00 27.87 185 HIS H CA 1
ATOM 15193 C C . HIS H 1 185 ? 47.903 55.374 13.944 1.00 25.94 185 HIS H C 1
ATOM 15194 O O . HIS H 1 185 ? 47.356 54.292 13.802 1.00 24.93 185 HIS H O 1
ATOM 15201 N N . ALA H 1 186 ? 47.286 56.538 13.781 1.00 26.04 186 ALA H N 1
ATOM 15202 C CA . ALA H 1 186 ? 45.838 56.677 13.579 1.00 25.18 186 ALA H CA 1
ATOM 15203 C C . ALA H 1 186 ? 45.421 57.041 12.151 1.00 25.13 186 ALA H C 1
ATOM 15204 O O . ALA H 1 186 ? 44.302 57.532 11.953 1.00 24.34 186 ALA H O 1
ATOM 15206 N N . TRP H 1 187 ? 46.278 56.763 11.167 1.00 25.42 187 TRP H N 1
ATOM 15207 C CA . TRP H 1 187 ? 46.111 57.276 9.805 1.00 25.81 187 TRP H CA 1
ATOM 15208 C C . TRP H 1 187 ? 45.534 56.283 8.840 1.00 25.58 187 TRP H C 1
ATOM 15209 O O . TRP H 1 187 ? 45.935 55.115 8.808 1.00 26.25 187 TRP H O 1
ATOM 15220 N N . ARG H 1 188 ? 44.582 56.760 8.036 1.00 24.01 188 ARG H N 1
ATOM 15221 C CA . ARG H 1 188 ? 44.153 56.069 6.821 1.00 23.09 188 ARG H CA 1
ATOM 15222 C C . ARG H 1 188 ? 44.737 56.782 5.599 1.00 22.00 188 ARG H C 1
ATOM 15223 O O . ARG H 1 188 ? 44.837 57.988 5.577 1.00 21.68 188 ARG H O 1
ATOM 15231 N N . PRO H 1 189 ? 45.084 56.028 4.573 1.00 22.14 189 PRO H N 1
ATOM 15232 C CA . PRO H 1 189 ? 45.536 56.624 3.304 1.00 22.33 189 PRO H CA 1
ATOM 15233 C C . PRO H 1 189 ? 44.335 57.337 2.659 1.00 22.66 189 PRO H C 1
ATOM 15234 O O . PRO H 1 189 ? 43.158 57.025 3.026 1.00 21.72 189 PRO H O 1
ATOM 15238 N N . ALA H 1 190 ? 44.628 58.213 1.706 1.00 21.71 190 ALA H N 1
ATOM 15239 C CA . ALA H 1 190 ? 43.600 58.931 0.915 1.00 22.02 190 ALA H CA 1
ATOM 15240 C C . ALA H 1 190 ? 42.756 57.956 0.129 1.00 21.57 190 ALA H C 1
ATOM 15241 O O . ALA H 1 190 ? 43.277 56.956 -0.411 1.00 21.17 190 ALA H O 1
ATOM 15243 N N . HIS H 1 191 ? 41.446 58.214 0.050 1.00 20.30 191 HIS H N 1
ATOM 15244 C CA . HIS H 1 191 ? 40.573 57.241 -0.568 1.00 21.15 191 HIS H CA 1
ATOM 15245 C C . HIS H 1 191 ? 39.191 57.767 -0.978 1.00 20.49 191 HIS H C 1
ATOM 15246 O O . HIS H 1 191 ? 38.678 58.734 -0.403 1.00 21.56 191 HIS H O 1
ATOM 15253 N N . LEU H 1 192 ? 38.624 57.101 -1.980 1.00 21.11 192 LEU H N 1
ATOM 15254 C CA . LEU H 1 192 ? 37.271 57.362 -2.484 1.00 20.85 192 LEU H CA 1
ATOM 15255 C C . LEU H 1 192 ? 36.388 56.194 -2.076 1.00 20.57 192 LEU H C 1
ATOM 15256 O O . LEU H 1 192 ? 36.697 55.054 -2.411 1.00 21.23 192 LEU H O 1
ATOM 15261 N N . HIS H 1 193 ? 35.259 56.443 -1.398 1.00 20.65 193 HIS H N 1
ATOM 15262 C CA . HIS H 1 193 ? 34.363 55.333 -1.059 1.00 19.95 193 HIS H CA 1
ATOM 15263 C C . HIS H 1 193 ? 33.300 55.188 -2.170 1.00 21.11 193 HIS H C 1
ATOM 15264 O O . HIS H 1 193 ? 32.768 56.200 -2.622 1.00 20.64 193 HIS H O 1
ATOM 15271 N N . TRP H 1 194 ? 32.916 53.952 -2.523 1.00 21.29 194 TRP H N 1
ATOM 15272 C CA . TRP H 1 194 ? 31.802 53.707 -3.457 1.00 22.21 194 TRP H CA 1
ATOM 15273 C C . TRP H 1 194 ? 30.828 52.631 -2.978 1.00 23.00 194 TRP H C 1
ATOM 15274 O O . TRP H 1 194 ? 31.256 51.601 -2.434 1.00 23.16 194 TRP H O 1
ATOM 15285 N N . ILE H 1 195 ? 29.528 52.861 -3.193 1.00 22.93 195 ILE H N 1
ATOM 15286 C CA . ILE H 1 195 ? 28.529 51.783 -3.137 1.00 23.89 195 ILE H CA 1
ATOM 15287 C C . ILE H 1 195 ? 27.803 51.754 -4.483 1.00 24.45 195 ILE H C 1
ATOM 15288 O O . ILE H 1 195 ? 27.196 52.745 -4.891 1.00 24.36 195 ILE H O 1
ATOM 15293 N N . ILE H 1 196 ? 27.888 50.613 -5.165 1.00 24.94 196 ILE H N 1
ATOM 15294 C CA . ILE H 1 196 ? 27.480 50.480 -6.571 1.00 26.12 196 ILE H CA 1
ATOM 15295 C C . ILE H 1 196 ? 26.387 49.424 -6.686 1.00 27.13 196 ILE H C 1
ATOM 15296 O O . ILE H 1 196 ? 26.548 48.302 -6.202 1.00 26.19 196 ILE H O 1
ATOM 15301 N N . ALA H 1 197 ? 25.260 49.799 -7.284 1.00 27.91 197 ALA H N 1
ATOM 15302 C CA . ALA H 1 197 ? 24.100 48.936 -7.311 1.00 29.39 197 ALA H CA 1
ATOM 15303 C C . ALA H 1 197 ? 23.397 48.976 -8.674 1.00 30.65 197 ALA H C 1
ATOM 15304 O O . ALA H 1 197 ? 23.468 49.992 -9.393 1.00 29.99 197 ALA H O 1
ATOM 15306 N N . LYS H 1 198 ? 22.744 47.864 -9.017 1.00 31.71 198 LYS H N 1
ATOM 15307 C CA . LYS H 1 198 ? 21.876 47.768 -10.194 1.00 33.07 198 LYS H CA 1
ATOM 15308 C C . LYS H 1 198 ? 20.933 46.581 -10.018 1.00 33.50 198 LYS H C 1
ATOM 15309 O O . LYS H 1 198 ? 21.369 45.478 -9.739 1.00 33.70 198 LYS H O 1
ATOM 15315 N N . GLU H 1 199 ? 19.638 46.812 -10.158 1.00 35.46 199 GLU H N 1
ATOM 15316 C CA . GLU H 1 199 ? 18.679 45.718 -9.988 1.00 37.48 199 GLU H CA 1
ATOM 15317 C C . GLU H 1 199 ? 19.049 44.522 -10.886 1.00 37.03 199 GLU H C 1
ATOM 15318 O O . GLU H 1 199 ? 19.407 44.697 -12.046 1.00 36.08 199 GLU H O 1
ATOM 15324 N N . GLY H 1 200 ? 19.003 43.322 -10.301 1.00 37.15 200 GLY H N 1
ATOM 15325 C CA . GLY H 1 200 ? 19.467 42.119 -10.966 1.00 36.89 200 GLY H CA 1
ATOM 15326 C C . GLY H 1 200 ? 20.920 41.778 -10.695 1.00 36.46 200 GLY H C 1
ATOM 15327 O O . GLY H 1 200 ? 21.367 40.700 -11.077 1.00 36.70 200 GLY H O 1
ATOM 15328 N N . TYR H 1 201 ? 21.656 42.683 -10.038 1.00 35.77 201 TYR H N 1
ATOM 15329 C CA . TYR H 1 201 ? 23.062 42.457 -9.733 1.00 35.05 201 TYR H CA 1
ATOM 15330 C C . TYR H 1 201 ? 23.348 42.558 -8.227 1.00 34.46 201 TYR H C 1
ATOM 15331 O O . TYR H 1 201 ? 22.635 43.242 -7.489 1.00 34.60 201 TYR H O 1
ATOM 15340 N N . GLU H 1 202 ? 24.393 41.874 -7.779 1.00 33.68 202 GLU H N 1
ATOM 15341 C CA . GLU H 1 202 ? 24.828 42.014 -6.390 1.00 32.99 202 GLU H CA 1
ATOM 15342 C C . GLU H 1 202 ? 25.530 43.355 -6.258 1.00 32.34 202 GLU H C 1
ATOM 15343 O O . GLU H 1 202 ? 26.375 43.699 -7.096 1.00 32.44 202 GLU H O 1
ATOM 15349 N N . SER H 1 203 ? 25.186 44.122 -5.225 1.00 30.32 203 SER H N 1
ATOM 15350 C CA . SER H 1 203 ? 25.827 45.427 -5.040 1.00 29.62 203 SER H CA 1
ATOM 15351 C C . SER H 1 203 ? 27.319 45.296 -4.726 1.00 28.32 203 SER H C 1
ATOM 15352 O O . SER H 1 203 ? 27.785 44.243 -4.288 1.00 28.82 203 SER H O 1
ATOM 15355 N N . LEU H 1 204 ? 28.078 46.355 -4.973 1.00 27.36 204 LEU H N 1
ATOM 15356 C CA . LEU H 1 204 ? 29.516 46.367 -4.681 1.00 25.59 204 LEU H CA 1
ATOM 15357 C C . LEU H 1 204 ? 29.833 47.520 -3.722 1.00 24.91 204 LEU H C 1
ATOM 15358 O O . LEU H 1 204 ? 29.491 48.675 -4.018 1.00 23.31 204 LEU H O 1
ATOM 15363 N N . THR H 1 205 ? 30.482 47.217 -2.588 1.00 24.42 205 THR H N 1
ATOM 15364 C CA . THR H 1 205 ? 31.003 48.276 -1.716 1.00 23.54 205 THR H CA 1
ATOM 15365 C C . THR H 1 205 ? 32.499 48.264 -1.783 1.00 23.09 205 THR H C 1
ATOM 15366 O O . THR H 1 205 ? 33.150 47.243 -1.546 1.00 22.94 205 THR H O 1
ATOM 15370 N N . THR H 1 206 ? 33.084 49.404 -2.078 1.00 22.63 206 THR H N 1
ATOM 15371 C CA . THR H 1 206 ? 34.503 49.364 -2.264 1.00 22.96 206 THR H CA 1
ATOM 15372 C C . THR H 1 206 ? 35.174 50.674 -1.996 1.00 22.25 206 THR H C 1
ATOM 15373 O O . THR H 1 206 ? 34.528 51.654 -1.668 1.00 21.23 206 THR H O 1
ATOM 15377 N N . GLN H 1 207 ? 36.501 50.671 -2.026 1.00 22.40 207 GLN H N 1
ATOM 15378 C CA . GLN H 1 207 ? 37.274 51.887 -1.863 1.00 23.05 207 GLN H CA 1
ATOM 15379 C C . GLN H 1 207 ? 38.347 51.935 -2.924 1.00 24.49 207 GLN H C 1
ATOM 15380 O O . GLN H 1 207 ? 38.918 50.905 -3.275 1.00 25.55 207 GLN H O 1
ATOM 15386 N N . LEU H 1 208 ? 38.671 53.124 -3.390 1.00 25.04 208 LEU H N 1
ATOM 15387 C CA . LEU H 1 208 ? 39.778 53.252 -4.311 1.00 26.25 208 LEU H CA 1
ATOM 15388 C C . LEU H 1 208 ? 40.842 54.171 -3.710 1.00 25.37 208 LEU H C 1
ATOM 15389 O O . LEU H 1 208 ? 40.543 55.256 -3.197 1.00 26.28 208 LEU H O 1
ATOM 15394 N N . TYR H 1 209 ? 42.086 53.701 -3.735 1.00 25.30 209 TYR H N 1
ATOM 15395 C CA . TYR H 1 209 ? 43.216 54.415 -3.166 1.00 25.39 209 TYR H CA 1
ATOM 15396 C C . TYR H 1 209 ? 44.092 54.912 -4.307 1.00 26.92 209 TYR H C 1
ATOM 15397 O O . TYR H 1 209 ? 43.751 54.746 -5.478 1.00 26.97 209 TYR H O 1
ATOM 15406 N N . PHE H 1 210 ? 45.205 55.528 -3.959 1.00 27.67 210 PHE H N 1
ATOM 15407 C CA . PHE H 1 210 ? 46.107 56.053 -4.973 1.00 29.61 210 PHE H CA 1
ATOM 15408 C C . PHE H 1 210 ? 47.441 55.293 -4.899 1.00 30.80 210 PHE H C 1
ATOM 15409 O O . PHE H 1 210 ? 48.012 55.165 -3.830 1.00 30.86 210 PHE H O 1
ATOM 15417 N N . GLU H 1 211 ? 47.901 54.767 -6.028 1.00 31.39 211 GLU H N 1
ATOM 15418 C CA . GLU H 1 211 ? 49.146 54.008 -6.041 1.00 32.95 211 GLU H CA 1
ATOM 15419 C C . GLU H 1 211 ? 50.213 54.910 -5.425 1.00 32.27 211 GLU H C 1
ATOM 15420 O O . GLU H 1 211 ? 50.174 56.138 -5.604 1.00 31.68 211 GLU H O 1
ATOM 15426 N N . ASN H 1 212 ? 51.103 54.323 -4.624 1.00 32.72 212 ASN H N 1
ATOM 15427 C CA . ASN H 1 212 ? 52.165 55.094 -3.960 1.00 32.91 212 ASN H CA 1
ATOM 15428 C C . ASN H 1 212 ? 51.671 56.150 -2.970 1.00 33.36 212 ASN H C 1
ATOM 15429 O O . ASN H 1 212 ? 52.452 57.038 -2.551 1.00 33.87 212 ASN H O 1
ATOM 15434 N N . GLY H 1 213 ? 50.382 56.120 -2.620 1.00 32.91 213 GLY H N 1
ATOM 15435 C CA . GLY H 1 213 ? 49.873 57.117 -1.678 1.00 31.93 213 GLY H CA 1
ATOM 15436 C C . GLY H 1 213 ? 50.396 56.871 -0.265 1.00 30.81 213 GLY H C 1
ATOM 15437 O O . GLY H 1 213 ? 50.577 55.729 0.136 1.00 31.31 213 GLY H O 1
ATOM 15438 N N . GLN H 1 214 ? 50.662 57.946 0.456 1.00 31.10 214 GLN H N 1
ATOM 15439 C CA . GLN H 1 214 ? 51.023 57.892 1.863 1.00 31.78 214 GLN H CA 1
ATOM 15440 C C . GLN H 1 214 ? 50.040 57.023 2.656 1.00 31.45 214 GLN H C 1
ATOM 15441 O O . GLN H 1 214 ? 48.822 57.032 2.380 1.00 31.05 214 GLN H O 1
ATOM 15447 N N . TRP H 1 215 ? 50.572 56.247 3.609 1.00 30.09 215 TRP H N 1
ATOM 15448 C CA . TRP H 1 215 ? 49.796 55.274 4.408 1.00 28.87 215 TRP H CA 1
ATOM 15449 C C . TRP H 1 215 ? 49.209 54.080 3.695 1.00 29.13 215 TRP H C 1
ATOM 15450 O O . TRP H 1 215 ? 48.632 53.183 4.364 1.00 27.78 215 TRP H O 1
ATOM 15461 N N . THR H 1 216 ? 49.369 54.004 2.362 1.00 28.45 216 THR H N 1
ATOM 15462 C CA . THR H 1 216 ? 48.816 52.883 1.624 1.00 29.33 216 THR H CA 1
ATOM 15463 C C . THR H 1 216 ? 49.400 51.582 2.094 1.00 28.93 216 THR H C 1
ATOM 15464 O O . THR H 1 216 ? 48.775 50.566 1.960 1.00 28.38 216 THR H O 1
ATOM 15468 N N . GLY H 1 217 ? 50.611 51.637 2.652 1.00 30.82 217 GLY H N 1
ATOM 15469 C CA . GLY H 1 217 ? 51.289 50.444 3.123 1.00 31.25 217 GLY H CA 1
ATOM 15470 C C . GLY H 1 217 ? 51.151 50.330 4.630 1.00 32.34 217 GLY H C 1
ATOM 15471 O O . GLY H 1 217 ? 51.718 49.424 5.243 1.00 32.45 217 GLY H O 1
ATOM 15472 N N . SER H 1 218 ? 50.382 51.242 5.242 1.00 31.59 218 SER H N 1
ATOM 15473 C CA . SER H 1 218 ? 50.237 51.226 6.692 1.00 31.28 218 SER H CA 1
ATOM 15474 C C . SER H 1 218 ? 48.830 51.664 7.225 1.00 30.43 218 SER H C 1
ATOM 15475 O O . SER H 1 218 ? 48.748 52.329 8.246 1.00 31.96 218 SER H O 1
ATOM 15478 N N . ASP H 1 219 ? 47.757 51.278 6.539 1.00 29.48 219 ASP H N 1
ATOM 15479 C CA . ASP H 1 219 ? 46.388 51.697 6.871 1.00 27.49 219 ASP H CA 1
ATOM 15480 C C . ASP H 1 219 ? 45.958 51.165 8.240 1.00 26.98 219 ASP H C 1
ATOM 15481 O O . ASP H 1 219 ? 45.841 49.943 8.436 1.00 25.23 219 ASP H O 1
ATOM 15486 N N . VAL H 1 220 ? 45.723 52.092 9.174 1.00 26.16 220 VAL H N 1
ATOM 15487 C CA . VAL H 1 220 ? 45.173 51.768 10.507 1.00 25.04 220 VAL H CA 1
ATOM 15488 C C . VAL H 1 220 ? 43.975 50.821 10.424 1.00 24.76 220 VAL H C 1
ATOM 15489 O O . VAL H 1 220 ? 43.778 49.987 11.314 1.00 23.91 220 VAL H O 1
ATOM 15493 N N . ALA H 1 221 ? 43.199 50.929 9.349 1.00 24.36 221 ALA H N 1
ATOM 15494 C CA . ALA H 1 221 ? 41.968 50.141 9.203 1.00 24.28 221 ALA H CA 1
ATOM 15495 C C . ALA H 1 221 ? 42.189 48.852 8.432 1.00 23.93 221 ALA H C 1
ATOM 15496 O O . ALA H 1 221 ? 41.279 48.049 8.273 1.00 24.34 221 ALA H O 1
ATOM 15498 N N . ASN H 1 222 ? 43.408 48.661 7.938 1.00 25.06 222 ASN H N 1
ATOM 15499 C CA . ASN H 1 222 ? 43.772 47.447 7.211 1.00 26.87 222 ASN H CA 1
ATOM 15500 C C . ASN H 1 222 ? 42.868 47.119 6.028 1.00 26.71 222 ASN H C 1
ATOM 15501 O O . ASN H 1 222 ? 42.548 45.932 5.779 1.00 26.98 222 ASN H O 1
ATOM 15506 N N . ALA H 1 223 ? 42.464 48.142 5.285 1.00 25.55 223 ALA H N 1
ATOM 15507 C CA . ALA H 1 223 ? 41.436 47.935 4.276 1.00 26.94 223 ALA H CA 1
ATOM 15508 C C . ALA H 1 223 ? 41.924 48.174 2.854 1.00 27.98 223 ALA H C 1
ATOM 15509 O O . ALA H 1 223 ? 41.131 48.137 1.925 1.00 28.61 223 ALA H O 1
ATOM 15511 N N . VAL H 1 224 ? 43.220 48.420 2.675 1.00 29.35 224 VAL H N 1
ATOM 15512 C CA . VAL H 1 224 ? 43.733 48.518 1.304 1.00 31.08 224 VAL H CA 1
ATOM 15513 C C . VAL H 1 224 ? 44.019 47.135 0.690 1.00 31.98 224 VAL H C 1
ATOM 15514 O O . VAL H 1 224 ? 44.392 46.200 1.390 1.00 32.03 224 VAL H O 1
ATOM 15518 N N . LYS H 1 225 ? 43.767 47.006 -0.609 1.00 32.40 225 LYS H N 1
ATOM 15519 C CA . LYS H 1 225 ? 43.961 45.762 -1.330 1.00 32.56 225 LYS H CA 1
ATOM 15520 C C . LYS H 1 225 ? 44.631 46.171 -2.643 1.00 34.63 225 LYS H C 1
ATOM 15521 O O . LYS H 1 225 ? 44.456 47.323 -3.099 1.00 35.13 225 LYS H O 1
ATOM 15527 N N . PRO H 1 226 ? 45.410 45.278 -3.258 1.00 35.45 226 PRO H N 1
ATOM 15528 C CA . PRO H 1 226 ? 46.256 45.699 -4.389 1.00 36.14 226 PRO H CA 1
ATOM 15529 C C . PRO H 1 226 ? 45.448 46.070 -5.646 1.00 35.90 226 PRO H C 1
ATOM 15530 O O . PRO H 1 226 ? 45.854 46.985 -6.365 1.00 36.85 226 PRO H O 1
ATOM 15534 N N . GLU H 1 227 ? 44.314 45.410 -5.874 1.00 35.66 227 GLU H N 1
ATOM 15535 C CA . GLU H 1 227 ? 43.461 45.693 -7.031 1.00 35.90 227 GLU H CA 1
ATOM 15536 C C . GLU H 1 227 ? 42.748 47.070 -6.975 1.00 35.01 227 GLU H C 1
ATOM 15537 O O . GLU H 1 227 ? 42.051 47.452 -7.922 1.00 34.64 227 GLU H O 1
ATOM 15543 N N . LEU H 1 228 ? 42.936 47.795 -5.873 1.00 34.48 228 LEU H N 1
ATOM 15544 C CA . LEU H 1 228 ? 42.197 49.033 -5.560 1.00 33.63 228 LEU H CA 1
ATOM 15545 C C . LEU H 1 228 ? 43.037 50.296 -5.670 1.00 34.16 228 LEU H C 1
ATOM 15546 O O . LEU H 1 228 ? 42.627 51.373 -5.199 1.00 33.81 228 LEU H O 1
ATOM 15551 N N . LEU H 1 229 ? 44.220 50.177 -6.270 1.00 35.06 229 LEU H N 1
ATOM 15552 C CA . LEU H 1 229 ? 45.113 51.325 -6.374 1.00 35.72 229 LEU H CA 1
ATOM 15553 C C . LEU H 1 229 ? 44.949 51.973 -7.762 1.00 36.65 229 LEU H C 1
ATOM 15554 O O . LEU H 1 229 ? 44.901 51.299 -8.801 1.00 37.00 229 LEU H O 1
ATOM 15559 N N . LEU H 1 230 ? 44.807 53.290 -7.755 1.00 37.07 230 LEU H N 1
ATOM 15560 C CA . LEU H 1 230 ? 44.596 54.056 -8.972 1.00 37.61 230 LEU H CA 1
ATOM 15561 C C . LEU H 1 230 ? 45.905 54.674 -9.436 1.00 38.10 230 LEU H C 1
ATOM 15562 O O . LEU H 1 230 ? 46.710 55.131 -8.619 1.00 36.73 230 LEU H O 1
ATOM 15567 N N . SER H 1 231 ? 46.083 54.709 -10.759 1.00 40.02 231 SER H N 1
ATOM 15568 C CA . SER H 1 231 ? 47.168 55.472 -11.377 1.00 41.93 231 SER H CA 1
ATOM 15569 C C . SER H 1 231 ? 46.697 56.873 -11.742 1.00 43.01 231 SER H C 1
ATOM 15570 O O . SER H 1 231 ? 45.624 57.036 -12.344 1.00 43.48 231 SER H O 1
ATOM 15573 N N . LEU H 1 232 ? 47.508 57.871 -11.395 1.00 44.14 232 LEU H N 1
ATOM 15574 C CA . LEU H 1 232 ? 47.201 59.275 -11.671 1.00 46.09 232 LEU H CA 1
ATOM 15575 C C . LEU H 1 232 ? 48.036 59.905 -12.801 1.00 47.59 232 LEU H C 1
ATOM 15576 O O . LEU H 1 232 ? 49.227 60.166 -12.602 1.00 48.12 232 LEU H O 1
ATOM 15581 N N . ASP H 1 233 ? 47.409 60.160 -13.960 1.00 49.00 233 ASP H N 1
ATOM 15582 C CA . ASP H 1 233 ? 48.010 60.969 -15.042 1.00 50.23 233 ASP H CA 1
ATOM 15583 C C . ASP H 1 233 ? 47.931 62.463 -14.694 1.00 50.65 233 ASP H C 1
ATOM 15584 O O . ASP H 1 233 ? 46.846 62.984 -14.413 1.00 50.42 233 ASP H O 1
ATOM 15589 N N . LYS H 1 234 ? 49.070 63.147 -14.768 1.00 50.88 234 LYS H N 1
ATOM 15590 C CA . LYS H 1 234 ? 49.240 64.443 -14.133 1.00 51.80 234 LYS H CA 1
ATOM 15591 C C . LYS H 1 234 ? 49.186 65.716 -14.972 1.00 52.49 234 LYS H C 1
ATOM 15592 O O . LYS H 1 234 ? 49.829 66.699 -14.601 1.00 52.92 234 LYS H O 1
ATOM 15593 N N . ILE H 1 235 ? 48.400 65.734 -16.052 1.00 52.78 235 ILE H N 1
ATOM 15594 C CA . ILE H 1 235 ? 48.234 66.953 -16.865 1.00 53.21 235 ILE H CA 1
ATOM 15595 C C . ILE H 1 235 ? 46.796 67.214 -17.312 1.00 53.55 235 ILE H C 1
ATOM 15596 O O . ILE H 1 235 ? 46.068 66.290 -17.700 1.00 53.48 235 ILE H O 1
ATOM 15597 C CA . PRO H 1 241 ? 47.578 71.189 -13.801 1.00 48.54 241 PRO H CA 1
ATOM 15598 C C . PRO H 1 241 ? 46.326 70.576 -13.137 1.00 48.06 241 PRO H C 1
ATOM 15599 O O . PRO H 1 241 ? 45.638 71.230 -12.337 1.00 48.17 241 PRO H O 1
ATOM 15600 N N . HIS H 1 242 ? 46.034 69.331 -13.506 1.00 47.09 242 HIS H N 1
ATOM 15601 C CA . HIS H 1 242 ? 45.030 68.523 -12.835 1.00 45.49 242 HIS H CA 1
ATOM 15602 C C . HIS H 1 242 ? 45.389 67.042 -13.037 1.00 44.24 242 HIS H C 1
ATOM 15603 O O . HIS H 1 242 ? 46.250 66.722 -13.867 1.00 43.99 242 HIS H O 1
ATOM 15610 N N . PHE H 1 243 ? 44.723 66.142 -12.308 1.00 41.96 243 PHE H N 1
ATOM 15611 C CA . PHE H 1 243 ? 44.970 64.716 -12.439 1.00 39.55 243 PHE H CA 1
ATOM 15612 C C . PHE H 1 243 ? 43.800 63.992 -13.082 1.00 39.25 243 PHE H C 1
ATOM 15613 O O . PHE H 1 243 ? 42.635 64.318 -12.826 1.00 38.52 243 PHE H O 1
ATOM 15621 N N . GLU H 1 244 ? 44.098 63.005 -13.913 1.00 38.49 244 GLU H N 1
ATOM 15622 C CA . GLU H 1 244 ? 43.061 62.099 -14.396 1.00 38.53 244 GLU H CA 1
ATOM 15623 C C . GLU H 1 244 ? 43.357 60.704 -13.944 1.00 37.84 244 GLU H C 1
ATOM 15624 O O . GLU H 1 244 ? 44.523 60.355 -13.706 1.00 37.94 244 GLU H O 1
ATOM 15630 N N . THR H 1 245 ? 42.295 59.905 -13.825 1.00 36.12 245 THR H N 1
ATOM 15631 C CA . THR H 1 245 ? 42.451 58.502 -13.587 1.00 35.16 245 THR H CA 1
ATOM 15632 C C . THR H 1 245 ? 41.262 57.751 -14.118 1.00 35.32 245 THR H C 1
ATOM 15633 O O . THR H 1 245 ? 40.243 58.330 -14.515 1.00 34.80 245 THR H O 1
ATOM 15637 N N . SER H 1 246 ? 41.407 56.446 -14.125 1.00 34.81 246 SER H N 1
ATOM 15638 C CA . SER H 1 246 ? 40.418 55.607 -14.716 1.00 36.22 246 SER H CA 1
ATOM 15639 C C . SER H 1 246 ? 40.290 54.343 -13.885 1.00 35.29 246 SER H C 1
ATOM 15640 O O . SER H 1 246 ? 41.251 53.916 -13.251 1.00 36.04 246 SER H O 1
ATOM 15643 N N . TYR H 1 247 ? 39.097 53.758 -13.895 1.00 34.12 247 TYR H N 1
ATOM 15644 C CA . TYR H 1 247 ? 38.858 52.506 -13.209 1.00 32.86 247 TYR H CA 1
ATOM 15645 C C . TYR H 1 247 ? 37.656 51.826 -13.801 1.00 32.33 247 TYR H C 1
ATOM 15646 O O . TYR H 1 247 ? 36.708 52.491 -14.207 1.00 32.09 247 TYR H O 1
ATOM 15655 N N . LYS H 1 248 ? 37.695 50.496 -13.853 1.00 31.51 248 LYS H N 1
ATOM 15656 C CA . LYS H 1 248 ? 36.565 49.727 -14.343 1.00 32.74 248 LYS H CA 1
ATOM 15657 C C . LYS H 1 248 ? 36.038 48.821 -13.217 1.00 32.39 248 LYS H C 1
ATOM 15658 O O . LYS H 1 248 ? 36.755 47.949 -12.742 1.00 31.77 248 LYS H O 1
ATOM 15664 N N . PHE H 1 249 ? 34.778 49.014 -12.842 1.00 31.73 249 PHE H N 1
ATOM 15665 C CA . PHE H 1 249 ? 34.119 48.189 -11.834 1.00 31.66 249 PHE H CA 1
ATOM 15666 C C . PHE H 1 249 ? 33.380 47.037 -12.520 1.00 32.03 249 PHE H C 1
ATOM 15667 O O . PHE H 1 249 ? 32.845 47.213 -13.623 1.00 31.42 249 PHE H O 1
ATOM 15675 N N . THR H 1 250 ? 33.296 45.884 -11.861 1.00 32.19 250 THR H N 1
ATOM 15676 C CA . THR H 1 250 ? 32.439 44.793 -12.337 1.00 33.17 250 THR H CA 1
ATOM 15677 C C . THR H 1 250 ? 31.396 44.382 -11.320 1.00 33.43 250 THR H C 1
ATOM 15678 O O . THR H 1 250 ? 31.724 44.233 -10.147 1.00 33.09 250 THR H O 1
ATOM 15682 N N . LEU H 1 251 ? 30.155 44.205 -11.778 1.00 33.44 251 LEU H N 1
ATOM 15683 C CA . LEU H 1 251 ? 29.081 43.583 -10.988 1.00 35.32 251 LEU H CA 1
ATOM 15684 C C . LEU H 1 251 ? 28.707 42.195 -11.546 1.00 36.10 251 LEU H C 1
ATOM 15685 O O . LEU H 1 251 ? 28.690 42.000 -12.768 1.00 36.74 251 LEU H O 1
ATOM 15690 N N . GLY H 1 252 ? 28.385 41.251 -10.669 1.00 37.22 252 GLY H N 1
ATOM 15691 C CA . GLY H 1 252 ? 27.881 39.954 -11.097 1.00 39.11 252 GLY H CA 1
ATOM 15692 C C . GLY H 1 252 ? 26.383 39.820 -10.857 1.00 40.89 252 GLY H C 1
ATOM 15693 O O . GLY H 1 252 ? 25.833 40.445 -9.941 1.00 40.55 252 GLY H O 1
ATOM 15694 N N . LYS H 1 253 ? 25.729 38.982 -11.662 1.00 42.40 253 LYS H N 1
ATOM 15695 C CA . LYS H 1 253 ? 24.276 38.771 -11.582 1.00 44.53 253 LYS H CA 1
ATOM 15696 C C . LYS H 1 253 ? 23.775 38.087 -10.294 1.00 45.75 253 LYS H C 1
ATOM 15697 O O . LYS H 1 253 ? 24.552 37.450 -9.579 1.00 46.00 253 LYS H O 1
ATOM 15700 N N . VAL H 1 254 ? 22.478 38.271 -10.013 1.00 47.53 254 VAL H N 1
ATOM 15701 C CA . VAL H 1 254 ? 21.660 37.499 -9.041 1.00 49.09 254 VAL H CA 1
ATOM 15702 C C . VAL H 1 254 ? 21.342 38.251 -7.756 1.00 49.92 254 VAL H C 1
ATOM 15703 O O . VAL H 1 254 ? 20.664 39.290 -7.786 1.00 51.43 254 VAL H O 1
#

Sequence (2003 aa):
STDRTGNIVGKMIAAINAVIKDEKVSYSEYKASTGWLISVGEKNEWPLFLDVFFEHAIESVAAESNRGSQSSIQGPYFIPGAPELSIPYTMPMRDDESGDTLIFRGEVVDQEGAPLADVLLDMWQADAAGEYSFINPTLPDYLFRGKIRTDENGRFTLRTIVPAPYYEIPKNGPTGALLAAAGWHAWRPAHLHWIIAKEGYESLTTQLYFENGQWTGSDVANAVKPELLLSLDKIEAQSGPHFETSYKFTLGKVSTDRTGNIVGKMIAAINAVIKDEKVSYSEYKASTGWLISVGEKNEWPLFLDVFFEHAIESVAAESNRGSQSSIQGPYFIPGAPELSIPYTMPMRDDESGDTLIFRGEVVDQEGAPLADVLLDMWQADAAGEYSFINPTLPDYLFRGKIRTDENGRFTLRTIVPAPYYEIPKNGPTGALLAAAGWHAWRPAHLHWIIAKEGYESLTTQLYFENGQWTGSDVANAVKPELLLSLDKIEAQGPHFETSYKFTLGKVSTDRTGNIVGKMIAAINAVIKDEKVSYSEYKASTGWLISVGEKNEWPLFLDVFFEHAIESVAAESNRGSQSSIQGPYFIPGAPELSIPYTMPMRDDESGDTLIFRGEVVDQEGAPLADVLLDMWQADAAGEYSFINPTLPDYLFRGKIRTDENGRFTLRTIVPAPYYEIPKNGPTGALLAAAGWHAWRPAHLHWIIAKEGYESLTTQLYFENGQWTGSDVANAVKPELLLSLDKIEAGPHFETSYKFTLGKVSTDRTGNIVGKMIAAINAVIKDEKVSYSEYKASTGWLISVGEKNEWPLFLDVFFEHAIESVAAESNRGSQSSIQGPYFIPGAPELSIPYTMPMRDDESGDTLIFRGEVVDQEGAPLADVLLDMWQADAAGEYSFINPTLPDYLFRGKIRTDENGRFTLRTIVPAPYYEIPKNGPTGALLAAAGWHAWRPAHLHWIIAKEGYESLTTQLYFENGQWTGSDVANAVKPELLLSLDKIEAGPHFETSYKFTLGKVSTDRTGNIVGKMIAAINAVIKDEKVSYSEYKASTGWLISVGEKNEWPLFLDVFFEHAIESVAAESNRGSQSSIQGPYFIPGAPELSIPYTMPMRDDESGDTLIFRGEVVDQEGAPLADVLLDMWQADAAGEYSFINPTLPDYLFRGKIRTDENGRFTLRTIVPAPYYEIPKNGPTGALLAAAGWHAWRPAHLHWIIAKEGYESLTTQLYFENGQWTGSDVANAVKPELLLSLDKIEAPHFETSYKFTLGKVSTDRTGNIVGKMIAAINAVIKDEKVSYSEYKASTGWLISVGEKNEWPLFLDVFFEHAIESVAAESNRGSQSSIQGPYFIPGAPELSIPYTMPMRDDESGDTLIFRGEVVDQEGAPLADVLLDMWQADAAGEYSFINPTLPDYLFRGKIRTDENGRFTLRTIVPAPYYEIPKNGPTGALLAAAGWHAWRPAHLHWIIAKEGYESLTTQLYFENGQWTGSDVANAVKPELLLSLDKIPHFETSYKFTLGKVSTDRTGNIVGKMIAAINAVIKDEKVSYSEYKASTGWLISVGEKNEWPLFLDVFFEHAIESVAAESNRGSQSSIQGPYFIPGAPELSIPYTMPMRDDESGDTLIFRGEVVDQEGAPLADVLLDMWQADAAGEYSFINPTLPDYLFRGKIRTDENGRFTLRTIVPAPYYEIPKNGPTGALLAAAGWHAWRPAHLHWIIAKEGYESLTTQLYFENGQWTGSDVANAVKPELLLSLDKIEAPHFETSYKFTLGKVSTDRTGNIVGKMIAAINAVIKDEKVSYSEYKASTGWLISVGEKNEWPLFLDVFFEHAIESVAAESNRGSQSSIQGPYFIPGAPELSIPYTMPMRDDESGDTLIFRGEVVDQEGAPLADVLLDMWQADAAGEYSFINPTLPDYLFRGKIRTDENGRFTLRTIVPAPYYEIPKNGPTGALLAAAGWHAWRPAHLHWIIAKEGYESLTTQLYFENGQWTGSDVANAVKPELLLSLDKIPHFETSYKFTLGKV

Organism: Rhodococcus opacus (NCBI:txid37919)

Radius of gyration: 50.06 Å; Cα contacts (8 Å, |Δi|>4): 4170; chains: 8; bounding box: 147×135×95 Å